Protein AF-0000000075846863 (afdb_homodimer)

Foldseek 3Di:
DDDDDDDDDDYYDDDYDDDDDDDYDDDDDDDDDDDDDDDDDDDYDDDDDDDDDDDDDDDDDDDDPDDYDDYDDDDDDDDDDDDDDDDDDDDDDDDDDDDDDDDDDDDDDPDDPPPPPPPPPVPDPDDCVDCVVVVVVPPPCVVVVPPLLVVAQLQNQFDLVLLQLLQQDQAQADFPVQADDPVCLQDDFGFQWAQADPLFHTKKWAFKAFDQDQLPPPQRLQWIWTATLRAIAIWGKDADDPPDDAQEEDAGHIDHGHDHDDQKHKYAYDPVRSVLRVHDPSRRIIMTGRGRCRRNNNDDVVRSPFNFWKFKKFWFQAFFDDLRPCVVVVLDDQQFFQDDQLLLLSSHAFDQSQDPVSLVVNQVVSQAVVDDCVSCDVRSSRGGPNRSHNSSCSVCQQQCVNSNRVHHDVLQHNHFQKFKWAFDGLAGADHAFTGMMMIGNHRNPNSVRVRNCSRSLVSLQLRVLLSFLLLVLLLLLLLLLLQFFFLADPPFDDGTTSALVCQQVVGHSDDLLSLLLEEEPAQVPADDLVLLQSNLLSNPLQQRAHYPSVSVLVSCCSRQLPPPPDPDPPPVVSVVVVVVVVVGHDYAAEDDLCLQQVQADPDQPDDQVSRQVSSLLSLVVQCVVCVVPLEYYYEQQNFANLLCLQPRCLDQDDDPRGHNVRSLVVCVVVLGAYEYEPQDDQLLAPVLLSVLNNCVSPVQFKDDDDDFDDDSPPVPVVVSVLSLVLQQLLCVQQPHHRSDGNQAIATNSLRYAYEHEYPDASLRVLSSSLLNVLNRHRSSRYHYYYHCRSRPPDDSCSSVMDIDTAWMAGPQFIDGDWDDDPVDDDTHAHADFAWAQDPVRHIHGDADDDSNHGPHHDHAGSVCVVPNDPRRSTDTQDRSSDGPDNHHSVVSSVSNRDSDSVVSSVVSSVLSSLASCVSPVARSLLSNLLSVLQSQCGRNLVHKDQGCQLVSCVVPVVNVVSNVVLPHDNRDISVRSVVSLVPQAEDDPVLLVQLVVCSSVSNNVSNPVSCPRHRYHHD/DDDDDDDDDDDDDDDDDDDDDDDYDDDYDDDYDDDDDDDDDDDDDDDDDDDDDDYDDDDYDYDDDDDYDDDDDYYDYDYDDDYDYDDDDYYDDDDDDDDDDDDDPDDPDPDDPPPDPDDPPPPDPDPPVPCVVVVVVPPPCVVVVPPQLVVAQLQVQFDLVLLQLLQQPLEQADFPVQADDPVCLQDDFGFQWAQADPLFGTKKWAFKAFDQDFLPPPQRLQWIWTATLRAIAIWGKDADDPPDDAQEEDAGHIDHGHDHDDQKHKYAYDPVRCVRRVHDPSRRIMMTGRGGCRSNSCDDVVSSPFNFWKFKKFWFQAFFDDLRPVCVVVLDDQQFFQDDQLLLCSSHAFDQSQDPVSLVVNQVVSQPSVDDPVPCDVRSCRGGDSRSHNSSCSVCQQQCVNSNRVHHDVLQHNHFQKFKWAFDGLAGADGAFTGMMMIGNHRSPNSVRVRNCSRNLCSLQLRVLLSFLLLVLLLLLLLLLLQFFFQADPPFDDGTTSALVCQQVVGHSDDLLSLLLEEEPAQVPADDLVLLQSNLLSNCLQQRAHYPSVSVLVSCCSRQLPPPPPPQPPPVCRVCVVVVVVVGHDYAAEDDLCLQQVQADPDQPDDQVSRQVSSLLSLVVQCVVCVVTLEYYYAQQNFANLLCLQPRCLDQDDDPRGHNVRSLVVCVVVLGAYEYEPQDDQLLAPVLLSVLNNCQSPVLFKDDDDDFDDDSPPVPVVVSVLSLVLQQLLCVLQPHHRPDGNLAIATNSLRYAYEHEYPDASLRVLSSSLLNVLNRHRSSRYHYYYHCRSRPPDDSCSSVMDIDTQWMAGPQFIDGDWDDDPVDDDTHAHADFAWAQDPVRHIHGDADDDSNHGPHHDHAGSVCVVPNDPRRSTRTQDRSSDGPDNHHSVVSSVSNRDSDSVVSSVVSSVLSSLASCVSSVFRSLLSNLLSLLQSQCGRNLVHWDQGCNVVSCVVPVVNVVSNVVLPHDNRDISVRSVVSLVPFAEDDPVLLVQLVVCSSVSNNVSNCVSCPRHRYHHD

Sequence (2038 aa):
MSSASPSKTDKPRPRSPSIGGRVGGTPRRGPKQFKSPTPPRGRESPRRNSDPHASKATPTPERLERGSSKKLPLVASGDALCTGKGRVRGGGNIEDALTHETAARPSVSPPGNSFFKEGYTREGVADREPAYMDVINSMPAMLTDSRSNVKNNIILMTDGYKFSHHKQYPVSWMPEQARPEPSDADHYAPAILFAPHRGLPGAKLLKILPVPCFAEDPARPLKVTVVTNITTAVVDVLPADPDDETDLRWTGLPCWYIGAKKKEIVVHLSPAQREILLMPDGYMRIKFVNIDDSKLKRGSTLNANFEGGYNVSYFTPRAFKEMFEHLDEDKGGDHIVFFGLQYFIKEYLEGVVVTKEKIDAGDAFVARYMSDVRVIPPNHINGFDFTMFPRGDWEAIMTGDHDATGEGVPALAGRLPIKIEALPEGTLVQPGVCCFKLSNTHPRFFWLPNFLETLLVQVWYPTTVATQAREFRKTIQAHSVLSQRVSQMPEFLGPREYTKANLYNGGLAIHISQVFDLLDFGYRGVSSHETAALGSAAYYTTGFEGSDTVAGARMILQNYNAASPEPPVPPLERFSTIFEMLHGATSVPAAEHSTITSWADMSADSDHEAYEKAEYAAFTNMIRQYNSSFCVSLVSDGFNIWNACANLWPSTEEAEGVSMRGLINDRMARGMLTLLRPDSGEGVETLPQMLTILQTAIPEVWQKDCADVVSPFADDPARKVRYEVILDKIRRKVGLGQGVGNPFRRFVGQQFRILQGDGVSLVTVPDMLASLLANGFCASTVHYGSGGGLMQKVNRDSLSCAFKCCSMYVHGVAYNIGKDPIAGGKKSYPGNPAVIRYADGVLRNRGQYENGVLQRAEPMSYEEFREGAEGDQLVTVFENGVVKVDHSWNDIRARVRVTDLDHAVNKALDNLEAKIDFLQQLSTEQTIALRLAEAACGSKWTHKHQSKLASMRERYPQYCAAMDSLGFKPGMDSNQIIDLIKERHMCDKKLKKRIIQALVDGDVPAARAAMGKKLVLSLMSSASPSKTDKPRPRSPSIGGRVGGTPRRGPKQFKSPTPPRGRESPRRNSDPHASKATPTPERLERGSSKKLPLVASGDALCTGKGRVRGGGNIEDALTHETAARPSVSPPGNSFFKEGYTREGVADREPAYMDVINSMPAMLTDSRSNVKNNIILMTDGYKFSHHKQYPVSWMPEQARPEPSDADHYAPAILFAPHRGLPGAKLLKILPVPCFAEDPARPLKVTVVTNITTAVVDVLPADPDDETDLRWTGLPCWYIGAKKKEIVVHLSPAQREILLMPDGYMRIKFVNIDDSKLKRGSTLNANFEGGYNVSYFTPRAFKEMFEHLDEDKGGDHIVFFGLQYFIKEYLEGVVVTKEKIDAGDAFVARYMSDVRVIPPNHINGFDFTMFPRGDWEAIMTGDHDATGEGVPALAGRLPIKIEALPEGTLVQPGVCCFKLSNTHPRFFWLPNFLETLLVQVWYPTTVATQAREFRKTIQAHSVLSQRVSQMPEFLGPREYTKANLYNGGLAIHISQVFDLLDFGYRGVSSHETAALGSAAYYTTGFEGSDTVAGARMILQNYNAASPEPPVPPLERFSTIFEMLHGATSVPAAEHSTITSWADMSADSDHEAYEKAEYAAFTNMIRQYNSSFCVSLVSDGFNIWNACANLWPSTEEAEGVSMRGLINDRMARGMLTLLRPDSGEGVETLPQMLTILQTAIPEVWQKDCADVVSPFADDPARKVRYEVILDKIRRKVGLGQGVGNPFRRFVGQQFRILQGDGVSLVTVPDMLASLLANGFCASTVHYGSGGGLMQKVNRDSLSCAFKCCSMYVHGVAYNIGKDPIAGGKKSYPGNPAVIRYADGVLRNRGQYENGVLQRAEPMSYEEFREGAEGDQLVTVFENGVVKVDHSWNDIRARVRVTDLDHAVNKALDNLEAKIDFLQQLSTEQTIALRLAEAACGSKWTHKHQSKLASMRERYPQYCAAMDSLGFKPGMDSNQIIDLIKERHMCDKKLKKRIIQALVDGDVPAARAAMGKKLVLSL

Structure (mmCIF, N/CA/C/O backbone):
data_AF-0000000075846863-model_v1
#
loop_
_entity.id
_entity.type
_entity.pdbx_description
1 polymer 'Nicotinamide phosphoribosyltransferase'
#
loop_
_atom_site.group_PDB
_atom_site.id
_atom_site.type_symbol
_atom_site.label_atom_id
_atom_site.label_alt_id
_atom_site.label_comp_id
_atom_site.label_asym_id
_atom_site.label_entity_id
_atom_site.label_seq_id
_atom_site.pdbx_PDB_ins_code
_atom_site.Cartn_x
_atom_site.Cartn_y
_atom_site.Cartn_z
_atom_site.occupancy
_atom_site.B_iso_or_equiv
_atom_site.auth_seq_id
_atom_site.auth_comp_id
_atom_site.auth_asym_id
_atom_site.auth_atom_id
_atom_site.pdbx_PDB_model_num
ATOM 1 N N . MET A 1 1 ? 47.406 -9.438 -46.531 1 15.23 1 MET A N 1
ATOM 2 C CA . MET A 1 1 ? 48.812 -9.234 -46.188 1 15.23 1 MET A CA 1
ATOM 3 C C . MET A 1 1 ? 48.969 -7.98 -45.344 1 15.23 1 MET A C 1
ATOM 5 O O . MET A 1 1 ? 49.875 -7.918 -44.5 1 15.23 1 MET A O 1
ATOM 9 N N . SER A 1 2 ? 48.5 -6.805 -45.781 1 13.34 2 SER A N 1
ATOM 10 C CA . SER A 1 2 ? 49.406 -5.695 -46 1 13.34 2 SER A CA 1
ATOM 11 C C . SER A 1 2 ? 49.75 -4.965 -44.719 1 13.34 2 SER A C 1
ATOM 13 O O . SER A 1 2 ? 49.062 -5.133 -43.719 1 13.34 2 SER A O 1
ATOM 15 N N . SER A 1 3 ? 49.812 -3.578 -44.875 1 13.23 3 SER A N 1
ATOM 16 C CA . SER A 1 3 ? 50.875 -2.576 -44.75 1 13.23 3 SER A CA 1
ATOM 17 C C . SER A 1 3 ? 50.781 -1.842 -43.406 1 13.23 3 SER A C 1
ATOM 19 O O . SER A 1 3 ? 51.75 -1.769 -42.688 1 13.23 3 SER A O 1
ATOM 21 N N . ALA A 1 4 ? 50.375 -0.51 -43.438 1 13.88 4 ALA A N 1
ATOM 22 C CA . ALA A 1 4 ? 51.344 0.527 -43.094 1 13.88 4 ALA A CA 1
ATOM 23 C C . ALA A 1 4 ? 51.406 0.763 -41.594 1 13.88 4 ALA A C 1
ATOM 25 O O . ALA A 1 4 ? 50.5 0.396 -40.875 1 13.88 4 ALA A O 1
ATOM 26 N N . SER A 1 5 ? 51.719 2.164 -41.219 1 14.69 5 SER A N 1
ATOM 27 C CA . SER A 1 5 ? 52.938 2.723 -40.594 1 14.69 5 SER A CA 1
ATOM 28 C C . SER A 1 5 ? 52.656 3.174 -39.156 1 14.69 5 SER A C 1
ATOM 30 O O . SER A 1 5 ? 51.5 3.451 -38.812 1 14.69 5 SER A O 1
ATOM 32 N N . PRO A 1 6 ? 53.719 3.77 -38.406 1 16.52 6 PRO A N 1
ATOM 33 C CA . PRO A 1 6 ? 54.312 3.805 -37.062 1 16.52 6 PRO A CA 1
ATOM 34 C C . PRO A 1 6 ? 54 5.102 -36.312 1 16.52 6 PRO A C 1
ATOM 36 O O . PRO A 1 6 ? 54.406 5.27 -35.188 1 16.52 6 PRO A O 1
ATOM 39 N N . SER A 1 7 ? 52.938 5.879 -36.75 1 12.78 7 SER A N 1
ATOM 40 C CA . SER A 1 7 ? 53.406 7.238 -36.5 1 12.78 7 SER A CA 1
ATOM 41 C C . SER A 1 7 ? 53.562 7.5 -35.031 1 12.78 7 SER A C 1
ATOM 43 O O . SER A 1 7 ? 52.812 6.973 -34.219 1 12.78 7 SER A O 1
ATOM 45 N N . LYS A 1 8 ? 54.312 8.758 -34.562 1 15.18 8 LYS A N 1
ATOM 46 C CA . LYS A 1 8 ? 55.469 9.172 -33.781 1 15.18 8 LYS A CA 1
ATOM 47 C C . LYS A 1 8 ? 55.094 9.961 -32.531 1 15.18 8 LYS A C 1
ATOM 49 O O . LYS A 1 8 ? 55.562 9.672 -31.438 1 15.18 8 LYS A O 1
ATOM 54 N N . THR A 1 9 ? 54.656 11.445 -32.594 1 13.51 9 THR A N 1
ATOM 55 C CA . THR A 1 9 ? 55.562 12.5 -32.094 1 13.51 9 THR A CA 1
ATOM 56 C C . THR A 1 9 ? 55.156 12.891 -30.672 1 13.51 9 THR A C 1
ATOM 58 O O . THR A 1 9 ? 54.031 12.656 -30.234 1 13.51 9 THR A O 1
ATOM 61 N N . ASP A 1 10 ? 55.781 14.141 -30.141 1 14.27 10 ASP A N 1
ATOM 62 C CA . ASP A 1 10 ? 56.625 14.578 -29.062 1 14.27 10 ASP A CA 1
ATOM 63 C C . ASP A 1 10 ? 55.875 15.406 -28.031 1 14.27 10 ASP A C 1
ATOM 65 O O . ASP A 1 10 ? 55.906 15.133 -26.828 1 14.27 10 ASP A O 1
ATOM 69 N N . LYS A 1 11 ? 55.781 17.016 -28.016 1 15.11 11 LYS A N 1
ATOM 70 C CA . LYS A 1 11 ? 56.781 17.828 -27.328 1 15.11 11 LYS A CA 1
ATOM 71 C C . LYS A 1 11 ? 56.188 18.469 -26.078 1 15.11 11 LYS A C 1
ATOM 73 O O . LYS A 1 11 ? 54.969 18.609 -25.969 1 15.11 11 LYS A O 1
ATOM 78 N N . PRO A 1 12 ? 56.375 20.078 -25.75 1 14.22 12 PRO A N 1
ATOM 79 C CA . PRO A 1 12 ? 57.125 20.719 -24.688 1 14.22 12 PRO A CA 1
ATOM 80 C C . PRO A 1 12 ? 56.25 21.406 -23.656 1 14.22 12 PRO A C 1
ATOM 82 O O . PRO A 1 12 ? 56.281 21.078 -22.469 1 14.22 12 PRO A O 1
ATOM 85 N N . ARG A 1 13 ? 56.062 23.062 -23.453 1 14.77 13 ARG A N 1
ATOM 86 C CA . ARG A 1 13 ? 56.906 23.922 -22.625 1 14.77 13 ARG A CA 1
ATOM 87 C C . ARG A 1 13 ? 56.156 24.375 -21.375 1 14.77 13 ARG A C 1
ATOM 89 O O . ARG A 1 13 ? 54.906 24.297 -21.312 1 14.77 13 ARG A O 1
ATOM 96 N N . PRO A 1 14 ? 56.125 26.062 -21.062 1 14.13 14 PRO A N 1
ATOM 97 C CA . PRO A 1 14 ? 56.906 26.828 -20.094 1 14.13 14 PRO A CA 1
ATOM 98 C C . PRO A 1 14 ? 56.031 27.516 -19.047 1 14.13 14 PRO A C 1
ATOM 100 O O . PRO A 1 14 ? 56.281 27.375 -17.844 1 14.13 14 PRO A O 1
ATOM 103 N N . ARG A 1 15 ? 55.375 28.938 -19.141 1 14.03 15 ARG A N 1
ATOM 104 C CA . ARG A 1 15 ? 55.906 30.109 -18.469 1 14.03 15 ARG A CA 1
ATOM 105 C C . ARG A 1 15 ? 55.188 30.375 -17.156 1 14.03 15 ARG A C 1
ATOM 107 O O . ARG A 1 15 ? 54.094 29.875 -16.938 1 14.03 15 ARG A O 1
ATOM 114 N N . SER A 1 16 ? 55.125 31.938 -16.781 1 13.55 16 SER A N 1
ATOM 115 C CA . SER A 1 16 ? 55.75 32.75 -15.75 1 13.55 16 SER A CA 1
ATOM 116 C C . SER A 1 16 ? 54.75 33.25 -14.734 1 13.55 16 SER A C 1
ATOM 118 O O . SER A 1 16 ? 53.531 33 -14.875 1 13.55 16 SER A O 1
ATOM 120 N N . PRO A 1 17 ? 54.5 34.781 -14.539 1 13.97 17 PRO A N 1
ATOM 121 C CA . PRO A 1 17 ? 55.062 35.656 -13.477 1 13.97 17 PRO A CA 1
ATOM 122 C C . PRO A 1 17 ? 54 36.094 -12.469 1 13.97 17 PRO A C 1
ATOM 124 O O . PRO A 1 17 ? 54.062 35.719 -11.297 1 13.97 17 PRO A O 1
ATOM 127 N N . SER A 1 18 ? 53.469 37.5 -12.461 1 13.31 18 SER A N 1
ATOM 128 C CA . SER A 1 18 ? 53.844 38.625 -11.617 1 13.31 18 SER A CA 1
ATOM 129 C C . SER A 1 18 ? 52.75 38.969 -10.609 1 13.31 18 SER A C 1
ATOM 131 O O . SER A 1 18 ? 51.594 38.594 -10.797 1 13.31 18 SER A O 1
ATOM 133 N N . ILE A 1 19 ? 52.844 40.219 -9.75 1 14.09 19 ILE A N 1
ATOM 134 C CA . ILE A 1 19 ? 53.031 40.75 -8.398 1 14.09 19 ILE A CA 1
ATOM 135 C C . ILE A 1 19 ? 51.781 41.531 -7.992 1 14.09 19 ILE A C 1
ATOM 137 O O . ILE A 1 19 ? 51.25 41.344 -6.898 1 14.09 19 ILE A O 1
ATOM 141 N N . GLY A 1 20 ? 51.344 42.656 -8.57 1 13.16 20 GLY A N 1
ATOM 142 C CA . GLY A 1 20 ? 51.531 43.906 -7.855 1 13.16 20 GLY A CA 1
ATOM 143 C C . GLY A 1 20 ? 50.344 44.281 -6.969 1 13.16 20 GLY A C 1
ATOM 144 O O . GLY A 1 20 ? 49.312 43.594 -7.008 1 13.16 20 GLY A O 1
ATOM 145 N N . GLY A 1 21 ? 49.812 45.656 -7.008 1 13.34 21 GLY A N 1
ATOM 146 C CA . GLY A 1 21 ? 49.906 46.875 -6.195 1 13.34 21 GLY A CA 1
ATOM 147 C C . GLY A 1 21 ? 48.625 47.188 -5.445 1 13.34 21 GLY A C 1
ATOM 148 O O . GLY A 1 21 ? 47.75 46.312 -5.336 1 13.34 21 GLY A O 1
ATOM 149 N N . ARG A 1 22 ? 47.812 48.25 -5.801 1 14.03 22 ARG A N 1
ATOM 150 C CA . ARG A 1 22 ? 47.688 49.531 -5.164 1 14.03 22 ARG A CA 1
ATOM 151 C C . ARG A 1 22 ? 46.469 49.594 -4.242 1 14.03 22 ARG A C 1
ATOM 153 O O . ARG A 1 22 ? 45.562 48.812 -4.391 1 14.03 22 ARG A O 1
ATOM 160 N N . VAL A 1 23 ? 46.094 50.844 -3.92 1 13.83 23 VAL A N 1
ATOM 161 C CA . VAL A 1 23 ? 46.031 51.719 -2.754 1 13.83 23 VAL A CA 1
ATOM 162 C C . VAL A 1 23 ? 44.594 51.938 -2.342 1 13.83 23 VAL A C 1
ATOM 164 O O . VAL A 1 23 ? 44.219 51.719 -1.188 1 13.83 23 VAL A O 1
ATOM 167 N N . GLY A 1 24 ? 43.875 53 -2.887 1 12.93 24 GLY A N 1
ATOM 168 C CA . GLY A 1 24 ? 43.562 54.188 -2.113 1 12.93 24 GLY A CA 1
ATOM 169 C C . GLY A 1 24 ? 42.219 54.156 -1.438 1 12.93 24 GLY A C 1
ATOM 170 O O . GLY A 1 24 ? 41.469 53.188 -1.612 1 12.93 24 GLY A O 1
ATOM 171 N N . GLY A 1 25 ? 41.281 55.156 -1.814 1 13.42 25 GLY A N 1
ATOM 172 C CA . GLY A 1 25 ? 40.844 56.344 -1.119 1 13.42 25 GLY A CA 1
ATOM 173 C C . GLY A 1 25 ? 39.531 56.156 -0.384 1 13.42 25 GLY A C 1
ATOM 174 O O . GLY A 1 25 ? 38.844 55.125 -0.544 1 13.42 25 GLY A O 1
ATOM 175 N N . THR A 1 26 ? 38.625 57.219 -0.471 1 14.04 26 THR A N 1
ATOM 176 C CA . THR A 1 26 ? 38.156 58.188 0.51 1 14.04 26 THR A CA 1
ATOM 177 C C . THR A 1 26 ? 36.781 57.812 1.013 1 14.04 26 THR A C 1
ATOM 179 O O . THR A 1 26 ? 36.062 57.031 0.368 1 14.04 26 THR A O 1
ATOM 182 N N . PRO A 1 27 ? 36.094 58.844 1.746 1 14.05 27 PRO A N 1
ATOM 183 C CA . PRO A 1 27 ? 35.438 58.938 3.045 1 14.05 27 PRO A CA 1
ATOM 184 C C . PRO A 1 27 ? 33.906 58.906 2.93 1 14.05 27 PRO A C 1
ATOM 186 O O . PRO A 1 27 ? 33.25 58.312 3.793 1 14.05 27 PRO A O 1
ATOM 189 N N . ARG A 1 28 ? 33.25 59.5 1.87 1 13.67 28 ARG A N 1
ATOM 190 C CA . ARG A 1 28 ? 32.406 60.594 2.279 1 13.67 28 ARG A CA 1
ATOM 191 C C . ARG A 1 28 ? 31.125 60.094 2.928 1 13.67 28 ARG A C 1
ATOM 193 O O . ARG A 1 28 ? 30.75 58.938 2.75 1 13.67 28 ARG A O 1
ATOM 200 N N . ARG A 1 29 ? 30.031 60.938 2.645 1 14.35 29 ARG A N 1
ATOM 201 C CA . ARG A 1 29 ? 29.25 61.844 3.5 1 14.35 29 ARG A CA 1
ATOM 202 C C . ARG A 1 29 ? 27.938 61.188 3.908 1 14.35 29 ARG A C 1
ATOM 204 O O . ARG A 1 29 ? 27.531 60.188 3.328 1 14.35 29 ARG A O 1
ATOM 211 N N . GLY A 1 30 ? 26.984 62.094 3.926 1 13.42 30 GLY A N 1
ATOM 212 C CA . GLY A 1 30 ? 26.188 62.656 5.008 1 13.42 30 GLY A CA 1
ATOM 213 C C . GLY A 1 30 ? 24.844 61.969 5.172 1 13.42 30 GLY A C 1
ATOM 214 O O . GLY A 1 30 ? 24.75 60.938 5.824 1 13.42 30 GLY A O 1
ATOM 215 N N . PRO A 1 31 ? 23.828 62.719 4.688 1 14.29 31 PRO A N 1
ATOM 216 C CA . PRO A 1 31 ? 22.828 63.312 5.594 1 14.29 31 PRO A CA 1
ATOM 217 C C . PRO A 1 31 ? 21.641 62.375 5.84 1 14.29 31 PRO A C 1
ATOM 219 O O . PRO A 1 31 ? 21.469 61.375 5.141 1 14.29 31 PRO A O 1
ATOM 222 N N . LYS A 1 32 ? 20.547 63.094 6.18 1 14.61 32 LYS A N 1
ATOM 223 C CA . LYS A 1 32 ? 19.609 63.281 7.289 1 14.61 32 LYS A CA 1
ATOM 224 C C . LYS A 1 32 ? 18.344 62.438 7.082 1 14.61 32 LYS A C 1
ATOM 226 O O . LYS A 1 32 ? 17.969 61.656 7.941 1 14.61 32 LYS A O 1
ATOM 231 N N . GLN A 1 33 ? 17.312 63.156 6.641 1 13.67 33 GLN A N 1
ATOM 232 C CA . GLN A 1 33 ? 16.188 63.562 7.449 1 13.67 33 GLN A CA 1
ATOM 233 C C . GLN A 1 33 ? 14.992 62.656 7.258 1 13.67 33 GLN A C 1
ATOM 235 O O . GLN A 1 33 ? 14.883 61.969 6.238 1 13.67 33 GLN A O 1
ATOM 240 N N . PHE A 1 34 ? 14.172 62.625 8.273 1 13.7 34 PHE A N 1
ATOM 241 C CA . PHE A 1 34 ? 13.117 61.844 8.93 1 13.7 34 PHE A CA 1
ATOM 242 C C . PHE A 1 34 ? 11.805 61.969 8.164 1 13.7 34 PHE A C 1
ATOM 244 O O . PHE A 1 34 ? 10.828 61.281 8.508 1 13.7 34 PHE A O 1
ATOM 251 N N . LYS A 1 35 ? 11.789 62.969 7.176 1 14.18 35 LYS A N 1
ATOM 252 C CA . LYS A 1 35 ? 10.531 63.688 7.363 1 14.18 35 LYS A CA 1
ATOM 253 C C . LYS A 1 35 ? 9.352 62.719 7.418 1 14.18 35 LYS A C 1
ATOM 255 O O . LYS A 1 35 ? 9.43 61.625 6.898 1 14.18 35 LYS A O 1
ATOM 260 N N . SER A 1 36 ? 8.32 63.5 7.754 1 14.21 36 SER A N 1
ATOM 261 C CA . SER A 1 36 ? 7.043 63.594 8.461 1 14.21 36 SER A CA 1
ATOM 262 C C . SER A 1 36 ? 5.961 62.781 7.75 1 14.21 36 SER A C 1
ATOM 264 O O . SER A 1 36 ? 6.133 62.375 6.598 1 14.21 36 SER A O 1
ATOM 266 N N . PRO A 1 37 ? 4.887 63.219 8.055 1 14.45 37 PRO A N 1
ATOM 267 C CA . PRO A 1 37 ? 3.6 62.75 8.555 1 14.45 37 PRO A CA 1
ATOM 268 C C . PRO A 1 37 ? 2.609 62.438 7.434 1 14.45 37 PRO A C 1
ATOM 270 O O . PRO A 1 37 ? 1.626 61.719 7.652 1 14.45 37 PRO A O 1
ATOM 273 N N . THR A 1 38 ? 2.971 63.125 6.195 1 13.96 38 THR A N 1
ATOM 274 C CA . THR A 1 38 ? 1.793 63.844 5.758 1 13.96 38 THR A CA 1
ATOM 275 C C . THR A 1 38 ? 0.585 62.938 5.637 1 13.96 38 THR A C 1
ATOM 277 O O . THR A 1 38 ? 0.735 61.75 5.352 1 13.96 38 THR A O 1
ATOM 280 N N . PRO A 1 39 ? -0.511 63.688 5.605 1 14.89 39 PRO A N 1
ATOM 281 C CA . PRO A 1 39 ? -1.931 63.75 5.961 1 14.89 39 PRO A CA 1
ATOM 282 C C . PRO A 1 39 ? -2.787 62.812 5.117 1 14.89 39 PRO A C 1
ATOM 284 O O . PRO A 1 39 ? -2.309 62.25 4.129 1 14.89 39 PRO A O 1
ATOM 287 N N . PRO A 1 40 ? -3.955 63.219 5.078 1 14.25 40 PRO A N 1
ATOM 288 C CA . PRO A 1 40 ? -5.32 62.688 5.16 1 14.25 40 PRO A CA 1
ATOM 289 C C . PRO A 1 40 ? -5.902 62.344 3.791 1 14.25 40 PRO A C 1
ATOM 291 O O . PRO A 1 40 ? -7.008 61.812 3.707 1 14.25 40 PRO A O 1
ATOM 294 N N . ARG A 1 41 ? -5.16 62.656 2.605 1 13.74 41 ARG A N 1
ATOM 295 C CA . ARG A 1 41 ? -6.016 63.219 1.568 1 13.74 41 ARG A CA 1
ATOM 296 C C . ARG A 1 41 ? -7.266 62.375 1.359 1 13.74 41 ARG A C 1
ATOM 298 O O . ARG A 1 41 ? -7.199 61.125 1.398 1 13.74 41 ARG A O 1
ATOM 305 N N . GLY A 1 42 ? -8.312 63.25 1.182 1 13.37 42 GLY A N 1
ATOM 306 C CA . GLY A 1 42 ? -9.766 63.281 1.024 1 13.37 42 GLY A CA 1
ATOM 307 C C . GLY A 1 42 ? -10.234 62.562 -0.239 1 13.37 42 GLY A C 1
ATOM 308 O O . GLY A 1 42 ? -11.328 62 -0.273 1 13.37 42 GLY A O 1
ATOM 309 N N . ARG A 1 43 ? -9.562 62.844 -1.5 1 13.69 43 ARG A N 1
ATOM 310 C CA . ARG A 1 43 ? -10.43 63.469 -2.494 1 13.69 43 ARG A CA 1
ATOM 311 C C . ARG A 1 43 ? -11.562 62.531 -2.895 1 13.69 43 ARG A C 1
ATOM 313 O O . ARG A 1 43 ? -11.516 61.312 -2.627 1 13.69 43 ARG A O 1
ATOM 320 N N . GLU A 1 44 ? -11.812 62.844 -4.27 1 13.26 44 GLU A N 1
ATOM 321 C CA . GLU A 1 44 ? -12.883 63.344 -5.117 1 13.26 44 GLU A CA 1
ATOM 322 C C . GLU A 1 44 ? -13.82 62.219 -5.555 1 13.26 44 GLU A C 1
ATOM 324 O O . GLU A 1 44 ? -13.609 61.062 -5.215 1 13.26 44 GLU A O 1
ATOM 329 N N . SER A 1 45 ? -13.992 62.312 -6.949 1 13.16 45 SER A N 1
ATOM 330 C CA . SER A 1 45 ? -15.102 62.75 -7.793 1 13.16 45 SER A CA 1
ATOM 331 C C . SER A 1 45 ? -16 61.594 -8.172 1 13.16 45 SER A C 1
ATOM 333 O O . SER A 1 45 ? -17.219 61.625 -7.969 1 13.16 45 SER A O 1
ATOM 335 N N . PRO A 1 46 ? -16.328 61.656 -9.656 1 13.71 46 PRO A N 1
ATOM 336 C CA . PRO A 1 46 ? -17.547 61.969 -10.383 1 13.71 46 PRO A CA 1
ATOM 337 C C . PRO A 1 46 ? -18.391 60.75 -10.734 1 13.71 46 PRO A C 1
ATOM 339 O O . PRO A 1 46 ? -17.984 59.625 -10.445 1 13.71 46 PRO A O 1
ATOM 342 N N . ARG A 1 47 ? -18.688 60.812 -12.227 1 13.72 47 ARG A N 1
ATOM 343 C CA . ARG A 1 47 ? -19.891 60.906 -13.023 1 13.72 47 ARG A CA 1
ATOM 344 C C . ARG A 1 47 ? -20.453 59.531 -13.375 1 13.72 47 ARG A C 1
ATOM 346 O O . ARG A 1 47 ? -21.641 59.281 -13.156 1 13.72 47 ARG A O 1
ATOM 353 N N . ARG A 1 48 ? -20.156 59.188 -14.719 1 13.41 48 ARG A N 1
ATOM 354 C CA . ARG A 1 48 ? -21.156 59.281 -15.789 1 13.41 48 ARG A CA 1
ATOM 355 C C . ARG A 1 48 ? -22 58 -15.859 1 13.41 48 ARG A C 1
ATOM 357 O O . ARG A 1 48 ? -21.859 57.125 -15.016 1 13.41 48 ARG A O 1
ATOM 364 N N . ASN A 1 49 ? -22 57.594 -17.141 1 12.97 49 ASN A N 1
ATOM 365 C CA . ASN A 1 49 ? -23.062 57.625 -18.156 1 12.97 49 ASN A CA 1
ATOM 366 C C . ASN A 1 49 ? -23.844 56.312 -18.141 1 12.97 49 ASN A C 1
ATOM 368 O O . ASN A 1 49 ? -25.078 56.312 -18 1 12.97 49 ASN A O 1
ATOM 372 N N . SER A 1 50 ? -23.688 55.688 -19.328 1 12.83 50 SER A N 1
ATOM 373 C CA . SER A 1 50 ? -24.641 55.5 -20.422 1 12.83 50 SER A CA 1
ATOM 374 C C . SER A 1 50 ? -25.422 54.219 -20.281 1 12.83 50 SER A C 1
ATOM 376 O O . SER A 1 50 ? -26.656 54.219 -20.328 1 12.83 50 SER A O 1
ATOM 378 N N . ASP A 1 51 ? -25.312 53.438 -21.391 1 13.35 51 ASP A N 1
ATOM 379 C CA . ASP A 1 51 ? -26.281 53.219 -22.453 1 13.35 51 ASP A CA 1
ATOM 380 C C . ASP A 1 51 ? -27.156 52 -22.141 1 13.35 51 ASP A C 1
ATOM 382 O O . ASP A 1 51 ? -26.719 51.094 -21.422 1 13.35 51 ASP A O 1
ATOM 386 N N . PRO A 1 52 ? -28.219 51.906 -23.078 1 13.23 52 PRO A N 1
ATOM 387 C CA . PRO A 1 52 ? -29.609 51.5 -23.281 1 13.23 52 PRO A CA 1
ATOM 388 C C . PRO A 1 52 ? -29.766 50 -23.469 1 13.23 52 PRO A C 1
ATOM 390 O O . PRO A 1 52 ? -30.672 49.406 -22.891 1 13.23 52 PRO A O 1
ATOM 393 N N . HIS A 1 53 ? -29.172 49.5 -24.656 1 13.22 53 HIS A N 1
ATOM 394 C CA . HIS A 1 53 ? -30.109 49 -25.656 1 13.22 53 HIS A CA 1
ATOM 395 C C . HIS A 1 53 ? -30.75 47.688 -25.234 1 13.22 53 HIS A C 1
ATOM 397 O O . HIS A 1 53 ? -31.969 47.562 -25.219 1 13.22 53 HIS A O 1
ATOM 403 N N . ALA A 1 54 ? -30.578 46.812 -26.328 1 13.31 54 ALA A N 1
ATOM 404 C CA . ALA A 1 54 ? -31.516 46.281 -27.312 1 13.31 54 ALA A CA 1
ATOM 405 C C . ALA A 1 54 ? -32.188 45 -26.812 1 13.31 54 ALA A C 1
ATOM 407 O O . ALA A 1 54 ? -31.688 44.344 -25.891 1 13.31 54 ALA A O 1
ATOM 408 N N . SER A 1 55 ? -32.406 44.219 -27.875 1 13.34 55 SER A N 1
ATOM 409 C CA . SER A 1 55 ? -33.531 43.625 -28.594 1 13.34 55 SER A CA 1
ATOM 410 C C . SER A 1 55 ? -33.906 42.25 -28.031 1 13.34 55 SER A C 1
ATOM 412 O O . SER A 1 55 ? -33.062 41.562 -27.469 1 13.34 55 SER A O 1
ATOM 414 N N . LYS A 1 56 ? -35.188 41.969 -28.203 1 13.79 56 LYS A N 1
ATOM 415 C CA . LYS A 1 56 ? -36.312 41.156 -27.844 1 13.79 56 LYS A CA 1
ATOM 416 C C . LYS A 1 56 ? -36.156 39.719 -28.312 1 13.79 56 LYS A C 1
ATOM 418 O O . LYS A 1 56 ? -36.469 38.75 -27.578 1 13.79 56 LYS A O 1
ATOM 423 N N . ALA A 1 57 ? -36.125 39.562 -29.781 1 13 57 ALA A N 1
ATOM 424 C CA . ALA A 1 57 ? -37.281 38.844 -30.328 1 13 57 ALA A CA 1
ATOM 425 C C . ALA A 1 57 ? -37.188 37.344 -30.047 1 13 57 ALA A C 1
ATOM 427 O O . ALA A 1 57 ? -38.125 36.75 -29.578 1 13 57 ALA A O 1
ATOM 428 N N . THR A 1 58 ? -36.344 36.719 -30.859 1 13.5 58 THR A N 1
ATOM 429 C CA . THR A 1 58 ? -37 35.969 -31.938 1 13.5 58 THR A CA 1
ATOM 430 C C . THR A 1 58 ? -37.531 34.656 -31.438 1 13.5 58 THR A C 1
ATOM 432 O O . THR A 1 58 ? -37.094 34.125 -30.422 1 13.5 58 THR A O 1
ATOM 435 N N . PRO A 1 59 ? -37.562 33.625 -32.438 1 13.91 59 PRO A N 1
ATOM 436 C CA . PRO A 1 59 ? -38.625 32.906 -33.156 1 13.91 59 PRO A CA 1
ATOM 437 C C . PRO A 1 59 ? -39.031 31.609 -32.5 1 13.91 59 PRO A C 1
ATOM 439 O O . PRO A 1 59 ? -38.344 31.141 -31.578 1 13.91 59 PRO A O 1
ATOM 442 N N . THR A 1 60 ? -39.031 30.531 -33.375 1 14.09 60 THR A N 1
ATOM 443 C CA . THR A 1 60 ? -40 29.75 -34.125 1 14.09 60 THR A CA 1
ATOM 444 C C . THR A 1 60 ? -40.25 28.391 -33.469 1 14.09 60 THR A C 1
ATOM 446 O O . THR A 1 60 ? -39.375 27.906 -32.719 1 14.09 60 THR A O 1
ATOM 449 N N . PRO A 1 61 ? -41.125 27.484 -34.156 1 14.12 61 PRO A N 1
ATOM 450 C CA . PRO A 1 61 ? -42.344 26.688 -34 1 14.12 61 PRO A CA 1
ATOM 451 C C . PRO A 1 61 ? -42.031 25.234 -33.625 1 14.12 61 PRO A C 1
ATOM 453 O O . PRO A 1 61 ? -42.625 24.703 -32.688 1 14.12 61 PRO A O 1
ATOM 456 N N . GLU A 1 62 ? -41.562 24.375 -34.625 1 13.8 62 GLU A N 1
ATOM 457 C CA . GLU A 1 62 ? -42.438 23.422 -35.281 1 13.8 62 GLU A CA 1
ATOM 458 C C . GLU A 1 62 ? -42.469 22.078 -34.562 1 13.8 62 GLU A C 1
ATOM 460 O O . GLU A 1 62 ? -43.531 21.562 -34.219 1 13.8 62 GLU A O 1
ATOM 465 N N . ARG A 1 63 ? -42.062 20.875 -35.344 1 14.18 63 ARG A N 1
ATOM 466 C CA . ARG A 1 63 ? -42.844 19.828 -36 1 14.18 63 ARG A CA 1
ATOM 467 C C . ARG A 1 63 ? -42.844 18.547 -35.188 1 14.18 63 ARG A C 1
ATOM 469 O O . ARG A 1 63 ? -41.938 18.312 -34.375 1 14.18 63 ARG A O 1
ATOM 476 N N . LEU A 1 64 ? -43.5 17.453 -35.844 1 13.62 64 LEU A N 1
ATOM 477 C CA . LEU A 1 64 ? -44.531 16.422 -35.781 1 13.62 64 LEU A CA 1
ATOM 478 C C . LEU A 1 64 ? -43.906 15.078 -35.375 1 13.62 64 LEU A C 1
ATOM 480 O O . LEU A 1 64 ? -42.969 14.602 -36.031 1 13.62 64 LEU A O 1
ATOM 484 N N . GLU A 1 65 ? -43.688 14.891 -34.188 1 12.58 65 GLU A N 1
ATOM 485 C CA . GLU A 1 65 ? -43.312 13.594 -33.656 1 12.58 65 GLU A CA 1
ATOM 486 C C . GLU A 1 65 ? -44.094 12.469 -34.281 1 12.58 65 GLU A C 1
ATOM 488 O O . GLU A 1 65 ? -45.312 12.375 -34.094 1 12.58 65 GLU A O 1
ATOM 493 N N . ARG A 1 66 ? -43.719 12.047 -35.438 1 13.41 66 ARG A N 1
ATOM 494 C CA . ARG A 1 66 ? -44.406 11.078 -36.281 1 13.41 66 ARG A CA 1
ATOM 495 C C . ARG A 1 66 ? -44.75 9.812 -35.5 1 13.41 66 ARG A C 1
ATOM 497 O O . ARG A 1 66 ? -45.906 9.383 -35.5 1 13.41 66 ARG A O 1
ATOM 504 N N . GLY A 1 67 ? -43.938 8.711 -35.688 1 12.87 67 GLY A N 1
ATOM 505 C CA . GLY A 1 67 ? -44.281 7.629 -36.594 1 12.87 67 GLY A CA 1
ATOM 506 C C . GLY A 1 67 ? -45.156 6.562 -35.938 1 12.87 67 GLY A C 1
ATOM 507 O O . GLY A 1 67 ? -45.25 6.488 -34.719 1 12.87 67 GLY A O 1
ATOM 508 N N . SER A 1 68 ? -45.344 5.383 -36.719 1 13.05 68 SER A N 1
ATOM 509 C CA . SER A 1 68 ? -46.312 4.457 -37.312 1 13.05 68 SER A CA 1
ATOM 510 C C . SER A 1 68 ? -46.594 3.285 -36.406 1 13.05 68 SER A C 1
ATOM 512 O O . SER A 1 68 ? -45.875 3.023 -35.438 1 13.05 68 SER A O 1
ATOM 514 N N . SER A 1 69 ? -47.156 2.152 -37.062 1 13.39 69 SER A N 1
ATOM 515 C CA . SER A 1 69 ? -48.375 1.359 -37.219 1 13.39 69 SER A CA 1
ATOM 516 C C . SER A 1 69 ? -48.344 0.123 -36.312 1 13.39 69 SER A C 1
ATOM 518 O O . SER A 1 69 ? -47.281 -0.271 -35.844 1 13.39 69 SER A O 1
ATOM 520 N N . LYS A 1 70 ? -49.219 -0.937 -36.812 1 14.47 70 LYS A N 1
ATOM 521 C CA . LYS A 1 70 ? -50.438 -1.747 -36.656 1 14.47 70 LYS A CA 1
ATOM 522 C C . LYS A 1 70 ? -50.094 -3.158 -36.188 1 14.47 70 LYS A C 1
ATOM 524 O O . LYS A 1 70 ? -50.656 -3.65 -35.219 1 14.47 70 LYS A O 1
ATOM 529 N N . LYS A 1 71 ? -50.406 -4.141 -37.094 1 14.16 71 LYS A N 1
ATOM 530 C CA . LYS A 1 71 ? -51.531 -5.09 -37.094 1 14.16 71 LYS A CA 1
ATOM 531 C C . LYS A 1 71 ? -51.094 -6.426 -36.5 1 14.16 71 LYS A C 1
ATOM 533 O O . LYS A 1 71 ? -51.781 -6.941 -35.594 1 14.16 71 LYS A O 1
ATOM 538 N N . LEU A 1 72 ? -51.031 -7.5 -37.375 1 13.8 72 LEU A N 1
ATOM 539 C CA . LEU A 1 72 ? -52.062 -8.508 -37.594 1 13.8 72 LEU A CA 1
ATOM 540 C C . LEU A 1 72 ? -51.719 -9.797 -36.844 1 13.8 72 LEU A C 1
ATOM 542 O O . LEU A 1 72 ? -52.562 -10.312 -36.062 1 13.8 72 LEU A O 1
ATOM 546 N N . PRO A 1 73 ? -51.531 -10.891 -37.625 1 13.58 73 PRO A N 1
ATOM 547 C CA . PRO A 1 73 ? -52.406 -12.047 -37.844 1 13.58 73 PRO A CA 1
ATOM 548 C C . PRO A 1 73 ? -52 -13.266 -37.031 1 13.58 73 PRO A C 1
ATOM 550 O O . PRO A 1 73 ? -52.844 -13.859 -36.344 1 13.58 73 PRO A O 1
ATOM 553 N N . LEU A 1 74 ? -51.188 -14.141 -37.656 1 13.8 74 LEU A N 1
ATOM 554 C CA . LEU A 1 74 ? -51.656 -15.438 -38.125 1 13.8 74 LEU A CA 1
ATOM 555 C C . LEU A 1 74 ? -51.469 -16.516 -37.062 1 13.8 74 LEU A C 1
ATOM 557 O O . LEU A 1 74 ? -50.625 -16.375 -36.156 1 13.8 74 LEU A O 1
ATOM 561 N N . VAL A 1 75 ? -51.719 -17.781 -37.406 1 13.93 75 VAL A N 1
ATOM 562 C CA . VAL A 1 75 ? -52.531 -19 -37.312 1 13.93 75 VAL A CA 1
ATOM 563 C C . VAL A 1 75 ? -51.781 -20.062 -36.531 1 13.93 75 VAL A C 1
ATOM 565 O O . VAL A 1 75 ? -52.312 -20.609 -35.562 1 13.93 75 VAL A O 1
ATOM 568 N N . ALA A 1 76 ? -51.188 -21.094 -37.219 1 13.55 76 ALA A N 1
ATOM 569 C CA . ALA A 1 76 ? -51.75 -22.438 -37.281 1 13.55 76 ALA A CA 1
ATOM 570 C C . ALA A 1 76 ? -51.188 -23.328 -36.188 1 13.55 76 ALA A C 1
ATOM 572 O O . ALA A 1 76 ? -51.938 -23.938 -35.406 1 13.55 76 ALA A O 1
ATOM 573 N N . SER A 1 77 ? -50.344 -24.359 -36.562 1 13.6 77 SER A N 1
ATOM 574 C CA . SER A 1 77 ? -50.688 -25.766 -36.719 1 13.6 77 SER A CA 1
ATOM 575 C C . SER A 1 77 ? -50.25 -26.578 -35.5 1 13.6 77 SER A C 1
ATOM 577 O O . SER A 1 77 ? -49.406 -26.125 -34.719 1 13.6 77 SER A O 1
ATOM 579 N N . GLY A 1 78 ? -50 -27.906 -35.719 1 13.43 78 GLY A N 1
ATOM 580 C CA . GLY A 1 78 ? -50.531 -29.219 -35.406 1 13.43 78 GLY A CA 1
ATOM 581 C C . GLY A 1 78 ? -49.812 -29.875 -34.25 1 13.43 78 GLY A C 1
ATOM 582 O O . GLY A 1 78 ? -48.844 -29.328 -33.688 1 13.43 78 GLY A O 1
ATOM 583 N N . ASP A 1 79 ? -49.344 -31.219 -34.344 1 13.74 79 ASP A N 1
ATOM 584 C CA . ASP A 1 79 ? -49.812 -32.531 -33.906 1 13.74 79 ASP A CA 1
ATOM 585 C C . ASP A 1 79 ? -48.875 -33.125 -32.844 1 13.74 79 ASP A C 1
ATOM 587 O O . ASP A 1 79 ? -49.344 -33.656 -31.844 1 13.74 79 ASP A O 1
ATOM 591 N N . ALA A 1 80 ? -47.562 -33.375 -33.062 1 13.61 80 ALA A N 1
ATOM 592 C CA . ALA A 1 80 ? -47.312 -34.781 -33.125 1 13.61 80 ALA A CA 1
ATOM 593 C C . ALA A 1 80 ? -47.188 -35.406 -31.734 1 13.61 80 ALA A C 1
ATOM 595 O O . ALA A 1 80 ? -46.906 -34.688 -30.766 1 13.61 80 ALA A O 1
ATOM 596 N N . LEU A 1 81 ? -46.594 -36.656 -31.625 1 13.9 81 LEU A N 1
ATOM 597 C CA . LEU A 1 81 ? -46.844 -38.062 -31.312 1 13.9 81 LEU A CA 1
ATOM 598 C C . LEU A 1 81 ? -46.375 -38.375 -29.906 1 13.9 81 LEU A C 1
ATOM 600 O O . LEU A 1 81 ? -45.594 -37.625 -29.312 1 13.9 81 LEU A O 1
ATOM 604 N N . CYS A 1 82 ? -46 -39.656 -29.609 1 13.45 82 CYS A N 1
ATOM 605 C CA . CYS A 1 82 ? -46.469 -40.875 -28.953 1 13.45 82 CYS A CA 1
ATOM 606 C C . CYS A 1 82 ? -45.688 -41.156 -27.672 1 13.45 82 CYS A C 1
ATOM 608 O O . CYS A 1 82 ? -46.25 -41.438 -26.625 1 13.45 82 CYS A O 1
ATOM 610 N N . THR A 1 83 ? -44.344 -41.438 -27.609 1 14.14 83 THR A N 1
ATOM 611 C CA . THR A 1 83 ? -44.062 -42.844 -27.328 1 14.14 83 THR A CA 1
ATOM 612 C C . THR A 1 83 ? -43.906 -43.062 -25.828 1 14.14 83 THR A C 1
ATOM 614 O O . THR A 1 83 ? -43.656 -42.125 -25.062 1 14.14 83 THR A O 1
ATOM 617 N N . GLY A 1 84 ? -44 -44.344 -25.25 1 13.62 84 GLY A N 1
ATOM 618 C CA . GLY A 1 84 ? -44.531 -45.344 -24.344 1 13.62 84 GLY A CA 1
ATOM 619 C C . GLY A 1 84 ? -43.656 -45.562 -23.109 1 13.62 84 GLY A C 1
ATOM 620 O O . GLY A 1 84 ? -44.188 -45.812 -22.016 1 13.62 84 GLY A O 1
ATOM 621 N N . LYS A 1 85 ? -42.281 -45.562 -23 1 14.7 85 LYS A N 1
ATOM 622 C CA . LYS A 1 85 ? -41.812 -46.844 -22.469 1 14.7 85 LYS A CA 1
ATOM 623 C C . LYS A 1 85 ? -41.938 -46.875 -20.953 1 14.7 85 LYS A C 1
ATOM 625 O O . LYS A 1 85 ? -41.875 -45.844 -20.297 1 14.7 85 LYS A O 1
ATOM 630 N N . GLY A 1 86 ? -42.188 -48.094 -20.297 1 13.86 86 GLY A N 1
ATOM 631 C CA . GLY A 1 86 ? -42.781 -48.938 -19.281 1 13.86 86 GLY A CA 1
ATOM 632 C C . GLY A 1 86 ? -41.938 -49.031 -18.031 1 13.86 86 GLY A C 1
ATOM 633 O O . GLY A 1 86 ? -42.406 -49.562 -17 1 13.86 86 GLY A O 1
ATOM 634 N N . ARG A 1 87 ? -40.688 -48.656 -17.859 1 14.36 87 ARG A N 1
ATOM 635 C CA . ARG A 1 87 ? -40.031 -49.688 -17.109 1 14.36 87 ARG A CA 1
ATOM 636 C C . ARG A 1 87 ? -40.469 -49.719 -15.648 1 14.36 87 ARG A C 1
ATOM 638 O O . ARG A 1 87 ? -40.906 -48.688 -15.117 1 14.36 87 ARG A O 1
ATOM 645 N N . VAL A 1 88 ? -40.188 -50.781 -14.875 1 13.93 88 VAL A N 1
ATOM 646 C CA . VAL A 1 88 ? -40.594 -51.875 -14 1 13.93 88 VAL A CA 1
ATOM 647 C C . VAL A 1 88 ? -40.25 -51.531 -12.547 1 13.93 88 VAL A C 1
ATOM 649 O O . VAL A 1 88 ? -41.062 -51.719 -11.648 1 13.93 88 VAL A O 1
ATOM 652 N N . ARG A 1 89 ? -39.125 -51.125 -12.062 1 14.07 89 ARG A N 1
ATOM 653 C CA . ARG A 1 89 ? -38.656 -52.094 -11.07 1 14.07 89 ARG A CA 1
ATOM 654 C C . ARG A 1 89 ? -39.375 -51.906 -9.742 1 14.07 89 ARG A C 1
ATOM 656 O O . ARG A 1 89 ? -39.969 -50.844 -9.484 1 14.07 89 ARG A O 1
ATOM 663 N N . GLY A 1 90 ? -38.906 -52.562 -8.773 1 13.8 90 GLY A N 1
ATOM 664 C CA . GLY A 1 90 ? -39.156 -53.562 -7.758 1 13.8 90 GLY A CA 1
ATOM 665 C C . GLY A 1 90 ? -39.5 -53 -6.398 1 13.8 90 GLY A C 1
ATOM 666 O O . GLY A 1 90 ? -39.406 -51.781 -6.199 1 13.8 90 GLY A O 1
ATOM 667 N N . GLY A 1 91 ? -38.938 -53.562 -5.398 1 14.12 91 GLY A N 1
ATOM 668 C CA . GLY A 1 91 ? -39.469 -54.344 -4.297 1 14.12 91 GLY A CA 1
ATOM 669 C C . GLY A 1 91 ? -39.688 -53.562 -3.031 1 14.12 91 GLY A C 1
ATOM 670 O O . GLY A 1 91 ? -39.438 -52.344 -3.004 1 14.12 91 GLY A O 1
ATOM 671 N N . GLY A 1 92 ? -39 -53.875 -1.974 1 14.38 92 GLY A N 1
ATOM 672 C CA . GLY A 1 92 ? -39.531 -54.531 -0.792 1 14.38 92 GLY A CA 1
ATOM 673 C C . GLY A 1 92 ? -39.906 -53.562 0.304 1 14.38 92 GLY A C 1
ATOM 674 O O . GLY A 1 92 ? -39.656 -52.344 0.186 1 14.38 92 GLY A O 1
ATOM 675 N N . ASN A 1 93 ? -39.594 -53.906 1.598 1 14.33 93 ASN A N 1
ATOM 676 C CA . ASN A 1 93 ? -40.375 -54.312 2.742 1 14.33 93 ASN A CA 1
ATOM 677 C C . ASN A 1 93 ? -40.5 -53.219 3.795 1 14.33 93 ASN A C 1
ATOM 679 O O . ASN A 1 93 ? -41.594 -52.969 4.32 1 14.33 93 ASN A O 1
ATOM 683 N N . ILE A 1 94 ? -39.406 -52.781 4.43 1 15.52 94 ILE A N 1
ATOM 684 C CA . ILE A 1 94 ? -39.406 -53.031 5.863 1 15.52 94 ILE A CA 1
ATOM 685 C C . ILE A 1 94 ? -40.281 -52.031 6.562 1 15.52 94 ILE A C 1
ATOM 687 O O . ILE A 1 94 ? -40.438 -50.875 6.094 1 15.52 94 ILE A O 1
ATOM 691 N N . GLU A 1 95 ? -40.625 -52.281 7.75 1 14.44 95 GLU A N 1
ATOM 692 C CA . GLU A 1 95 ? -41.656 -52.344 8.789 1 14.44 95 GLU A CA 1
ATOM 693 C C . GLU A 1 95 ? -41.812 -50.969 9.461 1 14.44 95 GLU A C 1
ATOM 695 O O . GLU A 1 95 ? -41.062 -50.031 9.211 1 14.44 95 GLU A O 1
ATOM 700 N N . ASP A 1 96 ? -41.781 -50.938 10.773 1 14.41 96 ASP A N 1
ATOM 701 C CA . ASP A 1 96 ? -42.844 -50.75 11.773 1 14.41 96 ASP A CA 1
ATOM 702 C C . ASP A 1 96 ? -42.719 -49.375 12.43 1 14.41 96 ASP A C 1
ATOM 704 O O . ASP A 1 96 ? -43.719 -48.844 12.93 1 14.41 96 ASP A O 1
ATOM 708 N N . ALA A 1 97 ? -41.469 -48.906 12.703 1 14.95 97 ALA A N 1
ATOM 709 C CA . ALA A 1 97 ? -41.5 -48.625 14.133 1 14.95 97 ALA A CA 1
ATOM 710 C C . ALA A 1 97 ? -42.469 -47.469 14.445 1 14.95 97 ALA A C 1
ATOM 712 O O . ALA A 1 97 ? -42.875 -46.75 13.539 1 14.95 97 ALA A O 1
ATOM 713 N N . LEU A 1 98 ? -41.906 -46.438 15.078 1 15.9 98 LEU A N 1
ATOM 714 C CA . LEU A 1 98 ? -42.219 -45.969 16.438 1 15.9 98 LEU A CA 1
ATOM 715 C C . LEU A 1 98 ? -43.281 -44.875 16.422 1 15.9 98 LEU A C 1
ATOM 717 O O . LEU A 1 98 ? -43.438 -44.188 15.414 1 15.9 98 LEU A O 1
ATOM 721 N N . THR A 1 99 ? -43.844 -44.656 17.438 1 15.29 99 THR A N 1
ATOM 722 C CA . THR A 1 99 ? -45.062 -44.312 18.156 1 15.29 99 THR A CA 1
ATOM 723 C C . THR A 1 99 ? -45.281 -42.781 18.156 1 15.29 99 THR A C 1
ATOM 725 O O . THR A 1 99 ? -46.406 -42.344 18.047 1 15.29 99 THR A O 1
ATOM 728 N N . HIS A 1 100 ? -44.188 -41.969 18.188 1 16.59 100 HIS A N 1
ATOM 729 C CA . HIS A 1 100 ? -44.5 -41.062 19.312 1 16.59 100 HIS A CA 1
ATOM 730 C C . HIS A 1 100 ? -45.594 -40.094 18.969 1 16.59 100 HIS A C 1
ATOM 732 O O . HIS A 1 100 ? -45.812 -39.781 17.781 1 16.59 100 HIS A O 1
ATOM 738 N N . GLU A 1 101 ? -46.188 -39.594 19.984 1 15.66 101 GLU A N 1
ATOM 739 C CA . GLU A 1 101 ? -47.438 -39.031 20.484 1 15.66 101 GLU A CA 1
ATOM 740 C C . GLU A 1 101 ? -47.688 -37.625 19.953 1 15.66 101 GLU A C 1
ATOM 742 O O . GLU A 1 101 ? -46.719 -36.938 19.609 1 15.66 101 GLU A O 1
ATOM 747 N N . THR A 1 102 ? -48.906 -37.281 20 1 16.06 102 THR A N 1
ATOM 748 C CA . THR A 1 102 ? -49.875 -36.375 19.375 1 16.06 102 THR A CA 1
ATOM 749 C C . THR A 1 102 ? -49.812 -35 20.016 1 16.06 102 THR A C 1
ATOM 751 O O . THR A 1 102 ? -50.625 -34.125 19.672 1 16.06 102 THR A O 1
ATOM 754 N N . ALA A 1 103 ? -48.719 -34.625 20.672 1 16.02 103 ALA A N 1
ATOM 755 C CA . ALA A 1 103 ? -49.344 -33.656 21.578 1 16.02 103 ALA A CA 1
ATOM 756 C C . ALA A 1 103 ? -50.031 -32.531 20.812 1 16.02 103 ALA A C 1
ATOM 758 O O . ALA A 1 103 ? -49.75 -32.281 19.641 1 16.02 103 ALA A O 1
ATOM 759 N N . ALA A 1 104 ? -50.531 -31.438 21.641 1 16.08 104 ALA A N 1
ATOM 760 C CA . ALA A 1 104 ? -51.688 -30.578 21.844 1 16.08 104 ALA A CA 1
ATOM 761 C C . ALA A 1 104 ? -51.656 -29.359 20.953 1 16.08 104 ALA A C 1
ATOM 763 O O . ALA A 1 104 ? -50.594 -28.703 20.828 1 16.08 104 ALA A O 1
ATOM 764 N N . ARG A 1 105 ? -52.688 -29.047 20.312 1 16.89 105 ARG A N 1
ATOM 765 C CA . ARG A 1 105 ? -53.062 -28.125 19.234 1 16.89 105 ARG A CA 1
ATOM 766 C C . ARG A 1 105 ? -53.406 -26.75 19.781 1 16.89 105 ARG A C 1
ATOM 768 O O . ARG A 1 105 ? -53.875 -25.875 19.047 1 16.89 105 ARG A O 1
ATOM 775 N N . PRO A 1 106 ? -52.969 -26.422 20.969 1 16.36 106 PRO A N 1
ATOM 776 C CA . PRO A 1 106 ? -54.031 -25.547 21.406 1 16.36 106 PRO A CA 1
ATOM 777 C C . PRO A 1 106 ? -54.281 -24.375 20.453 1 16.36 106 PRO A C 1
ATOM 779 O O . PRO A 1 106 ? -53.438 -24.109 19.578 1 16.36 106 PRO A O 1
ATOM 782 N N . SER A 1 107 ? -54.938 -23.297 21.062 1 17.25 107 SER A N 1
ATOM 783 C CA . SER A 1 107 ? -56.094 -22.406 20.859 1 17.25 107 SER A CA 1
ATOM 784 C C . SER A 1 107 ? -55.656 -21.125 20.125 1 17.25 107 SER A C 1
ATOM 786 O O . SER A 1 107 ? -54.562 -20.625 20.328 1 17.25 107 SER A O 1
ATOM 788 N N . VAL A 1 108 ? -56.375 -20.812 19.172 1 19.7 108 VAL A N 1
ATOM 789 C CA . VAL A 1 108 ? -56.312 -19.969 17.984 1 19.7 108 VAL A CA 1
ATOM 790 C C . VAL A 1 108 ? -56.594 -18.516 18.359 1 19.7 108 VAL A C 1
ATOM 792 O O . VAL A 1 108 ? -56.656 -17.641 17.5 1 19.7 108 VAL A O 1
ATOM 795 N N . SER A 1 109 ? -56.781 -18.172 19.656 1 18.55 109 SER A N 1
ATOM 796 C CA . SER A 1 109 ? -57.656 -17 19.688 1 18.55 109 SER A CA 1
ATOM 797 C C . SER A 1 109 ? -57.031 -15.797 19.016 1 18.55 109 SER A C 1
ATOM 799 O O . SER A 1 109 ? -55.812 -15.586 19.141 1 18.55 109 SER A O 1
ATOM 801 N N . PRO A 1 110 ? -57.75 -15.18 18.172 1 21.75 110 PRO A N 1
ATOM 802 C CA . PRO A 1 110 ? -57.406 -14.219 17.125 1 21.75 110 PRO A CA 1
ATOM 803 C C . PRO A 1 110 ? -57.031 -12.844 17.672 1 21.75 110 PRO A C 1
ATOM 805 O O . PRO A 1 110 ? -56.719 -11.938 16.906 1 21.75 110 PRO A O 1
ATOM 808 N N . PRO A 1 111 ? -57.25 -12.742 19.031 1 20 111 PRO A N 1
ATOM 809 C CA . PRO A 1 111 ? -57.688 -11.469 19.594 1 20 111 PRO A CA 1
ATOM 810 C C . PRO A 1 111 ? -56.656 -10.367 19.453 1 20 111 PRO A C 1
ATOM 812 O O . PRO A 1 111 ? -55.5 -10.648 19.062 1 20 111 PRO A O 1
ATOM 815 N N . GLY A 1 112 ? -56.844 -9.125 20.344 1 21 112 GLY A N 1
ATOM 816 C CA . GLY A 1 112 ? -56.469 -7.785 20.75 1 21 112 GLY A CA 1
ATOM 817 C C . GLY A 1 112 ? -55 -7.688 21.156 1 21 112 GLY A C 1
ATOM 818 O O . GLY A 1 112 ? -54.438 -8.648 21.688 1 21 112 GLY A O 1
ATOM 819 N N . ASN A 1 113 ? -54.156 -6.828 20.484 1 20.64 113 ASN A N 1
ATOM 820 C CA . ASN A 1 113 ? -52.781 -7.195 20.125 1 20.64 113 ASN A CA 1
ATOM 821 C C . ASN A 1 113 ? -51.938 -7.441 21.375 1 20.64 113 ASN A C 1
ATOM 823 O O . ASN A 1 113 ? -50.719 -7.262 21.328 1 20.64 113 ASN A O 1
ATOM 827 N N . SER A 1 114 ? -52.75 -7.387 22.562 1 20.09 114 SER A N 1
ATOM 828 C CA . SER A 1 114 ? -52.156 -7.016 23.844 1 20.09 114 SER A CA 1
ATOM 829 C C . SER A 1 114 ? -51.062 -8.016 24.266 1 20.09 114 SER A C 1
ATOM 831 O O . SER A 1 114 ? -50.531 -7.938 25.375 1 20.09 114 SER A O 1
ATOM 833 N N . PHE A 1 115 ? -51.281 -9.164 23.688 1 19.27 115 PHE A N 1
ATOM 834 C CA . PHE A 1 115 ? -50.938 -10.367 24.438 1 19.27 115 PHE A CA 1
ATOM 835 C C . PHE A 1 115 ? -49.469 -10.352 24.859 1 19.27 115 PHE A C 1
ATOM 837 O O . PHE A 1 115 ? -49.031 -11.281 25.531 1 19.27 115 PHE A O 1
ATOM 844 N N . PHE A 1 116 ? -48.75 -9.758 24 1 19.42 116 PHE A N 1
ATOM 845 C CA . PHE A 1 116 ? -47.5 -10.469 23.953 1 19.42 116 PHE A CA 1
ATOM 846 C C . PHE A 1 116 ? -46.75 -10.32 25.281 1 19.42 116 PHE A C 1
ATOM 848 O O . PHE A 1 116 ? -45.531 -10.578 25.344 1 19.42 116 PHE A O 1
ATOM 855 N N . LYS A 1 117 ? -47.531 -9.547 26.219 1 19.23 117 LYS A N 1
ATOM 856 C CA . LYS A 1 117 ? -46.656 -9.172 27.328 1 19.23 117 LYS A CA 1
ATOM 857 C C . LYS A 1 117 ? -46.281 -10.391 28.172 1 19.23 117 LYS A C 1
ATOM 859 O O . LYS A 1 117 ? -45.75 -10.25 29.266 1 19.23 117 LYS A O 1
ATOM 864 N N . GLU A 1 118 ? -47 -11.547 27.953 1 20.03 118 GLU A N 1
ATOM 865 C CA . GLU A 1 118 ? -46.781 -12.391 29.125 1 20.03 118 GLU A CA 1
ATOM 866 C C . GLU A 1 118 ? -45.312 -12.414 29.547 1 20.03 118 GLU A C 1
ATOM 868 O O . GLU A 1 118 ? -44.438 -12.453 28.703 1 20.03 118 GLU A O 1
ATOM 873 N N . GLY A 1 119 ? -45.156 -12.148 30.875 1 19.61 119 GLY A N 1
ATOM 874 C CA . GLY A 1 119 ? -44 -11.969 31.766 1 19.61 119 GLY A CA 1
ATOM 875 C C . GLY A 1 119 ? -43.094 -13.18 31.828 1 19.61 119 GLY A C 1
ATOM 876 O O . GLY A 1 119 ? -43.312 -14.07 32.656 1 19.61 119 GLY A O 1
ATOM 877 N N . TYR A 1 120 ? -42.906 -13.961 30.719 1 19.95 120 TYR A N 1
ATOM 878 C CA . TYR A 1 120 ? -42.156 -15.203 30.969 1 19.95 120 TYR A CA 1
ATOM 879 C C . TYR A 1 120 ? -41.031 -14.969 31.953 1 19.95 120 TYR A C 1
ATOM 881 O O . TYR A 1 120 ? -40.125 -14.148 31.688 1 19.95 120 TYR A O 1
ATOM 889 N N . THR A 1 121 ? -41.406 -15.164 33.25 1 21.8 121 THR A N 1
ATOM 890 C CA . THR A 1 121 ? -40.5 -15.195 34.406 1 21.8 121 THR A CA 1
ATOM 891 C C . THR A 1 121 ? -39.344 -16.188 34.188 1 21.8 121 THR A C 1
ATOM 893 O O . THR A 1 121 ? -39.594 -17.391 34.031 1 21.8 121 THR A O 1
ATOM 896 N N . ARG A 1 122 ? -38.469 -15.836 33.312 1 21.08 122 ARG A N 1
ATOM 897 C CA . ARG A 1 122 ? -37.312 -16.672 33.031 1 21.08 122 ARG A CA 1
ATOM 898 C C . ARG A 1 122 ? -36.656 -17.125 34.344 1 21.08 122 ARG A C 1
ATOM 900 O O . ARG A 1 122 ? -35.875 -16.359 34.938 1 21.08 122 ARG A O 1
ATOM 907 N N . GLU A 1 123 ? -37.375 -17.75 35.25 1 21.44 123 GLU A N 1
ATOM 908 C CA . GLU A 1 123 ? -36.812 -18.25 36.5 1 21.44 123 GLU A CA 1
ATOM 909 C C . GLU A 1 123 ? -35.469 -18.969 36.25 1 21.44 123 GLU A C 1
ATOM 911 O O . GLU A 1 123 ? -34.469 -18.656 36.906 1 21.44 123 GLU A O 1
ATOM 916 N N . GLY A 1 124 ? -35.562 -20.359 36.156 1 21.02 124 GLY A N 1
ATOM 917 C CA . GLY A 1 124 ? -34.656 -21.375 36.719 1 21.02 124 GLY A CA 1
ATOM 918 C C . GLY A 1 124 ? -33.375 -21.5 35.938 1 21.02 124 GLY A C 1
ATOM 919 O O . GLY A 1 124 ? -32.562 -22.406 36.188 1 21.02 124 GLY A O 1
ATOM 920 N N . VAL A 1 125 ? -33.469 -21.344 34.656 1 23.3 125 VAL A N 1
ATOM 921 C CA . VAL A 1 125 ? -32.312 -21.984 34 1 23.3 125 VAL A CA 1
ATOM 922 C C . VAL A 1 125 ? -31.016 -21.406 34.594 1 23.3 125 VAL A C 1
ATOM 924 O O . VAL A 1 125 ? -30.719 -20.234 34.375 1 23.3 125 VAL A O 1
ATOM 927 N N . ALA A 1 126 ? -30.531 -21.844 35.75 1 22.98 126 ALA A N 1
ATOM 928 C CA . ALA A 1 126 ? -29.297 -21.734 36.531 1 22.98 126 ALA A CA 1
ATOM 929 C C . ALA A 1 126 ? -28.094 -21.672 35.594 1 22.98 126 ALA A C 1
ATOM 931 O O . ALA A 1 126 ? -28.156 -22.141 34.438 1 22.98 126 ALA A O 1
ATOM 932 N N . ASP A 1 127 ? -27 -21.016 36.094 1 23.06 127 ASP A N 1
ATOM 933 C CA . ASP A 1 127 ? -25.703 -20.453 35.719 1 23.06 127 ASP A CA 1
ATOM 934 C C . ASP A 1 127 ? -24.781 -21.531 35.156 1 23.06 127 ASP A C 1
ATOM 936 O O . ASP A 1 127 ? -23.844 -21.969 35.812 1 23.06 127 ASP A O 1
ATOM 940 N N . ARG A 1 128 ? -25.344 -22.562 34.656 1 24.17 128 ARG A N 1
ATOM 941 C CA . ARG A 1 128 ? -24.328 -23.562 34.344 1 24.17 128 ARG A CA 1
ATOM 942 C C . ARG A 1 128 ? -23.219 -22.969 33.5 1 24.17 128 ARG A C 1
ATOM 944 O O . ARG A 1 128 ? -23.453 -22.547 32.375 1 24.17 128 ARG A O 1
ATOM 951 N N . GLU A 1 129 ? -22.219 -22.469 34.281 1 26.5 129 GLU A N 1
ATOM 952 C CA . GLU A 1 129 ? -20.906 -22.047 33.812 1 26.5 129 GLU A CA 1
ATOM 953 C C . GLU A 1 129 ? -20.344 -23.016 32.781 1 26.5 129 GLU A C 1
ATOM 955 O O . GLU A 1 129 ? -20.109 -24.188 33.094 1 26.5 129 GLU A O 1
ATOM 960 N N . PRO A 1 130 ? -20.953 -23.109 31.75 1 25.94 130 PRO A N 1
ATOM 961 C CA . PRO A 1 130 ? -20.609 -24.234 30.875 1 25.94 130 PRO A CA 1
ATOM 962 C C . PRO A 1 130 ? -19.109 -24.484 30.797 1 25.94 130 PRO A C 1
ATOM 964 O O . PRO A 1 130 ? -18.312 -23.562 31 1 25.94 130 PRO A O 1
ATOM 967 N N . ALA A 1 131 ? -18.781 -25.766 31 1 25.53 131 ALA A N 1
ATOM 968 C CA . ALA A 1 131 ? -17.469 -26.422 31.016 1 25.53 131 ALA A CA 1
ATOM 969 C C . ALA A 1 131 ? -16.578 -25.906 29.906 1 25.53 131 ALA A C 1
ATOM 971 O O . ALA A 1 131 ? -15.438 -26.359 29.75 1 25.53 131 ALA A O 1
ATOM 972 N N . TYR A 1 132 ? -17.281 -25.203 29.125 1 24.92 132 TYR A N 1
ATOM 973 C CA . TYR A 1 132 ? -16.469 -24.734 28 1 24.92 132 TYR A CA 1
ATOM 974 C C . TYR A 1 132 ? -15.312 -23.859 28.484 1 24.92 132 TYR A C 1
ATOM 976 O O . TYR A 1 132 ? -14.453 -23.484 27.688 1 24.92 132 TYR A O 1
ATOM 984 N N . MET A 1 133 ? -15.492 -23.391 29.734 1 27.25 133 MET A N 1
ATOM 985 C CA . MET A 1 133 ? -14.391 -22.625 30.328 1 27.25 133 MET A CA 1
ATOM 986 C C . MET A 1 133 ? -13.156 -23.5 30.516 1 27.25 133 MET A C 1
ATOM 988 O O . MET A 1 133 ? -12.039 -23 30.594 1 27.25 133 MET A O 1
ATOM 992 N N . ASP A 1 134 ? -13.508 -24.812 30.734 1 26.23 134 ASP A N 1
ATOM 993 C CA . ASP A 1 134 ? -12.367 -25.641 31.094 1 26.23 134 ASP A CA 1
ATOM 994 C C . ASP A 1 134 ? -11.5 -25.938 29.859 1 26.23 134 ASP A C 1
ATOM 996 O O . ASP A 1 134 ? -10.281 -26.094 29.984 1 26.23 134 ASP A O 1
ATOM 1000 N N . VAL A 1 135 ? -12.195 -26.172 28.719 1 24.95 135 VAL A N 1
ATOM 1001 C CA . VAL A 1 135 ? -11.352 -26.562 27.594 1 24.95 135 VAL A CA 1
ATOM 1002 C C . VAL A 1 135 ? -10.516 -25.375 27.125 1 24.95 135 VAL A C 1
ATOM 1004 O O . VAL A 1 135 ? -9.406 -25.562 26.609 1 24.95 135 VAL A O 1
ATOM 1007 N N . ILE A 1 136 ? -11.047 -24.203 27.156 1 27.45 136 ILE A N 1
ATOM 1008 C CA . ILE A 1 136 ? -10.227 -23.016 26.922 1 27.45 136 ILE A CA 1
ATOM 1009 C C . ILE A 1 136 ? -9.133 -22.938 27.969 1 27.45 136 ILE A C 1
ATOM 1011 O O . ILE A 1 136 ? -8.031 -22.453 27.703 1 27.45 136 ILE A O 1
ATOM 1015 N N . ASN A 1 137 ? -9.453 -23.422 29.141 1 28.02 137 ASN A N 1
ATOM 1016 C CA . ASN A 1 137 ? -8.477 -23.453 30.234 1 28.02 137 ASN A CA 1
ATOM 1017 C C . ASN A 1 137 ? -7.344 -24.422 29.938 1 28.02 137 ASN A C 1
ATOM 1019 O O . ASN A 1 137 ? -6.336 -24.438 30.641 1 28.02 137 ASN A O 1
ATOM 1023 N N . SER A 1 138 ? -7.688 -25.578 29.375 1 27.12 138 SER A N 1
ATOM 1024 C CA . SER A 1 138 ? -6.629 -26.562 29.156 1 27.12 138 SER A CA 1
ATOM 1025 C C . SER A 1 138 ? -5.828 -26.25 27.906 1 27.12 138 SER A C 1
ATOM 1027 O O . SER A 1 138 ? -4.93 -27 27.531 1 27.12 138 SER A O 1
ATOM 1029 N N . MET A 1 139 ? -6.34 -25.5 26.969 1 27.58 139 MET A N 1
ATOM 1030 C CA . MET A 1 139 ? -5.43 -25.141 25.891 1 27.58 139 MET A CA 1
ATOM 1031 C C . MET A 1 139 ? -4.227 -24.375 26.406 1 27.58 139 MET A C 1
ATOM 1033 O O . MET A 1 139 ? -4.348 -23.594 27.375 1 27.58 139 MET A O 1
ATOM 1037 N N . PRO A 1 140 ? -3.053 -24.953 26.172 1 25.88 140 PRO A N 1
ATOM 1038 C CA . PRO A 1 140 ? -1.957 -24.234 26.812 1 25.88 140 PRO A CA 1
ATOM 1039 C C . PRO A 1 140 ? -2.119 -22.719 26.734 1 25.88 140 PRO A C 1
ATOM 1041 O O . PRO A 1 140 ? -2.725 -22.219 25.781 1 25.88 140 PRO A O 1
ATOM 1044 N N . ALA A 1 141 ? -2.145 -22.078 27.938 1 27.97 141 ALA A N 1
ATOM 1045 C CA . ALA A 1 141 ? -2.164 -20.641 28.203 1 27.97 141 ALA A CA 1
ATOM 1046 C C . ALA A 1 141 ? -1.479 -19.859 27.078 1 27.97 141 ALA A C 1
ATOM 1048 O O . ALA A 1 141 ? -1.612 -18.641 26.984 1 27.97 141 ALA A O 1
ATOM 1049 N N . MET A 1 142 ? -0.591 -20.516 26.438 1 27.2 142 MET A N 1
ATOM 1050 C CA . MET A 1 142 ? 0.228 -19.781 25.469 1 27.2 142 MET A CA 1
ATOM 1051 C C . MET A 1 142 ? -0.621 -19.281 24.312 1 27.2 142 MET A C 1
ATOM 1053 O O . MET A 1 142 ? -0.212 -18.375 23.594 1 27.2 142 MET A O 1
ATOM 1057 N N . LEU A 1 143 ? -1.608 -20.156 23.938 1 27.2 143 LEU A N 1
ATOM 1058 C CA . LEU A 1 143 ? -2.375 -19.688 22.781 1 27.2 143 LEU A CA 1
ATOM 1059 C C . LEU A 1 143 ? -3.342 -18.578 23.188 1 27.2 143 LEU A C 1
ATOM 1061 O O . LEU A 1 143 ? -3.924 -17.922 22.328 1 27.2 143 LEU A O 1
ATOM 1065 N N . THR A 1 144 ? -4.07 -18.719 24.406 1 27.8 144 THR A N 1
ATOM 1066 C CA . THR A 1 144 ? -5.082 -17.75 24.812 1 27.8 144 THR A CA 1
ATOM 1067 C C . THR A 1 144 ? -4.449 -16.609 25.625 1 27.8 144 THR A C 1
ATOM 1069 O O . THR A 1 144 ? -5.152 -15.836 26.266 1 27.8 144 THR A O 1
ATOM 1072 N N . ASP A 1 145 ? -3.299 -16.75 26.156 1 27.55 145 ASP A N 1
ATOM 1073 C CA . ASP A 1 145 ? -2.814 -15.672 27.016 1 27.55 145 ASP A CA 1
ATOM 1074 C C . ASP A 1 145 ? -3.031 -14.305 26.375 1 27.55 145 ASP A C 1
ATOM 1076 O O . ASP A 1 145 ? -2.807 -14.141 25.172 1 27.55 145 ASP A O 1
ATOM 1080 N N . SER A 1 146 ? -3.908 -13.633 27.031 1 30.48 146 SER A N 1
ATOM 1081 C CA . SER A 1 146 ? -4.141 -12.234 26.672 1 30.48 146 SER A CA 1
ATOM 1082 C C . SER A 1 146 ? -2.838 -11.531 26.312 1 30.48 146 SER A C 1
ATOM 1084 O O . SER A 1 146 ? -2.02 -11.234 27.188 1 30.48 146 SER A O 1
ATOM 1086 N N . ARG A 1 147 ? -2.23 -11.836 25.359 1 31.31 147 ARG A N 1
ATOM 1087 C CA . ARG A 1 147 ? -1 -11.234 24.844 1 31.31 147 ARG A CA 1
ATOM 1088 C C . ARG A 1 147 ? -1.065 -9.711 24.922 1 31.31 147 ARG A C 1
ATOM 1090 O O . ARG A 1 147 ? -2.059 -9.109 24.516 1 31.31 147 ARG A O 1
ATOM 1097 N N . SER A 1 148 ? -0.448 -9.117 25.906 1 35.34 148 SER A N 1
ATOM 1098 C CA . SER A 1 148 ? -0.209 -7.68 25.797 1 35.34 148 SER A CA 1
ATOM 1099 C C . SER A 1 148 ? 0.004 -7.27 24.344 1 35.34 148 SER A C 1
ATOM 1101 O O . SER A 1 148 ? 0.802 -7.883 23.625 1 35.34 148 SER A O 1
ATOM 1103 N N . ASN A 1 149 ? -1.036 -6.875 23.797 1 39.47 149 ASN A N 1
ATOM 1104 C CA . ASN A 1 149 ? -0.884 -6.43 22.422 1 39.47 149 ASN A CA 1
ATOM 1105 C C . ASN A 1 149 ? 0.362 -5.566 22.25 1 39.47 149 ASN A C 1
ATOM 1107 O O . ASN A 1 149 ? 0.363 -4.387 22.609 1 39.47 149 ASN A O 1
ATOM 1111 N N . VAL A 1 150 ? 1.446 -6.191 22.141 1 42.22 150 VAL A N 1
ATOM 1112 C CA . VAL A 1 150 ? 2.754 -5.559 22 1 42.22 150 VAL A CA 1
ATOM 1113 C C . VAL A 1 150 ? 2.703 -4.492 20.906 1 42.22 150 VAL A C 1
ATOM 1115 O O . VAL A 1 150 ? 3.539 -3.584 20.891 1 42.22 150 VAL A O 1
ATOM 1118 N N . LYS A 1 151 ? 1.797 -4.691 20.016 1 49.75 151 LYS A N 1
ATOM 1119 C CA . LYS A 1 151 ? 1.8 -3.709 18.938 1 49.75 151 LYS A CA 1
ATOM 1120 C C . LYS A 1 151 ? 1.143 -2.404 19.375 1 49.75 151 LYS A C 1
ATOM 1122 O O . LYS A 1 151 ? 1.328 -1.362 18.75 1 49.75 151 LYS A O 1
ATOM 1127 N N . ASN A 1 152 ? 0.355 -2.463 20.453 1 48.84 152 ASN A N 1
ATOM 1128 C CA . ASN A 1 152 ? -0.521 -1.339 20.766 1 48.84 152 ASN A CA 1
ATOM 1129 C C . ASN A 1 152 ? 0.169 -0.326 21.672 1 48.84 152 ASN A C 1
ATOM 1131 O O . ASN A 1 152 ? 0.192 -0.497 22.891 1 48.84 152 ASN A O 1
ATOM 1135 N N . ASN A 1 153 ? 1.086 0.41 20.984 1 57.41 153 ASN A N 1
ATOM 1136 C CA . ASN A 1 153 ? 1.634 1.531 21.734 1 57.41 153 ASN A CA 1
ATOM 1137 C C . ASN A 1 153 ? 0.845 2.812 21.484 1 57.41 153 ASN A C 1
ATOM 1139 O O . ASN A 1 153 ? 0.438 3.088 20.359 1 57.41 153 ASN A O 1
ATOM 1143 N N . ILE A 1 154 ? 0.231 3.32 22.625 1 59.06 154 ILE A N 1
ATOM 1144 C CA . ILE A 1 154 ? -0.542 4.559 22.625 1 59.06 154 ILE A CA 1
ATOM 1145 C C . ILE A 1 154 ? 0.073 5.551 21.641 1 59.06 154 ILE A C 1
ATOM 1147 O O . ILE A 1 154 ? -0.639 6.348 21.031 1 59.06 154 ILE A O 1
ATOM 1151 N N . ILE A 1 155 ? 1.328 5.438 21.375 1 60.5 155 ILE A N 1
ATOM 1152 C CA . ILE A 1 155 ? 1.988 6.387 20.484 1 60.5 155 ILE A CA 1
ATOM 1153 C C . ILE A 1 155 ? 1.844 5.926 19.047 1 60.5 155 ILE A C 1
ATOM 1155 O O . ILE A 1 155 ? 1.749 6.746 18.125 1 60.5 155 ILE A O 1
ATOM 1159 N N . LEU A 1 156 ? 1.722 4.629 18.891 1 57.47 156 LEU A N 1
ATOM 1160 C CA . LEU A 1 156 ? 1.729 4.086 17.531 1 57.47 156 LEU A CA 1
ATOM 1161 C C . LEU A 1 156 ? 0.439 4.438 16.797 1 57.47 156 LEU A C 1
ATOM 1163 O O . LEU A 1 156 ? 0.356 4.297 15.578 1 57.47 156 LEU A O 1
ATOM 1167 N N . MET A 1 157 ? -0.42 5.117 17.547 1 64.06 157 MET A N 1
ATOM 1168 C CA . MET A 1 157 ? -1.757 5.211 16.969 1 64.06 157 MET A CA 1
ATOM 1169 C C . MET A 1 157 ? -2.055 6.637 16.516 1 64.06 157 MET A C 1
ATOM 1171 O O . MET A 1 157 ? -3.186 6.945 16.141 1 64.06 157 MET A O 1
ATOM 1175 N N . THR A 1 158 ? -0.92 7.379 16.531 1 71.31 158 THR A N 1
ATOM 1176 C CA . THR A 1 158 ? -1.333 8.75 16.266 1 71.31 158 THR A CA 1
ATOM 1177 C C . THR A 1 158 ? -0.371 9.422 15.297 1 71.31 158 THR A C 1
ATOM 1179 O O . THR A 1 158 ? 0.769 8.984 15.133 1 71.31 158 THR A O 1
ATOM 1182 N N . ASP A 1 159 ? -0.989 10.391 14.523 1 79.38 159 ASP A N 1
ATOM 1183 C CA . ASP A 1 159 ? -0.158 11.32 13.773 1 79.38 159 ASP A CA 1
ATOM 1184 C C . ASP A 1 159 ? 0.408 12.414 14.68 1 79.38 159 ASP A C 1
ATOM 1186 O O . ASP A 1 159 ? -0.151 12.695 15.742 1 79.38 159 ASP A O 1
ATOM 1190 N N . GLY A 1 160 ? 1.565 13.008 14.367 1 76.25 160 GLY A N 1
ATOM 1191 C CA . GLY A 1 160 ? 2.271 13.977 15.188 1 76.25 160 GLY A CA 1
ATOM 1192 C C . GLY A 1 160 ? 1.416 15.172 15.57 1 76.25 160 GLY A C 1
ATOM 1193 O O . GLY A 1 160 ? 1.402 15.586 16.734 1 76.25 160 GLY A O 1
ATOM 1194 N N . TYR A 1 161 ? 0.566 15.672 14.727 1 77.75 161 TYR A N 1
ATOM 1195 C CA . TYR A 1 161 ? -0.173 16.906 14.992 1 77.75 161 TYR A CA 1
ATOM 1196 C C . TYR A 1 161 ? -1.324 16.656 15.953 1 77.75 161 TYR A C 1
ATOM 1198 O O . TYR A 1 161 ? -1.829 17.594 16.578 1 77.75 161 TYR A O 1
ATOM 1206 N N . LYS A 1 162 ? -1.684 15.398 16.203 1 84.12 162 LYS A N 1
ATOM 1207 C CA . LYS A 1 162 ? -2.838 15.078 17.047 1 84.12 162 LYS A CA 1
ATOM 1208 C C . LYS A 1 162 ? -2.512 15.258 18.531 1 84.12 162 LYS A C 1
ATOM 1210 O O . LYS A 1 162 ? -3.416 15.336 19.359 1 84.12 162 LYS A O 1
ATOM 1215 N N . PHE A 1 163 ? -1.282 15.414 18.75 1 77.56 163 PHE A N 1
ATOM 1216 C CA . PHE A 1 163 ? -0.874 15.602 20.125 1 77.56 163 PHE A CA 1
ATOM 1217 C C . PHE A 1 163 ? -1.335 16.953 20.656 1 77.56 163 PHE A C 1
ATOM 1219 O O . PHE A 1 163 ? -1.396 17.172 21.875 1 77.56 163 PHE A O 1
ATOM 1226 N N . SER A 1 164 ? -1.787 17.812 19.719 1 76.94 164 SER A N 1
ATOM 1227 C CA . SER A 1 164 ? -2.211 19.156 20.109 1 76.94 164 SER A CA 1
ATOM 1228 C C . SER A 1 164 ? -3.713 19.203 20.359 1 76.94 164 SER A C 1
ATOM 1230 O O . SER A 1 164 ? -4.223 20.188 20.891 1 76.94 164 SER A O 1
ATOM 1232 N N . HIS A 1 165 ? -4.434 18.172 20.109 1 77.06 165 HIS A N 1
ATOM 1233 C CA . HIS A 1 165 ? -5.895 18.219 20.062 1 77.06 165 HIS A CA 1
ATOM 1234 C C . HIS A 1 165 ? -6.48 18.453 21.438 1 77.06 165 HIS A C 1
ATOM 1236 O O . HIS A 1 165 ? -7.562 19.031 21.578 1 77.06 165 HIS A O 1
ATOM 1242 N N . HIS A 1 166 ? -5.828 18.109 22.422 1 74.5 166 HIS A N 1
ATOM 1243 C CA . HIS A 1 166 ? -6.359 18.25 23.766 1 74.5 166 HIS A CA 1
ATOM 1244 C C . HIS A 1 166 ? -6.438 19.719 24.188 1 74.5 166 HIS A C 1
ATOM 1246 O O . HIS A 1 166 ? -7.16 20.062 25.125 1 74.5 166 HIS A O 1
ATOM 1252 N N . LYS A 1 167 ? -5.754 20.594 23.375 1 72.81 167 LYS A N 1
ATOM 1253 C CA . LYS A 1 167 ? -5.758 22.016 23.719 1 72.81 167 LYS A CA 1
ATOM 1254 C C . LYS A 1 167 ? -6.609 22.812 22.734 1 72.81 167 LYS A C 1
ATOM 1256 O O . LYS A 1 167 ? -6.848 24 22.938 1 72.81 167 LYS A O 1
ATOM 1261 N N . GLN A 1 168 ? -7.043 22.172 21.766 1 72 168 GLN A N 1
ATOM 1262 C CA . GLN A 1 168 ? -7.668 22.922 20.672 1 72 168 GLN A CA 1
ATOM 1263 C C . GLN A 1 168 ? -9.188 22.859 20.766 1 72 168 GLN A C 1
ATOM 1265 O O . GLN A 1 168 ? -9.883 23.734 20.25 1 72 168 GLN A O 1
ATOM 1270 N N . TYR A 1 169 ? -9.688 21.688 21.359 1 66.56 169 TYR A N 1
ATOM 1271 C CA . TYR A 1 169 ? -11.133 21.609 21.5 1 66.56 169 TYR A CA 1
ATOM 1272 C C . TYR A 1 169 ? -11.617 22.469 22.672 1 66.56 169 TYR A C 1
ATOM 1274 O O . TYR A 1 169 ? -10.93 22.594 23.688 1 66.56 169 TYR A O 1
ATOM 1282 N N . PRO A 1 170 ? -12.641 23.172 22.531 1 54.44 170 PRO A N 1
ATOM 1283 C CA . PRO A 1 170 ? -13.18 24.016 23.609 1 54.44 170 PRO A CA 1
ATOM 1284 C C . PRO A 1 170 ? -13.555 23.203 24.844 1 54.44 170 PRO A C 1
ATOM 1286 O O . PRO A 1 170 ? -14.062 23.766 25.828 1 54.44 170 PRO A O 1
ATOM 1289 N N . VAL A 1 171 ? -12.992 22.078 25.094 1 55.56 171 VAL A N 1
ATOM 1290 C CA . VAL A 1 171 ? -13.617 21.359 26.203 1 55.56 171 VAL A CA 1
ATOM 1291 C C . VAL A 1 171 ? -12.609 21.172 27.328 1 55.56 171 VAL A C 1
ATOM 1293 O O . VAL A 1 171 ? -11.469 20.766 27.094 1 55.56 171 VAL A O 1
ATOM 1296 N N . SER A 1 172 ? -12.539 22.062 28.312 1 52.06 172 SER A N 1
ATOM 1297 C CA . SER A 1 172 ? -11.711 21.75 29.469 1 52.06 172 SER A CA 1
ATOM 1298 C C . SER A 1 172 ? -12.477 20.922 30.484 1 52.06 172 SER A C 1
ATOM 1300 O O . SER A 1 172 ? -13.57 21.297 30.906 1 52.06 172 SER A O 1
ATOM 1302 N N . TRP A 1 173 ? -12.289 19.672 30.406 1 60.75 173 TRP A N 1
ATOM 1303 C CA . TRP A 1 173 ? -12.883 18.953 31.531 1 60.75 173 TRP A CA 1
ATOM 1304 C C . TRP A 1 173 ? -12.148 19.25 32.844 1 60.75 173 TRP A C 1
ATOM 1306 O O . TRP A 1 173 ? -10.914 19.281 32.875 1 60.75 173 TRP A O 1
ATOM 1316 N N . MET A 1 174 ? -12.93 19.906 33.656 1 63.66 174 MET A N 1
ATOM 1317 C CA . MET A 1 174 ? -12.375 20.078 35 1 63.66 174 MET A CA 1
ATOM 1318 C C . MET A 1 174 ? -13.117 19.219 36 1 63.66 174 MET A C 1
ATOM 1320 O O . MET A 1 174 ? -14.344 19.078 35.938 1 63.66 174 MET A O 1
ATOM 1324 N N . PRO A 1 175 ? -12.406 18.516 36.781 1 66.25 175 PRO A N 1
ATOM 1325 C CA . PRO A 1 175 ? -13.109 17.844 37.875 1 66.25 175 PRO A CA 1
ATOM 1326 C C . PRO A 1 175 ? -13.984 18.797 38.688 1 66.25 175 PRO A C 1
ATOM 1328 O O . PRO A 1 175 ? -13.672 20 38.781 1 66.25 175 PRO A O 1
ATOM 1331 N N . GLU A 1 176 ? -15.062 18.281 39.094 1 65.62 176 GLU A N 1
ATOM 1332 C CA . GLU A 1 176 ? -16.062 19.078 39.812 1 65.62 176 GLU A CA 1
ATOM 1333 C C . GLU A 1 176 ? -15.398 19.969 40.875 1 65.62 176 GLU A C 1
ATOM 1335 O O . GLU A 1 176 ? -15.781 21.141 41.031 1 65.62 176 GLU A O 1
ATOM 1340 N N . GLN A 1 177 ? -14.43 19.453 41.469 1 64.88 177 GLN A N 1
ATOM 1341 C CA . GLN A 1 177 ? -13.797 20.172 42.594 1 64.88 177 GLN A CA 1
ATOM 1342 C C . GLN A 1 177 ? -12.922 21.312 42.062 1 64.88 177 GLN A C 1
ATOM 1344 O O . GLN A 1 177 ? -12.523 22.188 42.844 1 64.88 177 GLN A O 1
ATOM 1349 N N . ALA A 1 178 ? -12.633 21.219 40.844 1 66.5 178 ALA A N 1
ATOM 1350 C CA . ALA A 1 178 ? -11.82 22.266 40.25 1 66.5 178 ALA A CA 1
ATOM 1351 C C . ALA A 1 178 ? -12.703 23.312 39.562 1 66.5 178 ALA A C 1
ATOM 1353 O O . ALA A 1 178 ? -12.211 24.359 39.125 1 66.5 178 ALA A O 1
ATOM 1354 N N . ARG A 1 179 ? -13.93 23.062 39.531 1 67.31 179 ARG A N 1
ATOM 1355 C CA . ARG A 1 179 ? -14.852 23.969 38.844 1 67.31 179 ARG A CA 1
ATOM 1356 C C . ARG A 1 179 ? -15.188 25.172 39.75 1 67.31 179 ARG A C 1
ATOM 1358 O O . ARG A 1 179 ? -15.219 25.047 40.969 1 67.31 179 ARG A O 1
ATOM 1365 N N . PRO A 1 180 ? -15.297 26.266 39.031 1 59.28 180 PRO A N 1
ATOM 1366 C CA . PRO A 1 180 ? -15.734 27.391 39.844 1 59.28 180 PRO A CA 1
ATOM 1367 C C . PRO A 1 180 ? -17.125 27.188 40.438 1 59.28 180 PRO A C 1
ATOM 1369 O O . PRO A 1 180 ? -17.938 26.453 39.906 1 59.28 180 PRO A O 1
ATOM 1372 N N . GLU A 1 181 ? -17.312 27.844 41.625 1 58.03 181 GLU A N 1
ATOM 1373 C CA . GLU A 1 181 ? -18.688 27.906 42.125 1 58.03 181 GLU A CA 1
ATOM 1374 C C . GLU A 1 181 ? -19.578 28.672 41.156 1 58.03 181 GLU A C 1
ATOM 1376 O O . GLU A 1 181 ? -19.141 29.609 40.5 1 58.03 181 GLU A O 1
ATOM 1381 N N . PRO A 1 182 ? -20.781 28.109 40.75 1 54.03 182 PRO A N 1
ATOM 1382 C CA . PRO A 1 182 ? -21.719 28.75 39.812 1 54.03 182 PRO A CA 1
ATOM 1383 C C . PRO A 1 182 ? -21.719 30.266 39.938 1 54.03 182 PRO A C 1
ATOM 1385 O O . PRO A 1 182 ? -21.859 30.969 38.938 1 54.03 182 PRO A O 1
ATOM 1388 N N . SER A 1 183 ? -21.609 30.875 41.156 1 55.53 183 SER A N 1
ATOM 1389 C CA . SER A 1 183 ? -21.641 32.312 41.344 1 55.53 183 SER A CA 1
ATOM 1390 C C . SER A 1 183 ? -20.438 33 40.688 1 55.53 183 SER A C 1
ATOM 1392 O O . SER A 1 183 ? -20.484 34.188 40.375 1 55.53 183 SER A O 1
ATOM 1394 N N . ASP A 1 184 ? -19.453 32.219 40.406 1 50.56 184 ASP A N 1
ATOM 1395 C CA . ASP A 1 184 ? -18.203 32.781 39.938 1 50.56 184 ASP A CA 1
ATOM 1396 C C . ASP A 1 184 ? -17.906 32.344 38.5 1 50.56 184 ASP A C 1
ATOM 1398 O O . ASP A 1 184 ? -16.781 32.469 38.031 1 50.56 184 ASP A O 1
ATOM 1402 N N . ALA A 1 185 ? -18.828 31.828 37.875 1 50.59 185 ALA A N 1
ATOM 1403 C CA . ALA A 1 185 ? -18.656 31.125 36.625 1 50.59 185 ALA A CA 1
ATOM 1404 C C . ALA A 1 185 ? -18.125 32.062 35.531 1 50.59 185 ALA A C 1
ATOM 1406 O O . ALA A 1 185 ? -17.375 31.656 34.656 1 50.59 185 ALA A O 1
ATOM 1407 N N . ASP A 1 186 ? -18.547 33.406 35.594 1 49.56 186 ASP A N 1
ATOM 1408 C CA . ASP A 1 186 ? -18.297 34.312 34.438 1 49.56 186 ASP A CA 1
ATOM 1409 C C . ASP A 1 186 ? -16.812 34.625 34.312 1 49.56 186 ASP A C 1
ATOM 1411 O O . ASP A 1 186 ? -16.375 35.094 33.25 1 49.56 186 ASP A O 1
ATOM 1415 N N . HIS A 1 187 ? -16.047 34.5 35.438 1 48.97 187 HIS A N 1
ATOM 1416 C CA . HIS A 1 187 ? -14.656 34.969 35.406 1 48.97 187 HIS A CA 1
ATOM 1417 C C . HIS A 1 187 ? -13.695 33.844 35.781 1 48.97 187 HIS A C 1
ATOM 1419 O O . HIS A 1 187 ? -12.523 34.125 36.094 1 48.97 187 HIS A O 1
ATOM 1425 N N . TYR A 1 188 ? -14.219 32.656 35.781 1 50.53 188 TYR A N 1
ATOM 1426 C CA . TYR A 1 188 ? -13.383 31.688 36.469 1 50.53 188 TYR A CA 1
ATOM 1427 C C . TYR A 1 188 ? -12.555 30.891 35.469 1 50.53 188 TYR A C 1
ATOM 1429 O O . TYR A 1 188 ? -13.07 30.469 34.438 1 50.53 188 TYR A O 1
ATOM 1437 N N . ALA A 1 189 ? -11.258 30.953 35.625 1 59.56 189 ALA A N 1
ATOM 1438 C CA . ALA A 1 189 ? -10.289 30.062 34.969 1 59.56 189 ALA A CA 1
ATOM 1439 C C . ALA A 1 189 ? -9.914 28.906 35.906 1 59.56 189 ALA A C 1
ATOM 1441 O O . ALA A 1 189 ? -9.719 29.094 37.094 1 59.56 189 ALA A O 1
ATOM 1442 N N . PRO A 1 190 ? -10.047 27.641 35.562 1 66.06 190 PRO A N 1
ATOM 1443 C CA . PRO A 1 190 ? -9.68 26.5 36.406 1 66.06 190 PRO A CA 1
ATOM 1444 C C . PRO A 1 190 ? -8.281 26.625 37 1 66.06 190 PRO A C 1
ATOM 1446 O O . PRO A 1 190 ? -7.359 27.078 36.312 1 66.06 190 PRO A O 1
ATOM 1449 N N . ALA A 1 191 ? -8.195 26.234 38.344 1 75.19 191 ALA A N 1
ATOM 1450 C CA . ALA A 1 191 ? -6.906 26.297 39.031 1 75.19 191 ALA A CA 1
ATOM 1451 C C . ALA A 1 191 ? -5.98 25.188 38.531 1 75.19 191 ALA A C 1
ATOM 1453 O O . ALA A 1 191 ? -6.426 24.078 38.25 1 75.19 191 ALA A O 1
ATOM 1454 N N . ILE A 1 192 ? -4.793 25.422 38.406 1 80.81 192 ILE A N 1
ATOM 1455 C CA . ILE A 1 192 ? -3.748 24.453 38.062 1 80.81 192 ILE A CA 1
ATOM 1456 C C . ILE A 1 192 ? -3.469 23.578 39.281 1 80.81 192 ILE A C 1
ATOM 1458 O O . ILE A 1 192 ? -3.285 22.359 39.156 1 80.81 192 ILE A O 1
ATOM 1462 N N . LEU A 1 193 ? -3.465 24.172 40.438 1 84 193 LEU A N 1
ATOM 1463 C CA . LEU A 1 193 ? -3.215 23.5 41.719 1 84 193 LEU A CA 1
ATOM 1464 C C . LEU A 1 193 ? -4.332 23.797 42.719 1 84 193 LEU A C 1
ATOM 1466 O O . LEU A 1 193 ? -4.699 24.969 42.906 1 84 193 LEU A O 1
ATOM 1470 N N . PHE A 1 194 ? -4.926 22.719 43.281 1 82.19 194 PHE A N 1
ATOM 1471 C CA . PHE A 1 194 ? -5.961 22.859 44.312 1 82.19 194 PHE A CA 1
ATOM 1472 C C . PHE A 1 194 ? -5.973 21.656 45.25 1 82.19 194 PHE A C 1
ATOM 1474 O O . PHE A 1 194 ? -5.621 20.547 44.844 1 82.19 194 PHE A O 1
ATOM 1481 N N . ALA A 1 195 ? -6.32 21.875 46.469 1 80.62 195 ALA A N 1
ATOM 1482 C CA . ALA A 1 195 ? -6.309 20.828 47.5 1 80.62 195 ALA A CA 1
ATOM 1483 C C . ALA A 1 195 ? -7.512 19.906 47.344 1 80.62 195 ALA A C 1
ATOM 1485 O O . ALA A 1 195 ? -8.516 20.266 46.719 1 80.62 195 ALA A O 1
ATOM 1486 N N . PRO A 1 196 ? -7.301 18.688 47.906 1 76.31 196 PRO A N 1
ATOM 1487 C CA . PRO A 1 196 ? -8.469 17.797 47.969 1 76.31 196 PRO A CA 1
ATOM 1488 C C . PRO A 1 196 ? -9.68 18.469 48.594 1 76.31 196 PRO A C 1
ATOM 1490 O O . PRO A 1 196 ? -9.531 19.234 49.562 1 76.31 196 PRO A O 1
ATOM 1493 N N . HIS A 1 197 ? -10.805 18.297 48.125 1 72.44 197 HIS A N 1
ATOM 1494 C CA . HIS A 1 197 ? -12.039 18.875 48.656 1 72.44 197 HIS A CA 1
ATOM 1495 C C . HIS A 1 197 ? -13.172 17.859 48.625 1 72.44 197 HIS A C 1
ATOM 1497 O O . HIS A 1 197 ? -13.328 17.109 47.656 1 72.44 197 HIS A O 1
ATOM 1503 N N . ARG A 1 198 ? -13.93 17.844 49.656 1 71.31 198 ARG A N 1
ATOM 1504 C CA . ARG A 1 198 ? -15.133 17.031 49.812 1 71.31 198 ARG A CA 1
ATOM 1505 C C . ARG A 1 198 ? -14.852 15.578 49.5 1 71.31 198 ARG A C 1
ATOM 1507 O O . ARG A 1 198 ? -15.602 14.945 48.75 1 71.31 198 ARG A O 1
ATOM 1514 N N . GLY A 1 199 ? -13.789 15.078 49.906 1 69.19 199 GLY A N 1
ATOM 1515 C CA . GLY A 1 199 ? -13.469 13.672 49.719 1 69.19 199 GLY A CA 1
ATOM 1516 C C . GLY A 1 199 ? -12.859 13.375 48.375 1 69.19 199 GLY A C 1
ATOM 1517 O O . GLY A 1 199 ? -12.461 12.234 48.094 1 69.19 199 GLY A O 1
ATOM 1518 N N . LEU A 1 200 ? -12.773 14.383 47.562 1 73.19 200 LEU A N 1
ATOM 1519 C CA . LEU A 1 200 ? -12.125 14.195 46.25 1 73.19 200 LEU A CA 1
ATOM 1520 C C . LEU A 1 200 ? -10.664 14.609 46.312 1 73.19 200 LEU A C 1
ATOM 1522 O O . LEU A 1 200 ? -10.305 15.539 47.031 1 73.19 200 LEU A O 1
ATOM 1526 N N . PRO A 1 201 ? -9.93 13.914 45.562 1 74.19 201 PRO A N 1
ATOM 1527 C CA . PRO A 1 201 ? -8.508 14.258 45.594 1 74.19 201 PRO A CA 1
ATOM 1528 C C . PRO A 1 201 ? -8.211 15.617 44.969 1 74.19 201 PRO A C 1
ATOM 1530 O O . PRO A 1 201 ? -8.961 16.078 44.094 1 74.19 201 PRO A O 1
ATOM 1533 N N . GLY A 1 202 ? -7.27 16.297 45.438 1 78.44 202 GLY A N 1
ATOM 1534 C CA . GLY A 1 202 ? -6.773 17.531 44.844 1 78.44 202 GLY A CA 1
ATOM 1535 C C . GLY A 1 202 ? -5.82 17.312 43.688 1 78.44 202 GLY A C 1
ATOM 1536 O O . GLY A 1 202 ? -5.699 16.188 43.188 1 78.44 202 GLY A O 1
ATOM 1537 N N . ALA A 1 203 ? -5.25 18.469 43.156 1 82.12 203 ALA A N 1
ATOM 1538 C CA . ALA A 1 203 ? -4.266 18.406 42.094 1 82.12 203 ALA A CA 1
ATOM 1539 C C . ALA A 1 203 ? -2.904 17.969 42.594 1 82.12 203 ALA A C 1
ATOM 1541 O O . ALA A 1 203 ? -2.418 18.469 43.625 1 82.12 203 ALA A O 1
ATOM 1542 N N . LYS A 1 204 ? -2.438 16.922 41.969 1 84.5 204 LYS A N 1
ATOM 1543 C CA . LYS A 1 204 ? -1.08 16.438 42.219 1 84.5 204 LYS A CA 1
ATOM 1544 C C . LYS A 1 204 ? -0.08 17.094 41.25 1 84.5 204 LYS A C 1
ATOM 1546 O O . LYS A 1 204 ? -0.221 16.984 40.031 1 84.5 204 LYS A O 1
ATOM 1551 N N . LEU A 1 205 ? 0.903 17.828 41.844 1 88.81 205 LEU A N 1
ATOM 1552 C CA . LEU A 1 205 ? 1.995 18.344 41 1 88.81 205 LEU A CA 1
ATOM 1553 C C . LEU A 1 205 ? 2.938 17.219 40.594 1 88.81 205 LEU A C 1
ATOM 1555 O O . LEU A 1 205 ? 3.568 16.594 41.438 1 88.81 205 LEU A O 1
ATOM 1559 N N . LEU A 1 206 ? 3.029 17.078 39.312 1 83 206 LEU A N 1
ATOM 1560 C CA . LEU A 1 206 ? 3.883 16 38.812 1 83 206 LEU A CA 1
ATOM 1561 C C . LEU A 1 206 ? 5.266 16.547 38.438 1 83 206 LEU A C 1
ATOM 1563 O O . LEU A 1 206 ? 6.277 15.93 38.781 1 83 206 LEU A O 1
ATOM 1567 N N . LYS A 1 207 ? 5.277 17.672 37.656 1 84.69 207 LYS A N 1
ATOM 1568 C CA . LYS A 1 207 ? 6.527 18.266 37.188 1 84.69 207 LYS A CA 1
ATOM 1569 C C . LYS A 1 207 ? 6.387 19.766 37.031 1 84.69 207 LYS A C 1
ATOM 1571 O O . LYS A 1 207 ? 5.289 20.281 36.781 1 84.69 207 LYS A O 1
ATOM 1576 N N . ILE A 1 208 ? 7.449 20.469 37.25 1 87.25 208 ILE A N 1
ATOM 1577 C CA . ILE A 1 208 ? 7.652 21.812 36.75 1 87.25 208 ILE A CA 1
ATOM 1578 C C . ILE A 1 208 ? 8.812 21.828 35.75 1 87.25 208 ILE A C 1
ATOM 1580 O O . ILE A 1 208 ? 9.891 21.297 36.062 1 87.25 208 ILE A O 1
ATOM 1584 N N . LEU A 1 209 ? 8.5 22.344 34.625 1 82.06 209 LEU A N 1
ATOM 1585 C CA . LEU A 1 209 ? 9.477 22.281 33.531 1 82.06 209 LEU A CA 1
ATOM 1586 C C . LEU A 1 209 ? 9.711 23.656 32.938 1 82.06 209 LEU A C 1
ATOM 1588 O O . LEU A 1 209 ? 8.844 24.531 33.031 1 82.06 209 LEU A O 1
ATOM 1592 N N . PRO A 1 210 ? 10.898 23.891 32.344 1 78.69 210 PRO A N 1
ATOM 1593 C CA . PRO A 1 210 ? 11.102 25.125 31.609 1 78.69 210 PRO A CA 1
ATOM 1594 C C . PRO A 1 210 ? 10.234 25.203 30.344 1 78.69 210 PRO A C 1
ATOM 1596 O O . PRO A 1 210 ? 9.805 24.172 29.828 1 78.69 210 PRO A O 1
ATOM 1599 N N . VAL A 1 211 ? 9.961 26.453 29.906 1 76.25 211 VAL A N 1
ATOM 1600 C CA . VAL A 1 211 ? 9.258 26.672 28.656 1 76.25 211 VAL A CA 1
ATOM 1601 C C . VAL A 1 211 ? 10.258 26.688 27.5 1 76.25 211 VAL A C 1
ATOM 1603 O O . VAL A 1 211 ? 11.266 27.391 27.547 1 76.25 211 VAL A O 1
ATOM 1606 N N . PRO A 1 212 ? 10 25.797 26.516 1 68.06 212 PRO A N 1
ATOM 1607 C CA . PRO A 1 212 ? 10.898 25.859 25.359 1 68.06 212 PRO A CA 1
ATOM 1608 C C . PRO A 1 212 ? 10.867 27.203 24.656 1 68.06 212 PRO A C 1
ATOM 1610 O O . PRO A 1 212 ? 9.789 27.719 24.344 1 68.06 212 PRO A O 1
ATOM 1613 N N . CYS A 1 213 ? 11.938 27.938 24.609 1 64.06 213 CYS A N 1
ATOM 1614 C CA . CYS A 1 213 ? 12.102 29.203 23.922 1 64.06 213 CYS A CA 1
ATOM 1615 C C . CYS A 1 213 ? 13.5 29.344 23.344 1 64.06 213 CYS A C 1
ATOM 1617 O O . CYS A 1 213 ? 14.367 28.5 23.594 1 64.06 213 CYS A O 1
ATOM 1619 N N . PHE A 1 214 ? 13.609 30.359 22.469 1 60.84 214 PHE A N 1
ATOM 1620 C CA . PHE A 1 214 ? 14.938 30.641 21.938 1 60.84 214 PHE A CA 1
ATOM 1621 C C . PHE A 1 214 ? 15.859 31.141 23.047 1 60.84 214 PHE A C 1
ATOM 1623 O O . PHE A 1 214 ? 15.414 31.766 24.016 1 60.84 214 PHE A O 1
ATOM 1630 N N . ALA A 1 215 ? 17.031 30.844 23.031 1 58.53 215 ALA A N 1
ATOM 1631 C CA . ALA A 1 215 ? 18.031 31.172 24.047 1 58.53 215 ALA A CA 1
ATOM 1632 C C . ALA A 1 215 ? 18 32.656 24.406 1 58.53 215 ALA A C 1
ATOM 1634 O O . ALA A 1 215 ? 18.203 33.031 25.562 1 58.53 215 ALA A O 1
ATOM 1635 N N . GLU A 1 216 ? 17.641 33.469 23.453 1 60.91 216 GLU A N 1
ATOM 1636 C CA . GLU A 1 216 ? 17.75 34.906 23.688 1 60.91 216 GLU A CA 1
ATOM 1637 C C . GLU A 1 216 ? 16.406 35.5 24.109 1 60.91 216 GLU A C 1
ATOM 1639 O O . GLU A 1 216 ? 16.25 36.719 24.234 1 60.91 216 GLU A O 1
ATOM 1644 N N . ASP A 1 217 ? 15.578 34.531 24.422 1 65.19 217 ASP A N 1
ATOM 1645 C CA . ASP A 1 217 ? 14.289 35.062 24.844 1 65.19 217 ASP A CA 1
ATOM 1646 C C . ASP A 1 217 ? 14.336 35.594 26.266 1 65.19 217 ASP A C 1
ATOM 1648 O O . ASP A 1 217 ? 14.422 34.812 27.219 1 65.19 217 ASP A O 1
ATOM 1652 N N . PRO A 1 218 ? 14.336 36.906 26.469 1 67.69 218 PRO A N 1
ATOM 1653 C CA . PRO A 1 218 ? 14.469 37.469 27.812 1 67.69 218 PRO A CA 1
ATOM 1654 C C . PRO A 1 218 ? 13.289 37.125 28.719 1 67.69 218 PRO A C 1
ATOM 1656 O O . PRO A 1 218 ? 13.398 37.219 29.938 1 67.69 218 PRO A O 1
ATOM 1659 N N . ALA A 1 219 ? 12.203 36.719 28.109 1 71.06 219 ALA A N 1
ATOM 1660 C CA . ALA A 1 219 ? 11.016 36.469 28.922 1 71.06 219 ALA A CA 1
ATOM 1661 C C . ALA A 1 219 ? 10.992 35 29.391 1 71.06 219 ALA A C 1
ATOM 1663 O O . ALA A 1 219 ? 10.219 34.656 30.281 1 71.06 219 ALA A O 1
ATOM 1664 N N . ARG A 1 220 ? 11.883 34.25 29.016 1 74.06 220 ARG A N 1
ATOM 1665 C CA . ARG A 1 220 ? 11.836 32.812 29.25 1 74.06 220 ARG A CA 1
ATOM 1666 C C . ARG A 1 220 ? 11.969 32.5 30.734 1 74.06 220 ARG A C 1
ATOM 1668 O O . ARG A 1 220 ? 11.18 31.719 31.281 1 74.06 220 ARG A O 1
ATOM 1675 N N . PRO A 1 221 ? 12.953 33.125 31.375 1 75.69 221 PRO A N 1
ATOM 1676 C CA . PRO A 1 221 ? 13.117 32.781 32.781 1 75.69 221 PRO A CA 1
ATOM 1677 C C . PRO A 1 221 ? 11.93 33.219 33.656 1 75.69 221 PRO A C 1
ATOM 1679 O O . PRO A 1 221 ? 11.852 32.844 34.812 1 75.69 221 PRO A O 1
ATOM 1682 N N . LEU A 1 222 ? 11.055 33.812 32.875 1 85.38 222 LEU A N 1
ATOM 1683 C CA . LEU A 1 222 ? 9.898 34.312 33.625 1 85.38 222 LEU A CA 1
ATOM 1684 C C . LEU A 1 222 ? 8.68 33.406 33.406 1 85.38 222 LEU A C 1
ATOM 1686 O O . LEU A 1 222 ? 7.562 33.781 33.75 1 85.38 222 LEU A O 1
ATOM 1690 N N . LYS A 1 223 ? 8.938 32.25 32.781 1 83.69 223 LYS A N 1
ATOM 1691 C CA . LYS A 1 223 ? 7.844 31.328 32.531 1 83.69 223 LYS A CA 1
ATOM 1692 C C . LYS A 1 223 ? 8.219 29.906 32.938 1 83.69 223 LYS A C 1
ATOM 1694 O O . LYS A 1 223 ? 9.383 29.516 32.812 1 83.69 223 LYS A O 1
ATOM 1699 N N . VAL A 1 224 ? 7.238 29.125 33.406 1 85.25 224 VAL A N 1
ATOM 1700 C CA . VAL A 1 224 ? 7.43 27.703 33.656 1 85.25 224 VAL A CA 1
ATOM 1701 C C . VAL A 1 224 ? 6.211 26.922 33.156 1 85.25 224 VAL A C 1
ATOM 1703 O O . VAL A 1 224 ? 5.117 27.484 33.031 1 85.25 224 VAL A O 1
ATOM 1706 N N . THR A 1 225 ? 6.441 25.641 32.812 1 82.62 225 THR A N 1
ATOM 1707 C CA . THR A 1 225 ? 5.355 24.703 32.562 1 82.62 225 THR A CA 1
ATOM 1708 C C . THR A 1 225 ? 5.031 23.891 33.844 1 82.62 225 THR A C 1
ATOM 1710 O O . THR A 1 225 ? 5.906 23.234 34.406 1 82.62 225 THR A O 1
ATOM 1713 N N . VAL A 1 226 ? 3.83 23.969 34.281 1 85.69 226 VAL A N 1
ATOM 1714 C CA . VAL A 1 226 ? 3.371 23.203 35.438 1 85.69 226 VAL A CA 1
ATOM 1715 C C . VAL A 1 226 ? 2.547 22.016 34.969 1 85.69 226 VAL A C 1
ATOM 1717 O O . VAL A 1 226 ? 1.532 22.172 34.281 1 85.69 226 VAL A O 1
ATOM 1720 N N . VAL A 1 227 ? 3.002 20.812 35.281 1 82.69 227 VAL A N 1
ATOM 1721 C CA . VAL A 1 227 ? 2.33 19.578 34.906 1 82.69 227 VAL A CA 1
ATOM 1722 C C . VAL A 1 227 ? 1.669 18.953 36.125 1 82.69 227 VAL A C 1
ATOM 1724 O O . VAL A 1 227 ? 2.344 18.625 37.125 1 82.69 227 VAL A O 1
ATOM 1727 N N . THR A 1 228 ? 0.384 18.766 36.062 1 82.06 228 THR A N 1
ATOM 1728 C CA . THR A 1 228 ? -0.366 18.109 37.125 1 82.06 228 THR A CA 1
ATOM 1729 C C . THR A 1 228 ? -1.148 16.922 36.594 1 82.06 228 THR A C 1
ATOM 1731 O O . THR A 1 228 ? -1.129 16.656 35.375 1 82.06 228 THR A O 1
ATOM 1734 N N . ASN A 1 229 ? -1.778 16.156 37.469 1 77.81 229 ASN A N 1
ATOM 1735 C CA . ASN A 1 229 ? -2.596 15.008 37.062 1 77.81 229 ASN A CA 1
ATOM 1736 C C . ASN A 1 229 ? -3.898 15.461 36.406 1 77.81 229 ASN A C 1
ATOM 1738 O O . ASN A 1 229 ? -4.66 14.633 35.906 1 77.81 229 ASN A O 1
ATOM 1742 N N . ILE A 1 230 ? -4.129 16.734 36.312 1 75.12 230 ILE A N 1
ATOM 1743 C CA . ILE A 1 230 ? -5.406 17.203 35.781 1 75.12 230 ILE A CA 1
ATOM 1744 C C . ILE A 1 230 ? -5.16 18.141 34.594 1 75.12 230 ILE A C 1
ATOM 1746 O O . ILE A 1 230 ? -6.051 18.344 33.75 1 75.12 230 ILE A O 1
ATOM 1750 N N . THR A 1 231 ? -3.984 18.781 34.688 1 74.94 231 THR A N 1
ATOM 1751 C CA . THR A 1 231 ? -3.766 19.781 33.656 1 74.94 231 THR A CA 1
ATOM 1752 C C . THR A 1 231 ? -2.273 20.031 33.469 1 74.94 231 THR A C 1
ATOM 1754 O O . THR A 1 231 ? -1.464 19.719 34.344 1 74.94 231 THR A O 1
ATOM 1757 N N . THR A 1 232 ? -1.952 20.5 32.312 1 77.38 232 THR A N 1
ATOM 1758 C CA . THR A 1 232 ? -0.655 21.094 32 1 77.38 232 THR A CA 1
ATOM 1759 C C . THR A 1 232 ? -0.817 22.516 31.516 1 77.38 232 THR A C 1
ATOM 1761 O O . THR A 1 232 ? -1.65 22.797 30.656 1 77.38 232 THR A O 1
ATOM 1764 N N . ALA A 1 233 ? 0.031 23.438 32.188 1 77.88 233 ALA A N 1
ATOM 1765 C CA . ALA A 1 233 ? -0.112 24.844 31.812 1 77.88 233 ALA A CA 1
ATOM 1766 C C . ALA A 1 233 ? 1.244 25.547 31.781 1 77.88 233 ALA A C 1
ATOM 1768 O O . ALA A 1 233 ? 2.104 25.281 32.625 1 77.88 233 ALA A O 1
ATOM 1769 N N . VAL A 1 234 ? 1.314 26.5 30.844 1 79.12 234 VAL A N 1
ATOM 1770 C CA . VAL A 1 234 ? 2.424 27.453 30.875 1 79.12 234 VAL A CA 1
ATOM 1771 C C . VAL A 1 234 ? 2.01 28.703 31.625 1 79.12 234 VAL A C 1
ATOM 1773 O O . VAL A 1 234 ? 0.964 29.297 31.344 1 79.12 234 VAL A O 1
ATOM 1776 N N . VAL A 1 235 ? 2.846 29.078 32.625 1 83 235 VAL A N 1
ATOM 1777 C CA . VAL A 1 235 ? 2.471 30.203 33.469 1 83 235 VAL A CA 1
ATOM 1778 C C . VAL A 1 235 ? 3.631 31.203 33.531 1 83 235 VAL A C 1
ATOM 1780 O O . VAL A 1 235 ? 4.797 30.797 33.531 1 83 235 VAL A O 1
ATOM 1783 N N . ASP A 1 236 ? 3.258 32.438 33.656 1 85.06 236 ASP A N 1
ATOM 1784 C CA . ASP A 1 236 ? 4.23 33.469 34 1 85.06 236 ASP A CA 1
ATOM 1785 C C . ASP A 1 236 ? 4.594 33.438 35.469 1 85.06 236 ASP A C 1
ATOM 1787 O O . ASP A 1 236 ? 3.73 33.188 36.312 1 85.06 236 ASP A O 1
ATOM 1791 N 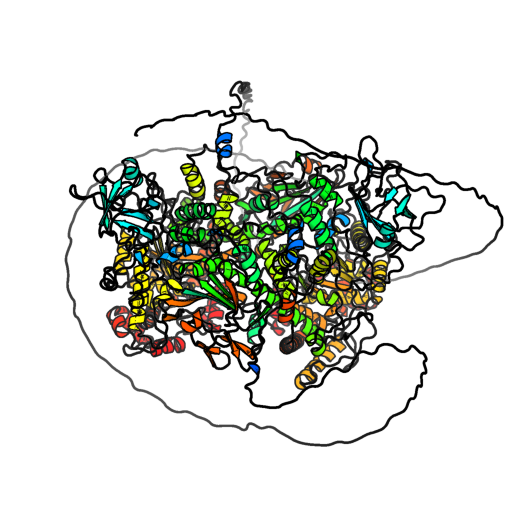N . VAL A 1 237 ? 5.871 33.688 35.719 1 91.38 237 VAL A N 1
ATOM 1792 C CA . VAL A 1 237 ? 6.332 33.594 37.125 1 91.38 237 VAL A CA 1
ATOM 1793 C C . VAL A 1 237 ? 6.895 34.938 37.562 1 91.38 237 VAL A C 1
ATOM 1795 O O . VAL A 1 237 ? 7.5 35.656 36.781 1 91.38 237 VAL A O 1
ATOM 1798 N N . LEU A 1 238 ? 6.578 35.344 38.844 1 91.56 238 LEU A N 1
ATOM 1799 C CA . LEU A 1 238 ? 7.145 36.5 39.531 1 91.56 238 LEU A CA 1
ATOM 1800 C C . LEU A 1 238 ? 7.852 36.062 40.812 1 91.56 238 LEU A C 1
ATOM 1802 O O . LEU A 1 238 ? 7.547 35 41.375 1 91.56 238 LEU A O 1
ATOM 1806 N N . PRO A 1 239 ? 8.867 36.875 41.188 1 92.44 239 PRO A N 1
ATOM 1807 C CA . PRO A 1 239 ? 9.414 36.594 42.531 1 92.44 239 PRO A CA 1
ATOM 1808 C C . PRO A 1 239 ? 8.398 36.844 43.656 1 92.44 239 PRO A C 1
ATOM 1810 O O . PRO A 1 239 ? 7.645 37.812 43.594 1 92.44 239 PRO A O 1
ATOM 1813 N N . ALA A 1 240 ? 8.422 35.906 44.594 1 93.88 240 ALA A N 1
ATOM 1814 C CA . ALA A 1 240 ? 7.496 36.062 45.719 1 93.88 240 ALA A CA 1
ATOM 1815 C C . ALA A 1 240 ? 7.934 37.219 46.625 1 93.88 240 ALA A C 1
ATOM 1817 O O . ALA A 1 240 ? 9.133 37.406 46.844 1 93.88 240 ALA A O 1
ATOM 1818 N N . ASP A 1 241 ? 6.941 37.875 47.156 1 92 241 ASP A N 1
ATOM 1819 C CA . ASP A 1 241 ? 7.238 38.906 48.156 1 92 241 ASP A CA 1
ATOM 1820 C C . ASP A 1 241 ? 7.711 38.281 49.438 1 92 241 ASP A C 1
ATOM 1822 O O . ASP A 1 241 ? 7.332 37.156 49.781 1 92 241 ASP A O 1
ATOM 1826 N N . PRO A 1 242 ? 8.516 39.031 50.156 1 89.06 242 PRO A N 1
ATOM 1827 C CA . PRO A 1 242 ? 9.016 38.5 51.438 1 89.06 242 PRO A CA 1
ATOM 1828 C C . PRO A 1 242 ? 7.898 38.062 52.375 1 89.06 242 PRO A C 1
ATOM 1830 O O . PRO A 1 242 ? 8.055 37.125 53.156 1 89.06 242 PRO A O 1
ATOM 1833 N N . ASP A 1 243 ? 6.734 38.75 52.312 1 90.94 243 ASP A N 1
ATOM 1834 C CA . ASP A 1 243 ? 5.641 38.469 53.25 1 90.94 243 ASP A CA 1
ATOM 1835 C C . ASP A 1 243 ? 4.723 37.375 52.688 1 90.94 243 ASP A C 1
ATOM 1837 O O . ASP A 1 243 ? 3.812 36.906 53.406 1 90.94 243 ASP A O 1
ATOM 1841 N N . ASP A 1 244 ? 5.039 36.844 51.469 1 92.06 244 ASP A N 1
ATOM 1842 C CA . ASP A 1 244 ? 4.215 35.781 50.906 1 92.06 244 ASP A CA 1
ATOM 1843 C C . ASP A 1 244 ? 4.48 34.469 51.625 1 92.06 244 ASP A C 1
ATOM 1845 O O . ASP A 1 244 ? 5.633 34.062 51.812 1 92.06 244 ASP A O 1
ATOM 1849 N N . GLU A 1 245 ? 3.426 33.781 52.031 1 91.88 245 GLU A N 1
ATOM 1850 C CA . GLU A 1 245 ? 3.586 32.469 52.594 1 91.88 245 GLU A CA 1
ATOM 1851 C C . GLU A 1 245 ? 3.826 31.422 51.5 1 91.88 245 GLU A C 1
ATOM 1853 O O . GLU A 1 245 ? 3.203 31.469 50.438 1 91.88 245 GLU A O 1
ATOM 1858 N N . THR A 1 246 ? 4.727 30.484 51.844 1 93.62 246 THR A N 1
ATOM 1859 C CA . THR A 1 246 ? 5.012 29.406 50.906 1 93.62 246 THR A CA 1
ATOM 1860 C C . THR A 1 246 ? 3.879 28.375 50.906 1 93.62 246 THR A C 1
ATOM 1862 O O . THR A 1 246 ? 3.49 27.875 51.938 1 93.62 246 THR A O 1
ATOM 1865 N N . ASP A 1 247 ? 3.42 28.062 49.688 1 92.69 247 ASP A N 1
ATOM 1866 C CA . ASP A 1 247 ? 2.332 27.109 49.562 1 92.69 247 ASP A CA 1
ATOM 1867 C C . ASP A 1 247 ? 2.873 25.703 49.312 1 92.69 247 ASP A C 1
ATOM 1869 O O . ASP A 1 247 ? 2.246 24.719 49.688 1 92.69 247 ASP A O 1
ATOM 1873 N N . LEU A 1 248 ? 3.861 25.609 48.531 1 92.44 248 LEU A N 1
ATOM 1874 C CA . LEU A 1 248 ? 4.43 24.328 48.156 1 92.44 248 LEU A CA 1
ATOM 1875 C C . LEU A 1 248 ? 5.953 24.391 48.094 1 92.44 248 LEU A C 1
ATOM 1877 O O . LEU A 1 248 ? 6.508 25.375 47.594 1 92.44 248 LEU A O 1
ATOM 1881 N N . ARG A 1 249 ? 6.641 23.406 48.594 1 91.5 249 ARG A N 1
ATOM 1882 C CA . ARG A 1 249 ? 8.086 23.234 48.469 1 91.5 249 ARG A CA 1
ATOM 1883 C C . ARG A 1 249 ? 8.406 22.156 47.438 1 91.5 249 ARG A C 1
ATOM 1885 O O . ARG A 1 249 ? 8.227 20.953 47.688 1 91.5 249 ARG A O 1
ATOM 1892 N N . TRP A 1 250 ? 8.875 22.641 46.344 1 93 250 TRP A N 1
ATOM 1893 C CA . TRP A 1 250 ? 9.117 21.719 45.219 1 93 250 TRP A CA 1
ATOM 1894 C C . TRP A 1 250 ? 10.562 21.25 45.219 1 93 250 TRP A C 1
ATOM 1896 O O . TRP A 1 250 ? 11.484 22.047 45.062 1 93 250 TRP A O 1
ATOM 1906 N N . THR A 1 251 ? 10.789 19.891 45.25 1 88.69 251 THR A N 1
ATOM 1907 C CA . THR A 1 251 ? 12.117 19.266 45.281 1 88.69 251 THR A CA 1
ATOM 1908 C C . THR A 1 251 ? 12.398 18.531 43.969 1 88.69 251 THR A C 1
ATOM 1910 O O . THR A 1 251 ? 13.461 17.922 43.812 1 88.69 251 THR A O 1
ATOM 1913 N N . GLY A 1 252 ? 11.445 18.484 43.125 1 87.94 252 GLY A N 1
ATOM 1914 C CA . GLY A 1 252 ? 11.602 17.75 41.875 1 87.94 252 GLY A CA 1
ATOM 1915 C C . GLY A 1 252 ? 10.789 16.469 41.844 1 87.94 252 GLY A C 1
ATOM 1916 O O . GLY A 1 252 ? 10.695 15.812 40.812 1 87.94 252 GLY A O 1
ATOM 1917 N N . LEU A 1 253 ? 10.148 16.125 42.906 1 88.25 253 LEU A N 1
ATOM 1918 C CA . LEU A 1 253 ? 9.328 14.914 43 1 88.25 253 LEU A CA 1
ATOM 1919 C C . LEU A 1 253 ? 7.844 15.266 43.031 1 88.25 253 LEU A C 1
ATOM 1921 O O . LEU A 1 253 ? 7.469 16.344 43.5 1 88.25 253 LEU A O 1
ATOM 1925 N N . PRO A 1 254 ? 7.055 14.328 42.531 1 87.75 254 PRO A N 1
ATOM 1926 C CA . PRO A 1 254 ? 5.613 14.586 42.594 1 87.75 254 PRO A CA 1
ATOM 1927 C C . PRO A 1 254 ? 5.098 14.812 44 1 87.75 254 PRO A C 1
ATOM 1929 O O . PRO A 1 254 ? 5.539 14.141 44.938 1 87.75 254 PRO A O 1
ATOM 1932 N N . CYS A 1 255 ? 4.184 15.758 44.188 1 88.38 255 CYS A N 1
ATOM 1933 C CA . CYS A 1 255 ? 3.637 16.047 45.5 1 88.38 255 CYS A CA 1
ATOM 1934 C C . CYS A 1 255 ? 2.219 16.594 45.375 1 88.38 255 CYS A C 1
ATOM 1936 O O . CYS A 1 255 ? 1.871 17.25 44.406 1 88.38 255 CYS A O 1
ATOM 1938 N N . TRP A 1 256 ? 1.449 16.312 46.406 1 86.56 256 TRP A N 1
ATOM 1939 C CA . TRP A 1 256 ? 0.079 16.812 46.5 1 86.56 256 TRP A CA 1
ATOM 1940 C C . TRP A 1 256 ? 0.045 18.234 47.031 1 86.56 256 TRP A C 1
ATOM 1942 O O . TRP A 1 256 ? 0.797 18.562 47.969 1 86.56 256 TRP A O 1
ATOM 1952 N N . TYR A 1 257 ? -0.779 19.016 46.562 1 86.5 257 TYR A N 1
ATOM 1953 C CA . TYR A 1 257 ? -1.075 20.312 47.156 1 86.5 257 TYR A CA 1
ATOM 1954 C C . TYR A 1 257 ? -2.092 20.172 48.281 1 86.5 257 TYR A C 1
ATOM 1956 O O . TYR A 1 257 ? -3.148 19.562 48.125 1 86.5 257 TYR A O 1
ATOM 1964 N N . ILE A 1 258 ? -1.829 20.672 49.5 1 83 258 ILE A N 1
ATOM 1965 C CA . ILE A 1 258 ? -2.682 20.453 50.656 1 83 258 ILE A CA 1
ATOM 1966 C C . ILE A 1 258 ? -3.238 21.781 51.156 1 83 258 ILE A C 1
ATOM 1968 O O . ILE A 1 258 ? -3.889 21.844 52.188 1 83 258 ILE A O 1
ATOM 1972 N N . GLY A 1 259 ? -3.166 22.875 50.469 1 77.44 259 GLY A N 1
ATOM 1973 C CA . GLY A 1 259 ? -3.682 24.172 50.875 1 77.44 259 GLY A CA 1
ATOM 1974 C C . GLY A 1 259 ? -4.992 24.531 50.219 1 77.44 259 GLY A C 1
ATOM 1975 O O . GLY A 1 259 ? -5.543 23.734 49.438 1 77.44 259 GLY A O 1
ATOM 1976 N N . ALA A 1 260 ? -5.566 25.656 50.656 1 75.44 260 ALA A N 1
ATOM 1977 C CA . ALA A 1 260 ? -6.793 26.156 50.031 1 75.44 260 ALA A CA 1
ATOM 1978 C C . ALA A 1 260 ? -6.535 26.641 48.625 1 75.44 260 ALA A C 1
ATOM 1980 O O . ALA A 1 260 ? -5.387 26.891 48.25 1 75.44 260 ALA A O 1
ATOM 1981 N N . LYS A 1 261 ? -7.586 26.641 47.844 1 77.44 261 LYS A N 1
ATOM 1982 C CA . LYS A 1 261 ? -7.504 27.234 46.531 1 77.44 261 LYS A CA 1
ATOM 1983 C C . LYS A 1 261 ? -7.117 28.719 46.625 1 77.44 261 LYS A C 1
ATOM 1985 O O . LYS A 1 261 ? -7.73 29.469 47.375 1 77.44 261 LYS A O 1
ATOM 1990 N N . LYS A 1 262 ? -6.02 29.062 45.969 1 82.75 262 LYS A N 1
ATOM 1991 C CA . LYS A 1 262 ? -5.504 30.422 46 1 82.75 262 LYS A CA 1
ATOM 1992 C C . LYS A 1 262 ? -5.414 31 44.594 1 82.75 262 LYS A C 1
ATOM 1994 O O . LYS A 1 262 ? -5.277 30.25 43.625 1 82.75 262 LYS A O 1
ATOM 1999 N N . LYS A 1 263 ? -5.559 32.219 44.5 1 81.56 263 LYS A N 1
ATOM 2000 C CA . LYS A 1 263 ? -5.391 32.906 43.219 1 81.56 263 LYS A CA 1
ATOM 2001 C C . LYS A 1 263 ? -3.938 32.875 42.75 1 81.56 263 LYS A C 1
ATOM 2003 O O . LYS A 1 263 ? -3.664 32.844 41.562 1 81.56 263 LYS A O 1
ATOM 2008 N N . GLU A 1 264 ? -3.154 32.875 43.812 1 90.25 264 GLU A N 1
ATOM 2009 C CA . GLU A 1 264 ? -1.724 32.812 43.531 1 90.25 264 GLU A CA 1
ATOM 2010 C C . GLU A 1 264 ? -1.061 31.703 44.344 1 90.25 264 GLU A C 1
ATOM 2012 O O . GLU A 1 264 ? -1.408 31.484 45.5 1 90.25 264 GLU A O 1
ATOM 2017 N N . ILE A 1 265 ? -0.276 31.062 43.688 1 92.75 265 ILE A N 1
ATOM 2018 C CA . ILE A 1 265 ? 0.466 29.984 44.344 1 92.75 265 ILE A CA 1
ATOM 2019 C C . ILE A 1 265 ? 1.933 30.391 44.469 1 92.75 265 ILE A C 1
ATOM 2021 O O . ILE A 1 265 ? 2.551 30.859 43.531 1 92.75 265 ILE A O 1
ATOM 2025 N N . VAL A 1 266 ? 2.424 30.25 45.688 1 94.88 266 VAL A N 1
ATOM 2026 C CA . VAL A 1 266 ? 3.834 30.516 45.969 1 94.88 266 VAL A CA 1
ATOM 2027 C C . VAL A 1 266 ? 4.59 29.188 46.094 1 94.88 266 VAL A C 1
ATOM 2029 O O . VAL A 1 266 ? 4.258 28.375 46.969 1 94.88 266 VAL A O 1
ATOM 2032 N N . VAL A 1 267 ? 5.562 29.031 45.312 1 94.88 267 VAL A N 1
ATOM 2033 C CA . VAL A 1 267 ? 6.348 27.812 45.281 1 94.88 267 VAL A CA 1
ATOM 2034 C C . VAL A 1 267 ? 7.793 28.109 45.688 1 94.88 267 VAL A C 1
ATOM 2036 O O . VAL A 1 267 ? 8.438 28.969 45.062 1 94.88 267 VAL A O 1
ATOM 2039 N N . HIS A 1 268 ? 8.297 27.422 46.688 1 94.75 268 HIS A N 1
ATOM 2040 C CA . HIS A 1 268 ? 9.711 27.469 47.031 1 94.75 268 HIS A CA 1
ATOM 2041 C C . HIS A 1 268 ? 10.516 26.453 46.25 1 94.75 268 HIS A C 1
ATOM 2043 O O . HIS A 1 268 ? 10.203 25.25 46.25 1 94.75 268 HIS A O 1
ATOM 2049 N N . LEU A 1 269 ? 11.5 26.922 45.531 1 93.94 269 LEU A N 1
ATOM 2050 C CA . LEU A 1 269 ? 12.367 26.062 44.719 1 93.94 269 LEU A CA 1
ATOM 2051 C C . LEU A 1 269 ? 13.664 25.75 45.469 1 93.94 269 LEU A C 1
ATOM 2053 O O . LEU A 1 269 ? 14.211 26.609 46.156 1 93.94 269 LEU A O 1
ATOM 2057 N N . SER A 1 270 ? 14.07 24.547 45.344 1 89.5 270 SER A N 1
ATOM 2058 C CA . SER A 1 270 ? 15.445 24.266 45.75 1 89.5 270 SER A CA 1
ATOM 2059 C C . SER A 1 270 ? 16.453 24.938 44.812 1 89.5 270 SER A C 1
ATOM 2061 O O . SER A 1 270 ? 16.109 25.281 43.688 1 89.5 270 SER A O 1
ATOM 2063 N N . PRO A 1 271 ? 17.656 25.156 45.281 1 87.75 271 PRO A N 1
ATOM 2064 C CA . PRO A 1 271 ? 18.672 25.75 44.406 1 87.75 271 PRO A CA 1
ATOM 2065 C C . PRO A 1 271 ? 18.875 24.938 43.125 1 87.75 271 PRO A C 1
ATOM 2067 O O . PRO A 1 271 ? 19.031 25.516 42.062 1 87.75 271 PRO A O 1
ATOM 2070 N N . ALA A 1 272 ? 18.781 23.672 43.312 1 87.56 272 ALA A N 1
ATOM 2071 C CA . ALA A 1 272 ? 18.938 22.812 42.156 1 87.56 272 ALA A CA 1
ATOM 2072 C C . ALA A 1 272 ? 17.781 23 41.188 1 87.56 272 ALA A C 1
ATOM 2074 O O . ALA A 1 272 ? 17.984 23.047 39.969 1 87.56 272 ALA A O 1
ATOM 2075 N N . GLN A 1 273 ? 16.609 23.125 41.688 1 89.12 273 GLN A N 1
ATOM 2076 C CA . GLN A 1 273 ? 15.438 23.266 40.812 1 89.12 273 GLN A CA 1
ATOM 2077 C C . GLN A 1 273 ? 15.414 24.625 40.125 1 89.12 273 GLN A C 1
ATOM 2079 O O . GLN A 1 273 ? 14.984 24.75 39 1 89.12 273 GLN A O 1
ATOM 2084 N N . ARG A 1 274 ? 15.836 25.609 40.875 1 89.88 274 ARG A N 1
ATOM 2085 C CA . ARG A 1 274 ? 15.922 26.938 40.281 1 89.88 274 ARG A CA 1
ATOM 2086 C C . ARG A 1 274 ? 16.828 26.938 39.062 1 89.88 274 ARG A C 1
ATOM 2088 O O . ARG A 1 274 ? 16.516 27.531 38.031 1 89.88 274 ARG A O 1
ATOM 2095 N N . GLU A 1 275 ? 17.906 26.25 39.188 1 83.44 275 GLU A N 1
ATOM 2096 C CA . GLU A 1 275 ? 18.875 26.156 38.094 1 83.44 275 GLU A CA 1
ATOM 2097 C C . GLU A 1 275 ? 18.281 25.391 36.906 1 83.44 275 GLU A C 1
ATOM 2099 O O . GLU A 1 275 ? 18.453 25.797 35.75 1 83.44 275 GLU A O 1
ATOM 2104 N N . ILE A 1 276 ? 17.609 24.344 37.188 1 79.44 276 ILE A N 1
ATOM 2105 C CA . ILE A 1 276 ? 17.016 23.516 36.156 1 79.44 276 ILE A CA 1
ATOM 2106 C C . ILE A 1 276 ? 15.969 24.328 35.406 1 79.44 276 ILE A C 1
ATOM 2108 O O . ILE A 1 276 ? 15.82 24.172 34.188 1 79.44 276 ILE A O 1
ATOM 2112 N N . LEU A 1 277 ? 15.281 25.203 36.094 1 84.25 277 LEU A N 1
ATOM 2113 C CA . LEU A 1 277 ? 14.195 25.984 35.5 1 84.25 277 LEU A CA 1
ATOM 2114 C C . LEU A 1 277 ? 14.727 27.281 34.906 1 84.25 277 LEU A C 1
ATOM 2116 O O . LEU A 1 277 ? 13.961 28.078 34.375 1 84.25 277 LEU A O 1
ATOM 2120 N N . LEU A 1 278 ? 16.031 27.531 35.062 1 80.75 278 LEU A N 1
ATOM 2121 C CA . LEU A 1 278 ? 16.734 28.688 34.5 1 80.75 278 LEU A CA 1
ATOM 2122 C C . LEU A 1 278 ? 16.203 29.984 35.062 1 80.75 278 LEU A C 1
ATOM 2124 O O . LEU A 1 278 ? 16.062 30.969 34.344 1 80.75 278 LEU A O 1
ATOM 2128 N N . MET A 1 279 ? 15.891 29.859 36.312 1 86.5 279 MET A N 1
ATOM 2129 C CA . MET A 1 279 ? 15.367 31.047 37 1 86.5 279 MET A CA 1
ATOM 2130 C C . MET A 1 279 ? 16.5 31.938 37.469 1 86.5 279 MET A C 1
ATOM 2132 O O . MET A 1 279 ? 17.531 31.453 37.938 1 86.5 279 MET A O 1
ATOM 2136 N N . PRO A 1 280 ? 16.203 33.312 37.438 1 87.12 280 PRO A N 1
ATOM 2137 C CA . PRO A 1 280 ? 17.203 34.219 38 1 87.12 280 PRO A CA 1
ATOM 2138 C C . PRO A 1 280 ? 17.438 34 39.5 1 87.12 280 PRO A C 1
ATOM 2140 O O . PRO A 1 280 ? 16.609 33.375 40.188 1 87.12 280 PRO A O 1
ATOM 2143 N N . ASP A 1 281 ? 18.562 34.406 40.125 1 83.5 281 ASP A N 1
ATOM 2144 C CA . ASP A 1 281 ? 18.969 34.188 41.531 1 83.5 281 ASP A CA 1
ATOM 2145 C C . ASP A 1 281 ? 17.891 34.688 42.469 1 83.5 281 ASP A C 1
ATOM 2147 O O . ASP A 1 281 ? 17.672 34.094 43.531 1 83.5 281 ASP A O 1
ATOM 2151 N N . GLY A 1 282 ? 17.234 35.75 42.219 1 82.5 282 GLY A N 1
ATOM 2152 C CA . GLY A 1 282 ? 16.203 36.281 43.094 1 82.5 282 GLY A CA 1
ATOM 2153 C C . GLY A 1 282 ? 14.906 35.531 43.031 1 82.5 282 GLY A C 1
ATOM 2154 O O . GLY A 1 282 ? 13.977 35.812 43.781 1 82.5 282 GLY A O 1
ATOM 2155 N N . TYR A 1 283 ? 14.969 34.312 42.281 1 89.94 283 TYR A N 1
ATOM 2156 C CA . TYR A 1 283 ? 13.719 33.594 42.062 1 89.94 283 TYR A CA 1
ATOM 2157 C C . TYR A 1 283 ? 13.719 32.25 42.812 1 89.94 283 TYR A C 1
ATOM 2159 O O . TYR A 1 283 ? 13.32 31.234 42.25 1 89.94 283 TYR A O 1
ATOM 2167 N N . MET A 1 284 ? 14.188 32.219 44.094 1 91.06 284 MET A N 1
ATOM 2168 C CA . MET A 1 284 ? 14.117 31 44.906 1 91.06 284 MET A CA 1
ATOM 2169 C C . MET A 1 284 ? 12.672 30.703 45.312 1 91.06 284 MET A C 1
ATOM 2171 O O . MET A 1 284 ? 12.328 29.547 45.594 1 91.06 284 MET A O 1
ATOM 2175 N N . ARG A 1 285 ? 11.984 31.766 45.531 1 94.25 285 ARG A N 1
ATOM 2176 C CA . ARG A 1 285 ? 10.539 31.688 45.719 1 94.25 285 ARG A CA 1
ATOM 2177 C C . ARG A 1 285 ? 9.812 32.406 44.562 1 94.25 285 ARG A C 1
ATOM 2179 O O . ARG A 1 285 ? 9.977 33.594 44.375 1 94.25 285 ARG A O 1
ATOM 2186 N N . ILE A 1 286 ? 9.031 31.578 43.906 1 94.75 286 ILE A N 1
ATOM 2187 C CA . ILE A 1 286 ? 8.328 32.125 42.75 1 94.75 286 ILE A CA 1
ATOM 2188 C C . ILE A 1 286 ? 6.828 32.156 43.031 1 94.75 286 ILE A C 1
ATOM 2190 O O . ILE A 1 286 ? 6.324 31.359 43.844 1 94.75 286 ILE A O 1
ATOM 2194 N N . LYS A 1 287 ? 6.156 33.062 42.406 1 94.25 287 LYS A N 1
ATOM 2195 C CA . LYS A 1 287 ? 4.699 33.188 42.469 1 94.25 287 LYS A CA 1
ATOM 2196 C C . LYS A 1 287 ? 4.086 33.219 41.062 1 94.25 287 LYS A C 1
ATOM 2198 O O . LYS A 1 287 ? 4.664 33.812 40.156 1 94.25 287 LYS A O 1
ATOM 2203 N N . PHE A 1 288 ? 3.062 32.438 40.844 1 90.5 288 PHE A N 1
ATOM 2204 C CA . PHE A 1 288 ? 2.318 32.5 39.594 1 90.5 288 PHE A CA 1
ATOM 2205 C C . PHE A 1 288 ? 0.818 32.469 39.844 1 90.5 288 PHE A C 1
ATOM 2207 O O . PHE A 1 288 ? 0.374 32.031 40.906 1 90.5 288 PHE A O 1
ATOM 2214 N N . VAL A 1 289 ? 0.101 33.031 38.875 1 85.69 289 VAL A N 1
ATOM 2215 C CA . VAL A 1 289 ? -1.356 33 38.969 1 85.69 289 VAL A CA 1
ATOM 2216 C C . VAL A 1 289 ? -1.852 31.578 38.781 1 85.69 289 VAL A C 1
ATOM 2218 O O . VAL A 1 289 ? -1.411 30.875 37.875 1 85.69 289 VAL A O 1
ATOM 2221 N N . ASN A 1 290 ? -2.639 31.203 39.781 1 81.75 290 ASN A N 1
ATOM 2222 C CA . ASN A 1 290 ? -3.195 29.859 39.781 1 81.75 290 ASN A CA 1
ATOM 2223 C C . ASN A 1 290 ? -4.352 29.719 38.781 1 81.75 290 ASN A C 1
ATOM 2225 O O . ASN A 1 290 ? -5.512 29.641 39.188 1 81.75 290 ASN A O 1
ATOM 2229 N N . ILE A 1 291 ? -4.219 30.281 37.531 1 66.19 291 ILE A N 1
ATOM 2230 C CA . ILE A 1 291 ? -5.156 30.109 36.438 1 66.19 291 ILE A CA 1
ATOM 2231 C C . ILE A 1 291 ? -4.48 29.359 35.281 1 66.19 291 ILE A C 1
ATOM 2233 O O . ILE A 1 291 ? -3.359 29.703 34.906 1 66.19 291 ILE A O 1
ATOM 2237 N N . ASP A 1 292 ? -4.836 28.109 35.125 1 51.31 292 ASP A N 1
ATOM 2238 C CA . ASP A 1 292 ? -4.258 27.391 34 1 51.31 292 ASP A CA 1
ATOM 2239 C C . ASP A 1 292 ? -4.984 27.734 32.688 1 51.31 292 ASP A C 1
ATOM 2241 O O . ASP A 1 292 ? -6.07 27.219 32.438 1 51.31 292 ASP A O 1
ATOM 2245 N N . ASP A 1 293 ? -4.543 28.828 32.188 1 50.69 293 ASP A N 1
ATOM 2246 C CA . ASP A 1 293 ? -5.168 29.156 30.922 1 50.69 293 ASP A CA 1
ATOM 2247 C C . ASP A 1 293 ? -4.73 28.203 29.812 1 50.69 293 ASP A C 1
ATOM 2249 O O . ASP A 1 293 ? -5.25 28.25 28.703 1 50.69 293 ASP A O 1
ATOM 2253 N N . SER A 1 294 ? -3.648 27.625 30.188 1 44.88 294 SER A N 1
ATOM 2254 C CA . SER A 1 294 ? -3.049 26.906 29.062 1 44.88 294 SER A CA 1
ATOM 2255 C C . SER A 1 294 ? -4.023 25.891 28.484 1 44.88 294 SER A C 1
ATOM 2257 O O . SER A 1 294 ? -3.926 25.547 27.297 1 44.88 294 SER A O 1
ATOM 2259 N N . LYS A 1 295 ? -4.762 25.312 29.328 1 46.94 295 LYS A N 1
ATOM 2260 C CA . LYS A 1 295 ? -5.648 24.281 28.797 1 46.94 295 LYS A CA 1
ATOM 2261 C C . LYS A 1 295 ? -7.027 24.844 28.484 1 46.94 295 LYS A C 1
ATOM 2263 O O . LYS A 1 295 ? -7.941 24.109 28.125 1 46.94 295 LYS A O 1
ATOM 2268 N N . LEU A 1 296 ? -7.266 26.172 28.938 1 46.75 296 LEU A N 1
ATOM 2269 C CA . LEU A 1 296 ? -8.641 26.625 28.781 1 46.75 296 LEU A CA 1
ATOM 2270 C C . LEU A 1 296 ? -8.969 26.906 27.312 1 46.75 296 LEU A C 1
ATOM 2272 O O . LEU A 1 296 ? -8.328 27.75 26.688 1 46.75 296 LEU A O 1
ATOM 2276 N N . LYS A 1 297 ? -9.289 26.016 26.609 1 46.72 297 LYS A N 1
ATOM 2277 C CA . LYS A 1 297 ? -9.891 26.203 25.281 1 46.72 297 LYS A CA 1
ATOM 2278 C C . LYS A 1 297 ? -11.117 27.109 25.359 1 46.72 297 LYS A C 1
ATOM 2280 O O . LYS A 1 297 ? -12.18 26.688 25.828 1 46.72 297 LYS A O 1
ATOM 2285 N N . ARG A 1 298 ? -10.992 28.438 25.75 1 43.56 298 ARG A N 1
ATOM 2286 C CA . ARG A 1 298 ? -12.242 29.172 25.781 1 43.56 298 ARG A CA 1
ATOM 2287 C C . ARG A 1 298 ? -12.875 29.219 24.391 1 43.56 298 ARG A C 1
ATOM 2289 O O . ARG A 1 298 ? -12.258 29.688 23.438 1 43.56 298 ARG A O 1
ATOM 2296 N N . GLY A 1 299 ? -13.453 28.188 24.031 1 40.72 299 GLY A N 1
ATOM 2297 C CA . GLY A 1 299 ? -14.211 28.203 22.797 1 40.72 299 GLY A CA 1
ATOM 2298 C C . GLY A 1 299 ? -15.039 29.469 22.625 1 40.72 299 GLY A C 1
ATOM 2299 O O . GLY A 1 299 ? -15.047 30.344 23.484 1 40.72 299 GLY A O 1
ATOM 2300 N N . SER A 1 300 ? -15.609 29.641 21.469 1 38.34 300 SER A N 1
ATOM 2301 C CA . SER A 1 300 ? -16.562 30.672 21.078 1 38.34 300 SER A CA 1
ATOM 2302 C C . SER A 1 300 ? -17.656 30.828 22.125 1 38.34 300 SER A C 1
ATOM 2304 O O . SER A 1 300 ? -17.844 29.969 22.984 1 38.34 300 SER A O 1
ATOM 2306 N N . THR A 1 301 ? -18.203 31.938 22.156 1 38 301 THR A N 1
ATOM 2307 C CA . THR A 1 301 ? -19.422 32.188 22.922 1 38 301 THR A CA 1
ATOM 2308 C C . THR A 1 301 ? -20.297 30.953 22.984 1 38 301 THR A C 1
ATOM 2310 O O . THR A 1 301 ? -21.25 30.891 23.766 1 38 301 THR A O 1
ATOM 2313 N N . LEU A 1 302 ? -20.297 30.266 21.984 1 39.16 302 LEU A N 1
ATOM 2314 C CA . LEU A 1 302 ? -21.016 29 22.156 1 39.16 302 LEU A CA 1
ATOM 2315 C C . LEU A 1 302 ? -20.438 28.203 23.328 1 39.16 302 LEU A C 1
ATOM 2317 O O . LEU A 1 302 ? -21.062 27.25 23.797 1 39.16 302 LEU A O 1
ATOM 2321 N N . ASN A 1 303 ? -19.078 28.25 23.594 1 40.34 303 ASN A N 1
ATOM 2322 C CA . ASN A 1 303 ? -18.344 27.375 24.484 1 40.34 303 ASN A CA 1
ATOM 2323 C C . ASN A 1 303 ? -18.234 27.969 25.891 1 40.34 303 ASN A C 1
ATOM 2325 O O . ASN A 1 303 ? -17.312 27.625 26.641 1 40.34 303 ASN A O 1
ATOM 2329 N N . ALA A 1 304 ? -18.547 29.062 26.172 1 39.69 304 ALA A N 1
ATOM 2330 C CA . ALA A 1 304 ? -18.203 29.562 27.5 1 39.69 304 ALA A CA 1
ATOM 2331 C C . ALA A 1 304 ? -18.344 28.469 28.562 1 39.69 304 ALA A C 1
ATOM 2333 O O . ALA A 1 304 ? -17.703 28.531 29.609 1 39.69 304 ALA A O 1
ATOM 2334 N N . ASN A 1 305 ? -19.453 27.766 28.5 1 39.25 305 ASN A N 1
ATOM 2335 C CA . ASN A 1 305 ? -19.625 26.781 29.562 1 39.25 305 ASN A CA 1
ATOM 2336 C C . ASN A 1 305 ? -19.172 25.391 29.125 1 39.25 305 ASN A C 1
ATOM 2338 O O . ASN A 1 305 ? -19.828 24.391 29.453 1 39.25 305 ASN A O 1
ATOM 2342 N N . PHE A 1 306 ? -18.297 25.219 28.297 1 41.84 306 PHE A N 1
ATOM 2343 C CA . PHE A 1 306 ? -18.109 23.859 27.797 1 41.84 306 PHE A CA 1
ATOM 2344 C C . PHE A 1 306 ? -17.234 23.047 28.75 1 41.84 306 PHE A C 1
ATOM 2346 O O . PHE A 1 306 ? -16.062 23.375 28.969 1 41.84 306 PHE A O 1
ATOM 2353 N N . GLU A 1 307 ? -17.844 22.453 29.875 1 47.84 307 GLU A N 1
ATOM 2354 C CA . GLU A 1 307 ? -17.312 21.328 30.625 1 47.84 307 GLU A CA 1
ATOM 2355 C C . GLU A 1 307 ? -17.344 20.047 29.797 1 47.84 307 GLU A C 1
ATOM 2357 O O . GLU A 1 307 ? -18.391 19.656 29.281 1 47.84 307 GLU A O 1
ATOM 2362 N N . GLY A 1 308 ? -16.203 19.438 29.469 1 58.5 308 GLY A N 1
ATOM 2363 C CA . GLY A 1 308 ? -15.977 18.141 28.844 1 58.5 308 GLY A CA 1
ATOM 2364 C C . GLY A 1 308 ? -17.109 17.703 27.938 1 58.5 308 GLY A C 1
ATOM 2365 O O . GLY A 1 308 ? -18.25 18.141 28.109 1 58.5 308 GLY A O 1
ATOM 2366 N N . GLY A 1 309 ? -16.891 17.328 26.672 1 76.06 309 GLY A N 1
ATOM 2367 C CA . GLY A 1 309 ? -17.922 16.859 25.766 1 76.06 309 GLY A CA 1
ATOM 2368 C C . GLY A 1 309 ? -17.578 15.555 25.078 1 76.06 309 GLY A C 1
ATOM 2369 O O . GLY A 1 309 ? -16.594 14.906 25.422 1 76.06 309 GLY A O 1
ATOM 2370 N N . TYR A 1 310 ? -18.516 14.961 24.531 1 74 310 TYR A N 1
ATOM 2371 C CA . TYR A 1 310 ? -18.359 13.789 23.688 1 74 310 TYR A CA 1
ATOM 2372 C C . TYR A 1 310 ? -18.156 14.195 22.234 1 74 310 TYR A C 1
ATOM 2374 O O . TYR A 1 310 ? -18.859 15.055 21.703 1 74 310 TYR A O 1
ATOM 2382 N N . ASN A 1 311 ? -17.062 13.727 21.734 1 79.44 311 ASN A N 1
ATOM 2383 C CA . ASN A 1 311 ? -16.75 13.898 20.312 1 79.44 311 ASN A CA 1
ATOM 2384 C C . ASN A 1 311 ? -17.047 12.625 19.531 1 79.44 311 ASN A C 1
ATOM 2386 O O . ASN A 1 311 ? -16.766 11.523 19.984 1 79.44 311 ASN A O 1
ATOM 2390 N N . VAL A 1 312 ? -17.75 12.844 18.375 1 80.25 312 VAL A N 1
ATOM 2391 C CA . VAL A 1 312 ? -18.094 11.695 17.547 1 80.25 312 VAL A CA 1
ATOM 2392 C C . VAL A 1 312 ? -17.453 11.844 16.172 1 80.25 312 VAL A C 1
ATOM 2394 O O . VAL A 1 312 ? -17.672 12.852 15.484 1 80.25 312 VAL A O 1
ATOM 2397 N N . SER A 1 313 ? -16.625 10.875 15.82 1 81.75 313 SER A N 1
ATOM 2398 C CA . SER A 1 313 ? -16.078 10.766 14.477 1 81.75 313 SER A CA 1
ATOM 2399 C C . SER A 1 313 ? -16.672 9.578 13.727 1 81.75 313 SER A C 1
ATOM 2401 O O . SER A 1 313 ? -17.047 8.578 14.336 1 81.75 313 SER A O 1
ATOM 2403 N N . TYR A 1 314 ? -16.844 9.75 12.469 1 80.94 314 TYR A N 1
ATOM 2404 C CA . TYR A 1 314 ? -17.469 8.711 11.672 1 80.94 314 TYR A CA 1
ATOM 2405 C C . TYR A 1 314 ? -16.609 8.359 10.461 1 80.94 314 TYR A C 1
ATOM 2407 O O . TYR A 1 314 ? -15.859 9.195 9.961 1 80.94 314 TYR A O 1
ATOM 2415 N N . PHE A 1 315 ? -16.672 7.109 10.078 1 89.38 315 PHE A N 1
ATOM 2416 C CA . PHE A 1 315 ? -16.031 6.602 8.867 1 89.38 315 PHE A CA 1
ATOM 2417 C C . PHE A 1 315 ? -17.062 6.391 7.758 1 89.38 315 PHE A C 1
ATOM 2419 O O . PHE A 1 315 ? -18.047 5.68 7.949 1 89.38 315 PHE A O 1
ATOM 2426 N N . THR A 1 316 ? -16.75 6.918 6.461 1 87.38 316 THR A N 1
ATOM 2427 C CA . THR A 1 316 ? -17.672 6.828 5.344 1 87.38 316 THR A CA 1
ATOM 2428 C C . THR A 1 316 ? -16.922 6.766 4.016 1 87.38 316 THR A C 1
ATOM 2430 O O . THR A 1 316 ? -16.016 7.559 3.779 1 87.38 316 THR A O 1
ATOM 2433 N N . PRO A 1 317 ? -17.234 5.727 3.201 1 89.88 317 PRO A N 1
ATOM 2434 C CA . PRO A 1 317 ? -16.906 5.875 1.78 1 89.88 317 PRO A CA 1
ATOM 2435 C C . PRO A 1 317 ? -17.844 6.844 1.062 1 89.88 317 PRO A C 1
ATOM 2437 O O . PRO A 1 317 ? -19.062 6.773 1.24 1 89.88 317 PRO A O 1
ATOM 2440 N N . ARG A 1 318 ? -17.312 7.695 0.088 1 88.31 318 ARG A N 1
ATOM 2441 C CA . ARG A 1 318 ? -18.141 8.836 -0.304 1 88.31 318 ARG A CA 1
ATOM 2442 C C . ARG A 1 318 ? -18.375 8.852 -1.812 1 88.31 318 ARG A C 1
ATOM 2444 O O . ARG A 1 318 ? -19.297 9.508 -2.297 1 88.31 318 ARG A O 1
ATOM 2451 N N . ALA A 1 319 ? -17.484 8.188 -2.498 1 85.88 319 ALA A N 1
ATOM 2452 C CA . ALA A 1 319 ? -17.609 8.242 -3.951 1 85.88 319 ALA A CA 1
ATOM 2453 C C . ALA A 1 319 ? -16.828 7.113 -4.617 1 85.88 319 ALA A C 1
ATOM 2455 O O . ALA A 1 319 ? -15.945 6.516 -4 1 85.88 319 ALA A O 1
ATOM 2456 N N . PHE A 1 320 ? -17.25 6.863 -5.887 1 90.19 320 PHE A N 1
ATOM 2457 C CA . PHE A 1 320 ? -16.5 5.945 -6.742 1 90.19 320 PHE A CA 1
ATOM 2458 C C . PHE A 1 320 ? -15.5 6.703 -7.605 1 90.19 320 PHE A C 1
ATOM 2460 O O . PHE A 1 320 ? -15.875 7.609 -8.352 1 90.19 320 PHE A O 1
ATOM 2467 N N . LYS A 1 321 ? -14.281 6.316 -7.441 1 90.31 321 LYS A N 1
ATOM 2468 C CA . LYS A 1 321 ? -13.25 6.945 -8.266 1 90.31 321 LYS A CA 1
ATOM 2469 C C . LYS A 1 321 ? -12.328 5.898 -8.883 1 90.31 321 LYS A C 1
ATOM 2471 O O . LYS A 1 321 ? -12.352 4.73 -8.484 1 90.31 321 LYS A O 1
ATOM 2476 N N . GLU A 1 322 ? -11.562 6.312 -9.93 1 88.56 322 GLU A N 1
ATOM 2477 C CA . GLU A 1 322 ? -10.547 5.48 -10.57 1 88.56 322 GLU A CA 1
ATOM 2478 C C . GLU A 1 322 ? -11.156 4.188 -11.109 1 88.56 322 GLU A C 1
ATOM 2480 O O . GLU A 1 322 ? -12.125 4.219 -11.859 1 88.56 322 GLU A O 1
ATOM 2485 N N . MET A 1 323 ? -10.773 3.047 -10.578 1 88 323 MET A N 1
ATOM 2486 C CA . MET A 1 323 ? -11.219 1.771 -11.133 1 88 323 MET A CA 1
ATOM 2487 C C . MET A 1 323 ? -12.703 1.546 -10.844 1 88 323 MET A C 1
ATOM 2489 O O . MET A 1 323 ? -13.344 0.707 -11.484 1 88 323 MET A O 1
ATOM 2493 N N . PHE A 1 324 ? -13.281 2.344 -9.906 1 91.44 324 PHE A N 1
ATOM 2494 C CA . PHE A 1 324 ? -14.672 2.141 -9.508 1 91.44 324 PHE A CA 1
ATOM 2495 C C . PHE A 1 324 ? -15.594 3.121 -10.219 1 91.44 324 PHE A C 1
ATOM 2497 O O . PHE A 1 324 ? -16.812 3.076 -10.047 1 91.44 324 PHE A O 1
ATOM 2504 N N . GLU A 1 325 ? -15.094 4.035 -11.039 1 87.06 325 GLU A N 1
ATOM 2505 C CA . GLU A 1 325 ? -15.875 5.109 -11.648 1 87.06 325 GLU A CA 1
ATOM 2506 C C . GLU A 1 325 ? -17.109 4.562 -12.359 1 87.06 325 GLU A C 1
ATOM 2508 O O . GLU A 1 325 ? -18.172 5.188 -12.344 1 87.06 325 GLU A O 1
ATOM 2513 N N . HIS A 1 326 ? -17.047 3.449 -12.938 1 83.62 326 HIS A N 1
ATOM 2514 C CA . HIS A 1 326 ? -18.141 2.865 -13.711 1 83.62 326 HIS A CA 1
ATOM 2515 C C . HIS A 1 326 ? -19.328 2.512 -12.812 1 83.62 326 HIS A C 1
ATOM 2517 O O . HIS A 1 326 ? -20.453 2.371 -13.281 1 83.62 326 HIS A O 1
ATOM 2523 N N . LEU A 1 327 ? -19.156 2.385 -11.578 1 88.75 327 LEU A N 1
ATOM 2524 C CA . LEU A 1 327 ? -20.203 1.983 -10.656 1 88.75 327 LEU A CA 1
ATOM 2525 C C . LEU A 1 327 ? -21.203 3.113 -10.445 1 88.75 327 LEU A C 1
ATOM 2527 O O . LEU A 1 327 ? -22.328 2.879 -9.984 1 88.75 327 LEU A O 1
ATOM 2531 N N . ASP A 1 328 ? -20.781 4.336 -10.773 1 82.75 328 ASP A N 1
ATOM 2532 C CA . ASP A 1 328 ? -21.688 5.477 -10.688 1 82.75 328 ASP A CA 1
ATOM 2533 C C . ASP A 1 328 ? -22.859 5.312 -11.648 1 82.75 328 ASP A C 1
ATOM 2535 O O . ASP A 1 328 ? -23.922 5.895 -11.438 1 82.75 328 ASP A O 1
ATOM 2539 N N . GLU A 1 329 ? -22.641 4.559 -12.617 1 78.88 329 GLU A N 1
ATOM 2540 C CA . GLU A 1 329 ? -23.672 4.363 -13.633 1 78.88 329 GLU A CA 1
ATOM 2541 C C . GLU A 1 329 ? -24.766 3.428 -13.133 1 78.88 329 GLU A C 1
ATOM 2543 O O . GLU A 1 329 ? -25.875 3.406 -13.688 1 78.88 329 GLU A O 1
ATOM 2548 N N . ASP A 1 330 ? -24.422 2.664 -12.117 1 75.88 330 ASP A N 1
ATOM 2549 C CA . ASP A 1 330 ? -25.391 1.708 -11.594 1 75.88 330 ASP A CA 1
ATOM 2550 C C . ASP A 1 330 ? -26.281 2.354 -10.531 1 75.88 330 ASP A C 1
ATOM 2552 O O . ASP A 1 330 ? -25.859 2.537 -9.383 1 75.88 330 ASP A O 1
ATOM 2556 N N . LYS A 1 331 ? -27.203 3.359 -10.656 1 61.62 331 LYS A N 1
ATOM 2557 C CA . LYS A 1 331 ? -28.047 4.16 -9.781 1 61.62 331 LYS A CA 1
ATOM 2558 C C . LYS A 1 331 ? -28.672 3.299 -8.688 1 61.62 331 LYS A C 1
ATOM 2560 O O . LYS A 1 331 ? -29.375 3.811 -7.809 1 61.62 331 LYS A O 1
ATOM 2565 N N . GLY A 1 332 ? -28.578 2 -8.633 1 58.28 332 GLY A N 1
ATOM 2566 C CA . GLY A 1 332 ? -29.406 1.232 -7.715 1 58.28 332 GLY A CA 1
ATOM 2567 C C . GLY A 1 332 ? -28.594 0.276 -6.848 1 58.28 332 GLY A C 1
ATOM 2568 O O . GLY A 1 332 ? -29.156 -0.362 -5.949 1 58.28 332 GLY A O 1
ATOM 2569 N N . GLY A 1 333 ? -27.344 0.386 -6.816 1 63.25 333 GLY A N 1
ATOM 2570 C CA . GLY A 1 333 ? -26.844 -0.783 -6.113 1 63.25 333 GLY A CA 1
ATOM 2571 C C . GLY A 1 333 ? -25.781 -0.447 -5.086 1 63.25 333 GLY A C 1
ATOM 2572 O O . GLY A 1 333 ? -25.172 0.628 -5.137 1 63.25 333 GLY A O 1
ATOM 2573 N N . ASP A 1 334 ? -25.969 -1.21 -3.918 1 81.25 334 ASP A N 1
ATOM 2574 C CA . ASP A 1 334 ? -24.906 -1.198 -2.918 1 81.25 334 ASP A CA 1
ATOM 2575 C C . ASP A 1 334 ? -23.688 -1.97 -3.408 1 81.25 334 ASP A C 1
ATOM 2577 O O . ASP A 1 334 ? -23.766 -3.18 -3.631 1 81.25 334 ASP A O 1
ATOM 2581 N N . HIS A 1 335 ? -22.656 -1.187 -3.619 1 88.75 335 HIS A N 1
ATOM 2582 C CA . HIS A 1 335 ? -21.484 -1.833 -4.215 1 88.75 335 HIS A CA 1
ATOM 2583 C C . HIS A 1 335 ? -20.328 -1.913 -3.223 1 88.75 335 HIS A C 1
ATOM 2585 O O . HIS A 1 335 ? -19.469 -2.779 -3.342 1 88.75 335 HIS A O 1
ATOM 2591 N N . ILE A 1 336 ? -20.328 -1.059 -2.24 1 95.94 336 ILE A N 1
ATOM 2592 C CA . ILE A 1 336 ? -19.188 -0.98 -1.345 1 95.94 336 ILE A CA 1
ATOM 2593 C C . ILE A 1 336 ? -19.312 -2.031 -0.246 1 95.94 336 ILE A C 1
ATOM 2595 O O . ILE A 1 336 ? -20.359 -2.131 0.408 1 95.94 336 ILE A O 1
ATOM 2599 N N . VAL A 1 337 ? -18.344 -2.844 -0.043 1 97.38 337 VAL A N 1
ATOM 2600 C CA . VAL A 1 337 ? -18.297 -3.838 1.023 1 97.38 337 VAL A CA 1
ATOM 2601 C C . VAL A 1 337 ? -17.578 -3.258 2.24 1 97.38 337 VAL A C 1
ATOM 2603 O O . VAL A 1 337 ? -16.391 -2.945 2.172 1 97.38 337 VAL A O 1
ATOM 2606 N N . PHE A 1 338 ? -18.312 -3.119 3.346 1 98.06 338 PHE A N 1
ATOM 2607 C CA . PHE A 1 338 ? -17.672 -2.682 4.582 1 98.06 338 PHE A CA 1
ATOM 2608 C C . PHE A 1 338 ? -16.953 -3.842 5.254 1 98.06 338 PHE A C 1
ATOM 2610 O O . PHE A 1 338 ? -17.578 -4.836 5.629 1 98.06 338 PHE A O 1
ATOM 2617 N N . PHE A 1 339 ? -15.531 -3.68 5.484 1 97.81 339 PHE A N 1
ATOM 2618 C CA . PHE A 1 339 ? -14.773 -4.785 6.062 1 97.81 339 PHE A CA 1
ATOM 2619 C C . PHE A 1 339 ? -13.477 -4.285 6.684 1 97.81 339 PHE A C 1
ATOM 2621 O O . PHE A 1 339 ? -12.875 -3.324 6.195 1 97.81 339 PHE A O 1
ATOM 2628 N N . GLY A 1 340 ? -13.016 -4.945 7.867 1 97.62 340 GLY A N 1
ATOM 2629 C CA . GLY A 1 340 ? -11.672 -4.781 8.398 1 97.62 340 GLY A CA 1
ATOM 2630 C C . GLY A 1 340 ? -11.656 -4.18 9.797 1 97.62 340 GLY A C 1
ATOM 2631 O O . GLY A 1 340 ? -10.641 -4.246 10.492 1 97.62 340 GLY A O 1
ATOM 2632 N N . LEU A 1 341 ? -12.742 -3.566 10.258 1 97.81 341 LEU A N 1
ATOM 2633 C CA . LEU A 1 341 ? -12.797 -2.855 11.531 1 97.81 341 LEU A CA 1
ATOM 2634 C C . LEU A 1 341 ? -12.469 -3.791 12.695 1 97.81 341 LEU A C 1
ATOM 2636 O O . LEU A 1 341 ? -11.719 -3.426 13.594 1 97.81 341 LEU A O 1
ATOM 2640 N N . GLN A 1 342 ? -13.039 -4.977 12.672 1 96 342 GLN A N 1
ATOM 2641 C CA . GLN A 1 342 ? -12.844 -5.926 13.758 1 96 342 GLN A CA 1
ATOM 2642 C C . GLN A 1 342 ? -11.359 -6.234 13.961 1 96 342 GLN A C 1
ATOM 2644 O O . GLN A 1 342 ? -10.898 -6.379 15.094 1 96 342 GLN A O 1
ATOM 2649 N N . TYR A 1 343 ? -10.602 -6.383 12.93 1 94.06 343 TYR A N 1
ATOM 2650 C CA . TYR A 1 343 ? -9.164 -6.598 13.039 1 94.06 343 TYR A CA 1
ATOM 2651 C C . TYR A 1 343 ? -8.5 -5.465 13.812 1 94.06 343 TYR A C 1
ATOM 2653 O O . TYR A 1 343 ? -7.727 -5.707 14.742 1 94.06 343 TYR A O 1
ATOM 2661 N N . PHE A 1 344 ? -8.766 -4.223 13.461 1 93.94 344 PHE A N 1
ATOM 2662 C CA . PHE A 1 344 ? -8.125 -3.078 14.102 1 93.94 344 PHE A CA 1
ATOM 2663 C C . PHE A 1 344 ? -8.508 -3.006 15.578 1 93.94 344 PHE A C 1
ATOM 2665 O O . PHE A 1 344 ? -7.68 -2.646 16.422 1 93.94 344 PHE A O 1
ATOM 2672 N N . ILE A 1 345 ? -9.734 -3.326 15.828 1 94.12 345 ILE A N 1
ATOM 2673 C CA . ILE A 1 345 ? -10.188 -3.336 17.219 1 94.12 345 ILE A CA 1
ATOM 2674 C C . ILE A 1 345 ? -9.406 -4.379 18 1 94.12 345 ILE A C 1
ATOM 2676 O O . ILE A 1 345 ? -8.797 -4.062 19.031 1 94.12 345 ILE A O 1
ATOM 2680 N N . LYS A 1 346 ? -9.352 -5.598 17.5 1 90.5 346 LYS A N 1
ATOM 2681 C CA . LYS A 1 346 ? -8.758 -6.711 18.234 1 90.5 346 LYS A CA 1
ATOM 2682 C C . LYS A 1 346 ? -7.242 -6.578 18.312 1 90.5 346 LYS A C 1
ATOM 2684 O O . LYS A 1 346 ? -6.633 -6.902 19.328 1 90.5 346 LYS A O 1
ATOM 2689 N N . GLU A 1 347 ? -6.66 -6.074 17.281 1 88.81 347 GLU A N 1
ATOM 2690 C CA . GLU A 1 347 ? -5.203 -6.016 17.188 1 88.81 347 GLU A CA 1
ATOM 2691 C C . GLU A 1 347 ? -4.652 -4.836 17.984 1 88.81 347 GLU A C 1
ATOM 2693 O O . GLU A 1 347 ? -3.572 -4.93 18.578 1 88.81 347 GLU A O 1
ATOM 2698 N N . TYR A 1 348 ? -5.418 -3.701 18.094 1 89.12 348 TYR A N 1
ATOM 2699 C CA . TYR A 1 348 ? -4.781 -2.475 18.562 1 89.12 348 TYR A CA 1
ATOM 2700 C C . TYR A 1 348 ? -5.516 -1.903 19.766 1 89.12 348 TYR A C 1
ATOM 2702 O O . TYR A 1 348 ? -4.949 -1.115 20.531 1 89.12 348 TYR A O 1
ATOM 2710 N N . LEU A 1 349 ? -6.773 -2.203 19.984 1 91.5 349 LEU A N 1
ATOM 2711 C CA . LEU A 1 349 ? -7.551 -1.442 20.953 1 91.5 349 LEU A CA 1
ATOM 2712 C C . LEU A 1 349 ? -7.977 -2.326 22.125 1 91.5 349 LEU A C 1
ATOM 2714 O O . LEU A 1 349 ? -8.156 -1.841 23.25 1 91.5 349 LEU A O 1
ATOM 2718 N N . GLU A 1 350 ? -8.203 -3.566 21.906 1 91.5 350 GLU A N 1
ATOM 2719 C CA . GLU A 1 350 ? -8.812 -4.469 22.891 1 91.5 350 GLU A CA 1
ATOM 2720 C C . GLU A 1 350 ? -7.906 -4.672 24.094 1 91.5 350 GLU A C 1
ATOM 2722 O O . GLU A 1 350 ? -6.691 -4.797 23.953 1 91.5 350 GLU A O 1
ATOM 2727 N N . GLY A 1 351 ? -8.484 -4.613 25.281 1 90.94 351 GLY A N 1
ATOM 2728 C CA . GLY A 1 351 ? -7.785 -4.969 26.516 1 90.94 351 GLY A CA 1
ATOM 2729 C C . GLY A 1 351 ? -7.012 -3.809 27.109 1 90.94 351 GLY A C 1
ATOM 2730 O O . GLY A 1 351 ? -7.418 -2.652 26.984 1 90.94 351 GLY A O 1
ATOM 2731 N N . VAL A 1 352 ? -6.012 -4.145 27.969 1 90.19 352 VAL A N 1
ATOM 2732 C CA . VAL A 1 352 ? -5.152 -3.162 28.609 1 90.19 352 VAL A CA 1
ATOM 2733 C C . VAL A 1 352 ? -4.066 -2.705 27.641 1 90.19 352 VAL A C 1
ATOM 2735 O O . VAL A 1 352 ? -3.092 -3.424 27.406 1 90.19 352 VAL A O 1
ATOM 2738 N N . VAL A 1 353 ? -4.281 -1.487 27.172 1 89 353 VAL A N 1
ATOM 2739 C CA . VAL A 1 353 ? -3.361 -1.028 26.141 1 89 353 VAL A CA 1
ATOM 2740 C C . VAL A 1 353 ? -2.584 0.187 26.641 1 89 353 VAL A C 1
ATOM 2742 O O . VAL A 1 353 ? -1.644 0.644 25.984 1 89 353 VAL A O 1
ATOM 2745 N N . VAL A 1 354 ? -2.898 0.731 27.75 1 90.5 354 VAL A N 1
ATOM 2746 C CA . VAL A 1 354 ? -2.205 1.86 28.359 1 90.5 354 VAL A CA 1
ATOM 2747 C C . VAL A 1 354 ? -1.49 1.403 29.625 1 90.5 354 VAL A C 1
ATOM 2749 O O . VAL A 1 354 ? -2.133 0.999 30.594 1 90.5 354 VAL A O 1
ATOM 2752 N N . THR A 1 355 ? -0.194 1.518 29.625 1 86.56 355 THR A N 1
ATOM 2753 C CA . THR A 1 355 ? 0.632 1.126 30.766 1 86.56 355 THR A CA 1
ATOM 2754 C C . THR A 1 355 ? 1.612 2.238 31.125 1 86.56 355 THR A C 1
ATOM 2756 O O . THR A 1 355 ? 1.78 3.197 30.375 1 86.56 355 THR A O 1
ATOM 2759 N N . LYS A 1 356 ? 2.217 2.115 32.281 1 83.69 356 LYS A N 1
ATOM 2760 C CA . LYS A 1 356 ? 3.18 3.107 32.781 1 83.69 356 LYS A CA 1
ATOM 2761 C C . LYS A 1 356 ? 4.363 3.225 31.812 1 83.69 356 LYS A C 1
ATOM 2763 O O . LYS A 1 356 ? 4.797 4.332 31.484 1 83.69 356 LYS A O 1
ATOM 2768 N N . GLU A 1 357 ? 4.812 2.08 31.344 1 79.44 357 GLU A N 1
ATOM 2769 C CA . GLU A 1 357 ? 5.953 2.061 30.422 1 79.44 357 GLU A CA 1
ATOM 2770 C C . GLU A 1 357 ? 5.633 2.805 29.125 1 79.44 357 GLU A C 1
ATOM 2772 O O . GLU A 1 357 ? 6.469 3.551 28.609 1 79.44 357 GLU A O 1
ATOM 2777 N N . LYS A 1 358 ? 4.449 2.639 28.672 1 82.12 358 LYS A N 1
ATOM 2778 C CA . LYS A 1 358 ? 4.043 3.277 27.422 1 82.12 358 LYS A CA 1
ATOM 2779 C C . LYS A 1 358 ? 3.854 4.781 27.609 1 82.12 358 LYS A C 1
ATOM 2781 O O . LYS A 1 358 ? 4.168 5.566 26.719 1 82.12 358 LYS A O 1
ATOM 2786 N N . ILE A 1 359 ? 3.328 5.203 28.688 1 83.75 359 ILE A N 1
ATOM 2787 C CA . ILE A 1 359 ? 3.158 6.617 29 1 83.75 359 ILE A CA 1
ATOM 2788 C C . ILE A 1 359 ? 4.523 7.297 29.078 1 83.75 359 ILE A C 1
ATOM 2790 O O . ILE A 1 359 ? 4.73 8.359 28.484 1 83.75 359 ILE A O 1
ATOM 2794 N N . ASP A 1 360 ? 5.445 6.637 29.781 1 77.81 360 ASP A N 1
ATOM 2795 C CA . ASP A 1 360 ? 6.781 7.207 29.953 1 77.81 360 ASP A CA 1
ATOM 2796 C C . ASP A 1 360 ? 7.484 7.336 28.594 1 77.81 360 ASP A C 1
ATOM 2798 O O . ASP A 1 360 ? 8.086 8.367 28.297 1 77.81 360 ASP A O 1
ATOM 2802 N N . ALA A 1 361 ? 7.301 6.324 27.812 1 76.31 361 ALA A N 1
ATOM 2803 C CA . ALA A 1 361 ? 7.918 6.336 26.484 1 76.31 361 ALA A CA 1
ATOM 2804 C C . ALA A 1 361 ? 7.27 7.387 25.594 1 76.31 361 ALA A C 1
ATOM 2806 O O . ALA A 1 361 ? 7.957 8.094 24.844 1 76.31 361 ALA A O 1
ATOM 2807 N N . GLY A 1 362 ? 5.988 7.438 25.656 1 80.06 362 GLY A N 1
ATOM 2808 C CA . GLY A 1 362 ? 5.266 8.414 24.844 1 80.06 362 GLY A CA 1
ATOM 2809 C C . GLY A 1 362 ? 5.594 9.844 25.219 1 80.06 362 GLY A C 1
ATOM 2810 O O . GLY A 1 362 ? 5.797 10.688 24.344 1 80.06 362 GLY A O 1
ATOM 2811 N N . ASP A 1 363 ? 5.641 10.086 26.469 1 78.75 363 ASP A N 1
ATOM 2812 C CA . ASP A 1 363 ? 5.953 11.422 26.969 1 78.75 363 ASP A CA 1
ATOM 2813 C C . ASP A 1 363 ? 7.336 11.875 26.516 1 78.75 363 ASP A C 1
ATOM 2815 O O . ASP A 1 363 ? 7.496 12.992 26.016 1 78.75 363 ASP A O 1
ATOM 2819 N N . ALA A 1 364 ? 8.273 11.023 26.641 1 74.38 364 ALA A N 1
ATOM 2820 C CA . ALA A 1 364 ? 9.641 11.328 26.234 1 74.38 364 ALA A CA 1
ATOM 2821 C C . ALA A 1 364 ? 9.734 11.531 24.719 1 74.38 364 ALA A C 1
ATOM 2823 O O . ALA A 1 364 ? 10.414 12.445 24.25 1 74.38 364 ALA A O 1
ATOM 2824 N N . PHE A 1 365 ? 9.078 10.789 23.953 1 79.56 365 PHE A N 1
ATOM 2825 C CA . PHE A 1 365 ? 9.117 10.844 22.5 1 79.56 365 PHE A CA 1
ATOM 2826 C C . PHE A 1 365 ? 8.469 12.125 21.984 1 79.56 365 PHE A C 1
ATOM 2828 O O . PHE A 1 365 ? 9.047 12.844 21.172 1 79.56 365 PHE A O 1
ATOM 2835 N N . VAL A 1 366 ? 7.312 12.383 22.5 1 81.38 366 VAL A N 1
ATOM 2836 C CA . VAL A 1 366 ? 6.535 13.523 22.016 1 81.38 366 VAL A CA 1
ATOM 2837 C C . VAL A 1 366 ? 7.242 14.82 22.375 1 81.38 366 VAL A C 1
ATOM 2839 O O . VAL A 1 366 ? 7.207 15.789 21.609 1 81.38 366 VAL A O 1
ATOM 2842 N N . ALA A 1 367 ? 7.859 14.922 23.562 1 76.88 367 ALA A N 1
ATOM 2843 C CA . ALA A 1 367 ? 8.586 16.125 23.984 1 76.88 367 ALA A CA 1
ATOM 2844 C C . ALA A 1 367 ? 9.672 16.484 22.984 1 76.88 367 ALA A C 1
ATOM 2846 O O . ALA A 1 367 ? 9.961 17.656 22.766 1 76.88 367 ALA A O 1
ATOM 2847 N N . ARG A 1 368 ? 10.125 15.469 22.312 1 76.94 368 ARG A N 1
ATOM 2848 C CA . ARG A 1 368 ? 11.18 15.695 21.328 1 76.94 368 ARG A CA 1
ATOM 2849 C C . ARG A 1 368 ? 10.594 15.859 19.938 1 76.94 368 ARG A C 1
ATOM 2851 O O . ARG A 1 368 ? 11.055 16.703 19.156 1 76.94 368 ARG A O 1
ATOM 2858 N N . TYR A 1 369 ? 9.672 15.07 19.672 1 81 369 TYR A N 1
ATOM 2859 C CA . TYR A 1 369 ? 9.047 15.023 18.344 1 81 369 TYR A CA 1
ATOM 2860 C C . TYR A 1 369 ? 8.375 16.344 18.016 1 81 369 TYR A C 1
ATOM 2862 O O . TYR A 1 369 ? 8.312 16.75 16.859 1 81 369 TYR A O 1
ATOM 2870 N N . MET A 1 370 ? 8.008 17.109 19.062 1 81.25 370 MET A N 1
ATOM 2871 C CA . MET A 1 370 ? 7.266 18.344 18.875 1 81.25 370 MET A CA 1
ATOM 2872 C C . MET A 1 370 ? 8.164 19.562 19.125 1 81.25 370 MET A C 1
ATOM 2874 O O . MET A 1 370 ? 7.672 20.641 19.438 1 81.25 370 MET A O 1
ATOM 2878 N N . SER A 1 371 ? 9.523 19.391 18.922 1 74.44 371 SER A N 1
ATOM 2879 C CA . SER A 1 371 ? 10.5 20.453 19.156 1 74.44 371 SER A CA 1
ATOM 2880 C C . SER A 1 371 ? 11.5 20.547 18.016 1 74.44 371 SER A C 1
ATOM 2882 O O . SER A 1 371 ? 11.719 19.578 17.281 1 74.44 371 SER A O 1
ATOM 2884 N N . ASP A 1 372 ? 11.977 21.734 17.781 1 69.75 372 ASP A N 1
ATOM 2885 C CA . ASP A 1 372 ? 13.125 21.859 16.875 1 69.75 372 ASP A CA 1
ATOM 2886 C C . ASP A 1 372 ? 14.43 21.547 17.609 1 69.75 372 ASP A C 1
ATOM 2888 O O . ASP A 1 372 ? 15.016 22.422 18.25 1 69.75 372 ASP A O 1
ATOM 2892 N N . VAL A 1 373 ? 14.883 20.375 17.438 1 59.06 373 VAL A N 1
ATOM 2893 C CA . VAL A 1 373 ? 16.016 19.891 18.219 1 59.06 373 VAL A CA 1
ATOM 2894 C C . VAL A 1 373 ? 17.312 20.453 17.641 1 59.06 373 VAL A C 1
ATOM 2896 O O . VAL A 1 373 ? 18.375 20.344 18.266 1 59.06 373 VAL A O 1
ATOM 2899 N N . ARG A 1 374 ? 17.344 21.016 16.391 1 57.53 374 ARG A N 1
ATOM 2900 C CA . ARG A 1 374 ? 18.547 21.562 15.758 1 57.53 374 ARG A CA 1
ATOM 2901 C C . ARG A 1 374 ? 18.953 22.875 16.422 1 57.53 374 ARG A C 1
ATOM 2903 O O . ARG A 1 374 ? 20.109 23.281 16.344 1 57.53 374 ARG A O 1
ATOM 2910 N N . VAL A 1 375 ? 18.031 23.656 16.688 1 51.44 375 VAL A N 1
ATOM 2911 C CA . VAL A 1 375 ? 18.328 24.969 17.281 1 51.44 375 VAL A CA 1
ATOM 2912 C C . VAL A 1 375 ? 18.797 24.781 18.719 1 51.44 375 VAL A C 1
ATOM 2914 O O . VAL A 1 375 ? 17.984 24.719 19.641 1 51.44 375 VAL A O 1
ATOM 2917 N N . ILE A 1 376 ? 19.438 23.609 18.844 1 43.03 376 ILE A N 1
ATOM 2918 C CA . ILE A 1 376 ? 19.828 23.484 20.234 1 43.03 376 ILE A CA 1
ATOM 2919 C C . ILE A 1 376 ? 21.016 24.406 20.531 1 43.03 376 ILE A C 1
ATOM 2921 O O . ILE A 1 376 ? 22.109 24.188 20.016 1 43.03 376 ILE A O 1
ATOM 2925 N N . PRO A 1 377 ? 21.094 25.656 20.328 1 37.88 377 PRO A N 1
ATOM 2926 C CA . PRO A 1 377 ? 22.344 26.125 20.938 1 37.88 377 PRO A CA 1
ATOM 2927 C C . PRO A 1 377 ? 22.766 25.297 22.141 1 37.88 377 PRO A C 1
ATOM 2929 O O . PRO A 1 377 ? 21.938 24.625 22.75 1 37.88 377 PRO A O 1
ATOM 2932 N N . PRO A 1 378 ? 24.25 25.266 22.406 1 34.47 378 PRO A N 1
ATOM 2933 C CA . PRO A 1 378 ? 24.484 24.844 23.797 1 34.47 378 PRO A CA 1
ATOM 2934 C C . PRO A 1 378 ? 23.266 25.078 24.703 1 34.47 378 PRO A C 1
ATOM 2936 O O . PRO A 1 378 ? 23.188 24.516 25.797 1 34.47 378 PRO A O 1
ATOM 2939 N N . ASN A 1 379 ? 22.703 26.156 24.344 1 31.88 379 ASN A N 1
ATOM 2940 C CA . ASN A 1 379 ? 21.719 26.781 25.234 1 31.88 379 ASN A CA 1
ATOM 2941 C C . ASN A 1 379 ? 20.328 26.203 25.016 1 31.88 379 ASN A C 1
ATOM 2943 O O . ASN A 1 379 ? 19.328 26.781 25.484 1 31.88 379 ASN A O 1
ATOM 2947 N N . HIS A 1 380 ? 20.062 25.703 23.844 1 39.81 380 HIS A N 1
ATOM 2948 C CA . HIS A 1 380 ? 18.734 25.094 23.938 1 39.81 380 HIS A CA 1
ATOM 2949 C C . HIS A 1 380 ? 18.672 24.078 25.078 1 39.81 380 HIS A C 1
ATOM 2951 O O . HIS A 1 380 ? 18.328 22.906 24.844 1 39.81 380 HIS A O 1
ATOM 2957 N N . ILE A 1 381 ? 19.391 24.312 25.797 1 39.19 381 ILE A N 1
ATOM 2958 C CA . ILE A 1 381 ? 19.125 23.891 27.172 1 39.19 381 ILE A CA 1
ATOM 2959 C C . ILE A 1 381 ? 17.625 23.828 27.422 1 39.19 381 ILE A C 1
ATOM 2961 O O . ILE A 1 381 ? 17.188 23.469 28.516 1 39.19 381 ILE A O 1
ATOM 2965 N N . ASN A 1 382 ? 16.953 24.781 26.625 1 42.84 382 ASN A N 1
ATOM 2966 C CA . ASN A 1 382 ? 15.648 25.203 27.078 1 42.84 382 ASN A CA 1
ATOM 2967 C C . ASN A 1 382 ? 14.617 24.078 26.969 1 42.84 382 ASN A C 1
ATOM 2969 O O . ASN A 1 382 ? 13.414 24.328 27 1 42.84 382 ASN A O 1
ATOM 2973 N N . GLY A 1 383 ? 14.828 23.109 26.672 1 54.53 383 GLY A N 1
ATOM 2974 C CA . GLY A 1 383 ? 14.055 21.906 26.984 1 54.53 383 GLY A CA 1
ATOM 2975 C C . GLY A 1 383 ? 13.148 21.484 25.844 1 54.53 383 GLY A C 1
ATOM 2976 O O . GLY A 1 383 ? 13.289 21.938 24.719 1 54.53 383 GLY A O 1
ATOM 2977 N N . PHE A 1 384 ? 12.523 20.5 25.734 1 67.12 384 PHE A N 1
ATOM 2978 C CA . PHE A 1 384 ? 11.5 19.844 24.922 1 67.12 384 PHE A CA 1
ATOM 2979 C C . PHE A 1 384 ? 10.109 20.312 25.344 1 67.12 384 PHE A C 1
ATOM 2981 O O . PHE A 1 384 ? 9.922 20.812 26.453 1 67.12 384 PHE A O 1
ATOM 2988 N N . ASP A 1 385 ? 9.266 20.516 24.281 1 70.19 385 ASP A N 1
ATOM 2989 C CA . ASP A 1 385 ? 7.871 20.828 24.609 1 70.19 385 ASP A CA 1
ATOM 2990 C C . ASP A 1 385 ? 7.211 19.656 25.344 1 70.19 385 ASP A C 1
ATOM 2992 O O . ASP A 1 385 ? 7.012 18.578 24.766 1 70.19 385 ASP A O 1
ATOM 2996 N N . PHE A 1 386 ? 6.867 19.938 26.531 1 69.69 386 PHE A N 1
ATOM 2997 C CA . PHE A 1 386 ? 6.277 18.875 27.344 1 69.69 386 PHE A CA 1
ATOM 2998 C C . PHE A 1 386 ? 4.773 19.062 27.469 1 69.69 386 PHE A C 1
ATOM 3000 O O . PHE A 1 386 ? 4.109 18.344 28.219 1 69.69 386 PHE A O 1
ATOM 3007 N N . THR A 1 387 ? 4.297 20 26.719 1 72.88 387 THR A N 1
ATOM 3008 C CA . THR A 1 387 ? 2.889 20.328 26.891 1 72.88 387 THR A CA 1
ATOM 3009 C C . THR A 1 387 ? 2.031 19.578 25.875 1 72.88 387 THR A C 1
ATOM 3011 O O . THR A 1 387 ? 0.801 19.578 25.969 1 72.88 387 THR A O 1
ATOM 3014 N N . MET A 1 388 ? 2.629 18.953 25.016 1 79.19 388 MET A N 1
ATOM 3015 C CA . MET A 1 388 ? 1.884 18.391 23.891 1 79.19 388 MET A CA 1
ATOM 3016 C C . MET A 1 388 ? 1.337 17 24.234 1 79.19 388 MET A C 1
ATOM 3018 O O . MET A 1 388 ? 0.36 16.547 23.625 1 79.19 388 MET A O 1
ATOM 3022 N N . PHE A 1 389 ? 1.925 16.344 25.203 1 79.81 389 PHE A N 1
ATOM 3023 C CA . PHE A 1 389 ? 1.475 15.031 25.641 1 79.81 389 PHE A CA 1
ATOM 3024 C C . PHE A 1 389 ? 0.622 15.148 26.906 1 79.81 389 PHE A C 1
ATOM 3026 O O . PHE A 1 389 ? 1.107 15.586 27.953 1 79.81 389 PHE A O 1
ATOM 3033 N N . PRO A 1 390 ? -0.68 14.859 26.781 1 80.81 390 PRO A N 1
ATOM 3034 C CA . PRO A 1 390 ? -1.521 14.992 27.969 1 80.81 390 PRO A CA 1
ATOM 3035 C C . PRO A 1 390 ? -1.287 13.875 28.984 1 80.81 390 PRO A C 1
ATOM 3037 O O . PRO A 1 390 ? -2.189 13.07 29.234 1 80.81 390 PRO A O 1
ATOM 3040 N N . ARG A 1 391 ? -0.178 13.953 29.609 1 81.12 391 ARG A N 1
ATOM 3041 C CA . ARG A 1 391 ? 0.267 12.898 30.5 1 81.12 391 ARG A CA 1
ATOM 3042 C C . ARG A 1 391 ? -0.771 12.633 31.594 1 81.12 391 ARG A C 1
ATOM 3044 O O . ARG A 1 391 ? -1.03 11.477 31.938 1 81.12 391 ARG A O 1
ATOM 3051 N N . GLY A 1 392 ? -1.342 13.742 32.188 1 79 392 GLY A N 1
ATOM 3052 C CA . GLY A 1 392 ? -2.344 13.57 33.219 1 79 392 GLY A CA 1
ATOM 3053 C C . GLY A 1 392 ? -3.527 12.734 32.781 1 79 392 GLY A C 1
ATOM 3054 O O . GLY A 1 392 ? -4.012 11.891 33.531 1 79 392 GLY A O 1
ATOM 3055 N N . ASP A 1 393 ? -4.012 12.938 31.609 1 84.25 393 ASP A N 1
ATOM 3056 C CA . ASP A 1 393 ? -5.133 12.172 31.062 1 84.25 393 ASP A CA 1
ATOM 3057 C C . ASP A 1 393 ? -4.742 10.719 30.828 1 84.25 393 ASP A C 1
ATOM 3059 O O . ASP A 1 393 ? -5.531 9.805 31.109 1 84.25 393 ASP A O 1
ATOM 3063 N N . TRP A 1 394 ? -3.574 10.477 30.406 1 87.69 394 TRP A N 1
ATOM 3064 C CA . TRP A 1 394 ? -3.109 9.109 30.172 1 87.69 394 TRP A CA 1
ATOM 3065 C C . TRP A 1 394 ? -2.961 8.352 31.484 1 87.69 394 TRP A C 1
ATOM 3067 O O . TRP A 1 394 ? -3.279 7.16 31.562 1 87.69 394 TRP A O 1
ATOM 3077 N N . GLU A 1 395 ? -2.488 9.055 32.469 1 84.88 395 GLU A N 1
ATOM 3078 C CA . GLU A 1 395 ? -2.383 8.43 33.781 1 84.88 395 GLU A CA 1
ATOM 3079 C C . GLU A 1 395 ? -3.762 8.094 34.344 1 84.88 395 GLU A C 1
ATOM 3081 O O . GLU A 1 395 ? -3.943 7.047 34.969 1 84.88 395 GLU A O 1
ATOM 3086 N N . ALA A 1 396 ? -4.652 9.016 34.125 1 86.38 396 ALA A N 1
ATOM 3087 C CA . ALA A 1 396 ? -6.027 8.742 34.562 1 86.38 396 ALA A CA 1
ATOM 3088 C C . ALA A 1 396 ? -6.586 7.516 33.844 1 86.38 396 ALA A C 1
ATOM 3090 O O . ALA A 1 396 ? -7.289 6.707 34.469 1 86.38 396 ALA A O 1
ATOM 3091 N N . ILE A 1 397 ? -6.348 7.293 32.625 1 91.94 397 ILE A N 1
ATOM 3092 C CA . ILE A 1 397 ? -6.789 6.137 31.844 1 91.94 397 ILE A CA 1
ATOM 3093 C C . ILE A 1 397 ? -6.102 4.875 32.375 1 91.94 397 ILE A C 1
ATOM 3095 O O . ILE A 1 397 ? -6.746 3.838 32.562 1 91.94 397 ILE A O 1
ATOM 3099 N N . MET A 1 398 ? -4.789 4.949 32.656 1 90.38 398 MET A N 1
ATOM 3100 C CA . MET A 1 398 ? -4.023 3.812 33.156 1 90.38 398 MET A CA 1
ATOM 3101 C C . MET A 1 398 ? -4.613 3.293 34.438 1 90.38 398 MET A C 1
ATOM 3103 O O . MET A 1 398 ? -4.738 2.082 34.656 1 90.38 398 MET A O 1
ATOM 3107 N N . THR A 1 399 ? -5.074 4.215 35.312 1 90.06 399 THR A N 1
ATOM 3108 C CA . THR A 1 399 ? -5.527 3.836 36.625 1 90.06 399 THR A CA 1
ATOM 3109 C C . THR A 1 399 ? -7.031 3.566 36.625 1 90.06 399 THR A C 1
ATOM 3111 O O . THR A 1 399 ? -7.551 2.922 37.531 1 90.06 399 THR A O 1
ATOM 3114 N N . GLY A 1 400 ? -7.691 4.125 35.688 1 92 400 GLY A N 1
ATOM 3115 C CA . GLY A 1 400 ? -9.141 4.059 35.688 1 92 400 GLY A CA 1
ATOM 3116 C C . GLY A 1 400 ? -9.797 5.152 36.5 1 92 400 GLY A C 1
ATOM 3117 O O . GLY A 1 400 ? -11.016 5.152 36.688 1 92 400 GLY A O 1
ATOM 3118 N N . ASP A 1 401 ? -9.039 6.121 37.031 1 87.25 401 ASP A N 1
ATOM 3119 C CA . ASP A 1 401 ? -9.57 7.23 37.812 1 87.25 401 ASP A CA 1
ATOM 3120 C C . ASP A 1 401 ? -9.961 8.398 36.906 1 87.25 401 ASP A C 1
ATOM 3122 O O . ASP A 1 401 ? -9.422 9.5 37.031 1 87.25 401 ASP A O 1
ATOM 3126 N N . HIS A 1 402 ? -10.984 8.211 36.125 1 85.88 402 HIS A N 1
ATOM 3127 C CA . HIS A 1 402 ? -11.422 9.18 35.125 1 85.88 402 HIS A CA 1
ATOM 3128 C C . HIS A 1 402 ? -11.938 10.453 35.781 1 85.88 402 HIS A C 1
ATOM 3130 O O . HIS A 1 402 ? -11.82 11.539 35.188 1 85.88 402 HIS A O 1
ATOM 3136 N N . ASP A 1 403 ? -12.375 10.352 36.969 1 80.31 403 ASP A N 1
ATOM 3137 C CA . ASP A 1 403 ? -13.008 11.484 37.656 1 80.31 403 ASP A CA 1
ATOM 3138 C C . ASP A 1 403 ? -12.031 12.156 38.625 1 80.31 403 ASP A C 1
ATOM 3140 O O . ASP A 1 403 ? -12.422 13.047 39.375 1 80.31 403 ASP A O 1
ATOM 3144 N N . ALA A 1 404 ? -10.844 11.656 38.656 1 78.12 404 ALA A N 1
ATOM 3145 C CA . ALA A 1 404 ? -9.82 12.227 39.531 1 78.12 404 ALA A CA 1
ATOM 3146 C C . ALA A 1 404 ? -10.25 12.18 40.969 1 78.12 404 ALA A C 1
ATOM 3148 O O . ALA A 1 404 ? -10.188 13.195 41.688 1 78.12 404 ALA A O 1
ATOM 3149 N N . THR A 1 405 ? -10.719 11.062 41.438 1 74.56 405 THR A N 1
ATOM 3150 C CA . THR A 1 405 ? -11.18 10.875 42.812 1 74.56 405 THR A CA 1
ATOM 3151 C C . THR A 1 405 ? -10.031 10.398 43.719 1 74.56 405 THR A C 1
ATOM 3153 O O . THR A 1 405 ? -10.133 10.445 44.938 1 74.56 405 THR A O 1
ATOM 3156 N N . GLY A 1 406 ? -8.992 9.984 43.062 1 71.88 406 GLY A N 1
ATOM 3157 C CA . GLY A 1 406 ? -7.906 9.352 43.812 1 71.88 406 GLY A CA 1
ATOM 3158 C C . GLY A 1 406 ? -8.016 7.836 43.844 1 71.88 406 GLY A C 1
ATOM 3159 O O . GLY A 1 406 ? -7.055 7.148 44.188 1 71.88 406 GLY A O 1
ATOM 3160 N N . GLU A 1 407 ? -9.188 7.305 43.469 1 82.25 407 GLU A N 1
ATOM 3161 C CA . GLU A 1 407 ? -9.398 5.863 43.406 1 82.25 407 GLU A CA 1
ATOM 3162 C C . GLU A 1 407 ? -9.711 5.414 41.969 1 82.25 407 GLU A C 1
ATOM 3164 O O . GLU A 1 407 ? -10.672 5.895 41.375 1 82.25 407 GLU A O 1
ATOM 3169 N N . GLY A 1 408 ? -8.914 4.531 41.562 1 87.06 408 GLY A N 1
ATOM 3170 C CA . GLY A 1 408 ? -9.125 4.012 40.219 1 87.06 408 GLY A CA 1
ATOM 3171 C C . GLY A 1 408 ? -10.227 2.971 40.125 1 87.06 408 GLY A C 1
ATOM 3172 O O . GLY A 1 408 ? -10.438 2.217 41.094 1 87.06 408 GLY A O 1
ATOM 3173 N N . VAL A 1 409 ? -10.922 2.869 39.031 1 92 409 VAL A N 1
ATOM 3174 C CA . VAL A 1 409 ? -11.883 1.816 38.719 1 92 409 VAL A CA 1
ATOM 3175 C C . VAL A 1 409 ? -11.195 0.667 38 1 92 409 VAL A C 1
ATOM 3177 O O . VAL A 1 409 ? -10.812 0.801 36.844 1 92 409 VAL A O 1
ATOM 3180 N N . PRO A 1 410 ? -11.055 -0.483 38.531 1 92 410 PRO A N 1
ATOM 3181 C CA . PRO A 1 410 ? -10.281 -1.588 37.969 1 92 410 PRO A CA 1
ATOM 3182 C C . PRO A 1 410 ? -10.781 -2.018 36.594 1 92 410 PRO A C 1
ATOM 3184 O O . PRO A 1 410 ? -9.984 -2.326 35.719 1 92 410 PRO A O 1
ATOM 3187 N N . ALA A 1 411 ? -12.047 -1.999 36.375 1 92.81 411 ALA A N 1
ATOM 3188 C CA . ALA A 1 411 ? -12.625 -2.463 35.125 1 92.81 411 ALA A CA 1
ATOM 3189 C C . ALA A 1 411 ? -12.25 -1.538 33.969 1 92.81 411 ALA A C 1
ATOM 3191 O O . ALA A 1 411 ? -12.336 -1.926 32.812 1 92.81 411 ALA A O 1
ATOM 3192 N N . LEU A 1 412 ? -11.812 -0.396 34.312 1 95.12 412 LEU A N 1
ATOM 3193 C CA . LEU A 1 412 ? -11.492 0.604 33.281 1 95.12 412 LEU A CA 1
ATOM 3194 C C . LEU A 1 412 ? -9.984 0.795 33.156 1 95.12 412 LEU A C 1
ATOM 3196 O O . LEU A 1 412 ? -9.508 1.396 32.188 1 95.12 412 LEU A O 1
ATOM 3200 N N . ALA A 1 413 ? -9.234 0.232 34.094 1 93.94 413 ALA A N 1
ATOM 3201 C CA . ALA A 1 413 ? -7.801 0.507 34.188 1 93.94 413 ALA A CA 1
ATOM 3202 C C . ALA A 1 413 ? -7.059 0.031 32.969 1 93.94 413 ALA A C 1
ATOM 3204 O O . ALA A 1 413 ? -7.156 -1.138 32.562 1 93.94 413 ALA A O 1
ATOM 3205 N N . GLY A 1 414 ? -6.398 0.934 32.344 1 92.44 414 GLY A N 1
ATOM 3206 C CA . GLY A 1 414 ? -5.539 0.634 31.219 1 92.44 414 GLY A CA 1
ATOM 3207 C C . GLY A 1 414 ? -6.309 0.48 29.906 1 92.44 414 GLY A C 1
ATOM 3208 O O . GLY A 1 414 ? -5.719 0.191 28.875 1 92.44 414 GLY A O 1
ATOM 3209 N N . ARG A 1 415 ? -7.633 0.681 30.016 1 93.56 415 ARG A N 1
ATOM 3210 C CA . ARG A 1 415 ? -8.492 0.501 28.859 1 93.56 415 ARG A CA 1
ATOM 3211 C C . ARG A 1 415 ? -8.922 1.847 28.281 1 93.56 415 ARG A C 1
ATOM 3213 O O . ARG A 1 415 ? -9.125 2.811 29.016 1 93.56 415 ARG A O 1
ATOM 3220 N N . LEU A 1 416 ? -8.992 1.932 26.984 1 93.69 416 LEU A N 1
ATOM 3221 C CA . LEU A 1 416 ? -9.344 3.189 26.328 1 93.69 416 LEU A CA 1
ATOM 3222 C C . LEU A 1 416 ? -10.812 3.523 26.562 1 93.69 416 LEU A C 1
ATOM 3224 O O . LEU A 1 416 ? -11.695 2.703 26.297 1 93.69 416 LEU A O 1
ATOM 3228 N N . PRO A 1 417 ? -11.109 4.695 27.031 1 95.25 417 PRO A N 1
ATOM 3229 C CA . PRO A 1 417 ? -12.492 5.113 27.281 1 95.25 417 PRO A CA 1
ATOM 3230 C C . PRO A 1 417 ? -13.203 5.57 26.016 1 95.25 417 PRO A C 1
ATOM 3232 O O . PRO A 1 417 ? -13.57 6.742 25.891 1 95.25 417 PRO A O 1
ATOM 3235 N N . ILE A 1 418 ? -13.492 4.617 25.125 1 96.12 418 ILE A N 1
ATOM 3236 C CA . ILE A 1 418 ? -14.125 4.922 23.844 1 96.12 418 ILE A CA 1
ATOM 3237 C C . ILE A 1 418 ? -15.211 3.891 23.547 1 96.12 418 ILE A C 1
ATOM 3239 O O . ILE A 1 418 ? -15.242 2.82 24.156 1 96.12 418 ILE A O 1
ATOM 3243 N N . LYS A 1 419 ? -16.078 4.309 22.672 1 97.19 419 LYS A N 1
ATOM 3244 C CA . LYS A 1 419 ? -17.141 3.479 22.141 1 97.19 419 LYS A CA 1
ATOM 3245 C C . LYS A 1 419 ? -17.141 3.498 20.609 1 97.19 419 LYS A C 1
ATOM 3247 O O . LYS A 1 419 ? -16.953 4.555 20 1 97.19 419 LYS A O 1
ATOM 3252 N N . ILE A 1 420 ? -17.188 2.273 20.031 1 97.88 420 ILE A N 1
ATOM 3253 C CA . ILE A 1 420 ? -17.328 2.162 18.578 1 97.88 420 ILE A CA 1
ATOM 3254 C C . ILE A 1 420 ? -18.672 1.515 18.234 1 97.88 420 ILE A C 1
ATOM 3256 O O . ILE A 1 420 ? -19 0.443 18.75 1 97.88 420 ILE A O 1
ATOM 3260 N N . GLU A 1 421 ? -19.5 2.193 17.469 1 97.88 421 GLU A N 1
ATOM 3261 C CA . GLU A 1 421 ? -20.719 1.669 16.875 1 97.88 421 GLU A CA 1
ATOM 3262 C C . GLU A 1 421 ? -20.578 1.446 15.375 1 97.88 421 GLU A C 1
ATOM 3264 O O . GLU A 1 421 ? -20.031 2.291 14.672 1 97.88 421 GLU A O 1
ATOM 3269 N N . ALA A 1 422 ? -20.984 0.26 14.906 1 98.31 422 ALA A N 1
ATOM 3270 C CA . ALA A 1 422 ? -20.688 -0.059 13.516 1 98.31 422 ALA A CA 1
ATOM 3271 C C . ALA A 1 422 ? -21.781 -0.915 12.898 1 98.31 422 ALA A C 1
ATOM 3273 O O . ALA A 1 422 ? -22.547 -1.567 13.609 1 98.31 422 ALA A O 1
ATOM 3274 N N . LEU A 1 423 ? -21.891 -0.82 11.555 1 97.5 423 LEU A N 1
ATOM 3275 C CA . LEU A 1 423 ? -22.594 -1.843 10.789 1 97.5 423 LEU A CA 1
ATOM 3276 C C . LEU A 1 423 ? -21.859 -3.182 10.867 1 97.5 423 LEU A C 1
ATOM 3278 O O . LEU A 1 423 ? -20.656 -3.223 11.117 1 97.5 423 LEU A O 1
ATOM 3282 N N . PRO A 1 424 ? -22.641 -4.293 10.672 1 96.44 424 PRO A N 1
ATOM 3283 C CA . PRO A 1 424 ? -21.906 -5.562 10.602 1 96.44 424 PRO A CA 1
ATOM 3284 C C . PRO A 1 424 ? -20.938 -5.617 9.43 1 96.44 424 PRO A C 1
ATOM 3286 O O . PRO A 1 424 ? -21.25 -5.148 8.328 1 96.44 424 PRO A O 1
ATOM 3289 N N . GLU A 1 425 ? -19.734 -6.121 9.672 1 96.62 425 GLU A N 1
ATOM 3290 C CA . GLU A 1 425 ? -18.797 -6.297 8.562 1 96.62 425 GLU A CA 1
ATOM 3291 C C . GLU A 1 425 ? -19.406 -7.18 7.473 1 96.62 425 GLU A C 1
ATOM 3293 O O . GLU A 1 425 ? -20.125 -8.133 7.766 1 96.62 425 GLU A O 1
ATOM 3298 N N . GLY A 1 426 ? -19.094 -6.855 6.234 1 96.12 426 GLY A N 1
ATOM 3299 C CA . GLY A 1 426 ? -19.688 -7.52 5.082 1 96.12 426 GLY A CA 1
ATOM 3300 C C . GLY A 1 426 ? -20.891 -6.789 4.527 1 96.12 426 GLY A C 1
ATOM 3301 O O . GLY A 1 426 ? -21.344 -7.074 3.412 1 96.12 426 GLY A O 1
ATOM 3302 N N . THR A 1 427 ? -21.406 -5.805 5.27 1 96.06 427 THR A N 1
ATOM 3303 C CA . THR A 1 427 ? -22.562 -5.039 4.824 1 96.06 427 THR A CA 1
ATOM 3304 C C . THR A 1 427 ? -22.25 -4.289 3.533 1 96.06 427 THR A C 1
ATOM 3306 O O . THR A 1 427 ? -21.172 -3.715 3.387 1 96.06 427 THR A O 1
ATOM 3309 N N . LEU A 1 428 ? -23.203 -4.352 2.578 1 94.69 428 LEU A N 1
ATOM 3310 C CA . LEU A 1 428 ? -23.125 -3.578 1.345 1 94.69 428 LEU A CA 1
ATOM 3311 C C . LEU A 1 428 ? -23.734 -2.193 1.53 1 94.69 428 LEU A C 1
ATOM 3313 O O . LEU A 1 428 ? -24.859 -2.068 2.01 1 94.69 428 LEU A O 1
ATOM 3317 N N . VAL A 1 429 ? -22.922 -1.173 1.135 1 94 429 VAL A N 1
ATOM 3318 C CA . VAL A 1 429 ? -23.406 0.181 1.36 1 94 429 VAL A CA 1
ATOM 3319 C C . VAL A 1 429 ? -23.234 1.015 0.094 1 94 429 VAL A C 1
ATOM 3321 O O . VAL A 1 429 ? -22.562 0.588 -0.848 1 94 429 VAL A O 1
ATOM 3324 N N . GLN A 1 430 ? -23.891 2.135 0.037 1 90.44 430 GLN A N 1
ATOM 3325 C CA . GLN A 1 430 ? -23.703 3.16 -0.984 1 90.44 430 GLN A CA 1
ATOM 3326 C C . GLN A 1 430 ? -22.766 4.266 -0.491 1 90.44 430 GLN A C 1
ATOM 3328 O O . GLN A 1 430 ? -22.562 4.418 0.715 1 90.44 430 GLN A O 1
ATOM 3333 N N . PRO A 1 431 ? -22.234 5.012 -1.444 1 89.56 431 PRO A N 1
ATOM 3334 C CA . PRO A 1 431 ? -21.453 6.164 -0.998 1 89.56 431 PRO A CA 1
ATOM 3335 C C . PRO A 1 431 ? -22.25 7.098 -0.085 1 89.56 431 PRO A C 1
ATOM 3337 O O . PRO A 1 431 ? -23.422 7.348 -0.327 1 89.56 431 PRO A O 1
ATOM 3340 N N . GLY A 1 432 ? -21.578 7.535 0.935 1 87.75 432 GLY A N 1
ATOM 3341 C CA . GLY A 1 432 ? -22.203 8.5 1.838 1 87.75 432 GLY A CA 1
ATOM 3342 C C . GLY A 1 432 ? -22.688 7.871 3.131 1 87.75 432 GLY A C 1
ATOM 3343 O O . GLY A 1 432 ? -22.906 8.57 4.121 1 87.75 432 GLY A O 1
ATOM 3344 N N . VAL A 1 433 ? -22.844 6.566 3.188 1 92.56 433 VAL A N 1
ATOM 3345 C CA . VAL A 1 433 ? -23.375 5.887 4.367 1 92.56 433 VAL A CA 1
ATOM 3346 C C . VAL A 1 433 ? -22.266 5.746 5.414 1 92.56 433 VAL A C 1
ATOM 3348 O O . VAL A 1 433 ? -21.141 5.367 5.09 1 92.56 433 VAL A O 1
ATOM 3351 N N . CYS A 1 434 ? -22.594 6.047 6.652 1 95.38 434 CYS A N 1
ATOM 3352 C CA . CYS A 1 434 ? -21.656 5.859 7.758 1 95.38 434 CYS A CA 1
ATOM 3353 C C . CYS A 1 434 ? -21.5 4.383 8.094 1 95.38 434 CYS A C 1
ATOM 3355 O O . CYS A 1 434 ? -22.484 3.707 8.414 1 95.38 434 CYS A O 1
ATOM 3357 N N . CYS A 1 435 ? -20.281 3.867 8.07 1 97.25 435 CYS A N 1
ATOM 3358 C CA . CYS A 1 435 ? -20.016 2.461 8.367 1 97.25 435 CYS A CA 1
ATOM 3359 C C . CYS A 1 435 ? -19.797 2.248 9.852 1 97.25 435 CYS A C 1
ATOM 3361 O O . CYS A 1 435 ? -20.156 1.207 10.398 1 97.25 435 CYS A O 1
ATOM 3363 N N . PHE A 1 436 ? -19.078 3.162 10.461 1 98 436 PHE A N 1
ATOM 3364 C CA . PHE A 1 436 ? -18.922 3.096 11.914 1 98 436 PHE A CA 1
ATOM 3365 C C . PHE A 1 436 ? -18.641 4.477 12.492 1 98 436 PHE A C 1
ATOM 3367 O O . PHE A 1 436 ? -18.25 5.391 11.758 1 98 436 PHE A O 1
ATOM 3374 N N . LYS A 1 437 ? -18.891 4.605 13.844 1 96.31 437 LYS A N 1
ATOM 3375 C CA . LYS A 1 437 ? -18.656 5.82 14.617 1 96.31 437 LYS A CA 1
ATOM 3376 C C . LYS A 1 437 ? -17.781 5.535 15.844 1 96.31 437 LYS A C 1
ATOM 3378 O O . LYS A 1 437 ? -17.828 4.438 16.391 1 96.31 437 LYS A O 1
ATOM 3383 N N . LEU A 1 438 ? -16.969 6.539 16.156 1 96.5 438 LEU A N 1
ATOM 3384 C CA . LEU A 1 438 ? -16.109 6.523 17.328 1 96.5 438 LEU A CA 1
ATOM 3385 C C . LEU A 1 438 ? -16.422 7.695 18.25 1 96.5 438 LEU A C 1
ATOM 3387 O O . LEU A 1 438 ? -16.531 8.836 17.797 1 96.5 438 LEU A O 1
ATOM 3391 N N . SER A 1 439 ? -16.656 7.41 19.531 1 95.75 439 SER A N 1
ATOM 3392 C CA . SER A 1 439 ? -16.859 8.453 20.531 1 95.75 439 SER A CA 1
ATOM 3393 C C . SER A 1 439 ? -16.141 8.109 21.844 1 95.75 439 SER A C 1
ATOM 3395 O O . SER A 1 439 ? -15.805 6.949 22.078 1 95.75 439 SER A O 1
ATOM 3397 N N . ASN A 1 440 ? -15.836 9.148 22.578 1 93.56 440 ASN A N 1
ATOM 3398 C CA . ASN A 1 440 ? -15.359 8.914 23.938 1 93.56 440 ASN A CA 1
ATOM 3399 C C . ASN A 1 440 ? -16.5 8.586 24.891 1 93.56 440 ASN A C 1
ATOM 3401 O O . ASN A 1 440 ? -17.641 9.023 24.688 1 93.56 440 ASN A O 1
ATOM 3405 N N . THR A 1 441 ? -16.188 7.832 25.922 1 94.56 441 THR A N 1
ATOM 3406 C CA . THR A 1 441 ? -17.219 7.398 26.859 1 94.56 441 THR A CA 1
ATOM 3407 C C . THR A 1 441 ? -17.188 8.242 28.125 1 94.56 441 THR A C 1
ATOM 3409 O O . THR A 1 441 ? -18.047 8.094 29 1 94.56 441 THR A O 1
ATOM 3412 N N . HIS A 1 442 ? -16.234 9.031 28.281 1 89.94 442 HIS A N 1
ATOM 3413 C CA . HIS A 1 442 ? -16.109 9.992 29.375 1 89.94 442 HIS A CA 1
ATOM 3414 C C . HIS A 1 442 ? -15.758 11.375 28.844 1 89.94 442 HIS A C 1
ATOM 3416 O O . HIS A 1 442 ? -14.852 11.516 28.016 1 89.94 442 HIS A O 1
ATOM 3422 N N . PRO A 1 443 ? -16.406 12.438 29.234 1 83.69 443 PRO A N 1
ATOM 3423 C CA . PRO A 1 443 ? -16.234 13.773 28.656 1 83.69 443 PRO A CA 1
ATOM 3424 C C . PRO A 1 443 ? -14.812 14.305 28.781 1 83.69 443 PRO A C 1
ATOM 3426 O O . PRO A 1 443 ? -14.383 15.117 27.969 1 83.69 443 PRO A O 1
ATOM 3429 N N . ARG A 1 444 ? -14.062 13.852 29.75 1 80.38 444 ARG A N 1
ATOM 3430 C CA . ARG A 1 444 ? -12.688 14.273 29.969 1 80.38 444 ARG A CA 1
ATOM 3431 C C . ARG A 1 444 ? -11.82 13.945 28.75 1 80.38 444 ARG A C 1
ATOM 3433 O O . ARG A 1 444 ? -10.875 14.672 28.438 1 80.38 444 ARG A O 1
ATOM 3440 N N . PHE A 1 445 ? -12.172 12.891 28.078 1 87.94 445 PHE A N 1
ATOM 3441 C CA . PHE A 1 445 ? -11.305 12.375 27.031 1 87.94 445 PHE A CA 1
ATOM 3442 C C . PHE A 1 445 ? -11.867 12.711 25.656 1 87.94 445 PHE A C 1
ATOM 3444 O O . PHE A 1 445 ? -11.852 11.867 24.75 1 87.94 445 PHE A O 1
ATOM 3451 N N . PHE A 1 446 ? -12.383 13.922 25.406 1 84 446 PHE A N 1
ATOM 3452 C CA . PHE A 1 446 ? -13.008 14.375 24.172 1 84 446 PHE A CA 1
ATOM 3453 C C . PHE A 1 446 ? -12.016 14.328 23.016 1 84 446 PHE A C 1
ATOM 3455 O O . PHE A 1 446 ? -12.414 14.25 21.844 1 84 446 PHE A O 1
ATOM 3462 N N . TRP A 1 447 ? -10.688 14.391 23.219 1 83.69 447 TRP A N 1
ATOM 3463 C CA . TRP A 1 447 ? -9.648 14.461 22.203 1 83.69 447 TRP A CA 1
ATOM 3464 C C . TRP A 1 447 ? -9.32 13.07 21.656 1 83.69 447 TRP A C 1
ATOM 3466 O O . TRP A 1 447 ? -8.75 12.945 20.578 1 83.69 447 TRP A O 1
ATOM 3476 N N . LEU A 1 448 ? -9.688 12.039 22.344 1 88.38 448 LEU A N 1
ATOM 3477 C CA . LEU A 1 448 ? -9.258 10.672 22.062 1 88.38 448 LEU A CA 1
ATOM 3478 C C . LEU A 1 448 ? -9.828 10.188 20.734 1 88.38 448 LEU A C 1
ATOM 3480 O O . LEU A 1 448 ? -9.141 9.5 19.969 1 88.38 448 LEU A O 1
ATOM 3484 N N . PRO A 1 449 ? -11.109 10.484 20.375 1 89.94 449 PRO A N 1
ATOM 3485 C CA . PRO A 1 449 ? -11.609 10.047 19.062 1 89.94 449 PRO A CA 1
ATOM 3486 C C . PRO A 1 449 ? -10.781 10.578 17.906 1 89.94 449 PRO A C 1
ATOM 3488 O O . PRO A 1 449 ? -10.5 9.852 16.953 1 89.94 449 PRO A O 1
ATOM 3491 N N . ASN A 1 450 ? -10.328 11.82 17.984 1 87.12 450 ASN A N 1
ATOM 3492 C CA . ASN A 1 450 ? -9.477 12.375 16.922 1 87.12 450 ASN A CA 1
ATOM 3493 C C . ASN A 1 450 ? -8.102 11.719 16.922 1 87.12 450 ASN A C 1
ATOM 3495 O O . ASN A 1 450 ? -7.504 11.531 15.852 1 87.12 450 ASN A O 1
ATOM 3499 N N . PHE A 1 451 ? -7.648 11.461 18.109 1 87.31 451 PHE A N 1
ATOM 3500 C CA . PHE A 1 451 ? -6.352 10.812 18.25 1 87.31 451 PHE A CA 1
ATOM 3501 C C . PHE A 1 451 ? -6.332 9.461 17.562 1 87.31 451 PHE A C 1
ATOM 3503 O O . PHE A 1 451 ? -5.352 9.109 16.906 1 87.31 451 PHE A O 1
ATOM 3510 N N . LEU A 1 452 ? -7.406 8.727 17.625 1 90.88 452 LEU A N 1
ATOM 3511 C CA . LEU A 1 452 ? -7.473 7.359 17.125 1 90.88 452 LEU A CA 1
ATOM 3512 C C . LEU A 1 452 ? -7.875 7.344 15.648 1 90.88 452 LEU A C 1
ATOM 3514 O O . LEU A 1 452 ? -7.852 6.289 15.008 1 90.88 452 LEU A O 1
ATOM 3518 N N . GLU A 1 453 ? -8.203 8.477 15.109 1 90.69 453 GLU A N 1
ATOM 3519 C CA . GLU A 1 453 ? -8.57 8.57 13.695 1 90.69 453 GLU A CA 1
ATOM 3520 C C . GLU A 1 453 ? -7.461 8.039 12.797 1 90.69 453 GLU A C 1
ATOM 3522 O O . GLU A 1 453 ? -7.734 7.371 11.797 1 90.69 453 GLU A O 1
ATOM 3527 N N . THR A 1 454 ? -6.234 8.297 13.156 1 90.31 454 THR A N 1
ATOM 3528 C CA . THR A 1 454 ? -5.082 7.949 12.328 1 90.31 454 THR A CA 1
ATOM 3529 C C . THR A 1 454 ? -5.043 6.445 12.07 1 90.31 454 THR A C 1
ATOM 3531 O O . THR A 1 454 ? -4.809 6.012 10.938 1 90.31 454 THR A O 1
ATOM 3534 N N . LEU A 1 455 ? -5.32 5.703 13.047 1 91.19 455 LEU A N 1
ATOM 3535 C CA . LEU A 1 455 ? -5.301 4.25 12.93 1 91.19 455 LEU A CA 1
ATOM 3536 C C . LEU A 1 455 ? -6.574 3.738 12.266 1 91.19 455 LEU A C 1
ATOM 3538 O O . LEU A 1 455 ? -6.512 2.943 11.328 1 91.19 455 LEU A O 1
ATOM 3542 N N . LEU A 1 456 ? -7.691 4.219 12.703 1 94.44 456 LEU A N 1
ATOM 3543 C CA . LEU A 1 456 ? -8.969 3.617 12.336 1 94.44 456 LEU A CA 1
ATOM 3544 C C . LEU A 1 456 ? -9.352 3.984 10.906 1 94.44 456 LEU A C 1
ATOM 3546 O O . LEU A 1 456 ? -10.133 3.281 10.266 1 94.44 456 LEU A O 1
ATOM 3550 N N . VAL A 1 457 ? -8.82 5.086 10.43 1 95.06 457 VAL A N 1
ATOM 3551 C CA . VAL A 1 457 ? -9.133 5.441 9.047 1 95.06 457 VAL A CA 1
ATOM 3552 C C . VAL A 1 457 ? -8.547 4.398 8.102 1 95.06 457 VAL A C 1
ATOM 3554 O O . VAL A 1 457 ? -8.984 4.273 6.957 1 95.06 457 VAL A O 1
ATOM 3557 N N . GLN A 1 458 ? -7.605 3.564 8.508 1 95.56 458 GLN A N 1
ATOM 3558 C CA . GLN A 1 458 ? -6.965 2.557 7.676 1 95.56 458 GLN A CA 1
ATOM 3559 C C . GLN A 1 458 ? -7.941 1.446 7.301 1 95.56 458 GLN A C 1
ATOM 3561 O O . GLN A 1 458 ? -7.664 0.641 6.41 1 95.56 458 GLN A O 1
ATOM 3566 N N . VAL A 1 459 ? -9.125 1.485 7.848 1 97.81 459 VAL A N 1
ATOM 3567 C CA . VAL A 1 459 ? -10.172 0.556 7.449 1 97.81 459 VAL A CA 1
ATOM 3568 C C . VAL A 1 459 ? -10.539 0.783 5.984 1 97.81 459 VAL A C 1
ATOM 3570 O O . VAL A 1 459 ? -11.062 -0.116 5.32 1 97.81 459 VAL A O 1
ATOM 3573 N N . TRP A 1 460 ? -10.125 1.933 5.434 1 97.88 460 TRP A N 1
ATOM 3574 C CA . TRP A 1 460 ? -10.398 2.209 4.027 1 97.88 460 TRP A CA 1
ATOM 3575 C C . TRP A 1 460 ? -9.789 1.132 3.135 1 97.88 460 TRP A C 1
ATOM 3577 O O . TRP A 1 460 ? -10.367 0.764 2.111 1 97.88 460 TRP A O 1
ATOM 3587 N N . TYR A 1 461 ? -8.633 0.582 3.494 1 98.06 461 TYR A N 1
ATOM 3588 C CA . TYR A 1 461 ? -7.883 -0.318 2.621 1 98.06 461 TYR A CA 1
ATOM 3589 C C . TYR A 1 461 ? -8.602 -1.656 2.479 1 98.06 461 TYR A C 1
ATOM 3591 O O . TYR A 1 461 ? -8.93 -2.074 1.367 1 98.06 461 TYR A O 1
ATOM 3599 N N . PRO A 1 462 ? -8.82 -2.422 3.637 1 98.44 462 PRO A N 1
ATOM 3600 C CA . PRO A 1 462 ? -9.539 -3.684 3.441 1 98.44 462 PRO A CA 1
ATOM 3601 C C . PRO A 1 462 ? -10.93 -3.484 2.832 1 98.44 462 PRO A C 1
ATOM 3603 O O . PRO A 1 462 ? -11.406 -4.34 2.078 1 98.44 462 PRO A O 1
ATOM 3606 N N . THR A 1 463 ? -11.617 -2.354 3.105 1 98.44 463 THR A N 1
ATOM 3607 C CA . THR A 1 463 ? -12.906 -2.047 2.502 1 98.44 463 THR A CA 1
ATOM 3608 C C . THR A 1 463 ? -12.781 -1.915 0.987 1 98.44 463 THR A C 1
ATOM 3610 O O . THR A 1 463 ? -13.594 -2.457 0.239 1 98.44 463 THR A O 1
ATOM 3613 N N . THR A 1 464 ? -11.75 -1.233 0.56 1 98.19 464 THR A N 1
ATOM 3614 C CA . THR A 1 464 ? -11.539 -1.013 -0.866 1 98.19 464 THR A CA 1
ATOM 3615 C C . THR A 1 464 ? -11.195 -2.322 -1.57 1 98.19 464 THR A C 1
ATOM 3617 O O . THR A 1 464 ? -11.719 -2.607 -2.65 1 98.19 464 THR A O 1
ATOM 3620 N N . VAL A 1 465 ? -10.32 -3.148 -0.972 1 98.12 465 VAL A N 1
ATOM 3621 C CA . VAL A 1 465 ? -9.922 -4.41 -1.584 1 98.12 465 VAL A CA 1
ATOM 3622 C C . VAL A 1 465 ? -11.109 -5.363 -1.633 1 98.12 465 VAL A C 1
ATOM 3624 O O . VAL A 1 465 ? -11.32 -6.059 -2.631 1 98.12 465 VAL A O 1
ATOM 3627 N N . ALA A 1 466 ? -11.906 -5.426 -0.542 1 97.88 466 ALA A N 1
ATOM 3628 C CA . ALA A 1 466 ? -13.102 -6.27 -0.528 1 97.88 466 ALA A CA 1
ATOM 3629 C C . ALA A 1 466 ? -14.07 -5.867 -1.637 1 97.88 466 ALA A C 1
ATOM 3631 O O . ALA A 1 466 ? -14.633 -6.727 -2.32 1 97.88 466 ALA A O 1
ATOM 3632 N N . THR A 1 467 ? -14.281 -4.531 -1.775 1 97.31 467 THR A N 1
ATOM 3633 C CA . THR A 1 467 ? -15.156 -4.02 -2.826 1 97.31 467 THR A CA 1
ATOM 3634 C C . THR A 1 467 ? -14.633 -4.414 -4.203 1 97.31 467 THR A C 1
ATOM 3636 O O . THR A 1 467 ? -15.398 -4.859 -5.062 1 97.31 467 THR A O 1
ATOM 3639 N N . GLN A 1 468 ? -13.375 -4.266 -4.379 1 96.88 468 GLN A N 1
ATOM 3640 C CA . GLN A 1 468 ? -12.75 -4.613 -5.652 1 96.88 468 GLN A CA 1
ATOM 3641 C C . GLN A 1 468 ? -12.898 -6.105 -5.949 1 96.88 468 GLN A C 1
ATOM 3643 O O . GLN A 1 468 ? -13.211 -6.488 -7.078 1 96.88 468 GLN A O 1
ATOM 3648 N N . ALA A 1 469 ? -12.625 -6.93 -4.977 1 96.19 469 ALA A N 1
ATOM 3649 C CA . ALA A 1 469 ? -12.758 -8.375 -5.152 1 96.19 469 ALA A CA 1
ATOM 3650 C C . ALA A 1 469 ? -14.188 -8.75 -5.551 1 96.19 469 ALA A C 1
ATOM 3652 O O . ALA A 1 469 ? -14.391 -9.602 -6.414 1 96.19 469 ALA A O 1
ATOM 3653 N N . ARG A 1 470 ? -15.164 -8.148 -4.918 1 96 470 ARG A N 1
ATOM 3654 C CA . ARG A 1 470 ? -16.562 -8.43 -5.254 1 96 470 ARG A CA 1
ATOM 3655 C C . ARG A 1 470 ? -16.875 -8.016 -6.688 1 96 470 ARG A C 1
ATOM 3657 O O . ARG A 1 470 ? -17.594 -8.711 -7.398 1 96 470 ARG A O 1
ATOM 3664 N N . GLU A 1 471 ? -16.297 -6.91 -7.098 1 95.5 471 GLU A N 1
ATOM 3665 C CA . GLU A 1 471 ? -16.531 -6.453 -8.461 1 95.5 471 GLU A CA 1
ATOM 3666 C C . GLU A 1 471 ? -15.836 -7.363 -9.477 1 95.5 471 GLU A C 1
ATOM 3668 O O . GLU A 1 471 ? -16.344 -7.57 -10.578 1 95.5 471 GLU A O 1
ATOM 3673 N N . PHE A 1 472 ? -14.688 -7.875 -9.141 1 95.69 472 PHE A N 1
ATOM 3674 C CA . PHE A 1 472 ? -14.062 -8.914 -9.953 1 95.69 472 PHE A CA 1
ATOM 3675 C C . PHE A 1 472 ? -15 -10.102 -10.125 1 95.69 472 PHE A C 1
ATOM 3677 O O . PHE A 1 472 ? -15.172 -10.594 -11.242 1 95.69 472 PHE A O 1
ATOM 3684 N N . ARG A 1 473 ? -15.531 -10.555 -9.016 1 94.38 473 ARG A N 1
ATOM 3685 C CA . ARG A 1 473 ? -16.422 -11.719 -9.055 1 94.38 473 ARG A CA 1
ATOM 3686 C C . ARG A 1 473 ? -17.625 -11.461 -9.945 1 94.38 473 ARG A C 1
ATOM 3688 O O . ARG A 1 473 ? -17.984 -12.305 -10.766 1 94.38 473 ARG A O 1
ATOM 3695 N N . LYS A 1 474 ? -18.219 -10.32 -9.828 1 94.31 474 LYS A N 1
ATOM 3696 C CA . LYS A 1 474 ? -19.375 -9.961 -10.656 1 94.31 474 LYS A CA 1
ATOM 3697 C C . LYS A 1 474 ? -19 -9.969 -12.141 1 94.31 474 LYS A C 1
ATOM 3699 O O . LYS A 1 474 ? -19.75 -10.469 -12.969 1 94.31 474 LYS A O 1
ATOM 3704 N N . THR A 1 475 ? -17.859 -9.43 -12.422 1 95.69 475 THR A N 1
ATOM 3705 C CA . THR A 1 475 ? -17.406 -9.352 -13.805 1 95.69 475 THR A CA 1
ATOM 3706 C C . THR A 1 475 ? -17.203 -10.742 -14.391 1 95.69 475 THR A C 1
ATOM 3708 O O . THR A 1 475 ? -17.656 -11.023 -15.5 1 95.69 475 THR A O 1
ATOM 3711 N N . ILE A 1 476 ? -16.547 -11.602 -13.672 1 95.69 476 ILE A N 1
ATOM 3712 C CA . ILE A 1 476 ? -16.281 -12.953 -14.141 1 95.69 476 ILE A CA 1
ATOM 3713 C C . ILE A 1 476 ? -17.594 -13.734 -14.258 1 95.69 476 ILE A C 1
ATOM 3715 O O . ILE A 1 476 ? -17.812 -14.438 -15.25 1 95.69 476 ILE A O 1
ATOM 3719 N N . GLN A 1 477 ? -18.469 -13.57 -13.281 1 93.56 477 GLN A N 1
ATOM 3720 C CA . GLN A 1 477 ? -19.75 -14.266 -13.297 1 93.56 477 GLN A CA 1
ATOM 3721 C C . GLN A 1 477 ? -20.625 -13.766 -14.445 1 93.56 477 GLN A C 1
ATOM 3723 O O . GLN A 1 477 ? -21.328 -14.555 -15.07 1 93.56 477 GLN A O 1
ATOM 3728 N N . ALA A 1 478 ? -20.578 -12.523 -14.727 1 96 478 ALA A N 1
ATOM 3729 C CA . ALA A 1 478 ? -21.344 -11.969 -15.844 1 96 478 ALA A CA 1
ATOM 3730 C C . ALA A 1 478 ? -20.938 -12.609 -17.172 1 96 478 ALA A C 1
ATOM 3732 O O . ALA A 1 478 ? -21.797 -13 -17.969 1 96 478 ALA A O 1
ATOM 3733 N N . HIS A 1 479 ? -19.688 -12.727 -17.375 1 97.19 479 HIS A N 1
ATOM 3734 C CA . HIS A 1 479 ? -19.188 -13.328 -18.609 1 97.19 479 HIS A CA 1
ATOM 3735 C C . HIS A 1 479 ? -19.438 -14.828 -18.625 1 97.19 479 HIS A C 1
ATOM 3737 O O . HIS A 1 479 ? -19.562 -15.43 -19.703 1 97.19 479 HIS A O 1
ATOM 3743 N N . SER A 1 480 ? -19.469 -15.43 -17.422 1 94.62 480 SER A N 1
ATOM 3744 C CA . SER A 1 480 ? -19.812 -16.844 -17.312 1 94.62 480 SER A CA 1
ATOM 3745 C C . SER A 1 480 ? -21.25 -17.094 -17.75 1 94.62 480 SER A C 1
ATOM 3747 O O . SER A 1 480 ? -21.547 -18.078 -18.438 1 94.62 480 SER A O 1
ATOM 3749 N N . VAL A 1 481 ? -22.094 -16.219 -17.391 1 94.88 481 VAL A N 1
ATOM 3750 C CA . VAL A 1 481 ? -23.484 -16.297 -17.781 1 94.88 481 VAL A CA 1
ATOM 3751 C C . VAL A 1 481 ? -23.609 -16.141 -19.297 1 94.88 481 VAL A C 1
ATOM 3753 O O . VAL A 1 481 ? -24.266 -16.938 -19.969 1 94.88 481 VAL A O 1
ATOM 3756 N N . LEU A 1 482 ? -22.938 -15.211 -19.844 1 96.88 482 LEU A N 1
ATOM 3757 C CA . LEU A 1 482 ? -23 -14.93 -21.281 1 96.88 482 LEU A CA 1
ATOM 3758 C C . LEU A 1 482 ? -22.453 -16.094 -22.078 1 96.88 482 LEU A C 1
ATOM 3760 O O . LEU A 1 482 ? -22.922 -16.359 -23.188 1 96.88 482 LEU A O 1
ATOM 3764 N N . SER A 1 483 ? -21.469 -16.766 -21.531 1 96.31 483 SER A N 1
ATOM 3765 C CA . SER A 1 483 ? -20.781 -17.797 -22.297 1 96.31 483 SER A CA 1
ATOM 3766 C C . SER A 1 483 ? -21.297 -19.188 -21.906 1 96.31 483 SER A C 1
ATOM 3768 O O . SER A 1 483 ? -20.688 -20.203 -22.266 1 96.31 483 SER A O 1
ATOM 3770 N N . GLN A 1 484 ? -22.391 -19.281 -21.172 1 92.06 484 GLN A N 1
ATOM 3771 C CA . GLN A 1 484 ? -23.062 -20.516 -20.828 1 92.06 484 GLN A CA 1
ATOM 3772 C C . GLN A 1 484 ? -22.141 -21.453 -20.047 1 92.06 484 GLN A C 1
ATOM 3774 O O . GLN A 1 484 ? -22.016 -22.625 -20.375 1 92.06 484 GLN A O 1
ATOM 3779 N N . ARG A 1 485 ? -21.469 -20.922 -19.047 1 90.31 485 ARG A N 1
ATOM 3780 C CA . ARG A 1 485 ? -20.594 -21.734 -18.203 1 90.31 485 ARG A CA 1
ATOM 3781 C C . ARG A 1 485 ? -21.406 -22.75 -17.406 1 90.31 485 ARG A C 1
ATOM 3783 O O . ARG A 1 485 ? -22.531 -22.469 -17 1 90.31 485 ARG A O 1
ATOM 3790 N N . VAL A 1 486 ? -20.844 -23.922 -17.219 1 80.94 486 VAL A N 1
ATOM 3791 C CA . VAL A 1 486 ? -21.438 -24.938 -16.359 1 80.94 486 VAL A CA 1
ATOM 3792 C C . VAL A 1 486 ? -20.391 -25.453 -15.367 1 80.94 486 VAL A C 1
ATOM 3794 O O . VAL A 1 486 ? -19.203 -25.469 -15.664 1 80.94 486 VAL A O 1
ATOM 3797 N N . SER A 1 487 ? -20.969 -25.75 -14.086 1 67.19 487 SER A N 1
ATOM 3798 C CA . SER A 1 487 ? -20.094 -26.359 -13.102 1 67.19 487 SER A CA 1
ATOM 3799 C C . SER A 1 487 ? -19.875 -27.844 -13.383 1 67.19 487 SER A C 1
ATOM 3801 O O . SER A 1 487 ? -20.766 -28.5 -13.914 1 67.19 487 SER A O 1
ATOM 3803 N N . GLN A 1 488 ? -19.031 -28.391 -14.141 1 57.38 488 GLN A N 1
ATOM 3804 C CA . GLN A 1 488 ? -18.922 -29.625 -14.914 1 57.38 488 GLN A CA 1
ATOM 3805 C C . GLN A 1 488 ? -18.922 -30.844 -14.008 1 57.38 488 GLN A C 1
ATOM 3807 O O . GLN A 1 488 ? -19.188 -31.953 -14.453 1 57.38 488 GLN A O 1
ATOM 3812 N N . MET A 1 489 ? -18.719 -31 -12.781 1 56.41 489 MET A N 1
ATOM 3813 C CA . MET A 1 489 ? -18.5 -32.344 -12.273 1 56.41 489 MET A CA 1
ATOM 3814 C C . MET A 1 489 ? -19.812 -33.094 -12.078 1 56.41 489 MET A C 1
ATOM 3816 O O . MET A 1 489 ? -20.688 -32.625 -11.328 1 56.41 489 MET A O 1
ATOM 3820 N N . PRO A 1 490 ? -20.078 -34.062 -13.055 1 52.5 490 PRO A N 1
ATOM 3821 C CA . PRO A 1 490 ? -21.328 -34.781 -13.016 1 52.5 490 PRO A CA 1
ATOM 3822 C C . PRO A 1 490 ? -21.656 -35.344 -11.625 1 52.5 490 PRO A C 1
ATOM 3824 O O . PRO A 1 490 ? -22.828 -35.5 -11.273 1 52.5 490 PRO A O 1
ATOM 3827 N N . GLU A 1 491 ? -20.484 -35.438 -10.906 1 52 491 GLU A N 1
ATOM 3828 C CA . GLU A 1 491 ? -20.625 -36.094 -9.609 1 52 491 GLU A CA 1
ATOM 3829 C C . GLU A 1 491 ? -21.219 -35.125 -8.57 1 52 491 GLU A C 1
ATOM 3831 O O . GLU A 1 491 ? -21.734 -35.562 -7.543 1 52 491 GLU A O 1
ATOM 3836 N N . PHE A 1 492 ? -21.172 -33.875 -9 1 57.03 492 PHE A N 1
ATOM 3837 C CA . PHE A 1 492 ? -21.656 -32.906 -8.008 1 57.03 492 PHE A CA 1
ATOM 3838 C C . PHE A 1 492 ? -23.156 -32.719 -8.133 1 57.03 492 PHE A C 1
ATOM 3840 O O . PHE A 1 492 ? -23.688 -32.688 -9.242 1 57.03 492 PHE A O 1
ATOM 3847 N N . LEU A 1 493 ? -23.797 -32.875 -7.004 1 58.75 493 LEU A N 1
ATOM 3848 C CA . LEU A 1 493 ? -25.25 -32.719 -6.949 1 58.75 493 LEU A CA 1
ATOM 3849 C C . LEU A 1 493 ? -25.656 -31.266 -7.047 1 58.75 493 LEU A C 1
ATOM 3851 O O . LEU A 1 493 ? -24.922 -30.375 -6.621 1 58.75 493 LEU A O 1
ATOM 3855 N N . GLY A 1 494 ? -26.656 -31 -7.777 1 66.19 494 GLY A N 1
ATOM 3856 C CA . GLY A 1 494 ? -27.234 -29.656 -7.871 1 66.19 494 GLY A CA 1
ATOM 3857 C C . GLY A 1 494 ? -27.125 -29.078 -9.266 1 66.19 494 GLY A C 1
ATOM 3858 O O . GLY A 1 494 ? -26.641 -29.734 -10.188 1 66.19 494 GLY A O 1
ATOM 3859 N N . PRO A 1 495 ? -27.641 -27.812 -9.312 1 76 495 PRO A N 1
ATOM 3860 C CA . PRO A 1 495 ? -27.547 -27.156 -10.617 1 76 495 PRO A CA 1
ATOM 3861 C C . PRO A 1 495 ? -26.109 -26.844 -11.016 1 76 495 PRO A C 1
ATOM 3863 O O . PRO A 1 495 ? -25.281 -26.547 -10.156 1 76 495 PRO A O 1
ATOM 3866 N N . ARG A 1 496 ? -25.859 -26.844 -12.289 1 79.19 496 ARG A N 1
ATOM 3867 C CA . ARG A 1 496 ? -24.5 -26.688 -12.773 1 79.19 496 ARG A CA 1
ATOM 3868 C C . ARG A 1 496 ? -24.375 -25.469 -13.695 1 79.19 496 ARG A C 1
ATOM 3870 O O . ARG A 1 496 ? -23.266 -25 -13.961 1 79.19 496 ARG A O 1
ATOM 3877 N N . GLU A 1 497 ? -25.547 -25.031 -14.109 1 82.94 497 GLU A N 1
ATOM 3878 C CA . GLU A 1 497 ? -25.531 -23.938 -15.094 1 82.94 497 GLU A CA 1
ATOM 3879 C C . GLU A 1 497 ? -25.328 -22.594 -14.422 1 82.94 497 GLU A C 1
ATOM 3881 O O . GLU A 1 497 ? -26 -22.281 -13.43 1 82.94 497 GLU A O 1
ATOM 3886 N N . TYR A 1 498 ? -24.469 -21.75 -14.969 1 88.38 498 TYR A N 1
ATOM 3887 C CA . TYR A 1 498 ? -24.25 -20.391 -14.484 1 88.38 498 TYR A CA 1
ATOM 3888 C C . TYR A 1 498 ? -25.359 -19.469 -14.977 1 88.38 498 TYR A C 1
ATOM 3890 O O . TYR A 1 498 ? -25.156 -18.703 -15.922 1 88.38 498 TYR A O 1
ATOM 3898 N N . THR A 1 499 ? -26.453 -19.641 -14.32 1 89.19 499 THR A N 1
ATOM 3899 C CA . THR A 1 499 ? -27.562 -18.688 -14.508 1 89.19 499 THR A CA 1
ATOM 3900 C C . THR A 1 499 ? -27.641 -17.734 -13.328 1 89.19 499 THR A C 1
ATOM 3902 O O . THR A 1 499 ? -27.156 -18.031 -12.234 1 89.19 499 THR A O 1
ATOM 3905 N N . LYS A 1 500 ? -28.25 -16.641 -13.586 1 89.19 500 LYS A N 1
ATOM 3906 C CA . LYS A 1 500 ? -28.438 -15.68 -12.508 1 89.19 500 LYS A CA 1
ATOM 3907 C C . LYS A 1 500 ? -29.172 -16.312 -11.328 1 89.19 500 LYS A C 1
ATOM 3909 O O . LYS A 1 500 ? -28.766 -16.125 -10.172 1 89.19 500 LYS A O 1
ATOM 3914 N N . ALA A 1 501 ? -30.156 -17.078 -11.586 1 87.19 501 ALA A N 1
ATOM 3915 C CA . ALA A 1 501 ? -30.953 -17.734 -10.555 1 87.19 501 ALA A CA 1
ATOM 3916 C C . ALA A 1 501 ? -30.109 -18.688 -9.719 1 87.19 501 ALA A C 1
ATOM 3918 O O . ALA A 1 501 ? -30.188 -18.688 -8.492 1 87.19 501 ALA A O 1
ATOM 3919 N N . ASN A 1 502 ? -29.344 -19.531 -10.375 1 85.5 502 ASN A N 1
ATOM 3920 C CA . ASN A 1 502 ? -28.5 -20.484 -9.664 1 85.5 502 ASN A CA 1
ATOM 3921 C C . ASN A 1 502 ? -27.438 -19.781 -8.828 1 85.5 502 ASN A C 1
ATOM 3923 O O . ASN A 1 502 ? -27.094 -20.234 -7.738 1 85.5 502 ASN A O 1
ATOM 3927 N N . LEU A 1 503 ? -26.922 -18.672 -9.312 1 84.88 503 LEU A N 1
ATOM 3928 C CA . LEU A 1 503 ? -25.906 -17.906 -8.602 1 84.88 503 LEU A CA 1
ATOM 3929 C C . LEU A 1 503 ? -26.484 -17.25 -7.359 1 84.88 503 LEU A C 1
ATOM 3931 O O . LEU A 1 503 ? -25.875 -17.266 -6.289 1 84.88 503 LEU A O 1
ATOM 3935 N N . TYR A 1 504 ? -27.688 -16.703 -7.473 1 85.31 504 TYR A N 1
ATOM 3936 C CA . TYR A 1 504 ? -28.344 -16 -6.367 1 85.31 504 TYR A CA 1
ATOM 3937 C C . TYR A 1 504 ? -28.703 -16.984 -5.25 1 85.31 504 TYR A C 1
ATOM 3939 O O . TYR A 1 504 ? -28.641 -16.641 -4.07 1 85.31 504 TYR A O 1
ATOM 3947 N N . ASN A 1 505 ? -28.984 -18.188 -5.617 1 77.62 505 ASN A N 1
ATOM 3948 C CA . ASN A 1 505 ? -29.422 -19.188 -4.648 1 77.62 505 ASN A CA 1
ATOM 3949 C C . ASN A 1 505 ? -28.25 -19.812 -3.92 1 77.62 505 ASN A C 1
ATOM 3951 O O . ASN A 1 505 ? -28.422 -20.453 -2.879 1 77.62 505 ASN A O 1
ATOM 3955 N N . GLY A 1 506 ? -27.094 -19.547 -4.375 1 68.44 506 GLY A N 1
ATOM 3956 C CA . GLY A 1 506 ? -25.906 -20.094 -3.746 1 68.44 506 GLY A CA 1
ATOM 3957 C C . GLY A 1 506 ? -25.828 -21.609 -3.854 1 68.44 506 GLY A C 1
ATOM 3958 O O . GLY A 1 506 ? -25.109 -22.25 -3.074 1 68.44 506 GLY A O 1
ATOM 3959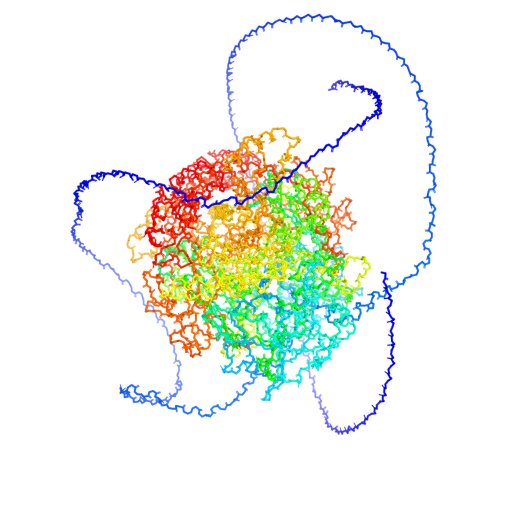 N N . GLY A 1 507 ? -26.562 -22.266 -4.727 1 61.72 507 GLY A N 1
ATOM 3960 C CA . GLY A 1 507 ? -26.656 -23.719 -4.762 1 61.72 507 GLY A CA 1
ATOM 3961 C C . GLY A 1 507 ? -25.812 -24.344 -5.855 1 61.72 507 GLY A C 1
ATOM 3962 O O . GLY A 1 507 ? -25.906 -25.547 -6.117 1 61.72 507 GLY A O 1
ATOM 3963 N N . LEU A 1 508 ? -25.094 -23.531 -6.547 1 69.38 508 LEU A N 1
ATOM 3964 C CA . LEU A 1 508 ? -24.266 -24.078 -7.617 1 69.38 508 LEU A CA 1
ATOM 3965 C C . LEU A 1 508 ? -23.297 -25.125 -7.07 1 69.38 508 LEU A C 1
ATOM 3967 O O . LEU A 1 508 ? -22.703 -24.922 -6.008 1 69.38 508 LEU A O 1
ATOM 3971 N N . ALA A 1 509 ? -23.469 -26.328 -7.621 1 58.25 509 ALA A N 1
ATOM 3972 C CA . ALA A 1 509 ? -22.469 -27.344 -7.281 1 58.25 509 ALA A CA 1
ATOM 3973 C C . ALA A 1 509 ? -21.062 -26.844 -7.559 1 58.25 509 ALA A C 1
ATOM 3975 O O . ALA A 1 509 ? -20.703 -26.578 -8.711 1 58.25 509 ALA A O 1
ATOM 3976 N N . ILE A 1 510 ? -20.391 -26.484 -6.562 1 57.72 510 ILE A N 1
ATOM 3977 C CA . ILE A 1 510 ? -19.172 -25.703 -6.77 1 57.72 510 ILE A CA 1
ATOM 3978 C C . ILE A 1 510 ? -17.969 -26.641 -6.793 1 57.72 510 ILE A C 1
ATOM 3980 O O . ILE A 1 510 ? -17.734 -27.406 -5.852 1 57.72 510 ILE A O 1
ATOM 3984 N N . HIS A 1 511 ? -17.484 -26.797 -7.941 1 58.12 511 HIS A N 1
ATOM 3985 C CA . HIS A 1 511 ? -16.141 -27.328 -8.102 1 58.12 511 HIS A CA 1
ATOM 3986 C C . HIS A 1 511 ? -15.078 -26.297 -7.75 1 58.12 511 HIS A C 1
ATOM 3988 O O . HIS A 1 511 ? -15.344 -25.094 -7.812 1 58.12 511 HIS A O 1
ATOM 3994 N N . ILE A 1 512 ? -13.977 -26.703 -7.27 1 58.69 512 ILE A N 1
ATOM 3995 C CA . ILE A 1 512 ? -12.859 -25.875 -6.836 1 58.69 512 ILE A CA 1
ATOM 3996 C C . ILE A 1 512 ? -12.555 -24.828 -7.906 1 58.69 512 ILE A C 1
ATOM 3998 O O . ILE A 1 512 ? -12.227 -23.672 -7.586 1 58.69 512 ILE A O 1
ATOM 4002 N N . SER A 1 513 ? -12.891 -25.219 -9.047 1 59.94 513 SER A N 1
ATOM 4003 C CA . SER A 1 513 ? -12.547 -24.359 -10.164 1 59.94 513 SER A CA 1
ATOM 4004 C C . SER A 1 513 ? -13.352 -23.062 -10.133 1 59.94 513 SER A C 1
ATOM 4006 O O . SER A 1 513 ? -12.922 -22.031 -10.672 1 59.94 513 SER A O 1
ATOM 4008 N N . GLN A 1 514 ? -14.445 -23.109 -9.438 1 64 514 GLN A N 1
ATOM 4009 C CA . GLN A 1 514 ? -15.281 -21.906 -9.406 1 64 514 GLN A CA 1
ATOM 4010 C C . GLN A 1 514 ? -14.797 -20.922 -8.344 1 64 514 GLN A C 1
ATOM 4012 O O . GLN A 1 514 ? -14.953 -19.703 -8.492 1 64 514 GLN A O 1
ATOM 4017 N N . VAL A 1 515 ? -14.125 -21.516 -7.402 1 74.31 515 VAL A N 1
ATOM 4018 C CA . VAL A 1 515 ? -13.664 -20.641 -6.332 1 74.31 515 VAL A CA 1
ATOM 4019 C C . VAL A 1 515 ? -12.258 -20.125 -6.645 1 74.31 515 VAL A C 1
ATOM 4021 O O . VAL A 1 515 ? -11.742 -19.25 -5.953 1 74.31 515 VAL A O 1
ATOM 4024 N N . PHE A 1 516 ? -11.633 -20.594 -7.801 1 85.69 516 PHE A N 1
ATOM 4025 C CA . PHE A 1 516 ? -10.297 -20.172 -8.227 1 85.69 516 PHE A CA 1
ATOM 4026 C C . PHE A 1 516 ? -10.391 -19.188 -9.391 1 85.69 516 PHE A C 1
ATOM 4028 O O . PHE A 1 516 ? -9.398 -18.953 -10.086 1 85.69 516 PHE A O 1
ATOM 4035 N N . ASP A 1 517 ? -11.602 -18.703 -9.602 1 90.19 517 ASP A N 1
ATOM 4036 C CA . ASP A 1 517 ? -11.758 -17.812 -10.742 1 90.19 517 ASP A CA 1
ATOM 4037 C C . ASP A 1 517 ? -10.797 -16.625 -10.648 1 90.19 517 ASP A C 1
ATOM 4039 O O . ASP A 1 517 ? -10.344 -16.109 -11.672 1 90.19 517 ASP A O 1
ATOM 4043 N N . LEU A 1 518 ? -10.586 -16.266 -9.492 1 94.19 518 LEU A N 1
ATOM 4044 C CA . LEU A 1 518 ? -9.594 -15.242 -9.172 1 94.19 518 LEU A CA 1
ATOM 4045 C C . LEU A 1 518 ? -8.695 -15.703 -8.031 1 94.19 518 LEU A C 1
ATOM 4047 O O . LEU A 1 518 ? -9.18 -16.125 -6.984 1 94.19 518 LEU A O 1
ATOM 4051 N N . LEU A 1 519 ? -7.457 -15.688 -8.32 1 94.38 519 LEU A N 1
ATOM 4052 C CA . LEU A 1 519 ? -6.484 -16.047 -7.289 1 94.38 519 LEU A CA 1
ATOM 4053 C C . LEU A 1 519 ? -5.746 -14.805 -6.789 1 94.38 519 LEU A C 1
ATOM 4055 O O . LEU A 1 519 ? -5.395 -13.93 -7.578 1 94.38 519 LEU A O 1
ATOM 4059 N N . ASP A 1 520 ? -5.5 -14.773 -5.477 1 94.69 520 ASP A N 1
ATOM 4060 C CA . ASP A 1 520 ? -4.734 -13.711 -4.832 1 94.69 520 ASP A CA 1
ATOM 4061 C C . ASP A 1 520 ? -3.238 -14.016 -4.863 1 94.69 520 ASP A C 1
ATOM 4063 O O . ASP A 1 520 ? -2.766 -14.906 -4.152 1 94.69 520 ASP A O 1
ATOM 4067 N N . PHE A 1 521 ? -2.51 -13.125 -5.59 1 91.5 521 PHE A N 1
ATOM 4068 C CA . PHE A 1 521 ? -1.056 -13.18 -5.684 1 91.5 521 PHE A CA 1
ATOM 4069 C C . PHE A 1 521 ? -0.427 -11.945 -5.062 1 91.5 521 PHE A C 1
ATOM 4071 O O . PHE A 1 521 ? 0.651 -11.508 -5.477 1 91.5 521 PHE A O 1
ATOM 4078 N N . GLY A 1 522 ? -1.02 -11.398 -4.094 1 92 522 GLY A N 1
ATOM 4079 C CA . GLY A 1 522 ? -0.735 -10.008 -3.762 1 92 522 GLY A CA 1
ATOM 4080 C C . GLY A 1 522 ? 0.396 -9.852 -2.762 1 92 522 GLY A C 1
ATOM 4081 O O . GLY A 1 522 ? 0.892 -8.75 -2.545 1 92 522 GLY A O 1
ATOM 4082 N N . TYR A 1 523 ? 0.945 -10.93 -2.135 1 92.38 523 TYR A N 1
ATOM 4083 C CA . TYR A 1 523 ? 1.895 -10.781 -1.039 1 92.38 523 TYR A CA 1
ATOM 4084 C C . TYR A 1 523 ? 3.145 -10.039 -1.498 1 92.38 523 TYR A C 1
ATOM 4086 O O . TYR A 1 523 ? 3.561 -9.062 -0.867 1 92.38 523 TYR A O 1
ATOM 4094 N N . ARG A 1 524 ? 3.668 -10.359 -2.6 1 90.31 524 ARG A N 1
ATOM 4095 C CA . ARG A 1 524 ? 4.926 -9.805 -3.092 1 90.31 524 ARG A CA 1
ATOM 4096 C C . ARG A 1 524 ? 4.727 -8.391 -3.633 1 90.31 524 ARG A C 1
ATOM 4098 O O . ARG A 1 524 ? 5.695 -7.652 -3.822 1 90.31 524 ARG A O 1
ATOM 4105 N N . GLY A 1 525 ? 3.514 -8.094 -3.902 1 93.06 525 GLY A N 1
ATOM 4106 C CA . GLY A 1 525 ? 3.26 -6.82 -4.559 1 93.06 525 GLY A CA 1
ATOM 4107 C C . GLY A 1 525 ? 2.891 -5.715 -3.59 1 93.06 525 GLY A C 1
ATOM 4108 O O . GLY A 1 525 ? 2.83 -4.543 -3.971 1 93.06 525 GLY A O 1
ATOM 4109 N N . VAL A 1 526 ? 2.715 -6.055 -2.326 1 95.88 526 VAL A N 1
ATOM 4110 C CA . VAL A 1 526 ? 2.248 -5.031 -1.396 1 95.88 526 VAL A CA 1
ATOM 4111 C C . VAL A 1 526 ? 3.404 -4.578 -0.507 1 95.88 526 VAL A C 1
ATOM 4113 O O . VAL A 1 526 ? 4.484 -5.172 -0.528 1 95.88 526 VAL A O 1
ATOM 4116 N N . SER A 1 527 ? 3.199 -3.586 0.276 1 95.69 527 SER A N 1
ATOM 4117 C CA . SER A 1 527 ? 4.242 -2.785 0.908 1 95.69 527 SER A CA 1
ATOM 4118 C C . SER A 1 527 ? 4.727 -3.432 2.201 1 95.69 527 SER A C 1
ATOM 4120 O O . SER A 1 527 ? 5.809 -3.105 2.697 1 95.69 527 SER A O 1
ATOM 4122 N N . SER A 1 528 ? 3.893 -4.293 2.826 1 93.69 528 SER A N 1
ATOM 4123 C CA . SER A 1 528 ? 4.277 -4.852 4.117 1 93.69 528 SER A CA 1
ATOM 4124 C C . SER A 1 528 ? 3.504 -6.129 4.422 1 93.69 528 SER A C 1
ATOM 4126 O O . SER A 1 528 ? 2.541 -6.457 3.727 1 93.69 528 SER A O 1
ATOM 4128 N N . HIS A 1 529 ? 3.939 -6.805 5.484 1 91.88 529 HIS A N 1
ATOM 4129 C CA . HIS A 1 529 ? 3.277 -8.023 5.934 1 91.88 529 HIS A CA 1
ATOM 4130 C C . HIS A 1 529 ? 1.853 -7.738 6.395 1 91.88 529 HIS A C 1
ATOM 4132 O O . HIS A 1 529 ? 0.928 -8.484 6.066 1 91.88 529 HIS A O 1
ATOM 4138 N N . GLU A 1 530 ? 1.653 -6.664 7.141 1 92 530 GLU A N 1
ATOM 4139 C CA . GLU A 1 530 ? 0.318 -6.344 7.637 1 92 530 GLU A CA 1
ATOM 4140 C C . GLU A 1 530 ? -0.623 -5.977 6.492 1 92 530 GLU A C 1
ATOM 4142 O O . GLU A 1 530 ? -1.802 -6.336 6.512 1 92 530 GLU A O 1
ATOM 4147 N N . THR A 1 531 ? -0.09 -5.262 5.52 1 95.81 531 THR A N 1
ATOM 4148 C CA . THR A 1 531 ? -0.888 -4.941 4.344 1 95.81 531 THR A CA 1
ATOM 4149 C C . THR A 1 531 ? -1.293 -6.215 3.604 1 95.81 531 THR A C 1
ATOM 4151 O O . THR A 1 531 ? -2.43 -6.336 3.145 1 95.81 531 THR A O 1
ATOM 4154 N N . ALA A 1 532 ? -0.354 -7.164 3.51 1 94.75 532 ALA A N 1
ATOM 4155 C CA . ALA A 1 532 ? -0.659 -8.438 2.869 1 94.75 532 ALA A CA 1
ATOM 4156 C C . ALA A 1 532 ? -1.795 -9.156 3.59 1 94.75 532 ALA A C 1
ATOM 4158 O O . ALA A 1 532 ? -2.707 -9.688 2.953 1 94.75 532 ALA A O 1
ATOM 4159 N N . ALA A 1 533 ? -1.747 -9.141 4.895 1 92.62 533 ALA A N 1
ATOM 4160 C CA . ALA A 1 533 ? -2.764 -9.812 5.703 1 92.62 533 ALA A CA 1
ATOM 4161 C C . ALA A 1 533 ? -4.133 -9.156 5.516 1 92.62 533 ALA A C 1
ATOM 4163 O O . ALA A 1 533 ? -5.121 -9.844 5.25 1 92.62 533 ALA A O 1
ATOM 4164 N N . LEU A 1 534 ? -4.176 -7.836 5.582 1 96.19 534 LEU A N 1
ATOM 4165 C CA . LEU A 1 534 ? -5.418 -7.082 5.469 1 96.19 534 LEU A CA 1
ATOM 4166 C C . LEU A 1 534 ? -6.027 -7.246 4.078 1 96.19 534 LEU A C 1
ATOM 4168 O O . LEU A 1 534 ? -7.227 -7.5 3.947 1 96.19 534 LEU A O 1
ATOM 4172 N N . GLY A 1 535 ? -5.188 -7.102 3.074 1 96.88 535 GLY A N 1
ATOM 4173 C CA . GLY A 1 535 ? -5.66 -7.203 1.702 1 96.88 535 GLY A CA 1
ATOM 4174 C C . GLY A 1 535 ? -6.172 -8.586 1.348 1 96.88 535 GLY A C 1
ATOM 4175 O O . GLY A 1 535 ? -7.254 -8.719 0.772 1 96.88 535 GLY A O 1
ATOM 4176 N N . SER A 1 536 ? -5.41 -9.586 1.724 1 94.94 536 SER A N 1
ATOM 4177 C CA . SER A 1 536 ? -5.805 -10.961 1.415 1 94.94 536 SER A CA 1
ATOM 4178 C C . SER A 1 536 ? -7.059 -11.359 2.184 1 94.94 536 SER A C 1
ATOM 4180 O O . SER A 1 536 ? -7.926 -12.047 1.647 1 94.94 536 SER A O 1
ATOM 4182 N N . ALA A 1 537 ? -7.172 -10.969 3.436 1 93.75 537 ALA A N 1
ATOM 4183 C CA . ALA A 1 537 ? -8.391 -11.242 4.195 1 93.75 537 ALA A CA 1
ATOM 4184 C C . ALA A 1 537 ? -9.609 -10.617 3.516 1 93.75 537 ALA A C 1
ATOM 4186 O O . ALA A 1 537 ? -10.672 -11.242 3.436 1 93.75 537 ALA A O 1
ATOM 4187 N N . ALA A 1 538 ? -9.453 -9.406 3.076 1 96.88 538 ALA A N 1
ATOM 4188 C CA . ALA A 1 538 ? -10.523 -8.719 2.371 1 96.88 538 ALA A CA 1
ATOM 4189 C C . ALA A 1 538 ? -10.922 -9.469 1.102 1 96.88 538 ALA A C 1
ATOM 4191 O O . ALA A 1 538 ? -12.109 -9.594 0.792 1 96.88 538 ALA A O 1
ATOM 4192 N N . TYR A 1 539 ? -9.977 -9.984 0.331 1 95.56 539 TYR A N 1
ATOM 4193 C CA . TYR A 1 539 ? -10.18 -10.781 -0.871 1 95.56 539 TYR A CA 1
ATOM 4194 C C . TYR A 1 539 ? -11.086 -11.977 -0.586 1 95.56 539 TYR A C 1
ATOM 4196 O O . TYR A 1 539 ? -12 -12.266 -1.361 1 95.56 539 TYR A O 1
ATOM 4204 N N . TYR A 1 540 ? -10.977 -12.609 0.604 1 91.56 540 TYR A N 1
ATOM 4205 C CA . TYR A 1 540 ? -11.688 -13.828 0.96 1 91.56 540 TYR A CA 1
ATOM 4206 C C . TYR A 1 540 ? -13.156 -13.547 1.257 1 91.56 540 TYR A C 1
ATOM 4208 O O . TYR A 1 540 ? -13.984 -14.461 1.258 1 91.56 540 TYR A O 1
ATOM 4216 N N . THR A 1 541 ? -13.516 -12.344 1.472 1 92.38 541 THR A N 1
ATOM 4217 C CA . THR A 1 541 ? -14.891 -12.023 1.852 1 92.38 541 THR A CA 1
ATOM 4218 C C . THR A 1 541 ? -15.859 -12.391 0.732 1 92.38 541 THR A C 1
ATOM 4220 O O . THR A 1 541 ? -17.031 -12.664 0.987 1 92.38 541 THR A O 1
ATOM 4223 N N . THR A 1 542 ? -15.398 -12.453 -0.45 1 89.5 542 THR A N 1
ATOM 4224 C CA . THR A 1 542 ? -16.266 -12.664 -1.608 1 89.5 542 THR A CA 1
ATOM 4225 C C . THR A 1 542 ? -16.5 -14.148 -1.839 1 89.5 542 THR A C 1
ATOM 4227 O O . THR A 1 542 ? -17.328 -14.531 -2.682 1 89.5 542 THR A O 1
ATOM 4230 N N . GLY A 1 543 ? -15.781 -14.938 -1.228 1 82.69 543 GLY A N 1
ATOM 4231 C CA . GLY A 1 543 ? -15.938 -16.375 -1.382 1 82.69 543 GLY A CA 1
ATOM 4232 C C . GLY A 1 543 ? -14.914 -17 -2.311 1 82.69 543 GLY A C 1
ATOM 4233 O O . GLY A 1 543 ? -14.93 -18.203 -2.541 1 82.69 543 GLY A O 1
ATOM 4234 N N . PHE A 1 544 ? -14.031 -16.188 -2.896 1 88.12 544 PHE A N 1
ATOM 4235 C CA . PHE A 1 544 ? -12.867 -16.781 -3.551 1 88.12 544 PHE A CA 1
ATOM 4236 C C . PHE A 1 544 ? -12.016 -17.562 -2.551 1 88.12 544 PHE A C 1
ATOM 4238 O O . PHE A 1 544 ? -12.039 -17.266 -1.354 1 88.12 544 PHE A O 1
ATOM 4245 N N . GLU A 1 545 ? -11.258 -18.5 -3.053 1 83.94 545 GLU A N 1
ATOM 4246 C CA . GLU A 1 545 ? -10.516 -19.312 -2.094 1 83.94 545 GLU A CA 1
ATOM 4247 C C . GLU A 1 545 ? -9.055 -19.469 -2.5 1 83.94 545 GLU A C 1
ATOM 4249 O O . GLU A 1 545 ? -8.219 -19.875 -1.693 1 83.94 545 GLU A O 1
ATOM 4254 N N . GLY A 1 546 ? -8.758 -19.219 -3.707 1 89 546 GLY A N 1
ATOM 4255 C CA . GLY A 1 546 ? -7.387 -19.391 -4.156 1 89 546 GLY A CA 1
ATOM 4256 C C . GLY A 1 546 ? -6.5 -18.203 -3.83 1 89 546 GLY A C 1
ATOM 4257 O O . GLY A 1 546 ? -6.727 -17.109 -4.324 1 89 546 GLY A O 1
ATOM 4258 N N . SER A 1 547 ? -5.5 -18.422 -2.934 1 90.38 547 SER A N 1
ATOM 4259 C CA . SER A 1 547 ? -4.586 -17.344 -2.57 1 90.38 547 SER A CA 1
ATOM 4260 C C . SER A 1 547 ? -3.199 -17.891 -2.236 1 90.38 547 SER A C 1
ATOM 4262 O O . SER A 1 547 ? -3.072 -18.953 -1.617 1 90.38 547 SER A O 1
ATOM 4264 N N . ASP A 1 548 ? -2.244 -17.156 -2.676 1 90.94 548 ASP A N 1
ATOM 4265 C CA . ASP A 1 548 ? -0.872 -17.453 -2.273 1 90.94 548 ASP A CA 1
ATOM 4266 C C . ASP A 1 548 ? -0.388 -16.453 -1.215 1 90.94 548 ASP A C 1
ATOM 4268 O O . ASP A 1 548 ? 0.81 -16.375 -0.935 1 90.94 548 ASP A O 1
ATOM 4272 N N . THR A 1 549 ? -1.261 -15.711 -0.682 1 91.44 549 THR A N 1
ATOM 4273 C CA . THR A 1 549 ? -0.944 -14.781 0.4 1 91.44 549 THR A CA 1
ATOM 4274 C C . THR A 1 549 ? -1.33 -15.383 1.751 1 91.44 549 THR A C 1
ATOM 4276 O O . THR A 1 549 ? -2.412 -15.102 2.273 1 91.44 549 THR A O 1
ATOM 4279 N N . VAL A 1 550 ? -0.457 -16.078 2.326 1 87.38 550 VAL A N 1
ATOM 4280 C CA . VAL A 1 550 ? -0.697 -16.875 3.523 1 87.38 550 VAL A CA 1
ATOM 4281 C C . VAL A 1 550 ? -1.113 -15.961 4.676 1 87.38 550 VAL A C 1
ATOM 4283 O O . VAL A 1 550 ? -1.914 -16.359 5.527 1 87.38 550 VAL A O 1
ATOM 4286 N N . ALA A 1 551 ? -0.658 -14.734 4.688 1 87.94 551 ALA A N 1
ATOM 4287 C CA . ALA A 1 551 ? -0.908 -13.797 5.781 1 87.94 551 ALA A CA 1
ATOM 4288 C C . ALA A 1 551 ? -2.404 -13.547 5.957 1 87.94 551 ALA A C 1
ATOM 4290 O O . ALA A 1 551 ? -2.877 -13.352 7.082 1 87.94 551 ALA A O 1
ATOM 4291 N N . GLY A 1 552 ? -3.164 -13.539 4.859 1 89 552 GLY A N 1
ATOM 4292 C CA . GLY A 1 552 ? -4.594 -13.289 4.93 1 89 552 GLY A CA 1
ATOM 4293 C C . GLY A 1 552 ? -5.355 -14.383 5.652 1 89 552 GLY A C 1
ATOM 4294 O O . GLY A 1 552 ? -6.172 -14.102 6.535 1 89 552 GLY A O 1
ATOM 4295 N N . ALA A 1 553 ? -5.102 -15.641 5.301 1 84.75 553 ALA A N 1
ATOM 4296 C CA . ALA A 1 553 ? -5.766 -16.766 5.949 1 84.75 553 ALA A CA 1
ATOM 4297 C C . ALA A 1 553 ? -5.422 -16.828 7.434 1 84.75 553 ALA A C 1
ATOM 4299 O O . ALA A 1 553 ? -6.281 -17.141 8.266 1 84.75 553 ALA A O 1
ATOM 4300 N N . ARG A 1 554 ? -4.238 -16.531 7.75 1 82.88 554 ARG A N 1
ATOM 4301 C CA . ARG A 1 554 ? -3.826 -16.531 9.148 1 82.88 554 ARG A CA 1
ATOM 4302 C C . ARG A 1 554 ? -4.547 -15.445 9.938 1 82.88 554 ARG A C 1
ATOM 4304 O O . ARG A 1 554 ? -4.969 -15.664 11.07 1 82.88 554 ARG A O 1
ATOM 4311 N N . MET A 1 555 ? -4.594 -14.266 9.359 1 85.25 555 MET A N 1
ATOM 4312 C CA . MET A 1 555 ? -5.289 -13.164 10.023 1 85.25 555 MET A CA 1
ATOM 4313 C C . MET A 1 555 ? -6.742 -13.523 10.297 1 85.25 555 MET A C 1
ATOM 4315 O O . MET A 1 555 ? -7.266 -13.234 11.375 1 85.25 555 MET A O 1
ATOM 4319 N N . ILE A 1 556 ? -7.406 -14.141 9.328 1 86 556 ILE A N 1
ATOM 4320 C CA . ILE A 1 556 ? -8.805 -14.531 9.5 1 86 556 ILE A CA 1
ATOM 4321 C C . ILE A 1 556 ? -8.93 -15.531 10.641 1 86 556 ILE A C 1
ATOM 4323 O O . ILE A 1 556 ? -9.805 -15.398 11.5 1 86 556 ILE A O 1
ATOM 4327 N N . LEU A 1 557 ? -8.031 -16.5 10.719 1 76.44 557 LEU A N 1
ATOM 4328 C CA . LEU A 1 557 ? -8.055 -17.5 11.766 1 76.44 557 LEU A CA 1
ATOM 4329 C C . LEU A 1 557 ? -7.855 -16.875 13.141 1 76.44 557 LEU A C 1
ATOM 4331 O O . LEU A 1 557 ? -8.453 -17.312 14.125 1 76.44 557 LEU A O 1
ATOM 4335 N N . GLN A 1 558 ? -7.09 -15.867 13.141 1 76.81 558 GLN A N 1
ATOM 4336 C CA . GLN A 1 558 ? -6.73 -15.25 14.414 1 76.81 558 GLN A CA 1
ATOM 4337 C C . GLN A 1 558 ? -7.777 -14.227 14.844 1 76.81 558 GLN A C 1
ATOM 4339 O O . GLN A 1 558 ? -8.109 -14.133 16.031 1 76.81 558 GLN A O 1
ATOM 4344 N N . ASN A 1 559 ? -8.312 -13.492 13.93 1 84 559 ASN A N 1
ATOM 4345 C CA . ASN A 1 559 ? -9.094 -12.32 14.305 1 84 559 ASN A CA 1
ATOM 4346 C C . ASN A 1 559 ? -10.578 -12.516 14.008 1 84 559 ASN A C 1
ATOM 4348 O O . ASN A 1 559 ? -11.414 -11.75 14.484 1 84 559 ASN A O 1
ATOM 4352 N N . TYR A 1 560 ? -10.938 -13.438 13.281 1 80.94 560 TYR A N 1
ATOM 4353 C CA . TYR A 1 560 ? -12.328 -13.688 12.922 1 80.94 560 TYR A CA 1
ATOM 4354 C C . TYR A 1 560 ? -12.742 -15.109 13.281 1 80.94 560 TYR A C 1
ATOM 4356 O O . TYR A 1 560 ? -13.508 -15.742 12.547 1 80.94 560 TYR A O 1
ATOM 4364 N N . ASN A 1 561 ? -12.125 -15.773 14.234 1 62.69 561 ASN A N 1
ATOM 4365 C CA . ASN A 1 561 ? -12.312 -17.172 14.617 1 62.69 561 ASN A CA 1
ATOM 4366 C C . ASN A 1 561 ? -13.578 -17.359 15.445 1 62.69 561 ASN A C 1
ATOM 4368 O O . ASN A 1 561 ? -13.68 -18.312 16.219 1 62.69 561 ASN A O 1
ATOM 4372 N N . ALA A 1 562 ? -14.422 -16.406 15.609 1 48.62 562 ALA A N 1
ATOM 4373 C CA . ALA A 1 562 ? -15.586 -16.625 16.469 1 48.62 562 ALA A CA 1
ATOM 4374 C C . ALA A 1 562 ? -16.375 -17.859 16.031 1 48.62 562 ALA A C 1
ATOM 4376 O O . ALA A 1 562 ? -16.688 -18.016 14.844 1 48.62 562 ALA A O 1
ATOM 4377 N N . ALA A 1 563 ? -15.984 -19.031 16.797 1 42.91 563 ALA A N 1
ATOM 4378 C CA . ALA A 1 563 ? -16.719 -20.281 16.594 1 42.91 563 ALA A CA 1
ATOM 4379 C C . ALA A 1 563 ? -18.219 -20.031 16.484 1 42.91 563 ALA A C 1
ATOM 4381 O O . ALA A 1 563 ? -18.766 -19.156 17.172 1 42.91 563 ALA A O 1
ATOM 4382 N N . SER A 1 564 ? -18.703 -20.172 15.422 1 42.31 564 SER A N 1
ATOM 4383 C CA . SER A 1 564 ? -20.156 -20.188 15.445 1 42.31 564 SER A CA 1
ATOM 4384 C C . SER A 1 564 ? -20.688 -20.906 16.688 1 42.31 564 SER A C 1
ATOM 4386 O O . SER A 1 564 ? -20.062 -21.859 17.156 1 42.31 564 SER A O 1
ATOM 4388 N N . PRO A 1 565 ? -21.484 -20.234 17.562 1 36.53 565 PRO A N 1
ATOM 4389 C CA . PRO A 1 565 ? -22.031 -20.891 18.766 1 36.53 565 PRO A CA 1
ATOM 4390 C C . PRO A 1 565 ? -22.344 -22.359 18.547 1 36.53 565 PRO A C 1
ATOM 4392 O O . PRO A 1 565 ? -22.844 -23.047 19.453 1 36.53 565 PRO A O 1
ATOM 4395 N N . GLU A 1 566 ? -22.531 -22.906 17.453 1 36.03 566 GLU A N 1
ATOM 4396 C CA . GLU A 1 566 ? -22.922 -24.312 17.422 1 36.03 566 GLU A CA 1
ATOM 4397 C C . GLU A 1 566 ? -21.844 -25.203 18.031 1 36.03 566 GLU A C 1
ATOM 4399 O O . GLU A 1 566 ? -20.656 -24.859 18.016 1 36.03 566 GLU A O 1
ATOM 4404 N N . PRO A 1 567 ? -22.297 -26.234 19 1 32.25 567 PRO A N 1
ATOM 4405 C CA . PRO A 1 567 ? -21.484 -27.141 19.812 1 32.25 567 PRO A CA 1
ATOM 4406 C C . PRO A 1 567 ? -20.125 -27.453 19.172 1 32.25 567 PRO A C 1
ATOM 4408 O O . PRO A 1 567 ? -20.016 -27.516 17.938 1 32.25 567 PRO A O 1
ATOM 4411 N N . PRO A 1 568 ? -19.078 -27.312 20.094 1 31.31 568 PRO A N 1
ATOM 4412 C CA . PRO A 1 568 ? -17.688 -27.562 19.719 1 31.31 568 PRO A CA 1
ATOM 4413 C C . PRO A 1 568 ? -17.516 -28.828 18.891 1 31.31 568 PRO A C 1
ATOM 4415 O O . PRO A 1 568 ? -17.875 -29.922 19.359 1 31.31 568 PRO A O 1
ATOM 4418 N N . VAL A 1 569 ? -17.688 -29 17.672 1 31.34 569 VAL A N 1
ATOM 4419 C CA . VAL A 1 569 ? -17.234 -30.266 17.094 1 31.34 569 VAL A CA 1
ATOM 4420 C C . VAL A 1 569 ? -15.781 -30.516 17.484 1 31.34 569 VAL A C 1
ATOM 4422 O O . VAL A 1 569 ? -15.031 -29.562 17.75 1 31.34 569 VAL A O 1
ATOM 4425 N N . PRO A 1 570 ? -15.438 -31.719 18.047 1 28.09 570 PRO A N 1
ATOM 4426 C CA . PRO A 1 570 ? -14.109 -32.094 18.547 1 28.09 570 PRO A CA 1
ATOM 4427 C C . PRO A 1 570 ? -12.992 -31.266 17.906 1 28.09 570 PRO A C 1
ATOM 4429 O O . PRO A 1 570 ? -13.109 -30.859 16.75 1 28.09 570 PRO A O 1
ATOM 4432 N N . PRO A 1 571 ? -11.984 -30.922 18.891 1 27.33 571 PRO A N 1
ATOM 4433 C CA . PRO A 1 571 ? -10.898 -30 18.547 1 27.33 571 PRO A CA 1
ATOM 4434 C C . PRO A 1 571 ? -10.375 -30.188 17.125 1 27.33 571 PRO A C 1
ATOM 4436 O O . PRO A 1 571 ? -10.047 -29.219 16.453 1 27.33 571 PRO A O 1
ATOM 4439 N N . LEU A 1 572 ? -9.781 -31.375 16.969 1 28.42 572 LEU A N 1
ATOM 4440 C CA . LEU A 1 572 ? -9.445 -31.812 15.617 1 28.42 572 LEU A CA 1
ATOM 4441 C C . LEU A 1 572 ? -10.57 -31.469 14.648 1 28.42 572 LEU A C 1
ATOM 4443 O O . LEU A 1 572 ? -10.312 -31.219 13.461 1 28.42 572 LEU A O 1
ATOM 4447 N N . GLU A 1 573 ? -11.82 -31.562 15.07 1 28.89 573 GLU A N 1
ATOM 4448 C CA . GLU A 1 573 ? -13.078 -31.219 14.414 1 28.89 573 GLU A CA 1
ATOM 4449 C C . GLU A 1 573 ? -13.25 -29.703 14.328 1 28.89 573 GLU A C 1
ATOM 4451 O O . GLU A 1 573 ? -13.961 -29.203 13.453 1 28.89 573 GLU A O 1
ATOM 4456 N N . ARG A 1 574 ? -12.664 -28.953 15.188 1 34.03 574 ARG A N 1
ATOM 4457 C CA . ARG A 1 574 ? -12.672 -27.5 15.219 1 34.03 574 ARG A CA 1
ATOM 4458 C C . ARG A 1 574 ? -11.727 -26.922 14.172 1 34.03 574 ARG A C 1
ATOM 4460 O O . ARG A 1 574 ? -12.031 -25.922 13.539 1 34.03 574 ARG A O 1
ATOM 4467 N N . PHE A 1 575 ? -10.461 -27.156 14.523 1 32.03 575 PHE A N 1
ATOM 4468 C CA . PHE A 1 575 ? -9.531 -26.75 13.484 1 32.03 575 PHE A CA 1
ATOM 4469 C C . PHE A 1 575 ? -9.992 -27.234 12.117 1 32.03 575 PHE A C 1
ATOM 4471 O O . PHE A 1 575 ? -9.953 -26.484 11.141 1 32.03 575 PHE A O 1
ATOM 4478 N N . SER A 1 576 ? -10.156 -28.531 11.969 1 32.97 576 SER A N 1
ATOM 4479 C CA . SER A 1 576 ? -10.867 -29.062 10.82 1 32.97 576 SER A CA 1
ATOM 4480 C C . SER A 1 576 ? -12.164 -28.297 10.562 1 32.97 576 SER A C 1
ATOM 4482 O O . SER A 1 576 ? -12.539 -28.062 9.414 1 32.97 576 SER A O 1
ATOM 4484 N N . THR A 1 577 ? -12.805 -27.844 11.656 1 34.94 577 THR A N 1
ATOM 4485 C CA . THR A 1 577 ? -14.016 -27.047 11.562 1 34.94 577 THR A CA 1
ATOM 4486 C C . THR A 1 577 ? -13.688 -25.625 11.109 1 34.94 577 THR A C 1
ATOM 4488 O O . THR A 1 577 ? -14.406 -25.047 10.281 1 34.94 577 THR A O 1
ATOM 4491 N N . ILE A 1 578 ? -12.648 -25.016 11.742 1 38.19 578 ILE A N 1
ATOM 4492 C CA . ILE A 1 578 ? -12.344 -23.641 11.32 1 38.19 578 ILE A CA 1
ATOM 4493 C C . ILE A 1 578 ? -11.828 -23.656 9.883 1 38.19 578 ILE A C 1
ATOM 4495 O O . ILE A 1 578 ? -12.234 -22.828 9.062 1 38.19 578 ILE A O 1
ATOM 4499 N N . PHE A 1 579 ? -10.547 -24.391 9.617 1 41.94 579 PHE A N 1
ATOM 4500 C CA . PHE A 1 579 ? -10.25 -24.438 8.188 1 41.94 579 PHE A CA 1
ATOM 4501 C C . PHE A 1 579 ? -11.445 -24.953 7.402 1 41.94 579 PHE A C 1
ATOM 4503 O O . PHE A 1 579 ? -11.695 -24.531 6.273 1 41.94 579 PHE A O 1
ATOM 4510 N N . GLU A 1 580 ? -12.188 -25.953 7.832 1 39.91 580 GLU A N 1
ATOM 4511 C CA . GLU A 1 580 ? -13.461 -26.328 7.227 1 39.91 580 GLU A CA 1
ATOM 4512 C C . GLU A 1 580 ? -14.414 -25.125 7.184 1 39.91 580 GLU A C 1
ATOM 4514 O O . GLU A 1 580 ? -15.172 -24.969 6.223 1 39.91 580 GLU A O 1
ATOM 4519 N N . MET A 1 581 ? -14.32 -24.438 8.312 1 38.97 581 MET A N 1
ATOM 4520 C CA . MET A 1 581 ? -15.055 -23.172 8.312 1 38.97 581 MET A CA 1
ATOM 4521 C C . MET A 1 581 ? -14.344 -22.125 7.449 1 38.97 581 MET A C 1
ATOM 4523 O O . MET A 1 581 ? -14.984 -21.219 6.918 1 38.97 581 MET A O 1
ATOM 4527 N N . LEU A 1 582 ? -12.938 -22.062 7.637 1 45.94 582 LEU A N 1
ATOM 4528 C CA . LEU A 1 582 ? -12.195 -21.188 6.734 1 45.94 582 LEU A CA 1
ATOM 4529 C C . LEU A 1 582 ? -12.195 -21.75 5.316 1 45.94 582 LEU A C 1
ATOM 4531 O O . LEU A 1 582 ? -11.391 -21.312 4.477 1 45.94 582 LEU A O 1
ATOM 4535 N N . HIS A 1 583 ? -12.969 -22.75 5.008 1 47.72 583 HIS A N 1
ATOM 4536 C CA . HIS A 1 583 ? -13.164 -23.391 3.713 1 47.72 583 HIS A CA 1
ATOM 4537 C C . HIS A 1 583 ? -12.711 -22.484 2.572 1 47.72 583 HIS A C 1
ATOM 4539 O O . HIS A 1 583 ? -12.719 -22.891 1.409 1 47.72 583 HIS A O 1
ATOM 4545 N N . GLY A 1 584 ? -11.852 -21.547 2.959 1 58.25 584 GLY A N 1
ATOM 4546 C CA . GLY A 1 584 ? -11.859 -20.609 1.845 1 58.25 584 GLY A CA 1
ATOM 4547 C C . GLY A 1 584 ? -10.469 -20.172 1.425 1 58.25 584 GLY A C 1
ATOM 4548 O O . GLY A 1 584 ? -10.305 -19.516 0.396 1 58.25 584 GLY A O 1
ATOM 4549 N N . ALA A 1 585 ? -9.344 -20.734 2.189 1 72.06 585 ALA A N 1
ATOM 4550 C CA . ALA A 1 585 ? -8.047 -20.266 1.686 1 72.06 585 ALA A CA 1
ATOM 4551 C C . ALA A 1 585 ? -7.211 -21.438 1.171 1 72.06 585 ALA A C 1
ATOM 4553 O O . ALA A 1 585 ? -6.871 -22.344 1.93 1 72.06 585 ALA A O 1
ATOM 4554 N N . THR A 1 586 ? -6.984 -21.609 -0.067 1 81.56 586 THR A N 1
ATOM 4555 C CA . THR A 1 586 ? -6.285 -22.734 -0.679 1 81.56 586 THR A CA 1
ATOM 4556 C C . THR A 1 586 ? -5.203 -22.234 -1.638 1 81.56 586 THR A C 1
ATOM 4558 O O . THR A 1 586 ? -5.395 -21.234 -2.338 1 81.56 586 THR A O 1
ATOM 4561 N N . SER A 1 587 ? -4.086 -22.906 -1.511 1 87.88 587 SER A N 1
ATOM 4562 C CA . SER A 1 587 ? -3.041 -22.766 -2.52 1 87.88 587 SER A CA 1
ATOM 4563 C C . SER A 1 587 ? -2.76 -24.109 -3.203 1 87.88 587 SER A C 1
ATOM 4565 O O . SER A 1 587 ? -3.402 -25.109 -2.9 1 87.88 587 SER A O 1
ATOM 4567 N N . VAL A 1 588 ? -1.911 -24.109 -4.227 1 87.31 588 VAL A N 1
ATOM 4568 C CA . VAL A 1 588 ? -1.623 -25.297 -5.02 1 87.31 588 VAL A CA 1
ATOM 4569 C C . VAL A 1 588 ? -0.12 -25.406 -5.266 1 87.31 588 VAL A C 1
ATOM 4571 O O . VAL A 1 588 ? 0.596 -24.406 -5.215 1 87.31 588 VAL A O 1
ATOM 4574 N N . PRO A 1 589 ? 0.335 -26.625 -5.43 1 88.06 589 PRO A N 1
ATOM 4575 C CA . PRO A 1 589 ? 1.712 -26.719 -5.922 1 88.06 589 PRO A CA 1
ATOM 4576 C C . PRO A 1 589 ? 1.907 -26 -7.258 1 88.06 589 PRO A C 1
ATOM 4578 O O . PRO A 1 589 ? 1.17 -26.25 -8.211 1 88.06 589 PRO A O 1
ATOM 4581 N N . ALA A 1 590 ? 2.805 -25.156 -7.234 1 91.25 590 ALA A N 1
ATOM 4582 C CA . ALA A 1 590 ? 3.02 -24.328 -8.43 1 91.25 590 ALA A CA 1
ATOM 4583 C C . ALA A 1 590 ? 4.508 -24.156 -8.711 1 91.25 590 ALA A C 1
ATOM 4585 O O . ALA A 1 590 ? 5.312 -24.016 -7.785 1 91.25 590 ALA A O 1
ATOM 4586 N N . ALA A 1 591 ? 4.801 -24.172 -9.984 1 89.38 591 ALA A N 1
ATOM 4587 C CA . ALA A 1 591 ? 6.156 -23.844 -10.406 1 89.38 591 ALA A CA 1
ATOM 4588 C C . ALA A 1 591 ? 6.352 -22.328 -10.523 1 89.38 591 ALA A C 1
ATOM 4590 O O . ALA A 1 591 ? 5.387 -21.594 -10.742 1 89.38 591 ALA A O 1
ATOM 4591 N N . GLU A 1 592 ? 7.562 -21.938 -10.297 1 87.06 592 GLU A N 1
ATOM 4592 C CA . GLU A 1 592 ? 7.984 -20.594 -10.633 1 87.06 592 GLU A CA 1
ATOM 4593 C C . GLU A 1 592 ? 9.031 -20.594 -11.75 1 87.06 592 GLU A C 1
ATOM 4595 O O . GLU A 1 592 ? 9.438 -21.656 -12.211 1 87.06 592 GLU A O 1
ATOM 4600 N N . HIS A 1 593 ? 9.398 -19.5 -12.227 1 85.81 593 HIS A N 1
ATOM 4601 C CA . HIS A 1 593 ? 10.352 -19.453 -13.328 1 85.81 593 HIS A CA 1
ATOM 4602 C C . HIS A 1 593 ? 11.656 -20.141 -12.961 1 85.81 593 HIS A C 1
ATOM 4604 O O . HIS A 1 593 ? 12.195 -20.922 -13.75 1 85.81 593 HIS A O 1
ATOM 4610 N N . SER A 1 594 ? 12.148 -19.922 -11.789 1 83.62 594 SER A N 1
ATOM 4611 C CA . SER A 1 594 ? 13.445 -20.484 -11.422 1 83.62 594 SER A CA 1
ATOM 4612 C C . SER A 1 594 ? 13.367 -22 -11.297 1 83.62 594 SER A C 1
ATOM 4614 O O . SER A 1 594 ? 14.352 -22.703 -11.555 1 83.62 594 SER A O 1
ATOM 4616 N N . THR A 1 595 ? 12.203 -22.547 -10.93 1 84.44 595 THR A N 1
ATOM 4617 C CA . THR A 1 595 ? 12.07 -23.984 -10.789 1 84.44 595 THR A CA 1
ATOM 4618 C C . THR A 1 595 ? 12.047 -24.672 -12.156 1 84.44 595 THR A C 1
ATOM 4620 O O . THR A 1 595 ? 12.25 -25.875 -12.258 1 84.44 595 THR A O 1
ATOM 4623 N N . ILE A 1 596 ? 11.82 -23.891 -13.164 1 86.94 596 ILE A N 1
ATOM 4624 C CA . ILE A 1 596 ? 11.82 -24.422 -14.516 1 86.94 596 ILE A CA 1
ATOM 4625 C C . ILE A 1 596 ? 13.148 -24.094 -15.203 1 86.94 596 ILE A C 1
ATOM 4627 O O . ILE A 1 596 ? 13.844 -24.984 -15.695 1 86.94 596 ILE A O 1
ATOM 4631 N N . THR A 1 597 ? 13.578 -22.891 -15.109 1 84.19 597 THR A N 1
ATOM 4632 C CA . THR A 1 597 ? 14.703 -22.422 -15.898 1 84.19 597 THR A CA 1
ATOM 4633 C C . THR A 1 597 ? 16.031 -22.922 -15.328 1 84.19 597 THR A C 1
ATOM 4635 O O . THR A 1 597 ? 17.031 -22.953 -16.016 1 84.19 597 THR A O 1
ATOM 4638 N N . SER A 1 598 ? 16.016 -23.297 -14.125 1 81.81 598 SER A N 1
ATOM 4639 C CA . SER A 1 598 ? 17.234 -23.797 -13.5 1 81.81 598 SER A CA 1
ATOM 4640 C C . SER A 1 598 ? 17.641 -25.141 -14.094 1 81.81 598 SER A C 1
ATOM 4642 O O . SER A 1 598 ? 18.781 -25.578 -13.922 1 81.81 598 SER A O 1
ATOM 4644 N N . TRP A 1 599 ? 16.766 -25.75 -14.867 1 82.38 599 TRP A N 1
ATOM 4645 C CA . TRP A 1 599 ? 17.047 -27.047 -15.461 1 82.38 599 TRP A CA 1
ATOM 4646 C C . TRP A 1 599 ? 17.875 -26.891 -16.734 1 82.38 599 TRP A C 1
ATOM 4648 O O . TRP A 1 599 ? 18.516 -27.844 -17.188 1 82.38 599 TRP A O 1
ATOM 4658 N N . ALA A 1 600 ? 17.734 -25.719 -17.297 1 79 600 ALA A N 1
ATOM 4659 C CA . ALA A 1 600 ? 18.391 -25.5 -18.578 1 79 600 ALA A CA 1
ATOM 4660 C C . ALA A 1 600 ? 19.703 -24.75 -18.406 1 79 600 ALA A C 1
ATOM 4662 O O . ALA A 1 600 ? 19.844 -23.922 -17.516 1 79 600 ALA A O 1
ATOM 4663 N N . ASP A 1 601 ? 20.625 -25.109 -19.266 1 74.25 601 ASP A N 1
ATOM 4664 C CA . ASP A 1 601 ? 21.859 -24.328 -19.359 1 74.25 601 ASP A CA 1
ATOM 4665 C C . ASP A 1 601 ? 21.656 -23.047 -20.156 1 74.25 601 ASP A C 1
ATOM 4667 O O . ASP A 1 601 ? 21.609 -23.078 -21.391 1 74.25 601 ASP A O 1
ATOM 4671 N N . MET A 1 602 ? 21.672 -21.969 -19.531 1 75.88 602 MET A N 1
ATOM 4672 C CA . MET A 1 602 ? 21.297 -20.703 -20.156 1 75.88 602 MET A CA 1
ATOM 4673 C C . MET A 1 602 ? 22.516 -20.031 -20.781 1 75.88 602 MET A C 1
ATOM 4675 O O . MET A 1 602 ? 22.422 -18.891 -21.266 1 75.88 602 MET A O 1
ATOM 4679 N N . SER A 1 603 ? 23.562 -20.719 -20.766 1 69.56 603 SER A N 1
ATOM 4680 C CA . SER A 1 603 ? 24.734 -20.141 -21.422 1 69.56 603 SER A CA 1
ATOM 4681 C C . SER A 1 603 ? 24.5 -19.938 -22.906 1 69.56 603 SER A C 1
ATOM 4683 O O . SER A 1 603 ? 23.734 -20.688 -23.531 1 69.56 603 SER A O 1
ATOM 4685 N N . ALA A 1 604 ? 25.078 -18.953 -23.469 1 69.25 604 ALA A N 1
ATOM 4686 C CA . ALA A 1 604 ? 24.875 -18.562 -24.859 1 69.25 604 ALA A CA 1
ATOM 4687 C C . ALA A 1 604 ? 25.234 -19.703 -25.797 1 69.25 604 ALA A C 1
ATOM 4689 O O . ALA A 1 604 ? 24.594 -19.875 -26.844 1 69.25 604 ALA A O 1
ATOM 4690 N N . ASP A 1 605 ? 26.203 -20.547 -25.438 1 74.5 605 ASP A N 1
ATOM 4691 C CA . ASP A 1 605 ? 26.75 -21.562 -26.344 1 74.5 605 ASP A CA 1
ATOM 4692 C C . ASP A 1 605 ? 26.141 -22.938 -26.062 1 74.5 605 ASP A C 1
ATOM 4694 O O . ASP A 1 605 ? 26.578 -23.938 -26.625 1 74.5 605 ASP A O 1
ATOM 4698 N N . SER A 1 606 ? 25.078 -22.922 -25.297 1 79.62 606 SER A N 1
ATOM 4699 C CA . SER A 1 606 ? 24.484 -24.219 -24.969 1 79.62 606 SER A CA 1
ATOM 4700 C C . SER A 1 606 ? 23.703 -24.781 -26.156 1 79.62 606 SER A C 1
ATOM 4702 O O . SER A 1 606 ? 23.234 -24.031 -27.016 1 79.62 606 SER A O 1
ATOM 4704 N N . ASP A 1 607 ? 23.609 -26.109 -26.156 1 86.44 607 ASP A N 1
ATOM 4705 C CA . ASP A 1 607 ? 22.875 -26.812 -27.203 1 86.44 607 ASP A CA 1
ATOM 4706 C C . ASP A 1 607 ? 21.375 -26.531 -27.109 1 86.44 607 ASP A C 1
ATOM 4708 O O . ASP A 1 607 ? 20.766 -26.766 -26.062 1 86.44 607 ASP A O 1
ATOM 4712 N N . HIS A 1 608 ? 20.781 -26.078 -28.234 1 90.12 608 HIS A N 1
ATOM 4713 C CA . HIS A 1 608 ? 19.391 -25.656 -28.203 1 90.12 608 HIS A CA 1
ATOM 4714 C C . HIS A 1 608 ? 18.438 -26.828 -28.016 1 90.12 608 HIS A C 1
ATOM 4716 O O . HIS A 1 608 ? 17.359 -26.688 -27.438 1 90.12 608 HIS A O 1
ATOM 4722 N N . GLU A 1 609 ? 18.812 -28 -28.484 1 89.44 609 GLU A N 1
ATOM 4723 C CA . GLU A 1 609 ? 17.984 -29.172 -28.297 1 89.44 609 GLU A CA 1
ATOM 4724 C C . GLU A 1 609 ? 18.016 -29.641 -26.844 1 89.44 609 GLU A C 1
ATOM 4726 O O . GLU A 1 609 ? 16.969 -30 -26.281 1 89.44 609 GLU A O 1
ATOM 4731 N N . ALA A 1 610 ? 19.219 -29.625 -26.359 1 86.88 610 ALA A N 1
ATOM 4732 C CA . ALA A 1 610 ? 19.359 -30 -24.953 1 86.88 610 ALA A CA 1
ATOM 4733 C C . ALA A 1 610 ? 18.609 -29.016 -24.047 1 86.88 610 ALA A C 1
ATOM 4735 O O . ALA A 1 610 ? 18.031 -29.406 -23.031 1 86.88 610 ALA A O 1
ATOM 4736 N N . TYR A 1 611 ? 18.672 -27.844 -24.5 1 86.94 611 TYR A N 1
ATOM 4737 C CA . TYR A 1 611 ? 17.984 -26.766 -23.812 1 86.94 611 TYR A CA 1
ATOM 4738 C C . TYR A 1 611 ? 16.484 -27.031 -23.766 1 86.94 611 TYR A C 1
ATOM 4740 O O . TYR A 1 611 ? 15.859 -26.938 -22.703 1 86.94 611 TYR A O 1
ATOM 4748 N N . GLU A 1 612 ? 15.906 -27.359 -24.734 1 91.44 612 GLU A N 1
ATOM 4749 C CA . GLU A 1 612 ? 14.477 -27.641 -24.844 1 91.44 612 GLU A CA 1
ATOM 4750 C C . GLU A 1 612 ? 14.102 -28.922 -24.094 1 91.44 612 GLU A C 1
ATOM 4752 O O . GLU A 1 612 ? 13.062 -28.984 -23.438 1 91.44 612 GLU A O 1
ATOM 4757 N N . LYS A 1 613 ? 14.93 -29.906 -24.219 1 88.94 613 LYS A N 1
ATOM 4758 C CA . LYS A 1 613 ? 14.695 -31.156 -23.516 1 88.94 613 LYS A CA 1
ATOM 4759 C C . LYS A 1 613 ? 14.68 -30.938 -22 1 88.94 613 LYS A C 1
ATOM 4761 O O . LYS A 1 613 ? 13.93 -31.594 -21.281 1 88.94 613 LYS A O 1
ATOM 4766 N N . ALA A 1 614 ? 15.539 -30.047 -21.594 1 86.06 614 ALA A N 1
ATOM 4767 C CA . ALA A 1 614 ? 15.586 -29.734 -20.172 1 86.06 614 ALA A CA 1
ATOM 4768 C C . ALA A 1 614 ? 14.289 -29.062 -19.719 1 86.06 614 ALA A C 1
ATOM 4770 O O . ALA A 1 614 ? 13.773 -29.359 -18.625 1 86.06 614 ALA A O 1
ATOM 4771 N N . GLU A 1 615 ? 13.781 -28.141 -20.469 1 90.12 615 GLU A N 1
ATOM 4772 C CA . GLU A 1 615 ? 12.508 -27.516 -20.141 1 90.12 615 GLU A CA 1
ATOM 4773 C C . GLU A 1 615 ? 11.375 -28.531 -20.094 1 90.12 615 GLU A C 1
ATOM 4775 O O . GLU A 1 615 ? 10.547 -28.5 -19.172 1 90.12 615 GLU A O 1
ATOM 4780 N N . TYR A 1 616 ? 11.398 -29.453 -21.062 1 92.25 616 TYR A N 1
ATOM 4781 C CA . TYR A 1 616 ? 10.398 -30.516 -21.109 1 92.25 616 TYR A CA 1
ATOM 4782 C C . TYR A 1 616 ? 10.477 -31.406 -19.875 1 92.25 616 TYR A C 1
ATOM 4784 O O . TYR A 1 616 ? 9.453 -31.75 -19.297 1 92.25 616 TYR A O 1
ATOM 4792 N N . ALA A 1 617 ? 11.648 -31.719 -19.562 1 86.44 617 ALA A N 1
ATOM 4793 C CA . ALA A 1 617 ? 11.852 -32.562 -18.391 1 86.44 617 ALA A CA 1
ATOM 4794 C C . ALA A 1 617 ? 11.375 -31.859 -17.109 1 86.44 617 ALA A C 1
ATOM 4796 O O . ALA A 1 617 ? 10.836 -32.5 -16.219 1 86.44 617 ALA A O 1
ATOM 4797 N N . ALA A 1 618 ? 11.609 -30.594 -17.016 1 86.88 618 ALA A N 1
ATOM 4798 C CA . ALA A 1 618 ? 11.141 -29.828 -15.859 1 86.88 618 ALA A CA 1
ATOM 4799 C C . ALA A 1 618 ? 9.617 -29.875 -15.758 1 86.88 618 ALA A C 1
ATOM 4801 O O . ALA A 1 618 ? 9.062 -30.031 -14.672 1 86.88 618 ALA A O 1
ATOM 4802 N N . PHE A 1 619 ? 8.938 -29.719 -16.922 1 91.5 619 PHE A N 1
ATOM 4803 C CA . PHE A 1 619 ? 7.48 -29.766 -16.953 1 91.5 619 PHE A CA 1
ATOM 4804 C C . PHE A 1 619 ? 6.961 -31.109 -16.469 1 91.5 619 PHE A C 1
ATOM 4806 O O . PHE A 1 619 ? 6.102 -31.172 -15.586 1 91.5 619 PHE A O 1
ATOM 4813 N N . THR A 1 620 ? 7.508 -32.188 -17 1 88.38 620 THR A N 1
ATOM 4814 C CA . THR A 1 620 ? 7.043 -33.531 -16.672 1 88.38 620 THR A CA 1
ATOM 4815 C C . THR A 1 620 ? 7.324 -33.844 -15.211 1 88.38 620 THR A C 1
ATOM 4817 O O . THR A 1 620 ? 6.5 -34.469 -14.539 1 88.38 620 THR A O 1
ATOM 4820 N N . ASN A 1 621 ? 8.398 -33.375 -14.766 1 82 621 ASN A N 1
ATOM 4821 C CA . ASN A 1 621 ? 8.758 -33.625 -13.367 1 82 621 ASN A CA 1
ATOM 4822 C C . ASN A 1 621 ? 7.781 -32.938 -12.414 1 82 621 ASN A C 1
ATOM 4824 O O . ASN A 1 621 ? 7.402 -33.5 -11.391 1 82 621 ASN A O 1
ATOM 4828 N N . MET A 1 622 ? 7.484 -31.734 -12.703 1 85.31 622 MET A N 1
ATOM 4829 C CA . MET A 1 622 ? 6.566 -30.984 -11.852 1 85.31 622 MET A CA 1
ATOM 4830 C C . MET A 1 622 ? 5.242 -31.719 -11.695 1 85.31 622 MET A C 1
ATOM 4832 O O . MET A 1 622 ? 4.738 -31.875 -10.578 1 85.31 622 MET A O 1
ATOM 4836 N N . ILE A 1 623 ? 4.703 -32.156 -12.742 1 87.19 623 ILE A N 1
ATOM 4837 C CA . ILE A 1 623 ? 3.41 -32.844 -12.672 1 87.19 623 ILE A CA 1
ATOM 4838 C C . ILE A 1 623 ? 3.568 -34.188 -11.992 1 87.19 623 ILE A C 1
ATOM 4840 O O . ILE A 1 623 ? 2.732 -34.594 -11.172 1 87.19 623 ILE A O 1
ATOM 4844 N N . ARG A 1 624 ? 4.609 -34.844 -12.312 1 80.38 624 ARG A N 1
ATOM 4845 C CA . ARG A 1 624 ? 4.832 -36.156 -11.719 1 80.38 624 ARG A CA 1
ATOM 4846 C C . ARG A 1 624 ? 4.934 -36.062 -10.195 1 80.38 624 ARG A C 1
ATOM 4848 O O . ARG A 1 624 ? 4.328 -36.844 -9.477 1 80.38 624 ARG A O 1
ATOM 4855 N N . GLN A 1 625 ? 5.625 -35.062 -9.711 1 76.56 625 GLN A N 1
ATOM 4856 C CA . GLN A 1 625 ? 5.879 -34.938 -8.281 1 76.56 625 GLN A CA 1
ATOM 4857 C C . GLN A 1 625 ? 4.594 -34.594 -7.531 1 76.56 625 GLN A C 1
ATOM 4859 O O . GLN A 1 625 ? 4.418 -35 -6.379 1 76.56 625 GLN A O 1
ATOM 4864 N N . TYR A 1 626 ? 3.758 -33.969 -8.148 1 80.5 626 TYR A N 1
ATOM 4865 C CA . TYR A 1 626 ? 2.561 -33.5 -7.457 1 80.5 626 TYR A CA 1
ATOM 4866 C C . TYR A 1 626 ? 1.303 -34.094 -8.086 1 80.5 626 TYR A C 1
ATOM 4868 O O . TYR A 1 626 ? 0.227 -33.469 -8.008 1 80.5 626 TYR A O 1
ATOM 4876 N N . ASN A 1 627 ? 1.44 -35.188 -8.734 1 77.69 627 ASN A N 1
ATOM 4877 C CA . ASN A 1 627 ? 0.354 -35.812 -9.492 1 77.69 627 ASN A CA 1
ATOM 4878 C C . ASN A 1 627 ? -0.839 -36.125 -8.594 1 77.69 627 ASN A C 1
ATOM 4880 O O . ASN A 1 627 ? -1.979 -36.156 -9.062 1 77.69 627 ASN A O 1
ATOM 4884 N N . SER A 1 628 ? -0.625 -36.312 -7.289 1 72.06 628 SER A N 1
ATOM 4885 C CA . SER A 1 628 ? -1.696 -36.656 -6.363 1 72.06 628 SER A CA 1
ATOM 4886 C C . SER A 1 628 ? -2.455 -35.438 -5.895 1 72.06 628 SER A C 1
ATOM 4888 O O . SER A 1 628 ? -3.543 -35.531 -5.328 1 72.06 628 SER A O 1
ATOM 4890 N N . SER A 1 629 ? -1.892 -34.25 -6.121 1 77.81 629 SER A N 1
ATOM 4891 C CA . SER A 1 629 ? -2.564 -33.031 -5.715 1 77.81 629 SER A CA 1
ATOM 4892 C C . SER A 1 629 ? -3.809 -32.781 -6.559 1 77.81 629 SER A C 1
ATOM 4894 O O . SER A 1 629 ? -3.842 -33.125 -7.742 1 77.81 629 SER A O 1
ATOM 4896 N N . PHE A 1 630 ? -4.809 -32.125 -5.984 1 78.31 630 PHE A N 1
ATOM 4897 C CA . PHE A 1 630 ? -6.059 -31.828 -6.672 1 78.31 630 PHE A CA 1
ATOM 4898 C C . PHE A 1 630 ? -5.836 -30.844 -7.812 1 78.31 630 PHE A C 1
ATOM 4900 O O . PHE A 1 630 ? -6.664 -30.734 -8.719 1 78.31 630 PHE A O 1
ATOM 4907 N N . CYS A 1 631 ? -4.695 -30.188 -7.684 1 86.56 631 CYS A N 1
ATOM 4908 C CA . CYS A 1 631 ? -4.371 -29.188 -8.688 1 86.56 631 CYS A CA 1
ATOM 4909 C C . CYS A 1 631 ? -2.863 -28.984 -8.797 1 86.56 631 CYS A C 1
ATOM 4911 O O . CYS A 1 631 ? -2.145 -29.094 -7.805 1 86.56 631 CYS A O 1
ATOM 4913 N N . VAL A 1 632 ? -2.393 -28.781 -10.008 1 90.06 632 VAL A N 1
ATOM 4914 C CA . VAL A 1 632 ? -1.011 -28.375 -10.25 1 90.06 632 VAL A CA 1
ATOM 4915 C C . VAL A 1 632 ? -0.977 -27.188 -11.211 1 90.06 632 VAL A C 1
ATOM 4917 O O . VAL A 1 632 ? -1.795 -27.109 -12.133 1 90.06 632 VAL A O 1
ATOM 4920 N N . SER A 1 633 ? -0.124 -26.25 -10.898 1 93.62 633 SER A N 1
ATOM 4921 C CA . SER A 1 633 ? 0.034 -25.078 -11.742 1 93.62 633 SER A CA 1
ATOM 4922 C C . SER A 1 633 ? 1.466 -24.938 -12.25 1 93.62 633 SER A C 1
ATOM 4924 O O . SER A 1 633 ? 2.41 -24.906 -11.453 1 93.62 633 SER A O 1
ATOM 4926 N N . LEU A 1 634 ? 1.603 -24.812 -13.594 1 95.06 634 LEU A N 1
ATOM 4927 C CA . LEU A 1 634 ? 2.941 -24.828 -14.172 1 95.06 634 LEU A CA 1
ATOM 4928 C C . LEU A 1 634 ? 3.201 -23.547 -14.969 1 95.06 634 LEU A C 1
ATOM 4930 O O . LEU A 1 634 ? 2.525 -23.281 -15.969 1 95.06 634 LEU A O 1
ATOM 4934 N N . VAL A 1 635 ? 4.184 -22.828 -14.5 1 93.38 635 VAL A N 1
ATOM 4935 C CA . VAL A 1 635 ? 4.664 -21.703 -15.305 1 93.38 635 VAL A CA 1
ATOM 4936 C C . VAL A 1 635 ? 5.324 -22.234 -16.578 1 93.38 635 VAL A C 1
ATOM 4938 O O . VAL A 1 635 ? 6.188 -23.109 -16.516 1 93.38 635 VAL A O 1
ATOM 4941 N N . SER A 1 636 ? 4.949 -21.625 -17.703 1 95.12 636 SER A N 1
ATOM 4942 C CA . SER A 1 636 ? 5.383 -22.25 -18.953 1 95.12 636 SER A CA 1
ATOM 4943 C C . SER A 1 636 ? 5.984 -21.203 -19.906 1 95.12 636 SER A C 1
ATOM 4945 O O . SER A 1 636 ? 6.238 -21.5 -21.078 1 95.12 636 SER A O 1
ATOM 4947 N N . ASP A 1 637 ? 6.211 -19.984 -19.375 1 92.31 637 ASP A N 1
ATOM 4948 C CA . ASP A 1 637 ? 6.734 -18.938 -20.25 1 92.31 637 ASP A CA 1
ATOM 4949 C C . ASP A 1 637 ? 8.164 -18.562 -19.859 1 92.31 637 ASP A C 1
ATOM 4951 O O . ASP A 1 637 ? 8.602 -17.438 -20.094 1 92.31 637 ASP A O 1
ATOM 4955 N N . GLY A 1 638 ? 8.82 -19.375 -19.172 1 88.06 638 GLY A N 1
ATOM 4956 C CA . GLY A 1 638 ? 10.219 -19.078 -18.891 1 88.06 638 GLY A CA 1
ATOM 4957 C C . GLY A 1 638 ? 11.031 -18.781 -20.141 1 88.06 638 GLY A C 1
ATOM 4958 O O . GLY A 1 638 ? 12.008 -18.031 -20.078 1 88.06 638 GLY A O 1
ATOM 4959 N N . PHE A 1 639 ? 10.547 -19.359 -21.234 1 91.38 639 PHE A N 1
ATOM 4960 C CA . PHE A 1 639 ? 11.211 -19.188 -22.516 1 91.38 639 PHE A CA 1
ATOM 4961 C C . PHE A 1 639 ? 10.203 -18.844 -23.609 1 91.38 639 PHE A C 1
ATOM 4963 O O . PHE A 1 639 ? 9.773 -17.688 -23.734 1 91.38 639 PHE A O 1
ATOM 4970 N N . ASN A 1 640 ? 9.75 -19.859 -24.312 1 94.94 640 ASN A N 1
ATOM 4971 C CA . ASN A 1 640 ? 8.828 -19.672 -25.438 1 94.94 640 ASN A CA 1
ATOM 4972 C C . ASN A 1 640 ? 7.477 -20.328 -25.156 1 94.94 640 ASN A C 1
ATOM 4974 O O . ASN A 1 640 ? 7.305 -21.531 -25.375 1 94.94 640 ASN A O 1
ATOM 4978 N N . ILE A 1 641 ? 6.465 -19.5 -24.844 1 95.44 641 ILE A N 1
ATOM 4979 C CA . ILE A 1 641 ? 5.156 -20 -24.438 1 95.44 641 ILE A CA 1
ATOM 4980 C C . ILE A 1 641 ? 4.477 -20.688 -25.609 1 95.44 641 ILE A C 1
ATOM 4982 O O . ILE A 1 641 ? 3.721 -21.641 -25.422 1 95.44 641 ILE A O 1
ATOM 4986 N N . TRP A 1 642 ? 4.727 -20.266 -26.844 1 95.69 642 TRP A N 1
ATOM 4987 C CA . TRP A 1 642 ? 4.117 -20.875 -28.016 1 95.69 642 TRP A CA 1
ATOM 4988 C C . TRP A 1 642 ? 4.68 -22.281 -28.266 1 95.69 642 TRP A C 1
ATOM 4990 O O . TRP A 1 642 ? 3.947 -23.188 -28.656 1 95.69 642 TRP A O 1
ATOM 5000 N N . ASN A 1 643 ? 5.934 -22.406 -28.062 1 96.12 643 ASN A N 1
ATOM 5001 C CA . ASN A 1 643 ? 6.535 -23.734 -28.125 1 96.12 643 ASN A CA 1
ATOM 5002 C C . ASN A 1 643 ? 5.965 -24.656 -27.047 1 96.12 643 ASN A C 1
ATOM 5004 O O . ASN A 1 643 ? 5.715 -25.844 -27.297 1 96.12 643 ASN A O 1
ATOM 5008 N N . ALA A 1 644 ? 5.828 -24.141 -25.875 1 96.38 644 ALA A N 1
ATOM 5009 C CA . ALA A 1 644 ? 5.211 -24.922 -24.797 1 96.38 644 ALA A CA 1
ATOM 5010 C C . ALA A 1 644 ? 3.832 -25.422 -25.203 1 96.38 644 ALA A C 1
ATOM 5012 O O . ALA A 1 644 ? 3.516 -26.594 -25.031 1 96.38 644 ALA A O 1
ATOM 5013 N N . CYS A 1 645 ? 3.049 -24.609 -25.812 1 95.44 645 CYS A N 1
ATOM 5014 C CA . CYS A 1 645 ? 1.662 -24.922 -26.141 1 95.44 645 CYS A CA 1
ATOM 5015 C C . CYS A 1 645 ? 1.584 -25.859 -27.344 1 95.44 645 CYS A C 1
ATOM 5017 O O . CYS A 1 645 ? 0.713 -26.719 -27.406 1 95.44 645 CYS A O 1
ATOM 5019 N N . ALA A 1 646 ? 2.449 -25.672 -28.297 1 95.12 646 ALA A N 1
ATOM 5020 C CA . ALA A 1 646 ? 2.33 -26.406 -29.562 1 95.12 646 ALA A CA 1
ATOM 5021 C C . ALA A 1 646 ? 3.105 -27.719 -29.516 1 95.12 646 ALA A C 1
ATOM 5023 O O . ALA A 1 646 ? 2.729 -28.688 -30.172 1 95.12 646 ALA A O 1
ATOM 5024 N N . ASN A 1 647 ? 4.168 -27.719 -28.703 1 95.31 647 ASN A N 1
ATOM 5025 C CA . ASN A 1 647 ? 5.078 -28.844 -28.812 1 95.31 647 ASN A CA 1
ATOM 5026 C C . ASN A 1 647 ? 5.258 -29.562 -27.484 1 95.31 647 ASN A C 1
ATOM 5028 O O . ASN A 1 647 ? 5.211 -30.781 -27.406 1 95.31 647 ASN A O 1
ATOM 5032 N N . LEU A 1 648 ? 5.496 -28.906 -26.422 1 96.62 648 LEU A N 1
ATOM 5033 C CA . LEU A 1 648 ? 5.953 -29.531 -25.188 1 96.62 648 LEU A CA 1
ATOM 5034 C C . LEU A 1 648 ? 4.785 -30.141 -24.422 1 96.62 648 LEU A C 1
ATOM 5036 O O . LEU A 1 648 ? 4.824 -31.312 -24.062 1 96.62 648 LEU A O 1
ATOM 5040 N N . TRP A 1 649 ? 3.773 -29.375 -24.156 1 96.81 649 TRP A N 1
ATOM 5041 C CA . TRP A 1 649 ? 2.617 -29.875 -23.422 1 96.81 649 TRP A CA 1
ATOM 5042 C C . TRP A 1 649 ? 1.932 -31 -24.203 1 96.81 649 TRP A C 1
ATOM 5044 O O . TRP A 1 649 ? 1.514 -32 -23.609 1 96.81 649 TRP A O 1
ATOM 5054 N N . PRO A 1 650 ? 1.877 -30.906 -25.578 1 96.12 650 PRO A N 1
ATOM 5055 C CA . PRO A 1 650 ? 1.197 -31.938 -26.359 1 96.12 650 PRO A CA 1
ATOM 5056 C C . PRO A 1 650 ? 2.084 -33.156 -26.609 1 96.12 650 PRO A C 1
ATOM 5058 O O . PRO A 1 650 ? 1.646 -34.125 -27.25 1 96.12 650 PRO A O 1
ATOM 5061 N N . SER A 1 651 ? 3.244 -33.125 -26.141 1 96.19 651 SER A N 1
ATOM 5062 C CA . SER A 1 651 ? 4.234 -34.125 -26.531 1 96.19 651 SER A CA 1
ATOM 5063 C C . SER A 1 651 ? 3.887 -35.5 -25.984 1 96.19 651 SER A C 1
ATOM 5065 O O . SER A 1 651 ? 3.443 -35.625 -24.844 1 96.19 651 SER A O 1
ATOM 5067 N N . THR A 1 652 ? 4.152 -36.562 -26.781 1 94.69 652 THR A N 1
ATOM 5068 C CA . THR A 1 652 ? 3.986 -37.969 -26.391 1 94.69 652 THR A CA 1
ATOM 5069 C C . THR A 1 652 ? 5.336 -38.594 -26.094 1 94.69 652 THR A C 1
ATOM 5071 O O . THR A 1 652 ? 5.414 -39.781 -25.797 1 94.69 652 THR A O 1
ATOM 5074 N N . GLU A 1 653 ? 6.336 -37.719 -26.25 1 91.75 653 GLU A N 1
ATOM 5075 C CA . GLU A 1 653 ? 7.676 -38.25 -25.969 1 91.75 653 GLU A CA 1
ATOM 5076 C C . GLU A 1 653 ? 7.836 -38.562 -24.484 1 91.75 653 GLU A C 1
ATOM 5078 O O . GLU A 1 653 ? 7.395 -37.781 -23.625 1 91.75 653 GLU A O 1
ATOM 5083 N N . GLU A 1 654 ? 8.406 -39.688 -24.266 1 87.06 654 GLU A N 1
ATOM 5084 C CA . GLU A 1 654 ? 8.539 -40.094 -22.875 1 87.06 654 GLU A CA 1
ATOM 5085 C C . GLU A 1 654 ? 9.828 -39.562 -22.25 1 87.06 654 GLU A C 1
ATOM 5087 O O . GLU A 1 654 ? 10.883 -39.562 -22.891 1 87.06 654 GL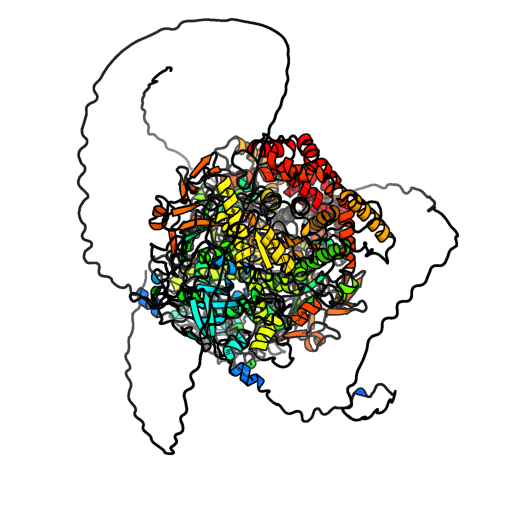U A O 1
ATOM 5092 N N . ALA A 1 655 ? 9.68 -38.938 -21.25 1 71.19 655 ALA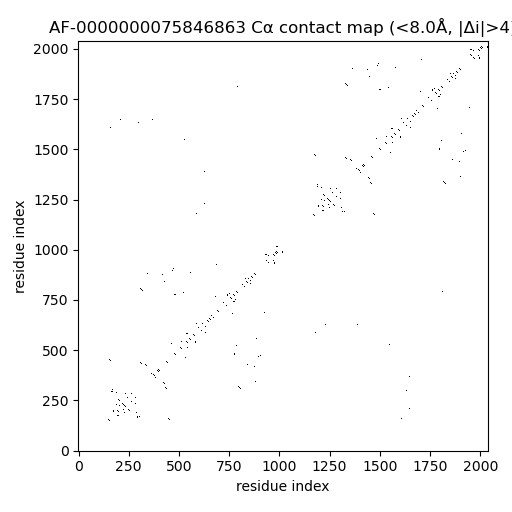 A N 1
ATOM 5093 C CA . ALA A 1 655 ? 10.758 -38.562 -20.328 1 71.19 655 ALA A CA 1
ATOM 5094 C C . ALA A 1 655 ? 10.641 -39.344 -19.016 1 71.19 655 ALA A C 1
ATOM 5096 O O . ALA A 1 655 ? 9.688 -39.156 -18.266 1 71.19 655 ALA A O 1
ATOM 5097 N N . GLU A 1 656 ? 11.555 -40.25 -18.781 1 65.81 656 GLU A N 1
ATOM 5098 C CA . GLU A 1 656 ? 11.57 -41.094 -17.578 1 65.81 656 GLU A CA 1
ATOM 5099 C C . GLU A 1 656 ? 10.289 -41.906 -17.453 1 65.81 656 GLU A C 1
ATOM 5101 O O . GLU A 1 656 ? 9.68 -41.938 -16.375 1 65.81 656 GLU A O 1
ATOM 5106 N N . GLY A 1 657 ? 9.766 -42.312 -18.5 1 72.12 657 GLY A N 1
ATOM 5107 C CA . GLY A 1 657 ? 8.672 -43.281 -18.547 1 72.12 657 GLY A CA 1
ATOM 5108 C C . GLY A 1 657 ? 7.312 -42.625 -18.688 1 72.12 657 GLY A C 1
ATOM 5109 O O . GLY A 1 657 ? 6.293 -43.312 -18.781 1 72.12 657 GLY A O 1
ATOM 5110 N N . VAL A 1 658 ? 7.277 -41.312 -18.672 1 83.44 658 VAL A N 1
ATOM 5111 C CA . VAL A 1 658 ? 5.977 -40.688 -18.797 1 83.44 658 VAL A CA 1
ATOM 5112 C C . VAL A 1 658 ? 6.051 -39.562 -19.844 1 83.44 658 VAL A C 1
ATOM 5114 O O . VAL A 1 658 ? 7.117 -38.969 -20.062 1 83.44 658 VAL A O 1
ATOM 5117 N N . SER A 1 659 ? 5.012 -39.375 -20.5 1 94.12 659 SER A N 1
ATOM 5118 C CA . SER A 1 659 ? 4.914 -38.219 -21.422 1 94.12 659 SER A CA 1
ATOM 5119 C C . SER A 1 659 ? 4.016 -37.125 -20.859 1 94.12 659 SER A C 1
ATOM 5121 O O . SER A 1 659 ? 3.137 -37.406 -20.031 1 94.12 659 SER A O 1
ATOM 5123 N N . MET A 1 660 ? 4.293 -35.906 -21.25 1 95 660 MET A N 1
ATOM 5124 C CA . MET A 1 660 ? 3.479 -34.781 -20.812 1 95 660 MET A CA 1
ATOM 5125 C C . MET A 1 660 ? 2.012 -35 -21.156 1 95 660 MET A C 1
ATOM 5127 O O . MET A 1 660 ? 1.131 -34.812 -20.328 1 95 660 MET A O 1
ATOM 5131 N N . ARG A 1 661 ? 1.755 -35.406 -22.422 1 95.12 661 ARG A N 1
ATOM 5132 C CA . ARG A 1 661 ? 0.391 -35.656 -22.859 1 95.12 661 ARG A CA 1
ATOM 5133 C C . ARG A 1 661 ? -0.254 -36.781 -22.047 1 95.12 661 ARG A C 1
ATOM 5135 O O . ARG A 1 661 ? -1.442 -36.719 -21.734 1 95.12 661 ARG A O 1
ATOM 5142 N N . GLY A 1 662 ? 0.534 -37.812 -21.781 1 93.94 662 GLY A N 1
ATOM 5143 C CA . GLY A 1 662 ? 0.06 -38.875 -20.938 1 93.94 662 GLY A CA 1
ATOM 5144 C C . GLY A 1 662 ? -0.311 -38.438 -19.547 1 93.94 662 GLY A C 1
ATOM 5145 O O . GLY A 1 662 ? -1.332 -38.844 -19 1 93.94 662 GLY A O 1
ATOM 5146 N N . LEU A 1 663 ? 0.49 -37.625 -18.938 1 92.19 663 LEU A N 1
ATOM 5147 C CA . LEU A 1 663 ? 0.23 -37.062 -17.609 1 92.19 663 LEU A CA 1
ATOM 5148 C C . LEU A 1 663 ? -1.048 -36.25 -17.594 1 92.19 663 LEU A C 1
ATOM 5150 O O . LEU A 1 663 ? -1.852 -36.344 -16.672 1 92.19 663 LEU A O 1
ATOM 5154 N N . ILE A 1 664 ? -1.23 -35.438 -18.594 1 93.38 664 ILE A N 1
ATOM 5155 C CA . ILE A 1 664 ? -2.42 -34.594 -18.703 1 93.38 664 ILE A CA 1
ATOM 5156 C C . ILE A 1 664 ? -3.664 -35.469 -18.781 1 93.38 664 ILE A C 1
ATOM 5158 O O . ILE A 1 664 ? -4.641 -35.25 -18.062 1 93.38 664 ILE A O 1
ATOM 5162 N N . ASN A 1 665 ? -3.57 -36.5 -19.609 1 91.25 665 ASN A N 1
ATOM 5163 C CA . ASN A 1 665 ? -4.699 -37.406 -19.781 1 91.25 665 ASN A CA 1
ATOM 5164 C C . ASN A 1 665 ? -5.027 -38.156 -18.484 1 91.25 665 ASN A C 1
ATOM 5166 O O . ASN A 1 665 ? -6.199 -38.344 -18.172 1 91.25 665 ASN A O 1
ATOM 5170 N N . ASP A 1 666 ? -4.02 -38.531 -17.859 1 86.75 666 ASP A N 1
ATOM 5171 C CA . ASP A 1 666 ? -4.215 -39.219 -16.578 1 86.75 666 ASP A CA 1
ATOM 5172 C C . ASP A 1 666 ? -4.941 -38.312 -15.586 1 86.75 666 ASP A C 1
ATOM 5174 O O . ASP A 1 666 ? -5.898 -38.75 -14.938 1 86.75 666 ASP A O 1
ATOM 5178 N N . ARG A 1 667 ? -4.5 -37.125 -15.453 1 86.44 667 ARG A N 1
ATOM 5179 C CA . ARG A 1 667 ? -5.109 -36.188 -14.523 1 86.44 667 ARG A CA 1
ATOM 5180 C C . ARG A 1 667 ? -6.539 -35.844 -14.938 1 86.44 667 ARG A C 1
ATOM 5182 O O . ARG A 1 667 ? -7.426 -35.719 -14.094 1 86.44 667 ARG A O 1
ATOM 5189 N N . MET A 1 668 ? -6.738 -35.688 -16.219 1 86 668 MET A N 1
ATOM 5190 C CA . MET A 1 668 ? -8.086 -35.438 -16.719 1 86 668 MET A CA 1
ATOM 5191 C C . MET A 1 668 ? -9.016 -36.594 -16.359 1 86 668 MET A C 1
ATOM 5193 O O . MET A 1 668 ? -10.148 -36.375 -15.922 1 86 668 MET A O 1
ATOM 5197 N N . ALA A 1 669 ? -8.516 -37.75 -16.531 1 80.75 669 ALA A N 1
ATOM 5198 C CA . ALA A 1 669 ? -9.312 -38.938 -16.25 1 80.75 669 ALA A CA 1
ATOM 5199 C C . ALA A 1 669 ? -9.68 -39.031 -14.766 1 80.75 669 ALA A C 1
ATOM 5201 O O . ALA A 1 669 ? -10.758 -39.5 -14.414 1 80.75 669 ALA A O 1
ATOM 5202 N N . ARG A 1 670 ? -8.852 -38.469 -13.969 1 76.38 670 ARG A N 1
ATOM 5203 C CA . ARG A 1 670 ? -9.07 -38.531 -12.523 1 76.38 670 ARG A CA 1
ATOM 5204 C C . ARG A 1 670 ? -9.797 -37.281 -12.039 1 76.38 670 ARG A C 1
ATOM 5206 O O . ARG A 1 670 ? -10.055 -37.125 -10.844 1 76.38 670 ARG A O 1
ATOM 5213 N N . GLY A 1 671 ? -10.039 -36.344 -12.852 1 75.75 671 GLY A N 1
ATOM 5214 C CA . GLY A 1 671 ? -10.781 -35.156 -12.5 1 75.75 671 GLY A CA 1
ATOM 5215 C C . GLY A 1 671 ? -9.93 -34.125 -11.781 1 75.75 671 GLY A C 1
ATOM 5216 O O . GLY A 1 671 ? -10.445 -33.312 -11 1 75.75 671 GLY A O 1
ATOM 5217 N N . MET A 1 672 ? -8.672 -34.156 -11.953 1 80.75 672 MET A N 1
ATOM 5218 C CA . MET A 1 672 ? -7.754 -33.219 -11.297 1 80.75 672 MET A CA 1
ATOM 5219 C C . MET A 1 672 ? -7.465 -32.031 -12.18 1 80.75 672 MET A C 1
ATOM 5221 O O . MET A 1 672 ? -7.367 -32.156 -13.406 1 80.75 672 MET A O 1
ATOM 5225 N N . LEU A 1 673 ? -7.328 -30.891 -11.523 1 86.06 673 LEU A N 1
ATOM 5226 C CA . LEU A 1 673 ? -7.148 -29.641 -12.25 1 86.06 673 LEU A CA 1
ATOM 5227 C C . LEU A 1 673 ? -5.684 -29.422 -12.617 1 86.06 673 LEU A C 1
ATOM 5229 O O . LEU A 1 673 ? -4.797 -29.609 -11.781 1 86.06 673 LEU A O 1
ATOM 5233 N N . THR A 1 674 ? -5.422 -29.141 -13.867 1 92.62 674 THR A N 1
ATOM 5234 C CA . THR A 1 674 ? -4.098 -28.797 -14.375 1 92.62 674 THR A CA 1
ATOM 5235 C C . THR A 1 674 ? -4.094 -27.391 -14.984 1 92.62 674 THR A C 1
ATOM 5237 O O . THR A 1 674 ? -4.879 -27.109 -15.891 1 92.62 674 THR A O 1
ATOM 5240 N N . LEU A 1 675 ? -3.176 -26.547 -14.469 1 94.31 675 LEU A N 1
ATOM 5241 C CA . LEU A 1 675 ? -3.154 -25.156 -14.891 1 94.31 675 LEU A CA 1
ATOM 5242 C C . LEU A 1 675 ? -1.873 -24.844 -15.656 1 94.31 675 LEU A C 1
ATOM 5244 O O . LEU A 1 675 ? -0.772 -25.109 -15.172 1 94.31 675 LEU A O 1
ATOM 5248 N N . LEU A 1 676 ? -2.027 -24.281 -16.875 1 96.44 676 LEU A N 1
ATOM 5249 C CA . LEU A 1 676 ? -0.939 -23.734 -17.672 1 96.44 676 LEU A CA 1
ATOM 5250 C C . LEU A 1 676 ? -0.827 -22.234 -17.484 1 96.44 676 LEU A C 1
ATOM 5252 O O . LEU A 1 676 ? -1.805 -21.5 -17.672 1 96.44 676 LEU A O 1
ATOM 5256 N N . ARG A 1 677 ? 0.405 -21.766 -17.156 1 94.88 677 ARG A N 1
ATOM 5257 C CA . ARG A 1 677 ? 0.55 -20.359 -16.797 1 94.88 677 ARG A CA 1
ATOM 5258 C C . ARG A 1 677 ? 1.504 -19.641 -17.75 1 94.88 677 ARG A C 1
ATOM 5260 O O . ARG A 1 677 ? 2.709 -19.906 -17.734 1 94.88 677 ARG A O 1
ATOM 5267 N N . PRO A 1 678 ? 1.088 -18.672 -18.547 1 91.38 678 PRO A N 1
ATOM 5268 C CA . PRO A 1 678 ? 2 -17.859 -19.359 1 91.38 678 PRO A CA 1
ATOM 5269 C C . PRO A 1 678 ? 2.648 -16.734 -18.562 1 91.38 678 PRO A C 1
ATOM 5271 O O . PRO A 1 678 ? 3.793 -16.359 -18.828 1 91.38 678 PRO A O 1
ATOM 5274 N N . ASP A 1 679 ? 2.098 -16.016 -17.594 1 81.25 679 ASP A N 1
ATOM 5275 C CA . ASP A 1 679 ? 2.521 -14.953 -16.688 1 81.25 679 ASP A CA 1
ATOM 5276 C C . ASP A 1 679 ? 3.131 -13.789 -17.469 1 81.25 679 ASP A C 1
ATOM 5278 O O . ASP A 1 679 ? 3.971 -13.055 -16.953 1 81.25 679 ASP A O 1
ATOM 5282 N N . SER A 1 680 ? 3.094 -13.75 -18.781 1 82.31 680 SER A N 1
ATOM 5283 C CA . SER A 1 680 ? 3.555 -12.656 -19.641 1 82.31 680 SER A CA 1
ATOM 5284 C C . SER A 1 680 ? 2.607 -12.438 -20.812 1 82.31 680 SER A C 1
ATOM 5286 O O . SER A 1 680 ? 1.706 -13.242 -21.047 1 82.31 680 SER A O 1
ATOM 5288 N N . GLY A 1 681 ? 2.779 -11.242 -21.438 1 82.94 681 GLY A N 1
ATOM 5289 C CA . GLY A 1 681 ? 2.006 -10.922 -22.625 1 82.94 681 GLY A CA 1
ATOM 5290 C C . GLY A 1 681 ? 0.759 -10.109 -22.328 1 82.94 681 GLY A C 1
ATOM 5291 O O . GLY A 1 681 ? 0.413 -9.898 -21.156 1 82.94 681 GLY A O 1
ATOM 5292 N N . GLU A 1 682 ? 0.18 -9.719 -23.391 1 87.5 682 GLU A N 1
ATOM 5293 C CA . GLU A 1 682 ? -1.069 -8.977 -23.297 1 87.5 682 GLU A CA 1
ATOM 5294 C C . GLU A 1 682 ? -2.275 -9.906 -23.328 1 87.5 682 GLU A C 1
ATOM 5296 O O . GLU A 1 682 ? -2.672 -10.391 -24.391 1 87.5 682 GLU A O 1
ATOM 5301 N N . GLY A 1 683 ? -2.914 -10.047 -22.203 1 90.62 683 GLY A N 1
ATOM 5302 C CA . GLY A 1 683 ? -3.961 -11.039 -22.031 1 90.62 683 GLY A CA 1
ATOM 5303 C C . GLY A 1 683 ? -5.055 -10.945 -23.078 1 90.62 683 GLY A C 1
ATOM 5304 O O . GLY A 1 683 ? -5.602 -11.961 -23.516 1 90.62 683 GLY A O 1
ATOM 5305 N N . VAL A 1 684 ? -5.352 -9.781 -23.609 1 90.94 684 VAL A N 1
ATOM 5306 C CA . VAL A 1 684 ? -6.434 -9.578 -24.562 1 90.94 684 VAL A CA 1
ATOM 5307 C C . VAL A 1 684 ? -6.098 -10.273 -25.891 1 90.94 684 VAL A C 1
ATOM 5309 O O . VAL A 1 684 ? -6.992 -10.758 -26.578 1 90.94 684 VAL A O 1
ATOM 5312 N N . GLU A 1 685 ? -4.855 -10.398 -26.125 1 89.94 685 GLU A N 1
ATOM 5313 C CA . GLU A 1 685 ? -4.41 -11.031 -27.375 1 89.94 685 GLU A CA 1
ATOM 5314 C C . GLU A 1 685 ? -3.896 -12.445 -27.125 1 89.94 685 GLU A C 1
ATOM 5316 O O . GLU A 1 685 ? -4.277 -13.383 -27.828 1 89.94 685 GLU A O 1
ATOM 5321 N N . THR A 1 686 ? -3.121 -12.688 -26.141 1 91.44 686 THR A N 1
ATOM 5322 C CA . THR A 1 686 ? -2.369 -13.914 -25.922 1 91.44 686 THR A CA 1
ATOM 5323 C C . THR A 1 686 ? -3.299 -15.047 -25.5 1 91.44 686 THR A C 1
ATOM 5325 O O . THR A 1 686 ? -3.137 -16.188 -25.938 1 91.44 686 THR A O 1
ATOM 5328 N N . LEU A 1 687 ? -4.289 -14.805 -24.734 1 94.75 687 LEU A N 1
ATOM 5329 C CA . LEU A 1 687 ? -5.102 -15.859 -24.141 1 94.75 687 LEU A CA 1
ATOM 5330 C C . LEU A 1 687 ? -5.922 -16.594 -25.188 1 94.75 687 LEU A C 1
ATOM 5332 O O . LEU A 1 687 ? -5.844 -17.812 -25.312 1 94.75 687 LEU A O 1
ATOM 5336 N N . PRO A 1 688 ? -6.703 -15.867 -26.078 1 94 688 PRO A N 1
ATOM 5337 C CA . PRO A 1 688 ? -7.457 -16.609 -27.094 1 94 688 PRO A CA 1
ATOM 5338 C C . PRO A 1 688 ? -6.555 -17.328 -28.094 1 94 688 PRO A C 1
ATOM 5340 O O . PRO A 1 688 ? -6.914 -18.391 -28.594 1 94 688 PRO A O 1
ATOM 5343 N N . GLN A 1 689 ? -5.418 -16.812 -28.297 1 92.44 689 GLN A N 1
ATOM 5344 C CA . GLN A 1 689 ? -4.508 -17.438 -29.25 1 92.44 689 GLN A CA 1
ATOM 5345 C C . GLN A 1 689 ? -3.877 -18.703 -28.672 1 92.44 689 GLN A C 1
ATOM 5347 O O . GLN A 1 689 ? -3.703 -19.688 -29.375 1 92.44 689 GLN A O 1
ATOM 5352 N N . MET A 1 690 ? -3.512 -18.625 -27.422 1 94.38 690 MET A N 1
ATOM 5353 C CA . MET A 1 690 ? -3.018 -19.828 -26.75 1 94.38 690 MET A CA 1
ATOM 5354 C C . MET A 1 690 ? -4.07 -20.922 -26.75 1 94.38 690 MET A C 1
ATOM 5356 O O . MET A 1 690 ? -3.76 -22.078 -27.047 1 94.38 690 MET A O 1
ATOM 5360 N N . LEU A 1 691 ? -5.258 -20.562 -26.469 1 94.94 691 LEU A N 1
ATOM 5361 C CA . LEU A 1 691 ? -6.344 -21.531 -26.422 1 94.94 691 LEU A CA 1
ATOM 5362 C C . LEU A 1 691 ? -6.598 -22.141 -27.812 1 94.94 691 LEU A C 1
ATOM 5364 O O . LEU A 1 691 ? -6.898 -23.328 -27.922 1 94.94 691 LEU A O 1
ATOM 5368 N N . THR A 1 692 ? -6.465 -21.344 -28.844 1 92.25 692 THR A N 1
ATOM 5369 C CA . THR A 1 692 ? -6.637 -21.828 -30.203 1 92.25 692 THR A CA 1
ATOM 5370 C C . THR A 1 692 ? -5.57 -22.859 -30.547 1 92.25 692 THR A C 1
ATOM 5372 O O . THR A 1 692 ? -5.871 -23.891 -31.156 1 92.25 692 THR A O 1
ATOM 5375 N N . ILE A 1 693 ? -4.387 -22.594 -30.156 1 92.88 693 ILE A N 1
ATOM 5376 C CA . ILE A 1 693 ? -3.295 -23.516 -30.406 1 92.88 693 ILE A CA 1
ATOM 5377 C C . ILE A 1 693 ? -3.516 -24.797 -29.609 1 92.88 693 ILE A C 1
ATOM 5379 O O . ILE A 1 693 ? -3.336 -25.906 -30.141 1 92.88 693 ILE A O 1
ATOM 5383 N N . LEU A 1 694 ? -3.885 -24.703 -28.391 1 93.62 694 LEU A N 1
ATOM 5384 C CA . LEU A 1 694 ? -4.102 -25.859 -27.531 1 93.62 694 LEU A CA 1
ATOM 5385 C C . LEU A 1 694 ? -5.254 -26.703 -28.047 1 93.62 694 LEU A C 1
ATOM 5387 O O . LEU A 1 694 ? -5.207 -27.938 -27.969 1 93.62 694 LEU A O 1
ATOM 5391 N N . GLN A 1 695 ? -6.277 -26.078 -28.594 1 91.25 695 GLN A N 1
ATOM 5392 C CA . GLN A 1 695 ? -7.395 -26.812 -29.172 1 91.25 695 GLN A CA 1
ATOM 5393 C C . GLN A 1 695 ? -6.934 -27.672 -30.344 1 91.25 695 GLN A C 1
ATOM 5395 O O . GLN A 1 695 ? -7.426 -28.781 -30.531 1 91.25 695 GLN A O 1
ATOM 5400 N N . THR A 1 696 ? -6.027 -27.109 -31.016 1 88.19 696 THR A N 1
ATOM 5401 C CA . THR A 1 696 ? -5.5 -27.812 -32.188 1 88.19 696 THR A CA 1
ATOM 5402 C C . THR A 1 696 ? -4.516 -28.891 -31.766 1 88.19 696 THR A C 1
ATOM 5404 O O . THR A 1 696 ? -4.52 -30 -32.312 1 88.19 696 THR A O 1
ATOM 5407 N N . ALA A 1 697 ? -3.723 -28.641 -30.797 1 91.62 697 ALA A N 1
ATOM 5408 C CA . ALA A 1 697 ? -2.596 -29.5 -30.422 1 91.62 697 ALA A CA 1
ATOM 5409 C C . ALA A 1 697 ? -3.043 -30.625 -29.5 1 91.62 697 ALA A C 1
ATOM 5411 O O . ALA A 1 697 ? -2.467 -31.719 -29.516 1 91.62 697 ALA A O 1
ATOM 5412 N N . ILE A 1 698 ? -4.023 -30.344 -28.625 1 93.94 698 ILE A N 1
ATOM 5413 C CA . ILE A 1 698 ? -4.543 -31.344 -27.703 1 93.94 698 ILE A CA 1
ATOM 5414 C C . ILE A 1 698 ? -6.066 -31.375 -27.781 1 93.94 698 ILE A C 1
ATOM 5416 O O . ILE A 1 698 ? -6.75 -31.062 -26.797 1 93.94 698 ILE A O 1
ATOM 5420 N N . PRO A 1 699 ? -6.609 -31.875 -28.797 1 91.62 699 PRO A N 1
ATOM 5421 C CA . PRO A 1 699 ? -8.055 -31.797 -29.031 1 91.62 699 PRO A CA 1
ATOM 5422 C C . PRO A 1 699 ? -8.859 -32.625 -28.016 1 91.62 699 PRO A C 1
ATOM 5424 O O . PRO A 1 699 ? -10.008 -32.281 -27.734 1 91.62 699 PRO A O 1
ATOM 5427 N N . GLU A 1 700 ? -8.281 -33.625 -27.406 1 90.31 700 GLU A N 1
ATOM 5428 C CA . GLU A 1 700 ? -9.023 -34.531 -26.562 1 90.31 700 GLU A CA 1
ATOM 5429 C C . GLU A 1 700 ? -9.383 -33.906 -25.219 1 90.31 700 GLU A C 1
ATOM 5431 O O . GLU A 1 700 ? -10.227 -34.406 -24.484 1 90.31 700 GLU A O 1
ATOM 5436 N N . VAL A 1 701 ? -8.797 -32.75 -24.938 1 90.5 701 VAL A N 1
ATOM 5437 C CA . VAL A 1 701 ? -9.086 -32.125 -23.656 1 90.5 701 VAL A CA 1
ATOM 5438 C C . VAL A 1 701 ? -10.281 -31.172 -23.812 1 90.5 701 VAL A C 1
ATOM 5440 O O . VAL A 1 701 ? -10.734 -30.578 -22.828 1 90.5 701 VAL A O 1
ATOM 5443 N N . TRP A 1 702 ? -10.852 -31.031 -24.938 1 91.75 702 TRP A N 1
ATOM 5444 C CA . TRP A 1 702 ? -11.945 -30.109 -25.203 1 91.75 702 TRP A CA 1
ATOM 5445 C C . TRP A 1 702 ? -13.281 -30.844 -25.266 1 91.75 702 TRP A C 1
ATOM 5447 O O . TRP A 1 702 ? -13.359 -31.938 -25.828 1 91.75 702 TRP A O 1
ATOM 5457 N N . GLN A 1 703 ? -14.266 -30.156 -24.781 1 88.62 703 GLN A N 1
ATOM 5458 C CA . GLN A 1 703 ? -15.602 -30.734 -24.766 1 88.62 703 GLN A CA 1
ATOM 5459 C C . GLN A 1 703 ? -16.219 -30.734 -26.172 1 88.62 703 GLN A C 1
ATOM 5461 O O . GLN A 1 703 ? -16.094 -29.766 -26.906 1 88.62 703 GLN A O 1
ATOM 5466 N N . LYS A 1 704 ? -16.891 -31.812 -26.625 1 83.25 704 LYS A N 1
ATOM 5467 C CA . LYS A 1 704 ? -17.438 -31.938 -27.969 1 83.25 704 LYS A CA 1
ATOM 5468 C C . LYS A 1 704 ? -18.938 -31.656 -27.984 1 83.25 704 LYS A C 1
ATOM 5470 O O . LYS A 1 704 ? -19.469 -31.109 -28.953 1 83.25 704 LYS A O 1
ATOM 5475 N N . ASP A 1 705 ? -19.594 -32.031 -26.906 1 79.56 705 ASP A N 1
ATOM 5476 C CA . ASP A 1 705 ? -21.047 -31.922 -26.906 1 79.56 705 ASP A CA 1
ATOM 5477 C C . ASP A 1 705 ? -21.516 -30.875 -25.891 1 79.56 705 ASP A C 1
ATOM 5479 O O . ASP A 1 705 ? -21.516 -31.125 -24.688 1 79.56 705 ASP A O 1
ATOM 5483 N N . CYS A 1 706 ? -21.688 -29.609 -26.469 1 83.56 706 CYS A N 1
ATOM 5484 C CA . CYS A 1 706 ? -22.203 -28.562 -25.609 1 83.56 706 CYS A CA 1
ATOM 5485 C C . CYS A 1 706 ? -23.688 -28.312 -25.891 1 83.56 706 CYS A C 1
ATOM 5487 O O . CYS A 1 706 ? -24.125 -28.375 -27.031 1 83.56 706 CYS A O 1
ATOM 5489 N N . ALA A 1 707 ? -24.438 -28.094 -24.812 1 85 707 ALA A N 1
ATOM 5490 C CA . ALA A 1 707 ? -25.844 -27.75 -24.969 1 85 707 ALA A CA 1
ATOM 5491 C C . ALA A 1 707 ? -26.016 -26.453 -25.75 1 85 707 ALA A C 1
ATOM 5493 O O . ALA A 1 707 ? -25.125 -25.594 -25.766 1 85 707 ALA A O 1
ATOM 5494 N N . ASP A 1 708 ? -27.109 -26.328 -26.375 1 89.25 708 ASP A N 1
ATOM 5495 C CA . ASP A 1 708 ? -27.406 -25.109 -27.109 1 89.25 708 ASP A CA 1
ATOM 5496 C C . ASP A 1 708 ? -27.438 -23.906 -26.172 1 89.25 708 ASP A C 1
ATOM 5498 O O . ASP A 1 708 ? -27.734 -24.047 -24.984 1 89.25 708 ASP A O 1
ATOM 5502 N N . VAL A 1 709 ? -27.234 -22.75 -26.719 1 92.62 709 VAL A N 1
ATOM 5503 C CA . VAL A 1 709 ? -27.172 -21.516 -25.938 1 92.62 709 VAL A CA 1
ATOM 5504 C C . VAL A 1 709 ? -28.578 -21.109 -25.484 1 92.62 709 VAL A C 1
ATOM 5506 O O . VAL A 1 709 ? -29.516 -21.125 -26.281 1 92.62 709 VAL A O 1
ATOM 5509 N N . VAL A 1 710 ? -28.75 -20.859 -24.234 1 92.06 710 VAL A N 1
ATOM 5510 C CA . VAL A 1 710 ? -29.984 -20.266 -23.688 1 92.06 710 VAL A CA 1
ATOM 5511 C C . VAL A 1 710 ? -29.75 -18.797 -23.359 1 92.06 710 VAL A C 1
ATOM 5513 O O . VAL A 1 710 ? -28.844 -18.453 -22.594 1 92.06 710 VAL A O 1
ATOM 5516 N N . SER A 1 711 ? -30.516 -17.906 -23.891 1 93.5 711 SER A N 1
ATOM 5517 C CA . SER A 1 711 ? -30.328 -16.469 -23.703 1 93.5 711 SER A CA 1
ATOM 5518 C C . SER A 1 711 ? -30.531 -16.078 -22.25 1 93.5 711 SER A C 1
ATOM 5520 O O . SER A 1 711 ? -31.531 -16.438 -21.625 1 93.5 711 SER A O 1
ATOM 5522 N N . PRO A 1 712 ? -29.625 -15.328 -21.719 1 94 712 PRO A N 1
ATOM 5523 C CA . PRO A 1 712 ? -29.797 -14.828 -20.359 1 94 712 PRO A CA 1
ATOM 5524 C C . PRO A 1 712 ? -30.734 -13.617 -20.281 1 94 712 PRO A C 1
ATOM 5526 O O . PRO A 1 712 ? -30.953 -13.07 -19.203 1 94 712 PRO A O 1
ATOM 5529 N N . PHE A 1 713 ? -31.266 -13.172 -21.359 1 94.75 713 PHE A N 1
ATOM 5530 C CA . PHE A 1 713 ? -32.062 -11.953 -21.438 1 94.75 713 PHE A CA 1
ATOM 5531 C C . PHE A 1 713 ? -33.5 -12.273 -21.781 1 94.75 713 PHE A C 1
ATOM 5533 O O . PHE A 1 713 ? -34.125 -11.578 -22.578 1 94.75 713 PHE A O 1
ATOM 5540 N N . ALA A 1 714 ? -34.031 -13.25 -21.172 1 87.75 714 ALA A N 1
ATOM 5541 C CA . ALA A 1 714 ? -35.406 -13.695 -21.484 1 87.75 714 ALA A CA 1
ATOM 5542 C C . ALA A 1 714 ? -36.406 -12.578 -21.234 1 87.75 714 ALA A C 1
ATOM 5544 O O . ALA A 1 714 ? -37.406 -12.453 -21.953 1 87.75 714 ALA A O 1
ATOM 5545 N N . ASP A 1 715 ? -36.156 -11.703 -20.297 1 89.12 715 ASP A N 1
ATOM 5546 C CA . ASP A 1 715 ? -37.094 -10.664 -19.906 1 89.12 715 ASP A CA 1
ATOM 5547 C C . ASP A 1 715 ? -36.781 -9.336 -20.578 1 89.12 715 ASP A C 1
ATOM 5549 O O . ASP A 1 715 ? -37.344 -8.305 -20.234 1 89.12 715 ASP A O 1
ATOM 5553 N N . ASP A 1 716 ? -35.875 -9.32 -21.516 1 94 716 ASP A N 1
ATOM 5554 C CA . ASP A 1 716 ? -35.438 -8.125 -22.234 1 94 716 ASP A CA 1
ATOM 5555 C C . ASP A 1 716 ? -35.25 -8.43 -23.719 1 94 716 ASP A C 1
ATOM 5557 O O . ASP A 1 716 ? -34.125 -8.68 -24.172 1 94 716 ASP A O 1
ATOM 5561 N N . PRO A 1 717 ? -36.281 -8.25 -24.5 1 93.94 717 PRO A N 1
ATOM 5562 C CA . PRO A 1 717 ? -36.25 -8.648 -25.906 1 93.94 717 PRO A CA 1
ATOM 5563 C C . PRO A 1 717 ? -35.188 -7.887 -26.703 1 93.94 717 PRO A C 1
ATOM 5565 O O . PRO A 1 717 ? -34.531 -8.461 -27.578 1 93.94 717 PRO A O 1
ATOM 5568 N N . ALA A 1 718 ? -35.062 -6.629 -26.375 1 95.31 718 ALA A N 1
ATOM 5569 C CA . ALA A 1 718 ? -34.062 -5.836 -27.094 1 95.31 718 ALA A CA 1
ATOM 5570 C C . ALA A 1 718 ? -32.656 -6.387 -26.891 1 95.31 718 ALA A C 1
ATOM 5572 O O . ALA A 1 718 ? -31.891 -6.504 -27.844 1 95.31 718 ALA A O 1
ATOM 5573 N N . ARG A 1 719 ? -32.344 -6.73 -25.75 1 95.25 719 ARG A N 1
ATOM 5574 C CA . ARG A 1 719 ? -31.031 -7.258 -25.453 1 95.25 719 ARG A CA 1
ATOM 5575 C C . ARG A 1 719 ? -30.875 -8.688 -25.953 1 95.25 719 ARG A C 1
ATOM 5577 O O . ARG A 1 719 ? -29.781 -9.094 -26.359 1 95.25 719 ARG A O 1
ATOM 5584 N N . LYS A 1 720 ? -31.969 -9.406 -25.922 1 95.94 720 LYS A N 1
ATOM 5585 C CA . LYS A 1 720 ? -31.953 -10.766 -26.469 1 95.94 720 LYS A CA 1
ATOM 5586 C C . LYS A 1 720 ? -31.547 -10.758 -27.938 1 95.94 720 LYS A C 1
ATOM 5588 O O . LYS A 1 720 ? -30.734 -11.586 -28.359 1 95.94 720 LYS A O 1
ATOM 5593 N N . VAL A 1 721 ? -32.062 -9.82 -28.656 1 96.12 721 VAL A N 1
ATOM 5594 C CA . VAL A 1 721 ? -31.75 -9.703 -30.078 1 96.12 721 VAL A CA 1
ATOM 5595 C C . VAL A 1 721 ? -30.281 -9.32 -30.25 1 96.12 721 VAL A C 1
ATOM 5597 O O . VAL A 1 721 ? -29.578 -9.891 -31.094 1 96.12 721 VAL A O 1
ATOM 5600 N N . ARG A 1 722 ? -29.828 -8.375 -29.484 1 96.31 722 ARG A N 1
ATOM 5601 C CA . ARG A 1 722 ? -28.438 -7.945 -29.547 1 96.31 722 ARG A CA 1
ATOM 5602 C C . ARG A 1 722 ? -27.484 -9.102 -29.219 1 96.31 722 ARG A C 1
ATOM 5604 O O . ARG A 1 722 ? -26.469 -9.273 -29.891 1 96.31 722 ARG A O 1
ATOM 5611 N N . TYR A 1 723 ? -27.891 -9.828 -28.234 1 97.31 723 TYR A N 1
ATOM 5612 C CA . TYR A 1 723 ? -27.094 -10.984 -27.844 1 97.31 723 TYR A CA 1
ATOM 5613 C C . TYR A 1 723 ? -27.016 -12 -28.984 1 97.31 723 TYR A C 1
ATOM 5615 O O . TYR A 1 723 ? -25.953 -12.555 -29.25 1 97.31 723 TYR A O 1
ATOM 5623 N N . GLU A 1 724 ? -28.016 -12.195 -29.672 1 96.12 724 GLU A N 1
ATOM 5624 C CA . GLU A 1 724 ? -28.047 -13.148 -30.781 1 96.12 724 GLU A CA 1
ATOM 5625 C C . GLU A 1 724 ? -27.156 -12.68 -31.938 1 96.12 724 GLU A C 1
ATOM 5627 O O . GLU A 1 724 ? -26.516 -13.492 -32.594 1 96.12 724 GLU A O 1
ATOM 5632 N N . VAL A 1 725 ? -27.203 -11.43 -32.156 1 96.88 725 VAL A N 1
ATOM 5633 C CA . VAL A 1 725 ? -26.359 -10.867 -33.219 1 96.88 725 VAL A CA 1
ATOM 5634 C C . VAL A 1 725 ? -24.891 -11.086 -32.875 1 96.88 725 VAL A C 1
ATOM 5636 O O . VAL A 1 725 ? -24.094 -11.445 -33.719 1 96.88 725 VAL A O 1
ATOM 5639 N N . ILE A 1 726 ? -24.547 -10.875 -31.625 1 97.25 726 ILE A N 1
ATOM 5640 C CA . ILE A 1 726 ? -23.188 -11.078 -31.156 1 97.25 726 ILE A CA 1
ATOM 5641 C C . ILE A 1 726 ? -22.812 -12.555 -31.266 1 97.25 726 ILE A C 1
ATOM 5643 O O . ILE A 1 726 ? -21.719 -12.883 -31.734 1 97.25 726 ILE A O 1
ATOM 5647 N N . LEU A 1 727 ? -23.719 -13.453 -30.953 1 97.31 727 LEU A N 1
ATOM 5648 C CA . LEU A 1 727 ? -23.484 -14.891 -31.031 1 97.31 727 LEU A CA 1
ATOM 5649 C C . LEU A 1 727 ? -23.203 -15.312 -32.469 1 97.31 727 LEU A C 1
ATOM 5651 O O . LEU A 1 727 ? -22.344 -16.156 -32.719 1 97.31 727 LEU A O 1
ATOM 5655 N N . ASP A 1 728 ? -23.906 -14.727 -33.344 1 96.88 728 ASP A N 1
ATOM 5656 C CA . ASP A 1 728 ? -23.719 -15.078 -34.75 1 96.88 728 ASP A CA 1
ATOM 5657 C C . ASP A 1 728 ? -22.344 -14.672 -35.219 1 96.88 728 ASP A C 1
ATOM 5659 O O . ASP A 1 728 ? -21.734 -15.367 -36.062 1 96.88 728 ASP A O 1
ATOM 5663 N N . LYS A 1 729 ? -21.906 -13.555 -34.781 1 95.5 729 LYS A N 1
ATOM 5664 C CA . LYS A 1 729 ? -20.547 -13.148 -35.094 1 95.5 729 LYS A CA 1
ATOM 5665 C C . LYS A 1 729 ? -19.531 -14.141 -34.562 1 95.5 729 LYS A C 1
ATOM 5667 O O . LYS A 1 729 ? -18.531 -14.461 -35.219 1 95.5 729 LYS A O 1
ATOM 5672 N N . ILE A 1 730 ? -19.766 -14.609 -33.375 1 96.44 730 ILE A N 1
ATOM 5673 C CA . ILE A 1 730 ? -18.875 -15.562 -32.75 1 96.44 730 ILE A CA 1
ATOM 5674 C C . ILE A 1 730 ? -18.953 -16.906 -33.438 1 96.44 730 ILE A C 1
ATOM 5676 O O . ILE A 1 730 ? -17.938 -17.562 -33.688 1 96.44 730 ILE A O 1
ATOM 5680 N N . ARG A 1 731 ? -20.203 -17.312 -33.812 1 95.62 731 ARG A N 1
ATOM 5681 C CA . ARG A 1 731 ? -20.406 -18.547 -34.562 1 95.62 731 ARG A CA 1
ATOM 5682 C C . ARG A 1 731 ? -19.641 -18.516 -35.906 1 95.62 731 ARG A C 1
ATOM 5684 O O . ARG A 1 731 ? -18.953 -19.484 -36.25 1 95.62 731 ARG A O 1
ATOM 5691 N N . ARG A 1 732 ? -19.672 -17.422 -36.5 1 92.25 732 ARG A N 1
ATOM 5692 C CA . ARG A 1 732 ? -18.953 -17.266 -37.781 1 92.25 732 ARG A CA 1
ATOM 5693 C C . ARG A 1 732 ? -17.453 -17.406 -37.562 1 92.25 732 ARG A C 1
ATOM 5695 O O . ARG A 1 732 ? -16.75 -18 -38.375 1 92.25 732 ARG A O 1
ATOM 5702 N N . LYS A 1 733 ? -16.969 -16.828 -36.5 1 90.69 733 LYS A N 1
ATOM 5703 C CA . LYS A 1 733 ? -15.547 -16.875 -36.156 1 90.69 733 LYS A CA 1
ATOM 5704 C C . LYS A 1 733 ? -15.062 -18.297 -35.969 1 90.69 733 LYS A C 1
ATOM 5706 O O . LYS A 1 733 ? -13.922 -18.625 -36.312 1 90.69 733 LYS A O 1
ATOM 5711 N N . VAL A 1 734 ? -15.945 -19.188 -35.469 1 89.88 734 VAL A N 1
ATOM 5712 C CA . VAL A 1 734 ? -15.492 -20.531 -35.125 1 89.88 734 VAL A CA 1
ATOM 5713 C C . VAL A 1 734 ? -16.016 -21.531 -36.156 1 89.88 734 VAL A C 1
ATOM 5715 O O . VAL A 1 734 ? -16 -22.734 -35.938 1 89.88 734 VAL A O 1
ATOM 5718 N N . GLY A 1 735 ? -16.641 -21.047 -37.25 1 86.75 735 GLY A N 1
ATOM 5719 C CA . GLY A 1 735 ? -17 -21.875 -38.406 1 86.75 735 GLY A CA 1
ATOM 5720 C C . GLY A 1 735 ? -18.391 -22.5 -38.25 1 86.75 735 GLY A C 1
ATOM 5721 O O . GLY A 1 735 ? -18.672 -23.516 -38.906 1 86.75 735 GLY A O 1
ATOM 5722 N N . LEU A 1 736 ? -19.203 -21.922 -37.438 1 91.12 736 LEU A N 1
ATOM 5723 C CA . LEU A 1 736 ? -20.578 -22.406 -37.281 1 91.12 736 LEU A CA 1
ATOM 5724 C C . LEU A 1 736 ? -21.531 -21.531 -38.062 1 91.12 736 LEU A C 1
ATOM 5726 O O . LEU A 1 736 ? -21.234 -20.391 -38.375 1 91.12 736 LEU A O 1
ATOM 5730 N N . GLY A 1 737 ? -22.719 -22.109 -38.375 1 90.44 737 GLY A N 1
ATOM 5731 C CA . GLY A 1 737 ? -23.75 -21.375 -39.094 1 90.44 737 GLY A CA 1
ATOM 5732 C C . GLY A 1 737 ? -24.594 -20.5 -38.156 1 90.44 737 GLY A C 1
ATOM 5733 O O . GLY A 1 737 ? -24.547 -20.641 -36.938 1 90.44 737 GLY A O 1
ATOM 5734 N N . GLN A 1 738 ? -25.312 -19.578 -38.781 1 89.19 738 GLN A N 1
ATOM 5735 C CA . GLN A 1 738 ? -26.188 -18.688 -38.031 1 89.19 738 GLN A CA 1
ATOM 5736 C C . GLN A 1 738 ? -27.188 -19.484 -37.219 1 89.19 738 GLN A C 1
ATOM 5738 O O . GLN A 1 738 ? -27.828 -20.422 -37.719 1 89.19 738 GLN A O 1
ATOM 5743 N N . GLY A 1 739 ? -27.266 -19.094 -35.969 1 87.06 739 GLY A N 1
ATOM 5744 C CA . GLY A 1 739 ? -28.234 -19.688 -35.062 1 87.06 739 GLY A CA 1
ATOM 5745 C C . GLY A 1 739 ? -27.953 -21.141 -34.75 1 87.06 739 GLY A C 1
ATOM 5746 O O . GLY A 1 739 ? -28.734 -21.797 -34.062 1 87.06 739 GLY A O 1
ATOM 5747 N N . VAL A 1 740 ? -26.797 -21.594 -35.094 1 88.44 740 VAL A N 1
ATOM 5748 C CA . VAL A 1 740 ? -26.531 -23.031 -34.969 1 88.44 740 VAL A CA 1
ATOM 5749 C C . VAL A 1 740 ? -25.516 -23.281 -33.875 1 88.44 740 VAL A C 1
ATOM 5751 O O . VAL A 1 740 ? -24.375 -22.797 -33.938 1 88.44 740 VAL A O 1
ATOM 5754 N N . GLY A 1 741 ? -25.969 -24.078 -32.906 1 88.75 741 GLY A N 1
ATOM 5755 C CA . GLY A 1 741 ? -25.016 -24.641 -31.969 1 88.75 741 GLY A CA 1
ATOM 5756 C C . GLY A 1 741 ? -24.516 -23.641 -30.938 1 88.75 741 GLY A C 1
ATOM 5757 O O . GLY A 1 741 ? -24.844 -22.453 -31.031 1 88.75 741 GLY A O 1
ATOM 5758 N N . ASN A 1 742 ? -23.766 -24.109 -30 1 94 742 ASN A N 1
ATOM 5759 C CA . ASN A 1 742 ? -23.062 -23.344 -28.969 1 94 742 ASN A CA 1
ATOM 5760 C C . ASN A 1 742 ? -21.625 -23.047 -29.375 1 94 742 ASN A C 1
ATOM 5762 O O . ASN A 1 742 ? -20.812 -23.953 -29.516 1 94 742 ASN A O 1
ATOM 5766 N N . PRO A 1 743 ? -21.312 -21.781 -29.578 1 95 743 PRO A N 1
ATOM 5767 C CA . PRO A 1 743 ? -19.984 -21.484 -30.109 1 95 743 PRO A CA 1
ATOM 5768 C C . PRO A 1 743 ? -18.906 -21.438 -29.016 1 95 743 PRO A C 1
ATOM 5770 O O . PRO A 1 743 ? -17.719 -21.312 -29.312 1 95 743 PRO A O 1
ATOM 5773 N N . PHE A 1 744 ? -19.266 -21.547 -27.75 1 95.81 744 PHE A N 1
ATOM 5774 C CA . PHE A 1 744 ? -18.328 -21.344 -26.656 1 95.81 744 PHE A CA 1
ATOM 5775 C C . PHE A 1 744 ? -17.656 -22.656 -26.281 1 95.81 744 PHE A C 1
ATOM 5777 O O . PHE A 1 744 ? -18.188 -23.438 -25.484 1 95.81 744 PHE A O 1
ATOM 5784 N N . ARG A 1 745 ? -16.453 -22.828 -26.719 1 93.69 745 ARG A N 1
ATOM 5785 C CA . ARG A 1 745 ? -15.656 -24.016 -26.453 1 93.69 745 ARG A CA 1
ATOM 5786 C C . ARG A 1 745 ? -15.125 -24.016 -25.016 1 93.69 745 ARG A C 1
ATOM 5788 O O . ARG A 1 745 ? -14.812 -22.953 -24.469 1 93.69 745 ARG A O 1
ATOM 5795 N N . ARG A 1 746 ? -15.016 -25.156 -24.406 1 91.44 746 ARG A N 1
ATOM 5796 C CA . ARG A 1 746 ? -14.531 -25.312 -23.047 1 91.44 746 ARG A CA 1
ATOM 5797 C C . ARG A 1 746 ? -13.828 -26.656 -22.859 1 91.44 746 ARG A C 1
ATOM 5799 O O . ARG A 1 746 ? -13.961 -27.547 -23.703 1 91.44 746 ARG A O 1
ATOM 5806 N N . PHE A 1 747 ? -13.031 -26.766 -21.844 1 88.75 747 PHE A N 1
ATOM 5807 C CA . PHE A 1 747 ? -12.32 -28 -21.562 1 88.75 747 PHE A CA 1
ATOM 5808 C C . PHE A 1 747 ? -13.25 -29.031 -20.938 1 88.75 747 PHE A C 1
ATOM 5810 O O . PHE A 1 747 ? -14.211 -28.688 -20.25 1 88.75 747 PHE A O 1
ATOM 5817 N N . VAL A 1 748 ? -12.844 -30.234 -21.156 1 84.62 748 VAL A N 1
ATOM 5818 C CA . VAL A 1 748 ? -13.602 -31.328 -20.578 1 84.62 748 VAL A CA 1
ATOM 5819 C C . VAL A 1 748 ? -13.555 -31.266 -19.062 1 84.62 748 VAL A C 1
ATOM 5821 O O . VAL A 1 748 ? -12.477 -31.141 -18.469 1 84.62 748 VAL A O 1
ATOM 5824 N N . GLY A 1 749 ? -14.672 -31.328 -18.375 1 74.06 749 GLY A N 1
ATOM 5825 C CA . GLY A 1 749 ? -14.773 -31.375 -16.922 1 74.06 749 GLY A CA 1
ATOM 5826 C C . GLY A 1 749 ? -14.109 -30.203 -16.234 1 74.06 749 GLY A C 1
ATOM 5827 O O . GLY A 1 749 ? -13.953 -30.188 -15.016 1 74.06 749 GLY A O 1
ATOM 5828 N N . GLN A 1 750 ? -13.68 -29.297 -17 1 71.69 750 GLN A N 1
ATOM 5829 C CA . GLN A 1 750 ? -13.062 -28.078 -16.5 1 71.69 750 GLN A CA 1
ATOM 5830 C C . GLN A 1 750 ? -11.766 -28.391 -15.758 1 71.69 750 GLN A C 1
ATOM 5832 O O . GLN A 1 750 ? -11.422 -27.719 -14.781 1 71.69 750 GLN A O 1
ATOM 5837 N N . GLN A 1 751 ? -11.078 -29.375 -16.141 1 79.5 751 GLN A N 1
ATOM 5838 C CA . GLN A 1 751 ? -9.906 -29.891 -15.438 1 79.5 751 GLN A CA 1
ATOM 5839 C C . GLN A 1 751 ? -8.617 -29.391 -16.078 1 79.5 751 GLN A C 1
ATOM 5841 O O . GLN A 1 751 ? -7.523 -29.797 -15.688 1 79.5 751 GLN A O 1
ATOM 5846 N N . PHE A 1 752 ? -8.672 -28.609 -17.094 1 90.25 752 PHE A N 1
ATOM 5847 C CA . PHE A 1 752 ? -7.551 -27.969 -17.766 1 90.25 752 PHE A CA 1
ATOM 5848 C C . PHE A 1 752 ? -7.855 -26.5 -18.031 1 90.25 752 PHE A C 1
ATOM 5850 O O . PHE A 1 752 ? -8.969 -26.156 -18.453 1 90.25 752 PHE A O 1
ATOM 5857 N N . ARG A 1 753 ? -6.914 -25.625 -17.594 1 93.44 753 ARG A N 1
ATOM 5858 C CA . ARG A 1 753 ? -7.164 -24.188 -17.766 1 93.44 753 ARG A CA 1
ATOM 5859 C C . ARG A 1 753 ? -5.859 -23.422 -17.875 1 93.44 753 ARG A C 1
ATOM 5861 O O . ARG A 1 753 ? -4.793 -23.938 -17.547 1 93.44 753 ARG A O 1
ATOM 5868 N N . ILE A 1 754 ? -5.992 -22.219 -18.406 1 95.94 754 ILE A N 1
ATOM 5869 C CA . ILE A 1 754 ? -4.914 -21.234 -18.328 1 95.94 754 ILE A CA 1
ATOM 5870 C C . ILE A 1 754 ? -5.074 -20.391 -17.078 1 95.94 754 ILE A C 1
ATOM 5872 O O . ILE A 1 754 ? -6.195 -20.031 -16.688 1 95.94 754 ILE A O 1
ATOM 5876 N N . LEU A 1 755 ? -4.02 -20.156 -16.359 1 95.5 755 LEU A N 1
ATOM 5877 C CA . LEU A 1 755 ? -3.99 -19.172 -15.281 1 95.5 755 LEU A CA 1
ATOM 5878 C C . LEU A 1 755 ? -3.158 -17.953 -15.664 1 95.5 755 LEU A C 1
ATOM 5880 O O . LEU A 1 755 ? -1.934 -18.047 -15.781 1 95.5 755 LEU A O 1
ATOM 5884 N N . GLN A 1 756 ? -3.834 -16.844 -15.891 1 95.38 756 GLN A N 1
ATOM 5885 C CA . GLN A 1 756 ? -3.172 -15.609 -16.266 1 95.38 756 GLN A CA 1
ATOM 5886 C C . GLN A 1 756 ? -2.789 -14.789 -15.039 1 95.38 756 GLN A C 1
ATOM 5888 O O . GLN A 1 756 ? -3.65 -14.438 -14.227 1 95.38 756 GLN A O 1
ATOM 5893 N N . GLY A 1 757 ? -1.503 -14.445 -14.898 1 91.12 757 GLY A N 1
ATOM 5894 C CA . GLY A 1 757 ? -1.057 -13.766 -13.688 1 91.12 757 GLY A CA 1
ATOM 5895 C C . GLY A 1 757 ? -0.542 -12.367 -13.945 1 91.12 757 GLY A C 1
ATOM 5896 O O . GLY A 1 757 ? -0.401 -11.57 -13.016 1 91.12 757 GLY A O 1
ATOM 5897 N N . ASP A 1 758 ? -0.321 -11.969 -15.172 1 87.38 758 ASP A N 1
ATOM 5898 C CA . ASP A 1 758 ? 0.235 -10.648 -15.484 1 87.38 758 ASP A CA 1
ATOM 5899 C C . ASP A 1 758 ? -0.847 -9.711 -16.016 1 87.38 758 ASP A C 1
ATOM 5901 O O . ASP A 1 758 ? -1.726 -10.125 -16.766 1 87.38 758 ASP A O 1
ATOM 5905 N N . GLY A 1 759 ? -0.78 -8.531 -15.555 1 87.06 759 GLY A N 1
ATOM 5906 C CA . GLY A 1 759 ? -1.658 -7.5 -16.078 1 87.06 759 GLY A CA 1
ATOM 5907 C C . GLY A 1 759 ? -3.1 -7.66 -15.633 1 87.06 759 GLY A C 1
ATOM 5908 O O . GLY A 1 759 ? -4.016 -7.156 -16.281 1 87.06 759 GLY A O 1
ATOM 5909 N N . VAL A 1 760 ? -3.375 -8.344 -14.586 1 94.31 760 VAL A N 1
ATOM 5910 C CA . VAL A 1 760 ? -4.734 -8.641 -14.156 1 94.31 760 VAL A CA 1
ATOM 5911 C C . VAL A 1 760 ? -5.23 -7.547 -13.211 1 94.31 760 VAL A C 1
ATOM 5913 O O . VAL A 1 760 ? -4.68 -7.355 -12.125 1 94.31 760 VAL A O 1
ATOM 5916 N N . SER A 1 761 ? -6.156 -6.793 -13.625 1 93.31 761 SER A N 1
ATOM 5917 C CA . SER A 1 761 ? -6.801 -5.738 -12.852 1 93.31 761 SER A CA 1
ATOM 5918 C C . SER A 1 761 ? -8.289 -5.641 -13.18 1 93.31 761 SER A C 1
ATOM 5920 O O . SER A 1 761 ? -8.758 -6.254 -14.141 1 93.31 761 SER A O 1
ATOM 5922 N N . LEU A 1 762 ? -8.977 -4.926 -12.359 1 94 762 LEU A N 1
ATOM 5923 C CA . LEU A 1 762 ? -10.406 -4.754 -12.586 1 94 762 LEU A CA 1
ATOM 5924 C C . LEU A 1 762 ? -10.672 -4.035 -13.906 1 94 762 LEU A C 1
ATOM 5926 O O . LEU A 1 762 ? -11.75 -4.18 -14.492 1 94 762 LEU A O 1
ATOM 5930 N N . VAL A 1 763 ? -9.664 -3.367 -14.43 1 89.19 763 VAL A N 1
ATOM 5931 C CA . VAL A 1 763 ? -9.789 -2.594 -15.656 1 89.19 763 VAL A CA 1
ATOM 5932 C C . VAL A 1 763 ? -9.5 -3.486 -16.859 1 89.19 763 VAL A C 1
ATOM 5934 O O . VAL A 1 763 ? -10.133 -3.35 -17.906 1 89.19 763 VAL A O 1
ATOM 5937 N N . THR A 1 764 ? -8.664 -4.473 -16.734 1 92.06 764 THR A N 1
ATOM 5938 C CA . THR A 1 764 ? -8.18 -5.238 -17.891 1 92.06 764 THR A CA 1
ATOM 5939 C C . THR A 1 764 ? -8.977 -6.535 -18.047 1 92.06 764 THR A C 1
ATOM 5941 O O . THR A 1 764 ? -9.141 -7.035 -19.156 1 92.06 764 THR A O 1
ATOM 5944 N N . VAL A 1 765 ? -9.461 -7.09 -16.984 1 95.06 765 VAL A N 1
ATOM 5945 C CA . VAL A 1 765 ? -10.078 -8.414 -17 1 95.06 765 VAL A CA 1
ATOM 5946 C C . VAL A 1 765 ? -11.328 -8.391 -17.875 1 95.06 765 VAL A C 1
ATOM 5948 O O . VAL A 1 765 ? -11.578 -9.328 -18.641 1 95.06 765 VAL A O 1
ATOM 5951 N N . PRO A 1 766 ? -12.156 -7.312 -17.844 1 95.06 766 PRO A N 1
ATOM 5952 C CA . PRO A 1 766 ? -13.32 -7.293 -18.734 1 95.06 766 PRO A CA 1
ATOM 5953 C C . PRO A 1 766 ? -12.945 -7.41 -20.219 1 95.06 766 PRO A C 1
ATOM 5955 O O . PRO A 1 766 ? -13.617 -8.125 -20.969 1 95.06 766 PRO A O 1
ATOM 5958 N N . ASP A 1 767 ? -11.898 -6.84 -20.578 1 94.31 767 ASP A N 1
ATOM 5959 C CA . ASP A 1 767 ? -11.453 -6.91 -21.969 1 94.31 767 ASP A CA 1
ATOM 5960 C C . ASP A 1 767 ? -10.891 -8.289 -22.297 1 94.31 767 ASP A C 1
ATOM 5962 O O . ASP A 1 767 ? -11.07 -8.789 -23.406 1 94.31 767 ASP A O 1
ATOM 5966 N N . MET A 1 768 ? -10.164 -8.875 -21.375 1 95.62 768 MET A N 1
ATOM 5967 C CA . MET A 1 768 ? -9.672 -10.234 -21.562 1 95.62 768 MET A CA 1
ATOM 5968 C C . MET A 1 768 ? -10.836 -11.211 -21.766 1 95.62 768 MET A C 1
ATOM 5970 O O . MET A 1 768 ? -10.805 -12.039 -22.672 1 95.62 768 MET A O 1
ATOM 5974 N N . LEU A 1 769 ? -11.805 -11.023 -20.891 1 97.69 769 LEU A N 1
ATOM 5975 C CA . LEU A 1 769 ? -12.969 -11.891 -20.953 1 97.69 769 LEU A CA 1
ATOM 5976 C C . LEU A 1 769 ? -13.75 -11.664 -22.25 1 97.69 769 LEU A C 1
ATOM 5978 O O . LEU A 1 769 ? -14.203 -12.617 -22.891 1 97.69 769 LEU A O 1
ATOM 5982 N N . ALA A 1 770 ? -13.898 -10.453 -22.672 1 97.06 770 ALA A N 1
ATOM 5983 C CA . ALA A 1 770 ? -14.555 -10.148 -23.938 1 97.06 770 ALA A CA 1
ATOM 5984 C C . ALA A 1 770 ? -13.805 -10.781 -25.109 1 97.06 770 ALA A C 1
ATOM 5986 O O . ALA A 1 770 ? -14.422 -11.289 -26.047 1 97.06 770 ALA A O 1
ATOM 5987 N N . SER A 1 771 ? -12.57 -10.703 -25.047 1 96.19 771 SER A N 1
ATOM 5988 C CA . SER A 1 771 ? -11.75 -11.281 -26.109 1 96.19 771 SER A CA 1
ATOM 5989 C C . SER A 1 771 ? -11.93 -12.789 -26.188 1 96.19 771 SER A C 1
ATOM 5991 O O . SER A 1 771 ? -11.992 -13.359 -27.281 1 96.19 771 SER A O 1
ATOM 5993 N N . LEU A 1 772 ? -11.945 -13.453 -25.047 1 97.56 772 LEU A N 1
ATOM 5994 C CA . LEU A 1 772 ? -12.195 -14.891 -25.016 1 97.56 772 LEU A CA 1
ATOM 5995 C C . LEU A 1 772 ? -13.531 -15.227 -25.672 1 97.56 772 LEU A C 1
ATOM 5997 O O . LEU A 1 772 ? -13.594 -16.094 -26.547 1 97.56 772 LEU A O 1
ATOM 6001 N N . LEU A 1 773 ? -14.562 -14.516 -25.281 1 98.12 773 LEU A N 1
ATOM 6002 C CA . LEU A 1 773 ? -15.891 -14.781 -25.812 1 98.12 773 LEU A CA 1
ATOM 6003 C C . LEU A 1 773 ? -15.945 -14.492 -27.312 1 98.12 773 LEU A C 1
ATOM 6005 O O . LEU A 1 773 ? -16.469 -15.289 -28.094 1 98.12 773 LEU A O 1
ATOM 6009 N N . ALA A 1 774 ? -15.375 -13.414 -27.688 1 96.88 774 ALA A N 1
ATOM 6010 C CA . ALA A 1 774 ? -15.375 -13.016 -29.094 1 96.88 774 ALA A CA 1
ATOM 6011 C C . ALA A 1 774 ? -14.742 -14.094 -29.969 1 96.88 774 ALA A C 1
ATOM 6013 O O . ALA A 1 774 ? -15.109 -14.25 -31.141 1 96.88 774 ALA A O 1
ATOM 6014 N N . ASN A 1 775 ? -13.844 -14.82 -29.438 1 95.12 775 ASN A N 1
ATOM 6015 C CA . ASN A 1 775 ? -13.133 -15.828 -30.203 1 95.12 775 ASN A CA 1
ATOM 6016 C C . ASN A 1 775 ? -13.664 -17.234 -29.906 1 95.12 775 ASN A C 1
ATOM 6018 O O . ASN A 1 775 ? -13 -18.234 -30.219 1 95.12 775 ASN A O 1
ATOM 6022 N N . GLY A 1 776 ? -14.758 -17.344 -29.266 1 95.56 776 GLY A N 1
ATOM 6023 C CA . GLY A 1 776 ? -15.508 -18.578 -29.125 1 95.56 776 GLY A CA 1
ATOM 6024 C C . GLY A 1 776 ? -15.031 -19.453 -27.969 1 95.56 776 GLY A C 1
ATOM 6025 O O . GLY A 1 776 ? -15.055 -20.672 -28.062 1 95.56 776 GLY A O 1
ATOM 6026 N N . PHE A 1 777 ? -14.531 -18.875 -26.953 1 96.31 777 PHE A N 1
ATOM 6027 C CA . PHE A 1 777 ? -14.133 -19.625 -25.766 1 96.31 777 PHE A CA 1
ATOM 6028 C C . PHE A 1 777 ? -15.008 -19.234 -24.578 1 96.31 777 PHE A C 1
ATOM 6030 O O . PHE A 1 777 ? -15.367 -18.078 -24.422 1 96.31 777 PHE A O 1
ATOM 6037 N N . CYS A 1 778 ? -15.336 -20.219 -23.766 1 95.25 778 CYS A N 1
ATOM 6038 C CA . CYS A 1 778 ? -16.062 -20 -22.531 1 95.25 778 CYS A CA 1
ATOM 6039 C C . CYS A 1 778 ? -15.195 -19.297 -21.484 1 95.25 778 CYS A C 1
ATOM 6041 O O . CYS A 1 778 ? -13.977 -19.5 -21.453 1 95.25 778 CYS A O 1
ATOM 6043 N N . ALA A 1 779 ? -15.797 -18.516 -20.578 1 94.62 779 ALA A N 1
ATOM 6044 C CA . ALA A 1 779 ? -15.086 -17.797 -19.531 1 94.62 779 ALA A CA 1
ATOM 6045 C C . ALA A 1 779 ? -14.352 -18.75 -18.609 1 94.62 779 ALA A C 1
ATOM 6047 O O . ALA A 1 779 ? -13.383 -18.359 -17.953 1 94.62 779 ALA A O 1
ATOM 6048 N N . SER A 1 780 ? -14.711 -19.984 -18.562 1 91.38 780 SER A N 1
ATOM 6049 C CA . SER A 1 780 ? -14.148 -20.969 -17.656 1 91.38 780 SER A CA 1
ATOM 6050 C C . SER A 1 780 ? -12.766 -21.422 -18.125 1 91.38 780 SER A C 1
ATOM 6052 O O . SER A 1 780 ? -12.047 -22.109 -17.391 1 91.38 780 SER A O 1
ATOM 6054 N N . THR A 1 781 ? -12.328 -21.016 -19.25 1 95.06 781 THR A N 1
ATOM 6055 C CA . THR A 1 781 ? -11.094 -21.531 -19.828 1 95.06 781 THR A CA 1
ATOM 6056 C C . THR A 1 781 ? -9.883 -20.891 -19.156 1 95.06 781 THR A C 1
ATOM 6058 O O . THR A 1 781 ? -8.758 -21.391 -19.281 1 95.06 781 THR A O 1
ATOM 6061 N N . VAL A 1 782 ? -10.141 -19.797 -18.469 1 95.62 782 VAL A N 1
ATOM 6062 C CA . VAL A 1 782 ? -9.016 -19.062 -17.906 1 95.62 782 VAL A CA 1
ATOM 6063 C C . VAL A 1 782 ? -9.328 -18.672 -16.453 1 95.62 782 VAL A C 1
ATOM 6065 O O . VAL A 1 782 ? -10.438 -18.25 -16.141 1 95.62 782 VAL A O 1
ATOM 6068 N N . HIS A 1 783 ? -8.367 -18.969 -15.578 1 94.44 783 HIS A N 1
ATOM 6069 C CA . HIS A 1 783 ? -8.328 -18.359 -14.258 1 94.44 783 HIS A CA 1
ATOM 6070 C C . HIS A 1 783 ? -7.445 -17.109 -14.25 1 94.44 783 HIS A C 1
ATOM 6072 O O . HIS A 1 783 ? -6.566 -16.969 -15.109 1 94.44 783 HIS A O 1
ATOM 6078 N N . TYR A 1 784 ? -7.699 -16.234 -13.242 1 95.75 784 TYR A N 1
ATOM 6079 C CA . TYR A 1 784 ? -6.926 -15.008 -13.156 1 95.75 784 TYR A CA 1
ATOM 6080 C C . TYR A 1 784 ? -6.203 -14.906 -11.82 1 95.75 784 TYR A C 1
ATOM 6082 O O . TYR A 1 784 ? -6.781 -15.203 -10.773 1 95.75 784 TYR A O 1
ATOM 6090 N N . GLY A 1 785 ? -4.949 -14.664 -11.828 1 95.06 785 GLY A N 1
ATOM 6091 C CA . GLY A 1 785 ? -4.184 -14.305 -10.641 1 95.06 785 GLY A CA 1
ATOM 6092 C C . GLY A 1 785 ? -3.82 -12.836 -10.594 1 95.06 785 GLY A C 1
ATOM 6093 O O . GLY A 1 785 ? -3.209 -12.305 -11.523 1 95.06 785 GLY A O 1
ATOM 6094 N N . SER A 1 786 ? -4.223 -12.172 -9.523 1 95.31 786 SER A N 1
ATOM 6095 C CA . SER A 1 786 ? -3.984 -10.734 -9.414 1 95.31 786 SER A CA 1
ATOM 6096 C C . SER A 1 786 ? -3.164 -10.398 -8.172 1 95.31 786 SER A C 1
ATOM 6098 O O . SER A 1 786 ? -3.422 -10.938 -7.09 1 95.31 786 SER A O 1
ATOM 6100 N N . GLY A 1 787 ? -2.178 -9.586 -8.328 1 93.38 787 GLY A N 1
ATOM 6101 C CA . GLY A 1 787 ? -1.348 -9.133 -7.227 1 93.38 787 GLY A CA 1
ATOM 6102 C C . GLY A 1 787 ? -1.528 -7.66 -6.91 1 93.38 787 GLY A C 1
ATOM 6103 O O . GLY A 1 787 ? -2.527 -7.266 -6.309 1 93.38 787 GLY A O 1
ATOM 6104 N N . GLY A 1 788 ? -0.603 -6.844 -7.488 1 89.75 788 GLY A N 1
ATOM 6105 C CA . GLY A 1 788 ? -0.676 -5.406 -7.281 1 89.75 788 GLY A CA 1
ATOM 6106 C C . GLY A 1 788 ? -1.973 -4.797 -7.777 1 89.75 788 GLY A C 1
ATOM 6107 O O . GLY A 1 788 ? -2.465 -3.822 -7.207 1 89.75 788 GLY A O 1
ATOM 6108 N N . GLY A 1 789 ? -2.543 -5.328 -8.781 1 91.69 789 GLY A N 1
ATOM 6109 C CA . GLY A 1 789 ? -3.807 -4.84 -9.312 1 91.69 789 GLY A CA 1
ATOM 6110 C C . GLY A 1 789 ? -4.965 -5.012 -8.344 1 91.69 789 GLY A C 1
ATOM 6111 O O . GLY A 1 789 ? -5.902 -4.207 -8.344 1 91.69 789 GLY A O 1
ATOM 6112 N N . LEU A 1 790 ? -4.836 -6.004 -7.535 1 93.69 790 LEU A N 1
ATOM 6113 C CA . LEU A 1 790 ? -5.883 -6.309 -6.566 1 93.69 790 LEU A CA 1
ATOM 6114 C C . LEU A 1 790 ? -5.645 -5.559 -5.262 1 93.69 790 LEU A C 1
ATOM 6116 O O . LEU A 1 790 ? -6.59 -5.035 -4.66 1 93.69 790 LEU A O 1
ATOM 6120 N N . MET A 1 791 ? -4.375 -5.441 -4.84 1 95.88 791 MET A N 1
ATOM 6121 C CA . MET A 1 791 ? -4.191 -5.082 -3.436 1 95.88 791 MET A CA 1
ATOM 6122 C C . MET A 1 791 ? -3.328 -3.834 -3.299 1 95.88 791 MET A C 1
ATOM 6124 O O . MET A 1 791 ? -3.316 -3.193 -2.248 1 95.88 791 MET A O 1
ATOM 6128 N N . GLN A 1 792 ? -2.555 -3.453 -4.242 1 96 792 GLN A N 1
ATOM 6129 C CA . GLN A 1 792 ? -1.608 -2.359 -4.051 1 96 792 GLN A CA 1
ATOM 6130 C C . GLN A 1 792 ? -2.039 -1.116 -4.824 1 96 792 GLN A C 1
ATOM 6132 O O . GLN A 1 792 ? -1.859 0.008 -4.348 1 96 792 GLN A O 1
ATOM 6137 N N . LYS A 1 793 ? -2.588 -1.243 -6.004 1 94.31 793 LYS A N 1
ATOM 6138 C CA . LYS A 1 793 ? -2.945 -0.115 -6.859 1 94.31 793 LYS A CA 1
ATOM 6139 C C . LYS A 1 793 ? -4.289 0.481 -6.449 1 94.31 793 LYS A C 1
ATOM 6141 O O . LYS A 1 793 ? -5.172 0.663 -7.289 1 94.31 793 LYS A O 1
ATOM 6146 N N . VAL A 1 794 ? -4.484 0.663 -5.184 1 96 794 VAL A N 1
ATOM 6147 C CA . VAL A 1 794 ? -5.633 1.318 -4.57 1 96 794 VAL A CA 1
ATOM 6148 C C . VAL A 1 794 ? -5.156 2.381 -3.582 1 96 794 VAL A C 1
ATOM 6150 O O . VAL A 1 794 ? -4.016 2.34 -3.119 1 96 794 VAL A O 1
ATOM 6153 N N . ASN A 1 795 ? -5.957 3.342 -3.324 1 95.38 795 ASN A N 1
ATOM 6154 C CA . ASN A 1 795 ? -5.684 4.363 -2.322 1 95.38 795 ASN A CA 1
ATOM 6155 C C . ASN A 1 795 ? -6.961 4.84 -1.643 1 95.38 795 ASN A C 1
ATOM 6157 O O . ASN A 1 795 ? -8.062 4.43 -2.02 1 95.38 795 ASN A O 1
ATOM 6161 N N . ARG A 1 796 ? -6.844 5.633 -0.693 1 94.81 796 ARG A N 1
ATOM 6162 C CA . ARG A 1 796 ? -7.969 6.07 0.126 1 94.81 796 ARG A CA 1
ATOM 6163 C C . ARG A 1 796 ? -9.023 6.773 -0.724 1 94.81 796 ARG A C 1
ATOM 6165 O O . ARG A 1 796 ? -10.219 6.664 -0.451 1 94.81 796 ARG A O 1
ATOM 6172 N N . ASP A 1 797 ? -8.664 7.375 -1.813 1 91.69 797 ASP A N 1
ATOM 6173 C CA . ASP A 1 797 ? -9.555 8.156 -2.658 1 91.69 797 ASP A CA 1
ATOM 6174 C C . ASP A 1 797 ? -10.289 7.258 -3.658 1 91.69 797 ASP A C 1
ATOM 6176 O O . ASP A 1 797 ? -11.258 7.688 -4.293 1 91.69 797 ASP A O 1
ATOM 6180 N N . SER A 1 798 ? -9.859 6.027 -3.76 1 95.19 798 SER A N 1
ATOM 6181 C CA . SER A 1 798 ? -10.547 5.121 -4.68 1 95.19 798 SER A CA 1
ATOM 6182 C C . SER A 1 798 ? -12.039 5.035 -4.359 1 95.19 798 SER A C 1
ATOM 6184 O O . SER A 1 798 ? -12.867 4.98 -5.266 1 95.19 798 SER A O 1
ATOM 6186 N N . LEU A 1 799 ? -12.359 5.031 -3.09 1 95.88 799 LEU A N 1
ATOM 6187 C CA . LEU A 1 799 ? -13.742 5.082 -2.635 1 95.88 799 LEU A CA 1
ATOM 6188 C C . LEU A 1 799 ? -14.016 6.359 -1.852 1 95.88 799 LEU A C 1
ATOM 6190 O O . LEU A 1 799 ? -15.008 6.453 -1.131 1 95.88 799 LEU A O 1
ATOM 6194 N N . SER A 1 800 ? -13.055 7.262 -1.908 1 93.12 800 SER A N 1
ATOM 6195 C CA . SER A 1 800 ? -13.148 8.547 -1.221 1 93.12 800 SER A CA 1
ATOM 6196 C C . SER A 1 800 ? -13.508 8.359 0.249 1 93.12 800 SER A C 1
ATOM 6198 O O . SER A 1 800 ? -14.445 8.992 0.747 1 93.12 800 SER A O 1
ATOM 6200 N N . CYS A 1 801 ? -12.828 7.48 0.873 1 94.5 801 CYS A N 1
ATOM 6201 C CA . CYS A 1 801 ? -13.078 7.211 2.285 1 94.5 801 CYS A CA 1
ATOM 6202 C C . CYS A 1 801 ? -12.617 8.383 3.152 1 94.5 801 CYS A C 1
ATOM 6204 O O . CYS A 1 801 ? -11.586 9 2.877 1 94.5 801 CYS A O 1
ATOM 6206 N N . ALA A 1 802 ? -13.438 8.688 4.199 1 91.19 802 ALA A N 1
ATOM 6207 C CA . ALA A 1 802 ? -13.117 9.766 5.133 1 91.19 802 ALA A CA 1
ATOM 6208 C C . ALA A 1 802 ? -13.492 9.383 6.562 1 91.19 802 ALA A C 1
ATOM 6210 O O . ALA A 1 802 ? -14.422 8.602 6.781 1 91.19 802 ALA A O 1
ATOM 6211 N N . PHE A 1 803 ? -12.75 9.781 7.473 1 91.81 803 PHE A N 1
ATOM 6212 C CA . PHE A 1 803 ? -13.008 9.719 8.906 1 91.81 803 PHE A CA 1
ATOM 6213 C C . PHE A 1 803 ? -13 11.117 9.523 1 91.81 803 PHE A C 1
ATOM 6215 O O . PHE A 1 803 ? -11.945 11.75 9.617 1 91.81 803 PHE A O 1
ATOM 6222 N N . LYS A 1 804 ? -14.219 11.625 9.922 1 88.44 804 LYS A N 1
ATOM 6223 C CA . LYS A 1 804 ? -14.344 13.023 10.32 1 88.44 804 LYS A CA 1
ATOM 6224 C C . LYS A 1 804 ? -15.195 13.164 11.57 1 88.44 804 LYS A C 1
ATOM 6226 O O . LYS A 1 804 ? -16.141 12.406 11.773 1 88.44 804 LYS A O 1
ATOM 6231 N N . CYS A 1 805 ? -14.812 14.141 12.32 1 89.5 805 CYS A N 1
ATOM 6232 C CA . CYS A 1 805 ? -15.688 14.539 13.414 1 89.5 805 CYS A CA 1
ATOM 6233 C C . CYS A 1 805 ? -17 15.117 12.875 1 89.5 805 CYS A C 1
ATOM 6235 O O . CYS A 1 805 ? -16.984 15.961 11.977 1 89.5 805 CYS A O 1
ATOM 6237 N N . CYS A 1 806 ? -18.125 14.633 13.438 1 89.81 806 CYS A N 1
ATOM 6238 C CA . CYS A 1 806 ? -19.391 15.078 12.875 1 89.81 806 CYS A CA 1
ATOM 6239 C C . CYS A 1 806 ? -20.25 15.758 13.945 1 89.81 806 CYS A C 1
ATOM 6241 O O . CYS A 1 806 ? -21.234 16.438 13.617 1 89.81 806 CYS A O 1
ATOM 6243 N N . SER A 1 807 ? -19.891 15.531 15.18 1 89.5 807 SER A N 1
ATOM 6244 C CA . SER A 1 807 ? -20.688 16.141 16.234 1 89.5 807 SER A CA 1
ATOM 6245 C C . SER A 1 807 ? -19.938 16.188 17.547 1 89.5 807 SER A C 1
ATOM 6247 O O . SER A 1 807 ? -19.016 15.398 17.781 1 89.5 807 SER A O 1
ATOM 6249 N N . MET A 1 808 ? -20.344 17.109 18.375 1 85.44 808 MET A N 1
ATOM 6250 C CA . MET A 1 808 ? -19.938 17.188 19.781 1 85.44 808 MET A CA 1
ATOM 6251 C C . MET A 1 808 ? -21.156 17.375 20.672 1 85.44 808 MET A C 1
ATOM 6253 O O . MET A 1 808 ? -22.109 18.062 20.312 1 85.44 808 MET A O 1
ATOM 6257 N N . TYR A 1 809 ? -21.156 16.719 21.766 1 85.88 809 TYR A N 1
ATOM 6258 C CA . TYR A 1 809 ? -22.203 16.875 22.781 1 85.88 809 TYR A CA 1
ATOM 6259 C C . TYR A 1 809 ? -21.625 17.438 24.062 1 85.88 809 TYR A C 1
ATOM 6261 O O . TYR A 1 809 ? -20.781 16.797 24.703 1 85.88 809 TYR A O 1
ATOM 6269 N N . VAL A 1 810 ? -22.078 18.578 24.375 1 78.81 810 VAL A N 1
ATOM 6270 C CA . VAL A 1 810 ? -21.578 19.266 25.562 1 78.81 810 VAL A CA 1
ATOM 6271 C C . VAL A 1 810 ? -22.75 19.688 26.453 1 78.81 810 VAL A C 1
ATOM 6273 O O . VAL A 1 810 ? -23.641 20.422 26.016 1 78.81 810 VAL A O 1
ATOM 6276 N N . HIS A 1 811 ? -22.828 19.234 27.641 1 76.06 811 HIS A N 1
ATOM 6277 C CA . HIS A 1 811 ? -23.844 19.562 28.625 1 76.06 811 HIS A CA 1
ATOM 6278 C C . HIS A 1 811 ? -25.25 19.312 28.078 1 76.06 811 HIS A C 1
ATOM 6280 O O . HIS A 1 811 ? -26.125 20.172 28.141 1 76.06 811 HIS A O 1
ATOM 6286 N N . GLY A 1 812 ? -25.281 18.328 27.375 1 77.5 812 GLY A N 1
ATOM 6287 C CA . GLY A 1 812 ? -26.578 17.891 26.891 1 77.5 812 GLY A CA 1
ATOM 6288 C C . GLY A 1 812 ? -26.984 18.547 25.594 1 77.5 812 GLY A C 1
ATOM 6289 O O . GLY A 1 812 ? -28.062 18.281 25.062 1 77.5 812 GLY A O 1
ATOM 6290 N N . VAL A 1 813 ? -26.109 19.406 25.109 1 79 813 VAL A N 1
ATOM 6291 C CA . VAL A 1 813 ? -26.422 20.125 23.875 1 79 813 VAL A CA 1
ATOM 6292 C C . VAL A 1 813 ? -25.625 19.516 22.719 1 79 813 VAL A C 1
ATOM 6294 O O . VAL A 1 813 ? -24.438 19.234 22.875 1 79 813 VAL A O 1
ATOM 6297 N N . ALA A 1 814 ? -26.312 19.359 21.609 1 83.94 814 ALA A N 1
ATOM 6298 C CA . ALA A 1 814 ? -25.672 18.828 20.406 1 83.94 814 ALA A CA 1
ATOM 6299 C C . ALA A 1 814 ? -25.125 19.953 19.531 1 83.94 814 ALA A C 1
ATOM 6301 O O . ALA A 1 814 ? -25.797 20.938 19.297 1 83.94 814 ALA A O 1
ATOM 6302 N N . TYR A 1 815 ? -23.891 19.844 19.172 1 80.81 815 TYR A N 1
ATOM 6303 C CA . TYR A 1 815 ? -23.25 20.719 18.203 1 80.81 815 TYR A CA 1
ATOM 6304 C C . TYR A 1 815 ? -22.906 19.969 16.938 1 80.81 815 TYR A C 1
ATOM 6306 O O . TYR A 1 815 ? -22.094 19.031 16.953 1 80.81 815 TYR A O 1
ATOM 6314 N N . ASN A 1 816 ? -23.5 20.391 15.875 1 83.69 816 ASN A N 1
ATOM 6315 C CA . ASN A 1 816 ? -23.219 19.781 14.586 1 83.69 816 ASN A CA 1
ATOM 6316 C C . ASN A 1 816 ? -21.922 20.297 13.977 1 83.69 816 ASN A C 1
ATOM 6318 O O . ASN A 1 816 ? -21.703 21.516 13.922 1 83.69 816 ASN A O 1
ATOM 6322 N N . ILE A 1 817 ? -21.047 19.406 13.641 1 84 817 ILE A N 1
ATOM 6323 C CA . ILE A 1 817 ? -19.734 19.781 13.102 1 84 817 ILE A CA 1
ATOM 6324 C C . ILE A 1 817 ? -19.641 19.359 11.641 1 84 817 ILE A C 1
ATOM 6326 O O . ILE A 1 817 ? -20.062 18.25 11.281 1 84 817 ILE A O 1
ATOM 6330 N N . GLY A 1 818 ? -19.156 20.156 10.789 1 80.19 818 GLY A N 1
ATOM 6331 C CA . GLY A 1 818 ? -18.922 19.891 9.383 1 80.19 818 GLY A CA 1
ATOM 6332 C C . GLY A 1 818 ? -18 20.906 8.719 1 80.19 818 GLY A C 1
ATOM 6333 O O . GLY A 1 818 ? -17.453 21.781 9.391 1 80.19 818 GLY A O 1
ATOM 6334 N N . LYS A 1 819 ? -17.656 20.641 7.48 1 80.81 819 LYS A N 1
ATOM 6335 C CA . LYS A 1 819 ? -16.859 21.594 6.703 1 80.81 819 LYS A CA 1
ATOM 6336 C C . LYS A 1 819 ? -17.484 21.844 5.336 1 80.81 819 LYS A C 1
ATOM 6338 O O . LYS A 1 819 ? -18.219 21 4.812 1 80.81 819 LYS A O 1
ATOM 6343 N N . ASP A 1 820 ? -17.281 22.969 4.891 1 80.19 820 ASP A N 1
ATOM 6344 C CA . ASP A 1 820 ? -17.781 23.375 3.576 1 80.19 820 ASP A CA 1
ATOM 6345 C C . ASP A 1 820 ? -16.766 24.266 2.855 1 80.19 820 ASP A C 1
ATOM 6347 O O . ASP A 1 820 ? -17.031 25.438 2.588 1 80.19 820 ASP A O 1
ATOM 6351 N N . PRO A 1 821 ? -15.688 23.703 2.451 1 84.94 821 PRO A N 1
ATOM 6352 C CA . PRO A 1 821 ? -14.656 24.5 1.79 1 84.94 821 PRO A CA 1
ATOM 6353 C C . PRO A 1 821 ? -15.109 25.062 0.445 1 84.94 821 PRO A C 1
ATOM 6355 O O . PRO A 1 821 ? -15.648 24.312 -0.382 1 84.94 821 PRO A O 1
ATOM 6358 N N . ILE A 1 822 ? -14.883 26.281 0.196 1 86.44 822 ILE A N 1
ATOM 6359 C CA . ILE A 1 822 ? -15.352 26.984 -1.001 1 86.44 822 ILE A CA 1
ATOM 6360 C C . ILE A 1 822 ? -14.609 26.438 -2.227 1 86.44 822 ILE A C 1
ATOM 6362 O O . ILE A 1 822 ? -15.18 26.375 -3.318 1 86.44 822 ILE A O 1
ATOM 6366 N N . ALA A 1 823 ? -13.344 26.125 -2.104 1 75.44 823 ALA A N 1
ATOM 6367 C CA . ALA A 1 823 ? -12.531 25.703 -3.238 1 75.44 823 ALA A CA 1
ATOM 6368 C C . ALA A 1 823 ? -12.836 24.25 -3.613 1 75.44 823 ALA A C 1
ATOM 6370 O O . ALA A 1 823 ? -12.242 23.703 -4.555 1 75.44 823 ALA A O 1
ATOM 6371 N N . GLY A 1 824 ? -13.719 23.625 -2.988 1 68.5 824 GLY A N 1
ATOM 6372 C CA . GLY A 1 824 ? -14.07 22.25 -3.301 1 68.5 824 GLY A CA 1
ATOM 6373 C C . GLY A 1 824 ? -13.555 21.266 -2.277 1 68.5 824 GLY A C 1
ATOM 6374 O O . GLY A 1 824 ? -13 21.656 -1.249 1 68.5 824 GLY A O 1
ATOM 6375 N N . GLY A 1 825 ? -13.945 20.031 -2.402 1 63.75 825 GLY A N 1
ATOM 6376 C CA . GLY A 1 825 ? -13.484 18.969 -1.541 1 63.75 825 GLY A CA 1
ATOM 6377 C C . GLY A 1 825 ? -14.609 18.141 -0.959 1 63.75 825 GLY A C 1
ATOM 6378 O O . GLY A 1 825 ? -15.781 18.344 -1.298 1 63.75 825 GLY A O 1
ATOM 6379 N N . LYS A 1 826 ? -14.227 17.266 -0.122 1 61.75 826 LYS A N 1
ATOM 6380 C CA . LYS A 1 826 ? -15.148 16.297 0.467 1 61.75 826 LYS A CA 1
ATOM 6381 C C . LYS A 1 826 ? -16.031 16.969 1.52 1 61.75 826 LYS A C 1
ATOM 6383 O O . LYS A 1 826 ? -15.547 17.406 2.561 1 61.75 826 LYS A O 1
ATOM 6388 N N . LYS A 1 827 ? -17.297 17.109 1.062 1 62.66 827 LYS A N 1
ATOM 6389 C CA . LYS A 1 827 ? -18.266 17.594 2.041 1 62.66 827 LYS A CA 1
ATOM 6390 C C . LYS A 1 827 ? -18.531 16.562 3.123 1 62.66 827 LYS A C 1
ATOM 6392 O O . LYS A 1 827 ? -18.359 15.359 2.893 1 62.66 827 LYS A O 1
ATOM 6397 N N . SER A 1 828 ? -18.75 17.062 4.375 1 71.44 828 SER A N 1
ATOM 6398 C CA . SER A 1 828 ? -19.062 16.141 5.457 1 71.44 828 SER A CA 1
ATOM 6399 C C . SER A 1 828 ? -20.516 16.297 5.906 1 71.44 828 SER A C 1
ATOM 6401 O O . SER A 1 828 ? -21.125 17.359 5.707 1 71.44 828 SER A O 1
ATOM 6403 N N . TYR A 1 829 ? -21.234 15.203 6.25 1 74.69 829 TYR A N 1
ATOM 6404 C CA . TYR A 1 829 ? -22.562 15.328 6.84 1 74.69 829 TYR A CA 1
ATOM 6405 C C . TYR A 1 829 ? -22.484 15.656 8.32 1 74.69 829 TYR A C 1
ATOM 6407 O O . TYR A 1 829 ? -21.906 14.898 9.102 1 74.69 829 TYR A O 1
ATOM 6415 N N . PRO A 1 830 ? -23.047 16.672 8.711 1 81.81 830 PRO A N 1
ATOM 6416 C CA . PRO A 1 830 ? -22.984 17.109 10.109 1 81.81 830 PRO A CA 1
ATOM 6417 C C . PRO A 1 830 ? -24.062 16.484 10.977 1 81.81 830 PRO A C 1
ATOM 6419 O O . PRO A 1 830 ? -25.125 16.109 10.469 1 81.81 830 PRO A O 1
ATOM 6422 N N . GLY A 1 831 ? -23.781 16.266 12.234 1 87.5 831 GLY A N 1
ATOM 6423 C CA . GLY A 1 831 ? -24.812 16.062 13.234 1 87.5 831 GLY A CA 1
ATOM 6424 C C . GLY A 1 831 ? -25 14.609 13.625 1 87.5 831 GLY A C 1
ATOM 6425 O O . GLY A 1 831 ? -26.016 14.242 14.219 1 87.5 831 GLY A O 1
ATOM 6426 N N . ASN A 1 832 ? -24.109 13.727 13.211 1 92.06 832 ASN A N 1
ATOM 6427 C CA . ASN A 1 832 ? -24.125 12.336 13.656 1 92.06 832 ASN A CA 1
ATOM 6428 C C . ASN A 1 832 ? -25.469 11.656 13.352 1 92.06 832 ASN A C 1
ATOM 6430 O O . ASN A 1 832 ? -26.078 11.07 14.234 1 92.06 832 ASN A O 1
ATOM 6434 N N . PRO A 1 833 ? -25.922 11.781 12.148 1 92.75 833 PRO A N 1
ATOM 6435 C CA . PRO A 1 833 ? -27.219 11.156 11.852 1 92.75 833 PRO A CA 1
ATOM 6436 C C . PRO A 1 833 ? -27.188 9.633 12.016 1 92.75 833 PRO A C 1
ATOM 6438 O O . PRO A 1 833 ? -26.172 9 11.742 1 92.75 833 PRO A O 1
ATOM 6441 N N . ALA A 1 834 ? -28.328 9.109 12.438 1 95.44 834 ALA A N 1
ATOM 6442 C CA . ALA A 1 834 ? -28.484 7.66 12.492 1 95.44 834 ALA A CA 1
ATOM 6443 C C . ALA A 1 834 ? -28.453 7.051 11.094 1 95.44 834 ALA A C 1
ATOM 6445 O O . ALA A 1 834 ? -28.703 7.738 10.109 1 95.44 834 ALA A O 1
ATOM 6446 N N . VAL A 1 835 ? -28.031 5.844 11.008 1 95.81 835 VAL A N 1
ATOM 6447 C CA . VAL A 1 835 ? -28.078 5.09 9.758 1 95.81 835 VAL A CA 1
ATOM 6448 C C . VAL A 1 835 ? -29.328 4.211 9.734 1 95.81 835 VAL A C 1
ATOM 6450 O O . VAL A 1 835 ? -29.484 3.314 10.57 1 95.81 835 VAL A O 1
ATOM 6453 N N . ILE A 1 836 ? -30.172 4.426 8.773 1 94.5 836 ILE A N 1
ATOM 6454 C CA . ILE A 1 836 ? -31.469 3.777 8.758 1 94.5 836 ILE A CA 1
ATOM 6455 C C . ILE A 1 836 ? -31.688 3.078 7.422 1 94.5 836 ILE A C 1
ATOM 6457 O O . ILE A 1 836 ? -31.188 3.531 6.387 1 94.5 836 ILE A O 1
ATOM 6461 N N . ARG A 1 837 ? -32.25 1.96 7.465 1 90.56 837 ARG A N 1
ATOM 6462 C CA . ARG A 1 837 ? -32.719 1.302 6.25 1 90.56 837 ARG A CA 1
ATOM 6463 C C . ARG A 1 837 ? -34.062 1.866 5.801 1 90.56 837 ARG A C 1
ATOM 6465 O O . ARG A 1 837 ? -35.062 1.709 6.496 1 90.56 837 ARG A O 1
ATOM 6472 N N . TYR A 1 838 ? -34.125 2.428 4.719 1 87.19 838 TYR A N 1
ATOM 6473 C CA . TYR A 1 838 ? -35.344 3.059 4.223 1 87.19 838 TYR A CA 1
ATOM 6474 C C . TYR A 1 838 ? -36.25 2.037 3.549 1 87.19 838 TYR A C 1
ATOM 6476 O O . TYR A 1 838 ? -35.875 0.857 3.451 1 87.19 838 TYR A O 1
ATOM 6484 N N . ALA A 1 839 ? -37.406 2.518 3.105 1 84.69 839 ALA A N 1
ATOM 6485 C CA . ALA A 1 839 ? -38.469 1.649 2.586 1 84.69 839 ALA A CA 1
ATOM 6486 C C . ALA A 1 839 ? -38 0.917 1.329 1 84.69 839 ALA A C 1
ATOM 6488 O O . ALA A 1 839 ? -38.438 -0.21 1.066 1 84.69 839 ALA A O 1
ATOM 6489 N N . ASP A 1 840 ? -37.094 1.482 0.646 1 80.44 840 ASP A N 1
ATOM 6490 C CA . ASP A 1 840 ? -36.594 0.848 -0.567 1 80.44 840 ASP A CA 1
ATOM 6491 C C . ASP A 1 840 ? -35.5 -0.181 -0.239 1 80.44 840 ASP A C 1
ATOM 6493 O O . ASP A 1 840 ? -34.938 -0.795 -1.142 1 80.44 840 ASP A O 1
ATOM 6497 N N . GLY A 1 841 ? -35.219 -0.305 1.035 1 81.69 841 GLY A N 1
ATOM 6498 C CA . GLY A 1 841 ? -34.281 -1.309 1.476 1 81.69 841 GLY A CA 1
ATOM 6499 C C . GLY A 1 841 ? -32.844 -0.81 1.479 1 81.69 841 GLY A C 1
ATOM 6500 O O . GLY A 1 841 ? -31.938 -1.529 1.887 1 81.69 841 GLY A O 1
ATOM 6501 N N . VAL A 1 842 ? -32.688 0.439 1.09 1 84.88 842 VAL A N 1
ATOM 6502 C CA . VAL A 1 842 ? -31.328 0.991 0.965 1 84.88 842 VAL A CA 1
ATOM 6503 C C . VAL A 1 842 ? -30.922 1.653 2.279 1 84.88 842 VAL A C 1
ATOM 6505 O O . VAL A 1 842 ? -31.734 2.328 2.92 1 84.88 842 VAL A O 1
ATOM 6508 N N . LEU A 1 843 ? -29.719 1.377 2.709 1 90.56 843 LEU A N 1
ATOM 6509 C CA . LEU A 1 843 ? -29.172 2.02 3.895 1 90.56 843 LEU A CA 1
ATOM 6510 C C . LEU A 1 843 ? -28.734 3.447 3.584 1 90.56 843 LEU A C 1
ATOM 6512 O O . LEU A 1 843 ? -28.047 3.691 2.584 1 90.56 843 LEU A O 1
ATOM 6516 N N . ARG A 1 844 ? -29.203 4.383 4.461 1 91.44 844 ARG A N 1
ATOM 6517 C CA . ARG A 1 844 ? -28.828 5.785 4.332 1 91.44 844 ARG A CA 1
ATOM 6518 C C . ARG A 1 844 ? -28.703 6.449 5.699 1 91.44 844 ARG A C 1
ATOM 6520 O O . ARG A 1 844 ? -29.219 5.941 6.691 1 91.44 844 ARG A O 1
ATOM 6527 N N . ASN A 1 845 ? -27.906 7.52 5.699 1 92.38 845 ASN A N 1
ATOM 6528 C CA . ASN A 1 845 ? -27.984 8.391 6.871 1 92.38 845 ASN A CA 1
ATOM 6529 C C . ASN A 1 845 ? -29.344 9.055 6.996 1 92.38 845 ASN A C 1
ATOM 6531 O O . ASN A 1 845 ? -29.938 9.453 5.992 1 92.38 845 ASN A O 1
ATOM 6535 N N . ARG A 1 846 ? -29.797 9.141 8.188 1 93.5 846 ARG A N 1
ATOM 6536 C CA . ARG A 1 846 ? -31.094 9.75 8.43 1 93.5 846 ARG A CA 1
ATOM 6537 C C . ARG A 1 846 ? -31.125 11.188 7.914 1 93.5 846 ARG A C 1
ATOM 6539 O O . ARG A 1 846 ? -30.266 12 8.25 1 93.5 846 ARG A O 1
ATOM 6546 N N . GLY A 1 847 ? -32.062 11.469 7.074 1 91.25 847 GLY A N 1
ATOM 6547 C CA . GLY A 1 847 ? -32.188 12.805 6.512 1 91.25 847 GLY A CA 1
ATOM 6548 C C . GLY A 1 847 ? -33.188 12.867 5.355 1 91.25 847 GLY A C 1
ATOM 6549 O O . GLY A 1 847 ? -33.969 11.945 5.16 1 91.25 847 GLY A O 1
ATOM 6550 N N . GLN A 1 848 ? -33.156 14.039 4.715 1 88.44 848 GLN A N 1
ATOM 6551 C CA . GLN A 1 848 ? -34 14.25 3.543 1 88.44 848 GLN A CA 1
ATOM 6552 C C . GLN A 1 848 ? -33.219 14.031 2.252 1 88.44 848 GLN A C 1
ATOM 6554 O O . GLN A 1 848 ? -32.094 14.547 2.1 1 88.44 848 GLN A O 1
ATOM 6559 N N . TYR A 1 849 ? -33.75 13.211 1.431 1 86.88 849 TYR A N 1
ATOM 6560 C CA . TYR A 1 849 ? -33.094 12.852 0.183 1 86.88 849 TYR A CA 1
ATOM 6561 C C . TYR A 1 849 ? -33.906 13.289 -1.021 1 86.88 849 TYR A C 1
ATOM 6563 O O . TYR A 1 849 ? -35.156 13.266 -0.974 1 86.88 849 TYR A O 1
ATOM 6571 N N . GLU A 1 850 ? -33.188 13.812 -2.029 1 82.25 850 GLU A N 1
ATOM 6572 C CA . GLU A 1 850 ? -33.75 14.023 -3.359 1 82.25 850 GLU A CA 1
ATOM 6573 C C . GLU A 1 850 ? -33 13.219 -4.414 1 82.25 850 GLU A C 1
ATOM 6575 O O . GLU A 1 850 ? -31.812 13.406 -4.609 1 82.25 850 GLU A O 1
ATOM 6580 N N . ASN A 1 851 ? -33.625 12.336 -5.125 1 76.75 851 ASN A N 1
ATOM 6581 C CA . ASN A 1 851 ? -33.031 11.461 -6.137 1 76.75 851 ASN A CA 1
ATOM 6582 C C . ASN A 1 851 ? -31.828 10.711 -5.586 1 76.75 851 ASN A C 1
ATOM 6584 O O . ASN A 1 851 ? -30.766 10.68 -6.215 1 76.75 851 ASN A O 1
ATOM 6588 N N . GLY A 1 852 ? -31.938 10.312 -4.305 1 71.88 852 GLY A N 1
ATOM 6589 C CA . GLY A 1 852 ? -30.891 9.5 -3.703 1 71.88 852 GLY A CA 1
ATOM 6590 C C . GLY A 1 852 ? -29.75 10.312 -3.137 1 71.88 852 GLY A C 1
ATOM 6591 O O . GLY A 1 852 ? -28.812 9.766 -2.535 1 71.88 852 GLY A O 1
ATOM 6592 N N . VAL A 1 853 ? -29.859 11.625 -3.266 1 75.69 853 VAL A N 1
ATOM 6593 C CA . VAL A 1 853 ? -28.797 12.508 -2.777 1 75.69 853 VAL A CA 1
ATOM 6594 C C . VAL A 1 853 ? -29.25 13.18 -1.483 1 75.69 853 VAL A C 1
ATOM 6596 O O . VAL A 1 853 ? -30.344 13.742 -1.416 1 75.69 853 VAL A O 1
ATOM 6599 N N . LEU A 1 854 ? -28.484 13.102 -0.498 1 80.69 854 LEU A N 1
ATOM 6600 C CA . LEU A 1 854 ? -28.797 13.719 0.783 1 80.69 854 LEU A CA 1
ATOM 6601 C C . LEU A 1 854 ? -28.844 15.242 0.652 1 80.69 854 LEU A C 1
ATOM 6603 O O . LEU A 1 854 ? -27.859 15.867 0.255 1 80.69 854 LEU A O 1
ATOM 6607 N N . GLN A 1 855 ? -30 15.781 0.928 1 77.31 855 GLN A N 1
ATOM 6608 C CA . GLN A 1 855 ? -30.156 17.234 0.893 1 77.31 855 GLN A CA 1
ATOM 6609 C C . GLN A 1 855 ? -29.906 17.844 2.266 1 77.31 855 GLN A C 1
ATOM 6611 O O . GLN A 1 855 ? -29.281 18.906 2.369 1 77.31 855 GLN A O 1
ATOM 6616 N N . ARG A 1 856 ? -30.453 17.125 3.227 1 81.31 856 ARG A N 1
ATOM 6617 C CA . ARG A 1 856 ? -30.312 17.594 4.605 1 81.31 856 ARG A CA 1
ATOM 6618 C C . ARG A 1 856 ? -30.25 16.422 5.57 1 81.31 856 ARG A C 1
ATOM 6620 O O . ARG A 1 856 ? -31.172 15.586 5.609 1 81.31 856 ARG A O 1
ATOM 6627 N N . ALA A 1 857 ? -29.234 16.422 6.352 1 85.31 857 ALA A N 1
ATOM 6628 C CA . ALA A 1 857 ? -29.109 15.398 7.379 1 85.31 857 ALA A CA 1
ATOM 6629 C C . ALA A 1 857 ? -29.969 15.734 8.594 1 85.31 857 ALA A C 1
ATOM 6631 O O . ALA A 1 857 ? -30.141 16.906 8.938 1 85.31 857 ALA A O 1
ATOM 6632 N N . GLU A 1 858 ? -30.578 14.781 9.172 1 89.31 858 GLU A N 1
ATOM 6633 C CA . GLU A 1 858 ? -31.25 14.93 10.461 1 89.31 858 GLU A CA 1
ATOM 6634 C C . GLU A 1 858 ? -30.344 14.523 11.617 1 89.31 858 GLU A C 1
ATOM 6636 O O . GLU A 1 858 ? -30.172 13.328 11.883 1 89.31 858 GLU A O 1
ATOM 6641 N N . PRO A 1 859 ? -29.875 15.508 12.352 1 90.5 859 PRO A N 1
ATOM 6642 C CA . PRO A 1 859 ? -28.891 15.242 13.398 1 90.5 859 PRO A CA 1
ATOM 6643 C C . PRO A 1 859 ? -29.453 14.406 14.547 1 90.5 859 PRO A C 1
ATOM 6645 O O . PRO A 1 859 ? -30.672 14.32 14.703 1 90.5 859 PRO A O 1
ATOM 6648 N N . MET A 1 860 ? -28.594 13.797 15.289 1 93.25 860 MET A N 1
ATOM 6649 C CA . MET A 1 860 ? -28.906 13.055 16.5 1 93.25 860 MET A CA 1
ATOM 6650 C C . MET A 1 860 ? -28.922 13.969 17.719 1 93.25 860 MET A C 1
ATOM 6652 O O . MET A 1 860 ? -27.969 14.703 17.953 1 93.25 860 MET A O 1
ATOM 6656 N N . SER A 1 861 ? -30 13.945 18.516 1 92.38 861 SER A N 1
ATOM 6657 C CA . SER A 1 861 ? -30.062 14.711 19.75 1 92.38 861 SER A CA 1
ATOM 6658 C C . SER A 1 861 ? -29.188 14.094 20.828 1 92.38 861 SER A C 1
ATOM 6660 O O . SER A 1 861 ? -28.703 12.961 20.672 1 92.38 861 SER A O 1
ATOM 6662 N N . TYR A 1 862 ? -28.953 14.898 21.859 1 91.31 862 TYR A N 1
ATOM 6663 C CA . TYR A 1 862 ? -28.188 14.375 22.984 1 91.31 862 TYR A CA 1
ATOM 6664 C C . TYR A 1 862 ? -28.875 13.156 23.594 1 91.31 862 TYR A C 1
ATOM 6666 O O . TYR A 1 862 ? -28.219 12.188 23.969 1 91.31 862 TYR A O 1
ATOM 6674 N N . GLU A 1 863 ? -30.172 13.195 23.703 1 93.25 863 GLU A N 1
ATOM 6675 C CA . GLU A 1 863 ? -30.938 12.086 24.25 1 93.25 863 GLU A CA 1
ATOM 6676 C C . GLU A 1 863 ? -30.781 10.828 23.391 1 93.25 863 GLU A C 1
ATOM 6678 O O . GLU A 1 863 ? -30.578 9.734 23.922 1 93.25 863 GLU A O 1
ATOM 6683 N N . GLU A 1 864 ? -30.844 11.055 22.109 1 94.56 864 GLU A N 1
ATOM 6684 C CA . GLU A 1 864 ? -30.656 9.922 21.203 1 94.56 864 GLU A CA 1
ATOM 6685 C C . GLU A 1 864 ? -29.25 9.367 21.281 1 94.56 864 GLU A C 1
ATOM 6687 O O . GLU A 1 864 ? -29.031 8.156 21.172 1 94.56 864 GLU A O 1
ATOM 6692 N N . PHE A 1 865 ? -28.344 10.273 21.422 1 93.88 865 PHE A N 1
ATOM 6693 C CA . PHE A 1 865 ? -26.938 9.867 21.547 1 93.88 865 PHE A CA 1
ATOM 6694 C C . PHE A 1 865 ? -26.75 8.984 22.766 1 93.88 865 PHE A C 1
ATOM 6696 O O . PHE A 1 865 ? -26.031 7.984 22.719 1 93.88 865 PHE A O 1
ATOM 6703 N N . ARG A 1 866 ? -27.375 9.266 23.812 1 91 866 ARG A N 1
ATOM 6704 C CA . ARG A 1 866 ? -27.219 8.562 25.078 1 91 866 ARG A CA 1
ATOM 6705 C C . ARG A 1 866 ? -28.016 7.266 25.094 1 91 866 ARG A C 1
ATOM 6707 O O . ARG A 1 866 ? -27.562 6.246 25.594 1 91 866 ARG A O 1
ATOM 6714 N N . GLU A 1 867 ? -29.219 7.32 24.484 1 92.12 867 GLU A N 1
ATOM 6715 C CA . GLU A 1 867 ? -30.172 6.227 24.688 1 92.12 867 GLU A CA 1
ATOM 6716 C C . GLU A 1 867 ? -30.328 5.398 23.406 1 92.12 867 GLU A C 1
ATOM 6718 O O . GLU A 1 867 ? -30.844 4.281 23.453 1 92.12 867 GLU A O 1
ATOM 6723 N N . GLY A 1 868 ? -29.828 5.926 22.359 1 93.19 868 GLY A N 1
ATOM 6724 C CA . GLY A 1 868 ? -30.016 5.254 21.078 1 93.19 868 GLY A CA 1
ATOM 6725 C C . GLY A 1 868 ? -31.078 5.902 20.219 1 93.19 868 GLY A C 1
ATOM 6726 O O . GLY A 1 868 ? -32.062 6.453 20.75 1 93.19 868 GLY A O 1
ATOM 6727 N N . ALA A 1 869 ? -30.875 5.906 18.969 1 94.44 869 ALA A N 1
ATOM 6728 C CA . ALA A 1 869 ? -31.844 6.41 18 1 94.44 869 ALA A CA 1
ATOM 6729 C C . ALA A 1 869 ? -32.656 5.27 17.406 1 94.44 869 ALA A C 1
ATOM 6731 O O . ALA A 1 869 ? -32.125 4.211 17.078 1 94.44 869 ALA A O 1
ATOM 6732 N N . GLU A 1 870 ? -33.969 5.508 17.219 1 92.69 870 GLU A N 1
ATOM 6733 C CA . GLU A 1 870 ? -34.844 4.48 16.688 1 92.69 870 GLU A CA 1
ATOM 6734 C C . GLU A 1 870 ? -34.438 4.094 15.258 1 92.69 870 GLU A C 1
ATOM 6736 O O . GLU A 1 870 ? -34.219 4.965 14.422 1 92.69 870 GLU A O 1
ATOM 6741 N N . GLY A 1 871 ? -34.312 2.818 15.07 1 93.56 871 GLY A N 1
ATOM 6742 C CA . GLY A 1 871 ? -34.062 2.303 13.734 1 93.56 871 GLY A CA 1
ATOM 6743 C C . GLY A 1 871 ? -32.594 2.318 13.359 1 93.56 871 GLY A C 1
ATOM 6744 O O . GLY A 1 871 ? -32.219 1.832 12.289 1 93.56 871 GLY A O 1
ATOM 6745 N N . ASP A 1 872 ? -31.766 2.93 14.195 1 96.19 872 ASP A N 1
ATOM 6746 C CA . ASP A 1 872 ? -30.344 3 13.883 1 96.19 872 ASP A CA 1
ATOM 6747 C C . ASP A 1 872 ? -29.75 1.604 13.719 1 96.19 872 ASP A C 1
ATOM 6749 O O . ASP A 1 872 ? -29.922 0.741 14.578 1 96.19 872 ASP A O 1
ATOM 6753 N N . GLN A 1 873 ? -29.078 1.431 12.594 1 96.12 873 GLN A N 1
ATOM 6754 C CA . GLN A 1 873 ? -28.5 0.128 12.273 1 96.12 873 GLN A CA 1
ATOM 6755 C C . GLN A 1 873 ? -27.094 -0.014 12.852 1 96.12 873 GLN A C 1
ATOM 6757 O O . GLN A 1 873 ? -26.531 -1.111 12.875 1 96.12 873 GLN A O 1
ATOM 6762 N N . LEU A 1 874 ? -26.5 1.079 13.328 1 97.38 874 LEU A N 1
ATOM 6763 C CA . LEU A 1 874 ? -25.203 0.99 14 1 97.38 874 LEU A CA 1
ATOM 6764 C C . LEU A 1 874 ? -25.359 0.419 15.406 1 97.38 874 LEU A C 1
ATOM 6766 O O . LEU A 1 874 ? -26.188 0.881 16.172 1 97.38 874 LEU A O 1
ATOM 6770 N N . VAL A 1 875 ? -24.578 -0.595 15.703 1 96.5 875 VAL A N 1
ATOM 6771 C CA . VAL A 1 875 ? -24.641 -1.222 17.016 1 96.5 875 VAL A CA 1
ATOM 6772 C C . VAL A 1 875 ? -23.266 -1.117 17.703 1 96.5 875 VAL A C 1
ATOM 6774 O O . VAL A 1 875 ? -22.234 -1.059 17.031 1 96.5 875 VAL A O 1
ATOM 6777 N N . THR A 1 876 ? -23.234 -1.022 19.016 1 97.69 876 THR A N 1
ATOM 6778 C CA . THR A 1 876 ? -21.984 -0.977 19.766 1 97.69 876 THR A CA 1
ATOM 6779 C C . THR A 1 876 ? -21.203 -2.273 19.578 1 97.69 876 THR A C 1
ATOM 6781 O O . THR A 1 876 ? -21.672 -3.348 19.969 1 97.69 876 THR A O 1
ATOM 6784 N N . VAL A 1 877 ? -20.016 -2.125 19.016 1 97.81 877 VAL A N 1
ATOM 6785 C CA . VAL A 1 877 ? -19.234 -3.328 18.781 1 97.81 877 VAL A CA 1
ATOM 6786 C C . VAL A 1 877 ? -18.016 -3.338 19.703 1 97.81 877 VAL A C 1
ATOM 6788 O O . VAL A 1 877 ? -17.359 -4.375 19.875 1 97.81 877 VAL A O 1
ATOM 6791 N N . PHE A 1 878 ? -17.656 -2.266 20.281 1 97.44 878 PHE A N 1
ATOM 6792 C CA . PHE A 1 878 ? -16.516 -2.113 21.172 1 97.44 878 PHE A CA 1
ATOM 6793 C C . PHE A 1 878 ? -16.781 -1.016 22.203 1 97.44 878 PHE A C 1
ATOM 6795 O O . PHE A 1 878 ? -17.344 0.029 21.859 1 97.44 878 PHE A O 1
ATOM 6802 N N . GLU A 1 879 ? -16.438 -1.277 23.438 1 97.62 879 GLU A N 1
ATOM 6803 C CA . GLU A 1 879 ? -16.641 -0.284 24.484 1 97.62 879 GLU A CA 1
ATOM 6804 C C . GLU A 1 879 ? -15.656 -0.495 25.641 1 97.62 879 GLU A C 1
ATOM 6806 O O . GLU A 1 879 ? -15.617 -1.57 26.234 1 97.62 879 GLU A O 1
ATOM 6811 N N . ASN A 1 880 ? -14.883 0.523 25.891 1 96.56 880 ASN A N 1
ATOM 6812 C CA . ASN A 1 880 ? -13.977 0.542 27.047 1 96.56 880 ASN A CA 1
ATOM 6813 C C . ASN A 1 880 ? -13.094 -0.702 27.078 1 96.56 880 ASN A C 1
ATOM 6815 O O . ASN A 1 880 ? -13.023 -1.39 28.094 1 96.56 880 ASN A O 1
ATOM 6819 N N . GLY A 1 881 ? -12.508 -1.014 25.984 1 93.88 881 GLY A N 1
ATOM 6820 C CA . GLY A 1 881 ? -11.508 -2.066 25.906 1 93.88 881 GLY A CA 1
ATOM 6821 C C . GLY A 1 881 ? -12.102 -3.445 25.703 1 93.88 881 GLY A C 1
ATOM 6822 O O . GLY A 1 881 ? -11.375 -4.441 25.656 1 93.88 881 GLY A O 1
ATOM 6823 N N . VAL A 1 882 ? -13.43 -3.533 25.531 1 95 882 VAL A N 1
ATOM 6824 C CA . VAL A 1 882 ? -14.086 -4.836 25.453 1 95 882 VAL A CA 1
ATOM 6825 C C . VAL A 1 882 ? -14.82 -4.953 24.109 1 95 882 VAL A C 1
ATOM 6827 O O . VAL A 1 882 ? -15.594 -4.066 23.75 1 95 882 VAL A O 1
ATOM 6830 N N . VAL A 1 883 ? -14.562 -6.059 23.422 1 94.44 883 VAL A N 1
ATOM 6831 C CA . VAL A 1 883 ? -15.305 -6.375 22.203 1 94.44 883 VAL A CA 1
ATOM 6832 C C . VAL A 1 883 ? -16.719 -6.824 22.562 1 94.44 883 VAL A C 1
ATOM 6834 O O . VAL A 1 883 ? -16.906 -7.77 23.328 1 94.44 883 VAL A O 1
ATOM 6837 N N . LYS A 1 884 ? -17.734 -6.152 22.016 1 96.25 884 LYS A N 1
ATOM 6838 C CA . LYS A 1 884 ? -19.125 -6.441 22.344 1 96.25 884 LYS A CA 1
ATOM 6839 C C . LYS A 1 884 ? -19.766 -7.344 21.281 1 96.25 884 LYS A C 1
ATOM 6841 O O . LYS A 1 884 ? -20.734 -8.062 21.562 1 96.25 884 LYS A O 1
ATOM 6846 N N . VAL A 1 885 ? -19.281 -7.223 20.078 1 94.12 885 VAL A N 1
ATOM 6847 C CA . VAL A 1 885 ? -19.734 -8.062 18.969 1 94.12 885 VAL A CA 1
ATOM 6848 C C . VAL A 1 885 ? -18.531 -8.695 18.281 1 94.12 885 VAL A C 1
ATOM 6850 O O . VAL A 1 885 ? -17.594 -8 17.906 1 94.12 885 VAL A O 1
ATOM 6853 N N . ASP A 1 886 ? -18.547 -10.016 18.141 1 90.44 886 ASP A N 1
ATOM 6854 C CA . ASP A 1 886 ? -17.547 -10.773 17.391 1 90.44 886 ASP A CA 1
ATOM 6855 C C . ASP A 1 886 ? -18.156 -11.438 16.156 1 90.44 886 ASP A C 1
ATOM 6857 O O . ASP A 1 886 ? -18.75 -12.508 16.266 1 90.44 886 ASP A O 1
ATOM 6861 N N . HIS A 1 887 ? -17.984 -10.781 15.039 1 89 887 HIS A N 1
ATOM 6862 C CA . HIS A 1 887 ? -18.578 -11.305 13.812 1 89 887 HIS A CA 1
ATOM 6863 C C . HIS A 1 887 ? -17.875 -12.578 13.359 1 89 887 HIS A C 1
ATOM 6865 O O . HIS A 1 887 ? -16.641 -12.633 13.352 1 89 887 HIS A O 1
ATOM 6871 N N . SER A 1 888 ? -18.688 -13.539 12.945 1 83.25 888 SER A N 1
ATOM 6872 C CA . SER A 1 888 ? -18.109 -14.758 12.383 1 83.25 888 SER A CA 1
ATOM 6873 C C . SER A 1 888 ? -17.766 -14.57 10.906 1 83.25 888 SER A C 1
ATOM 6875 O O . SER A 1 888 ? -18.391 -13.766 10.211 1 83.25 888 SER A O 1
ATOM 6877 N N . TRP A 1 889 ? -16.828 -15.336 10.531 1 85.31 889 TRP A N 1
ATOM 6878 C CA . TRP A 1 889 ? -16.391 -15.258 9.148 1 85.31 889 TRP A CA 1
ATOM 6879 C C . TRP A 1 889 ? -17.516 -15.641 8.195 1 85.31 889 TRP A C 1
ATOM 6881 O O . TRP A 1 889 ? -17.703 -15.008 7.152 1 85.31 889 TRP A O 1
ATOM 6891 N N . ASN A 1 890 ? -18.344 -16.625 8.492 1 81.75 890 ASN A N 1
ATOM 6892 C CA . ASN A 1 890 ? -19.453 -17.094 7.664 1 81.75 890 ASN A CA 1
ATOM 6893 C C . ASN A 1 890 ? -20.5 -16 7.48 1 81.75 890 ASN A C 1
ATOM 6895 O O . ASN A 1 890 ? -21.078 -15.859 6.398 1 81.75 890 ASN A O 1
ATOM 6899 N N . ASP A 1 891 ? -20.75 -15.297 8.562 1 86.75 891 ASP A N 1
ATOM 6900 C CA . ASP A 1 891 ? -21.734 -14.227 8.477 1 86.75 891 ASP A CA 1
ATOM 6901 C C . ASP A 1 891 ? -21.266 -13.125 7.52 1 86.75 891 ASP A C 1
ATOM 6903 O O . ASP A 1 891 ? -22.062 -12.57 6.766 1 86.75 891 ASP A O 1
ATOM 6907 N N . ILE A 1 892 ? -20 -12.859 7.617 1 92.19 892 ILE A N 1
ATOM 6908 C CA . ILE A 1 892 ? -19.422 -11.82 6.766 1 92.19 892 ILE A CA 1
ATOM 6909 C C . ILE A 1 892 ? -19.531 -12.242 5.301 1 92.19 892 ILE A C 1
ATOM 6911 O O . ILE A 1 892 ? -20.016 -11.469 4.461 1 92.19 892 ILE A O 1
ATOM 6915 N N . ARG A 1 893 ? -19.203 -13.414 4.941 1 88.31 893 ARG A N 1
ATOM 6916 C CA . ARG A 1 893 ? -19.266 -13.922 3.576 1 88.31 893 ARG A CA 1
ATOM 6917 C C . ARG A 1 893 ? -20.703 -13.938 3.061 1 88.31 893 ARG A C 1
ATOM 6919 O O . ARG A 1 893 ? -20.953 -13.641 1.89 1 88.31 893 ARG A O 1
ATOM 6926 N N . ALA A 1 894 ? -21.609 -14.336 3.939 1 87.75 894 ALA A N 1
ATOM 6927 C CA . ALA A 1 894 ? -23.016 -14.391 3.557 1 87.75 894 ALA A CA 1
ATOM 6928 C C . ALA A 1 894 ? -23.547 -13.008 3.166 1 87.75 894 ALA A C 1
ATOM 6930 O O . ALA A 1 894 ? -24.344 -12.883 2.24 1 87.75 894 ALA A O 1
ATOM 6931 N N . ARG A 1 895 ? -23.062 -12.031 3.814 1 91.88 895 ARG A N 1
ATOM 6932 C CA . ARG A 1 895 ? -23.516 -10.664 3.551 1 91.88 895 ARG A CA 1
ATOM 6933 C C . ARG A 1 895 ? -22.922 -10.133 2.252 1 91.88 895 ARG A C 1
ATOM 6935 O O . ARG A 1 895 ? -23.547 -9.344 1.553 1 91.88 895 ARG A O 1
ATOM 6942 N N . VAL A 1 896 ? -21.734 -10.602 1.89 1 93.44 896 VAL A N 1
ATOM 6943 C CA . VAL A 1 896 ? -21 -10.07 0.744 1 93.44 896 VAL A CA 1
ATOM 6944 C C . VAL A 1 896 ? -21.438 -10.789 -0.529 1 93.44 896 VAL A C 1
ATOM 6946 O O . VAL A 1 896 ? -21.109 -10.367 -1.638 1 93.44 896 VAL A O 1
ATOM 6949 N N . ARG A 1 897 ? -22.141 -11.766 -0.46 1 88.5 897 ARG A N 1
ATOM 6950 C CA . ARG A 1 897 ? -22.531 -12.617 -1.578 1 88.5 897 ARG A CA 1
ATOM 6951 C C . ARG A 1 897 ? -23.156 -11.805 -2.703 1 88.5 897 ARG A C 1
ATOM 6953 O O . ARG A 1 897 ? -23.938 -10.875 -2.447 1 88.5 897 ARG A O 1
ATOM 6960 N N . VAL A 1 898 ? -22.844 -12.172 -3.918 1 89.56 898 VAL A N 1
ATOM 6961 C CA . VAL A 1 898 ? -23.375 -11.484 -5.094 1 89.56 898 VAL A CA 1
ATOM 6962 C C . VAL A 1 898 ? -24.812 -11.93 -5.352 1 89.56 898 VAL A C 1
ATOM 6964 O O . VAL A 1 898 ? -25.078 -13.117 -5.527 1 89.56 898 VAL A O 1
ATOM 6967 N N . THR A 1 899 ? -25.734 -10.945 -5.387 1 86.62 899 THR A N 1
ATOM 6968 C CA . THR A 1 899 ? -27.141 -11.25 -5.633 1 86.62 899 THR A CA 1
ATOM 6969 C C . THR A 1 899 ? -27.734 -10.281 -6.656 1 86.62 899 THR A C 1
ATOM 6971 O O . THR A 1 899 ? -28.953 -10.219 -6.82 1 86.62 899 THR A O 1
ATOM 6974 N N . ASP A 1 900 ? -26.938 -9.539 -7.301 1 85.62 900 ASP A N 1
ATOM 6975 C CA . ASP A 1 900 ? -27.344 -8.516 -8.266 1 85.62 900 ASP A CA 1
ATOM 6976 C C . ASP A 1 900 ? -26.375 -8.445 -9.438 1 85.62 900 ASP A C 1
ATOM 6978 O O . ASP A 1 900 ? -25.531 -7.547 -9.5 1 85.62 900 ASP A O 1
ATOM 6982 N N . LEU A 1 901 ? -26.562 -9.195 -10.438 1 90.75 901 LEU A N 1
ATOM 6983 C CA . LEU A 1 901 ? -25.594 -9.32 -11.516 1 90.75 901 LEU A CA 1
ATOM 6984 C C . LEU A 1 901 ? -26.094 -8.609 -12.773 1 90.75 901 LEU A C 1
ATOM 6986 O O . LEU A 1 901 ? -25.375 -8.539 -13.773 1 90.75 901 LEU A O 1
ATOM 6990 N N . ASP A 1 902 ? -27.281 -8.07 -12.773 1 89.81 902 ASP A N 1
ATOM 6991 C CA . ASP A 1 902 ? -27.891 -7.543 -13.984 1 89.81 902 ASP A CA 1
ATOM 6992 C C . ASP A 1 902 ? -27.031 -6.449 -14.609 1 89.81 902 ASP A C 1
ATOM 6994 O O . ASP A 1 902 ? -26.75 -6.477 -15.812 1 89.81 902 ASP A O 1
ATOM 6998 N N . HIS A 1 903 ? -26.625 -5.547 -13.797 1 90.62 903 HIS A N 1
ATOM 6999 C CA . HIS A 1 903 ? -25.797 -4.457 -14.312 1 90.62 903 HIS A CA 1
ATOM 7000 C C . HIS A 1 903 ? -24.484 -4.98 -14.891 1 90.62 903 HIS A C 1
ATOM 7002 O O . HIS A 1 903 ? -24.047 -4.523 -15.945 1 90.62 903 HIS A O 1
ATOM 7008 N N . ALA A 1 904 ? -23.875 -5.887 -14.195 1 93.25 904 ALA A N 1
ATOM 7009 C CA . ALA A 1 904 ? -22.609 -6.449 -14.648 1 93.25 904 ALA A CA 1
ATOM 7010 C C . ALA A 1 904 ? -22.766 -7.199 -15.961 1 93.25 904 ALA A C 1
ATOM 7012 O O . ALA A 1 904 ? -21.922 -7.113 -16.844 1 93.25 904 ALA A O 1
ATOM 7013 N N . VAL A 1 905 ? -23.844 -7.93 -16.156 1 95.5 905 VAL A N 1
ATOM 7014 C CA . VAL A 1 905 ? -24.125 -8.68 -17.375 1 95.5 905 VAL A CA 1
ATOM 7015 C C . VAL A 1 905 ? -24.359 -7.719 -18.531 1 95.5 905 VAL A C 1
ATOM 7017 O O . VAL A 1 905 ? -23.844 -7.922 -19.625 1 95.5 905 VAL A O 1
ATOM 7020 N N . ASN A 1 906 ? -25.109 -6.684 -18.266 1 94.06 906 ASN A N 1
ATOM 7021 C CA . ASN A 1 906 ? -25.359 -5.68 -19.297 1 94.06 906 ASN A CA 1
ATOM 7022 C C . ASN A 1 906 ? -24.078 -4.992 -19.734 1 94.06 906 ASN A C 1
ATOM 7024 O O . ASN A 1 906 ? -23.859 -4.801 -20.938 1 94.06 906 ASN A O 1
ATOM 7028 N N . LYS A 1 907 ? -23.297 -4.684 -18.766 1 93.44 907 LYS A N 1
ATOM 7029 C CA . LYS A 1 907 ? -22.016 -4.039 -19.078 1 93.44 907 LYS A CA 1
ATOM 7030 C C . LYS A 1 907 ? -21.109 -4.965 -19.891 1 93.44 907 LYS A C 1
ATOM 7032 O O . LYS A 1 907 ? -20.422 -4.52 -20.797 1 93.44 907 LYS A O 1
ATOM 7037 N N . ALA A 1 908 ? -21.078 -6.195 -19.5 1 96.56 908 ALA A N 1
ATOM 7038 C CA . ALA A 1 908 ? -20.297 -7.184 -20.234 1 96.56 908 ALA A CA 1
ATOM 7039 C C . ALA A 1 908 ? -20.734 -7.293 -21.688 1 96.56 908 ALA A C 1
ATOM 7041 O O . ALA A 1 908 ? -19.906 -7.344 -22.594 1 96.56 908 ALA A O 1
ATOM 7042 N N . LEU A 1 909 ? -22.031 -7.316 -21.938 1 97.25 909 LEU A N 1
ATOM 7043 C CA . LEU A 1 909 ? -22.578 -7.395 -23.297 1 97.25 909 LEU A CA 1
ATOM 7044 C C . LEU A 1 909 ? -22.219 -6.152 -24.094 1 97.25 909 LEU A C 1
ATOM 7046 O O . LEU A 1 909 ? -21.812 -6.258 -25.266 1 97.25 909 LEU A O 1
ATOM 7050 N N . ASP A 1 910 ? -22.328 -5.004 -23.453 1 94.81 910 ASP A N 1
ATOM 7051 C CA . ASP A 1 910 ? -22 -3.746 -24.125 1 94.81 910 ASP A CA 1
ATOM 7052 C C . ASP A 1 910 ? -20.531 -3.709 -24.547 1 94.81 910 ASP A C 1
ATOM 7054 O O . ASP A 1 910 ? -20.203 -3.277 -25.656 1 94.81 910 ASP A O 1
ATOM 7058 N N . ASN A 1 911 ? -19.719 -4.133 -23.609 1 95.06 911 ASN A N 1
ATOM 7059 C CA . ASN A 1 911 ? -18.281 -4.152 -23.891 1 95.06 911 ASN A CA 1
ATOM 7060 C C . ASN A 1 911 ? -17.953 -5.105 -25.031 1 95.06 911 ASN A C 1
ATOM 7062 O O . ASN A 1 911 ? -17.141 -4.773 -25.906 1 95.06 911 ASN A O 1
ATOM 7066 N N . LEU A 1 912 ? -18.5 -6.262 -25.016 1 96.56 912 LEU A N 1
ATOM 7067 C CA . LEU A 1 912 ? -18.281 -7.258 -26.062 1 96.56 912 LEU A CA 1
ATOM 7068 C C . LEU A 1 912 ? -18.781 -6.746 -27.406 1 96.56 912 LEU A C 1
ATOM 7070 O O . LEU A 1 912 ? -18.094 -6.871 -28.422 1 96.56 912 LEU A O 1
ATOM 7074 N N . GLU A 1 913 ? -19.938 -6.176 -27.438 1 95.44 913 GLU A N 1
ATOM 7075 C CA . GLU A 1 913 ? -20.516 -5.645 -28.672 1 95.44 913 GLU A CA 1
ATOM 7076 C C . GLU A 1 913 ? -19.641 -4.547 -29.266 1 95.44 913 GLU A C 1
ATOM 7078 O O . GLU A 1 913 ? -19.406 -4.527 -30.469 1 95.44 913 GLU A O 1
ATOM 7083 N N . ALA A 1 914 ? -19.188 -3.732 -28.438 1 93.5 914 ALA A N 1
ATOM 7084 C CA . ALA A 1 914 ? -18.406 -2.58 -28.875 1 93.5 914 ALA A CA 1
ATOM 7085 C C . ALA A 1 914 ? -17.078 -3.016 -29.484 1 93.5 914 ALA A C 1
ATOM 7087 O O . ALA A 1 914 ? -16.562 -2.367 -30.391 1 93.5 914 ALA A O 1
ATOM 7088 N N . LYS A 1 915 ? -16.547 -4.184 -29.047 1 94.56 915 LYS A N 1
ATOM 7089 C CA . LYS A 1 915 ? -15.141 -4.453 -29.344 1 94.56 915 LYS A CA 1
ATOM 7090 C C . LYS A 1 915 ? -15 -5.715 -30.203 1 94.56 915 LYS A C 1
ATOM 7092 O O . LYS A 1 915 ? -13.906 -6.031 -30.656 1 94.56 915 LYS A O 1
ATOM 7097 N N . ILE A 1 916 ? -16.062 -6.426 -30.438 1 94.88 916 ILE A N 1
ATOM 7098 C CA . ILE A 1 916 ? -16 -7.766 -31.016 1 94.88 916 ILE A CA 1
ATOM 7099 C C . ILE A 1 916 ? -15.344 -7.703 -32.406 1 94.88 916 ILE A C 1
ATOM 7101 O O . ILE A 1 916 ? -14.555 -8.586 -32.75 1 94.88 916 ILE A O 1
ATOM 7105 N N . ASP A 1 917 ? -15.578 -6.703 -33.156 1 91.12 917 ASP A N 1
ATOM 7106 C CA . ASP A 1 917 ? -14.992 -6.621 -34.5 1 91.12 917 ASP A CA 1
ATOM 7107 C C . ASP A 1 917 ? -13.477 -6.465 -34.438 1 91.12 917 ASP A C 1
ATOM 7109 O O . ASP A 1 917 ? -12.75 -7.047 -35.25 1 91.12 917 ASP A O 1
ATOM 7113 N N . PHE A 1 918 ? -13.07 -5.703 -33.5 1 91.19 918 PHE A N 1
ATOM 7114 C CA . PHE A 1 918 ? -11.633 -5.543 -33.312 1 91.19 918 PHE A CA 1
ATOM 7115 C C . PHE A 1 918 ? -11.008 -6.832 -32.781 1 91.19 918 PHE A C 1
ATOM 7117 O O . PHE A 1 918 ? -9.93 -7.23 -33.25 1 91.19 918 PHE A O 1
ATOM 7124 N N . LEU A 1 919 ? -11.633 -7.453 -31.891 1 91.88 919 LEU A N 1
ATOM 7125 C CA . LEU A 1 919 ? -11.102 -8.641 -31.219 1 91.88 919 LEU A CA 1
ATOM 7126 C C . LEU A 1 919 ? -11.039 -9.82 -32.188 1 91.88 919 LEU A C 1
ATOM 7128 O O . LEU A 1 919 ? -10.305 -10.781 -31.938 1 91.88 919 LEU A O 1
ATOM 7132 N N . GLN A 1 920 ? -11.766 -9.734 -33.281 1 89.81 920 GLN A N 1
ATOM 7133 C CA . GLN A 1 920 ? -11.789 -10.812 -34.25 1 89.81 920 GLN A CA 1
ATOM 7134 C C . GLN A 1 920 ? -11.023 -10.422 -35.531 1 89.81 920 GLN A C 1
ATOM 7136 O O . GLN A 1 920 ? -11.102 -11.117 -36.531 1 89.81 920 GLN A O 1
ATOM 7141 N N . GLN A 1 921 ? -10.406 -9.352 -35.438 1 80.69 921 GLN A N 1
ATOM 7142 C CA . GLN A 1 921 ? -9.812 -8.82 -36.656 1 80.69 921 GLN A CA 1
ATOM 7143 C C . GLN A 1 921 ? -8.773 -9.789 -37.219 1 80.69 921 GLN A C 1
ATOM 7145 O O . GLN A 1 921 ? -8.625 -9.891 -38.438 1 80.69 921 GLN A O 1
ATOM 7150 N N . LEU A 1 922 ? -8.094 -10.5 -36.375 1 74.75 922 LEU A N 1
ATOM 7151 C CA . LEU A 1 922 ? -7.145 -11.5 -36.844 1 74.75 922 LEU A CA 1
ATOM 7152 C C . LEU A 1 922 ? -7.852 -12.812 -37.156 1 74.75 922 LEU A C 1
ATOM 7154 O O . LEU A 1 922 ? -8.641 -13.312 -36.375 1 74.75 922 LEU A O 1
ATOM 7158 N N . SER A 1 923 ? -7.523 -13.164 -38.469 1 75.75 923 SER A N 1
ATOM 7159 C CA . SER A 1 923 ? -8.141 -14.445 -38.781 1 75.75 923 SER A CA 1
ATOM 7160 C C . SER A 1 923 ? -7.543 -15.562 -37.938 1 75.75 923 SER A C 1
ATOM 7162 O O . SER A 1 923 ? -6.379 -15.492 -37.531 1 75.75 923 SER A O 1
ATOM 7164 N N . THR A 1 924 ? -8.266 -16.5 -37.625 1 75.38 924 THR A N 1
ATOM 7165 C CA . THR A 1 924 ? -7.84 -17.641 -36.812 1 75.38 924 THR A CA 1
ATOM 7166 C C . THR A 1 924 ? -6.664 -18.344 -37.469 1 75.38 924 THR A C 1
ATOM 7168 O O . THR A 1 924 ? -5.703 -18.719 -36.812 1 75.38 924 THR A O 1
ATOM 7171 N N . GLU A 1 925 ? -6.758 -18.391 -38.781 1 81.94 925 GLU A N 1
ATOM 7172 C CA . GLU A 1 925 ? -5.723 -19.109 -39.531 1 81.94 925 GLU A CA 1
ATOM 7173 C C . GLU A 1 925 ? -4.398 -18.359 -39.5 1 81.94 925 GLU A C 1
ATOM 7175 O O . GLU A 1 925 ? -3.338 -18.969 -39.281 1 81.94 925 GLU A O 1
ATOM 7180 N N . GLN A 1 926 ? -4.492 -17.109 -39.688 1 82.19 926 GLN A N 1
ATOM 7181 C CA . GLN A 1 926 ? -3.289 -16.297 -39.656 1 82.19 926 GLN A CA 1
ATOM 7182 C C . GLN A 1 926 ? -2.646 -16.297 -38.281 1 82.19 926 GLN A C 1
ATOM 7184 O O . GLN A 1 926 ? -1.425 -16.391 -38.156 1 82.19 926 GLN A O 1
ATOM 7189 N N . THR A 1 927 ? -3.492 -16.25 -37.344 1 78.94 927 THR A N 1
ATOM 7190 C CA . THR A 1 927 ? -3.014 -16.234 -35.969 1 78.94 927 THR A CA 1
ATOM 7191 C C . THR A 1 927 ? -2.289 -17.531 -35.625 1 78.94 927 THR A C 1
ATOM 7193 O O . THR A 1 927 ? -1.187 -17.5 -35.062 1 78.94 927 THR A O 1
ATOM 7196 N N . ILE A 1 928 ? -2.902 -18.531 -36 1 81.38 928 ILE A N 1
ATOM 7197 C CA . ILE A 1 928 ? -2.328 -19.844 -35.719 1 81.38 928 ILE A CA 1
ATOM 7198 C C . ILE A 1 928 ? -1.006 -20.016 -36.469 1 81.38 928 ILE A C 1
ATOM 7200 O O . ILE A 1 928 ? -0.008 -20.453 -35.875 1 81.38 928 ILE A O 1
ATOM 7204 N N . ALA A 1 929 ? -1.073 -19.578 -37.688 1 90 929 ALA A N 1
ATOM 7205 C CA . ALA A 1 929 ? 0.121 -19.719 -38.531 1 90 929 ALA A CA 1
ATOM 7206 C C . ALA A 1 929 ? 1.284 -18.922 -37.969 1 90 929 ALA A C 1
ATOM 7208 O O . ALA A 1 929 ? 2.418 -19.406 -37.906 1 90 929 ALA A O 1
ATOM 7209 N N . LEU A 1 930 ? 1.016 -17.781 -37.531 1 92.62 930 LEU A N 1
ATOM 7210 C CA . LEU A 1 930 ? 2.043 -16.906 -37 1 92.62 930 LEU A CA 1
ATOM 7211 C C . LEU A 1 930 ? 2.592 -17.484 -35.688 1 92.62 930 LEU A C 1
ATOM 7213 O O . LEU A 1 930 ? 3.807 -17.562 -35.5 1 92.62 930 LEU A O 1
ATOM 7217 N N . ARG A 1 931 ? 1.733 -17.875 -34.812 1 92.75 931 ARG A N 1
ATOM 7218 C CA . ARG A 1 931 ? 2.148 -18.375 -33.5 1 92.75 931 ARG A CA 1
ATOM 7219 C C . ARG A 1 931 ? 2.852 -19.719 -33.625 1 92.75 931 ARG A C 1
ATOM 7221 O O . ARG A 1 931 ? 3.768 -20.031 -32.844 1 92.75 931 ARG A O 1
ATOM 7228 N N . LEU A 1 932 ? 2.465 -20.484 -34.594 1 93.06 932 LEU A N 1
ATOM 7229 C CA . LEU A 1 932 ? 3.156 -21.734 -34.844 1 93.06 932 LEU A CA 1
ATOM 7230 C C . LEU A 1 932 ? 4.57 -21.484 -35.375 1 93.06 932 LEU A C 1
ATOM 7232 O O . LEU A 1 932 ? 5.492 -22.234 -35.062 1 93.06 932 LEU A O 1
ATOM 7236 N N . ALA A 1 933 ? 4.625 -20.469 -36.188 1 94.12 933 ALA A N 1
ATOM 7237 C CA . ALA A 1 933 ? 5.961 -20.094 -36.625 1 94.12 933 ALA A CA 1
ATOM 7238 C C . ALA A 1 933 ? 6.852 -19.703 -35.438 1 94.12 933 ALA A C 1
ATOM 7240 O O . ALA A 1 933 ? 8.023 -20.062 -35.406 1 94.12 933 ALA A O 1
ATOM 7241 N N . GLU A 1 934 ? 6.352 -19 -34.562 1 93.88 934 GLU A N 1
ATOM 7242 C CA . GLU A 1 934 ? 7.094 -18.641 -33.344 1 93.88 934 GLU A CA 1
ATOM 7243 C C . GLU A 1 934 ? 7.434 -19.891 -32.531 1 93.88 934 GLU A C 1
ATOM 7245 O O . GLU A 1 934 ? 8.539 -20.016 -32 1 93.88 934 GLU A O 1
ATOM 7250 N N . ALA A 1 935 ? 6.484 -20.781 -32.438 1 94.62 935 ALA A N 1
ATOM 7251 C CA . ALA A 1 935 ? 6.695 -22.031 -31.719 1 94.62 935 ALA A CA 1
ATOM 7252 C C . ALA A 1 935 ? 7.84 -22.828 -32.344 1 94.62 935 ALA A C 1
ATOM 7254 O O . ALA A 1 935 ? 8.578 -23.516 -31.625 1 94.62 935 ALA A O 1
ATOM 7255 N N . ALA A 1 936 ? 7.977 -22.703 -33.625 1 95.38 936 ALA A N 1
ATOM 7256 C CA . ALA A 1 936 ? 8.984 -23.438 -34.375 1 95.38 936 ALA A CA 1
ATOM 7257 C C . ALA A 1 936 ? 10.398 -23.031 -33.969 1 95.38 936 ALA A C 1
ATOM 7259 O O . ALA A 1 936 ? 11.367 -23.734 -34.219 1 95.38 936 ALA A O 1
ATOM 7260 N N . CYS A 1 937 ? 10.461 -21.953 -33.312 1 95.31 937 CYS A N 1
ATOM 7261 C CA . CYS A 1 937 ? 11.766 -21.453 -32.906 1 95.31 937 CYS A CA 1
ATOM 7262 C C . CYS A 1 937 ? 12.242 -22.141 -31.625 1 95.31 937 CYS A C 1
ATOM 7264 O O . CYS A 1 937 ? 13.375 -21.922 -31.188 1 95.31 937 CYS A O 1
ATOM 7266 N N . GLY A 1 938 ? 11.438 -22.953 -31.031 1 93.81 938 GLY A N 1
ATOM 7267 C CA . GLY A 1 938 ? 11.852 -23.734 -29.875 1 93.81 938 GLY A CA 1
ATOM 7268 C C . GLY A 1 938 ? 12.031 -22.891 -28.625 1 93.81 938 GLY A C 1
ATOM 7269 O O . GLY A 1 938 ? 11.641 -21.719 -28.594 1 93.81 938 GLY A O 1
ATOM 7270 N N . SER A 1 939 ? 12.625 -23.516 -27.578 1 93.38 939 SER A N 1
ATOM 7271 C CA . SER A 1 939 ? 12.781 -22.875 -26.281 1 93.38 939 SER A CA 1
ATOM 7272 C C . SER A 1 939 ? 13.875 -21.812 -26.328 1 93.38 939 SER A C 1
ATOM 7274 O O . SER A 1 939 ? 13.742 -20.75 -25.703 1 93.38 939 SER A O 1
ATOM 7276 N N . LYS A 1 940 ? 14.906 -22.094 -26.984 1 92 940 LYS A N 1
ATOM 7277 C CA . LYS A 1 940 ? 16 -21.141 -27.094 1 92 940 LYS A CA 1
ATOM 7278 C C . LYS A 1 940 ? 15.828 -20.219 -28.297 1 92 940 LYS A C 1
ATOM 7280 O O . LYS A 1 940 ? 16.719 -20.109 -29.141 1 92 940 LYS A O 1
ATOM 7285 N N . TRP A 1 941 ? 14.82 -19.516 -28.406 1 91.81 941 TRP A N 1
ATOM 7286 C CA . TRP A 1 941 ? 14.32 -18.797 -29.562 1 91.81 941 TRP A CA 1
ATOM 7287 C C . TRP A 1 941 ? 15.211 -17.594 -29.891 1 91.81 941 TRP A C 1
ATOM 7289 O O . TRP A 1 941 ? 15.203 -17.094 -31.016 1 91.81 941 TRP A O 1
ATOM 7299 N N . THR A 1 942 ? 16.031 -17.125 -28.922 1 86.25 942 THR A N 1
ATOM 7300 C CA . THR A 1 942 ? 16.875 -15.945 -29.125 1 86.25 942 THR A CA 1
ATOM 7301 C C . THR A 1 942 ? 18.156 -16.328 -29.875 1 86.25 942 THR A C 1
ATOM 7303 O O . THR A 1 942 ? 18.844 -15.461 -30.406 1 86.25 942 THR A O 1
ATOM 7306 N N . HIS A 1 943 ? 18.406 -17.594 -29.953 1 86.75 943 HIS A N 1
ATOM 7307 C CA . HIS A 1 943 ? 19.625 -18.062 -30.609 1 86.75 943 HIS A CA 1
ATOM 7308 C C . HIS A 1 943 ? 19.328 -18.594 -32 1 86.75 943 HIS A C 1
ATOM 7310 O O . HIS A 1 943 ? 18.297 -19.234 -32.219 1 86.75 943 HIS A O 1
ATOM 7316 N N . LYS A 1 944 ? 20.297 -18.344 -32.812 1 89.94 944 LYS A N 1
ATOM 7317 C CA . LYS A 1 944 ? 20.141 -18.812 -34.188 1 89.94 944 LYS A CA 1
ATOM 7318 C C . LYS A 1 944 ? 20.328 -20.328 -34.281 1 89.94 944 LYS A C 1
ATOM 7320 O O . LYS A 1 944 ? 21.344 -20.859 -33.844 1 89.94 944 LYS A O 1
ATOM 7325 N N . HIS A 1 945 ? 19.438 -20.984 -34.812 1 92.75 945 HIS A N 1
ATOM 7326 C CA . HIS A 1 945 ? 19.469 -22.406 -35.125 1 92.75 945 HIS A CA 1
ATOM 7327 C C . HIS A 1 945 ? 18.391 -22.766 -36.125 1 92.75 945 HIS A C 1
ATOM 7329 O O . HIS A 1 945 ? 17.5 -21.953 -36.406 1 92.75 945 HIS A O 1
ATOM 7335 N N . GLN A 1 946 ? 18.547 -23.906 -36.719 1 92.38 946 GLN A N 1
ATOM 7336 C CA . GLN A 1 946 ? 17.5 -24.359 -37.625 1 92.38 946 GLN A CA 1
ATOM 7337 C C . GLN A 1 946 ? 16.172 -24.547 -36.875 1 92.38 946 GLN A C 1
ATOM 7339 O O . GLN A 1 946 ? 16.125 -25.172 -35.812 1 92.38 946 GLN A O 1
ATOM 7344 N N . SER A 1 947 ? 15.148 -23.938 -37.406 1 95.38 947 SER A N 1
ATOM 7345 C CA . SER A 1 947 ? 13.844 -24 -36.75 1 95.38 947 SER A CA 1
ATOM 7346 C C . SER A 1 947 ? 13.141 -25.312 -37.062 1 95.38 947 SER A C 1
ATOM 7348 O O . SER A 1 947 ? 13.57 -26.062 -37.938 1 95.38 947 SER A O 1
ATOM 7350 N N . LYS A 1 948 ? 12.031 -25.562 -36.406 1 94.12 948 LYS A N 1
ATOM 7351 C CA . LYS A 1 948 ? 11.188 -26.734 -36.594 1 94.12 948 LYS A CA 1
ATOM 7352 C C . LYS A 1 948 ? 10.07 -26.438 -37.594 1 94.12 948 LYS A C 1
ATOM 7354 O O . LYS A 1 948 ? 9.047 -27.125 -37.594 1 94.12 948 LYS A O 1
ATOM 7359 N N . LEU A 1 949 ? 10.227 -25.406 -38.344 1 95.69 949 LEU A N 1
ATOM 7360 C CA . LEU A 1 949 ? 9.117 -24.938 -39.188 1 95.69 949 LEU A CA 1
ATOM 7361 C C . LEU A 1 949 ? 8.719 -26.016 -40.188 1 95.69 949 LEU A C 1
ATOM 7363 O O . LEU A 1 949 ? 7.531 -26.172 -40.5 1 95.69 949 LEU A O 1
ATOM 7367 N N . ALA A 1 950 ? 9.672 -26.781 -40.75 1 93.69 950 ALA A N 1
ATOM 7368 C CA . ALA A 1 950 ? 9.367 -27.844 -41.688 1 93.69 950 ALA A CA 1
ATOM 7369 C C . ALA A 1 950 ? 8.531 -28.938 -41 1 93.69 950 ALA A C 1
ATOM 7371 O O . ALA A 1 950 ? 7.543 -29.406 -41.594 1 93.69 950 ALA A O 1
ATOM 7372 N N . SER A 1 951 ? 8.953 -29.281 -39.844 1 92.5 951 SER A N 1
ATOM 7373 C CA . SER A 1 951 ? 8.227 -30.297 -39.094 1 92.5 951 SER A CA 1
ATOM 7374 C C . SER A 1 951 ? 6.832 -29.812 -38.719 1 92.5 951 SER A C 1
ATOM 7376 O O . SER A 1 951 ? 5.879 -30.594 -38.688 1 92.5 951 SER A O 1
ATOM 7378 N N . MET A 1 952 ? 6.723 -28.531 -38.375 1 93.56 952 MET A N 1
ATOM 7379 C CA . MET A 1 952 ? 5.43 -27.953 -38.031 1 93.56 952 MET A CA 1
ATOM 7380 C C . MET A 1 952 ? 4.477 -27.953 -39.219 1 93.56 952 MET A C 1
ATOM 7382 O O . MET A 1 952 ? 3.283 -28.219 -39.062 1 93.56 952 MET A O 1
ATOM 7386 N N . ARG A 1 953 ? 5.012 -27.703 -40.344 1 93.38 953 ARG A N 1
ATOM 7387 C CA . ARG A 1 953 ? 4.223 -27.703 -41.562 1 93.38 953 ARG A CA 1
ATOM 7388 C C . ARG A 1 953 ? 3.709 -29.109 -41.875 1 93.38 953 ARG A C 1
ATOM 7390 O O . ARG A 1 953 ? 2.598 -29.266 -42.375 1 93.38 953 ARG A O 1
ATOM 7397 N N . GLU A 1 954 ? 4.492 -30.109 -41.625 1 94.06 954 GLU A N 1
ATOM 7398 C CA . GLU A 1 954 ? 4.062 -31.5 -41.812 1 94.06 954 GLU A CA 1
ATOM 7399 C C . GLU A 1 954 ? 2.959 -31.875 -40.812 1 94.06 954 GLU A C 1
ATOM 7401 O O . GLU A 1 954 ? 2.016 -32.594 -41.188 1 94.06 954 GLU A O 1
ATOM 7406 N N . ARG A 1 955 ? 3.1 -31.391 -39.656 1 93.12 955 ARG A N 1
ATOM 7407 C CA . ARG A 1 955 ? 2.152 -31.719 -38.594 1 93.12 955 ARG A CA 1
ATOM 7408 C C . ARG A 1 955 ? 0.833 -30.984 -38.781 1 93.12 955 ARG A C 1
ATOM 7410 O O . ARG A 1 955 ? -0.234 -31.516 -38.469 1 93.12 955 ARG A O 1
ATOM 7417 N N . TYR A 1 956 ? 0.995 -29.719 -39.281 1 93.19 956 TYR A N 1
ATOM 7418 C CA . TYR A 1 956 ? -0.189 -28.891 -39.469 1 93.19 956 TYR A CA 1
ATOM 7419 C C . TYR A 1 956 ? -0.305 -28.406 -40.906 1 93.19 956 TYR A C 1
ATOM 7421 O O . TYR A 1 956 ? -0.273 -27.203 -41.188 1 93.19 956 TYR A O 1
ATOM 7429 N N . PRO A 1 957 ? -0.63 -29.281 -41.781 1 93.31 957 PRO A N 1
ATOM 7430 C CA . PRO A 1 957 ? -0.651 -28.906 -43.188 1 93.31 957 PRO A CA 1
ATOM 7431 C C . PRO A 1 957 ? -1.753 -27.906 -43.531 1 93.31 957 PRO A C 1
ATOM 7433 O O . PRO A 1 957 ? -1.622 -27.141 -44.5 1 93.31 957 PRO A O 1
ATOM 7436 N N . GLN A 1 958 ? -2.811 -27.859 -42.812 1 89.88 958 GLN A N 1
ATOM 7437 C CA . GLN A 1 958 ? -3.953 -27 -43.094 1 89.88 958 GLN A CA 1
ATOM 7438 C C . GLN A 1 958 ? -3.586 -25.516 -42.906 1 89.88 958 GLN A C 1
ATOM 7440 O O . GLN A 1 958 ? -4.301 -24.641 -43.406 1 89.88 958 GLN A O 1
ATOM 7445 N N . TYR A 1 959 ? -2.404 -25.188 -42.312 1 92.25 959 TYR A N 1
ATOM 7446 C CA . TYR A 1 959 ? -2.033 -23.797 -42.062 1 92.25 959 TYR A CA 1
ATOM 7447 C C . TYR A 1 959 ? -0.866 -23.391 -42.969 1 92.25 959 TYR A C 1
ATOM 7449 O O . TYR A 1 959 ? -0.361 -22.266 -42.844 1 92.25 959 TYR A O 1
ATOM 7457 N N . CYS A 1 960 ? -0.379 -24.266 -43.812 1 93.31 960 CYS A N 1
ATOM 7458 C CA . CYS A 1 960 ? 0.782 -24 -44.656 1 93.31 960 CYS A CA 1
ATOM 7459 C C . CYS A 1 960 ? 0.524 -22.828 -45.594 1 93.31 960 CYS A C 1
ATOM 7461 O O . CYS A 1 960 ? 1.409 -22 -45.812 1 93.31 960 CYS A O 1
ATOM 7463 N N . ALA A 1 961 ? -0.723 -22.781 -46.125 1 92.62 961 ALA A N 1
ATOM 7464 C CA . ALA A 1 961 ? -1.062 -21.688 -47.031 1 92.62 961 ALA A CA 1
ATOM 7465 C C . ALA A 1 961 ? -0.963 -20.344 -46.312 1 92.62 961 ALA A C 1
ATOM 7467 O O . ALA A 1 961 ? -0.469 -19.359 -46.875 1 92.62 961 ALA A O 1
ATOM 7468 N N . ALA A 1 962 ? -1.466 -20.328 -45.125 1 92.81 962 ALA A N 1
ATOM 7469 C CA . ALA A 1 962 ? -1.392 -19.109 -44.312 1 92.81 962 ALA A CA 1
ATOM 7470 C C . ALA A 1 962 ? 0.056 -18.766 -44 1 92.81 962 ALA A C 1
ATOM 7472 O O . ALA A 1 962 ? 0.439 -17.594 -44 1 92.81 962 ALA A O 1
ATOM 7473 N N . MET A 1 963 ? 0.918 -19.719 -43.656 1 94.88 963 MET A N 1
ATOM 7474 C CA . MET A 1 963 ? 2.334 -19.5 -43.375 1 94.88 963 MET A CA 1
ATOM 7475 C C . MET A 1 963 ? 3.051 -18.922 -44.562 1 94.88 963 MET A C 1
ATOM 7477 O O . MET A 1 963 ? 3.852 -17.984 -44.438 1 94.88 963 MET A O 1
ATOM 7481 N N . ASP A 1 964 ? 2.631 -19.422 -45.719 1 94.38 964 ASP A N 1
ATOM 7482 C CA . ASP A 1 964 ? 3.23 -18.922 -46.938 1 94.38 964 ASP A CA 1
ATOM 7483 C C . ASP A 1 964 ? 2.84 -17.469 -47.188 1 94.38 964 ASP A C 1
ATOM 7485 O O . ASP A 1 964 ? 3.682 -16.656 -47.594 1 94.38 964 ASP A O 1
ATOM 7489 N N . SER A 1 965 ? 1.6 -17.219 -46.969 1 93.38 965 SER A N 1
ATOM 7490 C CA . SER A 1 965 ? 1.095 -15.875 -47.188 1 93.38 965 SER A CA 1
ATOM 7491 C C . SER A 1 965 ? 1.742 -14.859 -46.25 1 93.38 965 SER A C 1
ATOM 7493 O O . SER A 1 965 ? 1.856 -13.68 -46.594 1 93.38 965 SER A O 1
ATOM 7495 N N . LEU A 1 966 ? 2.164 -15.328 -45.125 1 94.44 966 LEU A N 1
ATOM 7496 C CA . LEU A 1 966 ? 2.777 -14.445 -44.125 1 94.44 966 LEU A CA 1
ATOM 7497 C C . LEU A 1 966 ? 4.289 -14.391 -44.312 1 94.44 966 LEU A C 1
ATOM 7499 O O . LEU A 1 966 ? 4.977 -13.648 -43.625 1 94.44 966 LEU A O 1
ATOM 7503 N N . GLY A 1 967 ? 4.781 -15.227 -45.219 1 95.12 967 GLY A N 1
ATOM 7504 C CA . GLY A 1 967 ? 6.188 -15.141 -45.594 1 95.12 967 GLY A CA 1
ATOM 7505 C C . GLY A 1 967 ? 7.043 -16.203 -44.906 1 95.12 967 GLY A C 1
ATOM 7506 O O . GLY A 1 967 ? 8.266 -16.188 -45.031 1 95.12 967 GLY A O 1
ATOM 7507 N N . PHE A 1 968 ? 6.496 -17.156 -44.219 1 96.44 968 PHE A N 1
ATOM 7508 C CA . PHE A 1 968 ? 7.262 -18.188 -43.5 1 96.44 968 PHE A CA 1
ATOM 7509 C C . PHE A 1 968 ? 7.586 -19.359 -44.438 1 96.44 968 PHE A C 1
ATOM 7511 O O . PHE A 1 968 ? 6.688 -20.062 -44.875 1 96.44 968 PHE A O 1
ATOM 7518 N N . LYS A 1 969 ? 8.867 -19.531 -44.594 1 94.19 969 LYS A N 1
ATOM 7519 C CA . LYS A 1 969 ? 9.328 -20.609 -45.469 1 94.19 969 LYS A CA 1
ATOM 7520 C C . LYS A 1 969 ? 10.039 -21.703 -44.656 1 94.19 969 LYS A C 1
ATOM 7522 O O . LYS A 1 969 ? 10.711 -21.406 -43.656 1 94.19 969 LYS A O 1
ATOM 7527 N N . PRO A 1 970 ? 9.914 -22.984 -45.062 1 91.81 970 PRO A N 1
ATOM 7528 C CA . PRO A 1 970 ? 10.438 -24.109 -44.281 1 91.81 970 PRO A CA 1
ATOM 7529 C C . PRO A 1 970 ? 11.93 -23.984 -43.969 1 91.81 970 PRO A C 1
ATOM 7531 O O . PRO A 1 970 ? 12.398 -24.469 -42.938 1 91.81 970 PRO A O 1
ATOM 7534 N N . GLY A 1 971 ? 12.742 -23.391 -44.75 1 91.31 971 GLY A N 1
ATOM 7535 C CA . GLY A 1 971 ? 14.18 -23.344 -44.562 1 91.31 971 GLY A CA 1
ATOM 7536 C C . GLY A 1 971 ? 14.625 -22.188 -43.688 1 91.31 971 GLY A C 1
ATOM 7537 O O . GLY A 1 971 ? 15.805 -22.062 -43.344 1 91.31 971 GLY A O 1
ATOM 7538 N N . MET A 1 972 ? 13.664 -21.547 -43.031 1 95.5 972 MET A N 1
ATOM 7539 C CA . MET A 1 972 ? 14.008 -20.375 -42.25 1 95.5 972 MET A CA 1
ATOM 7540 C C . MET A 1 972 ? 14.531 -20.797 -40.875 1 95.5 972 MET A C 1
ATOM 7542 O O . MET A 1 972 ? 14.016 -21.734 -40.281 1 95.5 972 MET A O 1
ATOM 7546 N N . ASP A 1 973 ? 15.555 -20.125 -40.438 1 95.56 973 ASP A N 1
ATOM 7547 C CA . ASP A 1 973 ? 16.062 -20.359 -39.094 1 95.56 973 ASP A CA 1
ATOM 7548 C C . ASP A 1 973 ? 15.312 -19.5 -38.062 1 95.56 973 ASP A C 1
ATOM 7550 O O . ASP A 1 973 ? 14.398 -18.75 -38.406 1 95.56 973 ASP A O 1
ATOM 7554 N N . SER A 1 974 ? 15.57 -19.703 -36.812 1 95.12 974 SER A N 1
ATOM 7555 C CA . SER A 1 974 ? 14.867 -19.031 -35.719 1 95.12 974 SER A CA 1
ATOM 7556 C C . SER A 1 974 ? 14.984 -17.516 -35.844 1 95.12 974 SER A C 1
ATOM 7558 O O . SER A 1 974 ? 13.992 -16.797 -35.656 1 95.12 974 SER A O 1
ATOM 7560 N N . ASN A 1 975 ? 16.078 -16.938 -36.188 1 95.5 975 ASN A N 1
ATOM 7561 C CA . ASN A 1 975 ? 16.25 -15.492 -36.281 1 95.5 975 ASN A CA 1
ATOM 7562 C C . ASN A 1 975 ? 15.469 -14.906 -37.469 1 95.5 975 ASN A C 1
ATOM 7564 O O . ASN A 1 975 ? 14.906 -13.812 -37.344 1 95.5 975 ASN A O 1
ATOM 7568 N N . GLN A 1 976 ? 15.5 -15.648 -38.5 1 96 976 GLN A N 1
ATOM 7569 C CA . GLN A 1 976 ? 14.766 -15.188 -39.688 1 96 976 GLN A CA 1
ATOM 7570 C C . GLN A 1 976 ? 13.273 -15.078 -39.375 1 96 976 GLN A C 1
ATOM 7572 O O . GLN A 1 976 ? 12.625 -14.117 -39.812 1 96 976 GLN A O 1
ATOM 7577 N N . ILE A 1 977 ? 12.852 -16.016 -38.719 1 96.5 977 ILE A N 1
ATOM 7578 C CA . ILE A 1 977 ? 11.43 -16.047 -38.375 1 96.5 977 ILE A CA 1
ATOM 7579 C C . ILE A 1 977 ? 11.102 -14.859 -37.469 1 96.5 977 ILE A C 1
ATOM 7581 O O . ILE A 1 977 ? 10.172 -14.102 -37.719 1 96.5 977 ILE A O 1
ATOM 7585 N N . ILE A 1 978 ? 11.852 -14.664 -36.406 1 95.25 978 ILE A N 1
ATOM 7586 C CA . ILE A 1 978 ? 11.594 -13.641 -35.375 1 95.25 978 ILE A CA 1
ATOM 7587 C C . ILE A 1 978 ? 11.766 -12.258 -36 1 95.25 978 ILE A C 1
ATOM 7589 O O . ILE A 1 978 ? 10.969 -11.352 -35.75 1 95.25 978 ILE A O 1
ATOM 7593 N N . ASP A 1 979 ? 12.688 -12.102 -36.844 1 95.12 979 ASP A N 1
ATOM 7594 C CA . ASP A 1 979 ? 12.914 -10.828 -37.5 1 95.12 979 ASP A CA 1
ATOM 7595 C C . ASP A 1 979 ? 11.758 -10.469 -38.438 1 95.12 979 ASP A C 1
ATOM 7597 O O . ASP A 1 979 ? 11.336 -9.32 -38.5 1 95.12 979 ASP A O 1
ATOM 7601 N N . LEU A 1 980 ? 11.383 -11.469 -39.156 1 95.56 980 LEU A N 1
ATOM 7602 C CA . LEU A 1 980 ? 10.258 -11.258 -40.031 1 95.56 980 LEU A CA 1
ATOM 7603 C C . LEU A 1 980 ? 9.023 -10.797 -39.281 1 95.56 980 LEU A C 1
ATOM 7605 O O . LEU A 1 980 ? 8.328 -9.867 -39.688 1 95.56 980 LEU A O 1
ATOM 7609 N N . ILE A 1 981 ? 8.75 -11.43 -38.219 1 94.56 981 ILE A N 1
ATOM 7610 C CA . ILE A 1 981 ? 7.582 -11.086 -37.406 1 94.56 981 ILE A CA 1
ATOM 7611 C C . ILE A 1 981 ? 7.73 -9.672 -36.844 1 94.56 981 ILE A C 1
ATOM 7613 O O . ILE A 1 981 ? 6.801 -8.867 -36.938 1 94.56 981 ILE A O 1
ATOM 7617 N N . LYS A 1 982 ? 8.859 -9.305 -36.25 1 92.62 982 LYS A N 1
ATOM 7618 C CA . LYS A 1 982 ? 9.109 -7.996 -35.656 1 92.62 982 LYS A CA 1
ATOM 7619 C C . LYS A 1 982 ? 8.992 -6.883 -36.688 1 92.62 982 LYS A C 1
ATOM 7621 O O . LYS A 1 982 ? 8.477 -5.805 -36.406 1 92.62 982 LYS A O 1
ATOM 7626 N N . GLU A 1 983 ? 9.43 -7.184 -37.875 1 92.62 983 GLU A N 1
ATOM 7627 C CA . GLU A 1 983 ? 9.492 -6.16 -38.906 1 92.62 983 GLU A CA 1
ATOM 7628 C C . GLU A 1 983 ? 8.148 -5.996 -39.594 1 92.62 983 GLU A C 1
ATOM 7630 O O . GLU A 1 983 ? 7.719 -4.871 -39.875 1 92.62 983 GLU A O 1
ATOM 7635 N N . ARG A 1 984 ? 7.527 -7.078 -39.781 1 92.31 984 ARG A N 1
ATOM 7636 C CA . ARG A 1 984 ? 6.391 -7.008 -40.719 1 92.31 984 ARG A CA 1
ATOM 7637 C C . ARG A 1 984 ? 5.07 -7.117 -39.969 1 92.31 984 ARG A C 1
ATOM 7639 O O . ARG A 1 984 ? 4.055 -6.562 -40.375 1 92.31 984 ARG A O 1
ATOM 7646 N N . HIS A 1 985 ? 5.051 -7.832 -38.938 1 93.12 985 HIS A N 1
ATOM 7647 C CA . HIS A 1 985 ? 3.746 -8.25 -38.438 1 93.12 985 HIS A CA 1
ATOM 7648 C C . HIS A 1 985 ? 3.479 -7.684 -37.062 1 93.12 985 HIS A C 1
ATOM 7650 O O . HIS A 1 985 ? 2.326 -7.602 -36.625 1 93.12 985 HIS A O 1
ATOM 7656 N N . MET A 1 986 ? 4.441 -7.273 -36.281 1 91.75 986 MET A N 1
ATOM 7657 C CA . MET A 1 986 ? 4.293 -6.875 -34.875 1 91.75 986 MET A CA 1
ATOM 7658 C C . MET A 1 986 ? 4.316 -5.355 -34.75 1 91.75 986 MET A C 1
ATOM 7660 O O . MET A 1 986 ? 5.078 -4.676 -35.438 1 91.75 986 MET A O 1
ATOM 7664 N N . CYS A 1 987 ? 3.545 -4.855 -33.75 1 89.19 987 CYS A N 1
ATOM 7665 C CA . CYS A 1 987 ? 3.547 -3.436 -33.406 1 89.19 987 CYS A CA 1
ATOM 7666 C C . CYS A 1 987 ? 4.777 -3.074 -32.594 1 89.19 987 CYS A C 1
ATOM 7668 O O . CYS A 1 987 ? 5.266 -3.889 -31.797 1 89.19 987 CYS A O 1
ATOM 7670 N N . ASP A 1 988 ? 5.18 -1.876 -32.781 1 86.69 988 ASP A N 1
ATOM 7671 C CA . ASP A 1 988 ? 6.223 -1.402 -31.875 1 86.69 988 ASP A CA 1
ATOM 7672 C C . ASP A 1 988 ? 5.637 -0.991 -30.516 1 86.69 988 ASP A C 1
ATOM 7674 O O . ASP A 1 988 ? 4.422 -1.022 -30.328 1 86.69 988 ASP A O 1
ATOM 7678 N N . LYS A 1 989 ? 6.52 -0.624 -29.672 1 81.81 989 LYS A N 1
ATOM 7679 C CA . LYS A 1 989 ? 6.121 -0.37 -28.281 1 81.81 989 LYS A CA 1
ATOM 7680 C C . LYS A 1 989 ? 5.148 0.803 -28.203 1 81.81 989 LYS A C 1
ATOM 7682 O O . LYS A 1 989 ? 4.184 0.761 -27.438 1 81.81 989 LYS A O 1
ATOM 7687 N N . LYS A 1 990 ? 5.402 1.82 -28.875 1 82.31 990 LYS A N 1
ATOM 7688 C CA . LYS A 1 990 ? 4.562 3.014 -28.828 1 82.31 990 LYS A CA 1
ATOM 7689 C C . LYS A 1 990 ? 3.168 2.725 -29.375 1 82.31 990 LYS A C 1
ATOM 7691 O O . LYS A 1 990 ? 2.166 3.152 -28.812 1 82.31 990 LYS A O 1
ATOM 7696 N N . LEU A 1 991 ? 3.225 2.031 -30.516 1 87.25 991 LEU A N 1
ATOM 7697 C CA . LEU A 1 991 ? 1.961 1.669 -31.141 1 87.25 991 LEU A CA 1
ATOM 7698 C C . LEU A 1 991 ? 1.149 0.745 -30.25 1 87.25 991 LEU A C 1
ATOM 7700 O O . LEU A 1 991 ? -0.065 0.91 -30.109 1 87.25 991 LEU A O 1
ATOM 7704 N N . LYS A 1 992 ? 1.8 -0.188 -29.703 1 89.19 992 LYS A N 1
ATOM 7705 C CA . LYS A 1 992 ? 1.147 -1.11 -28.766 1 89.19 992 LYS A CA 1
ATOM 7706 C C . LYS A 1 992 ? 0.454 -0.355 -27.641 1 89.19 992 LYS A C 1
ATOM 7708 O O . LYS A 1 992 ? -0.716 -0.607 -27.344 1 89.19 992 LYS A O 1
ATOM 7713 N N . LYS A 1 993 ? 1.157 0.529 -27.062 1 84.94 993 LYS A N 1
ATOM 7714 C CA . LYS A 1 993 ? 0.618 1.317 -25.953 1 84.94 993 LYS A CA 1
ATOM 7715 C C . LYS A 1 993 ? -0.603 2.119 -26.391 1 84.94 993 LYS A C 1
ATOM 7717 O O . LYS A 1 993 ? -1.592 2.207 -25.672 1 84.94 993 LYS A O 1
ATOM 7722 N N . ARG A 1 994 ? -0.527 2.686 -27.531 1 85.81 994 ARG A N 1
ATOM 7723 C CA . ARG A 1 994 ? -1.62 3.488 -28.078 1 85.81 994 ARG A CA 1
ATOM 7724 C C . ARG A 1 994 ? -2.857 2.633 -28.328 1 85.81 994 ARG A C 1
ATOM 7726 O O . ARG A 1 994 ? -3.982 3.068 -28.078 1 85.81 994 ARG A O 1
ATOM 7733 N N . ILE A 1 995 ? -2.652 1.514 -28.844 1 88.25 995 ILE A N 1
ATOM 7734 C CA . ILE A 1 995 ? -3.752 0.613 -29.172 1 88.25 995 ILE A CA 1
ATOM 7735 C C . ILE A 1 995 ? -4.434 0.14 -27.891 1 88.25 995 ILE A C 1
ATOM 7737 O O . ILE A 1 995 ? -5.66 0.168 -27.797 1 88.25 995 ILE A O 1
ATOM 7741 N N . ILE A 1 996 ? -3.658 -0.228 -26.953 1 85.94 996 ILE A N 1
ATOM 7742 C CA . ILE A 1 996 ? -4.188 -0.727 -25.688 1 85.94 996 ILE A CA 1
ATOM 7743 C C . ILE A 1 996 ? -4.961 0.384 -24.984 1 85.94 996 ILE A C 1
ATOM 7745 O O . ILE A 1 996 ? -6.047 0.15 -24.438 1 85.94 996 ILE A O 1
ATOM 7749 N N . GLN A 1 997 ? -4.391 1.534 -25 1 82.38 997 GLN A N 1
ATOM 7750 C CA . GLN A 1 997 ? -5.062 2.662 -24.359 1 82.38 997 GLN A CA 1
ATOM 7751 C C . GLN A 1 997 ? -6.387 2.975 -25.062 1 82.38 997 GLN A C 1
ATOM 7753 O O . GLN A 1 997 ? -7.387 3.264 -24.391 1 82.38 997 GLN A O 1
ATOM 7758 N N . ALA A 1 998 ? -6.379 2.93 -26.375 1 85.44 998 ALA A N 1
ATOM 7759 C CA . ALA A 1 998 ? -7.602 3.174 -27.125 1 85.44 998 ALA A CA 1
ATOM 7760 C C . ALA A 1 998 ? -8.68 2.146 -26.781 1 85.44 998 ALA A C 1
ATOM 7762 O O . ALA A 1 998 ? -9.859 2.484 -26.688 1 85.44 998 ALA A O 1
ATOM 7763 N N . LEU A 1 999 ? -8.305 0.954 -26.562 1 83.88 999 LEU A N 1
ATOM 7764 C CA . LEU A 1 999 ? -9.242 -0.1 -26.188 1 83.88 999 LEU A CA 1
ATOM 7765 C C . LEU A 1 999 ? -9.797 0.145 -24.797 1 83.88 999 LEU A C 1
ATOM 7767 O O . LEU A 1 999 ? -11 0.003 -24.562 1 83.88 999 LEU A O 1
ATOM 7771 N N . VAL A 1 1000 ? -8.961 0.522 -23.953 1 77.56 1000 VAL A N 1
ATOM 7772 C CA . VAL A 1 1000 ? -9.367 0.786 -22.578 1 77.56 1000 VAL A CA 1
ATOM 7773 C C . VAL A 1 1000 ? -10.344 1.957 -22.531 1 77.56 1000 VAL A C 1
ATOM 7775 O O . VAL A 1 1000 ? -11.297 1.956 -21.75 1 77.56 1000 VAL A O 1
ATOM 7778 N N . ASP A 1 1001 ? -10.086 2.918 -23.484 1 75.88 1001 ASP A N 1
ATOM 7779 C CA . ASP A 1 1001 ? -10.938 4.102 -23.562 1 75.88 1001 ASP A CA 1
ATOM 7780 C C . ASP A 1 1001 ? -12.227 3.807 -24.328 1 75.88 1001 ASP A C 1
ATOM 7782 O O . ASP A 1 1001 ? -13.125 4.645 -24.391 1 75.88 1001 ASP A O 1
ATOM 7786 N N . GLY A 1 1002 ? -12.312 2.682 -24.969 1 78.19 1002 GLY A N 1
ATOM 7787 C CA . GLY A 1 1002 ? -13.484 2.311 -25.75 1 78.19 1002 GLY A CA 1
ATOM 7788 C C . GLY A 1 1002 ? -13.484 2.904 -27.141 1 78.19 1002 GLY A C 1
ATOM 7789 O O . GLY A 1 1002 ? -14.523 2.914 -27.812 1 78.19 1002 GLY A O 1
ATOM 7790 N N . ASP A 1 1003 ? -12.32 3.393 -27.516 1 86.38 1003 ASP A N 1
ATOM 7791 C CA . ASP A 1 1003 ? -12.188 3.98 -28.844 1 86.38 1003 ASP A CA 1
ATOM 7792 C C . ASP A 1 1003 ? -11.688 2.949 -29.859 1 86.38 1003 ASP A C 1
ATOM 7794 O O . ASP A 1 1003 ? -10.531 3.002 -30.281 1 86.38 1003 ASP A O 1
ATOM 7798 N N . VAL A 1 1004 ? -12.586 2.146 -30.359 1 88.06 1004 VAL A N 1
ATOM 7799 C CA . VAL A 1 1004 ? -12.258 1.002 -31.203 1 88.06 1004 VAL A CA 1
ATOM 7800 C C . VAL A 1 1004 ? -11.781 1.487 -32.562 1 88.06 1004 VAL A C 1
ATOM 7802 O O . VAL A 1 1004 ? -10.805 0.967 -33.125 1 88.06 1004 VAL A O 1
ATOM 7805 N N . PRO A 1 1005 ? -12.391 2.549 -33.094 1 88.81 1005 PRO A N 1
ATOM 7806 C CA . PRO A 1 1005 ? -11.883 3.037 -34.375 1 88.81 1005 PRO A CA 1
ATOM 7807 C C . PRO A 1 1005 ? -10.43 3.5 -34.281 1 88.81 1005 PRO A C 1
ATOM 7809 O O . PRO A 1 1005 ? -9.633 3.209 -35.188 1 88.81 1005 PRO A O 1
ATOM 7812 N N . ALA A 1 1006 ? -10.125 4.113 -33.188 1 89.94 1006 ALA A N 1
ATOM 7813 C CA . ALA A 1 1006 ? -8.742 4.555 -33 1 89.94 1006 ALA A CA 1
ATOM 7814 C C . ALA A 1 1006 ? -7.797 3.365 -32.875 1 89.94 1006 ALA A C 1
ATOM 7816 O O . ALA A 1 1006 ? -6.676 3.391 -33.375 1 89.94 1006 ALA A O 1
ATOM 7817 N N . ALA A 1 1007 ? -8.234 2.367 -32.188 1 89.5 1007 ALA A N 1
ATOM 7818 C CA . ALA A 1 1007 ? -7.43 1.16 -32.031 1 89.5 1007 ALA A CA 1
ATOM 7819 C C . ALA A 1 1007 ? -7.184 0.484 -33.375 1 89.5 1007 ALA A C 1
ATOM 7821 O O . ALA A 1 1007 ? -6.062 0.071 -33.656 1 89.5 1007 ALA A O 1
ATOM 7822 N N . ARG A 1 1008 ? -8.188 0.43 -34.219 1 89.94 1008 ARG A N 1
ATOM 7823 C CA . ARG A 1 1008 ? -8.086 -0.199 -35.531 1 89.94 1008 ARG A CA 1
ATOM 7824 C C . ARG A 1 1008 ? -7.172 0.599 -36.438 1 89.94 1008 ARG A C 1
ATOM 7826 O O . ARG A 1 1008 ? -6.367 0.022 -37.188 1 89.94 1008 ARG A O 1
ATOM 7833 N N . ALA A 1 1009 ? -7.406 1.878 -36.312 1 89.88 1009 ALA A N 1
ATOM 7834 C CA . ALA A 1 1009 ? -6.562 2.746 -37.125 1 89.88 1009 ALA A CA 1
ATOM 7835 C C . ALA A 1 1009 ? -5.094 2.605 -36.75 1 89.88 1009 ALA A C 1
ATOM 7837 O O . ALA A 1 1009 ? -4.219 2.594 -37.625 1 89.88 1009 ALA A O 1
ATOM 7838 N N . ALA A 1 1010 ? -4.863 2.488 -35.531 1 89.62 1010 ALA A N 1
ATOM 7839 C CA . ALA A 1 1010 ? -3.494 2.357 -35.031 1 89.62 1010 ALA A CA 1
ATOM 7840 C C . ALA A 1 1010 ? -2.898 1.007 -35.438 1 89.62 1010 ALA A C 1
ATOM 7842 O O . ALA A 1 1010 ? -1.712 0.914 -35.75 1 89.62 1010 ALA A O 1
ATOM 7843 N N . MET A 1 1011 ? -3.645 -0.033 -35.406 1 87.88 1011 MET A N 1
ATOM 7844 C CA . MET A 1 1011 ? -3.168 -1.37 -35.75 1 87.88 1011 MET A CA 1
ATOM 7845 C C . MET A 1 1011 ? -2.734 -1.438 -37.188 1 87.88 1011 MET A C 1
ATOM 7847 O O . MET A 1 1011 ? -1.732 -2.074 -37.531 1 87.88 1011 MET A O 1
ATOM 7851 N N . GLY A 1 1012 ? -3.465 -0.813 -38.125 1 84.69 1012 GLY A N 1
ATOM 7852 C CA . GLY A 1 1012 ? -3.123 -0.796 -39.531 1 84.69 1012 GLY A CA 1
ATOM 7853 C C . GLY A 1 1012 ? -2.947 -2.184 -40.125 1 84.69 1012 GLY A C 1
ATOM 7854 O O . GLY A 1 1012 ? -3.846 -3.021 -40.031 1 84.69 1012 GLY A O 1
ATOM 7855 N N . LYS A 1 1013 ? -1.714 -2.439 -40.531 1 82.94 1013 LYS A N 1
ATOM 7856 C CA . LYS A 1 1013 ? -1.435 -3.701 -41.219 1 82.94 1013 LYS A CA 1
ATOM 7857 C C . LYS A 1 1013 ? -0.755 -4.691 -40.281 1 82.94 1013 LYS A C 1
ATOM 7859 O O . LYS A 1 1013 ? -0.536 -5.852 -40.656 1 82.94 1013 LYS A O 1
ATOM 7864 N N . LYS A 1 1014 ? -0.493 -4.234 -39.156 1 89.44 1014 LYS A N 1
ATOM 7865 C CA . LYS A 1 1014 ? 0.136 -5.129 -38.188 1 89.44 1014 LYS A CA 1
ATOM 7866 C C . LYS A 1 1014 ? -0.848 -6.188 -37.688 1 89.44 1014 LYS A C 1
ATOM 7868 O O . LYS A 1 1014 ? -2.047 -5.922 -37.562 1 89.44 1014 LYS A O 1
ATOM 7873 N N . LEU A 1 1015 ? -0.304 -7.352 -37.406 1 88.31 1015 LEU A N 1
ATOM 7874 C CA . LEU A 1 1015 ? -1.169 -8.477 -37.094 1 88.31 1015 LEU A CA 1
ATOM 7875 C C . LEU A 1 1015 ? -1.196 -8.711 -35.562 1 88.31 1015 LEU A C 1
ATOM 7877 O O . LEU A 1 1015 ? -2.209 -9.156 -35.031 1 88.31 1015 LEU A O 1
ATOM 7881 N N . VAL A 1 1016 ? -0.006 -8.414 -34.938 1 90.12 1016 VAL A N 1
ATOM 7882 C CA . VAL A 1 1016 ? 0.053 -8.758 -33.5 1 90.12 1016 VAL A CA 1
ATOM 7883 C C . VAL A 1 1016 ? 0.656 -7.598 -32.719 1 90.12 1016 VAL A C 1
ATOM 7885 O O . VAL A 1 1016 ? 1.443 -6.816 -33.25 1 90.12 1016 VAL A O 1
ATOM 7888 N N . LEU A 1 1017 ? 0.303 -7.52 -31.438 1 86.94 1017 LEU A N 1
ATOM 7889 C CA . LEU A 1 1017 ? 0.781 -6.469 -30.562 1 86.94 1017 LEU A CA 1
ATOM 7890 C C . LEU A 1 1017 ? 2.164 -6.801 -30.016 1 86.94 1017 LEU A C 1
ATOM 7892 O O . LEU A 1 1017 ? 2.955 -5.902 -29.719 1 86.94 1017 LEU A O 1
ATOM 7896 N N . SER A 1 1018 ? 2.359 -8.117 -29.781 1 84.94 1018 SER A N 1
ATOM 7897 C CA . SER A 1 1018 ? 3.621 -8.562 -29.203 1 84.94 1018 SER A CA 1
ATOM 7898 C C . SER A 1 1018 ? 3.996 -9.961 -29.688 1 84.94 1018 SER A C 1
ATOM 7900 O O . SER A 1 1018 ? 3.191 -10.633 -30.344 1 84.94 1018 SER A O 1
ATOM 7902 N N . LEU A 1 1019 ? 5.266 -10.281 -29.375 1 84.31 1019 LEU A N 1
ATOM 7903 C CA . LEU A 1 1019 ? 5.68 -11.656 -29.625 1 84.31 1019 LEU A CA 1
ATOM 7904 C C . LEU A 1 1019 ? 4.996 -12.617 -28.656 1 84.31 1019 LEU A C 1
ATOM 7906 O O . LEU A 1 1019 ? 4.75 -12.266 -27.5 1 84.31 1019 LEU A O 1
ATOM 7910 N N . MET B 1 1 ? 32.875 27.891 32.75 1 14.34 1 MET B N 1
ATOM 7911 C CA . MET B 1 1 ? 33.875 26.938 33.219 1 14.34 1 MET B CA 1
ATOM 7912 C C . MET B 1 1 ? 33.25 25.953 34.219 1 14.34 1 MET B C 1
ATOM 7914 O O . MET B 1 1 ? 33.875 24.938 34.562 1 14.34 1 MET B O 1
ATOM 7918 N N . SER B 1 2 ? 32.281 26.141 35.062 1 16.42 2 SER B N 1
ATOM 7919 C CA . SER B 1 2 ? 32.5 25.875 36.469 1 16.42 2 SER B CA 1
ATOM 7920 C C . SER B 1 2 ? 32.312 24.406 36.812 1 16.42 2 SER B C 1
ATOM 7922 O O . SER B 1 2 ? 31.766 23.641 36 1 16.42 2 SER B O 1
ATOM 7924 N N . SER B 1 3 ? 32.125 24.078 38.156 1 16.5 3 SER B N 1
ATOM 7925 C CA . SER B 1 3 ? 32.562 23.062 39.094 1 16.5 3 SER B CA 1
ATOM 7926 C C . SER B 1 3 ? 31.719 21.797 38.969 1 16.5 3 SER B C 1
ATOM 7928 O O . SER B 1 3 ? 30.562 21.844 38.562 1 16.5 3 SER B O 1
ATOM 7930 N N . ALA B 1 4 ? 32.25 20.375 39.469 1 16.59 4 ALA B N 1
ATOM 7931 C CA . ALA B 1 4 ? 32.562 18.953 39.25 1 16.59 4 ALA B CA 1
ATOM 7932 C C . ALA B 1 4 ? 31.656 18.062 40.094 1 16.59 4 ALA B C 1
ATOM 7934 O O . ALA B 1 4 ? 31.766 16.844 40.031 1 16.59 4 ALA B O 1
ATOM 7935 N N . SER B 1 5 ? 30.5 18.297 40.594 1 17.11 5 SER B N 1
ATOM 7936 C CA . SER B 1 5 ? 30.344 17.734 41.938 1 17.11 5 SER B CA 1
ATOM 7937 C C . SER B 1 5 ? 30.234 16.203 41.875 1 17.11 5 SER B C 1
ATOM 7939 O O . SER B 1 5 ? 29.688 15.664 40.906 1 17.11 5 SER B O 1
ATOM 7941 N N . PRO B 1 6 ? 30.422 15.305 43.031 1 17.89 6 PRO B N 1
ATOM 7942 C CA . PRO B 1 6 ? 30.984 14.023 43.469 1 17.89 6 PRO B CA 1
ATOM 7943 C C . PRO B 1 6 ? 30.016 12.852 43.281 1 17.89 6 PRO B C 1
ATOM 7945 O O . PRO B 1 6 ? 28.828 13.062 43.062 1 17.89 6 PRO B O 1
ATOM 7948 N N . SER B 1 7 ? 30.438 11.305 43.625 1 16.52 7 SER B N 1
ATOM 7949 C CA . SER B 1 7 ? 30.625 9.898 43.281 1 16.52 7 SER B CA 1
ATOM 7950 C C . SER B 1 7 ? 29.703 9 44.094 1 16.52 7 SER B C 1
ATOM 7952 O O . SER B 1 7 ? 29.625 7.797 43.875 1 16.52 7 SER B O 1
ATOM 7954 N N . LYS B 1 8 ? 28.734 9.188 45 1 16.41 8 LYS B N 1
ATOM 7955 C CA . LYS B 1 8 ? 28.875 8.406 46.219 1 16.41 8 LYS B CA 1
ATOM 7956 C C . LYS B 1 8 ? 28.516 6.945 46 1 16.41 8 LYS B C 1
ATOM 7958 O O . LYS B 1 8 ? 27.812 6.617 45.031 1 16.41 8 LYS B O 1
ATOM 7963 N N . THR B 1 9 ? 27.984 6.012 47.156 1 16.66 9 THR B N 1
ATOM 7964 C CA . THR B 1 9 ? 28.281 4.852 47.969 1 16.66 9 THR B CA 1
ATOM 7965 C C . THR B 1 9 ? 27.453 3.645 47.531 1 16.66 9 THR B C 1
ATOM 7967 O O . THR B 1 9 ? 26.344 3.797 47.062 1 16.66 9 THR B O 1
ATOM 7970 N N . ASP B 1 10 ? 27.938 2.188 47.719 1 16.88 10 ASP B N 1
ATOM 7971 C CA . ASP B 1 10 ? 28.078 0.78 47.344 1 16.88 10 ASP B CA 1
ATOM 7972 C C . ASP B 1 10 ? 27.047 -0.081 48.094 1 16.88 10 ASP B C 1
ATOM 7974 O O . ASP B 1 10 ? 26.766 -1.204 47.656 1 16.88 10 ASP B O 1
ATOM 7978 N N . LYS B 1 11 ? 26.281 -0.006 49.188 1 16.86 11 LYS B N 1
ATOM 7979 C CA . LYS B 1 11 ? 26.516 -0.98 50.219 1 16.86 11 LYS B CA 1
ATOM 7980 C C . LYS B 1 11 ? 25.891 -2.328 49.875 1 16.86 11 LYS B C 1
ATOM 7982 O O . LYS B 1 11 ? 24.922 -2.391 49.125 1 16.86 11 LYS B O 1
ATOM 7987 N N . PRO B 1 12 ? 26.016 -3.686 50.844 1 16.53 12 PRO B N 1
ATOM 7988 C CA . PRO B 1 12 ? 26.312 -5.121 50.875 1 16.53 12 PRO B CA 1
ATOM 7989 C C . PRO B 1 12 ? 25.047 -5.969 51.062 1 16.53 12 PRO B C 1
ATOM 7991 O O . PRO B 1 12 ? 24.953 -7.066 50.5 1 16.53 12 PRO B O 1
ATOM 7994 N N . ARG B 1 13 ? 23.781 -5.918 51.656 1 15.98 13 ARG B N 1
ATOM 7995 C CA . ARG B 1 13 ? 23.5 -6.789 52.781 1 15.98 13 ARG B CA 1
ATOM 7996 C C . ARG B 1 13 ? 23.203 -8.211 52.312 1 15.98 13 ARG B C 1
ATOM 7998 O O . ARG B 1 13 ? 22.609 -8.406 51.25 1 15.98 13 ARG B O 1
ATOM 8005 N N . PRO B 1 14 ? 23.312 -9.477 53.281 1 15.8 14 PRO B N 1
ATOM 8006 C CA . PRO B 1 14 ? 23.641 -10.898 53.438 1 15.8 14 PRO B CA 1
ATOM 8007 C C . PRO B 1 14 ? 22.406 -11.789 53.469 1 15.8 14 PRO B C 1
ATOM 8009 O O . PRO B 1 14 ? 22.422 -12.906 52.938 1 15.8 14 PRO B O 1
ATOM 8012 N N . ARG B 1 15 ? 21.156 -11.688 54.094 1 15.52 15 ARG B N 1
ATOM 8013 C CA . ARG B 1 15 ? 20.75 -12.609 55.156 1 15.52 15 ARG B CA 1
ATOM 8014 C C . ARG B 1 15 ? 20.453 -13.992 54.594 1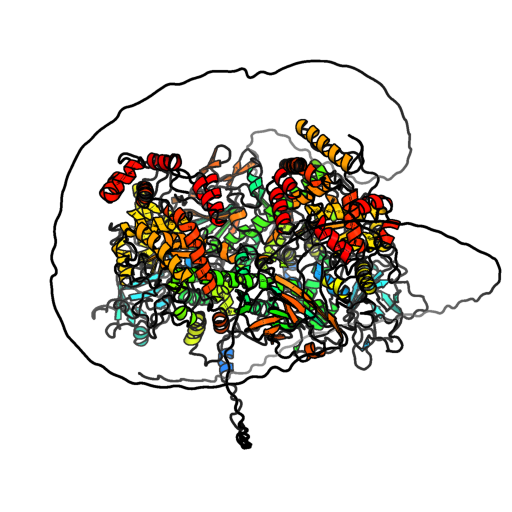 15.52 15 ARG B C 1
ATOM 8016 O O . ARG B 1 15 ? 20.203 -14.133 53.375 1 15.52 15 ARG B O 1
ATOM 8023 N N . SER B 1 16 ? 19.812 -15.109 55.562 1 15.3 16 SER B N 1
ATOM 8024 C CA . SER B 1 16 ? 20 -16.375 56.281 1 15.3 16 SER B CA 1
ATOM 8025 C C . SER B 1 16 ? 19.125 -17.469 55.688 1 15.3 16 SER B C 1
ATOM 8027 O O . SER B 1 16 ? 18.172 -17.188 54.938 1 15.3 16 SER B O 1
ATOM 8029 N N . PRO B 1 17 ? 18.547 -18.625 56.625 1 15.72 17 PRO B N 1
ATOM 8030 C CA . PRO B 1 17 ? 18.734 -20.047 56.844 1 15.72 17 PRO B CA 1
ATOM 8031 C C . PRO B 1 17 ? 17.547 -20.891 56.312 1 15.72 17 PRO B C 1
ATOM 8033 O O . PRO B 1 17 ? 17.75 -21.891 55.656 1 15.72 17 PRO B O 1
ATOM 8036 N N . SER B 1 18 ? 16.156 -20.922 56.844 1 14.96 18 SER B N 1
ATOM 8037 C CA . SER B 1 18 ? 15.703 -22 57.719 1 14.96 18 SER B CA 1
ATOM 8038 C C . SER B 1 18 ? 15.188 -23.188 56.906 1 14.96 18 SER B C 1
ATOM 8040 O O . SER B 1 18 ? 14.82 -23.047 55.75 1 14.96 18 SER B O 1
ATOM 8042 N N . ILE B 1 19 ? 14.648 -24.531 57.656 1 15.12 19 ILE B N 1
ATOM 8043 C CA . ILE B 1 19 ? 14.766 -25.953 57.969 1 15.12 19 ILE B CA 1
ATOM 8044 C C . ILE B 1 19 ? 13.562 -26.688 57.375 1 15.12 19 ILE B C 1
ATOM 8046 O O . ILE B 1 19 ? 13.703 -27.781 56.812 1 15.12 19 ILE B O 1
ATOM 8050 N N . GLY B 1 20 ? 12.188 -26.469 57.562 1 14.96 20 GLY B N 1
ATOM 8051 C CA . GLY B 1 20 ? 11.477 -27.516 58.281 1 14.96 20 GLY B CA 1
ATOM 8052 C C . GLY B 1 20 ? 11.156 -28.719 57.438 1 14.96 20 GLY B C 1
ATOM 8053 O O . GLY B 1 20 ? 11.219 -28.656 56.188 1 14.96 20 GLY B O 1
ATOM 8054 N N . GLY B 1 21 ? 10.367 -29.969 58.031 1 14.79 21 GLY B N 1
ATOM 8055 C CA . GLY B 1 21 ? 10.352 -31.375 58.375 1 14.79 21 GLY B CA 1
ATOM 8056 C C . GLY B 1 21 ? 9.477 -32.188 57.438 1 14.79 21 GLY B C 1
ATOM 8057 O O . GLY B 1 21 ? 9.922 -33.188 56.844 1 14.79 21 GLY B O 1
ATOM 8058 N N . ARG B 1 22 ? 8.016 -32.406 57.656 1 14.59 22 ARG B N 1
ATOM 8059 C CA . ARG B 1 22 ? 7.504 -33.656 58.188 1 14.59 22 ARG B CA 1
ATOM 8060 C C . ARG B 1 22 ? 7.305 -34.688 57.062 1 14.59 22 ARG B C 1
ATOM 8062 O O . ARG B 1 22 ? 7.238 -34.312 55.875 1 14.59 22 ARG B O 1
ATOM 8069 N N . VAL B 1 23 ? 6.227 -35.719 57.281 1 14.45 23 VAL B N 1
ATOM 8070 C CA . VAL B 1 23 ? 6.125 -37.125 57.656 1 14.45 23 VAL B CA 1
ATOM 8071 C C . VAL B 1 23 ? 5.621 -37.969 56.5 1 14.45 23 VAL B C 1
ATOM 8073 O O . VAL B 1 23 ? 5.262 -37.406 55.438 1 14.45 23 VAL B O 1
ATOM 8076 N N . GLY B 1 24 ? 4.219 -38.5 56.469 1 14.03 24 GLY B N 1
ATOM 8077 C CA . GLY B 1 24 ? 3.943 -39.906 56.781 1 14.03 24 GLY B CA 1
ATOM 8078 C C . GLY B 1 24 ? 3.789 -40.75 55.531 1 14.03 24 GLY B C 1
ATOM 8079 O O . GLY B 1 24 ? 3.855 -40.25 54.406 1 14.03 24 GLY B O 1
ATOM 8080 N N . GLY B 1 25 ? 2.461 -41.469 55.281 1 14.52 25 GLY B N 1
ATOM 8081 C CA . GLY B 1 25 ? 2.16 -42.844 55.531 1 14.52 25 GLY B CA 1
ATOM 8082 C C . GLY B 1 25 ? 2.258 -43.719 54.312 1 14.52 25 GLY B C 1
ATOM 8083 O O . GLY B 1 25 ? 2.43 -43.219 53.188 1 14.52 25 GLY B O 1
ATOM 8084 N N . THR B 1 26 ? 1.137 -44.688 54.062 1 14.55 26 THR B N 1
ATOM 8085 C CA . THR B 1 26 ? 1.109 -46.125 54.219 1 14.55 26 THR B CA 1
ATOM 8086 C C . THR B 1 26 ? 1.234 -46.844 52.875 1 14.55 26 THR B C 1
ATOM 8088 O O . THR B 1 26 ? 1.002 -46.219 51.812 1 14.55 26 THR B O 1
ATOM 8091 N N . PRO B 1 27 ? 0.491 -48.125 52.656 1 14.41 27 PRO B N 1
ATOM 8092 C CA . PRO B 1 27 ? 0.981 -49.5 52.531 1 14.41 27 PRO B CA 1
ATOM 8093 C C . PRO B 1 27 ? 0.864 -50.031 51.125 1 14.41 27 PRO B C 1
ATOM 8095 O O . PRO B 1 27 ? 1.851 -50.5 50.562 1 14.41 27 PRO B O 1
ATOM 8098 N N . ARG B 1 28 ? -0.391 -50.844 50.719 1 13.84 28 ARG B N 1
ATOM 8099 C CA . ARG B 1 28 ? -0.354 -52.281 50.656 1 13.84 28 ARG B CA 1
ATOM 8100 C C . ARG B 1 28 ? -0.118 -52.781 49.25 1 13.84 28 ARG B C 1
ATOM 8102 O O . ARG B 1 28 ? -0.169 -52 48.281 1 13.84 28 ARG B O 1
ATOM 8109 N N . ARG B 1 29 ? -1.255 -53.562 48.531 1 14.35 29 ARG B N 1
ATOM 8110 C CA . ARG B 1 29 ? -1.239 -55 48.469 1 14.35 29 ARG B CA 1
ATOM 8111 C C . ARG B 1 29 ? -0.731 -55.469 47.094 1 14.35 29 ARG B C 1
ATOM 8113 O O . ARG B 1 29 ? -0.647 -54.688 46.156 1 14.35 29 ARG B O 1
ATOM 8120 N N . GLY B 1 30 ? -1.503 -56.562 46.469 1 14.27 30 GLY B N 1
ATOM 8121 C CA . GLY B 1 30 ? -1.153 -57.969 46.312 1 14.27 30 GLY B CA 1
ATOM 8122 C C . GLY B 1 30 ? -0.686 -58.312 44.906 1 14.27 30 GLY B C 1
ATOM 8123 O O . GLY B 1 30 ? -0.792 -57.469 44 1 14.27 30 GLY B O 1
ATOM 8124 N N . PRO B 1 31 ? -0.908 -59.688 44.469 1 14.59 31 PRO B N 1
ATOM 8125 C CA . PRO B 1 31 ? 0.01 -60.719 43.969 1 14.59 31 PRO B CA 1
ATOM 8126 C C . PRO B 1 31 ? -0.014 -60.844 42.438 1 14.59 31 PRO B C 1
ATOM 8128 O O . PRO B 1 31 ? 1.028 -60.719 41.781 1 14.59 31 PRO B O 1
ATOM 8131 N N . LYS B 1 32 ? -0.938 -61.875 41.781 1 14.12 32 LYS B N 1
ATOM 8132 C CA . LYS B 1 32 ? -0.455 -63.188 41.375 1 14.12 32 LYS B CA 1
ATOM 8133 C C . LYS B 1 32 ? -0.162 -63.25 39.906 1 14.12 32 LYS B C 1
ATOM 8135 O O . LYS B 1 32 ? 0.984 -63.438 39.5 1 14.12 32 LYS B O 1
ATOM 8140 N N . GLN B 1 33 ? -1.076 -64.188 39.031 1 13.88 33 GLN B N 1
ATOM 8141 C CA . GLN B 1 33 ? -0.746 -65.562 38.594 1 13.88 33 GLN B CA 1
ATOM 8142 C C . GLN B 1 33 ? -0.324 -65.562 37.125 1 13.88 33 GLN B C 1
ATOM 8144 O O . GLN B 1 33 ? -0.586 -64.625 36.406 1 13.88 33 GLN B O 1
ATOM 8149 N N . PHE B 1 34 ? -0.49 -66.875 36.375 1 13.8 34 PHE B N 1
ATOM 8150 C CA . PHE B 1 34 ? 0.376 -67.875 35.719 1 13.8 34 PHE B CA 1
ATOM 8151 C C . PHE B 1 34 ? 0.246 -67.812 34.219 1 13.8 34 PHE B C 1
ATOM 8153 O O . PHE B 1 34 ? 1.249 -67.688 33.5 1 13.8 34 PHE B O 1
ATOM 8160 N N . LYS B 1 35 ? -0.931 -68.25 33.438 1 13.89 35 LYS B N 1
ATOM 8161 C CA . LYS B 1 35 ? -0.882 -69.562 32.844 1 13.89 35 LYS B CA 1
ATOM 8162 C C . LYS B 1 35 ? -0.225 -69.5 31.453 1 13.89 35 LYS B C 1
ATOM 8164 O O . LYS B 1 35 ? -0.095 -68.438 30.875 1 13.89 35 LYS B O 1
ATOM 8169 N N . SER B 1 36 ? -0.861 -70.5 30.484 1 13.66 36 SER B N 1
ATOM 8170 C CA . SER B 1 36 ? -0.403 -71.688 29.844 1 13.66 36 SER B CA 1
ATOM 8171 C C . SER B 1 36 ? 0.125 -71.438 28.438 1 13.66 36 SER B C 1
ATOM 8173 O O . SER B 1 36 ? -0.156 -70.375 27.859 1 13.66 36 SER B O 1
ATOM 8175 N N . PRO B 1 37 ? 0.067 -72.562 27.562 1 13.91 37 PRO B N 1
ATOM 8176 C CA . PRO B 1 37 ? 1.092 -73.375 26.844 1 13.91 37 PRO B CA 1
ATOM 8177 C C . PRO B 1 37 ? 1.178 -73 25.359 1 13.91 37 PRO B C 1
ATOM 8179 O O . PRO B 1 37 ? 2.262 -72.688 24.859 1 13.91 37 PRO B O 1
ATOM 8182 N N . THR B 1 38 ? 0.116 -73.562 24.516 1 13.88 38 THR B N 1
ATOM 8183 C CA . THR B 1 38 ? 0.377 -74.688 23.703 1 13.88 38 THR B CA 1
ATOM 8184 C C . THR B 1 38 ? 0.958 -74.312 22.344 1 13.88 38 THR B C 1
ATOM 8186 O O . THR B 1 38 ? 0.794 -73.188 21.906 1 13.88 38 THR B O 1
ATOM 8189 N N . PRO B 1 39 ? 0.663 -75.312 21.266 1 14.65 39 PRO B N 1
ATOM 8190 C CA . PRO B 1 39 ? 1.562 -76.188 20.484 1 14.65 39 PRO B CA 1
ATOM 8191 C C . PRO B 1 39 ? 1.914 -75.562 19.125 1 14.65 39 PRO B C 1
ATOM 8193 O O . PRO B 1 39 ? 1.327 -74.562 18.734 1 14.65 39 PRO B O 1
ATOM 8196 N N . PRO B 1 40 ? 1.949 -76.625 18.078 1 13.93 40 PRO B N 1
ATOM 8197 C CA . PRO B 1 40 ? 3.037 -77.062 17.203 1 13.93 40 PRO B CA 1
ATOM 8198 C C . PRO B 1 40 ? 2.941 -76.438 15.805 1 13.93 40 PRO B C 1
ATOM 8200 O O . PRO B 1 40 ? 3.947 -76 15.25 1 13.93 40 PRO B O 1
ATOM 8203 N N . ARG B 1 41 ? 1.705 -76.625 15.047 1 14.23 41 ARG B N 1
ATOM 8204 C CA . ARG B 1 41 ? 1.681 -77.625 13.945 1 14.23 41 ARG B CA 1
ATOM 8205 C C . ARG B 1 41 ? 2.336 -77 12.695 1 14.23 41 ARG B C 1
ATOM 8207 O O . ARG B 1 41 ? 2.406 -75.812 12.539 1 14.23 41 ARG B O 1
ATOM 8214 N N . GLY B 1 42 ? 2.588 -78.062 11.734 1 13.05 42 GLY B N 1
ATOM 8215 C CA . GLY B 1 42 ? 3.586 -78.5 10.781 1 13.05 42 GLY B CA 1
ATOM 8216 C C . GLY B 1 42 ? 3.486 -77.812 9.438 1 13.05 42 GLY B C 1
ATOM 8217 O O . GLY B 1 42 ? 4.48 -77.312 8.93 1 13.05 42 GLY B O 1
ATOM 8218 N N . ARG B 1 43 ? 2.33 -78.125 8.609 1 13.85 43 ARG B N 1
ATOM 8219 C CA . ARG B 1 43 ? 2.523 -79.062 7.484 1 13.85 43 ARG B CA 1
ATOM 8220 C C . ARG B 1 43 ? 3.164 -78.312 6.301 1 13.85 43 ARG B C 1
ATOM 8222 O O . ARG B 1 43 ? 3.162 -77.062 6.242 1 13.85 43 ARG B O 1
ATOM 8229 N N . GLU B 1 44 ? 2.695 -78.875 5.07 1 13.61 44 GLU B N 1
ATOM 8230 C CA . GLU B 1 44 ? 3.258 -79.688 4.016 1 13.61 44 GLU B CA 1
ATOM 8231 C C . GLU B 1 44 ? 3.801 -78.812 2.867 1 13.61 44 GLU B C 1
ATOM 8233 O O . GLU B 1 44 ? 3.584 -77.625 2.828 1 13.61 44 GLU B O 1
ATOM 8238 N N . SER B 1 45 ? 3.326 -79.312 1.69 1 13.59 45 SER B N 1
ATOM 8239 C CA . SER B 1 45 ? 3.994 -80 0.594 1 13.59 45 SER B CA 1
ATOM 8240 C C . SER B 1 45 ? 4.496 -79.062 -0.458 1 13.59 45 SER B C 1
ATOM 8242 O O . SER B 1 45 ? 4.043 -77.875 -0.507 1 13.59 45 SER B O 1
ATOM 8244 N N . PRO B 1 46 ? 4.883 -79.75 -1.651 1 13.7 46 PRO B N 1
ATOM 8245 C CA . PRO B 1 46 ? 6.059 -79.812 -2.521 1 13.7 46 PRO B CA 1
ATOM 8246 C C . PRO B 1 46 ? 5.977 -78.812 -3.688 1 13.7 46 PRO B C 1
ATOM 8248 O O . PRO B 1 46 ? 6.914 -78.062 -3.928 1 13.7 46 PRO B O 1
ATOM 8251 N N . ARG B 1 47 ? 5.02 -79.25 -4.766 1 13.4 47 ARG B N 1
ATOM 8252 C CA . ARG B 1 47 ? 5.484 -79.812 -6.016 1 13.4 47 ARG B CA 1
ATOM 8253 C C . ARG B 1 47 ? 5.938 -78.75 -6.996 1 13.4 47 ARG B C 1
ATOM 8255 O O . ARG B 1 47 ? 5.645 -77.562 -6.809 1 13.4 47 ARG B O 1
ATOM 8262 N N . ARG B 1 48 ? 5.434 -79.188 -8.328 1 14.53 48 ARG B N 1
ATOM 8263 C CA . ARG B 1 48 ? 6.133 -79.625 -9.523 1 14.53 48 ARG B CA 1
ATOM 8264 C C . ARG B 1 48 ? 6.543 -78.5 -10.406 1 14.53 48 ARG B C 1
ATOM 8266 O O . ARG B 1 48 ? 6.043 -77.375 -10.242 1 14.53 48 ARG B O 1
ATOM 8273 N N . ASN B 1 49 ? 6.383 -78.875 -11.711 1 13.27 49 ASN B N 1
ATOM 8274 C CA . ASN B 1 49 ? 7.246 -79.188 -12.852 1 13.27 49 ASN B CA 1
ATOM 8275 C C . ASN B 1 49 ? 7.359 -78 -13.781 1 13.27 49 ASN B C 1
ATOM 8277 O O . ASN B 1 49 ? 8.461 -77.438 -14.023 1 13.27 49 ASN B O 1
ATOM 8281 N N . SER B 1 50 ? 6.48 -78.125 -14.938 1 13.25 50 SER B N 1
ATOM 8282 C CA . SER B 1 50 ? 6.941 -78.5 -16.281 1 13.25 50 SER B CA 1
ATOM 8283 C C . SER B 1 50 ? 7.281 -77.25 -17.078 1 13.25 50 SER B C 1
ATOM 8285 O O . SER B 1 50 ? 6.938 -76.125 -16.672 1 13.25 50 SER B O 1
ATOM 8287 N N . ASP B 1 51 ? 6.77 -77.375 -18.391 1 13.66 51 ASP B N 1
ATOM 8288 C CA . ASP B 1 51 ? 7.426 -77.625 -19.672 1 13.66 51 ASP B CA 1
ATOM 8289 C C . ASP B 1 51 ? 7.746 -76.312 -20.391 1 13.66 51 ASP B C 1
ATOM 8291 O O . ASP B 1 51 ? 7.207 -75.25 -20.031 1 13.66 51 ASP B O 1
ATOM 8295 N N . PRO B 1 52 ? 7.445 -76.438 -21.797 1 13.91 52 PRO B N 1
ATOM 8296 C CA . PRO B 1 52 ? 8.297 -76.438 -23 1 13.91 52 PRO B CA 1
ATOM 8297 C C . PRO B 1 52 ? 8.492 -75.062 -23.641 1 13.91 52 PRO B C 1
ATOM 8299 O O . PRO B 1 52 ? 7.867 -74.125 -23.219 1 13.91 52 PRO B O 1
ATOM 8302 N N . HIS B 1 53 ? 8.148 -75.125 -25.062 1 13.58 53 HIS B N 1
ATOM 8303 C CA . HIS B 1 53 ? 8.938 -75 -26.281 1 13.58 53 HIS B CA 1
ATOM 8304 C C . HIS B 1 53 ? 8.875 -73.562 -26.812 1 13.58 53 HIS B C 1
ATOM 8306 O O . HIS B 1 53 ? 9.914 -72.938 -27.047 1 13.58 53 HIS B O 1
ATOM 8312 N N . ALA B 1 54 ? 7.871 -73.375 -27.922 1 13.39 54 ALA B N 1
ATOM 8313 C CA . ALA B 1 54 ? 8.195 -73.438 -29.344 1 13.39 54 ALA B CA 1
ATOM 8314 C C . ALA B 1 54 ? 8.562 -72 -29.828 1 13.39 54 ALA B C 1
ATOM 8316 O O . ALA B 1 54 ? 8.25 -71 -29.188 1 13.39 54 ALA B O 1
ATOM 8317 N N . SER B 1 55 ? 8.109 -71.938 -31.125 1 13.37 55 SER B N 1
ATOM 8318 C CA . SER B 1 55 ? 8.773 -71.75 -32.406 1 13.37 55 SER B CA 1
ATOM 8319 C C . SER B 1 55 ? 8.914 -70.25 -32.719 1 13.37 55 SER B C 1
ATOM 8321 O O . SER B 1 55 ? 10.016 -69.75 -33 1 13.37 55 SER B O 1
ATOM 8323 N N . LYS B 1 56 ? 8.312 -69.938 -34.031 1 14.14 56 LYS B N 1
ATOM 8324 C CA . LYS B 1 56 ? 9.039 -69.75 -35.281 1 14.14 56 LYS B CA 1
ATOM 8325 C C . LYS B 1 56 ? 9.25 -68.25 -35.531 1 14.14 56 LYS B C 1
ATOM 8327 O O . LYS B 1 56 ? 10.375 -67.812 -35.812 1 14.14 56 LYS B O 1
ATOM 8332 N N . ALA B 1 57 ? 8.336 -67.812 -36.5 1 13.52 57 ALA B N 1
ATOM 8333 C CA . ALA B 1 57 ? 8.734 -67.562 -37.875 1 13.52 57 ALA B CA 1
ATOM 8334 C C . ALA B 1 57 ? 9.242 -66.125 -38.062 1 13.52 57 ALA B C 1
ATOM 8336 O O . ALA B 1 57 ? 9.039 -65.312 -37.188 1 13.52 57 ALA B O 1
ATOM 8337 N N . THR B 1 58 ? 8.68 -65.75 -39.156 1 13.4 58 THR B N 1
ATOM 8338 C CA . THR B 1 58 ? 9.258 -65.438 -40.469 1 13.4 58 THR B CA 1
ATOM 8339 C C . THR B 1 58 ? 9.703 -63.969 -40.531 1 13.4 58 THR B C 1
ATOM 8341 O O . THR B 1 58 ? 9.297 -63.156 -39.719 1 13.4 58 THR B O 1
ATOM 8344 N N . PRO B 1 59 ? 9.336 -63.5 -41.812 1 13.68 59 PRO B N 1
ATOM 8345 C CA . PRO B 1 59 ? 10.234 -63.094 -42.875 1 13.68 59 PRO B CA 1
ATOM 8346 C C . PRO B 1 59 ? 10.609 -61.594 -42.781 1 13.68 59 PRO B C 1
ATOM 8348 O O . PRO B 1 59 ? 11.75 -61.281 -42.469 1 13.68 59 PRO B O 1
ATOM 8351 N N . THR B 1 60 ? 10.086 -61.031 -43.906 1 13.54 60 THR B N 1
ATOM 8352 C CA . THR B 1 60 ? 10.773 -60.562 -45.094 1 13.54 60 THR B CA 1
ATOM 8353 C C . THR B 1 60 ? 11.062 -59.062 -44.969 1 13.54 60 THR B C 1
ATOM 8355 O O . THR B 1 60 ? 10.648 -58.406 -44 1 13.54 60 THR B O 1
ATOM 8358 N N . PRO B 1 61 ? 10.555 -58.5 -46.219 1 14.21 61 PRO B N 1
ATOM 8359 C CA . PRO B 1 61 ? 11.461 -57.875 -47.188 1 14.21 61 PRO B CA 1
ATOM 8360 C C . PRO B 1 61 ? 11.789 -56.438 -46.844 1 14.21 61 PRO B C 1
ATOM 8362 O O . PRO B 1 61 ? 12.914 -56.125 -46.438 1 14.21 61 PRO B O 1
ATOM 8365 N N . GLU B 1 62 ? 11.328 -55.75 -47.875 1 13.95 62 GLU B N 1
ATOM 8366 C CA . GLU B 1 62 ? 12.016 -55.062 -48.969 1 13.95 62 GLU B CA 1
ATOM 8367 C C . GLU B 1 62 ? 12.203 -53.562 -48.656 1 13.95 62 GLU B C 1
ATOM 8369 O O . GLU B 1 62 ? 13.312 -53.062 -48.719 1 13.95 62 GLU B O 1
ATOM 8374 N N . ARG B 1 63 ? 11.539 -52.844 -49.656 1 13.98 63 ARG B N 1
ATOM 8375 C CA . ARG B 1 63 ? 12.164 -52.062 -50.719 1 13.98 63 ARG B CA 1
ATOM 8376 C C . ARG B 1 63 ? 12.359 -50.625 -50.281 1 13.98 63 ARG B C 1
ATOM 8378 O O . ARG B 1 63 ? 13.461 -50.062 -50.406 1 13.98 63 ARG B O 1
ATOM 8385 N N . LEU B 1 64 ? 11.641 -49.906 -51.125 1 14.48 64 LEU B N 1
ATOM 8386 C CA . LEU B 1 64 ? 12.195 -49.156 -52.25 1 14.48 64 LEU B CA 1
ATOM 8387 C C . LEU B 1 64 ? 12.547 -47.719 -51.812 1 14.48 64 LEU B C 1
ATOM 8389 O O . LEU B 1 64 ? 12.078 -47.25 -50.75 1 14.48 64 LEU B O 1
ATOM 8393 N N . GLU B 1 65 ? 12.242 -47.031 -52.719 1 13.62 65 GLU B N 1
ATOM 8394 C CA . GLU B 1 65 ? 12.891 -46.188 -53.75 1 13.62 65 GLU B CA 1
ATOM 8395 C C . GLU B 1 65 ? 12.914 -44.719 -53.312 1 13.62 65 GLU B C 1
ATOM 8397 O O . GLU B 1 65 ? 13.961 -44.094 -53.312 1 13.62 65 GLU B O 1
ATOM 8402 N N . ARG B 1 66 ? 12.133 -44 -54.125 1 13.97 66 ARG B N 1
ATOM 8403 C CA . ARG B 1 66 ? 12.648 -43.188 -55.188 1 13.97 66 ARG B CA 1
ATOM 8404 C C . ARG B 1 66 ? 12.883 -41.75 -54.719 1 13.97 66 ARG B C 1
ATOM 8406 O O . ARG B 1 66 ? 12.438 -41.375 -53.625 1 13.97 66 ARG B O 1
ATOM 8413 N N . GLY B 1 67 ? 12.391 -40.969 -55.594 1 13.26 67 GLY B N 1
ATOM 8414 C CA . GLY B 1 67 ? 12.969 -40.125 -56.625 1 13.26 67 GLY B CA 1
ATOM 8415 C C . GLY B 1 67 ? 13.172 -38.688 -56.188 1 13.26 67 GLY B C 1
ATOM 8416 O O . GLY B 1 67 ? 14.305 -38.219 -56.031 1 13.26 67 GLY B O 1
ATOM 8417 N N . SER B 1 68 ? 12.438 -37.844 -56.906 1 13.22 68 SER B N 1
ATOM 8418 C CA . SER B 1 68 ? 12.82 -36.969 -58.031 1 13.22 68 SER B CA 1
ATOM 8419 C C . SER B 1 68 ? 13.117 -35.562 -57.531 1 13.22 68 SER B C 1
ATOM 8421 O O . SER B 1 68 ? 12.734 -35.188 -56.438 1 13.22 68 SER B O 1
ATOM 8423 N N . SER B 1 69 ? 12.656 -34.656 -58.438 1 13.3 69 SER B N 1
ATOM 8424 C CA . SER B 1 69 ? 13.297 -33.781 -59.438 1 13.3 69 SER B CA 1
ATOM 8425 C C . SER B 1 69 ? 13.555 -32.375 -58.844 1 13.3 69 SER B C 1
ATOM 8427 O O . SER B 1 69 ? 14.672 -31.875 -58.938 1 13.3 69 SER B O 1
ATOM 8429 N N . LYS B 1 70 ? 12.844 -31.375 -59.5 1 13.59 70 LYS B N 1
ATOM 8430 C CA . LYS B 1 70 ? 13.289 -30.484 -60.562 1 13.59 70 LYS B CA 1
ATOM 8431 C C . LYS B 1 70 ? 13.688 -29.125 -60.031 1 13.59 70 LYS B C 1
ATOM 8433 O O . LYS B 1 70 ? 13.273 -28.75 -58.906 1 13.59 70 LYS B O 1
ATOM 8438 N N . LYS B 1 71 ? 13.367 -28.125 -60.906 1 13.45 71 LYS B N 1
ATOM 8439 C CA . LYS B 1 71 ? 14.133 -27.328 -61.875 1 13.45 71 LYS B CA 1
ATOM 8440 C C . LYS B 1 71 ? 14.484 -25.969 -61.281 1 13.45 71 LYS B C 1
ATOM 8442 O O . LYS B 1 71 ? 15.641 -25.547 -61.344 1 13.45 71 LYS B O 1
ATOM 8447 N N . LEU B 1 72 ? 13.883 -25 -61.938 1 13.02 72 LEU B N 1
ATOM 8448 C CA . LEU B 1 72 ? 14.484 -24.203 -63 1 13.02 72 LEU B CA 1
ATOM 8449 C C . LEU B 1 72 ? 15.062 -22.906 -62.438 1 13.02 72 LEU B C 1
ATOM 8451 O O . LEU B 1 72 ? 14.688 -22.453 -61.375 1 13.02 72 LEU B O 1
ATOM 8455 N N . PRO B 1 73 ? 14.93 -21.844 -63.375 1 12.64 73 PRO B N 1
ATOM 8456 C CA . PRO B 1 73 ? 15.828 -21.031 -64.188 1 12.64 73 PRO B CA 1
ATOM 8457 C C . PRO B 1 73 ? 16.188 -19.703 -63.531 1 12.64 73 PRO B C 1
ATOM 8459 O O . PRO B 1 73 ? 17.359 -19.344 -63.438 1 12.64 73 PRO B O 1
ATOM 8462 N N . LEU B 1 74 ? 15.641 -18.672 -64.25 1 12.84 74 LEU B N 1
ATOM 8463 C CA . LEU B 1 74 ? 16.297 -17.75 -65.188 1 12.84 74 LEU B CA 1
ATOM 8464 C C . LEU B 1 74 ? 16.734 -16.484 -64.438 1 12.84 74 LEU B C 1
ATOM 8466 O O . LEU B 1 74 ? 17.906 -16.078 -64.562 1 12.84 74 LEU B O 1
ATOM 8470 N N . VAL B 1 75 ? 16.297 -15.297 -65.062 1 12.65 75 VAL B N 1
ATOM 8471 C CA . VAL B 1 75 ? 16.922 -14.359 -65.938 1 12.65 75 VAL B CA 1
ATOM 8472 C C . VAL B 1 75 ? 17.344 -13.094 -65.188 1 12.65 75 VAL B C 1
ATOM 8474 O O . VAL B 1 75 ? 16.859 -12.836 -64.125 1 12.65 75 VAL B O 1
ATOM 8477 N N . ALA B 1 76 ? 17.109 -11.875 -65.938 1 12.74 76 ALA B N 1
ATOM 8478 C CA . ALA B 1 76 ? 17.969 -10.93 -66.688 1 12.74 76 ALA B CA 1
ATOM 8479 C C . ALA B 1 76 ? 18.328 -9.742 -65.75 1 12.74 76 ALA B C 1
ATOM 8481 O O . ALA B 1 76 ? 19.5 -9.406 -65.625 1 12.74 76 ALA B O 1
ATOM 8482 N N . SER B 1 77 ? 17.828 -8.547 -66.188 1 12.77 77 SER B N 1
ATOM 8483 C CA . SER B 1 77 ? 18.469 -7.523 -67 1 12.77 77 SER B CA 1
ATOM 8484 C C . SER B 1 77 ? 18.969 -6.363 -66.125 1 12.77 77 SER B C 1
ATOM 8486 O O . SER B 1 77 ? 20.141 -5.984 -66.188 1 12.77 77 SER B O 1
ATOM 8488 N N . GLY B 1 78 ? 18.547 -5.09 -66.562 1 12.48 78 GLY B N 1
ATOM 8489 C CA . GLY B 1 78 ? 19.281 -4.051 -67.25 1 12.48 78 GLY B CA 1
ATOM 8490 C C . GLY B 1 78 ? 19.875 -3.004 -66.375 1 12.48 78 GLY B C 1
ATOM 8491 O O . GLY B 1 78 ? 21.094 -2.945 -66.188 1 12.48 78 GLY B O 1
ATOM 8492 N N . ASP B 1 79 ? 19.594 -1.659 -66.625 1 13.21 79 ASP B N 1
ATOM 8493 C CA . ASP B 1 79 ? 20.328 -0.622 -67.312 1 13.21 79 ASP B CA 1
ATOM 8494 C C . ASP B 1 79 ? 20.953 0.375 -66.375 1 13.21 79 ASP B C 1
ATOM 8496 O O . ASP B 1 79 ? 22.172 0.611 -66.438 1 13.21 79 ASP B O 1
ATOM 8500 N N . ALA B 1 80 ? 20.641 1.741 -66.562 1 12.98 80 ALA B N 1
ATOM 8501 C CA . ALA B 1 80 ? 21.406 2.76 -67.312 1 12.98 80 ALA B CA 1
ATOM 8502 C C . ALA B 1 80 ? 22.172 3.65 -66.312 1 12.98 80 ALA B C 1
ATOM 8504 O O . ALA B 1 80 ? 23.375 3.832 -66.438 1 12.98 80 ALA B O 1
ATOM 8505 N N . LEU B 1 81 ? 21.922 5.02 -66.375 1 13.05 81 LEU B N 1
ATOM 8506 C CA . LEU B 1 81 ? 22.719 6.023 -67.125 1 13.05 81 LEU B CA 1
ATOM 8507 C C . LEU B 1 81 ? 23.578 6.809 -66.125 1 13.05 81 LEU B C 1
ATOM 8509 O O . LEU B 1 81 ? 23.359 6.766 -64.938 1 13.05 81 LEU B O 1
ATOM 8513 N N . CYS B 1 82 ? 23.531 8.172 -66.188 1 12.59 82 CYS B N 1
ATOM 8514 C CA . CYS B 1 82 ? 24.453 9.094 -66.812 1 12.59 82 CYS B CA 1
ATOM 8515 C C . CYS B 1 82 ? 25.375 9.75 -65.812 1 12.59 82 CYS B C 1
ATOM 8517 O O . CYS B 1 82 ? 25.125 9.656 -64.562 1 12.59 82 CYS B O 1
ATOM 8519 N N . THR B 1 83 ? 25.609 11.117 -65.875 1 12.98 83 THR B N 1
ATOM 8520 C CA . THR B 1 83 ? 26.703 11.891 -66.438 1 12.98 83 THR B CA 1
ATOM 8521 C C . THR B 1 83 ? 27.562 12.523 -65.375 1 12.98 83 THR B C 1
ATOM 8523 O O . THR B 1 83 ? 28.781 12.328 -65.375 1 12.98 83 THR B O 1
ATOM 8526 N N . GLY B 1 84 ? 27.625 13.875 -65.312 1 12.52 84 GLY B N 1
ATOM 8527 C CA . GLY B 1 84 ? 28.703 14.703 -65.812 1 12.52 84 GLY B CA 1
ATOM 8528 C C . GLY B 1 84 ? 29.688 15.156 -64.75 1 12.52 84 GLY B C 1
ATOM 8529 O O . GLY B 1 84 ? 30.828 14.703 -64.75 1 12.52 84 GLY B O 1
ATOM 8530 N N . LYS B 1 85 ? 30 16.594 -64.562 1 13.28 85 LYS B N 1
ATOM 8531 C CA . LYS B 1 85 ? 31.156 17.359 -65 1 13.28 85 LYS B CA 1
ATOM 8532 C C . LYS B 1 85 ? 32.125 17.609 -63.875 1 13.28 85 LYS B C 1
ATOM 8534 O O . LYS B 1 85 ? 31.859 17.281 -62.719 1 13.28 85 LYS B O 1
ATOM 8539 N N . GLY B 1 86 ? 32.406 18.891 -63.562 1 12.6 86 GLY B N 1
ATOM 8540 C CA . GLY B 1 86 ? 33.594 19.656 -63.969 1 12.6 86 GLY B CA 1
ATOM 8541 C C . GLY B 1 86 ? 34.625 19.766 -62.875 1 12.6 86 GLY B C 1
ATOM 8542 O O . GLY B 1 86 ? 34.375 19.406 -61.719 1 12.6 86 GLY B O 1
ATOM 8543 N N . ARG B 1 87 ? 35.281 21.031 -62.438 1 13.07 87 ARG B N 1
ATOM 8544 C CA . ARG B 1 87 ? 36.562 21.625 -62.781 1 13.07 87 ARG B CA 1
ATOM 8545 C C . ARG B 1 87 ? 37.531 21.562 -61.562 1 13.07 87 ARG B C 1
ATOM 8547 O O . ARG B 1 87 ? 37.062 21.422 -60.438 1 13.07 87 ARG B O 1
ATOM 8554 N N . VAL B 1 88 ? 38.844 22.219 -61.562 1 12.6 88 VAL B N 1
ATOM 8555 C CA . VAL B 1 88 ? 40.281 22.062 -61.688 1 12.6 88 VAL B CA 1
ATOM 8556 C C . VAL B 1 88 ? 40.969 22.469 -60.406 1 12.6 88 VAL B C 1
ATOM 8558 O O . VAL B 1 88 ? 41.812 21.75 -59.906 1 12.6 88 VAL B O 1
ATOM 8561 N N . ARG B 1 89 ? 41.031 23.688 -59.656 1 12.79 89 ARG B N 1
ATOM 8562 C CA . ARG B 1 89 ? 42.281 24.422 -59.875 1 12.79 89 ARG B CA 1
ATOM 8563 C C . ARG B 1 89 ? 43.344 24.016 -58.844 1 12.79 89 ARG B C 1
ATOM 8565 O O . ARG B 1 89 ? 43.031 23.422 -57.812 1 12.79 89 ARG B O 1
ATOM 8572 N N . GLY B 1 90 ? 44.125 25 -58.219 1 12.61 90 GLY B N 1
ATOM 8573 C CA . GLY B 1 90 ? 45.5 25.453 -58.344 1 12.61 90 GLY B CA 1
ATOM 8574 C C . GLY B 1 90 ? 46.375 25.016 -57.219 1 12.61 90 GLY B C 1
ATOM 8575 O O . GLY B 1 90 ? 45.906 24.562 -56.156 1 12.61 90 GLY B O 1
ATOM 8576 N N . GLY B 1 91 ? 47.438 25.859 -56.719 1 13.22 91 GLY B N 1
ATOM 8577 C CA . GLY B 1 91 ? 48.906 25.906 -56.844 1 13.22 91 GLY B CA 1
ATOM 8578 C C . GLY B 1 91 ? 49.625 25.5 -55.562 1 13.22 91 GLY B C 1
ATOM 8579 O O . GLY B 1 91 ? 49 25.25 -54.531 1 13.22 91 GLY B O 1
ATOM 8580 N N . GLY B 1 92 ? 50.5 26.375 -54.906 1 13.39 92 GLY B N 1
ATOM 8581 C CA . GLY B 1 92 ? 51.969 26.359 -54.906 1 13.39 92 GLY B CA 1
ATOM 8582 C C . GLY B 1 92 ? 52.531 25.781 -53.625 1 13.39 92 GLY B C 1
ATOM 8583 O O . GLY B 1 92 ? 51.812 25.578 -52.656 1 13.39 92 GLY B O 1
ATOM 8584 N N . ASN B 1 93 ? 53.906 26.203 -53.094 1 13.55 93 ASN B N 1
ATOM 8585 C CA . ASN B 1 93 ? 55.25 25.703 -53 1 13.55 93 ASN B CA 1
ATOM 8586 C C . ASN B 1 93 ? 55.719 25.484 -51.562 1 13.55 93 ASN B C 1
ATOM 8588 O O . ASN B 1 93 ? 56.531 24.609 -51.281 1 13.55 93 ASN B O 1
ATOM 8592 N N . ILE B 1 94 ? 55.438 26.141 -50.406 1 13.42 94 ILE B N 1
ATOM 8593 C CA . ILE B 1 94 ? 56.656 26.703 -49.812 1 13.42 94 ILE B CA 1
ATOM 8594 C C . ILE B 1 94 ? 57.375 25.641 -49 1 13.42 94 ILE B C 1
ATOM 8596 O O . ILE B 1 94 ? 56.719 24.797 -48.344 1 13.42 94 ILE B O 1
ATOM 8600 N N . GLU B 1 95 ? 58.656 25.672 -48.594 1 13.81 95 GLU B N 1
ATOM 8601 C CA . GLU B 1 95 ? 59.969 25.031 -48.562 1 13.81 95 GLU B CA 1
ATOM 8602 C C . GLU B 1 95 ? 60.219 24.344 -47.219 1 13.81 95 GLU B C 1
ATOM 8604 O O . GLU B 1 95 ? 60.562 23.156 -47.188 1 13.81 95 GLU B O 1
ATOM 8609 N N . ASP B 1 96 ? 60.875 24.953 -46.094 1 13.74 96 ASP B N 1
ATOM 8610 C CA . ASP B 1 96 ? 62.281 24.719 -45.844 1 13.74 96 ASP B CA 1
ATOM 8611 C C . ASP B 1 96 ? 62.5 23.625 -44.812 1 13.74 96 ASP B C 1
ATOM 8613 O O . ASP B 1 96 ? 61.562 23.281 -44.062 1 13.74 96 ASP B O 1
ATOM 8617 N N . ALA B 1 97 ? 63.344 23.906 -43.656 1 14.21 97 ALA B N 1
ATOM 8618 C CA . ALA B 1 97 ? 64.625 23.359 -43.344 1 14.21 97 ALA B CA 1
ATOM 8619 C C . ALA B 1 97 ? 64.562 22.266 -42.281 1 14.21 97 ALA B C 1
ATOM 8621 O O . ALA B 1 97 ? 63.594 22.234 -41.5 1 14.21 97 ALA B O 1
ATOM 8622 N N . LEU B 1 98 ? 65.688 21.578 -41.719 1 14.37 98 LEU B N 1
ATOM 8623 C CA . LEU B 1 98 ? 66.438 20.297 -41.562 1 14.37 98 LEU B CA 1
ATOM 8624 C C . LEU B 1 98 ? 66.375 19.797 -40.125 1 14.37 98 LEU B C 1
ATOM 8626 O O . LEU B 1 98 ? 66 18.656 -39.875 1 14.37 98 LEU B O 1
ATOM 8630 N N . THR B 1 99 ? 67.125 20.25 -39.031 1 14.73 99 THR B N 1
ATOM 8631 C CA . THR B 1 99 ? 68.312 19.484 -38.625 1 14.73 99 THR B CA 1
ATOM 8632 C C . THR B 1 99 ? 67.938 18.578 -37.438 1 14.73 99 THR B C 1
ATOM 8634 O O . THR B 1 99 ? 67 18.797 -36.75 1 14.73 99 THR B O 1
ATOM 8637 N N . HIS B 1 100 ? 69.062 17.719 -36.688 1 15.05 100 HIS B N 1
ATOM 8638 C CA . HIS B 1 100 ? 69.438 16.359 -36.375 1 15.05 100 HIS B CA 1
ATOM 8639 C C . HIS B 1 100 ? 69.312 16.078 -34.875 1 15.05 100 HIS B C 1
ATOM 8641 O O . HIS B 1 100 ? 68.812 15 -34.5 1 15.05 100 HIS B O 1
ATOM 8647 N N . GLU B 1 101 ? 69.625 16.859 -33.75 1 15.4 101 GLU B N 1
ATOM 8648 C CA . GLU B 1 101 ? 70.688 16.406 -32.875 1 15.4 101 GLU B CA 1
ATOM 8649 C C . GLU B 1 101 ? 70.125 15.477 -31.781 1 15.4 101 GLU B C 1
ATOM 8651 O O . GLU B 1 101 ? 69 15.641 -31.344 1 15.4 101 GLU B O 1
ATOM 8656 N N . THR B 1 102 ? 70.938 14.383 -31.141 1 15.74 102 THR B N 1
ATOM 8657 C CA . THR B 1 102 ? 71 13.023 -30.625 1 15.74 102 THR B CA 1
ATOM 8658 C C . THR B 1 102 ? 70.812 13.016 -29.109 1 15.74 102 THR B C 1
ATOM 8660 O O . THR B 1 102 ? 70.562 11.961 -28.516 1 15.74 102 THR B O 1
ATOM 8663 N N . ALA B 1 103 ? 70.812 14.055 -28.234 1 15.7 103 ALA B N 1
ATOM 8664 C CA . ALA B 1 103 ? 71.625 13.938 -27.031 1 15.7 103 ALA B CA 1
ATOM 8665 C C . ALA B 1 103 ? 71 12.961 -26.031 1 15.7 103 ALA B C 1
ATOM 8667 O O . ALA B 1 103 ? 69.75 12.883 -25.922 1 15.7 103 ALA B O 1
ATOM 8668 N N . ALA B 1 104 ? 71.812 12.156 -25.172 1 16.53 104 ALA B N 1
ATOM 8669 C CA . ALA B 1 104 ? 72 10.875 -24.484 1 16.53 104 ALA B CA 1
ATOM 8670 C C . ALA B 1 104 ? 71.312 10.898 -23.094 1 16.53 104 ALA B C 1
ATOM 8672 O O . ALA B 1 104 ? 71.812 11.648 -22.219 1 16.53 104 ALA B O 1
ATOM 8673 N N . ARG B 1 105 ? 70.125 11.164 -22.766 1 16.36 105 ARG B N 1
ATOM 8674 C CA . ARG B 1 105 ? 69.812 11.602 -21.406 1 16.36 105 ARG B CA 1
ATOM 8675 C C . ARG B 1 105 ? 70 10.484 -20.391 1 16.36 105 ARG B C 1
ATOM 8677 O O . ARG B 1 105 ? 69.562 9.352 -20.609 1 16.36 105 ARG B O 1
ATOM 8684 N N . PRO B 1 106 ? 70.875 10.664 -19.422 1 16.8 106 PRO B N 1
ATOM 8685 C CA . PRO B 1 106 ? 71.562 9.781 -18.453 1 16.8 106 PRO B CA 1
ATOM 8686 C C . PRO B 1 106 ? 70.562 9.086 -17.516 1 16.8 106 PRO B C 1
ATOM 8688 O O . PRO B 1 106 ? 69.438 9.57 -17.328 1 16.8 106 PRO B O 1
ATOM 8691 N N . SER B 1 107 ? 70.875 7.816 -16.906 1 16.89 107 SER B N 1
ATOM 8692 C CA . SER B 1 107 ? 70.312 6.562 -16.375 1 16.89 107 SER B CA 1
ATOM 8693 C C . SER B 1 107 ? 69.875 6.719 -14.922 1 16.89 107 SER B C 1
ATOM 8695 O O . SER B 1 107 ? 69.375 5.785 -14.328 1 16.89 107 SER B O 1
ATOM 8697 N N . VAL B 1 108 ? 69.812 7.898 -14.273 1 17.62 108 VAL B N 1
ATOM 8698 C CA . VAL B 1 108 ? 70.188 7.84 -12.859 1 17.62 108 VAL B CA 1
ATOM 8699 C C . VAL B 1 108 ? 69.125 7.043 -12.086 1 17.62 108 VAL B C 1
ATOM 8701 O O . VAL B 1 108 ? 67.938 7.23 -12.281 1 17.62 108 VAL B O 1
ATOM 8704 N N . SER B 1 109 ? 69.562 5.879 -11.336 1 17.78 109 SER B N 1
ATOM 8705 C CA . SER B 1 109 ? 69 4.676 -10.703 1 17.78 109 SER B CA 1
ATOM 8706 C C . SER B 1 109 ? 68.25 5.016 -9.43 1 17.78 109 SER B C 1
ATOM 8708 O O . SER B 1 109 ? 68.812 5.598 -8.492 1 17.78 109 SER B O 1
ATOM 8710 N N . PRO B 1 110 ? 67.125 5.57 -9.453 1 18.16 110 PRO B N 1
ATOM 8711 C CA . PRO B 1 110 ? 66.688 6.207 -8.211 1 18.16 110 PRO B CA 1
ATOM 8712 C C . PRO B 1 110 ? 66.625 5.227 -7.043 1 18.16 110 PRO B C 1
ATOM 8714 O O . PRO B 1 110 ? 66.312 4.047 -7.238 1 18.16 110 PRO B O 1
ATOM 8717 N N . PRO B 1 111 ? 67.375 5.418 -5.949 1 19.08 111 PRO B N 1
ATOM 8718 C CA . PRO B 1 111 ? 67.688 4.637 -4.754 1 19.08 111 PRO B CA 1
ATOM 8719 C C . PRO B 1 111 ? 66.438 4.074 -4.07 1 19.08 111 PRO B C 1
ATOM 8721 O O . PRO B 1 111 ? 65.375 4.586 -4.273 1 19.08 111 PRO B O 1
ATOM 8724 N N . GLY B 1 112 ? 66.5 2.795 -3.441 1 18.48 112 GLY B N 1
ATOM 8725 C CA . GLY B 1 112 ? 65.75 1.689 -2.879 1 18.48 112 GLY B CA 1
ATOM 8726 C C . GLY B 1 112 ? 65.062 2.053 -1.595 1 18.48 112 GLY B C 1
ATOM 8727 O O . GLY B 1 112 ? 65.688 2.389 -0.593 1 18.48 112 GLY B O 1
ATOM 8728 N N . ASN B 1 113 ? 64.125 3.016 -1.54 1 16.69 113 ASN B N 1
ATOM 8729 C CA . ASN B 1 113 ? 63.625 3.58 -0.303 1 16.69 113 ASN B CA 1
ATOM 8730 C C . ASN B 1 113 ? 63.094 2.492 0.628 1 16.69 113 ASN B C 1
ATOM 8732 O O . ASN B 1 113 ? 62.062 1.852 0.335 1 16.69 113 ASN B O 1
ATOM 8736 N N . SER B 1 114 ? 63.906 1.59 1.387 1 17.69 114 SER B N 1
ATOM 8737 C CA . SER B 1 114 ? 63.844 0.481 2.334 1 17.69 114 SER B CA 1
ATOM 8738 C C . SER B 1 114 ? 62.938 0.812 3.514 1 17.69 114 SER B C 1
ATOM 8740 O O . SER B 1 114 ? 62.625 -0.058 4.332 1 17.69 114 SER B O 1
ATOM 8742 N N . PHE B 1 115 ? 62.844 2.025 3.992 1 17.09 115 PHE B N 1
ATOM 8743 C CA . PHE B 1 115 ? 62.844 2.16 5.445 1 17.09 115 PHE B CA 1
ATOM 8744 C C . PHE B 1 115 ? 61.625 1.471 6.047 1 17.09 115 PHE B C 1
ATOM 8746 O O . PHE B 1 115 ? 61.719 0.871 7.121 1 17.09 115 PHE B O 1
ATOM 8753 N N . PHE B 1 116 ? 60.375 1.806 5.699 1 17.03 116 PHE B N 1
ATOM 8754 C CA . PHE B 1 116 ? 59.469 2.039 6.82 1 17.03 116 PHE B CA 1
ATOM 8755 C C . PHE B 1 116 ? 58.938 0.72 7.367 1 17.03 116 PHE B C 1
ATOM 8757 O O . PHE B 1 116 ? 57.812 0.326 7.059 1 17.03 116 PHE B O 1
ATOM 8764 N N . LYS B 1 117 ? 59.75 -0.426 7.426 1 18.95 117 LYS B N 1
ATOM 8765 C CA . LYS B 1 117 ? 59.406 -1.729 7.988 1 18.95 117 LYS B CA 1
ATOM 8766 C C . LYS B 1 117 ? 59.094 -1.621 9.477 1 18.95 117 LYS B C 1
ATOM 8768 O O . LYS B 1 117 ? 58.906 -2.635 10.156 1 18.95 117 LYS B O 1
ATOM 8773 N N . GLU B 1 118 ? 59.5 -0.636 10.18 1 20.06 118 GLU B N 1
ATOM 8774 C CA . GLU B 1 118 ? 59.656 -1.047 11.57 1 20.06 118 GLU B CA 1
ATOM 8775 C C . GLU B 1 118 ? 58.375 -1.622 12.125 1 20.06 118 GLU B C 1
ATOM 8777 O O . GLU B 1 118 ? 57.281 -1.159 11.781 1 20.06 118 GLU B O 1
ATOM 8782 N N . GLY B 1 119 ? 58.406 -2.826 12.898 1 18.86 119 GLY B N 1
ATOM 8783 C CA . GLY B 1 119 ? 57.656 -3.877 13.539 1 18.86 119 GLY B CA 1
ATOM 8784 C C . GLY B 1 119 ? 56.781 -3.369 14.672 1 18.86 119 GLY B C 1
ATOM 8785 O O . GLY B 1 119 ? 57.219 -3.291 15.82 1 18.86 119 GLY B O 1
ATOM 8786 N N . TYR B 1 120 ? 56.188 -2.188 14.727 1 20.23 120 TYR B N 1
ATOM 8787 C CA . TYR B 1 120 ? 55.594 -1.757 15.992 1 20.23 120 TYR B CA 1
ATOM 8788 C C . TYR B 1 120 ? 54.75 -2.863 16.609 1 20.23 120 TYR B C 1
ATOM 8790 O O . TYR B 1 120 ? 53.812 -3.352 15.977 1 20.23 120 TYR B O 1
ATOM 8798 N N . THR B 1 121 ? 55.375 -3.672 17.516 1 21.19 121 THR B N 1
ATOM 8799 C CA . THR B 1 121 ? 54.938 -4.695 18.453 1 21.19 121 THR B CA 1
ATOM 8800 C C . THR B 1 121 ? 53.781 -4.172 19.328 1 21.19 121 THR B C 1
ATOM 8802 O O . THR B 1 121 ? 53.969 -3.195 20.062 1 21.19 121 THR B O 1
ATOM 8805 N N . ARG B 1 122 ? 52.594 -4.145 18.859 1 21.95 122 ARG B N 1
ATOM 8806 C CA . ARG B 1 122 ? 51.406 -3.744 19.578 1 21.95 122 ARG B CA 1
ATOM 8807 C C . ARG B 1 122 ? 51.281 -4.492 20.906 1 21.95 122 ARG B C 1
ATOM 8809 O O . ARG B 1 122 ? 50.844 -5.648 20.938 1 21.95 122 ARG B O 1
ATOM 8816 N N . GLU B 1 123 ? 52.25 -4.441 21.734 1 21.22 123 GLU B N 1
ATOM 8817 C CA . GLU B 1 123 ? 52.25 -5.043 23.062 1 21.22 123 GLU B CA 1
ATOM 8818 C C . GLU B 1 123 ? 50.938 -4.84 23.781 1 21.22 123 GLU B C 1
ATOM 8820 O O . GLU B 1 123 ? 50.312 -5.801 24.25 1 21.22 123 GLU B O 1
ATOM 8825 N N . GLY B 1 124 ? 50.906 -3.938 24.859 1 21.22 124 GLY B N 1
ATOM 8826 C CA . GLY B 1 124 ? 50.281 -3.984 26.172 1 21.22 124 GLY B CA 1
ATOM 8827 C C . GLY B 1 124 ? 48.781 -3.67 26.125 1 21.22 124 GLY B C 1
ATOM 8828 O O . GLY B 1 124 ? 48.125 -3.564 27.172 1 21.22 124 GLY B O 1
ATOM 8829 N N . VAL B 1 125 ? 48.375 -2.793 25.281 1 22.89 125 VAL B N 1
ATOM 8830 C CA . VAL B 1 125 ? 47.094 -2.229 25.719 1 22.89 125 VAL B CA 1
ATOM 8831 C C . VAL B 1 125 ? 46.062 -3.338 25.844 1 22.89 125 VAL B C 1
ATOM 8833 O O . VAL B 1 125 ? 45.656 -3.949 24.844 1 22.89 125 VAL B O 1
ATOM 8836 N N . ALA B 1 126 ? 46 -4.141 26.938 1 24.14 126 ALA B N 1
ATOM 8837 C CA . ALA B 1 126 ? 45.094 -5.082 27.594 1 24.14 126 ALA B CA 1
ATOM 8838 C C . ALA B 1 126 ? 43.625 -4.691 27.375 1 24.14 126 ALA B C 1
ATOM 8840 O O . ALA B 1 126 ? 43.312 -3.508 27.234 1 24.14 126 ALA B O 1
ATOM 8841 N N . ASP B 1 127 ? 42.812 -5.711 27.156 1 23.52 127 ASP B N 1
ATOM 8842 C CA . ASP B 1 127 ? 41.438 -5.996 26.75 1 23.52 127 ASP B CA 1
ATOM 8843 C C . ASP B 1 127 ? 40.438 -5.254 27.641 1 23.52 127 ASP B C 1
ATOM 8845 O O . ASP B 1 127 ? 39.969 -5.789 28.641 1 23.52 127 ASP B O 1
ATOM 8849 N N . ARG B 1 128 ? 40.812 -4.094 28.094 1 24.61 128 ARG B N 1
ATOM 8850 C CA . ARG B 1 128 ? 39.812 -3.525 29 1 24.61 128 ARG B CA 1
ATOM 8851 C C . ARG B 1 128 ? 38.438 -3.561 28.391 1 24.61 128 ARG B C 1
ATOM 8853 O O . ARG B 1 128 ? 38.188 -2.967 27.328 1 24.61 128 ARG B O 1
ATOM 8860 N N . GLU B 1 129 ? 37.75 -4.668 28.781 1 26.98 129 GLU B N 1
ATOM 8861 C CA . GLU B 1 129 ? 36.344 -4.957 28.562 1 26.98 129 GLU B CA 1
ATOM 8862 C C . GLU B 1 129 ? 35.5 -3.713 28.766 1 26.98 129 GLU B C 1
ATOM 8864 O O . GLU B 1 129 ? 35.469 -3.141 29.859 1 26.98 129 GLU B O 1
ATOM 8869 N N . PRO B 1 130 ? 35.625 -2.855 27.953 1 26.44 130 PRO B N 1
ATOM 8870 C CA . PRO B 1 130 ? 35.062 -1.54 28.281 1 26.44 130 PRO B CA 1
ATOM 8871 C C . PRO B 1 130 ? 33.688 -1.628 28.953 1 26.44 130 PRO B C 1
ATOM 8873 O O . PRO B 1 130 ? 32.938 -2.59 28.734 1 26.44 130 PRO B O 1
ATOM 8876 N N . ALA B 1 131 ? 33.594 -0.946 30.109 1 25.91 131 ALA B N 1
ATOM 8877 C CA . ALA B 1 131 ? 32.469 -0.783 31.062 1 25.91 131 ALA B CA 1
ATOM 8878 C C . ALA B 1 131 ? 31.156 -0.596 30.328 1 25.91 131 ALA B C 1
ATOM 8880 O O . ALA B 1 131 ? 30.109 -0.414 30.953 1 25.91 131 ALA B O 1
ATOM 8881 N N . TYR B 1 132 ? 31.344 -0.449 29.109 1 25.27 132 TYR B N 1
ATOM 8882 C CA . TYR B 1 132 ? 30.125 -0.182 28.359 1 25.27 132 TYR B CA 1
ATOM 8883 C C . TYR B 1 132 ? 29.172 -1.369 28.438 1 25.27 132 TYR B C 1
ATOM 8885 O O . TYR B 1 132 ? 28.031 -1.284 27.984 1 25.27 132 TYR B O 1
ATOM 8893 N N . MET B 1 133 ? 29.766 -2.543 28.766 1 27.48 133 MET B N 1
ATOM 8894 C CA . MET B 1 133 ? 28.938 -3.734 28.984 1 27.48 133 MET B CA 1
ATOM 8895 C C . MET B 1 133 ? 28 -3.543 30.156 1 27.48 133 MET B C 1
ATOM 8897 O O . MET B 1 133 ? 26.953 -4.207 30.25 1 27.48 133 MET B O 1
ATOM 8901 N N . ASP B 1 134 ? 28.531 -2.725 31.109 1 26.41 134 ASP B N 1
ATOM 8902 C CA . ASP B 1 134 ? 27.75 -2.643 32.344 1 26.41 134 ASP B CA 1
ATOM 8903 C C . ASP B 1 134 ? 26.5 -1.793 32.125 1 26.41 134 ASP B C 1
ATOM 8905 O O . ASP B 1 134 ? 25.469 -2.027 32.781 1 26.41 134 ASP B O 1
ATOM 8909 N N . VAL B 1 135 ? 26.641 -0.707 31.328 1 25.11 135 VAL B N 1
ATOM 8910 C CA . VAL B 1 135 ? 25.469 0.151 31.234 1 25.11 135 VAL B CA 1
ATOM 8911 C C . VAL B 1 135 ? 24.375 -0.554 30.422 1 25.11 135 VAL B C 1
ATOM 8913 O O . VAL B 1 135 ? 23.188 -0.336 30.656 1 25.11 135 VAL B O 1
ATOM 8916 N N . ILE B 1 136 ? 24.703 -1.293 29.406 1 27.75 136 ILE B N 1
ATOM 8917 C CA . ILE B 1 136 ? 23.734 -2.131 28.719 1 27.75 136 ILE B CA 1
ATOM 8918 C C . ILE B 1 136 ? 23.172 -3.184 29.672 1 27.75 136 ILE B C 1
ATOM 8920 O O . ILE B 1 136 ? 22 -3.559 29.578 1 27.75 136 ILE B O 1
ATOM 8924 N N . ASN B 1 137 ? 24.016 -3.623 30.594 1 28.19 137 ASN B N 1
ATOM 8925 C CA . ASN B 1 137 ? 23.609 -4.586 31.609 1 28.19 137 ASN B CA 1
ATOM 8926 C C . ASN B 1 137 ? 22.594 -3.986 32.562 1 28.19 137 ASN B C 1
ATOM 8928 O O . ASN B 1 137 ? 22 -4.703 33.375 1 28.19 137 ASN B O 1
ATOM 8932 N N . SER B 1 138 ? 22.781 -2.719 32.938 1 27.36 138 SER B N 1
ATOM 8933 C CA . SER B 1 138 ? 21.875 -2.131 33.906 1 27.36 138 SER B CA 1
ATOM 8934 C C . SER B 1 138 ? 20.594 -1.65 33.25 1 27.36 138 SER B C 1
ATOM 8936 O O . SER B 1 138 ? 19.719 -1.073 33.906 1 27.36 138 SER B O 1
ATOM 8938 N N . MET B 1 139 ? 20.562 -1.44 31.953 1 27.84 139 MET B N 1
ATOM 8939 C CA . MET B 1 139 ? 19.25 -1.136 31.391 1 27.84 139 MET B CA 1
ATOM 8940 C C . MET B 1 139 ? 18.281 -2.311 31.578 1 27.84 139 MET B C 1
ATOM 8942 O O . MET B 1 139 ? 18.703 -3.469 31.547 1 27.84 139 MET B O 1
ATOM 8946 N N . PRO B 1 140 ? 17.172 -2.014 32.281 1 26.11 140 PRO B N 1
ATOM 8947 C CA . PRO B 1 140 ? 16.359 -3.201 32.562 1 26.11 140 PRO B CA 1
ATOM 8948 C C . PRO B 1 140 ? 16.297 -4.148 31.359 1 26.11 140 PRO B C 1
ATOM 8950 O O . PRO B 1 140 ? 16.391 -3.713 30.219 1 26.11 140 PRO B O 1
ATOM 8953 N N . ALA B 1 141 ? 16.703 -5.43 31.641 1 28.59 141 ALA B N 1
ATOM 8954 C CA . ALA B 1 141 ? 16.641 -6.598 30.766 1 28.59 141 ALA B CA 1
ATOM 8955 C C . ALA B 1 141 ? 15.492 -6.48 29.766 1 28.59 141 ALA B C 1
ATOM 8957 O O . ALA B 1 141 ? 15.445 -7.211 28.781 1 28.59 141 ALA B O 1
ATOM 8958 N N . MET B 1 142 ? 14.508 -5.797 30.172 1 27.61 142 MET B N 1
ATOM 8959 C CA . MET B 1 142 ? 13.305 -5.762 29.344 1 27.61 142 MET B CA 1
ATOM 8960 C C . MET B 1 142 ? 13.586 -5.113 27.984 1 27.61 142 MET B C 1
ATOM 8962 O O . MET B 1 142 ? 12.812 -5.273 27.047 1 27.61 142 MET B O 1
ATOM 8966 N N . LEU B 1 143 ? 14.508 -4.125 28.031 1 27.23 143 LEU B N 1
ATOM 8967 C CA . LEU B 1 143 ? 14.742 -3.455 26.766 1 27.23 143 LEU B CA 1
ATOM 8968 C C . LEU B 1 143 ? 15.656 -4.289 25.875 1 27.23 143 LEU B C 1
ATOM 8970 O O . LEU B 1 143 ? 15.828 -3.988 24.688 1 27.23 143 LEU B O 1
ATOM 8974 N N . THR B 1 144 ? 16.75 -4.984 26.438 1 28.11 144 THR B N 1
ATOM 8975 C CA . THR B 1 144 ? 17.719 -5.715 25.625 1 28.11 144 THR B CA 1
ATOM 8976 C C . THR B 1 144 ? 17.266 -7.156 25.406 1 28.11 144 THR B C 1
ATOM 8978 O O . THR B 1 144 ? 18.047 -7.984 24.922 1 28.11 144 THR B O 1
ATOM 8981 N N . ASP B 1 145 ? 16.453 -7.734 26.234 1 28.06 145 ASP B N 1
ATOM 8982 C CA . ASP B 1 145 ? 16.156 -9.156 26.047 1 28.06 145 ASP B CA 1
ATOM 8983 C C . ASP B 1 145 ? 15.844 -9.461 24.594 1 28.06 145 ASP B C 1
ATOM 8985 O O . ASP B 1 145 ? 15.156 -8.688 23.922 1 28.06 145 ASP B O 1
ATOM 8989 N N . SER B 1 146 ? 16.734 -10.234 24.047 1 31.42 146 SER B N 1
ATOM 8990 C CA . SER B 1 146 ? 16.516 -10.758 22.703 1 31.42 146 SER B CA 1
ATOM 8991 C C . SER B 1 146 ? 15.055 -11.086 22.469 1 31.42 146 SER B C 1
ATOM 8993 O O . SER B 1 146 ? 14.523 -12.047 23.031 1 31.42 146 SER B O 1
ATOM 8995 N N . ARG B 1 147 ? 14.273 -10.242 22.328 1 32.53 147 ARG B N 1
ATOM 8996 C CA . ARG B 1 147 ? 12.844 -10.375 22.094 1 32.53 147 ARG B CA 1
ATOM 8997 C C . ARG B 1 147 ? 12.562 -11.445 21.047 1 32.53 147 ARG B C 1
ATOM 8999 O O . ARG B 1 147 ? 13.164 -11.445 19.969 1 32.53 147 ARG B O 1
ATOM 9006 N N . SER B 1 148 ? 12.195 -12.648 21.469 1 37.16 148 SER B N 1
ATOM 9007 C CA . SER B 1 148 ? 11.594 -13.539 20.484 1 37.16 148 SER B CA 1
ATOM 9008 C C . SER B 1 148 ? 10.773 -12.758 19.453 1 37.16 148 SER B C 1
ATOM 9010 O O . SER B 1 148 ? 9.938 -11.938 19.828 1 37.16 148 SER B O 1
ATOM 9012 N N . ASN B 1 149 ? 11.445 -12.5 18.406 1 39.41 149 ASN B N 1
ATOM 9013 C CA . ASN B 1 149 ? 10.688 -11.805 17.375 1 39.41 149 ASN B CA 1
ATOM 9014 C C . ASN B 1 149 ? 9.32 -12.445 17.156 1 39.41 149 ASN B C 1
ATOM 9016 O O . ASN B 1 149 ? 9.219 -13.5 16.516 1 39.41 149 ASN B O 1
ATOM 9020 N N . VAL B 1 150 ? 8.398 -12.094 17.953 1 42.53 150 VAL B N 1
ATOM 9021 C CA . VAL B 1 150 ? 7.043 -12.633 17.969 1 42.53 150 VAL B CA 1
ATOM 9022 C C . VAL B 1 150 ? 6.426 -12.523 16.578 1 42.53 150 VAL B C 1
ATOM 9024 O O . VAL B 1 150 ? 5.465 -13.227 16.25 1 42.53 150 VAL B O 1
ATOM 9027 N N . LYS B 1 151 ? 6.941 -11.602 15.828 1 50.41 151 LYS B N 1
ATOM 9028 C CA . LYS B 1 151 ? 6.297 -11.445 14.531 1 50.41 151 LYS B CA 1
ATOM 9029 C C . LYS B 1 151 ? 6.746 -12.531 13.562 1 50.41 151 LYS B C 1
ATOM 9031 O O . LYS B 1 151 ? 6.055 -12.828 12.586 1 50.41 151 LYS B O 1
ATOM 9036 N N . ASN B 1 152 ? 7.891 -13.141 13.852 1 49.56 152 ASN B N 1
ATOM 9037 C CA . ASN B 1 152 ? 8.531 -13.953 12.828 1 49.56 152 ASN B CA 1
ATOM 9038 C C . ASN B 1 152 ? 8.055 -15.406 12.883 1 49.56 152 ASN B C 1
ATOM 9040 O O . ASN B 1 152 ? 8.484 -16.172 13.75 1 49.56 152 ASN B O 1
ATOM 9044 N N . ASN B 1 153 ? 6.832 -15.539 12.328 1 57.53 153 ASN B N 1
ATOM 9045 C CA . ASN B 1 153 ? 6.414 -16.922 12.141 1 57.53 153 ASN B CA 1
ATOM 9046 C C . ASN B 1 153 ? 6.82 -17.453 10.773 1 57.53 153 ASN B C 1
ATOM 9048 O O . ASN B 1 153 ? 6.707 -16.75 9.766 1 57.53 153 ASN B O 1
ATOM 9052 N N . ILE B 1 154 ? 7.742 -18.516 10.812 1 59.69 154 ILE B N 1
ATOM 9053 C CA . ILE B 1 154 ? 8.234 -19.203 9.625 1 59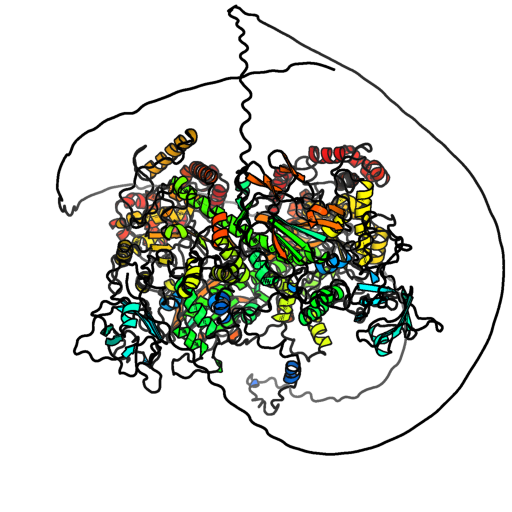.69 154 ILE B CA 1
ATOM 9054 C C . ILE B 1 154 ? 7.145 -19.234 8.555 1 59.69 154 ILE B C 1
ATOM 9056 O O . ILE B 1 154 ? 7.438 -19.203 7.359 1 59.69 154 ILE B O 1
ATOM 9060 N N . ILE B 1 155 ? 5.922 -19.172 8.961 1 61.62 155 ILE B N 1
ATOM 9061 C CA . ILE B 1 155 ? 4.824 -19.266 8 1 61.62 155 ILE B CA 1
ATOM 9062 C C . ILE B 1 155 ? 4.512 -17.875 7.441 1 61.62 155 ILE B C 1
ATOM 9064 O O . ILE B 1 155 ? 4.121 -17.75 6.281 1 61.62 155 ILE B O 1
ATOM 9068 N N . LEU B 1 156 ? 4.789 -16.891 8.25 1 57.47 156 LEU B N 1
ATOM 9069 C CA . LEU B 1 156 ? 4.391 -15.539 7.863 1 57.47 156 LEU B CA 1
ATOM 9070 C C . LEU B 1 156 ? 5.254 -15.031 6.715 1 57.47 156 LEU B C 1
ATOM 9072 O O . LEU B 1 156 ? 4.902 -14.039 6.066 1 57.47 156 LEU B O 1
ATOM 9076 N N . MET B 1 157 ? 6.211 -15.883 6.359 1 63.97 157 MET B N 1
ATOM 9077 C CA . MET B 1 157 ? 7.215 -15.305 5.473 1 63.97 157 MET B CA 1
ATOM 9078 C C . MET B 1 157 ? 7.066 -15.844 4.055 1 63.97 157 MET B C 1
ATOM 9080 O O . MET B 1 157 ? 7.863 -15.516 3.176 1 63.97 157 MET B O 1
ATOM 9084 N N . THR B 1 158 ? 5.934 -16.562 3.943 1 71.75 158 THR B N 1
ATOM 9085 C CA . THR B 1 158 ? 5.98 -17.203 2.631 1 71.75 158 THR B CA 1
ATOM 9086 C C . THR B 1 158 ? 4.625 -17.109 1.935 1 71.75 158 THR B C 1
ATOM 9088 O O . THR B 1 158 ? 3.6 -16.906 2.588 1 71.75 158 THR B O 1
ATOM 9091 N N . ASP B 1 159 ? 4.742 -17.078 0.542 1 79.94 159 ASP B N 1
ATOM 9092 C CA . ASP B 1 159 ? 3.543 -17.281 -0.265 1 79.94 159 ASP B CA 1
ATOM 9093 C C . ASP B 1 159 ? 3.168 -18.766 -0.328 1 79.94 159 ASP B C 1
ATOM 9095 O O . ASP B 1 159 ? 4.012 -19.625 -0.116 1 79.94 159 ASP B O 1
ATOM 9099 N N . GLY B 1 160 ? 1.885 -19.109 -0.531 1 76.62 160 GLY B N 1
ATOM 9100 C CA . GLY B 1 160 ? 1.365 -20.469 -0.503 1 76.62 160 GLY B CA 1
ATOM 9101 C C . GLY B 1 160 ? 2.088 -21.406 -1.455 1 76.62 160 GLY B C 1
ATOM 9102 O O . GLY B 1 160 ? 2.49 -22.5 -1.067 1 76.62 160 GLY B O 1
ATOM 9103 N N . TYR B 1 161 ? 2.441 -20.984 -2.639 1 78.5 161 TYR B N 1
ATOM 9104 C CA . TYR B 1 161 ? 2.996 -21.875 -3.652 1 78.5 161 TYR B CA 1
ATOM 9105 C C . TYR B 1 161 ? 4.449 -22.219 -3.34 1 78.5 161 TYR B C 1
ATOM 9107 O O . TYR B 1 161 ? 4.98 -23.203 -3.842 1 78.5 161 TYR B O 1
ATOM 9115 N N . LYS B 1 162 ? 5.098 -21.531 -2.422 1 84.69 162 LYS B N 1
ATOM 9116 C CA . LYS B 1 162 ? 6.52 -21.719 -2.148 1 84.69 162 LYS B CA 1
ATOM 9117 C C . LYS B 1 162 ? 6.75 -22.969 -1.303 1 84.69 162 LYS B C 1
ATOM 9119 O O . LYS B 1 162 ? 7.875 -23.469 -1.22 1 84.69 162 LYS B O 1
ATOM 9124 N N . PHE B 1 163 ? 5.691 -23.453 -0.818 1 78.25 163 PHE B N 1
ATOM 9125 C CA . PHE B 1 163 ? 5.805 -24.656 -0.003 1 78.25 163 PHE B CA 1
ATOM 9126 C C . PHE B 1 163 ? 6.188 -25.859 -0.86 1 78.25 163 PHE B C 1
ATOM 9128 O O . PHE B 1 163 ? 6.656 -26.875 -0.342 1 78.25 163 PHE B O 1
ATOM 9135 N N . SER B 1 164 ? 6.09 -25.656 -2.189 1 77.69 164 SER B N 1
ATOM 9136 C CA . SER B 1 164 ? 6.391 -26.75 -3.107 1 77.69 164 SER B CA 1
ATOM 9137 C C . SER B 1 164 ? 7.852 -26.719 -3.547 1 77.69 164 SER B C 1
ATOM 9139 O O . SER B 1 164 ? 8.352 -27.688 -4.125 1 77.69 164 SER B O 1
ATOM 9141 N N . HIS B 1 165 ? 8.57 -25.719 -3.23 1 77.69 165 HIS B N 1
ATOM 9142 C CA . HIS B 1 165 ? 9.891 -25.469 -3.811 1 77.69 165 HIS B CA 1
ATOM 9143 C C . HIS B 1 165 ? 10.891 -26.547 -3.391 1 77.69 165 HIS B C 1
ATOM 9145 O O . HIS B 1 165 ? 11.812 -26.859 -4.141 1 77.69 165 HIS B O 1
ATOM 9151 N N . HIS B 1 166 ? 10.711 -27.125 -2.32 1 74.69 166 HIS B N 1
ATOM 9152 C CA . HIS B 1 166 ? 11.664 -28.125 -1.841 1 74.69 166 HIS B CA 1
ATOM 9153 C C . HIS B 1 166 ? 11.609 -29.391 -2.678 1 74.69 166 HIS B C 1
ATOM 9155 O O . HIS B 1 166 ? 12.539 -30.203 -2.652 1 74.69 166 HIS B O 1
ATOM 9161 N N . LYS B 1 167 ? 10.516 -29.5 -3.508 1 72.12 167 LYS B N 1
ATOM 9162 C CA . LYS B 1 167 ? 10.375 -30.703 -4.336 1 72.12 167 LYS B CA 1
ATOM 9163 C C . LYS B 1 167 ? 10.664 -30.391 -5.801 1 72.12 167 LYS B C 1
ATOM 9165 O O . LYS B 1 167 ? 10.758 -31.312 -6.625 1 72.12 167 LYS B O 1
ATOM 9170 N N . GLN B 1 168 ? 10.789 -29.172 -6.07 1 71.19 168 GLN B N 1
ATOM 9171 C CA . GLN B 1 168 ? 10.867 -28.797 -7.477 1 71.19 168 GLN B CA 1
ATOM 9172 C C . GLN B 1 168 ? 12.312 -28.578 -7.91 1 71.19 168 GLN B C 1
ATOM 9174 O O . GLN B 1 168 ? 12.633 -28.703 -9.094 1 71.19 168 GLN B O 1
ATOM 9179 N N . TYR B 1 169 ? 13.102 -28.125 -6.867 1 65.94 169 TYR B N 1
ATOM 9180 C CA . TYR B 1 169 ? 14.508 -27.953 -7.23 1 65.94 169 TYR B CA 1
ATOM 9181 C C . TYR B 1 169 ? 15.219 -29.297 -7.32 1 65.94 169 TYR B C 1
ATOM 9183 O O . TYR B 1 169 ? 14.898 -30.219 -6.578 1 65.94 169 TYR B O 1
ATOM 9191 N N . PRO B 1 170 ? 16.016 -29.5 -8.289 1 53.81 170 PRO B N 1
ATOM 9192 C CA . PRO B 1 170 ? 16.766 -30.75 -8.398 1 53.81 170 PRO B CA 1
ATOM 9193 C C . PRO B 1 170 ? 17.609 -31.047 -7.168 1 53.81 170 PRO B C 1
ATOM 9195 O O . PRO B 1 170 ? 18.5 -31.906 -7.219 1 53.81 170 PRO B O 1
ATOM 9198 N N . VAL B 1 171 ? 17.156 -30.703 -5.988 1 56.09 171 VAL B N 1
ATOM 9199 C CA . VAL B 1 171 ? 18.219 -30.734 -5 1 56.09 171 VAL B CA 1
ATOM 9200 C C . VAL B 1 171 ? 17.938 -31.812 -3.961 1 56.09 171 VAL B C 1
ATOM 9202 O O . VAL B 1 171 ? 16.812 -31.891 -3.432 1 56.09 171 VAL B O 1
ATOM 9205 N N . SER B 1 172 ? 18.234 -33.062 -4.125 1 51.69 172 SER B N 1
ATOM 9206 C CA . SER B 1 172 ? 18.109 -33.938 -2.951 1 51.69 172 SER B CA 1
ATOM 9207 C C . SER B 1 172 ? 19.359 -33.875 -2.084 1 51.69 172 SER B C 1
ATOM 9209 O O . SER B 1 172 ? 20.453 -34.188 -2.549 1 51.69 172 SER B O 1
ATOM 9211 N N . TRP B 1 173 ? 19.406 -32.938 -1.229 1 61.53 173 TRP B N 1
ATOM 9212 C CA . TRP B 1 173 ? 20.5 -33.125 -0.282 1 61.53 173 TRP B CA 1
ATOM 9213 C C . TRP B 1 173 ? 20.281 -34.344 0.588 1 61.53 173 TRP B C 1
ATOM 9215 O O . TRP B 1 173 ? 19.156 -34.594 1.066 1 61.53 173 TRP B O 1
ATOM 9225 N N . MET B 1 174 ? 21.234 -35.219 0.353 1 65 174 MET B N 1
ATOM 9226 C CA . MET B 1 174 ? 21.203 -36.375 1.255 1 65 174 MET B CA 1
ATOM 9227 C C . MET B 1 174 ? 22.422 -36.375 2.176 1 65 174 MET B C 1
ATOM 9229 O O . MET B 1 174 ? 23.531 -36.062 1.746 1 65 174 MET B O 1
ATOM 9233 N N . PRO B 1 175 ? 22.172 -36.562 3.389 1 69.44 175 PRO B N 1
ATOM 9234 C CA . PRO B 1 175 ? 23.344 -36.75 4.242 1 69.44 175 PRO B CA 1
ATOM 9235 C C . PRO B 1 175 ? 24.281 -37.844 3.725 1 69.44 175 PRO B C 1
ATOM 9237 O O . PRO B 1 175 ? 23.828 -38.781 3.064 1 69.44 175 PRO B O 1
ATOM 9240 N N . GLU B 1 176 ? 25.5 -37.656 3.98 1 68.5 176 GLU B N 1
ATOM 9241 C CA . GLU B 1 176 ? 26.531 -38.562 3.494 1 68.5 176 GLU B CA 1
ATOM 9242 C C . GLU B 1 176 ? 26.156 -40 3.748 1 68.5 176 GLU B C 1
ATOM 9244 O O . GLU B 1 176 ? 26.344 -40.875 2.879 1 68.5 176 GLU B O 1
ATOM 9249 N N . GLN B 1 177 ? 25.594 -40.25 4.824 1 68.69 177 GLN B N 1
ATOM 9250 C CA . GLN B 1 177 ? 25.297 -41.625 5.238 1 68.69 177 GLN B CA 1
ATOM 9251 C C . GLN B 1 177 ? 24.094 -42.156 4.48 1 68.69 177 GLN B C 1
ATOM 9253 O O . GLN B 1 177 ? 23.859 -43.375 4.496 1 68.69 177 GLN B O 1
ATOM 9258 N N . ALA B 1 178 ? 23.391 -41.312 3.916 1 68.69 178 ALA B N 1
ATOM 9259 C CA . ALA B 1 178 ? 22.234 -41.719 3.127 1 68.69 178 ALA B CA 1
ATOM 9260 C C . ALA B 1 178 ? 22.594 -41.875 1.653 1 68.69 178 ALA B C 1
ATOM 9262 O O . ALA B 1 178 ? 21.812 -42.375 0.858 1 68.69 178 ALA B O 1
ATOM 9263 N N . ARG B 1 179 ? 23.766 -41.5 1.329 1 67.88 179 ARG B N 1
ATOM 9264 C CA . ARG B 1 179 ? 24.188 -41.531 -0.064 1 67.88 179 ARG B CA 1
ATOM 9265 C C . ARG B 1 179 ? 24.594 -42.938 -0.464 1 67.88 179 ARG B C 1
ATOM 9267 O O . ARG B 1 179 ? 25.078 -43.719 0.366 1 67.88 179 ARG B O 1
ATOM 9274 N N . PRO B 1 180 ? 24.266 -43.219 -1.723 1 59.25 180 PRO B N 1
ATOM 9275 C CA . PRO B 1 180 ? 24.719 -44.531 -2.162 1 59.25 180 PRO B CA 1
ATOM 9276 C C . PRO B 1 180 ? 26.25 -44.656 -2.174 1 59.25 180 PRO B C 1
ATOM 9278 O O . PRO B 1 180 ? 26.953 -43.656 -2.293 1 59.25 180 PRO B O 1
ATOM 9281 N N . GLU B 1 181 ? 26.672 -45.906 -2.059 1 59.16 181 GLU B N 1
ATOM 9282 C CA . GLU B 1 181 ? 28.078 -46.156 -2.305 1 59.16 181 GLU B CA 1
ATOM 9283 C C . GLU B 1 181 ? 28.453 -45.844 -3.752 1 59.16 181 GLU B C 1
ATOM 9285 O O . GLU B 1 181 ? 27.641 -46 -4.656 1 59.16 181 GLU B O 1
ATOM 9290 N N . PRO B 1 182 ? 29.516 -45.031 -4.02 1 54.34 182 PRO B N 1
ATOM 9291 C CA . PRO B 1 182 ? 29.938 -44.625 -5.363 1 54.34 182 PRO B CA 1
ATOM 9292 C C . PRO B 1 182 ? 29.688 -45.719 -6.414 1 54.34 182 PRO B C 1
ATOM 9294 O O . PRO B 1 182 ? 29.375 -45.406 -7.566 1 54.34 182 PRO B O 1
ATOM 9297 N N . SER B 1 183 ? 29.859 -47.031 -6.102 1 55.88 183 SER B N 1
ATOM 9298 C CA . SER B 1 183 ? 29.656 -48.125 -7.07 1 55.88 183 SER B CA 1
ATOM 9299 C C . SER B 1 183 ? 28.219 -48.156 -7.562 1 55.88 183 SER B C 1
ATOM 9301 O O . SER B 1 183 ? 27.938 -48.688 -8.633 1 55.88 183 SER B O 1
ATOM 9303 N N . ASP B 1 184 ? 27.359 -47.5 -6.836 1 51.16 184 ASP B N 1
ATOM 9304 C CA . ASP B 1 184 ? 25.938 -47.625 -7.145 1 51.16 184 ASP B CA 1
ATOM 9305 C C . ASP B 1 184 ? 25.359 -46.25 -7.551 1 51.16 184 ASP B C 1
ATOM 9307 O O . ASP B 1 184 ? 24.141 -46.062 -7.504 1 51.16 184 ASP B O 1
ATOM 9311 N N . ALA B 1 185 ? 26.156 -45.375 -7.93 1 50.16 185 ALA B N 1
ATOM 9312 C CA . ALA B 1 185 ? 25.812 -43.969 -8.062 1 50.16 185 ALA B CA 1
ATOM 9313 C C . ALA B 1 185 ? 24.797 -43.75 -9.188 1 50.16 185 ALA B C 1
ATOM 9315 O O . ALA B 1 185 ? 23.969 -42.844 -9.117 1 50.16 185 ALA B O 1
ATOM 9316 N N . ASP B 1 186 ? 24.891 -44.594 -10.312 1 49.66 186 ASP B N 1
ATOM 9317 C CA . ASP B 1 186 ? 24.172 -44.281 -11.539 1 49.66 186 ASP B CA 1
ATOM 9318 C C . ASP B 1 186 ? 22.656 -44.406 -11.328 1 49.66 186 ASP B C 1
ATOM 9320 O O . ASP B 1 186 ? 21.875 -43.906 -12.133 1 49.66 186 ASP B O 1
ATOM 9324 N N . HIS B 1 187 ? 22.219 -45.156 -10.297 1 50.03 187 HIS B N 1
ATOM 9325 C CA . HIS B 1 187 ? 20.797 -45.438 -10.133 1 50.03 187 HIS B CA 1
ATOM 9326 C C . HIS B 1 187 ? 20.328 -45.062 -8.727 1 50.03 187 HIS B C 1
ATOM 9328 O O . HIS B 1 187 ? 19.312 -45.594 -8.258 1 50.03 187 HIS B O 1
ATOM 9334 N N . TYR B 1 188 ? 21.031 -44.125 -8.125 1 50.47 188 TYR B N 1
ATOM 9335 C CA . TYR B 1 188 ? 20.828 -44.094 -6.68 1 50.47 188 TYR B CA 1
ATOM 9336 C C . TYR B 1 188 ? 19.734 -43.062 -6.324 1 50.47 188 TYR B C 1
ATOM 9338 O O . TYR B 1 188 ? 19.75 -41.938 -6.816 1 50.47 188 TYR B O 1
ATOM 9346 N N . ALA B 1 189 ? 18.641 -43.531 -5.742 1 60.47 189 ALA B N 1
ATOM 9347 C CA . ALA B 1 189 ? 17.625 -42.781 -5.016 1 60.47 189 ALA B CA 1
ATOM 9348 C C . ALA B 1 189 ? 17.844 -42.875 -3.51 1 60.47 189 ALA B C 1
ATOM 9350 O O . ALA B 1 189 ? 18.172 -43.938 -2.98 1 60.47 189 ALA B O 1
ATOM 9351 N N . PRO B 1 190 ? 17.953 -41.781 -2.756 1 66.81 190 PRO B N 1
ATOM 9352 C CA . PRO B 1 190 ? 18.172 -41.812 -1.31 1 66.81 190 PRO B CA 1
ATOM 9353 C C . PRO B 1 190 ? 17.156 -42.688 -0.579 1 66.81 190 PRO B C 1
ATOM 9355 O O . PRO B 1 190 ? 15.969 -42.688 -0.911 1 66.81 190 PRO B O 1
ATOM 9358 N N . ALA B 1 191 ? 17.75 -43.5 0.354 1 76.25 191 ALA B N 1
ATOM 9359 C CA . ALA B 1 191 ? 16.859 -44.312 1.188 1 76.25 191 ALA B CA 1
ATOM 9360 C C . ALA B 1 191 ? 15.984 -43.438 2.066 1 76.25 191 ALA B C 1
ATOM 9362 O O . ALA B 1 191 ? 16.438 -42.406 2.568 1 76.25 191 ALA B O 1
ATOM 9363 N N . ILE B 1 192 ? 14.836 -43.719 2.268 1 81.06 192 ILE B N 1
ATOM 9364 C CA . ILE B 1 192 ? 13.898 -43.062 3.16 1 81.06 192 ILE B CA 1
ATOM 9365 C C . ILE B 1 192 ? 14.227 -43.406 4.609 1 81.06 192 ILE B C 1
ATOM 9367 O O . ILE B 1 192 ? 14.219 -42.531 5.484 1 81.06 192 ILE B O 1
ATOM 9371 N N . LEU B 1 193 ? 14.539 -44.656 4.84 1 84.88 193 LEU B N 1
ATOM 9372 C CA . LEU B 1 193 ? 14.883 -45.188 6.156 1 84.88 193 LEU B CA 1
ATOM 9373 C C . LEU B 1 193 ? 16.219 -45.938 6.113 1 84.88 193 LEU B C 1
ATOM 9375 O O . LEU B 1 193 ? 16.406 -46.812 5.273 1 84.88 193 LEU B O 1
ATOM 9379 N N . PHE B 1 194 ? 17.141 -45.562 7 1 83.12 194 PHE B N 1
ATOM 9380 C CA . PHE B 1 194 ? 18.438 -46.219 7.105 1 83.12 194 PHE B CA 1
ATOM 9381 C C . PHE B 1 194 ? 19 -46.094 8.516 1 83.12 194 PHE B C 1
ATOM 9383 O O . PHE B 1 194 ? 18.719 -45.125 9.219 1 83.12 194 PHE B O 1
ATOM 9390 N N . ALA B 1 195 ? 19.719 -47.062 8.953 1 82.06 195 ALA B N 1
ATOM 9391 C CA . ALA B 1 195 ? 20.25 -47.125 10.312 1 82.06 195 ALA B CA 1
ATOM 9392 C C . ALA B 1 195 ? 21.469 -46.188 10.445 1 82.06 195 ALA B C 1
ATOM 9394 O O . ALA B 1 195 ? 22.094 -45.844 9.445 1 82.06 195 ALA B O 1
ATOM 9395 N N . PRO B 1 196 ? 21.672 -45.844 11.742 1 77.94 196 PRO B N 1
ATOM 9396 C CA . PRO B 1 196 ? 22.906 -45.094 11.977 1 77.94 196 PRO B CA 1
ATOM 9397 C C . PRO B 1 196 ? 24.141 -45.844 11.438 1 77.94 196 PRO B C 1
ATOM 9399 O O . PRO B 1 196 ? 24.203 -47.062 11.508 1 77.94 196 PRO B O 1
ATOM 9402 N N . HIS B 1 197 ? 25.047 -45.25 10.883 1 74.25 197 HIS B N 1
ATOM 9403 C CA . HIS B 1 197 ? 26.266 -45.812 10.328 1 74.25 197 HIS B CA 1
ATOM 9404 C C . HIS B 1 197 ? 27.469 -44.906 10.602 1 74.25 197 HIS B C 1
ATOM 9406 O O . HIS B 1 197 ? 27.375 -43.688 10.5 1 74.25 197 HIS B O 1
ATOM 9412 N N . ARG B 1 198 ? 28.516 -45.5 10.93 1 74 198 ARG B N 1
ATOM 9413 C CA . ARG B 1 198 ? 29.812 -44.844 11.141 1 74 198 ARG B CA 1
ATOM 9414 C C . ARG B 1 198 ? 29.688 -43.688 12.117 1 74 198 ARG B C 1
ATOM 9416 O O . ARG B 1 198 ? 30.188 -42.594 11.859 1 74 198 ARG B O 1
ATOM 9423 N N . GLY B 1 199 ? 28.969 -43.844 13.148 1 72.5 199 GLY B N 1
ATOM 9424 C CA . GLY B 1 199 ? 28.844 -42.812 14.188 1 72.5 199 GLY B CA 1
ATOM 9425 C C . GLY B 1 199 ? 27.828 -41.75 13.852 1 72.5 199 GLY B C 1
ATOM 9426 O O . GLY B 1 199 ? 27.578 -40.844 14.664 1 72.5 199 GLY B O 1
ATOM 9427 N N . LEU B 1 200 ? 27.266 -41.812 12.672 1 76.31 200 LEU B N 1
ATOM 9428 C CA . LEU B 1 200 ? 26.234 -40.875 12.289 1 76.31 200 LEU B CA 1
ATOM 9429 C C . LEU B 1 200 ? 24.844 -41.438 12.547 1 76.31 200 LEU B C 1
ATOM 9431 O O . LEU B 1 200 ? 24.625 -42.625 12.398 1 76.31 200 LEU B O 1
ATOM 9435 N N . PRO B 1 201 ? 24.031 -40.531 12.867 1 76.5 201 PRO B N 1
ATOM 9436 C CA . PRO B 1 201 ? 22.672 -41.031 13.148 1 76.5 201 PRO B CA 1
ATOM 9437 C C . PRO B 1 201 ? 21.953 -41.5 11.898 1 76.5 201 PRO B C 1
ATOM 9439 O O . PRO B 1 201 ? 22.266 -41.062 10.789 1 76.5 201 PRO B O 1
ATOM 9442 N N . GLY B 1 202 ? 21.141 -42.469 11.953 1 80.12 202 GLY B N 1
ATOM 9443 C CA . GLY B 1 202 ? 20.266 -42.906 10.883 1 80.12 202 GLY B CA 1
ATOM 9444 C C . GLY B 1 202 ? 19.016 -42.062 10.742 1 80.12 202 GLY B C 1
ATOM 9445 O O . GLY B 1 202 ? 18.953 -40.938 11.273 1 80.12 202 GLY B O 1
ATOM 9446 N N . ALA B 1 203 ? 18.109 -42.531 9.836 1 83.75 203 ALA B N 1
ATOM 9447 C CA . ALA B 1 203 ? 16.844 -41.875 9.617 1 83.75 203 ALA B CA 1
ATOM 9448 C C . ALA B 1 203 ? 15.867 -42.156 10.766 1 83.75 203 ALA B C 1
ATOM 9450 O O . ALA B 1 203 ? 15.695 -43.281 11.172 1 83.75 203 ALA B O 1
ATOM 9451 N N . LYS B 1 204 ? 15.406 -41.031 11.305 1 85.62 204 LYS B N 1
ATOM 9452 C CA . LYS B 1 204 ? 14.344 -41.125 12.305 1 85.62 204 LYS B CA 1
ATOM 9453 C C . LYS B 1 204 ? 12.969 -41.031 11.648 1 85.62 204 LYS B C 1
ATOM 9455 O O . LYS B 1 204 ? 12.672 -40.062 10.961 1 85.62 204 LYS B O 1
ATOM 9460 N N . LEU B 1 205 ? 12.156 -42.094 11.812 1 89.31 205 LEU B N 1
ATOM 9461 C CA . LEU B 1 205 ? 10.773 -42.031 11.359 1 89.31 205 LEU B CA 1
ATOM 9462 C C . LEU B 1 205 ? 9.945 -41.125 12.266 1 89.31 205 LEU B C 1
ATOM 9464 O O . LEU B 1 205 ? 9.781 -41.406 13.453 1 89.31 205 LEU B O 1
ATOM 9468 N N . LEU B 1 206 ? 9.422 -40.125 11.664 1 84.94 206 LEU B N 1
ATOM 9469 C CA . LEU B 1 206 ? 8.625 -39.188 12.438 1 84.94 206 LEU B CA 1
ATOM 9470 C C . LEU B 1 206 ? 7.141 -39.5 12.344 1 84.94 206 LEU B C 1
ATOM 9472 O O . LEU B 1 206 ? 6.434 -39.5 13.352 1 84.94 206 LEU B O 1
ATOM 9476 N N . LYS B 1 207 ? 6.652 -39.688 11.078 1 85.56 207 LYS B N 1
ATOM 9477 C CA . LYS B 1 207 ? 5.238 -39.969 10.836 1 85.56 207 LYS B CA 1
ATOM 9478 C C . LYS B 1 207 ? 5.051 -40.844 9.602 1 85.56 207 LYS B C 1
ATOM 9480 O O . LYS B 1 207 ? 5.891 -40.844 8.695 1 85.56 207 LYS B O 1
ATOM 9485 N N . ILE B 1 208 ? 4.051 -41.656 9.609 1 87.56 208 ILE B N 1
ATOM 9486 C CA . ILE B 1 208 ? 3.455 -42.219 8.414 1 87.56 208 ILE B CA 1
ATOM 9487 C C . ILE B 1 208 ? 2.027 -41.719 8.242 1 87.56 208 ILE B C 1
ATOM 9489 O O . ILE B 1 208 ? 1.233 -41.75 9.188 1 87.56 208 ILE B O 1
ATOM 9493 N N . LEU B 1 209 ? 1.812 -41.188 7.105 1 82 209 LEU B N 1
ATOM 9494 C CA . LEU B 1 209 ? 0.536 -40.531 6.875 1 82 209 LEU B CA 1
ATOM 9495 C C . LEU B 1 209 ? -0.132 -41.031 5.609 1 82 209 LEU B C 1
ATOM 9497 O O . LEU B 1 209 ? 0.544 -41.531 4.707 1 82 209 LEU B O 1
ATOM 9501 N N . PRO B 1 210 ? -1.464 -40.969 5.551 1 78 210 PRO B N 1
ATOM 9502 C CA . PRO B 1 210 ? -2.139 -41.281 4.293 1 78 210 PRO B CA 1
ATOM 9503 C C . PRO B 1 210 ? -1.833 -40.25 3.188 1 78 210 PRO B C 1
ATOM 9505 O O . PRO B 1 210 ? -1.474 -39.125 3.475 1 78 210 PRO B O 1
ATOM 9508 N N . VAL B 1 211 ? -1.932 -40.719 1.928 1 75.19 211 VAL B N 1
ATOM 9509 C CA . VAL B 1 211 ? -1.821 -39.844 0.768 1 75.19 211 VAL B CA 1
ATOM 9510 C C . VAL B 1 211 ? -3.193 -39.281 0.422 1 75.19 211 VAL B C 1
ATOM 9512 O O . VAL B 1 211 ? -4.168 -40.031 0.28 1 75.19 211 VAL B O 1
ATOM 9515 N N . PRO B 1 212 ? -3.258 -37.938 0.386 1 67.62 212 PRO B N 1
ATOM 9516 C CA . PRO B 1 212 ? -4.547 -37.375 -0.012 1 67.62 212 PRO B CA 1
ATOM 9517 C C . PRO B 1 212 ? -4.961 -37.781 -1.425 1 67.62 212 PRO B C 1
ATOM 9519 O O . PRO B 1 212 ? -4.16 -37.688 -2.359 1 67.62 212 PRO B O 1
ATOM 9522 N N . CYS B 1 213 ? -6.078 -38.5 -1.57 1 63.84 213 CYS B N 1
ATOM 9523 C CA . CYS B 1 213 ? -6.637 -38.906 -2.854 1 63.84 213 CYS B CA 1
ATOM 9524 C C . CYS B 1 213 ? -8.156 -38.844 -2.828 1 63.84 213 CYS B C 1
ATOM 9526 O O . CYS B 1 213 ? -8.758 -38.688 -1.767 1 63.84 213 CYS B O 1
ATOM 9528 N N . PHE B 1 214 ? -8.703 -38.875 -4.062 1 61.16 214 PHE B N 1
ATOM 9529 C CA . PHE B 1 214 ? -10.156 -38.969 -4.145 1 61.16 214 PHE B CA 1
ATOM 9530 C C . PHE B 1 214 ? -10.633 -40.344 -3.678 1 61.16 214 PHE B C 1
ATOM 9532 O O . PHE B 1 214 ? -9.914 -41.344 -3.795 1 61.16 214 PHE B O 1
ATOM 9539 N N . ALA B 1 215 ? -11.688 -40.469 -3.08 1 58.94 215 ALA B N 1
ATOM 9540 C CA . ALA B 1 215 ? -12.25 -41.688 -2.494 1 58.94 215 ALA B CA 1
ATOM 9541 C C . ALA B 1 215 ? -12.234 -42.812 -3.5 1 58.94 215 ALA B C 1
ATOM 9543 O O . ALA B 1 215 ? -12.039 -43.969 -3.127 1 58.94 215 ALA B O 1
ATOM 9544 N N . GLU B 1 216 ? -12.312 -42.469 -4.777 1 60.38 216 GLU B N 1
ATOM 9545 C CA . GLU B 1 216 ? -12.477 -43.531 -5.773 1 60.38 216 GLU B CA 1
ATOM 9546 C C . GLU B 1 216 ? -11.125 -43.969 -6.336 1 60.38 216 GLU B C 1
ATOM 9548 O O . GLU B 1 216 ? -11.062 -44.812 -7.227 1 60.38 216 GLU B O 1
ATOM 9553 N N . ASP B 1 217 ? -10.188 -43.406 -5.668 1 63.88 217 ASP B N 1
ATOM 9554 C CA . ASP B 1 217 ? -8.891 -43.812 -6.199 1 63.88 217 ASP B CA 1
ATOM 9555 C C . ASP B 1 217 ? -8.5 -45.188 -5.699 1 63.88 217 ASP B C 1
ATOM 9557 O O . ASP B 1 217 ? -8.156 -45.375 -4.527 1 63.88 217 ASP B O 1
ATOM 9561 N N . PRO B 1 218 ? -8.641 -46.219 -6.535 1 64.88 218 PRO B N 1
ATOM 9562 C CA . PRO B 1 218 ? -8.375 -47.594 -6.098 1 64.88 218 PRO B CA 1
ATOM 9563 C C . PRO B 1 218 ? -6.922 -47.812 -5.672 1 64.88 218 PRO B C 1
ATOM 9565 O O . PRO B 1 218 ? -6.617 -48.781 -4.969 1 64.88 218 PRO B O 1
ATOM 9568 N N . ALA B 1 219 ? -6.066 -46.906 -6.113 1 68.19 219 ALA B N 1
ATOM 9569 C CA . ALA B 1 219 ? -4.652 -47.094 -5.812 1 68.19 219 ALA B CA 1
ATOM 9570 C C . ALA B 1 219 ? -4.289 -46.5 -4.461 1 68.19 219 ALA B C 1
ATOM 9572 O O . ALA B 1 219 ? -3.207 -46.75 -3.926 1 68.19 219 ALA B O 1
ATOM 9573 N N . ARG B 1 220 ? -5.16 -45.875 -3.857 1 70.88 220 ARG B N 1
ATOM 9574 C CA . ARG B 1 220 ? -4.855 -45.062 -2.672 1 70.88 220 ARG B CA 1
ATOM 9575 C C . ARG B 1 220 ? -4.426 -45.969 -1.513 1 70.88 220 ARG B C 1
ATOM 9577 O O . ARG B 1 220 ? -3.418 -45.688 -0.854 1 70.88 220 ARG B O 1
ATOM 9584 N N . PRO B 1 221 ? -5.223 -47 -1.266 1 72.06 221 PRO B N 1
ATOM 9585 C CA . PRO B 1 221 ? -4.844 -47.812 -0.12 1 72.06 221 PRO B CA 1
ATOM 9586 C C . PRO B 1 221 ? -3.479 -48.5 -0.3 1 72.06 221 PRO B C 1
ATOM 9588 O O . PRO B 1 221 ? -2.969 -49.125 0.629 1 72.06 221 PRO B O 1
ATOM 9591 N N . LEU B 1 222 ? -2.971 -48.125 -1.414 1 81 222 LEU B N 1
ATOM 9592 C CA . LEU B 1 222 ? -1.7 -48.781 -1.711 1 81 222 LEU B CA 1
ATOM 9593 C C . LEU B 1 222 ? -0.543 -47.781 -1.595 1 81 222 LEU B C 1
ATOM 9595 O O . LEU B 1 222 ? 0.57 -48.062 -2.043 1 81 222 LEU B O 1
ATOM 9599 N N . LYS B 1 223 ? -0.844 -46.625 -1.012 1 82.69 223 LYS B N 1
ATOM 9600 C CA . LYS B 1 223 ? 0.211 -45.625 -0.879 1 82.69 223 LYS B CA 1
ATOM 9601 C C . LYS B 1 223 ? 0.237 -45.031 0.529 1 82.69 223 LYS B C 1
ATOM 9603 O O . LYS B 1 223 ? -0.806 -44.906 1.175 1 82.69 223 LYS B O 1
ATOM 9608 N N . VAL B 1 224 ? 1.412 -44.625 1.02 1 84.81 224 VAL B N 1
ATOM 9609 C CA . VAL B 1 224 ? 1.562 -43.906 2.268 1 84.81 224 VAL B CA 1
ATOM 9610 C C . VAL B 1 224 ? 2.637 -42.812 2.107 1 84.81 224 VAL B C 1
ATOM 9612 O O . VAL B 1 224 ? 3.514 -42.938 1.247 1 84.81 224 VAL B O 1
ATOM 9615 N N . THR B 1 225 ? 2.516 -41.75 2.922 1 82.25 225 THR B N 1
ATOM 9616 C CA . THR B 1 225 ? 3.578 -40.781 3.061 1 82.25 225 THR B CA 1
ATOM 9617 C C . THR B 1 225 ? 4.465 -41.094 4.262 1 82.25 225 THR B C 1
ATOM 9619 O O . THR B 1 225 ? 3.977 -41.188 5.387 1 82.25 225 THR B O 1
ATOM 9622 N N . VAL B 1 226 ? 5.707 -41.281 4.027 1 85.75 226 VAL B N 1
ATOM 9623 C CA . VAL B 1 226 ? 6.68 -41.531 5.094 1 85.75 226 VAL B CA 1
ATOM 9624 C C . VAL B 1 226 ? 7.461 -40.25 5.375 1 85.75 226 VAL B C 1
ATOM 9626 O O . VAL B 1 226 ? 8.125 -39.688 4.488 1 85.75 226 VAL B O 1
ATOM 9629 N N . VAL B 1 227 ? 7.359 -39.75 6.59 1 83.19 227 VAL B N 1
ATOM 9630 C CA . VAL B 1 227 ? 8.039 -38.5 7.008 1 83.19 227 VAL B CA 1
ATOM 9631 C C . VAL B 1 227 ? 9.188 -38.844 7.945 1 83.19 227 VAL B C 1
ATOM 9633 O O . VAL B 1 227 ? 8.977 -39.438 9.008 1 83.19 227 VAL B O 1
ATOM 9636 N N . THR B 1 228 ? 10.383 -38.469 7.566 1 83.06 228 THR B N 1
ATOM 9637 C CA . THR B 1 228 ? 11.562 -38.688 8.398 1 83.06 228 THR B CA 1
ATOM 9638 C C . THR B 1 228 ? 12.281 -37.375 8.648 1 83.06 228 THR B C 1
ATOM 9640 O O . THR B 1 228 ? 11.875 -36.312 8.125 1 83.06 228 THR B O 1
ATOM 9643 N N . ASN B 1 229 ? 13.289 -37.375 9.5 1 79.06 229 ASN B N 1
ATOM 9644 C CA . ASN B 1 229 ? 14.086 -36.188 9.781 1 79.06 229 ASN B CA 1
ATOM 9645 C C . ASN B 1 229 ? 14.969 -35.812 8.602 1 79.06 229 ASN B C 1
ATOM 9647 O O . ASN B 1 229 ? 15.633 -34.781 8.617 1 79.06 229 ASN B O 1
ATOM 9651 N N . ILE B 1 230 ? 14.953 -36.594 7.551 1 76.5 230 ILE B N 1
ATOM 9652 C CA . ILE B 1 230 ? 15.859 -36.312 6.438 1 76.5 230 ILE B CA 1
ATOM 9653 C C . ILE B 1 230 ? 15.055 -36.094 5.156 1 76.5 230 ILE B C 1
ATOM 9655 O O . ILE B 1 230 ? 15.531 -35.438 4.223 1 76.5 230 ILE B O 1
ATOM 9659 N N . THR B 1 231 ? 13.891 -36.812 5.137 1 75 231 THR B N 1
ATOM 9660 C CA . THR B 1 231 ? 13.133 -36.719 3.889 1 75 231 THR B CA 1
ATOM 9661 C C . THR B 1 231 ? 11.656 -37.031 4.133 1 75 231 THR B C 1
ATOM 9663 O O . THR B 1 231 ? 11.297 -37.594 5.164 1 75 231 THR B O 1
ATOM 9666 N N . THR B 1 232 ? 10.875 -36.531 3.26 1 77.44 232 THR B N 1
ATOM 9667 C CA . THR B 1 232 ? 9.477 -36.938 3.125 1 77.44 232 THR B CA 1
ATOM 9668 C C . THR B 1 232 ? 9.211 -37.5 1.74 1 77.44 232 THR B C 1
ATOM 9670 O O . THR B 1 232 ? 9.648 -36.969 0.731 1 77.44 232 THR B O 1
ATOM 9673 N N . ALA B 1 233 ? 8.523 -38.75 1.768 1 77.25 233 ALA B N 1
ATOM 9674 C CA . ALA B 1 233 ? 8.281 -39.375 0.483 1 77.25 233 ALA B CA 1
ATOM 9675 C C . ALA B 1 233 ? 6.91 -40.062 0.455 1 77.25 233 ALA B C 1
ATOM 9677 O O . ALA B 1 233 ? 6.473 -40.625 1.455 1 77.25 233 ALA B O 1
ATOM 9678 N N . VAL B 1 234 ? 6.344 -40.031 -0.734 1 78.06 234 VAL B N 1
ATOM 9679 C CA . VAL B 1 234 ? 5.184 -40.875 -1 1 78.06 234 VAL B CA 1
ATOM 9680 C C . VAL B 1 234 ? 5.641 -42.188 -1.606 1 78.06 234 VAL B C 1
ATOM 9682 O O . VAL B 1 234 ? 6.422 -42.219 -2.559 1 78.06 234 VAL B O 1
ATOM 9685 N N . VAL B 1 235 ? 5.195 -43.312 -1.021 1 82.44 235 VAL B N 1
ATOM 9686 C CA . VAL B 1 235 ? 5.652 -44.625 -1.477 1 82.44 235 VAL B CA 1
ATOM 9687 C C . VAL B 1 235 ? 4.449 -45.531 -1.72 1 82.44 235 VAL B C 1
ATOM 9689 O O . VAL B 1 235 ? 3.439 -45.438 -1.018 1 82.44 235 VAL B O 1
ATOM 9692 N N . ASP B 1 236 ? 4.617 -46.406 -2.678 1 84.44 236 ASP B N 1
ATOM 9693 C CA . ASP B 1 236 ? 3.67 -47.5 -2.865 1 84.44 236 ASP B CA 1
ATOM 9694 C C . ASP B 1 236 ? 3.891 -48.625 -1.832 1 84.44 236 ASP B C 1
ATOM 9696 O O . ASP B 1 236 ? 5.031 -48.938 -1.486 1 84.44 236 ASP B O 1
ATOM 9700 N N . VAL B 1 237 ? 2.777 -49.156 -1.373 1 91.06 237 VAL B N 1
ATOM 9701 C CA . VAL B 1 237 ? 2.906 -50.156 -0.332 1 91.06 237 VAL B CA 1
ATOM 9702 C C . VAL B 1 237 ? 2.287 -51.469 -0.807 1 91.06 237 VAL B C 1
ATOM 9704 O O . VAL B 1 237 ? 1.314 -51.469 -1.565 1 91.06 237 VAL B O 1
ATOM 9707 N N . LEU B 1 238 ? 2.924 -52.625 -0.465 1 90.5 238 LEU B N 1
ATOM 9708 C CA . LEU B 1 238 ? 2.424 -54 -0.666 1 90.5 238 LEU B CA 1
ATOM 9709 C C . LEU B 1 238 ? 2.32 -54.719 0.662 1 90.5 238 LEU B C 1
ATOM 9711 O O . LEU B 1 238 ? 3.004 -54.375 1.628 1 90.5 238 LEU B O 1
ATOM 9715 N N . PRO B 1 239 ? 1.336 -55.688 0.687 1 91.56 239 PRO B N 1
ATOM 9716 C CA . PRO B 1 239 ? 1.381 -56.531 1.877 1 91.56 239 PRO B CA 1
ATOM 9717 C C . PRO B 1 239 ? 2.666 -57.344 1.968 1 91.56 239 PRO B C 1
ATOM 9719 O O . PRO B 1 239 ? 3.148 -57.875 0.955 1 91.56 239 PRO B O 1
ATOM 9722 N N . ALA B 1 240 ? 3.172 -57.406 3.188 1 93.38 240 ALA B N 1
ATOM 9723 C CA . ALA B 1 240 ? 4.391 -58.188 3.375 1 93.38 240 ALA B CA 1
ATOM 9724 C C . ALA B 1 240 ? 4.113 -59.688 3.258 1 93.38 240 ALA B C 1
ATOM 9726 O O . ALA B 1 240 ? 3.064 -60.156 3.699 1 93.38 240 ALA B O 1
ATOM 9727 N N . ASP B 1 241 ? 5.066 -60.375 2.691 1 91.62 241 ASP B N 1
ATOM 9728 C CA . ASP B 1 241 ? 4.973 -61.844 2.656 1 91.62 241 ASP B CA 1
ATOM 9729 C C . ASP B 1 241 ? 5.129 -62.438 4.051 1 91.62 241 ASP B C 1
ATOM 9731 O O . ASP B 1 241 ? 5.797 -61.844 4.91 1 91.62 241 ASP B O 1
ATOM 9735 N N . PRO B 1 242 ? 4.5 -63.594 4.223 1 88.81 242 PRO B N 1
ATOM 9736 C CA . PRO B 1 242 ? 4.602 -64.188 5.543 1 88.81 242 PRO B CA 1
ATOM 9737 C C . PRO B 1 242 ? 6.047 -64.438 5.977 1 88.81 242 PRO B C 1
ATOM 9739 O O . PRO B 1 242 ? 6.359 -64.375 7.168 1 88.81 242 PRO B O 1
ATOM 9742 N N . ASP B 1 243 ? 6.969 -64.688 5 1 90.81 243 ASP B N 1
ATOM 9743 C CA . ASP B 1 243 ? 8.359 -65 5.32 1 90.81 243 ASP B CA 1
ATOM 9744 C C . ASP B 1 243 ? 9.195 -63.719 5.453 1 90.81 243 ASP B C 1
ATOM 9746 O O . ASP B 1 243 ? 10.359 -63.781 5.848 1 90.81 243 ASP B O 1
ATOM 9750 N N . ASP B 1 244 ? 8.547 -62.531 5.223 1 92.12 244 ASP B N 1
ATOM 9751 C CA . ASP B 1 244 ? 9.281 -61.281 5.355 1 92.12 244 ASP B CA 1
ATOM 9752 C C . ASP B 1 244 ? 9.531 -60.938 6.82 1 92.12 244 ASP B C 1
ATOM 9754 O O . ASP B 1 244 ? 8.617 -61 7.645 1 92.12 244 ASP B O 1
ATOM 9758 N N . GLU B 1 245 ? 10.766 -60.625 7.133 1 92 245 GLU B N 1
ATOM 9759 C CA . GLU B 1 245 ? 11.062 -60.156 8.484 1 92 245 GLU B CA 1
ATOM 9760 C C . GLU B 1 245 ? 10.633 -58.719 8.695 1 92 245 GLU B C 1
ATOM 9762 O O . GLU B 1 245 ? 10.812 -57.875 7.805 1 92 245 GLU B O 1
ATOM 9767 N N . THR B 1 246 ? 10.078 -58.5 9.898 1 93.62 246 THR B N 1
ATOM 9768 C CA . THR B 1 246 ? 9.672 -57.125 10.234 1 93.62 246 THR B CA 1
ATOM 9769 C C . THR B 1 246 ? 10.891 -56.25 10.555 1 93.62 246 THR B C 1
ATOM 9771 O O . THR B 1 246 ? 11.719 -56.625 11.391 1 93.62 246 THR B O 1
ATOM 9774 N N . ASP B 1 247 ? 10.945 -55.094 9.906 1 92.75 247 ASP B N 1
ATOM 9775 C CA . ASP B 1 247 ? 12.07 -54.188 10.117 1 92.75 247 ASP B CA 1
ATOM 9776 C C . ASP B 1 247 ? 11.742 -53.156 11.188 1 92.75 247 ASP B C 1
ATOM 9778 O O . ASP B 1 247 ? 12.633 -52.656 11.891 1 92.75 247 ASP B O 1
ATOM 9782 N N . LEU B 1 248 ? 10.586 -52.688 11.188 1 92.44 248 LEU B N 1
ATOM 9783 C CA . LEU B 1 248 ? 10.164 -51.625 12.094 1 92.44 248 LEU B CA 1
ATOM 9784 C C . LEU B 1 248 ? 8.734 -51.844 12.57 1 92.44 248 LEU B C 1
ATOM 9786 O O . LEU B 1 248 ? 7.867 -52.219 11.781 1 92.44 248 LEU B O 1
ATOM 9790 N N . ARG B 1 249 ? 8.469 -51.688 13.859 1 91.44 249 ARG B N 1
ATOM 9791 C CA . ARG B 1 249 ? 7.125 -51.688 14.438 1 91.44 249 ARG B CA 1
ATOM 9792 C C . ARG B 1 249 ? 6.652 -50.25 14.734 1 91.44 249 ARG B C 1
ATOM 9794 O O . ARG B 1 249 ? 7.117 -49.625 15.688 1 91.44 249 ARG B O 1
ATOM 9801 N N . TRP B 1 250 ? 5.746 -49.844 13.938 1 93.06 250 TRP B N 1
ATOM 9802 C CA . TRP B 1 250 ? 5.293 -48.469 14.047 1 93.06 250 TRP B CA 1
ATOM 9803 C C . TRP B 1 250 ? 4.035 -48.375 14.898 1 93.06 250 TRP B C 1
ATOM 9805 O O . TRP B 1 250 ? 3.008 -48.969 14.57 1 93.06 250 TRP B O 1
ATOM 9815 N N . THR B 1 251 ? 4.066 -47.531 16 1 88.62 251 THR B N 1
ATOM 9816 C CA . THR B 1 251 ? 2.965 -47.344 16.938 1 88.62 251 THR B CA 1
ATOM 9817 C C . THR B 1 251 ? 2.346 -45.969 16.797 1 88.62 251 THR B C 1
ATOM 9819 O O . THR B 1 251 ? 1.418 -45.594 17.516 1 88.62 251 THR B O 1
ATOM 9822 N N . GLY B 1 252 ? 2.898 -45.188 15.977 1 88 252 GLY B N 1
ATOM 9823 C CA . GLY B 1 252 ? 2.428 -43.812 15.836 1 88 252 GLY B CA 1
ATOM 9824 C C . GLY B 1 252 ? 3.373 -42.781 16.438 1 88 252 GLY B C 1
ATOM 9825 O O . GLY B 1 252 ? 3.195 -41.594 16.234 1 88 252 GLY B O 1
ATOM 9826 N N . LEU B 1 253 ? 4.402 -43.188 17.094 1 88.06 253 LEU B N 1
ATOM 9827 C CA . LEU B 1 253 ? 5.387 -42.312 17.703 1 88.06 253 LEU B CA 1
ATOM 9828 C C . LEU B 1 253 ? 6.699 -42.344 16.922 1 88.06 253 LEU B C 1
ATOM 9830 O O . LEU B 1 253 ? 7.027 -43.344 16.281 1 88.06 253 LEU B O 1
ATOM 9834 N N . PRO B 1 254 ? 7.395 -41.219 17.016 1 88 254 PRO B N 1
ATOM 9835 C CA . PRO B 1 254 ? 8.688 -41.219 16.328 1 88 254 PRO B CA 1
ATOM 9836 C C . PRO B 1 254 ? 9.633 -42.312 16.812 1 88 254 PRO B C 1
ATOM 9838 O O . PRO B 1 254 ? 9.688 -42.594 18 1 88 254 PRO B O 1
ATOM 9841 N N . CYS B 1 255 ? 10.359 -42.938 15.883 1 88.5 255 CYS B N 1
ATOM 9842 C CA . CYS B 1 255 ? 11.281 -44 16.25 1 88.5 255 CYS B CA 1
ATOM 9843 C C . CYS B 1 255 ? 12.438 -44.062 15.258 1 88.5 255 CYS B C 1
ATOM 9845 O O . CYS B 1 255 ? 12.281 -43.719 14.086 1 88.5 255 CYS B O 1
ATOM 9847 N N . TRP B 1 256 ? 13.562 -44.531 15.758 1 87.12 256 TRP B N 1
ATOM 9848 C CA . TRP B 1 256 ? 14.75 -44.719 14.93 1 87.12 256 TRP B CA 1
ATOM 9849 C C . TRP B 1 256 ? 14.727 -46.094 14.234 1 87.12 256 TRP B C 1
ATOM 9851 O O . TRP B 1 256 ? 14.312 -47.094 14.828 1 87.12 256 TRP B O 1
ATOM 9861 N N . TYR B 1 257 ? 15.148 -46.125 13.07 1 86.62 257 TYR B N 1
ATOM 9862 C CA . TYR B 1 257 ? 15.414 -47.406 12.383 1 86.62 257 TYR B CA 1
ATOM 9863 C C . TYR B 1 257 ? 16.781 -47.938 12.773 1 86.62 257 TYR B C 1
ATOM 9865 O O . TYR B 1 257 ? 17.781 -47.25 12.703 1 86.62 257 TYR B O 1
ATOM 9873 N N . ILE B 1 258 ? 16.859 -49.188 13.242 1 82.88 258 ILE B N 1
ATOM 9874 C CA . ILE B 1 258 ? 18.109 -49.719 13.773 1 82.88 258 ILE B CA 1
ATOM 9875 C C . ILE B 1 258 ? 18.547 -50.906 12.914 1 82.88 258 ILE B C 1
ATOM 9877 O O . ILE B 1 258 ? 19.516 -51.625 13.258 1 82.88 258 ILE B O 1
ATOM 9881 N N . GLY B 1 259 ? 18.031 -51.188 11.758 1 78.56 259 GLY B N 1
ATOM 9882 C CA . GLY B 1 259 ? 18.438 -52.281 10.891 1 78.56 259 GLY B CA 1
ATOM 9883 C C . GLY B 1 259 ? 19.359 -51.875 9.773 1 78.56 259 GLY B C 1
ATOM 9884 O O . GLY B 1 259 ? 19.766 -50.688 9.711 1 78.56 259 GLY B O 1
ATOM 9885 N N . ALA B 1 260 ? 19.859 -52.844 8.992 1 76.69 260 ALA B N 1
ATOM 9886 C CA . ALA B 1 260 ? 20.703 -52.562 7.828 1 76.69 260 ALA B CA 1
ATOM 9887 C C . ALA B 1 260 ? 19.891 -51.844 6.738 1 76.69 260 ALA B C 1
ATOM 9889 O O . ALA B 1 260 ? 18.656 -51.906 6.738 1 76.69 260 ALA B O 1
ATOM 9890 N N . LYS B 1 261 ? 20.594 -51.094 5.93 1 79.19 261 LYS B N 1
ATOM 9891 C CA . LYS B 1 261 ? 19.953 -50.531 4.746 1 79.19 261 LYS B CA 1
ATOM 9892 C C . LYS B 1 261 ? 19.391 -51.625 3.846 1 79.19 261 LYS B C 1
ATOM 9894 O O . LYS B 1 261 ? 20.109 -52.594 3.49 1 79.19 261 LYS B O 1
ATOM 9899 N N . LYS B 1 262 ? 18.109 -51.562 3.615 1 83.81 262 LYS B N 1
ATOM 9900 C CA . LYS B 1 262 ? 17.406 -52.562 2.809 1 83.81 262 LYS B CA 1
ATOM 9901 C C . LYS B 1 262 ? 16.719 -51.906 1.605 1 83.81 262 LYS B C 1
ATOM 9903 O O . LYS B 1 262 ? 16.375 -50.719 1.644 1 83.81 262 LYS B O 1
ATOM 9908 N N . LYS B 1 263 ? 16.625 -52.656 0.594 1 82.5 263 LYS B N 1
ATOM 9909 C CA . LYS B 1 263 ? 15.891 -52.188 -0.589 1 82.5 263 LYS B CA 1
ATOM 9910 C C . LYS B 1 263 ? 14.391 -52.094 -0.302 1 82.5 263 LYS B C 1
ATOM 9912 O O . LYS B 1 263 ? 13.703 -51.25 -0.897 1 82.5 263 LYS B O 1
ATOM 9917 N N . GLU B 1 264 ? 14.047 -52.969 0.584 1 90.56 264 GLU B N 1
ATOM 9918 C CA . GLU B 1 264 ? 12.648 -52.969 0.998 1 90.56 264 GLU B CA 1
ATOM 9919 C C . GLU B 1 264 ? 12.516 -52.938 2.518 1 90.56 264 GLU B C 1
ATOM 9921 O O . GLU B 1 264 ? 13.297 -53.594 3.223 1 90.56 264 GLU B O 1
ATOM 9926 N N . ILE B 1 265 ? 11.672 -52.156 2.893 1 93 265 ILE B N 1
ATOM 9927 C CA . ILE B 1 265 ? 11.414 -52.031 4.324 1 93 265 ILE B CA 1
ATOM 9928 C C . ILE B 1 265 ? 10.055 -52.625 4.656 1 93 265 ILE B C 1
ATOM 9930 O O . ILE B 1 265 ? 9.062 -52.344 3.979 1 93 265 ILE B O 1
ATOM 9934 N N . VAL B 1 266 ? 10.047 -53.5 5.641 1 94.81 266 VAL B N 1
ATOM 9935 C CA . VAL B 1 266 ? 8.805 -54.062 6.129 1 94.81 266 VAL B CA 1
ATOM 9936 C C . VAL B 1 266 ? 8.398 -53.406 7.441 1 94.81 266 VAL B C 1
ATOM 9938 O O . VAL B 1 266 ? 9.156 -53.438 8.414 1 94.81 266 VAL B O 1
ATOM 9941 N N . VAL B 1 267 ? 7.258 -52.875 7.473 1 94.69 267 VAL B N 1
ATOM 9942 C CA . VAL B 1 267 ? 6.758 -52.156 8.648 1 94.69 267 VAL B CA 1
ATOM 9943 C C . VAL B 1 267 ? 5.52 -52.875 9.188 1 94.69 267 VAL B C 1
ATOM 9945 O O . VAL B 1 267 ? 4.555 -53.094 8.453 1 94.69 267 VAL B O 1
ATOM 9948 N N . HIS B 1 268 ? 5.551 -53.188 10.453 1 94.38 268 HIS B N 1
ATOM 9949 C CA . HIS B 1 268 ? 4.375 -53.719 11.156 1 94.38 268 HIS B CA 1
ATOM 9950 C C . HIS B 1 268 ? 3.537 -52.562 11.727 1 94.38 268 HIS B C 1
ATOM 9952 O O . HIS B 1 268 ? 4.043 -51.75 12.477 1 94.38 268 HIS B O 1
ATOM 9958 N N . LEU B 1 269 ? 2.309 -52.531 11.336 1 93.38 269 LEU B N 1
ATOM 9959 C CA . LEU B 1 269 ? 1.381 -51.5 11.805 1 93.38 269 LEU B CA 1
ATOM 9960 C C . LEU B 1 269 ? 0.522 -52.031 12.953 1 93.38 269 LEU B C 1
ATOM 9962 O O . LEU B 1 269 ? 0.113 -53.188 12.938 1 93.38 269 LEU B O 1
ATOM 9966 N N . SER B 1 270 ? 0.302 -51.188 13.914 1 88.94 270 SER B N 1
ATOM 9967 C CA . SER B 1 270 ? -0.754 -51.531 14.867 1 88.94 270 SER B CA 1
ATOM 9968 C C . SER B 1 270 ? -2.129 -51.469 14.211 1 88.94 270 SER B C 1
ATOM 9970 O O . SER B 1 270 ? -2.299 -50.844 13.164 1 88.94 270 SER B O 1
ATOM 9972 N N . PRO B 1 271 ? -3.094 -52.188 14.789 1 87.31 271 PRO B N 1
ATOM 9973 C CA . PRO B 1 271 ? -4.445 -52.094 14.234 1 87.31 271 PRO B CA 1
ATOM 9974 C C . PRO B 1 271 ? -4.961 -50.656 14.125 1 87.31 271 PRO B C 1
ATOM 9976 O O . PRO B 1 271 ? -5.605 -50.312 13.133 1 87.31 271 PRO B O 1
ATOM 9979 N N . ALA B 1 272 ? -4.578 -49.938 15.125 1 87.38 272 ALA B N 1
ATOM 9980 C CA . ALA B 1 272 ? -5.004 -48.531 15.109 1 87.38 272 ALA B CA 1
ATOM 9981 C C . ALA B 1 272 ? -4.352 -47.781 13.961 1 87.38 272 ALA B C 1
ATOM 9983 O O . ALA B 1 272 ? -5.004 -46.969 13.297 1 87.38 272 ALA B O 1
ATOM 9984 N N . GLN B 1 273 ? -3.127 -48.031 13.711 1 88.62 273 GLN B N 1
ATOM 9985 C CA . GLN B 1 273 ? -2.402 -47.312 12.664 1 88.62 273 GLN B CA 1
ATOM 9986 C C . GLN B 1 273 ? -2.867 -47.75 11.281 1 88.62 273 GLN B C 1
ATOM 9988 O O . GLN B 1 273 ? -2.93 -46.938 10.352 1 88.62 273 GLN B O 1
ATOM 9993 N N . ARG B 1 274 ? -3.146 -49 11.172 1 89.25 274 ARG B N 1
ATOM 9994 C CA . ARG B 1 274 ? -3.682 -49.469 9.906 1 89.25 274 ARG B CA 1
ATOM 9995 C C . ARG B 1 274 ? -4.973 -48.75 9.539 1 89.25 274 ARG B C 1
ATOM 9997 O O . ARG B 1 274 ? -5.172 -48.375 8.383 1 89.25 274 ARG B O 1
ATOM 10004 N N . GLU B 1 275 ? -5.766 -48.562 10.516 1 83 275 GLU B N 1
ATOM 10005 C CA . GLU B 1 275 ? -7.039 -47.875 10.297 1 83 275 GLU B CA 1
ATOM 10006 C C . GLU B 1 275 ? -6.82 -46.438 9.938 1 83 275 GLU B C 1
ATOM 10008 O O . GLU B 1 275 ? -7.48 -45.906 9.039 1 83 275 GLU B O 1
ATOM 10013 N N . ILE B 1 276 ? -5.906 -45.812 10.609 1 78.81 276 ILE B N 1
ATOM 10014 C CA . ILE B 1 276 ? -5.605 -44.406 10.367 1 78.81 276 ILE B CA 1
ATOM 10015 C C . ILE B 1 276 ? -5.074 -44.25 8.945 1 78.81 276 ILE B C 1
ATOM 10017 O O . ILE B 1 276 ? -5.367 -43.25 8.289 1 78.81 276 ILE B O 1
ATOM 10021 N N . LEU B 1 277 ? -4.332 -45.219 8.453 1 83.12 277 LEU B N 1
ATOM 10022 C CA . LEU B 1 277 ? -3.709 -45.156 7.141 1 83.12 277 LEU B CA 1
ATOM 10023 C C . LEU B 1 277 ? -4.656 -45.688 6.062 1 83.12 277 LEU B C 1
ATOM 10025 O O . LEU B 1 277 ? -4.309 -45.688 4.879 1 83.12 277 LEU B O 1
ATOM 10029 N N . LEU B 1 278 ? -5.832 -46.188 6.484 1 80.06 278 LEU B N 1
ATOM 10030 C CA . LEU B 1 278 ? -6.902 -46.656 5.609 1 80.06 278 LEU B CA 1
ATOM 10031 C C . LEU B 1 278 ? -6.438 -47.844 4.781 1 80.06 278 LEU B C 1
ATOM 10033 O O . LEU B 1 278 ? -6.758 -47.938 3.594 1 80.06 278 LEU B O 1
ATOM 10037 N N . MET B 1 279 ? -5.637 -48.625 5.465 1 84.62 279 MET B N 1
ATOM 10038 C CA . MET B 1 279 ? -5.129 -49.812 4.809 1 84.62 279 MET B CA 1
ATOM 10039 C C . MET B 1 279 ? -6.129 -50.969 4.93 1 84.62 279 MET B C 1
ATOM 10041 O O . MET B 1 279 ? -6.801 -51.125 5.953 1 84.62 279 MET B O 1
ATOM 10045 N N . PRO B 1 280 ? -6.16 -51.844 3.805 1 85.38 280 PRO B N 1
ATOM 10046 C CA . PRO B 1 280 ? -7.02 -53.031 3.91 1 85.38 280 PRO B CA 1
ATOM 10047 C C . PRO B 1 280 ? -6.586 -54 5.027 1 85.38 280 PRO B C 1
ATOM 10049 O O . PRO B 1 280 ? -5.465 -53.875 5.531 1 85.38 280 PRO B O 1
ATOM 10052 N N . ASP B 1 281 ? -7.457 -54.906 5.523 1 82.5 281 ASP B N 1
ATOM 10053 C CA . ASP B 1 281 ? -7.223 -55.812 6.637 1 82.5 281 ASP B CA 1
ATOM 10054 C C . ASP B 1 281 ? -5.973 -56.656 6.398 1 82.5 281 ASP B C 1
ATOM 10056 O O . ASP B 1 281 ? -5.254 -57 7.344 1 82.5 281 ASP B O 1
ATOM 10060 N N . GLY B 1 282 ? -5.668 -57.094 5.246 1 81.12 282 GLY B N 1
ATOM 10061 C CA . GLY B 1 282 ? -4.496 -57.875 4.949 1 81.12 282 GLY B CA 1
ATOM 10062 C C . GLY B 1 282 ? -3.203 -57.094 4.984 1 81.12 282 GLY B C 1
ATOM 10063 O O . GLY B 1 282 ? -2.119 -57.656 4.855 1 81.12 282 GLY B O 1
ATOM 10064 N N . TYR B 1 283 ? -3.322 -55.75 5.414 1 89.31 283 TYR B N 1
ATOM 10065 C CA . TYR B 1 283 ? -2.145 -54.906 5.336 1 89.31 283 TYR B CA 1
ATOM 10066 C C . TYR B 1 283 ? -1.643 -54.531 6.727 1 89.31 283 TYR B C 1
ATOM 10068 O O . TYR B 1 283 ? -1.294 -53.375 6.984 1 89.31 283 TYR B O 1
ATOM 10076 N N . MET B 1 284 ? -1.606 -55.5 7.699 1 90.62 284 MET B N 1
ATOM 10077 C CA . MET B 1 284 ? -1.029 -55.25 9.023 1 90.62 284 MET B CA 1
ATOM 10078 C C . MET B 1 284 ? 0.486 -55.125 8.93 1 90.62 284 MET B C 1
ATOM 10080 O O . MET B 1 284 ? 1.103 -54.5 9.797 1 90.62 284 MET B O 1
ATOM 10084 N N . ARG B 1 285 ? 1.025 -55.875 8.039 1 93.81 285 ARG B N 1
ATOM 10085 C CA . ARG B 1 285 ? 2.424 -55.719 7.656 1 93.81 285 ARG B CA 1
ATOM 10086 C C . ARG B 1 285 ? 2.547 -55.25 6.211 1 93.81 285 ARG B C 1
ATOM 10088 O O . ARG B 1 285 ? 2.1 -55.938 5.289 1 93.81 285 ARG B O 1
ATOM 10095 N N . ILE B 1 286 ? 3.162 -54.094 6.109 1 94.44 286 ILE B N 1
ATOM 10096 C CA . ILE B 1 286 ? 3.293 -53.531 4.77 1 94.44 286 ILE B CA 1
ATOM 10097 C C . ILE B 1 286 ? 4.762 -53.5 4.359 1 94.44 286 ILE B C 1
ATOM 10099 O O . ILE B 1 286 ? 5.652 -53.469 5.211 1 94.44 286 ILE B O 1
ATOM 10103 N N . LYS B 1 287 ? 4.992 -53.562 3.09 1 94 287 LYS B N 1
ATOM 10104 C CA . LYS B 1 287 ? 6.328 -53.469 2.512 1 94 287 LYS B CA 1
ATOM 10105 C C . LYS B 1 287 ? 6.379 -52.406 1.434 1 94 287 LYS B C 1
ATOM 10107 O O . LYS B 1 287 ? 5.418 -52.219 0.68 1 94 287 LYS B O 1
ATOM 10112 N N . PHE B 1 288 ? 7.348 -51.531 1.478 1 90.5 288 PHE B N 1
ATOM 10113 C CA . PHE B 1 288 ? 7.562 -50.562 0.423 1 90.5 288 PHE B CA 1
ATOM 10114 C C . PHE B 1 288 ? 9.039 -50.469 0.043 1 90.5 288 PHE B C 1
ATOM 10116 O O . PHE B 1 288 ? 9.906 -50.875 0.819 1 90.5 288 PHE B O 1
ATOM 10123 N N . VAL B 1 289 ? 9.219 -49.969 -1.15 1 85.38 289 VAL B N 1
ATOM 10124 C CA . VAL B 1 289 ? 10.586 -49.75 -1.622 1 85.38 289 VAL B CA 1
ATOM 10125 C C . VAL B 1 289 ? 11.211 -48.562 -0.876 1 85.38 289 VAL B C 1
ATOM 10127 O O . VAL B 1 289 ? 10.594 -47.531 -0.75 1 85.38 289 VAL B O 1
ATOM 10130 N N . ASN B 1 290 ? 12.336 -48.75 -0.255 1 84 290 ASN B N 1
ATOM 10131 C CA . ASN B 1 290 ? 13.039 -47.781 0.571 1 84 290 ASN B CA 1
ATOM 10132 C C . ASN B 1 290 ? 13.664 -46.656 -0.275 1 84 290 ASN B C 1
ATOM 10134 O O . ASN B 1 290 ? 14.289 -45.75 0.258 1 84 290 ASN B O 1
ATOM 10138 N N . ILE B 1 291 ? 13.391 -46.656 -1.638 1 69.06 291 ILE B N 1
ATOM 10139 C CA . ILE B 1 291 ? 13.93 -45.625 -2.527 1 69.06 291 ILE B CA 1
ATOM 10140 C C . ILE B 1 291 ? 12.789 -44.781 -3.094 1 69.06 291 ILE B C 1
ATOM 10142 O O . ILE B 1 291 ? 11.828 -45.312 -3.646 1 69.06 291 ILE B O 1
ATOM 10146 N N . ASP B 1 292 ? 12.633 -43.594 -2.428 1 56.44 292 ASP B N 1
ATOM 10147 C CA . ASP B 1 292 ? 11.602 -42.688 -2.92 1 56.44 292 ASP B CA 1
ATOM 10148 C C . ASP B 1 292 ? 12.133 -41.812 -4.051 1 56.44 292 ASP B C 1
ATOM 10150 O O . ASP B 1 292 ? 12.984 -40.938 -3.822 1 56.44 292 ASP B O 1
ATOM 10154 N N . ASP B 1 293 ? 11.805 -42.188 -5.262 1 51.53 293 ASP B N 1
ATOM 10155 C CA . ASP B 1 293 ? 12.18 -41.406 -6.434 1 51.53 293 ASP B CA 1
ATOM 10156 C C . ASP B 1 293 ? 11.461 -40.062 -6.441 1 51.53 293 ASP B C 1
ATOM 10158 O O . ASP B 1 293 ? 11.766 -39.188 -7.266 1 51.53 293 ASP B O 1
ATOM 10162 N N . SER B 1 294 ? 10.539 -40.125 -5.613 1 48.12 294 SER B N 1
ATOM 10163 C CA . SER B 1 294 ? 9.641 -38.969 -5.812 1 48.12 294 SER B CA 1
ATOM 10164 C C . SER B 1 294 ? 10.328 -37.656 -5.484 1 48.12 294 SER B C 1
ATOM 10166 O O . SER B 1 294 ? 9.938 -36.594 -5.992 1 48.12 294 SER B O 1
ATOM 10168 N N . LYS B 1 295 ? 11.078 -37.75 -4.355 1 50.12 295 LYS B N 1
ATOM 10169 C CA . LYS B 1 295 ? 11.695 -36.469 -3.998 1 50.12 295 LYS B CA 1
ATOM 10170 C C . LYS B 1 295 ? 13 -36.25 -4.77 1 50.12 295 LYS B C 1
ATOM 10172 O O . LYS B 1 295 ? 13.641 -35.219 -4.629 1 50.12 295 LYS B O 1
ATOM 10177 N N . LEU B 1 296 ? 13.406 -37.406 -5.555 1 48.66 296 LEU B N 1
ATOM 10178 C CA . LEU B 1 296 ? 14.688 -37.25 -6.238 1 48.66 296 LEU B CA 1
ATOM 10179 C C . LEU B 1 296 ? 14.531 -36.438 -7.504 1 48.66 296 LEU B C 1
ATOM 10181 O O . LEU B 1 296 ? 13.75 -36.781 -8.391 1 48.66 296 LEU B O 1
ATOM 10185 N N . LYS B 1 297 ? 14.602 -35.219 -7.406 1 48.03 297 LYS B N 1
ATOM 10186 C CA . LYS B 1 297 ? 14.727 -34.281 -8.508 1 48.03 297 LYS B CA 1
ATOM 10187 C C . LYS B 1 297 ? 15.805 -34.719 -9.492 1 48.03 297 LYS B C 1
ATOM 10189 O O . LYS B 1 297 ? 17 -34.594 -9.219 1 48.03 297 LYS B O 1
ATOM 10194 N N . ARG B 1 298 ? 15.609 -35.906 -10.211 1 44.91 298 ARG B N 1
ATOM 10195 C CA . ARG B 1 298 ? 16.656 -36.156 -11.188 1 44.91 298 ARG B CA 1
ATOM 10196 C C . ARG B 1 298 ? 16.703 -35.031 -12.242 1 44.91 298 ARG B C 1
ATOM 10198 O O . ARG B 1 298 ? 15.727 -34.844 -12.969 1 44.91 298 ARG B O 1
ATOM 10205 N N . GLY B 1 299 ? 17.109 -33.969 -11.852 1 40.97 299 GLY B N 1
ATOM 10206 C CA . GLY B 1 299 ? 17.266 -32.906 -12.828 1 40.97 299 GLY B CA 1
ATOM 10207 C C . GLY B 1 299 ? 17.781 -33.406 -14.172 1 40.97 299 GLY B C 1
ATOM 10208 O O . GLY B 1 299 ? 18.047 -34.594 -14.344 1 40.97 299 GLY B O 1
ATOM 10209 N N . SER B 1 300 ? 17.812 -32.531 -15.141 1 38.62 300 SER B N 1
ATOM 10210 C CA . SER B 1 300 ? 18.391 -32.75 -16.469 1 38.62 300 SER B CA 1
ATOM 10211 C C . SER B 1 300 ? 19.766 -33.406 -16.375 1 38.62 300 SER B C 1
ATOM 10213 O O . SER B 1 300 ? 20.375 -33.438 -15.297 1 38.62 300 SER B O 1
ATOM 10215 N N . THR B 1 301 ? 20.125 -34.031 -17.422 1 38.5 301 THR B N 1
ATOM 10216 C CA . THR B 1 301 ? 21.5 -34.5 -17.562 1 38.5 301 THR B CA 1
ATOM 10217 C C . THR B 1 301 ? 22.469 -33.531 -16.875 1 38.5 301 THR B C 1
ATOM 10219 O O . THR B 1 301 ? 23.625 -33.906 -16.625 1 38.5 301 THR B O 1
ATOM 10222 N N . LEU B 1 302 ? 22.141 -32.375 -16.859 1 39.75 302 LEU B N 1
ATOM 10223 C CA . LEU B 1 302 ? 22.984 -31.484 -16.078 1 39.75 302 LEU B CA 1
ATOM 10224 C C . LEU B 1 302 ? 22.953 -31.875 -14.602 1 39.75 302 LEU B C 1
ATOM 10226 O O . LEU B 1 302 ? 23.828 -31.453 -13.828 1 39.75 302 LEU B O 1
ATOM 10230 N N . ASN B 1 303 ? 21.766 -32.344 -14.031 1 40.44 303 ASN B N 1
ATOM 10231 C CA . ASN B 1 303 ? 21.516 -32.5 -12.602 1 40.44 303 ASN B CA 1
ATOM 10232 C C . ASN B 1 303 ? 21.812 -33.938 -12.156 1 40.44 303 ASN B C 1
ATOM 10234 O O . ASN B 1 303 ? 21.266 -34.406 -11.156 1 40.44 303 ASN B O 1
ATOM 10238 N N . ALA B 1 304 ? 22.062 -34.812 -12.883 1 39.88 304 ALA B N 1
ATOM 10239 C CA . ALA B 1 304 ? 22.172 -36.188 -12.367 1 39.88 304 ALA B CA 1
ATOM 10240 C C . ALA B 1 304 ? 22.859 -36.219 -11.008 1 39.88 304 ALA B C 1
ATOM 10242 O O . ALA B 1 304 ? 22.703 -37.156 -10.234 1 39.88 304 ALA B O 1
ATOM 10243 N N . ASN B 1 305 ? 23.891 -35.375 -10.883 1 39.19 305 ASN B N 1
ATOM 10244 C CA . ASN B 1 305 ? 24.641 -35.469 -9.633 1 39.19 305 ASN B CA 1
ATOM 10245 C C . ASN B 1 305 ? 24.281 -34.312 -8.688 1 39.19 305 ASN B C 1
ATOM 10247 O O . ASN B 1 305 ? 25.141 -33.781 -7.988 1 39.19 305 ASN B O 1
ATOM 10251 N N . PHE B 1 306 ? 23.172 -33.812 -8.742 1 41.75 306 PHE B N 1
ATOM 10252 C CA . PHE B 1 306 ? 23 -32.594 -7.922 1 41.75 306 PHE B CA 1
ATOM 10253 C C . PHE B 1 306 ? 22.703 -32.969 -6.477 1 41.75 306 PHE B C 1
ATOM 10255 O O . PHE B 1 306 ? 21.703 -33.656 -6.199 1 41.75 306 PHE B O 1
ATOM 10262 N N . GLU B 1 307 ? 23.781 -33.312 -5.613 1 47.03 307 GLU B N 1
ATOM 10263 C CA . GLU B 1 307 ? 23.719 -33.281 -4.156 1 47.03 307 GLU B CA 1
ATOM 10264 C C . GLU B 1 307 ? 23.656 -31.844 -3.648 1 47.03 307 GLU B C 1
ATOM 10266 O O . GLU B 1 307 ? 24.531 -31.031 -3.932 1 47.03 307 GLU B O 1
ATOM 10271 N N . GLY B 1 308 ? 22.562 -31.438 -3.084 1 58.25 308 GLY B N 1
ATOM 10272 C CA . GLY B 1 308 ? 22.328 -30.172 -2.395 1 58.25 308 GLY B CA 1
ATOM 10273 C C . GLY B 1 308 ? 23.094 -29.016 -3.002 1 58.25 308 GLY B C 1
ATOM 10274 O O . GLY B 1 308 ? 24.109 -29.203 -3.664 1 58.25 308 GLY B O 1
ATOM 10275 N N . GLY B 1 309 ? 22.531 -27.844 -3.301 1 76.12 309 GLY B N 1
ATOM 10276 C CA . GLY B 1 309 ? 23.219 -26.703 -3.873 1 76.12 309 GLY B CA 1
ATOM 10277 C C . GLY B 1 309 ? 22.859 -25.391 -3.201 1 76.12 309 GLY B C 1
ATOM 10278 O O . GLY B 1 309 ? 22.219 -25.375 -2.156 1 76.12 309 GLY B O 1
ATOM 10279 N N . TYR B 1 310 ? 23.625 -24.453 -3.432 1 73.31 310 TYR B N 1
ATOM 10280 C CA . TYR B 1 310 ? 23.375 -23.078 -3.021 1 73.31 310 TYR B CA 1
ATOM 10281 C C . TYR B 1 310 ? 22.578 -22.328 -4.078 1 73.31 310 TYR B C 1
ATOM 10283 O O . TYR B 1 310 ? 22.891 -22.406 -5.27 1 73.31 310 TYR B O 1
ATOM 10291 N N . ASN B 1 311 ? 21.484 -21.844 -3.623 1 79.12 311 ASN B N 1
ATOM 10292 C CA . ASN B 1 311 ? 20.656 -20.984 -4.457 1 79.12 311 ASN B CA 1
ATOM 10293 C C . ASN B 1 311 ? 20.859 -19.516 -4.105 1 79.12 311 ASN B C 1
ATOM 10295 O O . ASN B 1 311 ? 20.938 -19.156 -2.928 1 79.12 311 ASN B O 1
ATOM 10299 N N . VAL B 1 312 ? 21.031 -18.703 -5.176 1 80.44 312 VAL B N 1
ATOM 10300 C CA . VAL B 1 312 ? 21.25 -17.266 -4.953 1 80.44 312 VAL B CA 1
ATOM 10301 C C . VAL B 1 312 ? 20.125 -16.469 -5.625 1 80.44 312 VAL B C 1
ATOM 10303 O O . VAL B 1 312 ? 19.891 -16.609 -6.828 1 80.44 312 VAL B O 1
ATOM 10306 N N . SER B 1 313 ? 19.422 -15.711 -4.812 1 81.69 313 SER B N 1
ATOM 10307 C CA . SER B 1 313 ? 18.438 -14.758 -5.312 1 81.69 313 SER B CA 1
ATOM 10308 C C . SER B 1 313 ? 18.891 -13.32 -5.094 1 81.69 313 SER B C 1
ATOM 10310 O O . SER B 1 313 ? 19.625 -13.031 -4.137 1 81.69 313 SER B O 1
ATOM 10312 N N . TYR B 1 314 ? 18.578 -12.5 -6.008 1 80.44 314 TYR B N 1
ATOM 10313 C CA . TYR B 1 314 ? 19.031 -11.117 -5.938 1 80.44 314 TYR B CA 1
ATOM 10314 C C . TYR B 1 314 ? 17.859 -10.148 -6.066 1 80.44 314 TYR B C 1
ATOM 10316 O O . TYR B 1 314 ? 16.844 -10.469 -6.695 1 80.44 314 TYR B O 1
ATOM 10324 N N . PHE B 1 315 ? 17.984 -9.031 -5.418 1 89.44 315 PHE B N 1
ATOM 10325 C CA . PHE B 1 315 ? 17.047 -7.918 -5.516 1 89.44 315 PHE B CA 1
ATOM 10326 C C . PHE B 1 315 ? 17.609 -6.801 -6.383 1 89.44 315 PHE B C 1
ATOM 10328 O O . PHE B 1 315 ? 18.719 -6.305 -6.125 1 89.44 315 PHE B O 1
ATOM 10335 N N . THR B 1 316 ? 16.766 -6.25 -7.402 1 87 316 THR B N 1
ATOM 10336 C CA . THR B 1 316 ? 17.219 -5.223 -8.328 1 87 316 THR B CA 1
ATOM 10337 C C . THR B 1 316 ? 16.047 -4.344 -8.773 1 87 316 THR B C 1
ATOM 10339 O O . THR B 1 316 ? 15 -4.852 -9.164 1 87 316 THR B O 1
ATOM 10342 N N . PRO B 1 317 ? 16.219 -3.016 -8.609 1 89.62 317 PRO B N 1
ATOM 10343 C CA . PRO B 1 317 ? 15.383 -2.137 -9.43 1 89.62 317 PRO B CA 1
ATOM 10344 C C . PRO B 1 317 ? 15.812 -2.115 -10.898 1 89.62 317 PRO B C 1
ATOM 10346 O O . PRO B 1 317 ? 17 -2.025 -11.195 1 89.62 317 PRO B O 1
ATOM 10349 N N . ARG B 1 318 ? 14.82 -2.031 -11.883 1 88.31 318 ARG B N 1
ATOM 10350 C CA . ARG B 1 318 ? 15.227 -2.371 -13.242 1 88.31 318 ARG B CA 1
ATOM 10351 C C . ARG B 1 318 ? 14.875 -1.255 -14.219 1 88.31 318 ARG B C 1
ATOM 10353 O O . ARG B 1 318 ? 15.422 -1.186 -15.312 1 88.31 318 ARG B O 1
ATOM 10360 N N . ALA B 1 319 ? 13.93 -0.457 -13.797 1 85.5 319 ALA B N 1
ATOM 10361 C CA . ALA B 1 319 ? 13.508 0.586 -14.734 1 85.5 319 ALA B CA 1
ATOM 10362 C C . ALA B 1 319 ? 12.742 1.69 -14.008 1 85.5 319 ALA B C 1
ATOM 10364 O O . ALA B 1 319 ? 12.266 1.492 -12.891 1 85.5 319 ALA B O 1
ATOM 10365 N N . PHE B 1 320 ? 12.703 2.84 -14.703 1 90.06 320 PHE B N 1
ATOM 10366 C CA . PHE B 1 320 ? 11.867 3.951 -14.266 1 90.06 320 PHE B CA 1
ATOM 10367 C C . PHE B 1 320 ? 10.508 3.904 -14.945 1 90.06 320 PHE B C 1
ATOM 10369 O O . PHE B 1 320 ? 10.422 3.893 -16.172 1 90.06 320 PHE B O 1
ATOM 10376 N N . LYS B 1 321 ? 9.516 3.85 -14.109 1 90.31 321 LYS B N 1
ATOM 10377 C CA . LYS B 1 321 ? 8.164 3.854 -14.664 1 90.31 321 LYS B CA 1
ATOM 10378 C C . LYS B 1 321 ? 7.27 4.844 -13.922 1 90.31 321 LYS B C 1
ATOM 10380 O O . LYS B 1 321 ? 7.637 5.344 -12.859 1 90.31 321 LYS B O 1
ATOM 10385 N N . GLU B 1 322 ? 6.125 5.215 -14.562 1 88.44 322 GLU B N 1
ATOM 10386 C CA . GLU B 1 322 ? 5.102 6.059 -13.953 1 88.44 322 GLU B CA 1
ATOM 10387 C C . GLU B 1 322 ? 5.676 7.414 -13.547 1 88.44 322 GLU B C 1
ATOM 10389 O O . GLU B 1 322 ? 6.281 8.109 -14.367 1 88.44 322 GLU B O 1
ATOM 10394 N N . MET B 1 323 ? 5.727 7.727 -12.273 1 87.81 323 MET B N 1
ATOM 10395 C CA . MET B 1 323 ? 6.152 9.047 -11.828 1 87.81 323 MET B CA 1
ATOM 10396 C C . MET B 1 323 ? 7.648 9.242 -12.055 1 87.81 323 MET B C 1
ATOM 10398 O O . MET B 1 323 ? 8.141 10.375 -12.047 1 87.81 323 MET B O 1
ATOM 10402 N N . PHE B 1 324 ? 8.383 8.117 -12.305 1 91.25 324 PHE B N 1
ATOM 10403 C CA . PHE B 1 324 ? 9.836 8.188 -12.43 1 91.25 324 PHE B CA 1
ATOM 10404 C C . PHE B 1 324 ? 10.25 8.211 -13.898 1 91.25 324 PHE B C 1
ATOM 10406 O O . PHE B 1 324 ? 11.438 8.312 -14.211 1 91.25 324 PHE B O 1
ATOM 10413 N N . GLU B 1 325 ? 9.352 8.133 -14.859 1 87.06 325 GLU B N 1
ATOM 10414 C CA . GLU B 1 325 ? 9.664 7.992 -16.281 1 87.06 325 GLU B CA 1
ATOM 10415 C C . GLU B 1 325 ? 10.617 9.086 -16.75 1 87.06 325 GLU B C 1
ATOM 10417 O O . GLU B 1 325 ? 11.492 8.836 -17.578 1 87.06 325 GLU B O 1
ATOM 10422 N N . HIS B 1 326 ? 10.547 10.227 -16.234 1 83 326 HIS B N 1
ATOM 10423 C CA . HIS B 1 326 ? 11.367 11.359 -16.656 1 83 326 HIS B CA 1
ATOM 10424 C C . HIS B 1 326 ? 12.836 11.125 -16.312 1 83 326 HIS B C 1
ATOM 10426 O O . HIS B 1 326 ? 13.719 11.758 -16.906 1 83 326 HIS B O 1
ATOM 10432 N N . LEU B 1 327 ? 13.141 10.281 -15.445 1 88.38 327 LEU B N 1
ATOM 10433 C CA . LEU B 1 327 ? 14.508 10.047 -15.008 1 88.38 327 LEU B CA 1
ATOM 10434 C C . LEU B 1 327 ? 15.305 9.305 -16.078 1 88.38 327 LEU B C 1
ATOM 10436 O O . LEU B 1 327 ? 16.531 9.305 -16.062 1 88.38 327 LEU B O 1
ATOM 10440 N N . ASP B 1 328 ? 14.57 8.672 -17.016 1 82.44 328 ASP B N 1
ATOM 10441 C CA . ASP B 1 328 ? 15.227 7.996 -18.125 1 82.44 328 ASP B CA 1
ATOM 10442 C C . ASP B 1 328 ? 15.992 8.992 -18.984 1 82.44 328 ASP B C 1
ATOM 10444 O O . ASP B 1 328 ? 16.938 8.617 -19.688 1 82.44 328 ASP B O 1
ATOM 10448 N N . GLU B 1 329 ? 15.578 10.148 -18.938 1 78.5 329 GLU B N 1
ATOM 10449 C CA . GLU B 1 329 ? 16.203 11.18 -19.75 1 78.5 329 GLU B CA 1
ATOM 10450 C C . GLU B 1 329 ? 17.547 11.609 -19.172 1 78.5 329 GLU B C 1
ATOM 10452 O O . GLU B 1 329 ? 18.375 12.188 -19.891 1 78.5 329 GLU B O 1
ATOM 10457 N N . ASP B 1 330 ? 17.719 11.328 -17.922 1 74.88 330 ASP B N 1
ATOM 10458 C CA . ASP B 1 330 ? 18.969 11.711 -17.266 1 74.88 330 ASP B CA 1
ATOM 10459 C C . ASP B 1 330 ? 20.016 10.602 -17.391 1 74.88 330 ASP B C 1
ATOM 10461 O O . ASP B 1 330 ? 20.062 9.688 -16.562 1 74.88 330 ASP B O 1
ATOM 10465 N N . LYS B 1 331 ? 20.641 10.125 -18.516 1 61.69 331 LYS B N 1
ATOM 10466 C CA . LYS B 1 331 ? 21.531 9.023 -18.844 1 61.69 331 LYS B CA 1
ATOM 10467 C C . LYS B 1 331 ? 22.672 8.922 -17.844 1 61.69 331 LYS B C 1
ATOM 10469 O O . LYS B 1 331 ? 23.469 7.973 -17.891 1 61.69 331 LYS B O 1
ATOM 10474 N N . GLY B 1 332 ? 22.797 9.812 -16.938 1 59.09 332 GLY B N 1
ATOM 10475 C CA . GLY B 1 332 ? 24.047 9.797 -16.172 1 59.09 332 GLY B CA 1
ATOM 10476 C C . GLY B 1 332 ? 23.828 9.703 -14.68 1 59.09 332 GLY B C 1
ATOM 10477 O O . GLY B 1 332 ? 24.781 9.586 -13.914 1 59.09 332 GLY B O 1
ATOM 10478 N N . GLY B 1 333 ? 22.719 9.492 -14.258 1 63.97 333 GLY B N 1
ATOM 10479 C CA . GLY B 1 333 ? 22.688 9.711 -12.82 1 63.97 333 GLY B CA 1
ATOM 10480 C C . GLY B 1 333 ? 22.062 8.562 -12.055 1 63.97 333 GLY B C 1
ATOM 10481 O O . GLY B 1 333 ? 21.297 7.781 -12.617 1 63.97 333 GLY B O 1
ATOM 10482 N N . ASP B 1 334 ? 22.781 8.258 -10.906 1 81.5 334 ASP B N 1
ATOM 10483 C CA . ASP B 1 334 ? 22.188 7.359 -9.922 1 81.5 334 ASP B CA 1
ATOM 10484 C C . ASP B 1 334 ? 21.016 8.031 -9.211 1 81.5 334 ASP B C 1
ATOM 10486 O O . ASP B 1 334 ? 21.203 9.016 -8.492 1 81.5 334 ASP B O 1
ATOM 10490 N N . HIS B 1 335 ? 19.859 7.461 -9.5 1 88.94 335 HIS B N 1
ATOM 10491 C CA . HIS B 1 335 ? 18.688 8.133 -8.961 1 88.94 335 HIS B CA 1
ATOM 10492 C C . HIS B 1 335 ? 18 7.27 -7.91 1 88.94 335 HIS B C 1
ATOM 10494 O O . HIS B 1 335 ? 17.297 7.789 -7.043 1 88.94 335 HIS B O 1
ATOM 10500 N N . ILE B 1 336 ? 18.219 5.984 -7.961 1 95.94 336 ILE B N 1
ATOM 10501 C CA . ILE B 1 336 ? 17.469 5.094 -7.074 1 95.94 336 ILE B CA 1
ATOM 10502 C C . ILE B 1 336 ? 18.172 5.012 -5.719 1 95.94 336 ILE B C 1
ATOM 10504 O O . ILE B 1 336 ? 19.375 4.77 -5.648 1 95.94 336 ILE B O 1
ATOM 10508 N N . VAL B 1 337 ? 17.5 5.254 -4.656 1 97.44 337 VAL B N 1
ATOM 10509 C CA . VAL B 1 337 ? 18.016 5.129 -3.297 1 97.44 337 VAL B CA 1
ATOM 10510 C C . VAL B 1 337 ? 17.703 3.734 -2.752 1 97.44 337 VAL B C 1
ATOM 10512 O O . VAL B 1 337 ? 16.531 3.371 -2.584 1 97.44 337 VAL B O 1
ATOM 10515 N N . PHE B 1 338 ? 18.766 2.961 -2.479 1 98.06 338 PHE B N 1
ATOM 10516 C CA . PHE B 1 338 ? 18.562 1.662 -1.846 1 98.06 338 PHE B CA 1
ATOM 10517 C C . PHE B 1 338 ? 18.344 1.818 -0.346 1 98.06 338 PHE B C 1
ATOM 10519 O O . PHE B 1 338 ? 19.219 2.309 0.368 1 98.06 338 PHE B O 1
ATOM 10526 N N . PHE B 1 339 ? 17.094 1.304 0.185 1 97.81 339 PHE B N 1
ATOM 10527 C CA . PHE B 1 339 ? 16.797 1.486 1.602 1 97.81 339 PHE B CA 1
ATOM 10528 C C . PHE B 1 339 ? 15.758 0.481 2.074 1 97.81 339 PHE B C 1
ATOM 10530 O O . PHE B 1 339 ? 14.867 0.094 1.311 1 97.81 339 PHE B O 1
ATOM 10537 N N . GLY B 1 340 ? 15.875 -0.02 3.412 1 97.62 340 GLY B N 1
ATOM 10538 C CA . GLY B 1 340 ? 14.82 -0.747 4.098 1 97.62 340 GLY B CA 1
ATOM 10539 C C . GLY B 1 340 ? 15.219 -2.162 4.477 1 97.62 340 GLY B C 1
ATOM 10540 O O . GLY B 1 340 ? 14.555 -2.797 5.301 1 97.62 340 GLY B O 1
ATOM 10541 N N . LEU B 1 341 ? 16.281 -2.715 3.895 1 97.81 341 LEU B N 1
ATOM 10542 C CA . LEU B 1 341 ? 16.688 -4.105 4.094 1 97.81 341 LEU B CA 1
ATOM 10543 C C . LEU B 1 341 ? 16.969 -4.383 5.566 1 97.81 341 LEU B C 1
ATOM 10545 O O . LEU B 1 341 ? 16.547 -5.41 6.102 1 97.81 341 LEU B O 1
ATOM 10549 N N . GLN B 1 342 ? 17.688 -3.482 6.203 1 96 342 GLN B N 1
ATOM 10550 C CA . GLN B 1 342 ? 18.062 -3.68 7.598 1 96 342 GLN B CA 1
ATOM 10551 C C . GLN B 1 342 ? 16.844 -3.873 8.484 1 96 342 GLN B C 1
ATOM 10553 O O . GLN B 1 342 ? 16.859 -4.68 9.414 1 96 342 GLN B O 1
ATOM 10558 N N . TYR B 1 343 ? 15.781 -3.15 8.273 1 94.06 343 TYR B N 1
ATOM 10559 C CA . TYR B 1 343 ? 14.547 -3.332 9.023 1 94.06 343 TYR B CA 1
ATOM 10560 C C . TYR B 1 343 ? 14.031 -4.762 8.891 1 94.06 343 TYR B C 1
ATOM 10562 O O . TYR B 1 343 ? 13.703 -5.406 9.891 1 94.06 343 TYR B O 1
ATOM 10570 N N . PHE B 1 344 ? 13.922 -5.285 7.684 1 93.94 344 PHE B N 1
ATOM 10571 C CA . PHE B 1 344 ? 13.383 -6.617 7.457 1 93.94 344 PHE B CA 1
ATOM 10572 C C . PHE B 1 344 ? 14.258 -7.676 8.117 1 93.94 344 PHE B C 1
ATOM 10574 O O . PHE B 1 344 ? 13.75 -8.664 8.648 1 93.94 344 PHE B O 1
ATOM 10581 N N . ILE B 1 345 ? 15.531 -7.441 8.039 1 94.19 345 ILE B N 1
ATOM 10582 C CA . ILE B 1 345 ? 16.453 -8.367 8.688 1 94.19 345 ILE B CA 1
ATOM 10583 C C . ILE B 1 345 ? 16.203 -8.383 10.195 1 94.19 345 ILE B C 1
ATOM 10585 O O . ILE B 1 345 ? 15.969 -9.438 10.781 1 94.19 345 ILE B O 1
ATOM 10589 N N . LYS B 1 346 ? 16.172 -7.219 10.812 1 90.44 346 LYS B N 1
ATOM 10590 C CA . LYS B 1 346 ? 16.094 -7.113 12.266 1 90.44 346 LYS B CA 1
ATOM 10591 C C . LYS B 1 346 ? 14.711 -7.512 12.766 1 90.44 346 LYS B C 1
ATOM 10593 O O . LYS B 1 346 ? 14.578 -8.133 13.82 1 90.44 346 LYS B O 1
ATOM 10598 N N . GLU B 1 347 ? 13.711 -7.191 12.023 1 88.81 347 GLU B N 1
ATOM 10599 C CA . GLU B 1 347 ? 12.336 -7.414 12.469 1 88.81 347 GLU B CA 1
ATOM 10600 C C . GLU B 1 347 ? 11.922 -8.875 12.266 1 88.81 347 GLU B C 1
ATOM 10602 O O . GLU B 1 347 ? 11.164 -9.422 13.07 1 88.81 347 GLU B O 1
ATOM 10607 N N . TYR B 1 348 ? 12.477 -9.578 11.227 1 89.31 348 TYR B N 1
ATOM 10608 C CA . TYR B 1 348 ? 11.859 -10.844 10.836 1 89.31 348 TYR B CA 1
ATOM 10609 C C . TYR B 1 348 ? 12.883 -11.977 10.852 1 89.31 348 TYR B C 1
ATOM 10611 O O . TYR B 1 348 ? 12.508 -13.148 10.93 1 89.31 348 TYR B O 1
ATOM 10619 N N . LEU B 1 349 ? 14.172 -11.719 10.719 1 91.62 349 LEU B N 1
ATOM 10620 C CA . LEU B 1 349 ? 15.109 -12.797 10.445 1 91.62 349 LEU B CA 1
ATOM 10621 C C . LEU B 1 349 ? 16.078 -12.984 11.609 1 91.62 349 LEU B C 1
ATOM 10623 O O . LEU B 1 349 ? 16.562 -14.094 11.844 1 91.62 349 LEU B O 1
ATOM 10627 N N . GLU B 1 350 ? 16.422 -11.977 12.305 1 91.62 350 GLU B N 1
ATOM 10628 C CA . GLU B 1 350 ? 17.5 -11.969 13.297 1 91.62 350 GLU B CA 1
ATOM 10629 C C . GLU B 1 350 ? 17.141 -12.875 14.484 1 91.62 350 GLU B C 1
ATOM 10631 O O . GLU B 1 350 ? 16 -12.898 14.938 1 91.62 350 GLU B O 1
ATOM 10636 N N . GLY B 1 351 ? 18.094 -13.68 14.922 1 91.06 351 GLY B N 1
ATOM 10637 C CA . GLY B 1 351 ? 17.969 -14.445 16.156 1 91.06 351 GLY B CA 1
ATOM 10638 C C . GLY B 1 351 ? 17.281 -15.789 15.945 1 91.06 351 GLY B C 1
ATOM 10639 O O . GLY B 1 351 ? 17.422 -16.406 14.883 1 91.06 351 GLY B O 1
ATOM 10640 N N . VAL B 1 352 ? 16.734 -16.344 17.062 1 90.31 352 VAL B N 1
ATOM 10641 C CA . VAL B 1 352 ? 16.016 -17.609 17.047 1 90.31 352 VAL B CA 1
ATOM 10642 C C . VAL B 1 352 ? 14.586 -17.391 16.547 1 90.31 352 VAL B C 1
ATOM 10644 O O . VAL B 1 352 ? 13.734 -16.906 17.281 1 90.31 352 VAL B O 1
ATOM 10647 N N . VAL B 1 353 ? 14.406 -17.844 15.312 1 89.25 353 VAL B N 1
ATOM 10648 C CA . VAL B 1 353 ? 13.102 -17.547 14.719 1 89.25 353 VAL B CA 1
ATOM 10649 C C . VAL B 1 353 ? 12.375 -18.859 14.406 1 89.25 353 VAL B C 1
ATOM 10651 O O . VAL B 1 353 ? 11.195 -18.844 14.039 1 89.25 353 VAL B O 1
ATOM 10654 N N . VAL B 1 354 ? 12.977 -19.969 14.539 1 90.75 354 VAL B N 1
ATOM 10655 C CA . VAL B 1 354 ? 12.375 -21.281 14.328 1 90.75 354 VAL B CA 1
ATOM 10656 C C . VAL B 1 354 ? 12.258 -22.016 15.656 1 90.75 354 VAL B C 1
ATOM 10658 O O . VAL B 1 354 ? 13.273 -22.359 16.281 1 90.75 354 VAL B O 1
ATOM 10661 N N . THR B 1 355 ? 11.055 -22.328 16.047 1 87.06 355 THR B N 1
ATOM 10662 C CA . THR B 1 355 ? 10.781 -23.031 17.297 1 87.06 355 THR B CA 1
ATOM 10663 C C . THR B 1 355 ? 9.836 -24.203 17.047 1 87.06 355 THR B C 1
ATOM 10665 O O . THR B 1 355 ? 9.242 -24.328 15.977 1 87.06 355 THR B O 1
ATOM 10668 N N . LYS B 1 356 ? 9.727 -25.062 18.031 1 84.06 356 LYS B N 1
ATOM 10669 C CA . LYS B 1 356 ? 8.852 -26.234 17.938 1 84.06 356 LYS B CA 1
ATOM 10670 C C . LYS B 1 356 ? 7.398 -25.828 17.734 1 84.06 356 LYS B C 1
ATOM 10672 O O . LYS B 1 356 ? 6.699 -26.406 16.891 1 84.06 356 LYS B O 1
ATOM 10677 N N . GLU B 1 357 ? 7 -24.797 18.453 1 79.75 357 GLU B N 1
ATOM 10678 C CA . GLU B 1 357 ? 5.625 -24.312 18.344 1 79.75 357 GLU B CA 1
ATOM 10679 C C . GLU B 1 357 ? 5.324 -23.812 16.938 1 79.75 357 GLU B C 1
ATOM 10681 O O . GLU B 1 357 ? 4.246 -24.078 16.391 1 79.75 357 GLU B O 1
ATOM 10686 N N . LYS B 1 358 ? 6.258 -23.172 16.375 1 82.69 358 LYS B N 1
ATOM 10687 C CA . LYS B 1 358 ? 6.074 -22.625 15.023 1 82.69 358 LYS B CA 1
ATOM 10688 C C . LYS B 1 358 ? 6.066 -23.734 13.977 1 82.69 358 LYS B C 1
ATOM 10690 O O . LYS B 1 358 ? 5.32 -23.656 13 1 82.69 358 LYS B O 1
ATOM 10695 N N . ILE B 1 359 ? 6.871 -24.703 14.094 1 84.19 359 ILE B N 1
ATOM 10696 C CA . ILE B 1 359 ? 6.914 -25.844 13.188 1 84.19 359 ILE B CA 1
ATOM 10697 C C . ILE B 1 359 ? 5.578 -26.594 13.234 1 84.19 359 ILE B C 1
ATOM 10699 O O . ILE B 1 359 ? 5 -26.906 12.188 1 84.19 359 ILE B O 1
ATOM 10703 N N . ASP B 1 360 ? 5.098 -26.828 14.461 1 78.69 360 ASP B N 1
ATOM 10704 C CA . ASP B 1 360 ? 3.842 -27.547 14.617 1 78.69 360 ASP B CA 1
ATOM 10705 C C . ASP B 1 360 ? 2.682 -26.781 13.992 1 78.69 360 ASP B C 1
ATOM 10707 O O . ASP B 1 360 ? 1.858 -27.359 13.281 1 78.69 360 ASP B O 1
ATOM 10711 N N . ALA B 1 361 ? 2.721 -25.5 14.203 1 76.5 361 ALA B N 1
ATOM 10712 C CA . ALA B 1 361 ? 1.67 -24.656 13.641 1 76.5 361 ALA B CA 1
ATOM 10713 C C . ALA B 1 361 ? 1.771 -24.594 12.125 1 76.5 361 ALA B C 1
ATOM 10715 O O . ALA B 1 361 ? 0.755 -24.641 11.422 1 76.5 361 ALA B O 1
ATOM 10716 N N . GLY B 1 362 ? 2.951 -24.438 11.664 1 80.69 362 GLY B N 1
ATOM 10717 C CA . GLY B 1 362 ? 3.16 -24.375 10.227 1 80.69 362 GLY B CA 1
ATOM 10718 C C . GLY B 1 362 ? 2.771 -25.656 9.508 1 80.69 362 GLY B C 1
ATOM 10719 O O . GLY B 1 362 ? 2.129 -25.609 8.453 1 80.69 362 GLY B O 1
ATOM 10720 N N . ASP B 1 363 ? 3.143 -26.734 10.062 1 79.19 363 ASP B N 1
ATOM 10721 C CA . ASP B 1 363 ? 2.832 -28.047 9.492 1 79.19 363 ASP B CA 1
ATOM 10722 C C . ASP B 1 363 ? 1.324 -28.25 9.383 1 79.19 363 ASP B C 1
ATOM 10724 O O . ASP B 1 363 ? 0.822 -28.656 8.328 1 79.19 363 ASP B O 1
ATOM 10728 N N . ALA B 1 364 ? 0.647 -27.953 10.406 1 74.88 364 ALA B N 1
ATOM 10729 C CA . ALA B 1 364 ? -0.805 -28.109 10.438 1 74.88 364 ALA B CA 1
ATOM 10730 C C . ALA B 1 364 ? -1.477 -27.141 9.453 1 74.88 364 ALA B C 1
ATOM 10732 O O . ALA B 1 364 ? -2.416 -27.531 8.75 1 74.88 364 ALA B O 1
ATOM 10733 N N . PHE B 1 365 ? -1.047 -25.969 9.336 1 79.81 365 PHE B N 1
ATOM 10734 C CA . PHE B 1 365 ? -1.629 -24.953 8.469 1 79.81 365 PHE B CA 1
ATOM 10735 C C . PHE B 1 365 ? -1.419 -25.297 7.004 1 79.81 365 PHE B C 1
ATOM 10737 O O . PHE B 1 365 ? -2.367 -25.297 6.215 1 79.81 365 PHE B O 1
ATOM 10744 N N . VAL B 1 366 ? -0.209 -25.625 6.699 1 81.62 366 VAL B N 1
ATOM 10745 C CA . VAL B 1 366 ? 0.141 -25.875 5.305 1 81.62 366 VAL B CA 1
ATOM 10746 C C . VAL B 1 366 ? -0.58 -27.109 4.793 1 81.62 366 VAL B C 1
ATOM 10748 O O . VAL B 1 366 ? -0.99 -27.172 3.631 1 81.62 366 VAL B O 1
ATOM 10751 N N . ALA B 1 367 ? -0.691 -28.172 5.617 1 77.44 367 ALA B N 1
ATOM 10752 C CA . ALA B 1 367 ? -1.384 -29.391 5.215 1 77.44 367 ALA B CA 1
ATOM 10753 C C . ALA B 1 367 ? -2.809 -29.078 4.762 1 77.44 367 ALA B C 1
ATOM 10755 O O . ALA B 1 367 ? -3.311 -29.703 3.818 1 77.44 367 ALA B O 1
ATOM 10756 N N . ARG B 1 368 ? -3.352 -28.094 5.355 1 77.25 368 ARG B N 1
ATOM 10757 C CA . ARG B 1 368 ? -4.719 -27.719 5.012 1 77.25 368 ARG B CA 1
ATOM 10758 C C . ARG B 1 368 ? -4.742 -26.688 3.881 1 77.25 368 ARG B C 1
ATOM 10760 O O . ARG B 1 368 ? -5.598 -26.766 2.992 1 77.25 368 ARG B O 1
ATOM 10767 N N . TYR B 1 369 ? -3.861 -25.781 3.982 1 81.06 369 TYR B N 1
ATOM 10768 C CA . TYR B 1 369 ? -3.779 -24.688 3.02 1 81.06 369 TYR B CA 1
ATOM 10769 C C . TYR B 1 369 ? -3.518 -25.219 1.614 1 81.06 369 TYR B C 1
ATOM 10771 O O . TYR B 1 369 ? -3.965 -24.625 0.629 1 81.06 369 TYR B O 1
ATOM 10779 N N . MET B 1 370 ? -2.918 -26.422 1.543 1 81.25 370 MET B N 1
ATOM 10780 C CA . MET B 1 370 ? -2.525 -27 0.263 1 81.25 370 MET B CA 1
ATOM 10781 C C . MET B 1 370 ? -3.471 -28.125 -0.135 1 81.25 370 MET B C 1
ATOM 10783 O O . MET B 1 370 ? -3.111 -28.984 -0.943 1 81.25 370 MET B O 1
ATOM 10787 N N . SER B 1 371 ? -4.738 -28.094 0.385 1 74.38 371 SER B N 1
ATOM 10788 C CA . SER B 1 371 ? -5.734 -29.109 0.108 1 74.38 371 SER B CA 1
ATOM 10789 C C . SER B 1 371 ? -7.086 -28.5 -0.238 1 74.38 371 SER B C 1
ATOM 10791 O O . SER B 1 371 ? -7.367 -27.359 0.141 1 74.38 371 SER B O 1
ATOM 10793 N N . ASP B 1 372 ? -7.82 -29.156 -1.1 1 68.94 372 ASP B N 1
ATOM 10794 C CA . ASP B 1 372 ? -9.211 -28.766 -1.28 1 68.94 372 ASP B CA 1
ATOM 10795 C C . ASP B 1 372 ? -10.094 -29.328 -0.165 1 68.94 372 ASP B C 1
ATOM 10797 O O . ASP B 1 372 ? -10.539 -30.469 -0.238 1 68.94 372 ASP B O 1
ATOM 10801 N N . VAL B 1 373 ? -10.359 -28.547 0.793 1 58.66 373 VAL B N 1
ATOM 10802 C CA . VAL B 1 373 ? -11.023 -29.016 1.997 1 58.66 373 VAL B CA 1
ATOM 10803 C C . VAL B 1 373 ? -12.523 -29.172 1.73 1 58.66 373 VAL B C 1
ATOM 10805 O O . VAL B 1 373 ? -13.242 -29.781 2.531 1 58.66 373 VAL B O 1
ATOM 10808 N N . ARG B 1 374 ? -13.07 -28.609 0.626 1 57.47 374 ARG B N 1
ATOM 10809 C CA . ARG B 1 374 ? -14.492 -28.688 0.296 1 57.47 374 ARG B CA 1
ATOM 10810 C C . ARG B 1 374 ? -14.859 -30.078 -0.201 1 57.47 374 ARG B C 1
ATOM 10812 O O . ARG B 1 374 ? -16.016 -30.5 -0.103 1 57.47 374 ARG B O 1
ATOM 10819 N N . VAL B 1 375 ? -14.047 -30.609 -1.059 1 50.59 375 VAL B N 1
ATOM 10820 C CA . VAL B 1 375 ? -14.352 -31.891 -1.669 1 50.59 375 VAL B CA 1
ATOM 10821 C C . VAL B 1 375 ? -14.023 -33.031 -0.691 1 50.59 375 VAL B C 1
ATOM 10823 O O . VAL B 1 375 ? -13.609 -34.094 -1.102 1 50.59 375 VAL B O 1
ATOM 10826 N N . ILE B 1 376 ? -13.844 -32.562 0.457 1 43.03 376 ILE B N 1
ATOM 10827 C CA . ILE B 1 376 ? -13.562 -33.75 1.281 1 43.03 376 ILE B CA 1
ATOM 10828 C C . ILE B 1 376 ? -14.773 -34.656 1.277 1 43.03 376 ILE B C 1
ATOM 10830 O O . ILE B 1 376 ? -15.797 -34.375 1.893 1 43.03 376 ILE B O 1
ATOM 10834 N N . PRO B 1 377 ? -15.367 -35 0.088 1 38.84 377 PRO B N 1
ATOM 10835 C CA . PRO B 1 377 ? -16.297 -36.094 0.408 1 38.84 377 PRO B CA 1
ATOM 10836 C C . PRO B 1 377 ? -15.867 -36.906 1.631 1 38.84 377 PRO B C 1
ATOM 10838 O O . PRO B 1 377 ? -14.695 -36.875 2.012 1 38.84 377 PRO B O 1
ATOM 10841 N N . PRO B 1 378 ? -16.938 -37.562 2.189 1 35.5 378 PRO B N 1
ATOM 10842 C CA . PRO B 1 378 ? -16.422 -38.656 3.025 1 35.5 378 PRO B CA 1
ATOM 10843 C C . PRO B 1 378 ? -15.102 -39.219 2.508 1 35.5 378 PRO B C 1
ATOM 10845 O O . PRO B 1 378 ? -14.461 -40.031 3.191 1 35.5 378 PRO B O 1
ATOM 10848 N N . ASN B 1 379 ? -15.078 -39.031 1.205 1 34.12 379 ASN B N 1
ATOM 10849 C CA . ASN B 1 379 ? -14.047 -39.75 0.459 1 34.12 379 ASN B CA 1
ATOM 10850 C C . ASN B 1 379 ? -12.695 -39.062 0.557 1 34.12 379 ASN B C 1
ATOM 10852 O O . ASN B 1 379 ? -11.688 -39.562 0.067 1 34.12 379 ASN B O 1
ATOM 10856 N N . HIS B 1 380 ? -12.641 -37.719 0.396 1 42.5 380 HIS B N 1
ATOM 10857 C CA . HIS B 1 380 ? -11.32 -37.219 0.752 1 42.5 380 HIS B CA 1
ATOM 10858 C C . HIS B 1 380 ? -11.031 -37.406 2.236 1 42.5 380 HIS B C 1
ATOM 10860 O O . HIS B 1 380 ? -10.43 -36.531 2.877 1 42.5 380 HIS B O 1
ATOM 10866 N N . ILE B 1 381 ? -11.727 -38.219 2.668 1 42.31 381 ILE B N 1
ATOM 10867 C CA . ILE B 1 381 ? -11.438 -38.781 3.986 1 42.31 381 ILE B CA 1
ATOM 10868 C C . ILE B 1 381 ? -9.93 -38.812 4.211 1 42.31 381 ILE B C 1
ATOM 10870 O O . ILE B 1 381 ? -9.461 -39.125 5.305 1 42.31 381 ILE B O 1
ATOM 10874 N N . ASN B 1 382 ? -9.273 -38.719 2.969 1 46.84 382 ASN B N 1
ATOM 10875 C CA . ASN B 1 382 ? -7.922 -39.281 2.93 1 46.84 382 ASN B CA 1
ATOM 10876 C C . ASN B 1 382 ? -6.906 -38.281 3.506 1 46.84 382 ASN B C 1
ATOM 10878 O O . ASN B 1 382 ? -5.715 -38.375 3.203 1 46.84 382 ASN B O 1
ATOM 10882 N N . GLY B 1 383 ? -7.207 -37.375 3.984 1 57.62 383 GLY B N 1
ATOM 10883 C CA . GLY B 1 383 ? -6.289 -36.625 4.816 1 57.62 383 GLY B CA 1
ATOM 10884 C C . GLY B 1 383 ? -5.742 -35.406 4.129 1 57.62 383 GLY B C 1
ATOM 10885 O O . GLY B 1 383 ? -6.141 -35.062 3.006 1 57.62 383 GLY B O 1
ATOM 10886 N N . PHE B 1 384 ? -5.109 -34.531 4.633 1 69 384 PHE B N 1
ATOM 10887 C CA . PHE B 1 384 ? -4.418 -33.312 4.215 1 69 384 PHE B CA 1
ATOM 10888 C C . PHE B 1 384 ? -3.021 -33.625 3.695 1 69 384 PHE B C 1
ATOM 10890 O O . PHE B 1 384 ? -2.467 -34.688 4.008 1 69 384 PHE B O 1
ATOM 10897 N N . ASP B 1 385 ? -2.619 -32.844 2.643 1 70.38 385 ASP B N 1
ATOM 10898 C CA . ASP B 1 385 ? -1.271 -33.031 2.119 1 70.38 385 ASP B CA 1
ATOM 10899 C C . ASP B 1 385 ? -0.22 -32.594 3.133 1 70.38 385 ASP B C 1
ATOM 10901 O O . ASP B 1 385 ? -0.012 -31.406 3.332 1 70.38 385 ASP B O 1
ATOM 10905 N N . PHE B 1 386 ? 0.47 -33.531 3.594 1 70.44 386 PHE B N 1
ATOM 10906 C CA . PHE B 1 386 ? 1.473 -33.219 4.609 1 70.44 386 PHE B CA 1
ATOM 10907 C C . PHE B 1 386 ? 2.869 -33.188 4 1 70.44 386 PHE B C 1
ATOM 10909 O O . PHE B 1 386 ? 3.865 -33.094 4.719 1 70.44 386 PHE B O 1
ATOM 10916 N N . THR B 1 387 ? 2.902 -33.25 2.709 1 72.69 387 THR B N 1
ATOM 10917 C CA . THR B 1 387 ? 4.211 -33.344 2.07 1 72.69 387 THR B CA 1
ATOM 10918 C C . THR B 1 387 ? 4.715 -31.969 1.666 1 72.69 387 THR B C 1
ATOM 10920 O O . THR B 1 387 ? 5.871 -31.812 1.27 1 72.69 387 THR B O 1
ATOM 10923 N N . MET B 1 388 ? 3.91 -31.047 1.794 1 79.25 388 MET B N 1
ATOM 10924 C CA . MET B 1 388 ? 4.25 -29.734 1.259 1 79.25 388 MET B CA 1
ATOM 10925 C C . MET B 1 388 ? 5.094 -28.938 2.25 1 79.25 388 MET B C 1
ATOM 10927 O O . MET B 1 388 ? 5.809 -28.016 1.863 1 79.25 388 MET B O 1
ATOM 10931 N N . PHE B 1 389 ? 5.047 -29.297 3.512 1 80.12 389 PHE B N 1
ATOM 10932 C CA . PHE B 1 389 ? 5.848 -28.672 4.555 1 80.12 389 PHE B CA 1
ATOM 10933 C C . PHE B 1 389 ? 7.059 -29.531 4.898 1 80.12 389 PHE B C 1
ATOM 10935 O O . PHE B 1 389 ? 6.91 -30.656 5.406 1 80.12 389 PHE B O 1
ATOM 10942 N N . PRO B 1 390 ? 8.258 -29.031 4.52 1 80.94 390 PRO B N 1
ATOM 10943 C CA . PRO B 1 390 ? 9.43 -29.859 4.809 1 80.94 390 PRO B CA 1
ATOM 10944 C C . PRO B 1 390 ? 9.781 -29.891 6.297 1 80.94 390 PRO B C 1
ATOM 10946 O O . PRO B 1 390 ? 10.836 -29.406 6.695 1 80.94 390 PRO B O 1
ATOM 10949 N N . ARG B 1 391 ? 8.984 -30.594 7 1 81.94 391 ARG B N 1
ATOM 10950 C CA . ARG B 1 391 ? 9.078 -30.625 8.453 1 81.94 391 ARG B CA 1
ATOM 10951 C C . ARG B 1 391 ? 10.469 -31.062 8.898 1 81.94 391 ARG B C 1
ATOM 10953 O O . ARG B 1 391 ? 11.031 -30.5 9.852 1 81.94 391 ARG B O 1
ATOM 10960 N N . GLY B 1 392 ? 11.023 -32.125 8.234 1 80.19 392 GLY B N 1
ATOM 10961 C CA . GLY B 1 392 ? 12.352 -32.594 8.602 1 80.19 392 GLY B CA 1
ATOM 10962 C C . GLY B 1 392 ? 13.414 -31.531 8.516 1 80.19 392 GLY B C 1
ATOM 10963 O O . GLY B 1 392 ? 14.281 -31.422 9.391 1 80.19 392 GLY B O 1
ATOM 10964 N N . ASP B 1 393 ? 13.391 -30.719 7.504 1 84.5 393 ASP B N 1
ATOM 10965 C CA . ASP B 1 393 ? 14.344 -29.641 7.332 1 84.5 393 ASP B CA 1
ATOM 10966 C C . ASP B 1 393 ? 14.141 -28.562 8.406 1 84.5 393 ASP B C 1
ATOM 10968 O O . ASP B 1 393 ? 15.117 -28.016 8.938 1 84.5 393 ASP B O 1
ATOM 10972 N N . TRP B 1 394 ? 12.953 -28.281 8.758 1 88.12 394 TRP B N 1
ATOM 10973 C CA . TRP B 1 394 ? 12.664 -27.281 9.781 1 88.12 394 TRP B CA 1
ATOM 10974 C C . TRP B 1 394 ? 13.141 -27.75 11.148 1 88.12 394 TRP B C 1
ATOM 10976 O O . TRP B 1 394 ? 13.656 -26.953 11.945 1 88.12 394 TRP B O 1
ATOM 10986 N N . GLU B 1 395 ? 12.953 -29 11.383 1 85.88 395 GLU B N 1
ATOM 10987 C CA . GLU B 1 395 ? 13.445 -29.562 12.641 1 85.88 395 GLU B CA 1
ATOM 10988 C C . GLU B 1 395 ? 14.969 -29.5 12.703 1 85.88 395 GLU B C 1
ATOM 10990 O O . GLU B 1 395 ? 15.539 -29.219 13.766 1 85.88 395 GLU B O 1
ATOM 10995 N N . ALA B 1 396 ? 15.555 -29.812 11.594 1 87.31 396 ALA B N 1
ATOM 10996 C CA . ALA B 1 396 ? 17.016 -29.703 11.531 1 87.31 396 ALA B CA 1
ATOM 10997 C C . ALA B 1 396 ? 17.469 -28.281 11.805 1 87.31 396 ALA B C 1
ATOM 10999 O O . ALA B 1 396 ? 18.469 -28.062 12.492 1 87.31 396 ALA B O 1
ATOM 11000 N N . ILE B 1 397 ? 16.828 -27.281 11.328 1 92.25 397 ILE B N 1
ATOM 11001 C CA . ILE B 1 397 ? 17.141 -25.875 11.562 1 92.25 397 ILE B CA 1
ATOM 11002 C C . ILE B 1 397 ? 16.922 -25.531 13.031 1 92.25 397 ILE B C 1
ATOM 11004 O O . ILE B 1 397 ? 17.75 -24.859 13.648 1 92.25 397 ILE B O 1
ATOM 11008 N N . MET B 1 398 ? 15.805 -26 13.617 1 90.81 398 MET B N 1
ATOM 11009 C CA . MET B 1 398 ? 15.484 -25.734 15.016 1 90.81 398 MET B CA 1
ATOM 11010 C C . MET B 1 398 ? 16.594 -26.234 15.938 1 90.81 398 MET B C 1
ATOM 11012 O O . MET B 1 398 ? 16.984 -25.547 16.891 1 90.81 398 MET B O 1
ATOM 11016 N N . THR B 1 399 ? 17.172 -27.391 15.586 1 90.88 399 THR B N 1
ATOM 11017 C CA . THR B 1 399 ? 18.156 -28.016 16.469 1 90.88 399 THR B CA 1
ATOM 11018 C C . THR B 1 399 ? 19.562 -27.578 16.109 1 90.88 399 THR B C 1
ATOM 11020 O O . THR B 1 399 ? 20.484 -27.734 16.922 1 90.88 399 THR B O 1
ATOM 11023 N N . GLY B 1 400 ? 19.75 -27.188 14.922 1 92.81 400 GLY B N 1
ATOM 11024 C CA . GLY B 1 400 ? 21.078 -26.875 14.43 1 92.81 400 GLY B CA 1
ATOM 11025 C C . GLY B 1 400 ? 21.797 -28.094 13.867 1 92.81 400 GLY B C 1
ATOM 11026 O O . GLY B 1 400 ? 22.969 -28.016 13.516 1 92.81 400 GLY B O 1
ATOM 11027 N N . ASP B 1 401 ? 21.125 -29.25 13.742 1 89 401 ASP B N 1
ATOM 11028 C CA . ASP B 1 401 ? 21.719 -30.469 13.195 1 89 401 ASP B CA 1
ATOM 11029 C C . ASP B 1 401 ? 21.547 -30.531 11.68 1 89 401 ASP B C 1
ATOM 11031 O O . ASP B 1 401 ? 20.922 -31.469 11.164 1 89 401 ASP B O 1
ATOM 11035 N N . HIS B 1 402 ? 22.203 -29.656 10.992 1 87.69 402 HIS B N 1
ATOM 11036 C CA . HIS B 1 402 ? 22.062 -29.5 9.547 1 87.69 402 HIS B CA 1
ATOM 11037 C C . HIS B 1 402 ? 22.562 -30.734 8.805 1 87.69 402 HIS B C 1
ATOM 11039 O O . HIS B 1 402 ? 22.047 -31.062 7.734 1 87.69 402 HIS B O 1
ATOM 11045 N N . ASP B 1 403 ? 23.438 -31.453 9.398 1 82.44 403 ASP B N 1
ATOM 11046 C CA . ASP B 1 403 ? 24.078 -32.594 8.734 1 82.44 403 ASP B CA 1
ATOM 11047 C C . ASP B 1 403 ? 23.438 -33.906 9.18 1 82.44 403 ASP B C 1
ATOM 11049 O O . ASP B 1 403 ? 23.922 -34.969 8.812 1 82.44 403 ASP B O 1
ATOM 11053 N N . ALA B 1 404 ? 22.453 -33.812 10 1 80.25 404 ALA B N 1
ATOM 11054 C CA . ALA B 1 404 ? 21.75 -35.031 10.477 1 80.25 404 ALA B CA 1
ATOM 11055 C C . ALA B 1 404 ? 22.719 -35.969 11.188 1 80.25 404 ALA B C 1
ATOM 11057 O O . ALA B 1 404 ? 22.75 -37.156 10.883 1 80.25 404 ALA B O 1
ATOM 11058 N N . THR B 1 405 ? 23.5 -35.438 12.094 1 77.81 405 THR B N 1
ATOM 11059 C CA . THR B 1 405 ? 24.484 -36.219 12.859 1 77.81 405 THR B CA 1
ATOM 11060 C C . THR B 1 405 ? 23.859 -36.75 14.156 1 77.81 405 THR B C 1
ATOM 11062 O O . THR B 1 405 ? 24.406 -37.625 14.797 1 77.81 405 THR B O 1
ATOM 11065 N N . GLY B 1 406 ? 22.766 -36.188 14.5 1 74.88 406 GLY B N 1
ATOM 11066 C CA . GLY B 1 406 ? 22.156 -36.469 15.789 1 74.88 406 GLY B CA 1
ATOM 11067 C C . GLY B 1 406 ? 22.516 -35.469 16.859 1 74.88 406 GLY B C 1
ATOM 11068 O O . GLY B 1 406 ? 21.906 -35.438 17.922 1 74.88 406 GLY B O 1
ATOM 11069 N N . GLU B 1 407 ? 23.516 -34.625 16.578 1 84.94 407 GLU B N 1
ATOM 11070 C CA . GLU B 1 407 ? 23.922 -33.594 17.5 1 84.94 407 GLU B CA 1
ATOM 11071 C C . GLU B 1 407 ? 23.75 -32.188 16.875 1 84.94 407 GLU B C 1
ATOM 11073 O O . GLU B 1 407 ? 24.312 -31.906 15.82 1 84.94 407 GLU B O 1
ATOM 11078 N N . GLY B 1 408 ? 22.984 -31.453 17.578 1 88.19 408 GLY B N 1
ATOM 11079 C CA . GLY B 1 408 ? 22.75 -30.094 17.094 1 88.19 408 GLY B CA 1
ATOM 11080 C C . GLY B 1 408 ? 23.906 -29.156 17.391 1 88.19 408 GLY B C 1
ATOM 11081 O O . GLY B 1 408 ? 24.578 -29.297 18.422 1 88.19 408 GLY B O 1
ATOM 11082 N N . VAL B 1 409 ? 24.156 -28.172 16.562 1 92.56 409 VAL B N 1
ATOM 11083 C CA . VAL B 1 409 ? 25.094 -27.078 16.797 1 92.56 409 VAL B CA 1
ATOM 11084 C C . VAL B 1 409 ? 24.375 -25.906 17.453 1 92.56 409 VAL B C 1
ATOM 11086 O O . VAL B 1 409 ? 23.562 -25.219 16.828 1 92.56 409 VAL B O 1
ATOM 11089 N N . PRO B 1 410 ? 24.641 -25.562 18.656 1 92.31 410 PRO B N 1
ATOM 11090 C CA . PRO B 1 410 ? 23.906 -24.547 19.422 1 92.31 410 PRO B CA 1
ATOM 11091 C C . PRO B 1 410 ? 23.922 -23.188 18.75 1 92.31 410 PRO B C 1
ATOM 11093 O O . PRO B 1 410 ? 22.906 -22.469 18.75 1 92.31 410 PRO B O 1
ATOM 11096 N N . ALA B 1 411 ? 25 -22.828 18.156 1 93 411 ALA B N 1
ATOM 11097 C CA . ALA B 1 411 ? 25.141 -21.5 17.562 1 93 411 ALA B CA 1
ATOM 11098 C C . ALA B 1 411 ? 24.203 -21.359 16.359 1 93 411 ALA B C 1
ATOM 11100 O O . ALA B 1 411 ? 23.906 -20.234 15.93 1 93 411 ALA B O 1
ATOM 11101 N N . LEU B 1 412 ? 23.734 -22.438 15.875 1 95.38 412 LEU B N 1
ATOM 11102 C CA . LEU B 1 412 ? 22.906 -22.422 14.68 1 95.38 412 LEU B CA 1
ATOM 11103 C C . LEU B 1 412 ? 21.438 -22.719 15.023 1 95.38 412 LEU B C 1
ATOM 11105 O O . LEU B 1 412 ? 20.547 -22.5 14.203 1 95.38 412 LEU B O 1
ATOM 11109 N N . ALA B 1 413 ? 21.188 -23.156 16.234 1 94.38 413 ALA B N 1
ATOM 11110 C CA . ALA B 1 413 ? 19.875 -23.656 16.625 1 94.38 413 ALA B CA 1
ATOM 11111 C C . ALA B 1 413 ? 18.812 -22.562 16.531 1 94.38 413 ALA B C 1
ATOM 11113 O O . ALA B 1 413 ? 18.969 -21.484 17.125 1 94.38 413 ALA B O 1
ATOM 11114 N N . GLY B 1 414 ? 17.844 -22.844 15.766 1 92.62 414 GLY B N 1
ATOM 11115 C CA . GLY B 1 414 ? 16.688 -21.969 15.633 1 92.62 414 GLY B CA 1
ATOM 11116 C C . GLY B 1 414 ? 16.938 -20.781 14.711 1 92.62 414 GLY B C 1
ATOM 11117 O O . GLY B 1 414 ? 16.062 -19.938 14.531 1 92.62 414 GLY B O 1
ATOM 11118 N N . ARG B 1 415 ? 18.156 -20.781 14.141 1 93.69 415 ARG B N 1
ATOM 11119 C CA . ARG B 1 415 ? 18.547 -19.672 13.273 1 93.69 415 ARG B CA 1
ATOM 11120 C C . ARG B 1 415 ? 18.5 -20.078 11.805 1 93.69 415 ARG B C 1
ATOM 11122 O O . ARG B 1 415 ? 18.797 -21.219 11.461 1 93.69 415 ARG B O 1
ATOM 11129 N N . LEU B 1 416 ? 18.047 -19.188 10.961 1 93.81 416 LEU B N 1
ATOM 11130 C CA . LEU B 1 416 ? 17.922 -19.5 9.539 1 93.81 416 LEU B CA 1
ATOM 11131 C C . LEU B 1 416 ? 19.297 -19.641 8.891 1 93.81 416 LEU B C 1
ATOM 11133 O O . LEU B 1 416 ? 20.141 -18.734 9.008 1 93.81 416 LEU B O 1
ATOM 11137 N N . PRO B 1 417 ? 19.547 -20.703 8.211 1 95.44 417 PRO B N 1
ATOM 11138 C CA . PRO B 1 417 ? 20.828 -20.922 7.539 1 95.44 417 PRO B CA 1
ATOM 11139 C C . PRO B 1 417 ? 20.938 -20.172 6.207 1 95.44 417 PRO B C 1
ATOM 11141 O O . PRO B 1 417 ? 21.031 -20.812 5.152 1 95.44 417 PRO B O 1
ATOM 11144 N N . ILE B 1 418 ? 21.047 -18.859 6.277 1 96.06 418 ILE B N 1
ATOM 11145 C CA . ILE B 1 418 ? 21.094 -18.016 5.086 1 96.06 418 ILE B CA 1
ATOM 11146 C C . ILE B 1 418 ? 22.156 -16.938 5.266 1 96.06 418 ILE B C 1
ATOM 11148 O O . ILE B 1 418 ? 22.594 -16.656 6.387 1 96.06 418 ILE B O 1
ATOM 11152 N N . LYS B 1 419 ? 22.547 -16.422 4.141 1 97.25 419 LYS B N 1
ATOM 11153 C CA . LYS B 1 419 ? 23.469 -15.305 4.035 1 97.25 419 LYS B CA 1
ATOM 11154 C C . LYS B 1 419 ? 22.906 -14.203 3.139 1 97.25 419 LYS B C 1
ATOM 11156 O O . LYS B 1 419 ? 22.328 -14.492 2.086 1 97.25 419 LYS B O 1
ATOM 11161 N N . ILE B 1 420 ? 22.938 -12.961 3.674 1 97.94 420 ILE B N 1
ATOM 11162 C CA . ILE B 1 420 ? 22.562 -11.805 2.861 1 97.94 420 ILE B CA 1
ATOM 11163 C C . ILE B 1 420 ? 23.766 -10.906 2.646 1 97.94 420 ILE B C 1
ATOM 11165 O O . ILE B 1 420 ? 24.438 -10.508 3.605 1 97.94 420 ILE B O 1
ATOM 11169 N N . GLU B 1 421 ? 24.125 -10.641 1.403 1 97.88 421 GLU B N 1
ATOM 11170 C CA . GLU B 1 421 ? 25.125 -9.664 0.998 1 97.88 421 GLU B CA 1
ATOM 11171 C C . GLU B 1 421 ? 24.469 -8.445 0.343 1 97.88 421 GLU B C 1
ATOM 11173 O O . GLU B 1 421 ? 23.562 -8.586 -0.482 1 97.88 421 GLU B O 1
ATOM 11178 N N . ALA B 1 422 ? 24.875 -7.242 0.779 1 98.31 422 ALA B N 1
ATOM 11179 C CA . ALA B 1 422 ? 24.141 -6.07 0.313 1 98.31 422 ALA B CA 1
ATOM 11180 C C . ALA B 1 422 ? 25.062 -4.863 0.172 1 98.31 422 ALA B C 1
ATOM 11182 O O . ALA B 1 422 ? 26.141 -4.82 0.784 1 98.31 422 ALA B O 1
ATOM 11183 N N . LEU B 1 423 ? 24.641 -3.932 -0.707 1 97.5 423 LEU B N 1
ATOM 11184 C CA . LEU B 1 423 ? 25.188 -2.576 -0.666 1 97.5 423 LEU B CA 1
ATOM 11185 C C . LEU B 1 423 ? 24.781 -1.867 0.621 1 97.5 423 LEU B C 1
ATOM 11187 O O . LEU B 1 423 ? 23.766 -2.227 1.24 1 97.5 423 LEU B O 1
ATOM 11191 N N . PRO B 1 424 ? 25.609 -0.86 1.03 1 96.44 424 PRO B N 1
ATOM 11192 C CA . PRO B 1 424 ? 25.125 -0.083 2.178 1 96.44 424 PRO B CA 1
ATOM 11193 C C . PRO B 1 424 ? 23.812 0.643 1.896 1 96.44 424 PRO B C 1
ATOM 11195 O O . PRO B 1 424 ? 23.625 1.179 0.801 1 96.44 424 PRO B O 1
ATOM 11198 N N . GLU B 1 425 ? 22.891 0.602 2.85 1 96.62 425 GLU B N 1
ATOM 11199 C CA . GLU B 1 425 ? 21.656 1.368 2.672 1 96.62 425 GLU B CA 1
ATOM 11200 C C . GLU B 1 425 ? 21.953 2.85 2.461 1 96.62 425 GLU B C 1
ATOM 11202 O O . GLU B 1 425 ? 22.891 3.393 3.057 1 96.62 425 GLU B O 1
ATOM 11207 N N . GLY B 1 426 ? 21.156 3.473 1.628 1 96.19 426 GLY B N 1
ATOM 11208 C CA . GLY B 1 426 ? 21.391 4.852 1.222 1 96.19 426 GLY B CA 1
ATOM 11209 C C . GLY B 1 426 ? 22.172 4.973 -0.071 1 96.19 426 GLY B C 1
ATOM 11210 O O . GLY B 1 426 ? 22.219 6.047 -0.676 1 96.19 426 GLY B O 1
ATOM 11211 N N . THR B 1 427 ? 22.734 3.859 -0.536 1 96.06 427 THR B N 1
ATOM 11212 C CA . THR B 1 427 ? 23.5 3.869 -1.774 1 96.06 427 THR B CA 1
ATOM 11213 C C . THR B 1 427 ? 22.625 4.254 -2.957 1 96.06 427 THR B C 1
ATOM 11215 O O . THR B 1 427 ? 21.484 3.797 -3.064 1 96.06 427 THR B O 1
ATOM 11218 N N . LEU B 1 428 ? 23.156 5.145 -3.816 1 94.56 428 LEU B N 1
ATOM 11219 C CA . LEU B 1 428 ? 22.5 5.512 -5.062 1 94.56 428 LEU B CA 1
ATOM 11220 C C . LEU B 1 428 ? 22.891 4.555 -6.188 1 94.56 428 LEU B C 1
ATOM 11222 O O . LEU B 1 428 ? 24.078 4.305 -6.41 1 94.56 428 LEU B O 1
ATOM 11226 N N . VAL B 1 429 ? 21.812 4.047 -6.852 1 93.88 429 VAL B N 1
ATOM 11227 C CA . VAL B 1 429 ? 22.109 3.068 -7.891 1 93.88 429 VAL B CA 1
ATOM 11228 C C . VAL B 1 429 ? 21.344 3.41 -9.164 1 93.88 429 VAL B C 1
ATOM 11230 O O . VAL B 1 429 ? 20.469 4.273 -9.156 1 93.88 429 VAL B O 1
ATOM 11233 N N . GLN B 1 430 ? 21.734 2.803 -10.266 1 90.19 430 GLN B N 1
ATOM 11234 C CA . GLN B 1 430 ? 21.016 2.83 -11.531 1 90.19 430 GLN B CA 1
ATOM 11235 C C . GLN B 1 430 ? 20.172 1.573 -11.711 1 90.19 430 GLN B C 1
ATOM 11237 O O . GLN B 1 430 ? 20.406 0.556 -11.055 1 90.19 430 GLN B O 1
ATOM 11242 N N . PRO B 1 431 ? 19.188 1.671 -12.602 1 89.5 431 PRO B N 1
ATOM 11243 C CA . PRO B 1 431 ? 18.453 0.441 -12.891 1 89.5 431 PRO B CA 1
ATOM 11244 C C . PRO B 1 431 ? 19.359 -0.702 -13.336 1 89.5 431 PRO B C 1
ATOM 11246 O O . PRO B 1 431 ? 20.312 -0.482 -14.094 1 89.5 431 PRO B O 1
ATOM 11249 N N . GLY B 1 432 ? 19.062 -1.839 -12.828 1 87.56 432 GLY B N 1
ATOM 11250 C CA . GLY B 1 432 ? 19.797 -3.025 -13.234 1 87.56 432 GLY B CA 1
ATOM 11251 C C . GLY B 1 432 ? 20.828 -3.467 -12.203 1 87.56 432 GLY B C 1
ATOM 11252 O O . GLY B 1 432 ? 21.281 -4.613 -12.227 1 87.56 432 GLY B O 1
ATOM 11253 N N . VAL B 1 433 ? 21.203 -2.613 -11.281 1 92.44 433 VAL B N 1
ATOM 11254 C CA . VAL B 1 433 ? 22.234 -2.932 -10.297 1 92.44 433 VAL B CA 1
ATOM 11255 C C . VAL B 1 433 ? 21.625 -3.789 -9.188 1 92.44 433 VAL B C 1
ATOM 11257 O O . VAL B 1 433 ? 20.547 -3.5 -8.688 1 92.44 433 VAL B O 1
ATOM 11260 N N . CYS B 1 434 ? 22.344 -4.836 -8.805 1 95.31 434 CYS B N 1
ATOM 11261 C CA . CYS B 1 434 ? 21.938 -5.672 -7.684 1 95.31 434 CYS B CA 1
ATOM 11262 C C . CYS B 1 434 ? 22.156 -4.961 -6.355 1 95.31 434 CYS B C 1
ATOM 11264 O O . CYS B 1 434 ? 23.297 -4.586 -6.035 1 95.31 434 CYS B O 1
ATOM 11266 N N . CYS B 1 435 ? 21.109 -4.797 -5.555 1 97.31 435 CYS B N 1
ATOM 11267 C CA . CYS B 1 435 ? 21.234 -4.117 -4.273 1 97.31 435 CYS B CA 1
ATOM 11268 C C . CYS B 1 435 ? 21.594 -5.098 -3.166 1 97.31 435 CYS B C 1
ATOM 11270 O O . CYS B 1 435 ? 22.312 -4.738 -2.227 1 97.31 435 CYS B O 1
ATOM 11272 N N . PHE B 1 436 ? 21.016 -6.266 -3.207 1 98 436 PHE B N 1
ATOM 11273 C CA . PHE B 1 436 ? 21.406 -7.305 -2.26 1 98 436 PHE B CA 1
ATOM 11274 C C . PHE B 1 436 ? 21.125 -8.688 -2.826 1 98 436 PHE B C 1
ATOM 11276 O O . PHE B 1 436 ? 20.344 -8.836 -3.773 1 98 436 PHE B O 1
ATOM 11283 N N . LYS B 1 437 ? 21.828 -9.727 -2.223 1 96.31 437 LYS B N 1
ATOM 11284 C CA . LYS B 1 437 ? 21.688 -11.133 -2.57 1 96.31 437 LYS B CA 1
ATOM 11285 C C . LYS B 1 437 ? 21.391 -11.977 -1.334 1 96.31 437 LYS B C 1
ATOM 11287 O O . LYS B 1 437 ? 21.828 -11.641 -0.229 1 96.31 437 LYS B O 1
ATOM 11292 N N . LEU B 1 438 ? 20.594 -13.023 -1.586 1 96.5 438 LEU B N 1
ATOM 11293 C CA . LEU B 1 438 ? 20.25 -14.016 -0.574 1 96.5 438 LEU B CA 1
ATOM 11294 C C . LEU B 1 438 ? 20.672 -15.414 -1.012 1 96.5 438 LEU B C 1
ATOM 11296 O O . LEU B 1 438 ? 20.391 -15.82 -2.143 1 96.5 438 LEU B O 1
ATOM 11300 N N . SER B 1 439 ? 21.391 -16.094 -0.153 1 95.81 439 SER B N 1
ATOM 11301 C CA . SER B 1 439 ? 21.781 -17.484 -0.406 1 95.81 439 SER B CA 1
ATOM 11302 C C . SER B 1 439 ? 21.672 -18.328 0.86 1 95.81 439 SER B C 1
ATOM 11304 O O . SER B 1 439 ? 21.656 -17.797 1.97 1 95.81 439 SER B O 1
ATOM 11306 N N . ASN B 1 440 ? 21.484 -19.625 0.651 1 93.75 440 ASN B N 1
ATOM 11307 C CA . ASN B 1 440 ? 21.578 -20.531 1.783 1 93.75 440 ASN B CA 1
ATOM 11308 C C . ASN B 1 440 ? 23.031 -20.812 2.15 1 93.75 440 ASN B C 1
ATOM 11310 O O . ASN B 1 440 ? 23.906 -20.781 1.29 1 93.75 440 ASN B O 1
ATOM 11314 N N . THR B 1 441 ? 23.25 -21.109 3.4 1 94.75 441 THR B N 1
ATOM 11315 C CA . THR B 1 441 ? 24.625 -21.328 3.877 1 94.75 441 THR B CA 1
ATOM 11316 C C . THR B 1 441 ? 24.922 -22.812 4.016 1 94.75 441 THR B C 1
ATOM 11318 O O . THR B 1 441 ? 26.047 -23.203 4.32 1 94.75 441 THR B O 1
ATOM 11321 N N . HIS B 1 442 ? 23.969 -23.609 3.881 1 90.44 442 HIS B N 1
ATOM 11322 C CA . HIS B 1 442 ? 24.094 -25.062 3.859 1 90.44 442 HIS B CA 1
ATOM 11323 C C . HIS B 1 442 ? 23.344 -25.656 2.676 1 90.44 442 HIS B C 1
ATOM 11325 O O . HIS B 1 442 ? 22.188 -25.312 2.426 1 90.44 442 HIS B O 1
ATOM 11331 N N . PRO B 1 443 ? 23.891 -26.562 1.905 1 84 443 PRO B N 1
ATOM 11332 C CA . PRO B 1 443 ? 23.312 -27.047 0.661 1 84 443 PRO B CA 1
ATOM 11333 C C . PRO B 1 443 ? 21.953 -27.734 0.879 1 84 443 PRO B C 1
ATOM 11335 O O . PRO B 1 443 ? 21.109 -27.75 -0.023 1 84 443 PRO B O 1
ATOM 11338 N N . ARG B 1 444 ? 21.719 -28.266 2.045 1 81.12 444 ARG B N 1
ATOM 11339 C CA . ARG B 1 444 ? 20.469 -28.938 2.377 1 81.12 444 ARG B CA 1
ATOM 11340 C C . ARG B 1 444 ? 19.281 -27.984 2.234 1 81.12 444 ARG B C 1
ATOM 11342 O O . ARG B 1 444 ? 18.188 -28.406 1.879 1 81.12 444 ARG B O 1
ATOM 11349 N N . PHE B 1 445 ? 19.531 -26.734 2.461 1 88.31 445 PHE B N 1
ATOM 11350 C CA . PHE B 1 445 ? 18.438 -25.781 2.549 1 88.31 445 PHE B CA 1
ATOM 11351 C C . PHE B 1 445 ? 18.391 -24.906 1.302 1 88.31 445 PHE B C 1
ATOM 11353 O O . PHE B 1 445 ? 18.188 -23.688 1.396 1 88.31 445 PHE B O 1
ATOM 11360 N N . PHE B 1 446 ? 18.547 -25.438 0.088 1 84.38 446 PHE B N 1
ATOM 11361 C CA . PHE B 1 446 ? 18.578 -24.734 -1.191 1 84.38 446 PHE B CA 1
ATOM 11362 C C . PHE B 1 446 ? 17.25 -24.031 -1.457 1 84.38 446 PHE B C 1
ATOM 11364 O O . PHE B 1 446 ? 17.203 -23.062 -2.217 1 84.38 446 PHE B O 1
ATOM 11371 N N . TRP B 1 447 ? 16.125 -24.453 -0.889 1 83.81 447 TRP B N 1
ATOM 11372 C CA . TRP B 1 447 ? 14.781 -23.938 -1.145 1 83.81 447 TRP B CA 1
ATOM 11373 C C . TRP B 1 447 ? 14.516 -22.672 -0.331 1 83.81 447 TRP B C 1
ATOM 11375 O O . TRP B 1 447 ? 13.609 -21.891 -0.652 1 83.81 447 TRP B O 1
ATOM 11385 N N . LEU B 1 448 ? 15.281 -22.422 0.665 1 88.44 448 LEU B N 1
ATOM 11386 C CA . LEU B 1 448 ? 15.016 -21.375 1.651 1 88.44 448 LEU B CA 1
ATOM 11387 C C . LEU B 1 448 ? 15.125 -19.984 1.021 1 88.44 448 LEU B C 1
ATOM 11389 O O . LEU B 1 448 ? 14.336 -19.094 1.331 1 88.44 448 LEU B O 1
ATOM 11393 N N . PRO B 1 449 ? 16.109 -19.703 0.128 1 90 449 PRO B N 1
ATOM 11394 C CA . PRO B 1 449 ? 16.156 -18.375 -0.49 1 90 449 PRO B CA 1
ATOM 11395 C C . PRO B 1 449 ? 14.891 -18.031 -1.252 1 90 449 PRO B C 1
ATOM 11397 O O . PRO B 1 449 ? 14.398 -16.906 -1.167 1 90 449 PRO B O 1
ATOM 11400 N N . ASN B 1 450 ? 14.281 -19 -1.94 1 87.19 450 ASN B N 1
ATOM 11401 C CA . ASN B 1 450 ? 13.023 -18.75 -2.639 1 87.19 450 ASN B CA 1
ATOM 11402 C C . ASN B 1 450 ? 11.867 -18.531 -1.662 1 87.19 450 ASN B C 1
ATOM 11404 O O . ASN B 1 450 ? 10.961 -17.75 -1.927 1 87.19 450 ASN B O 1
ATOM 11408 N N . PHE B 1 451 ? 11.953 -19.297 -0.616 1 87.38 451 PHE B N 1
ATOM 11409 C CA . PHE B 1 451 ? 10.93 -19.203 0.419 1 87.38 451 PHE B CA 1
ATOM 11410 C C . PHE B 1 451 ? 10.883 -17.797 1.003 1 87.38 451 PHE B C 1
ATOM 11412 O O . PHE B 1 451 ? 9.805 -17.25 1.236 1 87.38 451 PHE B O 1
ATOM 11419 N N . LEU B 1 452 ? 12.016 -17.172 1.184 1 90.94 452 LEU B N 1
ATOM 11420 C CA . LEU B 1 452 ? 12.125 -15.883 1.862 1 90.94 452 LEU B CA 1
ATOM 11421 C C . LEU B 1 452 ? 11.953 -14.734 0.876 1 90.94 452 LEU B C 1
ATOM 11423 O O . LEU B 1 452 ? 11.875 -13.57 1.28 1 90.94 452 LEU B O 1
ATOM 11427 N N . GLU B 1 453 ? 11.852 -15.039 -0.377 1 90.69 453 GLU B N 1
ATOM 11428 C CA . GLU B 1 453 ? 11.656 -14.016 -1.405 1 90.69 453 GLU B CA 1
ATOM 11429 C C . GLU B 1 453 ? 10.406 -13.195 -1.136 1 90.69 453 GLU B C 1
ATOM 11431 O O . GLU B 1 453 ? 10.398 -11.977 -1.331 1 90.69 453 GLU B O 1
ATOM 11436 N N . THR B 1 454 ? 9.375 -13.828 -0.665 1 90.31 454 THR B N 1
ATOM 11437 C CA . THR B 1 454 ? 8.078 -13.188 -0.47 1 90.31 454 THR B CA 1
ATOM 11438 C C . THR B 1 454 ? 8.195 -12.008 0.489 1 90.31 454 THR B C 1
ATOM 11440 O O . THR B 1 454 ? 7.637 -10.938 0.238 1 90.31 454 THR B O 1
ATOM 11443 N N . LEU B 1 455 ? 8.945 -12.172 1.491 1 91.25 455 LEU B N 1
ATOM 11444 C CA . LEU B 1 455 ? 9.125 -11.125 2.488 1 91.25 455 LEU B CA 1
ATOM 11445 C C . LEU B 1 455 ? 10.133 -10.086 2.006 1 91.25 455 LEU B C 1
ATOM 11447 O O . LEU B 1 455 ? 9.859 -8.883 2.064 1 91.25 455 LEU B O 1
ATOM 11451 N N . LEU B 1 456 ? 11.227 -10.539 1.507 1 94.44 456 LEU B N 1
ATOM 11452 C CA . LEU B 1 456 ? 12.359 -9.648 1.265 1 94.44 456 LEU B CA 1
ATOM 11453 C C . LEU B 1 456 ? 12.125 -8.789 0.029 1 94.44 456 LEU B C 1
ATOM 11455 O O . LEU B 1 456 ? 12.734 -7.727 -0.116 1 94.44 456 LEU B O 1
ATOM 11459 N N . VAL B 1 457 ? 11.289 -9.266 -0.858 1 95.06 457 VAL B N 1
ATOM 11460 C CA . VAL B 1 457 ? 11 -8.445 -2.031 1 95.06 457 VAL B CA 1
ATOM 11461 C C . VAL B 1 457 ? 10.297 -7.16 -1.607 1 95.06 457 VAL B C 1
ATOM 11463 O O . VAL B 1 457 ? 10.297 -6.168 -2.342 1 95.06 457 VAL B O 1
ATOM 11466 N N . GLN B 1 458 ? 9.727 -7.055 -0.418 1 95.56 458 GLN B N 1
ATOM 11467 C CA . GLN B 1 458 ? 9.008 -5.887 0.07 1 95.56 458 GLN B CA 1
ATOM 11468 C C . GLN B 1 458 ? 9.953 -4.711 0.299 1 95.56 458 GLN B C 1
ATOM 11470 O O . GLN B 1 458 ? 9.508 -3.574 0.473 1 95.56 458 GLN B O 1
ATOM 11475 N N . VAL B 1 459 ? 11.227 -4.938 0.154 1 97.81 459 VAL B N 1
ATOM 11476 C CA . VAL B 1 459 ? 12.203 -3.854 0.211 1 97.81 459 VAL B CA 1
ATOM 11477 C C . VAL B 1 459 ? 11.961 -2.877 -0.936 1 97.81 459 VAL B C 1
ATOM 11479 O O . VAL B 1 459 ? 12.352 -1.71 -0.861 1 97.81 459 VAL B O 1
ATOM 11482 N N . TRP B 1 460 ? 11.188 -3.303 -1.937 1 97.88 460 TRP B N 1
ATOM 11483 C CA . TRP B 1 460 ? 10.867 -2.416 -3.051 1 97.88 460 TRP B CA 1
ATOM 11484 C C . TRP B 1 460 ? 10.164 -1.154 -2.562 1 97.88 460 TRP B C 1
ATOM 11486 O O . TRP B 1 460 ? 10.383 -0.067 -3.102 1 97.88 460 TRP B O 1
ATOM 11496 N N . TYR B 1 461 ? 9.328 -1.245 -1.527 1 98.06 461 TYR B N 1
ATOM 11497 C CA . TYR B 1 461 ? 8.477 -0.139 -1.103 1 98.06 461 TYR B CA 1
ATOM 11498 C C . TYR B 1 461 ? 9.305 0.975 -0.473 1 98.06 461 TYR B C 1
ATOM 11500 O O . TYR B 1 461 ? 9.273 2.119 -0.934 1 98.06 461 TYR B O 1
ATOM 11508 N N . PRO B 1 462 ? 10.07 0.674 0.667 1 98.44 462 PRO B N 1
ATOM 11509 C CA . PRO B 1 462 ? 10.875 1.774 1.208 1 98.44 462 PRO B CA 1
ATOM 11510 C C . PRO B 1 462 ? 11.883 2.32 0.201 1 98.44 462 PRO B C 1
ATOM 11512 O O . PRO B 1 462 ? 12.188 3.516 0.212 1 98.44 462 PRO B O 1
ATOM 11515 N N . THR B 1 463 ? 12.414 1.488 -0.706 1 98.5 463 THR B N 1
ATOM 11516 C CA . THR B 1 463 ? 13.32 1.943 -1.752 1 98.5 463 THR B CA 1
ATOM 11517 C C . THR B 1 463 ? 12.625 2.936 -2.68 1 98.5 463 THR B C 1
ATOM 11519 O O . THR B 1 463 ? 13.195 3.979 -3.02 1 98.5 463 THR B O 1
ATOM 11522 N N . THR B 1 464 ? 11.43 2.617 -3.049 1 98.19 464 THR B N 1
ATOM 11523 C CA . THR B 1 464 ? 10.672 3.473 -3.957 1 98.19 464 THR B CA 1
ATOM 11524 C C . THR B 1 464 ? 10.32 4.797 -3.285 1 98.19 464 THR B C 1
ATOM 11526 O O . THR B 1 464 ? 10.453 5.859 -3.895 1 98.19 464 THR B O 1
ATOM 11529 N N . VAL B 1 465 ? 9.867 4.762 -2.025 1 98.12 465 VAL B N 1
ATOM 11530 C CA . VAL B 1 465 ? 9.492 5.977 -1.312 1 98.12 465 VAL B CA 1
ATOM 11531 C C . VAL B 1 465 ? 10.727 6.848 -1.084 1 98.12 465 VAL B C 1
ATOM 11533 O O . VAL B 1 465 ? 10.664 8.07 -1.229 1 98.12 465 VAL B O 1
ATOM 11536 N N . ALA B 1 466 ? 11.867 6.234 -0.7 1 97.88 466 ALA B N 1
ATOM 11537 C CA . ALA B 1 466 ? 13.102 6.988 -0.516 1 97.88 466 ALA B CA 1
ATOM 11538 C C . ALA B 1 466 ? 13.516 7.688 -1.806 1 97.88 466 ALA B C 1
ATOM 11540 O O . ALA B 1 466 ? 13.93 8.852 -1.784 1 97.88 466 ALA B O 1
ATOM 11541 N N . THR B 1 467 ? 13.422 6.945 -2.932 1 97.31 467 THR B N 1
ATOM 11542 C CA . THR B 1 467 ? 13.75 7.516 -4.234 1 97.31 467 THR B CA 1
ATOM 11543 C C . THR B 1 467 ? 12.828 8.695 -4.551 1 97.31 467 THR B C 1
ATOM 11545 O O . THR B 1 467 ? 13.289 9.742 -5.008 1 97.31 467 THR B O 1
ATOM 11548 N N . GLN B 1 468 ? 11.602 8.508 -4.297 1 96.88 468 GLN B N 1
ATOM 11549 C CA . GLN B 1 468 ? 10.617 9.562 -4.551 1 96.88 468 GLN B CA 1
ATOM 11550 C C . GLN B 1 468 ? 10.898 10.789 -3.695 1 96.88 468 GLN B C 1
ATOM 11552 O O . GLN B 1 468 ? 10.836 11.922 -4.184 1 96.88 468 GLN B O 1
ATOM 11557 N N . ALA B 1 469 ? 11.141 10.586 -2.438 1 96.25 469 ALA B N 1
ATOM 11558 C CA . ALA B 1 469 ? 11.453 11.695 -1.536 1 96.25 469 ALA B CA 1
ATOM 11559 C C . ALA B 1 469 ? 12.672 12.477 -2.02 1 96.25 469 ALA B C 1
ATOM 11561 O O . ALA B 1 469 ? 12.688 13.711 -1.971 1 96.25 469 ALA B O 1
ATOM 11562 N N . ARG B 1 470 ? 13.695 11.789 -2.445 1 95.94 470 ARG B N 1
ATOM 11563 C CA . ARG B 1 470 ? 14.891 12.445 -2.951 1 95.94 470 ARG B CA 1
ATOM 11564 C C . ARG B 1 470 ? 14.586 13.266 -4.199 1 95.94 470 ARG B C 1
ATOM 11566 O O . ARG B 1 470 ? 15.102 14.367 -4.367 1 95.94 470 ARG B O 1
ATOM 11573 N N . GLU B 1 471 ? 13.734 12.734 -5.031 1 95.44 471 GLU B N 1
ATOM 11574 C CA . GLU B 1 471 ? 13.359 13.469 -6.238 1 95.44 471 GLU B CA 1
ATOM 11575 C C . GLU B 1 471 ? 12.516 14.688 -5.902 1 95.44 471 GLU B C 1
ATOM 11577 O O . GLU B 1 471 ? 12.609 15.719 -6.574 1 95.44 471 GLU B O 1
ATOM 11582 N N . PHE B 1 472 ? 11.672 14.602 -4.906 1 95.62 472 PHE B N 1
ATOM 11583 C CA . PHE B 1 472 ? 10.977 15.773 -4.391 1 95.62 472 PHE B CA 1
ATOM 11584 C C . PHE B 1 472 ? 11.969 16.859 -3.969 1 95.62 472 PHE B C 1
ATOM 11586 O O . PHE B 1 472 ? 11.797 18.016 -4.316 1 95.62 472 PHE B O 1
ATOM 11593 N N . ARG B 1 473 ? 12.945 16.438 -3.207 1 94.38 473 ARG B N 1
ATOM 11594 C CA . ARG B 1 473 ? 13.938 17.375 -2.707 1 94.38 473 ARG B CA 1
ATOM 11595 C C . ARG B 1 473 ? 14.672 18.062 -3.857 1 94.38 473 ARG B C 1
ATOM 11597 O O . ARG B 1 473 ? 14.852 19.281 -3.85 1 94.38 473 ARG B O 1
ATOM 11604 N N . LYS B 1 474 ? 15.055 17.312 -4.832 1 94.31 474 LYS B N 1
ATOM 11605 C CA . LYS B 1 474 ? 15.734 17.875 -5.996 1 94.31 474 LYS B CA 1
ATOM 11606 C C . LYS B 1 474 ? 14.852 18.906 -6.707 1 94.31 474 LYS B C 1
ATOM 11608 O O . LYS B 1 474 ? 15.328 19.969 -7.105 1 94.31 474 LYS B O 1
ATOM 11613 N N . THR B 1 475 ? 13.641 18.547 -6.84 1 95.62 475 THR B N 1
ATOM 11614 C CA . THR B 1 475 ? 12.695 19.422 -7.531 1 95.62 475 THR B CA 1
ATOM 11615 C C . THR B 1 475 ? 12.531 20.75 -6.785 1 95.62 475 THR B C 1
ATOM 11617 O O . THR B 1 475 ? 12.594 21.812 -7.391 1 95.62 475 THR B O 1
ATOM 11620 N N . ILE B 1 476 ? 12.344 20.688 -5.504 1 95.69 476 ILE B N 1
ATOM 11621 C CA . ILE B 1 476 ? 12.148 21.891 -4.691 1 95.69 476 ILE B CA 1
ATOM 11622 C C . ILE B 1 476 ? 13.438 22.703 -4.668 1 95.69 476 ILE B C 1
ATOM 11624 O O . ILE B 1 476 ? 13.398 23.938 -4.82 1 95.69 476 ILE B O 1
ATOM 11628 N N . GLN B 1 477 ? 14.57 22.031 -4.562 1 93.56 477 GLN B N 1
ATOM 11629 C CA . GLN B 1 477 ? 15.859 22.734 -4.543 1 93.56 477 GLN B CA 1
ATOM 11630 C C . GLN B 1 477 ? 16.156 23.375 -5.887 1 93.56 477 GLN B C 1
ATOM 11632 O O . GLN B 1 477 ? 16.719 24.484 -5.941 1 93.56 477 GLN B O 1
ATOM 11637 N N . ALA B 1 478 ? 15.797 22.75 -6.922 1 96 478 ALA B N 1
ATOM 11638 C CA . ALA B 1 478 ? 15.992 23.328 -8.25 1 96 478 ALA B CA 1
ATOM 11639 C C . ALA B 1 478 ? 15.242 24.641 -8.398 1 96 478 ALA B C 1
ATOM 11641 O O . ALA B 1 478 ? 15.797 25.625 -8.891 1 96 478 ALA B O 1
ATOM 11642 N N . HIS B 1 479 ? 14.039 24.672 -7.984 1 97.19 479 HIS B N 1
ATOM 11643 C CA . HIS B 1 479 ? 13.234 25.891 -8.078 1 97.19 479 HIS B CA 1
ATOM 11644 C C . HIS B 1 479 ? 13.711 26.938 -7.086 1 97.19 479 HIS B C 1
ATOM 11646 O O . HIS B 1 479 ? 13.547 28.141 -7.32 1 97.19 479 HIS B O 1
ATOM 11652 N N . SER B 1 480 ? 14.281 26.469 -5.969 1 94.69 480 SER B N 1
ATOM 11653 C CA . SER B 1 480 ? 14.883 27.375 -5.004 1 94.69 480 SER B CA 1
ATOM 11654 C C . SER B 1 480 ? 16.094 28.094 -5.598 1 94.69 480 SER B C 1
ATOM 11656 O O . SER B 1 480 ? 16.266 29.297 -5.383 1 94.69 480 SER B O 1
ATOM 11658 N N . VAL B 1 481 ? 16.812 27.391 -6.336 1 94.75 481 VAL B N 1
ATOM 11659 C CA . VAL B 1 481 ? 17.969 27.984 -7.02 1 94.75 481 VAL B CA 1
ATOM 11660 C C . VAL B 1 481 ? 17.5 29 -8.055 1 94.75 481 VAL B C 1
ATOM 11662 O O . VAL B 1 481 ? 18 30.125 -8.102 1 94.75 481 VAL B O 1
ATOM 11665 N N . LEU B 1 482 ? 16.531 28.656 -8.797 1 96.81 482 LEU B N 1
ATOM 11666 C CA . LEU B 1 482 ? 16.031 29.516 -9.852 1 96.81 482 LEU B CA 1
ATOM 11667 C C . LEU B 1 482 ? 15.422 30.797 -9.273 1 96.81 482 LEU B C 1
ATOM 11669 O O . LEU B 1 482 ? 15.5 31.859 -9.891 1 96.81 482 LEU B O 1
ATOM 11673 N N . SER B 1 483 ? 14.836 30.688 -8.109 1 96.25 483 SER B N 1
ATOM 11674 C CA . SER B 1 483 ? 14.109 31.812 -7.531 1 96.25 483 SER B CA 1
ATOM 11675 C C . SER B 1 483 ? 14.953 32.531 -6.496 1 96.25 483 SER B C 1
ATOM 11677 O O . SER B 1 483 ? 14.445 33.375 -5.742 1 96.25 483 SER B O 1
ATOM 11679 N N . GLN B 1 484 ? 16.234 32.219 -6.395 1 91.94 484 GLN B N 1
ATOM 11680 C CA . GLN B 1 484 ? 17.203 32.906 -5.535 1 91.94 484 GLN B CA 1
ATOM 11681 C C . GLN B 1 484 ? 16.797 32.812 -4.07 1 91.94 484 GLN B C 1
ATOM 11683 O O . GLN B 1 484 ? 16.75 33.812 -3.363 1 91.94 484 GLN B O 1
ATOM 11688 N N . ARG B 1 485 ? 16.438 31.609 -3.643 1 90.25 485 ARG B N 1
ATOM 11689 C CA . ARG B 1 485 ? 16.094 31.406 -2.242 1 90.25 485 ARG B CA 1
ATOM 11690 C C . ARG B 1 485 ? 17.297 31.625 -1.333 1 90.25 485 ARG B C 1
ATOM 11692 O O . ARG B 1 485 ? 18.422 31.344 -1.719 1 90.25 485 ARG B O 1
ATOM 11699 N N . VAL B 1 486 ? 17.047 32.188 -0.145 1 80.62 486 VAL B N 1
ATOM 11700 C CA . VAL B 1 486 ? 18.078 32.344 0.871 1 80.62 486 VAL B CA 1
ATOM 11701 C C . VAL B 1 486 ? 17.578 31.828 2.211 1 80.62 486 VAL B C 1
ATOM 11703 O O . VAL B 1 486 ? 16.375 31.891 2.498 1 80.62 486 VAL B O 1
ATOM 11706 N N . SER B 1 487 ? 18.641 31.156 2.92 1 67.25 487 SER B N 1
ATOM 11707 C CA . SER B 1 487 ? 18.312 30.766 4.285 1 67.25 487 SER B CA 1
ATOM 11708 C C . SER B 1 487 ? 18.328 31.953 5.227 1 67.25 487 SER B C 1
ATOM 11710 O O . SER B 1 487 ? 19.172 32.844 5.098 1 67.25 487 SER B O 1
ATOM 11712 N N . GLN B 1 488 ? 17.312 32.656 5.648 1 57.5 488 GLN B N 1
ATOM 11713 C CA . GLN B 1 488 ? 17.219 34.031 6.129 1 57.5 488 GLN B CA 1
ATOM 11714 C C . GLN B 1 488 ? 17.688 34.156 7.578 1 57.5 488 GLN B C 1
ATOM 11716 O O . GLN B 1 488 ? 17.984 35.25 8.062 1 57.5 488 GLN B O 1
ATOM 11721 N N . MET B 1 489 ? 17.922 33.281 8.422 1 57.25 489 MET B N 1
ATOM 11722 C CA . MET B 1 489 ? 18.109 33.75 9.797 1 57.25 489 MET B CA 1
ATOM 11723 C C . MET B 1 489 ? 19.516 34.281 9.992 1 57.25 489 MET B C 1
ATOM 11725 O O . MET B 1 489 ? 20.5 33.562 9.781 1 57.25 489 MET B O 1
ATOM 11729 N N . PRO B 1 490 ? 19.578 35.656 10.07 1 52.75 490 PRO B N 1
ATOM 11730 C CA . PRO B 1 490 ? 20.875 36.312 10.195 1 52.75 490 PRO B CA 1
ATOM 11731 C C . PRO B 1 490 ? 21.766 35.688 11.273 1 52.75 490 PRO B C 1
ATOM 11733 O O . PRO B 1 490 ? 22.984 35.75 11.18 1 52.75 490 PRO B O 1
ATOM 11736 N N . GLU B 1 491 ? 20.969 35.031 12.164 1 52.59 491 GLU B N 1
ATOM 11737 C CA . GLU B 1 491 ? 21.688 34.531 13.328 1 52.59 491 GLU B CA 1
ATOM 11738 C C . GLU B 1 491 ? 22.422 33.219 12.992 1 52.59 491 GLU B C 1
ATOM 11740 O O . GLU B 1 491 ? 23.359 32.844 13.703 1 52.59 491 GLU B O 1
ATOM 11745 N N . PHE B 1 492 ? 22 32.719 11.828 1 57.06 492 PHE B N 1
ATOM 11746 C CA . PHE B 1 492 ? 22.641 31.453 11.492 1 57.06 492 PHE B CA 1
ATOM 11747 C C . PHE B 1 492 ? 23.938 31.688 10.727 1 57.06 492 PHE B C 1
ATOM 11749 O O . PHE B 1 492 ? 24.016 32.594 9.875 1 57.06 492 PHE B O 1
ATOM 11756 N N . LEU B 1 493 ? 24.953 31.062 11.234 1 58.53 493 LEU B N 1
ATOM 11757 C CA . LEU B 1 493 ? 26.281 31.203 10.648 1 58.53 493 LEU B CA 1
ATOM 11758 C C . LEU B 1 493 ? 26.391 30.375 9.359 1 58.53 493 LEU B C 1
ATOM 11760 O O . LEU B 1 493 ? 25.734 29.344 9.219 1 58.53 493 LEU B O 1
ATOM 11764 N N . GLY B 1 494 ? 26.984 30.938 8.375 1 66.94 494 GLY B N 1
ATOM 11765 C CA . GLY B 1 494 ? 27.266 30.219 7.137 1 66.94 494 GLY B CA 1
ATOM 11766 C C . GLY B 1 494 ? 26.562 30.828 5.934 1 66.94 494 GLY B C 1
ATOM 11767 O O . GLY B 1 494 ? 25.875 31.844 6.055 1 66.94 494 GLY B O 1
ATOM 11768 N N . PRO B 1 495 ? 26.812 30.125 4.801 1 76.38 495 PRO B N 1
ATOM 11769 C CA . PRO B 1 495 ? 26.141 30.625 3.594 1 76.38 495 PRO B CA 1
ATOM 11770 C C . PRO B 1 495 ? 24.625 30.453 3.639 1 76.38 495 PRO B C 1
ATOM 11772 O O . PRO B 1 495 ? 24.141 29.469 4.207 1 76.38 495 PRO B O 1
ATOM 11775 N N . ARG B 1 496 ? 23.938 31.359 2.998 1 79.31 496 ARG B N 1
ATOM 11776 C CA . ARG B 1 496 ? 22.484 31.359 3.1 1 79.31 496 ARG B CA 1
ATOM 11777 C C . ARG B 1 496 ? 21.844 31.203 1.726 1 79.31 496 ARG B C 1
ATOM 11779 O O . ARG B 1 496 ? 20.656 30.891 1.623 1 79.31 496 ARG B O 1
ATOM 11786 N N . GLU B 1 497 ? 22.703 31.406 0.723 1 83.12 497 GLU B N 1
ATOM 11787 C CA . GLU B 1 497 ? 22.141 31.406 -0.628 1 83.12 497 GLU B CA 1
ATOM 11788 C C . GLU B 1 497 ? 21.969 29.984 -1.153 1 83.12 497 GLU B C 1
ATOM 11790 O O . GLU B 1 497 ? 22.891 29.172 -1.061 1 83.12 497 GLU B O 1
ATOM 11795 N N . TYR B 1 498 ? 20.844 29.703 -1.759 1 88.38 498 TYR B N 1
ATOM 11796 C CA . TYR B 1 498 ? 20.594 28.406 -2.393 1 88.38 498 TYR B CA 1
ATOM 11797 C C . TYR B 1 498 ? 21.266 28.344 -3.76 1 88.38 498 TYR B C 1
ATOM 11799 O O . TYR B 1 498 ? 20.594 28.484 -4.793 1 88.38 498 TYR B O 1
ATOM 11807 N N . THR B 1 499 ? 22.547 28.156 -3.664 1 89.19 499 THR B N 1
ATOM 11808 C CA . THR B 1 499 ? 23.312 27.859 -4.863 1 89.19 499 THR B CA 1
ATOM 11809 C C . THR B 1 499 ? 23.672 26.375 -4.918 1 89.19 499 THR B C 1
ATOM 11811 O O . THR B 1 499 ? 23.688 25.703 -3.887 1 89.19 499 THR B O 1
ATOM 11814 N N . LYS B 1 500 ? 23.953 25.953 -6.074 1 89.31 500 LYS B N 1
ATOM 11815 C CA . LYS B 1 500 ? 24.359 24.547 -6.223 1 89.31 500 LYS B CA 1
ATOM 11816 C C . LYS B 1 500 ? 25.562 24.234 -5.34 1 89.31 500 LYS B C 1
ATOM 11818 O O . LYS B 1 500 ? 25.594 23.203 -4.672 1 89.31 500 LYS B O 1
ATOM 11823 N N . ALA B 1 501 ? 26.484 25.094 -5.293 1 86.62 501 ALA B N 1
ATOM 11824 C CA . ALA B 1 501 ? 27.703 24.906 -4.512 1 86.62 501 ALA B CA 1
ATOM 11825 C C . ALA B 1 501 ? 27.391 24.781 -3.025 1 86.62 501 ALA B C 1
ATOM 11827 O O . ALA B 1 501 ? 27.922 23.891 -2.346 1 86.62 501 ALA B O 1
ATOM 11828 N N . ASN B 1 502 ? 26.609 25.703 -2.512 1 85.5 502 ASN B N 1
ATOM 11829 C CA . ASN B 1 502 ? 26.25 25.672 -1.096 1 85.5 502 ASN B CA 1
ATOM 11830 C C . ASN B 1 502 ? 25.469 24.406 -0.743 1 85.5 502 ASN B C 1
ATOM 11832 O O . ASN B 1 502 ? 25.641 23.844 0.347 1 85.5 502 ASN B O 1
ATOM 11836 N N . LEU B 1 503 ? 24.625 23.938 -1.639 1 85.12 503 LEU B N 1
ATOM 11837 C CA . LEU B 1 503 ? 23.828 22.734 -1.416 1 85.12 503 LEU B CA 1
ATOM 11838 C C . LEU B 1 503 ? 24.703 21.5 -1.397 1 85.12 503 LEU B C 1
ATOM 11840 O O . LEU B 1 503 ? 24.547 20.625 -0.537 1 85.12 503 LEU B O 1
ATOM 11844 N N . TYR B 1 504 ? 25.672 21.422 -2.293 1 85.31 504 TYR B N 1
ATOM 11845 C CA . TYR B 1 504 ? 26.547 20.266 -2.396 1 85.31 504 TYR B CA 1
ATOM 11846 C C . TYR B 1 504 ? 27.453 20.156 -1.172 1 85.31 504 TYR B C 1
ATOM 11848 O O . TYR B 1 504 ? 27.766 19.047 -0.721 1 85.31 504 TYR B O 1
ATOM 11856 N N . ASN B 1 505 ? 27.797 21.266 -0.62 1 77.56 505 ASN B N 1
ATOM 11857 C CA . ASN B 1 505 ? 28.703 21.297 0.516 1 77.56 505 ASN B CA 1
ATOM 11858 C C . ASN B 1 505 ? 27.984 20.969 1.823 1 77.56 505 ASN B C 1
ATOM 11860 O O . ASN B 1 505 ? 28.641 20.656 2.828 1 77.56 505 ASN B O 1
ATOM 11864 N N . GLY B 1 506 ? 26.734 20.953 1.79 1 68.5 506 GLY B N 1
ATOM 11865 C CA . GLY B 1 506 ? 25.969 20.656 2.984 1 68.5 506 GLY B CA 1
ATOM 11866 C C . GLY B 1 506 ? 26.094 21.719 4.059 1 68.5 506 GLY B C 1
ATOM 11867 O O . GLY B 1 506 ? 25.828 21.453 5.23 1 68.5 506 GLY B O 1
ATOM 11868 N N . GLY B 1 507 ? 26.578 22.906 3.777 1 61.62 507 GLY B N 1
ATOM 11869 C CA . GLY B 1 507 ? 26.891 23.906 4.781 1 61.62 507 GLY B CA 1
ATOM 11870 C C . GLY B 1 507 ? 25.828 24.984 4.902 1 61.62 507 GLY B C 1
ATOM 11871 O O . GLY B 1 507 ? 26.031 25.984 5.598 1 61.62 507 GLY B O 1
ATOM 11872 N N . LEU B 1 508 ? 24.781 24.844 4.188 1 69 508 LEU B N 1
ATOM 11873 C CA . LEU B 1 508 ? 23.734 25.859 4.262 1 69 508 LEU B CA 1
ATOM 11874 C C . LEU B 1 508 ? 23.219 26 5.688 1 69 508 LEU B C 1
ATOM 11876 O O . LEU B 1 508 ? 23.031 25 6.387 1 69 508 LEU B O 1
ATOM 11880 N N . ALA B 1 509 ? 23.391 27.25 6.191 1 56.72 509 ALA B N 1
ATOM 11881 C CA . ALA B 1 509 ? 22.781 27.547 7.488 1 56.72 509 ALA B CA 1
ATOM 11882 C C . ALA B 1 509 ? 21.297 27.188 7.488 1 56.72 509 ALA B C 1
ATOM 11884 O O . ALA B 1 509 ? 20.5 27.828 6.789 1 56.72 509 ALA B O 1
ATOM 11885 N N . ILE B 1 510 ? 20.984 26.094 8.023 1 57 510 ILE B N 1
ATOM 11886 C CA . ILE B 1 510 ? 19.656 25.531 7.777 1 57 510 ILE B CA 1
ATOM 11887 C C . ILE B 1 510 ? 18.703 25.938 8.891 1 57 510 ILE B C 1
ATOM 11889 O O . ILE B 1 510 ? 18.969 25.703 10.07 1 57 510 ILE B O 1
ATOM 11893 N N . HIS B 1 511 ? 17.891 26.797 8.516 1 57.12 511 HIS B N 1
ATOM 11894 C CA . HIS B 1 511 ? 16.688 27.031 9.32 1 57.12 511 HIS B CA 1
ATOM 11895 C C . HIS B 1 511 ? 15.688 25.891 9.156 1 57.12 511 HIS B C 1
ATOM 11897 O O . HIS B 1 511 ? 15.703 25.203 8.141 1 57.12 511 HIS B O 1
ATOM 11903 N N . ILE B 1 512 ? 14.945 25.625 10.133 1 58.31 512 ILE B N 1
ATOM 11904 C CA . ILE B 1 512 ? 13.953 24.562 10.188 1 58.31 512 ILE B CA 1
ATOM 11905 C C . ILE B 1 512 ? 13.094 24.594 8.93 1 58.31 512 ILE B C 1
ATOM 11907 O O . ILE B 1 512 ? 12.719 23.531 8.406 1 58.31 512 ILE B O 1
ATOM 11911 N N . SER B 1 513 ? 13.031 25.734 8.43 1 59.19 513 SER B N 1
ATOM 11912 C CA . SER B 1 513 ? 12.148 25.906 7.277 1 59.19 513 SER B CA 1
ATOM 11913 C C . SER B 1 513 ? 12.672 25.156 6.059 1 59.19 513 SER B C 1
ATOM 11915 O O . SER B 1 513 ? 11.906 24.781 5.168 1 59.19 513 SER B O 1
ATOM 11917 N N . GLN B 1 514 ? 13.938 24.859 6.086 1 63.41 514 GLN B N 1
ATOM 11918 C CA . GLN B 1 514 ? 14.492 24.188 4.922 1 63.41 514 GLN B CA 1
ATOM 11919 C C . GLN B 1 514 ? 14.281 22.672 5.008 1 63.41 514 GLN B C 1
ATOM 11921 O O . GLN B 1 514 ? 14.164 22 3.984 1 63.41 514 GLN B O 1
ATOM 11926 N N . VAL B 1 515 ? 14.109 22.281 6.238 1 74.31 515 VAL B N 1
ATOM 11927 C CA . VAL B 1 515 ? 13.938 20.844 6.391 1 74.31 515 VAL B CA 1
ATOM 11928 C C . VAL B 1 515 ? 12.445 20.5 6.363 1 74.31 515 VAL B C 1
ATOM 11930 O O . VAL B 1 515 ? 12.07 19.328 6.305 1 74.31 515 VAL B O 1
ATOM 11933 N N . PHE B 1 516 ? 11.523 21.547 6.25 1 85.75 516 PHE B N 1
ATOM 11934 C CA . PHE B 1 516 ? 10.078 21.359 6.188 1 85.75 516 PHE B CA 1
ATOM 11935 C C . PHE B 1 516 ? 9.57 21.578 4.766 1 85.75 516 PHE B C 1
ATOM 11937 O O . PHE B 1 516 ? 8.367 21.766 4.555 1 85.75 516 PHE B O 1
ATOM 11944 N N . ASP B 1 517 ? 10.516 21.609 3.834 1 90.31 517 ASP B N 1
ATOM 11945 C CA . ASP B 1 517 ? 10.086 21.875 2.461 1 90.31 517 ASP B CA 1
ATOM 11946 C C . ASP B 1 517 ? 9.039 20.859 2.01 1 90.31 517 ASP B C 1
ATOM 11948 O O . ASP B 1 517 ? 8.156 21.188 1.207 1 90.31 517 ASP B O 1
ATOM 11952 N N . LEU B 1 518 ? 9.211 19.734 2.5 1 94.19 518 LEU B N 1
ATOM 11953 C CA . LEU B 1 518 ? 8.242 18.656 2.307 1 94.19 518 LEU B CA 1
ATOM 11954 C C . LEU B 1 518 ? 7.914 17.984 3.631 1 94.19 518 LEU B C 1
ATOM 11956 O O . LEU B 1 518 ? 8.812 17.578 4.367 1 94.19 518 LEU B O 1
ATOM 11960 N N . LEU B 1 519 ? 6.676 17.969 3.906 1 94.38 519 LEU B N 1
ATOM 11961 C CA . LEU B 1 519 ? 6.223 17.297 5.117 1 94.38 519 LEU B CA 1
ATOM 11962 C C . LEU B 1 519 ? 5.523 15.984 4.777 1 94.38 519 LEU B C 1
ATOM 11964 O O . LEU B 1 519 ? 4.766 15.914 3.807 1 94.38 519 LEU B O 1
ATOM 11968 N N . ASP B 1 520 ? 5.777 14.953 5.605 1 94.69 520 ASP B N 1
ATOM 11969 C CA . ASP B 1 520 ? 5.133 13.648 5.484 1 94.69 520 ASP B CA 1
ATOM 11970 C C . ASP B 1 520 ? 3.807 13.617 6.238 1 94.69 520 ASP B C 1
ATOM 11972 O O . ASP B 1 520 ? 3.785 13.609 7.469 1 94.69 520 ASP B O 1
ATOM 11976 N N . PHE B 1 521 ? 2.725 13.43 5.438 1 91.5 521 PHE B N 1
ATOM 11977 C CA . PHE B 1 521 ? 1.368 13.289 5.953 1 91.5 521 PHE B CA 1
ATOM 11978 C C . PHE B 1 521 ? 0.811 11.906 5.633 1 91.5 521 PHE B C 1
ATOM 11980 O O . PHE B 1 521 ? -0.398 11.75 5.453 1 91.5 521 PHE B O 1
ATOM 11987 N N . GLY B 1 522 ? 1.613 10.938 5.59 1 92.12 522 GLY B N 1
ATOM 11988 C CA . GLY B 1 522 ? 1.24 9.734 4.875 1 92.12 522 GLY B CA 1
ATOM 11989 C C . GLY B 1 522 ? 0.544 8.711 5.754 1 92.12 522 GLY B C 1
ATOM 11990 O O . GLY B 1 522 ? -0.017 7.73 5.254 1 92.12 522 GLY B O 1
ATOM 11991 N N . TYR B 1 523 ? 0.449 8.875 7.098 1 92.38 523 TYR B N 1
ATOM 11992 C CA . TYR B 1 523 ? -0.041 7.816 7.973 1 92.38 523 TYR B CA 1
ATOM 11993 C C . TYR B 1 523 ? -1.477 7.441 7.621 1 92.38 523 TYR B C 1
ATOM 11995 O O . TYR B 1 523 ? -1.791 6.262 7.441 1 92.38 523 TYR B O 1
ATOM 12003 N N . ARG B 1 524 ? -2.307 8.367 7.418 1 90.44 524 ARG B N 1
ATOM 12004 C CA . ARG B 1 524 ? -3.73 8.141 7.195 1 90.44 524 ARG B CA 1
ATOM 12005 C C . ARG B 1 524 ? -3.988 7.633 5.781 1 90.44 524 ARG B C 1
ATOM 12007 O O . ARG B 1 524 ? -5.066 7.109 5.492 1 90.44 524 ARG B O 1
ATOM 12014 N N . GLY B 1 525 ? -3.023 7.844 4.953 1 93.12 525 GLY B N 1
ATOM 12015 C CA . GLY B 1 525 ? -3.248 7.516 3.557 1 93.12 525 GLY B CA 1
ATOM 12016 C C . GLY B 1 525 ? -2.742 6.133 3.182 1 93.12 525 GLY B C 1
ATOM 12017 O O . GLY B 1 525 ? -3.033 5.637 2.092 1 93.12 525 GLY B O 1
ATOM 12018 N N . VAL B 1 526 ? -2.059 5.48 4.094 1 95.94 526 VAL B N 1
ATOM 12019 C CA . VAL B 1 526 ? -1.469 4.195 3.723 1 95.94 526 VAL B CA 1
ATOM 12020 C C . VAL B 1 526 ? -2.279 3.059 4.336 1 95.94 526 VAL B C 1
ATOM 12022 O O . VAL B 1 526 ? -3.174 3.295 5.152 1 95.94 526 VAL B O 1
ATOM 12025 N N . SER B 1 527 ? -1.972 1.862 3.998 1 95.69 527 SER B N 1
ATOM 12026 C CA . SER B 1 527 ? -2.83 0.695 4.176 1 95.69 527 SER B CA 1
ATOM 12027 C C . SER B 1 527 ? -2.691 0.113 5.578 1 95.69 527 SER B C 1
ATOM 12029 O O . SER B 1 527 ? -3.562 -0.628 6.035 1 95.69 527 SER B O 1
ATOM 12031 N N . SER B 1 528 ? -1.543 0.361 6.254 1 93.75 528 SER B N 1
ATOM 12032 C CA . SER B 1 528 ? -1.323 -0.277 7.551 1 93.75 528 SER B CA 1
ATOM 12033 C C . SER B 1 528 ? -0.282 0.479 8.367 1 93.75 528 SER B C 1
ATOM 12035 O O . SER B 1 528 ? 0.401 1.363 7.848 1 93.75 528 SER B O 1
ATOM 12037 N N . HIS B 1 529 ? -0.182 0.086 9.625 1 91.94 529 HIS B N 1
ATOM 12038 C CA . HIS B 1 529 ? 0.798 0.678 10.531 1 91.94 529 HIS B CA 1
ATOM 12039 C C . HIS B 1 529 ? 2.221 0.391 10.062 1 91.94 529 HIS B C 1
ATOM 12041 O O . HIS B 1 529 ? 3.074 1.282 10.078 1 91.94 529 HIS B O 1
ATOM 12047 N N . GLU B 1 530 ? 2.492 -0.833 9.656 1 92.06 530 GLU B N 1
ATOM 12048 C CA . GLU B 1 530 ? 3.84 -1.186 9.219 1 92.06 530 GLU B CA 1
ATOM 12049 C C . GLU B 1 530 ? 4.219 -0.438 7.941 1 92.06 530 GLU B C 1
ATOM 12051 O O . GLU B 1 530 ? 5.363 -0.01 7.781 1 92.06 530 GLU B O 1
ATOM 12056 N N . THR B 1 531 ? 3.256 -0.294 7.047 1 95.81 531 THR B N 1
ATOM 12057 C CA . THR B 1 531 ? 3.498 0.483 5.836 1 95.81 531 THR B CA 1
ATOM 12058 C C . THR B 1 531 ? 3.811 1.937 6.184 1 95.81 531 THR B C 1
ATOM 12060 O O . THR B 1 531 ? 4.699 2.545 5.586 1 95.81 531 THR B O 1
ATOM 12063 N N . ALA B 1 532 ? 3.08 2.477 7.164 1 94.75 532 ALA B N 1
ATOM 12064 C CA . ALA B 1 532 ? 3.338 3.844 7.609 1 94.75 532 ALA B CA 1
ATOM 12065 C C . ALA B 1 532 ? 4.762 3.99 8.133 1 94.75 532 ALA B C 1
ATOM 12067 O O . ALA B 1 532 ? 5.453 4.961 7.812 1 94.75 532 ALA B O 1
ATOM 12068 N N . ALA B 1 533 ? 5.195 3.021 8.883 1 92.56 533 ALA B N 1
ATOM 12069 C CA . ALA B 1 533 ? 6.539 3.051 9.461 1 92.56 533 ALA B CA 1
ATOM 12070 C C . ALA B 1 533 ? 7.605 2.984 8.375 1 92.56 533 ALA B C 1
ATOM 12072 O O . ALA B 1 533 ? 8.531 3.799 8.359 1 92.56 533 ALA B O 1
ATOM 12073 N N . LEU B 1 534 ? 7.449 2.062 7.449 1 96.12 534 LEU B N 1
ATOM 12074 C CA . LEU B 1 534 ? 8.414 1.855 6.379 1 96.12 534 LEU B CA 1
ATOM 12075 C C . LEU B 1 534 ? 8.492 3.076 5.469 1 96.12 534 LEU B C 1
ATOM 12077 O O . LEU B 1 534 ? 9.578 3.547 5.137 1 96.12 534 LEU B O 1
ATOM 12081 N N . GLY B 1 535 ? 7.328 3.568 5.09 1 96.88 535 GLY B N 1
ATOM 12082 C CA . GLY B 1 535 ? 7.273 4.711 4.195 1 96.88 535 GLY B CA 1
ATOM 12083 C C . GLY B 1 535 ? 7.848 5.977 4.805 1 96.88 535 GLY B C 1
ATOM 12084 O O . GLY B 1 535 ? 8.648 6.672 4.172 1 96.88 535 GLY B O 1
ATOM 12085 N N . SER B 1 536 ? 7.461 6.246 6.027 1 94.94 536 SER B N 1
ATOM 12086 C CA . SER B 1 536 ? 7.938 7.449 6.699 1 94.94 536 SER B CA 1
ATOM 12087 C C . SER B 1 536 ? 9.438 7.371 6.977 1 94.94 536 SER B C 1
ATOM 12089 O O . SER B 1 536 ? 10.148 8.367 6.852 1 94.94 536 SER B O 1
ATOM 12091 N N . ALA B 1 537 ? 9.93 6.223 7.379 1 93.69 537 ALA B N 1
ATOM 12092 C CA . ALA B 1 537 ? 11.367 6.055 7.562 1 93.69 537 ALA B CA 1
ATOM 12093 C C . ALA B 1 537 ? 12.125 6.34 6.27 1 93.69 537 ALA B C 1
ATOM 12095 O O . ALA B 1 537 ? 13.172 6.988 6.285 1 93.69 537 ALA B O 1
ATOM 12096 N N . ALA B 1 538 ? 11.617 5.84 5.199 1 96.88 538 ALA B N 1
ATOM 12097 C CA . ALA B 1 538 ? 12.219 6.074 3.893 1 96.88 538 ALA B CA 1
ATOM 12098 C C . ALA B 1 538 ? 12.242 7.562 3.557 1 96.88 538 ALA B C 1
ATOM 12100 O O . ALA B 1 538 ? 13.234 8.07 3.027 1 96.88 538 ALA B O 1
ATOM 12101 N N . TYR B 1 539 ? 11.195 8.297 3.834 1 95.5 539 TYR B N 1
ATOM 12102 C CA . TYR B 1 539 ? 11.07 9.734 3.648 1 95.5 539 TYR B CA 1
ATOM 12103 C C . TYR B 1 539 ? 12.211 10.469 4.348 1 95.5 539 TYR B C 1
ATOM 12105 O O . TYR B 1 539 ? 12.812 11.383 3.771 1 95.5 539 TYR B O 1
ATOM 12113 N N . TYR B 1 540 ? 12.656 10.016 5.52 1 91.5 540 TYR B N 1
ATOM 12114 C CA . TYR B 1 540 ? 13.641 10.688 6.359 1 91.5 540 TYR B CA 1
ATOM 12115 C C . TYR B 1 540 ? 15.039 10.531 5.785 1 91.5 540 TYR B C 1
ATOM 12117 O O . TYR B 1 540 ? 15.953 11.281 6.148 1 91.5 540 TYR B O 1
ATOM 12125 N N . THR B 1 541 ? 15.25 9.641 4.902 1 92.38 541 THR B N 1
ATOM 12126 C CA . THR B 1 541 ? 16.594 9.375 4.387 1 92.38 541 THR B CA 1
ATOM 12127 C C . THR B 1 541 ? 17.125 10.594 3.652 1 92.38 541 THR B C 1
ATOM 12129 O O . THR B 1 541 ? 18.344 10.789 3.566 1 92.38 541 THR B O 1
ATOM 12132 N N . THR B 1 542 ? 16.281 11.43 3.188 1 89.62 542 THR B N 1
ATOM 12133 C CA . THR B 1 542 ? 16.688 12.562 2.354 1 89.62 542 THR B CA 1
ATOM 12134 C C . THR B 1 542 ? 17.078 13.758 3.213 1 89.62 542 THR B C 1
ATOM 12136 O O . THR B 1 542 ? 17.578 14.758 2.699 1 89.62 542 THR B O 1
ATOM 12139 N N . GLY B 1 543 ? 16.781 13.711 4.41 1 82.62 543 GLY B N 1
ATOM 12140 C CA . GLY B 1 543 ? 17.125 14.805 5.309 1 82.62 543 GLY B CA 1
ATOM 12141 C C . GLY B 1 543 ? 15.945 15.719 5.602 1 82.62 543 GLY B C 1
ATOM 12142 O O . GLY B 1 543 ? 16.078 16.688 6.348 1 82.62 543 GLY B O 1
ATOM 12143 N N . PHE B 1 544 ? 14.773 15.461 4.996 1 88.19 544 PHE B N 1
ATOM 12144 C CA . PHE B 1 544 ? 13.578 16.141 5.477 1 88.19 544 PHE B CA 1
ATOM 12145 C C . PHE B 1 544 ? 13.297 15.773 6.934 1 88.19 544 PHE B C 1
ATOM 12147 O O . PHE B 1 544 ? 13.711 14.711 7.402 1 88.19 544 PHE B O 1
ATOM 12154 N N . GLU B 1 545 ? 12.578 16.625 7.609 1 83.94 545 GLU B N 1
ATOM 12155 C CA . GLU B 1 545 ? 12.391 16.344 9.031 1 83.94 545 GLU B CA 1
ATOM 12156 C C . GLU B 1 545 ? 10.922 16.484 9.43 1 83.94 545 GLU B C 1
ATOM 12158 O O . GLU B 1 545 ? 10.523 16.031 10.5 1 83.94 545 GLU B O 1
ATOM 12163 N N . GLY B 1 546 ? 10.172 17.156 8.656 1 89.06 546 GLY B N 1
ATOM 12164 C CA . GLY B 1 546 ? 8.781 17.375 9.023 1 89.06 546 GLY B CA 1
ATOM 12165 C C . GLY B 1 546 ? 7.887 16.203 8.68 1 89.06 546 GLY B C 1
ATOM 12166 O O . GLY B 1 546 ? 7.715 15.875 7.508 1 89.06 546 GLY B O 1
ATOM 12167 N N . SER B 1 547 ? 7.336 15.523 9.727 1 90.38 547 SER B N 1
ATOM 12168 C CA . SER B 1 547 ? 6.445 14.391 9.492 1 90.38 547 SER B CA 1
ATOM 12169 C C . SER B 1 547 ? 5.395 14.273 10.586 1 90.38 547 SER B C 1
ATOM 12171 O O . SER B 1 547 ? 5.688 14.508 11.766 1 90.38 547 SER B O 1
ATOM 12173 N N . ASP B 1 548 ? 4.234 13.953 10.156 1 91 548 ASP B N 1
ATOM 12174 C CA . ASP B 1 548 ? 3.178 13.625 11.109 1 91 548 ASP B CA 1
ATOM 12175 C C . ASP B 1 548 ? 2.961 12.109 11.18 1 91 548 ASP B C 1
ATOM 12177 O O . ASP B 1 548 ? 1.961 11.648 11.734 1 91 548 ASP B O 1
ATOM 12181 N N . THR B 1 549 ? 3.82 11.375 10.617 1 91.44 549 THR B N 1
ATOM 12182 C CA . THR B 1 549 ? 3.77 9.914 10.68 1 91.44 549 THR B CA 1
ATOM 12183 C C . THR B 1 549 ? 4.719 9.391 11.758 1 91.44 549 THR B C 1
ATOM 12185 O O . THR B 1 549 ? 5.848 9 11.453 1 91.44 549 THR B O 1
ATOM 12188 N N . VAL B 1 550 ? 4.254 9.289 12.914 1 87.38 550 VAL B N 1
ATOM 12189 C CA . VAL B 1 550 ? 5.043 8.992 14.102 1 87.38 550 VAL B CA 1
ATOM 12190 C C . VAL B 1 550 ? 5.695 7.613 13.953 1 87.38 550 VAL B C 1
ATOM 12192 O O . VAL B 1 550 ? 6.809 7.395 14.438 1 87.38 550 VAL B O 1
ATOM 12195 N N . ALA B 1 551 ? 5.074 6.707 13.234 1 87.94 551 ALA B N 1
ATOM 12196 C CA . ALA B 1 551 ? 5.547 5.336 13.086 1 87.94 551 ALA B CA 1
ATOM 12197 C C . ALA B 1 551 ? 6.938 5.293 12.461 1 87.94 551 ALA B C 1
ATOM 12199 O O . ALA B 1 551 ? 7.75 4.43 12.797 1 87.94 551 ALA B O 1
ATOM 12200 N N . GLY B 1 552 ? 7.223 6.219 11.547 1 88.94 552 GLY B N 1
ATOM 12201 C CA . GLY B 1 552 ? 8.516 6.242 10.875 1 88.94 552 GLY B CA 1
ATOM 12202 C C . GLY B 1 552 ? 9.664 6.57 11.812 1 88.94 552 GLY B C 1
ATOM 12203 O O . GLY B 1 552 ? 10.688 5.883 11.805 1 88.94 552 GLY B O 1
ATOM 12204 N N . ALA B 1 553 ? 9.516 7.609 12.609 1 84.88 553 ALA B N 1
ATOM 12205 C CA . ALA B 1 553 ? 10.547 8 13.562 1 84.88 553 ALA B CA 1
ATOM 12206 C C . ALA B 1 553 ? 10.797 6.902 14.594 1 84.88 553 ALA B C 1
ATOM 12208 O O . ALA B 1 553 ? 11.938 6.648 14.977 1 84.88 553 ALA B O 1
ATOM 12209 N N . ARG B 1 554 ? 9.773 6.266 15 1 82.94 554 ARG B N 1
ATOM 12210 C CA . ARG B 1 554 ? 9.914 5.18 15.961 1 82.94 554 ARG B CA 1
ATOM 12211 C C . ARG B 1 554 ? 10.68 4.004 15.352 1 82.94 554 ARG B C 1
ATOM 12213 O O . ARG B 1 554 ? 11.523 3.398 16.016 1 82.94 554 ARG B O 1
ATOM 12220 N N . MET B 1 555 ? 10.312 3.656 14.148 1 85.06 555 MET B N 1
ATOM 12221 C CA . MET B 1 555 ? 11.008 2.564 13.469 1 85.06 555 MET B CA 1
ATOM 12222 C C . MET B 1 555 ? 12.5 2.854 13.359 1 85.06 555 MET B C 1
ATOM 12224 O O . MET B 1 555 ? 13.328 1.966 13.578 1 85.06 555 MET B O 1
ATOM 12228 N N . ILE B 1 556 ? 12.852 4.074 13.008 1 86 556 ILE B N 1
ATOM 12229 C CA . ILE B 1 556 ? 14.258 4.449 12.867 1 86 556 ILE B CA 1
ATOM 12230 C C . ILE B 1 556 ? 14.961 4.297 14.219 1 86 556 ILE B C 1
ATOM 12232 O O . ILE B 1 556 ? 16.062 3.74 14.289 1 86 556 ILE B O 1
ATOM 12236 N N . LEU B 1 557 ? 14.344 4.727 15.297 1 76.38 557 LEU B N 1
ATOM 12237 C CA . LEU B 1 557 ? 14.93 4.637 16.641 1 76.38 557 LEU B CA 1
ATOM 12238 C C . LEU B 1 557 ? 15.141 3.18 17.031 1 76.38 557 LEU B C 1
ATOM 12240 O O . LEU B 1 557 ? 16.125 2.854 17.703 1 76.38 557 LEU B O 1
ATOM 12244 N N . GLN B 1 558 ? 14.266 2.377 16.578 1 76.75 558 GLN B N 1
ATOM 12245 C CA . GLN B 1 558 ? 14.297 0.98 17 1 76.75 558 GLN B CA 1
ATOM 12246 C C . GLN B 1 558 ? 15.242 0.162 16.109 1 76.75 558 GLN B C 1
ATOM 12248 O O . GLN B 1 558 ? 15.953 -0.712 16.609 1 76.75 558 GLN B O 1
ATOM 12253 N N . ASN B 1 559 ? 15.273 0.446 14.859 1 83.81 559 ASN B N 1
ATOM 12254 C CA . ASN B 1 559 ? 15.922 -0.476 13.93 1 83.81 559 ASN B CA 1
ATOM 12255 C C . ASN B 1 559 ? 17.203 0.119 13.359 1 83.81 559 ASN B C 1
ATOM 12257 O O . ASN B 1 559 ? 18.016 -0.596 12.766 1 83.81 559 ASN B O 1
ATOM 12261 N N . TYR B 1 560 ? 17.438 1.316 13.461 1 80.69 560 TYR B N 1
ATOM 12262 C CA . TYR B 1 560 ? 18.625 1.972 12.914 1 80.69 560 TYR B CA 1
ATOM 12263 C C . TYR B 1 560 ? 19.375 2.717 14.008 1 80.69 560 TYR B C 1
ATOM 12265 O O . TYR B 1 560 ? 19.984 3.762 13.75 1 80.69 560 TYR B O 1
ATOM 12273 N N . ASN B 1 561 ? 19.266 2.391 15.273 1 62.31 561 ASN B N 1
ATOM 12274 C CA . ASN B 1 561 ? 19.812 3.074 16.438 1 62.31 561 ASN B CA 1
ATOM 12275 C C . ASN B 1 561 ? 21.312 2.818 16.578 1 62.31 561 ASN B C 1
ATOM 12277 O O . ASN B 1 561 ? 21.859 2.906 17.688 1 62.31 561 ASN B O 1
ATOM 12281 N N . ALA B 1 562 ? 22.016 2.207 15.664 1 49.75 562 ALA B N 1
ATOM 12282 C CA . ALA B 1 562 ? 23.422 1.934 15.906 1 49.75 562 ALA B CA 1
ATOM 12283 C C . ALA B 1 562 ? 24.188 3.213 16.25 1 49.75 562 ALA B C 1
ATOM 12285 O O . ALA B 1 562 ? 24.078 4.215 15.539 1 49.75 562 ALA B O 1
ATOM 12286 N N . ALA B 1 563 ? 24.297 3.357 17.688 1 42.41 563 ALA B N 1
ATOM 12287 C CA . ALA B 1 563 ? 25.094 4.457 18.219 1 42.41 563 ALA B CA 1
ATOM 12288 C C . ALA B 1 563 ? 26.391 4.609 17.438 1 42.41 563 ALA B C 1
ATOM 12290 O O . ALA B 1 563 ? 27 3.617 17.016 1 42.41 563 ALA B O 1
ATOM 12291 N N . SER B 1 564 ? 26.5 5.508 16.719 1 42.25 564 SER B N 1
ATOM 12292 C CA . SER B 1 564 ? 27.859 5.723 16.234 1 42.25 564 SER B CA 1
ATOM 12293 C C . SER B 1 564 ? 28.891 5.402 17.312 1 42.25 564 SER B C 1
ATOM 12295 O O . SER B 1 564 ? 28.656 5.656 18.5 1 42.25 564 SER B O 1
ATOM 12297 N N . PRO B 1 565 ? 29.828 4.375 17.109 1 36.69 565 PRO B N 1
ATOM 12298 C CA . PRO B 1 565 ? 30.844 4.051 18.125 1 36.69 565 PRO B CA 1
ATOM 12299 C C . PRO B 1 565 ? 31.328 5.277 18.875 1 36.69 565 PRO B C 1
ATOM 12301 O O . PRO B 1 565 ? 32.188 5.164 19.75 1 36.69 565 PRO B O 1
ATOM 12304 N N . GLU B 1 566 ? 31.312 6.398 18.469 1 35.5 566 GLU B N 1
ATOM 12305 C CA . GLU B 1 566 ? 31.906 7.461 19.266 1 35.5 566 GLU B CA 1
ATOM 12306 C C . GLU B 1 566 ? 31.25 7.562 20.641 1 35.5 566 GLU B C 1
ATOM 12308 O O . GLU B 1 566 ? 30.062 7.238 20.781 1 35.5 566 GLU B O 1
ATOM 12313 N N . PRO B 1 567 ? 32.188 7.562 21.828 1 32.06 567 PRO B N 1
ATOM 12314 C CA . PRO B 1 567 ? 31.828 7.535 23.234 1 32.06 567 PRO B CA 1
ATOM 12315 C C . PRO B 1 567 ? 30.422 8.078 23.484 1 32.06 567 PRO B C 1
ATOM 12317 O O . PRO B 1 567 ? 29.969 8.984 22.781 1 32.06 567 PRO B O 1
ATOM 12320 N N . PRO B 1 568 ? 29.719 7.188 24.344 1 31.56 568 PRO B N 1
ATOM 12321 C CA . PRO B 1 568 ? 28.344 7.547 24.75 1 31.56 568 PRO B CA 1
ATOM 12322 C C . PRO B 1 568 ? 28.219 9.016 25.156 1 31.56 568 PRO B C 1
ATOM 12324 O O . PRO B 1 568 ? 28.922 9.469 26.047 1 31.56 568 PRO B O 1
ATOM 12327 N N . VAL B 1 569 ? 28 9.992 24.438 1 30.59 569 VAL B N 1
ATOM 12328 C CA . VAL B 1 569 ? 27.672 11.211 25.172 1 30.59 569 VAL B CA 1
ATOM 12329 C C . VAL B 1 569 ? 26.547 10.93 26.156 1 30.59 569 VAL B C 1
ATOM 12331 O O . VAL B 1 569 ? 25.75 10.016 25.969 1 30.59 569 VAL B O 1
ATOM 12334 N N . PRO B 1 570 ? 26.688 11.305 27.484 1 27.59 570 PRO B N 1
ATOM 12335 C CA . PRO B 1 570 ? 25.734 11.016 28.562 1 27.59 570 PRO B CA 1
ATOM 12336 C C . PRO B 1 570 ? 24.328 10.703 28.047 1 27.59 570 PRO B C 1
ATOM 12338 O O . PRO B 1 570 ? 23.922 11.227 27.016 1 27.59 570 PRO B O 1
ATOM 12341 N N . PRO B 1 571 ? 23.781 9.586 28.797 1 26.7 571 PRO B N 1
ATOM 12342 C CA . PRO B 1 571 ? 22.5 9 28.422 1 26.7 571 PRO B CA 1
ATOM 12343 C C . PRO B 1 571 ? 21.5 10.031 27.891 1 26.7 571 PRO B C 1
ATOM 12345 O O . PRO B 1 571 ? 20.734 9.75 26.969 1 26.7 571 PRO B O 1
ATOM 12348 N N . LEU B 1 572 ? 21.125 10.922 28.828 1 28.14 572 LEU B N 1
ATOM 12349 C CA . LEU B 1 572 ? 20.438 12.141 28.422 1 28.14 572 LEU B CA 1
ATOM 12350 C C . LEU B 1 572 ? 21.016 12.68 27.109 1 28.14 572 LEU B C 1
ATOM 12352 O O . LEU B 1 572 ? 20.312 13.344 26.344 1 28.14 572 LEU B O 1
ATOM 12356 N N . GLU B 1 573 ? 22.328 12.492 26.906 1 28.58 573 GLU B N 1
ATOM 12357 C CA . GLU B 1 573 ? 23.203 12.773 25.781 1 28.58 573 GLU B CA 1
ATOM 12358 C C . GLU B 1 573 ? 22.984 11.773 24.641 1 28.58 573 GLU B C 1
ATOM 12360 O O . GLU B 1 573 ? 23.234 12.086 23.484 1 28.58 573 GLU B O 1
ATOM 12365 N N . ARG B 1 574 ? 22.625 10.609 24.906 1 33.84 574 ARG B N 1
ATOM 12366 C CA . ARG B 1 574 ? 22.344 9.539 23.953 1 33.84 574 ARG B CA 1
ATOM 12367 C C . ARG B 1 574 ? 20.969 9.727 23.312 1 33.84 574 ARG B C 1
ATOM 12369 O O . ARG B 1 574 ? 20.797 9.461 22.125 1 33.84 574 ARG B O 1
ATOM 12376 N N . PHE B 1 575 ? 20 9.391 24.188 1 31.64 575 PHE B N 1
ATOM 12377 C CA . PHE B 1 575 ? 18.672 9.688 23.672 1 31.64 575 PHE B CA 1
ATOM 12378 C C . PHE B 1 575 ? 18.625 11.078 23.047 1 31.64 575 PHE B C 1
ATOM 12380 O O . PHE B 1 575 ? 18.062 11.258 21.969 1 31.64 575 PHE B O 1
ATOM 12387 N N . SER B 1 576 ? 18.953 12.055 23.797 1 32.84 576 SER B N 1
ATOM 12388 C CA . SER B 1 576 ? 19.266 13.367 23.234 1 32.84 576 SER B CA 1
ATOM 12389 C C . SER B 1 576 ? 20.203 13.242 22.047 1 32.84 576 SER B C 1
ATOM 12391 O O . SER B 1 576 ? 20.109 14.023 21.094 1 32.84 576 SER B O 1
ATOM 12393 N N . THR B 1 577 ? 21.047 12.211 22.078 1 34.72 577 THR B N 1
ATOM 12394 C CA . THR B 1 577 ? 21.969 11.898 20.984 1 34.72 577 THR B CA 1
ATOM 12395 C C . THR B 1 577 ? 21.234 11.242 19.828 1 34.72 577 THR B C 1
ATOM 12397 O O . THR B 1 577 ? 21.484 11.562 18.656 1 34.72 577 THR B O 1
ATOM 12400 N N . ILE B 1 578 ? 20.406 10.195 20.141 1 38.38 578 ILE B N 1
ATOM 12401 C CA . ILE B 1 578 ? 19.719 9.578 19.016 1 38.38 578 ILE B CA 1
ATOM 12402 C C . ILE B 1 578 ? 18.734 10.57 18.406 1 38.38 578 ILE B C 1
ATOM 12404 O O . ILE B 1 578 ? 18.656 10.711 17.188 1 38.38 578 ILE B O 1
ATOM 12408 N N . PHE B 1 579 ? 17.578 11.016 19.281 1 41.78 579 PHE B N 1
ATOM 12409 C CA . PHE B 1 579 ? 16.797 12.062 18.625 1 41.78 579 PHE B CA 1
ATOM 12410 C C . PHE B 1 579 ? 17.703 13.195 18.141 1 41.78 579 PHE B C 1
ATOM 12412 O O . PHE B 1 579 ? 17.422 13.812 17.109 1 41.78 579 PHE B O 1
ATOM 12419 N N . GLU B 1 580 ? 18.703 13.617 18.844 1 39.47 580 GLU B N 1
ATOM 12420 C CA . GLU B 1 580 ? 19.734 14.516 18.312 1 39.47 580 GLU B CA 1
ATOM 12421 C C . GLU B 1 580 ? 20.375 13.938 17.062 1 39.47 580 GLU B C 1
ATOM 12423 O O . GLU B 1 580 ? 20.719 14.672 16.125 1 39.47 580 GLU B O 1
ATOM 12428 N N . MET B 1 581 ? 20.578 12.641 17.203 1 39.19 581 MET B N 1
ATOM 12429 C CA . MET B 1 581 ? 21.047 11.961 16 1 39.19 581 MET B CA 1
ATOM 12430 C C . MET B 1 581 ? 19.906 11.836 14.984 1 39.19 581 MET B C 1
ATOM 12432 O O . MET B 1 581 ? 20.141 11.797 13.781 1 39.19 581 MET B O 1
ATOM 12436 N N . LEU B 1 582 ? 18.656 11.406 15.547 1 46.38 582 LEU B N 1
ATOM 12437 C CA . LEU B 1 582 ? 17.516 11.391 14.641 1 46.38 582 LEU B CA 1
ATOM 12438 C C . LEU B 1 582 ? 17.078 12.812 14.281 1 46.38 582 LEU B C 1
ATOM 12440 O O . LEU B 1 582 ? 16.016 13.008 13.703 1 46.38 582 LEU B O 1
ATOM 12444 N N . HIS B 1 583 ? 17.844 13.852 14.648 1 47.91 583 HIS B N 1
ATOM 12445 C CA . HIS B 1 583 ? 17.609 15.258 14.359 1 47.91 583 HIS B CA 1
ATOM 12446 C C . HIS B 1 583 ? 16.578 15.422 13.242 1 47.91 583 HIS B C 1
ATOM 12448 O O . HIS B 1 583 ? 16.125 16.531 12.977 1 47.91 583 HIS B O 1
ATOM 12454 N N . GLY B 1 584 ? 15.859 14.359 13.016 1 57.84 584 GLY B N 1
ATOM 12455 C CA . GLY B 1 584 ? 15.289 14.555 11.688 1 57.84 584 GLY B CA 1
ATOM 12456 C C . GLY B 1 584 ? 13.789 14.344 11.641 1 57.84 584 GLY B C 1
ATOM 12457 O O . GLY B 1 584 ? 13.148 14.625 10.625 1 57.84 584 GLY B O 1
ATOM 12458 N N . ALA B 1 585 ? 13.109 13.969 12.922 1 72.56 585 ALA B N 1
ATOM 12459 C CA . ALA B 1 585 ? 11.664 13.836 12.766 1 72.56 585 ALA B CA 1
ATOM 12460 C C . ALA B 1 585 ? 10.922 14.852 13.633 1 72.56 585 ALA B C 1
ATOM 12462 O O . ALA B 1 585 ? 11.07 14.859 14.852 1 72.56 585 ALA B O 1
ATOM 12463 N N . THR B 1 586 ? 10.289 15.805 13.141 1 81.75 586 THR B N 1
ATOM 12464 C CA . THR B 1 586 ? 9.625 16.875 13.859 1 81.75 586 THR B CA 1
ATOM 12465 C C . THR B 1 586 ? 8.195 17.078 13.352 1 81.75 586 THR B C 1
ATOM 12467 O O . THR B 1 586 ? 7.945 16.953 12.148 1 81.75 586 THR B O 1
ATOM 12470 N N . SER B 1 587 ? 7.34 17.219 14.328 1 87.94 587 SER B N 1
ATOM 12471 C CA . SER B 1 587 ? 5.988 17.688 14.031 1 87.94 587 SER B CA 1
ATOM 12472 C C . SER B 1 587 ? 5.703 19.016 14.711 1 87.94 587 SER B C 1
ATOM 12474 O O . SER B 1 587 ? 6.57 19.578 15.383 1 87.94 587 SER B O 1
ATOM 12476 N N . VAL B 1 588 ? 4.543 19.609 14.438 1 87.31 588 VAL B N 1
ATOM 12477 C CA . VAL B 1 588 ? 4.188 20.938 14.953 1 87.31 588 VAL B CA 1
ATOM 12478 C C . VAL B 1 588 ? 2.738 20.922 15.438 1 87.31 588 VAL B C 1
ATOM 12480 O O . VAL B 1 588 ? 1.935 20.094 15 1 87.31 588 VAL B O 1
ATOM 12483 N N . PRO B 1 589 ? 2.467 21.781 16.391 1 88.19 589 PRO B N 1
ATOM 12484 C CA . PRO B 1 589 ? 1.041 21.969 16.672 1 88.19 589 PRO B CA 1
ATOM 12485 C C . PRO B 1 589 ? 0.252 22.422 15.453 1 88.19 589 PRO B C 1
ATOM 12487 O O . PRO B 1 589 ? 0.62 23.406 14.812 1 88.19 589 PRO B O 1
ATOM 12490 N N . ALA B 1 590 ? -0.708 21.672 15.188 1 91.25 590 ALA B N 1
ATOM 12491 C CA . ALA B 1 590 ? -1.48 21.969 13.984 1 91.25 590 ALA B CA 1
ATOM 12492 C C . ALA B 1 590 ? -2.977 21.797 14.234 1 91.25 590 ALA B C 1
ATOM 12494 O O . ALA B 1 590 ? -3.393 20.891 14.961 1 91.25 590 ALA B O 1
ATOM 12495 N N . ALA B 1 591 ? -3.707 22.703 13.625 1 89.44 591 ALA B N 1
ATOM 12496 C CA . ALA B 1 591 ? -5.16 22.562 13.633 1 89.44 591 ALA B CA 1
ATOM 12497 C C . ALA B 1 591 ? -5.629 21.594 12.547 1 89.44 591 ALA B C 1
ATOM 12499 O O . ALA B 1 591 ? -4.945 21.422 11.539 1 89.44 591 ALA B O 1
ATOM 12500 N N . GLU B 1 592 ? -6.723 20.969 12.828 1 87.31 592 GLU B N 1
ATOM 12501 C CA . GLU B 1 592 ? -7.457 20.234 11.805 1 87.31 592 GLU B CA 1
ATOM 12502 C C . GLU B 1 592 ? -8.828 20.859 11.555 1 87.31 592 GLU B C 1
ATOM 12504 O O . GLU B 1 592 ? -9.203 21.828 12.211 1 87.31 592 GLU B O 1
ATOM 12509 N N . HIS B 1 593 ? -9.523 20.422 10.625 1 85.88 593 HIS B N 1
ATOM 12510 C CA . HIS B 1 593 ? -10.812 21.016 10.289 1 85.88 593 HIS B CA 1
ATOM 12511 C C . HIS B 1 593 ? -11.758 20.984 11.492 1 85.88 593 HIS B C 1
ATOM 12513 O O . HIS B 1 593 ? -12.406 21.984 11.797 1 85.88 593 HIS B O 1
ATOM 12519 N N . SER B 1 594 ? -11.805 19.906 12.188 1 83.69 594 SER B N 1
ATOM 12520 C CA . SER B 1 594 ? -12.75 19.797 13.289 1 83.69 594 SER B CA 1
ATOM 12521 C C . SER B 1 594 ? -12.375 20.719 14.438 1 83.69 594 SER B C 1
ATOM 12523 O O . SER B 1 594 ? -13.25 21.203 15.164 1 83.69 594 SER B O 1
ATOM 12525 N N . THR B 1 595 ? -11.086 21.016 14.602 1 84.75 595 THR B N 1
ATOM 12526 C CA . THR B 1 595 ? -10.664 21.906 15.688 1 84.75 595 THR B CA 1
ATOM 12527 C C . THR B 1 595 ? -11.039 23.344 15.383 1 84.75 595 THR B C 1
ATOM 12529 O O . THR B 1 595 ? -11.062 24.188 16.281 1 84.75 595 THR B O 1
ATOM 12532 N N . ILE B 1 596 ? -11.336 23.609 14.141 1 86.94 596 ILE B N 1
ATOM 12533 C CA . ILE B 1 596 ? -11.75 24.953 13.75 1 86.94 596 ILE B CA 1
ATOM 12534 C C . ILE B 1 596 ? -13.266 25 13.602 1 86.94 596 ILE B C 1
ATOM 12536 O O . ILE B 1 596 ? -13.93 25.844 14.219 1 86.94 596 ILE B O 1
ATOM 12540 N N . THR B 1 597 ? -13.82 24.062 12.945 1 84.31 597 THR B N 1
ATOM 12541 C CA . THR B 1 597 ? -15.227 24.141 12.547 1 84.31 597 THR B CA 1
ATOM 12542 C C . THR B 1 597 ? -16.125 23.828 13.734 1 84.31 597 THR B C 1
ATOM 12544 O O . THR B 1 597 ? -17.312 24.203 13.734 1 84.31 597 THR B O 1
ATOM 12547 N N . SER B 1 598 ? -15.617 23.203 14.695 1 82.19 598 SER B N 1
ATOM 12548 C CA . SER B 1 598 ? -16.422 22.875 15.867 1 82.19 598 SER B CA 1
ATOM 12549 C C . SER B 1 598 ? -16.797 24.125 16.656 1 82.19 598 SER B C 1
ATOM 12551 O O . SER B 1 598 ? -17.688 24.094 17.5 1 82.19 598 SER B O 1
ATOM 12553 N N . TRP B 1 599 ? -16.172 25.234 16.344 1 82.75 599 TRP B N 1
ATOM 12554 C CA . TRP B 1 599 ? -16.438 26.484 17.047 1 82.75 599 TRP B CA 1
ATOM 12555 C C . TRP B 1 599 ? -17.688 27.172 16.484 1 82.75 599 TRP B C 1
ATOM 12557 O O . TRP B 1 599 ? -18.281 28.016 17.156 1 82.75 599 TRP B O 1
ATOM 12567 N N . ALA B 1 600 ? -17.953 26.828 15.258 1 79.75 600 ALA B N 1
ATOM 12568 C CA . ALA B 1 600 ? -19.062 27.5 14.594 1 79.75 600 ALA B CA 1
ATOM 12569 C C . ALA B 1 600 ? -20.328 26.656 14.641 1 79.75 600 ALA B C 1
ATOM 12571 O O . ALA B 1 600 ? -20.266 25.422 14.602 1 79.75 600 ALA B O 1
ATOM 12572 N N . ASP B 1 601 ? -21.438 27.344 14.742 1 74.5 601 ASP B N 1
ATOM 12573 C CA . ASP B 1 601 ? -22.734 26.688 14.586 1 74.5 601 ASP B CA 1
ATOM 12574 C C . ASP B 1 601 ? -23.062 26.453 13.117 1 74.5 601 ASP B C 1
ATOM 12576 O O . ASP B 1 601 ? -23.469 27.375 12.414 1 74.5 601 ASP B O 1
ATOM 12580 N N . MET B 1 602 ? -23.031 25.266 12.695 1 76.62 602 MET B N 1
ATOM 12581 C CA . MET B 1 602 ? -23.141 24.953 11.273 1 76.62 602 MET B CA 1
ATOM 12582 C C . MET B 1 602 ? -24.594 24.75 10.875 1 76.62 602 MET B C 1
ATOM 12584 O O . MET B 1 602 ? -24.891 24.375 9.742 1 76.62 602 MET B O 1
ATOM 12588 N N . SER B 1 603 ? -25.438 25.016 11.773 1 70.12 603 SER B N 1
ATOM 12589 C CA . SER B 1 603 ? -26.844 24.906 11.422 1 70.12 603 SER B CA 1
ATOM 12590 C C . SER B 1 603 ? -27.219 25.891 10.32 1 70.12 603 SER B C 1
ATOM 12592 O O . SER B 1 603 ? -26.625 26.969 10.219 1 70.12 603 SER B O 1
ATOM 12594 N N . ALA B 1 604 ? -28.141 25.531 9.508 1 69.38 604 ALA B N 1
ATOM 12595 C CA . ALA B 1 604 ? -28.531 26.312 8.344 1 69.38 604 ALA B CA 1
ATOM 12596 C C . ALA B 1 604 ? -29 27.703 8.758 1 69.38 604 ALA B C 1
ATOM 12598 O O . ALA B 1 604 ? -28.766 28.688 8.047 1 69.38 604 ALA B O 1
ATOM 12599 N N . ASP B 1 605 ? -29.609 27.844 9.945 1 75.12 605 ASP B N 1
ATOM 12600 C CA . ASP B 1 605 ? -30.266 29.078 10.359 1 75.12 605 ASP B CA 1
ATOM 12601 C C . ASP B 1 605 ? -29.375 29.891 11.289 1 75.12 605 ASP B C 1
ATOM 12603 O O . ASP B 1 605 ? -29.812 30.891 11.867 1 75.12 605 ASP B O 1
ATOM 12607 N N . SER B 1 606 ? -28.125 29.516 11.328 1 79.75 606 SER B N 1
ATOM 12608 C CA . SER B 1 606 ? -27.25 30.234 12.234 1 79.75 606 SER B CA 1
ATOM 12609 C C . SER B 1 606 ? -26.875 31.609 11.672 1 79.75 606 SER B C 1
ATOM 12611 O O . SER B 1 606 ? -26.891 31.812 10.461 1 79.75 606 SER B O 1
ATOM 12613 N N . ASP B 1 607 ? -26.562 32.5 12.609 1 86.69 607 ASP B N 1
ATOM 12614 C CA . ASP B 1 607 ? -26.156 33.875 12.234 1 86.69 607 ASP B CA 1
ATOM 12615 C C . ASP B 1 607 ? -24.797 33.875 11.539 1 86.69 607 ASP B C 1
ATOM 12617 O O . ASP B 1 607 ? -23.812 33.375 12.086 1 86.69 607 ASP B O 1
ATOM 12621 N N . HIS B 1 608 ? -24.75 34.469 10.336 1 90.25 608 HIS B N 1
ATOM 12622 C CA . HIS B 1 608 ? -23.531 34.406 9.523 1 90.25 608 HIS B CA 1
ATOM 12623 C C . HIS B 1 608 ? -22.406 35.219 10.148 1 90.25 608 HIS B C 1
ATOM 12625 O O . HIS B 1 608 ? -21.234 34.875 9.969 1 90.25 608 HIS B O 1
ATOM 12631 N N . GLU B 1 609 ? -22.719 36.281 10.859 1 89.5 609 GLU B N 1
ATOM 12632 C CA . GLU B 1 609 ? -21.688 37.062 11.516 1 89.5 609 GLU B CA 1
ATOM 12633 C C . GLU B 1 609 ? -21.094 36.312 12.711 1 89.5 609 GLU B C 1
ATOM 12635 O O . GLU B 1 609 ? -19.875 36.312 12.906 1 89.5 609 GLU B O 1
ATOM 12640 N N . ALA B 1 610 ? -22.016 35.75 13.43 1 86.94 610 ALA B N 1
ATOM 12641 C CA . ALA B 1 610 ? -21.562 34.969 14.562 1 86.94 610 ALA B CA 1
ATOM 12642 C C . ALA B 1 610 ? -20.703 33.781 14.094 1 86.94 610 ALA B C 1
ATOM 12644 O O . ALA B 1 610 ? -19.734 33.406 14.75 1 86.94 610 ALA B O 1
ATOM 12645 N N . TYR B 1 611 ? -21.141 33.312 13.008 1 86.88 611 TYR B N 1
ATOM 12646 C CA . TYR B 1 611 ? -20.438 32.219 12.352 1 86.88 611 TYR B CA 1
ATOM 12647 C C . TYR B 1 611 ? -19 32.625 12.023 1 86.88 611 TYR B C 1
ATOM 12649 O O . TYR B 1 611 ? -18.062 31.906 12.344 1 86.88 611 TYR B O 1
ATOM 12657 N N . GLU B 1 612 ? -18.781 33.656 11.477 1 91.44 612 GLU B N 1
ATOM 12658 C CA . GLU B 1 612 ? -17.469 34.156 11.094 1 91.44 612 GLU B CA 1
ATOM 12659 C C . GLU B 1 612 ? -16.625 34.531 12.312 1 91.44 612 GLU B C 1
ATOM 12661 O O . GLU B 1 612 ? -15.43 34.25 12.359 1 91.44 612 GLU B O 1
ATOM 12666 N N . LYS B 1 613 ? -17.281 35.125 13.273 1 89.06 613 LYS B N 1
ATOM 12667 C CA . LYS B 1 613 ? -16.578 35.469 14.508 1 89.06 613 LYS B CA 1
ATOM 12668 C C . LYS B 1 613 ? -16.047 34.219 15.211 1 89.06 613 LYS B C 1
ATOM 12670 O O . LYS B 1 613 ? -14.984 34.281 15.844 1 89.06 613 LYS B O 1
ATOM 12675 N N . ALA B 1 614 ? -16.828 33.188 15.141 1 86.12 614 ALA B N 1
ATOM 12676 C CA . ALA B 1 614 ? -16.406 31.938 15.75 1 86.12 614 ALA B CA 1
ATOM 12677 C C . ALA B 1 614 ? -15.164 31.391 15.055 1 86.12 614 ALA B C 1
ATOM 12679 O O . ALA B 1 614 ? -14.242 30.875 15.703 1 86.12 614 ALA B O 1
ATOM 12680 N N . GLU B 1 615 ? -15.133 31.422 13.75 1 89.94 615 GLU B N 1
ATOM 12681 C CA . GLU B 1 615 ? -13.953 30.969 13 1 89.94 615 GLU B CA 1
ATOM 12682 C C . GLU B 1 615 ? -12.727 31.812 13.367 1 89.94 615 GLU B C 1
ATOM 12684 O O . GLU B 1 615 ? -11.641 31.266 13.562 1 89.94 615 GLU B O 1
ATOM 12689 N N . TYR B 1 616 ? -12.961 33.125 13.477 1 92.19 616 TYR B N 1
ATOM 12690 C CA . TYR B 1 616 ? -11.883 34.031 13.852 1 92.19 616 TYR B CA 1
ATOM 12691 C C . TYR B 1 616 ? -11.359 33.719 15.242 1 92.19 616 TYR B C 1
ATOM 12693 O O . TYR B 1 616 ? -10.141 33.719 15.461 1 92.19 616 TYR B O 1
ATOM 12701 N N . ALA B 1 617 ? -12.25 33.5 16.078 1 86.44 617 ALA B N 1
ATOM 12702 C CA . ALA B 1 617 ? -11.867 33.156 17.453 1 86.44 617 ALA B CA 1
ATOM 12703 C C . ALA B 1 617 ? -11.07 31.859 17.5 1 86.44 617 ALA B C 1
ATOM 12705 O O . ALA B 1 617 ? -10.141 31.719 18.297 1 86.44 617 ALA B O 1
ATOM 12706 N N . ALA B 1 618 ? -11.461 30.891 16.719 1 86.94 618 ALA B N 1
ATOM 12707 C CA . ALA B 1 618 ? -10.734 29.625 16.656 1 86.94 618 ALA B CA 1
ATOM 12708 C C . ALA B 1 618 ? -9.297 29.844 16.188 1 86.94 618 ALA B C 1
ATOM 12710 O O . ALA B 1 618 ? -8.367 29.25 16.734 1 86.94 618 ALA B O 1
ATOM 12711 N N . PHE B 1 619 ? -9.125 30.719 15.172 1 91.5 619 PHE B N 1
ATOM 12712 C CA . PHE B 1 619 ? -7.797 31.016 14.648 1 91.5 619 PHE B CA 1
ATOM 12713 C C . PHE B 1 619 ? -6.922 31.641 15.727 1 91.5 619 PHE B C 1
ATOM 12715 O O . PHE B 1 619 ? -5.801 31.203 15.961 1 91.5 619 PHE B O 1
ATOM 12722 N N . THR B 1 620 ? -7.441 32.656 16.391 1 88.62 620 THR B N 1
ATOM 12723 C CA . THR B 1 620 ? -6.672 33.375 17.391 1 88.62 620 THR B CA 1
ATOM 12724 C C . THR B 1 620 ? -6.34 32.5 18.578 1 88.62 620 THR B C 1
ATOM 12726 O O . THR B 1 620 ? -5.234 32.562 19.125 1 88.62 620 THR B O 1
ATOM 12729 N N . ASN B 1 621 ? -7.242 31.656 18.891 1 82.19 621 ASN B N 1
ATOM 12730 C CA . ASN B 1 621 ? -7.012 30.75 20 1 82.19 621 ASN B CA 1
ATOM 12731 C C . ASN B 1 621 ? -5.887 29.766 19.703 1 82.19 621 ASN B C 1
ATOM 12733 O O . ASN B 1 621 ? -5.07 29.453 20.562 1 82.19 621 ASN B O 1
ATOM 12737 N N . MET B 1 622 ? -5.918 29.234 18.547 1 85.5 622 MET B N 1
ATOM 12738 C CA . MET B 1 622 ? -4.895 28.266 18.172 1 85.5 622 MET B CA 1
ATOM 12739 C C . MET B 1 622 ? -3.5 28.875 18.312 1 85.5 622 MET B C 1
ATOM 12741 O O . MET B 1 622 ? -2.607 28.234 18.875 1 85.5 622 MET B O 1
ATOM 12745 N N . ILE B 1 623 ? -3.318 30.031 17.844 1 87.38 623 ILE B N 1
ATOM 12746 C CA . ILE B 1 623 ? -1.995 30.641 17.891 1 87.38 623 ILE B CA 1
ATOM 12747 C C . ILE B 1 623 ? -1.667 31.016 19.344 1 87.38 623 ILE B C 1
ATOM 12749 O O . ILE B 1 623 ? -0.536 30.828 19.797 1 87.38 623 ILE B O 1
ATOM 12753 N N . ARG B 1 624 ? -2.629 31.5 20 1 81.06 624 ARG B N 1
ATOM 12754 C CA . ARG B 1 624 ? -2.398 31.906 21.391 1 81.06 624 ARG B CA 1
ATOM 12755 C C . ARG B 1 624 ? -1.954 30.719 22.234 1 81.06 624 ARG B C 1
ATOM 12757 O O . ARG B 1 624 ? -0.999 30.828 23.016 1 81.06 624 ARG B O 1
ATOM 12764 N N . GLN B 1 625 ? -2.592 29.594 22.062 1 77.06 625 GLN B N 1
ATOM 12765 C CA . GLN B 1 625 ? -2.322 28.406 22.875 1 77.06 625 GLN B CA 1
ATOM 12766 C C . GLN B 1 625 ? -0.928 27.859 22.594 1 77.06 625 GLN B C 1
ATOM 12768 O O . GLN B 1 625 ? -0.276 27.312 23.484 1 77.06 625 GLN B O 1
ATOM 12773 N N . TYR B 1 626 ? -0.501 28.031 21.453 1 81.06 626 TYR B N 1
ATOM 12774 C CA . TYR B 1 626 ? 0.769 27.422 21.078 1 81.06 626 TYR B CA 1
ATOM 12775 C C . TYR B 1 626 ? 1.79 28.484 20.688 1 81.06 626 TYR B C 1
ATOM 12777 O O . TYR B 1 626 ? 2.709 28.219 19.922 1 81.06 626 TYR B O 1
ATOM 12785 N N . ASN B 1 627 ? 1.61 29.656 21.172 1 77.94 627 ASN B N 1
ATOM 12786 C CA . ASN B 1 627 ? 2.441 30.797 20.797 1 77.94 627 ASN B CA 1
ATOM 12787 C C . ASN B 1 627 ? 3.91 30.562 21.141 1 77.94 627 ASN B C 1
ATOM 12789 O O . ASN B 1 627 ? 4.797 31.125 20.5 1 77.94 627 ASN B O 1
ATOM 12793 N N . SER B 1 628 ? 4.215 29.688 22.094 1 72.56 628 SER B N 1
ATOM 12794 C CA . SER B 1 628 ? 5.586 29.422 22.5 1 72.56 628 SER B CA 1
ATOM 12795 C C . SER B 1 628 ? 6.246 28.391 21.594 1 72.56 628 SER B C 1
ATOM 12797 O O . SER B 1 628 ? 7.469 28.234 21.609 1 72.56 628 SER B O 1
ATOM 12799 N N . SER B 1 629 ? 5.469 27.719 20.797 1 77.88 629 SER B N 1
ATOM 12800 C CA . SER B 1 629 ? 6.031 26.719 19.875 1 77.88 629 SER B CA 1
ATOM 12801 C C . SER B 1 629 ? 6.82 27.391 18.75 1 77.88 629 SER B C 1
ATOM 12803 O O . SER B 1 629 ? 6.473 28.5 18.312 1 77.88 629 SER B O 1
ATOM 12805 N N . PHE B 1 630 ? 7.836 26.703 18.234 1 78.19 630 PHE B N 1
ATOM 12806 C CA . PHE B 1 630 ? 8.688 27.234 17.172 1 78.19 630 PHE B CA 1
ATOM 12807 C C . PHE B 1 630 ? 7.902 27.375 15.875 1 78.19 630 PHE B C 1
ATOM 12809 O O . PHE B 1 630 ? 8.312 28.125 14.977 1 78.19 630 PHE B O 1
ATOM 12816 N N . CYS B 1 631 ? 6.809 26.641 15.875 1 86.69 631 CYS B N 1
ATOM 12817 C CA . CYS B 1 631 ? 5.977 26.656 14.68 1 86.69 631 CYS B CA 1
ATOM 12818 C C . CYS B 1 631 ? 4.523 26.344 15.016 1 86.69 631 CYS B C 1
ATOM 12820 O O . CYS B 1 631 ? 4.25 25.578 15.938 1 86.69 631 CYS B O 1
ATOM 12822 N N . VAL B 1 632 ? 3.625 27.016 14.328 1 90.25 632 VAL B N 1
ATOM 12823 C CA . VAL B 1 632 ? 2.205 26.672 14.391 1 90.25 632 VAL B CA 1
ATOM 12824 C C . VAL B 1 632 ? 1.629 26.578 12.984 1 90.25 632 VAL B C 1
ATOM 12826 O O . VAL B 1 632 ? 2.031 27.328 12.094 1 90.25 632 VAL B O 1
ATOM 12829 N N . SER B 1 633 ? 0.801 25.594 12.805 1 93.56 633 SER B N 1
ATOM 12830 C CA . SER B 1 633 ? 0.151 25.391 11.516 1 93.56 633 SER B CA 1
ATOM 12831 C C . SER B 1 633 ? -1.367 25.422 11.648 1 93.56 633 SER B C 1
ATOM 12833 O O . SER B 1 633 ? -1.946 24.656 12.414 1 93.56 633 SER B O 1
ATOM 12835 N N . LEU B 1 634 ? -2.021 26.297 10.82 1 95.06 634 LEU B N 1
ATOM 12836 C CA . LEU B 1 634 ? -3.459 26.484 10.984 1 95.06 634 LEU B CA 1
ATOM 12837 C C . LEU B 1 634 ? -4.199 26.188 9.688 1 95.06 634 LEU B C 1
ATOM 12839 O O . LEU B 1 634 ? -3.996 26.859 8.68 1 95.06 634 LEU B O 1
ATOM 12843 N N . VAL B 1 635 ? -5.039 25.172 9.789 1 93.31 635 VAL B N 1
ATOM 12844 C CA . VAL B 1 635 ? -5.965 24.938 8.688 1 93.31 635 VAL B CA 1
ATOM 12845 C C . VAL B 1 635 ? -6.949 26.094 8.578 1 93.31 635 VAL B C 1
ATOM 12847 O O . VAL B 1 635 ? -7.566 26.5 9.57 1 93.31 635 VAL B O 1
ATOM 12850 N N . SER B 1 636 ? -7.129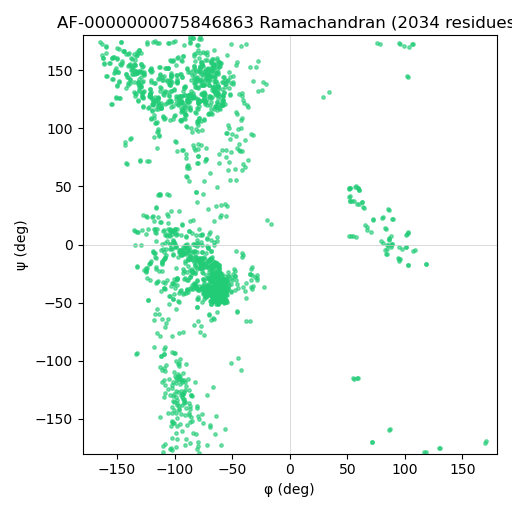 26.594 7.352 1 95.12 636 SER B N 1
ATOM 12851 C CA . SER B 1 636 ? -7.887 27.844 7.234 1 95.12 636 SER B CA 1
ATOM 12852 C C . SER B 1 636 ? -8.953 27.734 6.148 1 95.12 636 SER B C 1
ATOM 12854 O O . SER B 1 636 ? -9.57 28.734 5.777 1 95.12 636 SER B O 1
ATOM 12856 N N . ASP B 1 637 ? -9.18 26.5 5.652 1 92.31 637 ASP B N 1
ATOM 12857 C CA . ASP B 1 637 ? -10.148 26.344 4.574 1 92.31 637 ASP B CA 1
ATOM 12858 C C . ASP B 1 637 ? -11.383 25.562 5.051 1 92.31 637 ASP B C 1
ATOM 12860 O O . ASP B 1 637 ? -12.055 24.906 4.254 1 92.31 637 ASP B O 1
ATOM 12864 N N . GLY B 1 638 ? -11.602 25.484 6.277 1 88.19 638 GLY B N 1
ATOM 12865 C CA . GLY B 1 638 ? -12.82 24.844 6.742 1 88.19 638 GLY B CA 1
ATOM 12866 C C . GLY B 1 638 ? -14.07 25.422 6.109 1 88.19 638 GLY B C 1
ATOM 12867 O O . GLY B 1 638 ? -15.07 24.719 5.949 1 88.19 638 GLY B O 1
ATOM 12868 N N . PHE B 1 639 ? -13.938 26.703 5.734 1 91.44 639 PHE B N 1
ATOM 12869 C CA . PHE B 1 639 ? -15.055 27.391 5.109 1 91.44 639 PHE B CA 1
ATOM 12870 C C . PHE B 1 639 ? -14.602 28.141 3.857 1 91.44 639 PHE B C 1
ATOM 12872 O O . PHE B 1 639 ? -14.461 27.531 2.789 1 91.44 639 PHE B O 1
ATOM 12879 N N . ASN B 1 640 ? -14.266 29.406 4.02 1 94.94 640 ASN B N 1
ATOM 12880 C CA . ASN B 1 640 ? -13.867 30.234 2.893 1 94.94 640 ASN B CA 1
ATOM 12881 C C . ASN B 1 640 ? -12.422 30.703 3.027 1 94.94 640 ASN B C 1
ATOM 12883 O O . ASN B 1 640 ? -12.141 31.703 3.707 1 94.94 640 ASN B O 1
ATOM 12887 N N . ILE B 1 641 ? -11.508 30.094 2.246 1 95.44 641 ILE B N 1
ATOM 12888 C CA . ILE B 1 641 ? -10.078 30.359 2.355 1 95.44 641 ILE B CA 1
ATOM 12889 C C . ILE B 1 641 ? -9.781 31.797 1.921 1 95.44 641 ILE B C 1
ATOM 12891 O O . ILE B 1 641 ? -8.859 32.438 2.443 1 95.44 641 ILE B O 1
ATOM 12895 N N . TRP B 1 642 ? -10.531 32.375 0.991 1 95.56 642 TRP B N 1
ATOM 12896 C CA . TRP B 1 642 ? -10.305 33.719 0.525 1 95.56 642 TRP B CA 1
ATOM 12897 C C . TRP B 1 642 ? -10.672 34.75 1.605 1 95.56 642 TRP B C 1
ATOM 12899 O O . TRP B 1 642 ? -10 35.75 1.769 1 95.56 642 TRP B O 1
ATOM 12909 N N . ASN B 1 643 ? -11.727 34.469 2.287 1 96 643 ASN B N 1
ATOM 12910 C CA . ASN B 1 643 ? -12.07 35.312 3.438 1 96 643 ASN B CA 1
ATOM 12911 C C . ASN B 1 643 ? -10.992 35.25 4.52 1 96 643 ASN B C 1
ATOM 12913 O O . ASN B 1 643 ? -10.664 36.25 5.137 1 96 643 ASN B O 1
ATOM 12917 N N . ALA B 1 644 ? -10.516 34.062 4.777 1 96.25 644 ALA B N 1
ATOM 12918 C CA . ALA B 1 644 ? -9.422 33.906 5.734 1 96.25 644 ALA B CA 1
ATOM 12919 C C . ALA B 1 644 ? -8.227 34.781 5.355 1 96.25 644 ALA B C 1
ATOM 12921 O O . ALA B 1 644 ? -7.676 35.469 6.203 1 96.25 644 ALA B O 1
ATOM 12922 N N . CYS B 1 645 ? -7.879 34.812 4.125 1 95.19 645 CYS B N 1
ATOM 12923 C CA . CYS B 1 645 ? -6.684 35.5 3.646 1 95.19 645 CYS B CA 1
ATOM 12924 C C . CYS B 1 645 ? -6.898 37 3.609 1 95.19 645 CYS B C 1
ATOM 12926 O O . CYS B 1 645 ? -5.98 37.781 3.895 1 95.19 645 CYS B O 1
ATOM 12928 N N . ALA B 1 646 ? -8.07 37.438 3.258 1 94.88 646 ALA B N 1
ATOM 12929 C CA . ALA B 1 646 ? -8.312 38.844 3.008 1 94.88 646 ALA B CA 1
ATOM 12930 C C . ALA B 1 646 ? -8.781 39.562 4.273 1 94.88 646 ALA B C 1
ATOM 12932 O O . ALA B 1 646 ? -8.516 40.75 4.465 1 94.88 646 ALA B O 1
ATOM 12933 N N . ASN B 1 647 ? -9.469 38.781 5.125 1 95.12 647 ASN B N 1
ATOM 12934 C CA . ASN B 1 647 ? -10.148 39.469 6.223 1 95.12 647 ASN B CA 1
ATOM 12935 C C . ASN B 1 647 ? -9.695 38.938 7.578 1 95.12 647 ASN B C 1
ATOM 12937 O O . ASN B 1 647 ? -9.414 39.719 8.492 1 95.12 647 ASN B O 1
ATOM 12941 N N . LEU B 1 648 ? -9.633 37.688 7.809 1 96.5 648 LEU B N 1
ATOM 12942 C CA . LEU B 1 648 ? -9.5 37.125 9.148 1 96.5 648 LEU B CA 1
ATOM 12943 C C . LEU B 1 648 ? -8.047 37.188 9.609 1 96.5 648 LEU B C 1
ATOM 12945 O O . LEU B 1 648 ? -7.754 37.688 10.695 1 96.5 648 LEU B O 1
ATOM 12949 N N . TRP B 1 649 ? -7.145 36.656 8.828 1 96.69 649 TRP B N 1
ATOM 12950 C CA . TRP B 1 649 ? -5.73 36.656 9.195 1 96.69 649 TRP B CA 1
ATOM 12951 C C . TRP B 1 649 ? -5.199 38.062 9.312 1 96.69 649 TRP B C 1
ATOM 12953 O O . TRP B 1 649 ? -4.43 38.375 10.234 1 96.69 649 TRP B O 1
ATOM 12963 N N . PRO B 1 650 ? -5.66 39.031 8.43 1 95.94 650 PRO B N 1
ATOM 12964 C CA . PRO B 1 650 ? -5.148 40.406 8.484 1 95.94 650 PRO B CA 1
ATOM 12965 C C . PRO B 1 650 ? -5.852 41.25 9.547 1 95.94 650 PRO B C 1
ATOM 12967 O O . PRO B 1 650 ? -5.523 42.406 9.719 1 95.94 650 PRO B O 1
ATOM 12970 N N . SER B 1 651 ? -6.746 40.688 10.242 1 96.06 651 SER B N 1
ATOM 12971 C CA . SER B 1 651 ? -7.633 41.469 11.102 1 96.06 651 SER B CA 1
ATOM 12972 C C . SER B 1 651 ? -6.879 42.031 12.297 1 96.06 651 SER B C 1
ATOM 12974 O O . SER B 1 651 ? -6.031 41.344 12.883 1 96.06 651 SER B O 1
ATOM 12976 N N . THR B 1 652 ? -7.25 43.281 12.719 1 94.69 652 THR B N 1
ATOM 12977 C CA . THR B 1 652 ? -6.723 43.938 13.906 1 94.69 652 THR B CA 1
ATOM 12978 C C . THR B 1 652 ? -7.742 43.906 15.039 1 94.69 652 THR B C 1
ATOM 12980 O O . THR B 1 652 ? -7.504 44.469 16.109 1 94.69 652 THR B O 1
ATOM 12983 N N . GLU B 1 653 ? -8.852 43.281 14.664 1 91.75 653 GLU B N 1
ATOM 12984 C CA . GLU B 1 653 ? -9.883 43.156 15.688 1 91.75 653 GLU B CA 1
ATOM 12985 C C . GLU B 1 653 ? -9.438 42.281 16.844 1 91.75 653 GLU B C 1
ATOM 12987 O O . GLU B 1 653 ? -8.836 41.219 16.609 1 91.75 653 GLU B O 1
ATOM 12992 N N . GLU B 1 654 ? -9.695 42.75 18 1 87.31 654 GLU B N 1
ATOM 12993 C CA . GLU B 1 654 ? -9.242 42 19.156 1 87.31 654 GLU B CA 1
ATOM 12994 C C . GLU B 1 654 ? -10.281 40.969 19.594 1 87.31 654 GLU B C 1
ATOM 12996 O O . GLU B 1 654 ? -11.477 41.25 19.609 1 87.31 654 GLU B O 1
ATOM 13001 N N . ALA B 1 655 ? -9.891 39.875 19.672 1 71.25 655 ALA B N 1
ATOM 13002 C CA . ALA B 1 655 ? -10.602 38.75 20.328 1 71.25 655 ALA B CA 1
ATOM 13003 C C . ALA B 1 655 ? -9.883 38.344 21.594 1 71.25 655 ALA B C 1
ATOM 13005 O O . ALA B 1 655 ? -8.766 37.812 21.547 1 71.25 655 ALA B O 1
ATOM 13006 N N . GLU B 1 656 ? -10.484 38.625 22.734 1 65.44 656 GLU B N 1
ATOM 13007 C CA . GLU B 1 656 ? -9.922 38.281 24.047 1 65.44 656 GLU B CA 1
ATOM 13008 C C . GLU B 1 656 ? -8.562 38.969 24.25 1 65.44 656 GLU B C 1
ATOM 13010 O O . GLU B 1 656 ? -7.605 38.312 24.672 1 65.44 656 GLU B O 1
ATOM 13015 N N . GLY B 1 657 ? -8.406 40.094 23.766 1 72.75 657 GLY B N 1
ATOM 13016 C CA . GLY B 1 657 ? -7.266 40.969 24.031 1 72.75 657 GLY B CA 1
ATOM 13017 C C . GLY B 1 657 ? -6.176 40.844 22.984 1 72.75 657 GLY B C 1
ATOM 13018 O O . GLY B 1 657 ? -5.16 41.562 23.062 1 72.75 657 GLY B O 1
ATOM 13019 N N . VAL B 1 658 ? -6.352 39.969 22.016 1 83.75 658 VAL B N 1
ATOM 13020 C CA . VAL B 1 658 ? -5.312 39.875 21 1 83.75 658 VAL B CA 1
ATOM 13021 C C . VAL B 1 658 ? -5.949 39.875 19.609 1 83.75 658 VAL B C 1
ATOM 13023 O O . VAL B 1 658 ? -7.105 39.469 19.453 1 83.75 658 VAL B O 1
ATOM 13026 N N . SER B 1 659 ? -5.266 40.406 18.703 1 94.12 659 SER B N 1
ATOM 13027 C CA . SER B 1 659 ? -5.703 40.344 17.312 1 94.12 659 SER B CA 1
ATOM 13028 C C . SER B 1 659 ? -4.852 39.344 16.516 1 94.12 659 SER B C 1
ATOM 13030 O O . SER B 1 659 ? -3.701 39.094 16.875 1 94.12 659 SER B O 1
ATOM 13032 N N . MET B 1 660 ? -5.449 38.781 15.492 1 94.94 660 MET B N 1
ATOM 13033 C CA . MET B 1 660 ? -4.727 37.875 14.633 1 94.94 660 MET B CA 1
ATOM 13034 C C . MET B 1 660 ? -3.477 38.5 14.047 1 94.94 660 MET B C 1
ATOM 13036 O O . MET B 1 660 ? -2.396 37.906 14.07 1 94.94 660 MET B O 1
ATOM 13040 N N . ARG B 1 661 ? -3.625 39.719 13.531 1 95.06 661 ARG B N 1
ATOM 13041 C CA . ARG B 1 661 ? -2.498 40.469 12.961 1 95.06 661 ARG B CA 1
ATOM 13042 C C . ARG B 1 661 ? -1.426 40.719 14.016 1 95.06 661 ARG B C 1
ATOM 13044 O O . ARG B 1 661 ? -0.23 40.656 13.727 1 95.06 661 ARG B O 1
ATOM 13051 N N . GLY B 1 662 ? -1.879 41.062 15.195 1 94 662 GLY B N 1
ATOM 13052 C CA . GLY B 1 662 ? -0.956 41.25 16.312 1 94 662 GLY B CA 1
ATOM 13053 C C . GLY B 1 662 ? -0.178 40 16.656 1 94 662 GLY B C 1
ATOM 13054 O O . GLY B 1 662 ? 1.025 40.062 16.906 1 94 662 GLY B O 1
ATOM 13055 N N . LEU B 1 663 ? -0.836 38.875 16.688 1 92.25 663 LEU B N 1
ATOM 13056 C CA . LEU B 1 663 ? -0.199 37.594 16.969 1 92.25 663 LEU B CA 1
ATOM 13057 C C . LEU B 1 663 ? 0.838 37.25 15.906 1 92.25 663 LEU B C 1
ATOM 13059 O O . LEU B 1 663 ? 1.93 36.781 16.219 1 92.25 663 LEU B O 1
ATOM 13063 N N . ILE B 1 664 ? 0.504 37.469 14.672 1 93.44 664 ILE B N 1
ATOM 13064 C CA . ILE B 1 664 ? 1.415 37.219 13.562 1 93.44 664 ILE B CA 1
ATOM 13065 C C . ILE B 1 664 ? 2.666 38.062 13.703 1 93.44 664 ILE B C 1
ATOM 13067 O O . ILE B 1 664 ? 3.789 37.562 13.602 1 93.44 664 ILE B O 1
ATOM 13071 N N . ASN B 1 665 ? 2.447 39.344 14.008 1 91.19 665 ASN B N 1
ATOM 13072 C CA . ASN B 1 665 ? 3.566 40.25 14.156 1 91.19 665 ASN B CA 1
ATOM 13073 C C . ASN B 1 665 ? 4.465 39.875 15.328 1 91.19 665 ASN B C 1
ATOM 13075 O O . ASN B 1 665 ? 5.691 39.969 15.234 1 91.19 665 ASN B O 1
ATOM 13079 N N . ASP B 1 666 ? 3.844 39.5 16.344 1 86.88 666 ASP B N 1
ATOM 13080 C CA . ASP B 1 666 ? 4.605 39.031 17.5 1 86.88 666 ASP B CA 1
ATOM 13081 C C . ASP B 1 666 ? 5.484 37.844 17.156 1 86.88 666 ASP B C 1
ATOM 13083 O O . ASP B 1 666 ? 6.672 37.812 17.5 1 86.88 666 ASP B O 1
ATOM 13087 N N . ARG B 1 667 ? 4.934 36.875 16.516 1 86.56 667 ARG B N 1
ATOM 13088 C CA . ARG B 1 667 ? 5.68 35.656 16.141 1 86.56 667 ARG B CA 1
ATOM 13089 C C . ARG B 1 667 ? 6.773 36 15.133 1 86.56 667 ARG B C 1
ATOM 13091 O O . ARG B 1 667 ? 7.879 35.438 15.211 1 86.56 667 ARG B O 1
ATOM 13098 N N . MET B 1 668 ? 6.473 36.875 14.219 1 86.12 668 MET B N 1
ATOM 13099 C CA . MET B 1 668 ? 7.48 37.312 13.258 1 86.12 668 MET B CA 1
ATOM 13100 C C . MET B 1 668 ? 8.656 37.969 13.977 1 86.12 668 MET B C 1
ATOM 13102 O O . MET B 1 668 ? 9.812 37.688 13.656 1 86.12 668 MET B O 1
ATOM 13106 N N . ALA B 1 669 ? 8.328 38.781 14.898 1 80.94 669 ALA B N 1
ATOM 13107 C CA . ALA B 1 669 ? 9.352 39.5 15.648 1 80.94 669 ALA B CA 1
ATOM 13108 C C . ALA B 1 669 ? 10.242 38.531 16.422 1 80.94 669 ALA B C 1
ATOM 13110 O O . ALA B 1 669 ? 11.445 38.781 16.594 1 80.94 669 ALA B O 1
ATOM 13111 N N . ARG B 1 670 ? 9.68 37.438 16.781 1 76.06 670 ARG B N 1
ATOM 13112 C CA . ARG B 1 670 ? 10.414 36.469 17.562 1 76.06 670 ARG B CA 1
ATOM 13113 C C . ARG B 1 670 ? 11.062 35.406 16.656 1 76.06 670 ARG B C 1
ATOM 13115 O O . ARG B 1 670 ? 11.727 34.5 17.141 1 76.06 670 ARG B O 1
ATOM 13122 N N . GLY B 1 671 ? 10.82 35.438 15.438 1 75.44 671 GLY B N 1
ATOM 13123 C CA . GLY B 1 671 ? 11.422 34.5 14.492 1 75.44 671 GLY B CA 1
ATOM 13124 C C . GLY B 1 671 ? 10.742 33.156 14.461 1 75.44 671 GLY B C 1
ATOM 13125 O O . GLY B 1 671 ? 11.367 32.156 14.141 1 75.44 671 GLY B O 1
ATOM 13126 N N . MET B 1 672 ? 9.539 33.062 14.844 1 80.5 672 MET B N 1
ATOM 13127 C CA . MET B 1 672 ? 8.789 31.812 14.883 1 80.5 672 MET B CA 1
ATOM 13128 C C . MET B 1 672 ? 8 31.609 13.594 1 80.5 672 MET B C 1
ATOM 13130 O O . MET B 1 672 ? 7.477 32.562 13.031 1 80.5 672 MET B O 1
ATOM 13134 N N . LEU B 1 673 ? 7.926 30.359 13.211 1 86.12 673 LEU B N 1
ATOM 13135 C CA . LEU B 1 673 ? 7.285 30.031 11.945 1 86.12 673 LEU B CA 1
ATOM 13136 C C . LEU B 1 673 ? 5.773 29.922 12.117 1 86.12 673 LEU B C 1
ATOM 13138 O O . LEU B 1 673 ? 5.297 29.281 13.055 1 86.12 673 LEU B O 1
ATOM 13142 N N . THR B 1 674 ? 5.031 30.594 11.266 1 92.69 674 THR B N 1
ATOM 13143 C CA . THR B 1 674 ? 3.574 30.516 11.211 1 92.69 674 THR B CA 1
ATOM 13144 C C . THR B 1 674 ? 3.115 30.016 9.836 1 92.69 674 THR B C 1
ATOM 13146 O O . THR B 1 674 ? 3.447 30.625 8.812 1 92.69 674 THR B O 1
ATOM 13149 N N . LEU B 1 675 ? 2.318 28.938 9.852 1 94.31 675 LEU B N 1
ATOM 13150 C CA . LEU B 1 675 ? 1.911 28.312 8.594 1 94.31 675 LEU B CA 1
ATOM 13151 C C . LEU B 1 675 ? 0.406 28.438 8.383 1 94.31 675 LEU B C 1
ATOM 13153 O O . LEU B 1 675 ? -0.379 28.062 9.258 1 94.31 675 LEU B O 1
ATOM 13157 N N . LEU B 1 676 ? 0.011 29 7.219 1 96.44 676 LEU B N 1
ATOM 13158 C CA . LEU B 1 676 ? -1.37 29.031 6.75 1 96.44 676 LEU B CA 1
ATOM 13159 C C . LEU B 1 676 ? -1.651 27.859 5.805 1 96.44 676 LEU B C 1
ATOM 13161 O O . LEU B 1 676 ? -0.947 27.688 4.809 1 96.44 676 LEU B O 1
ATOM 13165 N N . ARG B 1 677 ? -2.738 27.094 6.109 1 94.81 677 ARG B N 1
ATOM 13166 C CA . ARG B 1 677 ? -2.969 25.875 5.348 1 94.81 677 ARG B CA 1
ATOM 13167 C C . ARG B 1 677 ? -4.312 25.922 4.625 1 94.81 677 ARG B C 1
ATOM 13169 O O . ARG B 1 677 ? -5.367 25.859 5.262 1 94.81 677 ARG B O 1
ATOM 13176 N N . PRO B 1 678 ? -4.398 25.922 3.303 1 91.38 678 PRO B N 1
ATOM 13177 C CA . PRO B 1 678 ? -5.664 25.812 2.576 1 91.38 678 PRO B CA 1
ATOM 13178 C C . PRO B 1 678 ? -6.148 24.375 2.445 1 91.38 678 PRO B C 1
ATOM 13180 O O . PRO B 1 678 ? -7.359 24.125 2.42 1 91.38 678 PRO B O 1
ATOM 13183 N N . ASP B 1 679 ? -5.414 23.281 2.305 1 81.06 679 ASP B N 1
ATOM 13184 C CA . ASP B 1 679 ? -5.648 21.844 2.193 1 81.06 679 ASP B CA 1
ATOM 13185 C C . ASP B 1 679 ? -6.68 21.531 1.111 1 81.06 679 ASP B C 1
ATOM 13187 O O . ASP B 1 679 ? -7.367 20.516 1.172 1 81.06 679 ASP B O 1
ATOM 13191 N N . SER B 1 680 ? -7.148 22.469 0.314 1 82.44 680 SER B N 1
ATOM 13192 C CA . SER B 1 680 ? -8.062 22.281 -0.809 1 82.44 680 SER B CA 1
ATOM 13193 C C . SER B 1 680 ? -7.668 23.156 -1.993 1 82.44 680 SER B C 1
ATOM 13195 O O . SER B 1 680 ? -6.789 24.016 -1.874 1 82.44 680 SER B O 1
ATOM 13197 N N . GLY B 1 681 ? -8.266 22.812 -3.17 1 83.19 681 GLY B N 1
ATOM 13198 C CA . GLY B 1 681 ? -8.047 23.594 -4.371 1 83.19 681 GLY B CA 1
ATOM 13199 C C . GLY B 1 681 ? -6.938 23.062 -5.25 1 83.19 681 GLY B C 1
ATOM 13200 O O . GLY B 1 681 ? -6.23 22.125 -4.863 1 83.19 681 GLY B O 1
ATOM 13201 N N . GLU B 1 682 ? -6.852 23.688 -6.367 1 87.31 682 GLU B N 1
ATOM 13202 C CA . GLU B 1 682 ? -5.797 23.328 -7.316 1 87.31 682 GLU B CA 1
ATOM 13203 C C . GLU B 1 682 ? -4.551 24.188 -7.098 1 87.31 682 GLU B C 1
ATOM 13205 O O . GLU B 1 682 ? -4.508 25.344 -7.508 1 87.31 682 GLU B O 1
ATOM 13210 N N . GLY B 1 683 ? -3.521 23.578 -6.59 1 90.25 683 GLY B N 1
ATOM 13211 C CA . GLY B 1 683 ? -2.334 24.297 -6.152 1 90.25 683 GLY B CA 1
ATOM 13212 C C . GLY B 1 683 ? -1.737 25.188 -7.227 1 90.25 683 GLY B C 1
ATOM 13213 O O . GLY B 1 683 ? -1.232 26.266 -6.938 1 90.25 683 GLY B O 1
ATOM 13214 N N . VAL B 1 684 ? -1.856 24.844 -8.492 1 90.31 684 VAL B N 1
ATOM 13215 C CA . VAL B 1 684 ? -1.258 25.594 -9.594 1 90.31 684 VAL B CA 1
ATOM 13216 C C . VAL B 1 684 ? -1.938 26.953 -9.727 1 90.31 684 VAL B C 1
ATOM 13218 O O . VAL B 1 684 ? -1.302 27.938 -10.109 1 90.31 684 VAL B O 1
ATOM 13221 N N . GLU B 1 685 ? -3.146 27 -9.328 1 89.25 685 GLU B N 1
ATOM 13222 C CA . GLU B 1 685 ? -3.916 28.234 -9.43 1 89.25 685 GLU B CA 1
ATOM 13223 C C . GLU B 1 685 ? -4.055 28.922 -8.07 1 89.25 685 GLU B C 1
ATOM 13225 O O . GLU B 1 685 ? -3.826 30.125 -7.938 1 89.25 685 GLU B O 1
ATOM 13230 N N . THR B 1 686 ? -4.344 28.234 -7.031 1 90.88 686 THR B N 1
ATOM 13231 C CA . THR B 1 686 ? -4.746 28.766 -5.734 1 90.88 686 THR B CA 1
ATOM 13232 C C . THR B 1 686 ? -3.551 29.375 -5.008 1 90.88 686 THR B C 1
ATOM 13234 O O . THR B 1 686 ? -3.674 30.422 -4.379 1 90.88 686 THR B O 1
ATOM 13237 N N . LEU B 1 687 ? -2.41 28.828 -5.102 1 94.25 687 LEU B N 1
ATOM 13238 C CA . LEU B 1 687 ? -1.274 29.234 -4.281 1 94.25 687 LEU B CA 1
ATOM 13239 C C . LEU B 1 687 ? -0.793 30.625 -4.66 1 94.25 687 LEU B C 1
ATOM 13241 O O . LEU B 1 687 ? -0.698 31.516 -3.807 1 94.25 687 LEU B O 1
ATOM 13245 N N . PRO B 1 688 ? -0.524 30.938 -5.988 1 93.25 688 PRO B N 1
ATOM 13246 C CA . PRO B 1 688 ? -0.081 32.281 -6.312 1 93.25 688 PRO B CA 1
ATOM 13247 C C . PRO B 1 688 ? -1.15 33.344 -6.027 1 93.25 688 PRO B C 1
ATOM 13249 O O . PRO B 1 688 ? -0.825 34.469 -5.672 1 93.25 688 PRO B O 1
ATOM 13252 N N . GLN B 1 689 ? -2.359 32.969 -6.098 1 91.62 689 GLN B N 1
ATOM 13253 C CA . GLN B 1 689 ? -3.441 33.906 -5.859 1 91.62 689 GLN B CA 1
ATOM 13254 C C . GLN B 1 689 ? -3.588 34.219 -4.371 1 91.62 689 GLN B C 1
ATOM 13256 O O . GLN B 1 689 ? -3.838 35.375 -3.99 1 91.62 689 GLN B O 1
ATOM 13261 N N . MET B 1 690 ? -3.473 33.188 -3.566 1 94.06 690 MET B N 1
ATOM 13262 C CA . MET B 1 690 ? -3.471 33.406 -2.123 1 94.06 690 MET B CA 1
ATOM 13263 C C . MET B 1 690 ? -2.324 34.312 -1.709 1 94.06 690 MET B C 1
ATOM 13265 O O . MET B 1 690 ? -2.521 35.25 -0.926 1 94.06 690 MET B O 1
ATOM 13269 N N . LEU B 1 691 ? -1.194 34.094 -2.24 1 94.62 691 LEU B N 1
ATOM 13270 C CA . LEU B 1 691 ? -0.016 34.875 -1.899 1 94.62 691 LEU B CA 1
ATOM 13271 C C . LEU B 1 691 ? -0.183 36.312 -2.348 1 94.62 691 LEU B C 1
ATOM 13273 O O . LEU B 1 691 ? 0.256 37.25 -1.658 1 94.62 691 LEU B O 1
ATOM 13277 N N . THR B 1 692 ? -0.8 36.531 -3.467 1 91.38 692 THR B N 1
ATOM 13278 C CA . THR B 1 692 ? -1.05 37.906 -3.965 1 91.38 692 THR B CA 1
ATOM 13279 C C . THR B 1 692 ? -1.979 38.656 -3.021 1 91.38 692 THR B C 1
ATOM 13281 O O . THR B 1 692 ? -1.742 39.812 -2.721 1 91.38 692 THR B O 1
ATOM 13284 N N . ILE B 1 693 ? -2.965 38 -2.564 1 92 693 ILE B N 1
ATOM 13285 C CA . ILE B 1 693 ? -3.898 38.594 -1.631 1 92 693 ILE B CA 1
ATOM 13286 C C . ILE B 1 693 ? -3.189 38.906 -0.312 1 92 693 ILE B C 1
ATOM 13288 O O . ILE B 1 693 ? -3.352 40 0.257 1 92 693 ILE B O 1
ATOM 13292 N N . LEU B 1 694 ? -2.436 38 0.186 1 93.5 694 LEU B N 1
ATOM 13293 C CA . LEU B 1 694 ? -1.727 38.156 1.45 1 93.5 694 LEU B CA 1
ATOM 13294 C C . LEU B 1 694 ? -0.708 39.281 1.356 1 93.5 694 LEU B C 1
ATOM 13296 O O . LEU B 1 694 ? -0.502 40.031 2.322 1 93.5 694 LEU B O 1
ATOM 13300 N N . GLN B 1 695 ? -0.083 39.438 0.2 1 90.69 695 GLN B N 1
ATOM 13301 C CA . GLN B 1 695 ? 0.863 40.531 -0.011 1 90.69 695 GLN B CA 1
ATOM 13302 C C . GLN B 1 695 ? 0.18 41.875 0.131 1 90.69 695 GLN B C 1
ATOM 13304 O O . GLN B 1 695 ? 0.767 42.844 0.664 1 90.69 695 GLN B O 1
ATOM 13309 N N . THR B 1 696 ? -1.004 41.906 -0.314 1 87.38 696 THR B N 1
ATOM 13310 C CA . THR B 1 696 ? -1.771 43.125 -0.263 1 87.38 696 THR B CA 1
ATOM 13311 C C . THR B 1 696 ? -2.346 43.344 1.133 1 87.38 696 THR B C 1
ATOM 13313 O O . THR B 1 696 ? -2.359 44.5 1.631 1 87.38 696 THR B O 1
ATOM 13316 N N . ALA B 1 697 ? -2.777 42.344 1.768 1 91.44 697 ALA B N 1
ATOM 13317 C CA . ALA B 1 697 ? -3.535 42.406 3.012 1 91.44 697 ALA B CA 1
ATOM 13318 C C . ALA B 1 697 ? -2.604 42.562 4.211 1 91.44 697 ALA B C 1
ATOM 13320 O O . ALA B 1 697 ? -2.957 43.188 5.211 1 91.44 697 ALA B O 1
ATOM 13321 N N . ILE B 1 698 ? -1.432 41.906 4.148 1 93.69 698 ILE B N 1
ATOM 13322 C CA . ILE B 1 698 ? -0.452 41.969 5.227 1 93.69 698 ILE B CA 1
ATOM 13323 C C . ILE B 1 698 ? 0.922 42.312 4.652 1 93.69 698 ILE B C 1
ATOM 13325 O O . ILE B 1 698 ? 1.851 41.5 4.73 1 93.69 698 ILE B O 1
ATOM 13329 N N . PRO B 1 699 ? 1.137 43.469 4.23 1 91.31 699 PRO B N 1
ATOM 13330 C CA . PRO B 1 699 ? 2.363 43.844 3.518 1 91.31 699 PRO B CA 1
ATOM 13331 C C . PRO B 1 699 ? 3.604 43.781 4.406 1 91.31 699 PRO B C 1
ATOM 13333 O O . PRO B 1 699 ? 4.711 43.531 3.914 1 91.31 699 PRO B O 1
ATOM 13336 N N . GLU B 1 700 ? 3.459 43.906 5.703 1 90.56 700 GLU B N 1
ATOM 13337 C CA . GLU B 1 700 ? 4.602 44.031 6.609 1 90.56 700 GLU B CA 1
ATOM 13338 C C . GLU B 1 700 ? 5.312 42.688 6.762 1 90.56 700 GLU B C 1
ATOM 13340 O O . GLU B 1 700 ? 6.438 42.625 7.262 1 90.56 700 GLU B O 1
ATOM 13345 N N . VAL B 1 701 ? 4.684 41.594 6.297 1 90.81 701 VAL B N 1
ATOM 13346 C CA . VAL B 1 701 ? 5.312 40.281 6.461 1 90.81 701 VAL B CA 1
ATOM 13347 C C . VAL B 1 701 ? 6.188 39.969 5.246 1 90.81 701 VAL B C 1
ATOM 13349 O O . VAL B 1 701 ? 6.863 38.938 5.207 1 90.81 701 VAL B O 1
ATOM 13352 N N . TRP B 1 702 ? 6.281 40.812 4.285 1 91.56 702 TRP B N 1
ATOM 13353 C CA . TRP B 1 702 ? 7.031 40.594 3.059 1 91.56 702 TRP B CA 1
ATOM 13354 C C . TRP B 1 702 ? 8.352 41.344 3.068 1 91.56 702 TRP B C 1
ATOM 13356 O O . TRP B 1 702 ? 8.406 42.5 3.527 1 91.56 702 TRP B O 1
ATOM 13366 N N . GLN B 1 703 ? 9.305 40.719 2.473 1 88.81 703 GLN B N 1
ATOM 13367 C CA . GLN B 1 703 ? 10.633 41.312 2.404 1 88.81 703 GLN B CA 1
ATOM 13368 C C . GLN B 1 703 ? 10.672 42.438 1.385 1 88.81 703 GLN B C 1
ATOM 13370 O O . GLN B 1 703 ? 10.109 42.312 0.294 1 88.81 703 GLN B O 1
ATOM 13375 N N . LYS B 1 704 ? 11.312 43.594 1.664 1 83.25 704 LYS B N 1
ATOM 13376 C CA . LYS B 1 704 ? 11.336 44.75 0.782 1 83.25 704 LYS B CA 1
ATOM 13377 C C . LYS B 1 704 ? 12.656 44.844 0.016 1 83.25 704 LYS B C 1
ATOM 13379 O O . LYS B 1 704 ? 12.688 45.312 -1.127 1 83.25 704 LYS B O 1
ATOM 13384 N N . ASP B 1 705 ? 13.711 44.406 0.657 1 79.81 705 ASP B N 1
ATOM 13385 C CA . ASP B 1 705 ? 15.023 44.562 0.041 1 79.81 705 ASP B CA 1
ATOM 13386 C C . ASP B 1 705 ? 15.641 43.219 -0.327 1 79.81 705 ASP B C 1
ATOM 13388 O O . ASP B 1 705 ? 16.125 42.5 0.544 1 79.81 705 ASP B O 1
ATOM 13392 N N . CYS B 1 706 ? 15.391 42.844 -1.667 1 84.06 706 CYS B N 1
ATOM 13393 C CA . CYS B 1 706 ? 16 41.594 -2.131 1 84.06 706 CYS B CA 1
ATOM 13394 C C . CYS B 1 706 ? 17.203 41.875 -3.02 1 84.06 706 CYS B C 1
ATOM 13396 O O . CYS B 1 706 ? 17.203 42.844 -3.793 1 84.06 706 CYS B O 1
ATOM 13398 N N . ALA B 1 707 ? 18.25 41.094 -2.844 1 84.56 707 ALA B N 1
ATOM 13399 C CA . ALA B 1 707 ? 19.422 41.219 -3.695 1 84.56 707 ALA B CA 1
ATOM 13400 C C . ALA B 1 707 ? 19.078 40.938 -5.156 1 84.56 707 ALA B C 1
ATOM 13402 O O . ALA B 1 707 ? 18.109 40.25 -5.453 1 84.56 707 ALA B O 1
ATOM 13403 N N . ASP B 1 708 ? 19.844 41.531 -6.02 1 89.06 708 ASP B N 1
ATOM 13404 C CA . ASP B 1 708 ? 19.641 41.281 -7.445 1 89.06 708 ASP B CA 1
ATOM 13405 C C . ASP B 1 708 ? 19.812 39.812 -7.785 1 89.06 708 ASP B C 1
ATOM 13407 O O . ASP B 1 708 ? 20.547 39.094 -7.105 1 89.06 708 ASP B O 1
ATOM 13411 N N . VAL B 1 709 ? 19.203 39.406 -8.867 1 92.38 709 VAL B N 1
ATOM 13412 C CA . VAL B 1 709 ? 19.234 38 -9.281 1 92.38 709 VAL B CA 1
ATOM 13413 C C . VAL B 1 709 ? 20.609 37.656 -9.836 1 92.38 709 VAL B C 1
ATOM 13415 O O . VAL B 1 709 ? 21.172 38.406 -10.633 1 92.38 709 VAL B O 1
ATOM 13418 N N . VAL B 1 710 ? 21.203 36.594 -9.375 1 91.75 710 VAL B N 1
ATOM 13419 C CA . VAL B 1 710 ? 22.422 36.031 -9.93 1 91.75 710 VAL B CA 1
ATOM 13420 C C . VAL B 1 710 ? 22.078 34.781 -10.734 1 91.75 710 VAL B C 1
ATOM 13422 O O . VAL B 1 710 ? 21.469 33.844 -10.211 1 91.75 710 VAL B O 1
ATOM 13425 N N . SER B 1 711 ? 22.438 34.688 -11.969 1 93.25 711 SER B N 1
ATOM 13426 C CA . SER B 1 711 ? 22.094 33.562 -12.836 1 93.25 711 SER B CA 1
ATOM 13427 C C . SER B 1 711 ? 22.734 32.281 -12.344 1 93.25 711 SER B C 1
ATOM 13429 O O . SER B 1 711 ? 23.953 32.25 -12.102 1 93.25 711 SER B O 1
ATOM 13431 N N . PRO B 1 712 ? 21.969 31.25 -12.273 1 93.88 712 PRO B N 1
ATOM 13432 C CA . PRO B 1 712 ? 22.547 29.953 -11.906 1 93.88 712 PRO B CA 1
ATOM 13433 C C . PRO B 1 712 ? 23.219 29.266 -13.086 1 93.88 712 PRO B C 1
ATOM 13435 O O . PRO B 1 712 ? 23.734 28.141 -12.938 1 93.88 712 PRO B O 1
ATOM 13438 N N . PHE B 1 713 ? 23.25 29.844 -14.227 1 94.75 713 PHE B N 1
ATOM 13439 C CA . PHE B 1 713 ? 23.75 29.219 -15.445 1 94.75 713 PHE B CA 1
ATOM 13440 C C . PHE B 1 713 ? 25.016 29.922 -15.945 1 94.75 713 PHE B C 1
ATOM 13442 O O . PHE B 1 713 ? 25.172 30.141 -17.141 1 94.75 713 PHE B O 1
ATOM 13449 N N . ALA B 1 714 ? 25.859 30.234 -15.07 1 87.38 714 ALA B N 1
ATOM 13450 C CA . ALA B 1 714 ? 27.062 30.969 -15.422 1 87.38 714 ALA B CA 1
ATOM 13451 C C . ALA B 1 714 ? 27.891 30.203 -16.453 1 87.38 714 ALA B C 1
ATOM 13453 O O . ALA B 1 714 ? 28.516 30.812 -17.328 1 87.38 714 ALA B O 1
ATOM 13454 N N . ASP B 1 715 ? 27.859 28.922 -16.453 1 88.88 715 ASP B N 1
ATOM 13455 C CA . ASP B 1 715 ? 28.703 28.094 -17.312 1 88.88 715 ASP B CA 1
ATOM 13456 C C . ASP B 1 715 ? 27.938 27.641 -18.547 1 88.88 715 ASP B C 1
ATOM 13458 O O . ASP B 1 715 ? 28.422 26.797 -19.312 1 88.88 715 ASP B O 1
ATOM 13462 N N . ASP B 1 716 ? 26.766 28.141 -18.766 1 93.88 716 ASP B N 1
ATOM 13463 C CA . ASP B 1 716 ? 25.906 27.797 -19.906 1 93.88 716 ASP B CA 1
ATOM 13464 C C . ASP B 1 716 ? 25.25 29.047 -20.484 1 93.88 716 ASP B C 1
ATOM 13466 O O . ASP B 1 716 ? 24.109 29.359 -20.156 1 93.88 716 ASP B O 1
ATOM 13470 N N . PRO B 1 717 ? 25.891 29.656 -21.469 1 93.81 717 PRO B N 1
ATOM 13471 C CA . PRO B 1 717 ? 25.406 30.938 -21.984 1 93.81 717 PRO B CA 1
ATOM 13472 C C . PRO B 1 717 ? 24.016 30.828 -22.609 1 93.81 717 PRO B C 1
ATOM 13474 O O . PRO B 1 717 ? 23.219 31.75 -22.469 1 93.81 717 PRO B O 1
ATOM 13477 N N . ALA B 1 718 ? 23.812 29.734 -23.281 1 95.12 718 ALA B N 1
ATOM 13478 C CA . ALA B 1 718 ? 22.516 29.578 -23.922 1 95.12 718 ALA B CA 1
ATOM 13479 C C . ALA B 1 718 ? 21.391 29.547 -22.891 1 95.12 718 ALA B C 1
ATOM 13481 O O . ALA B 1 718 ? 20.359 30.203 -23.062 1 95.12 718 ALA B O 1
ATOM 13482 N N . ARG B 1 719 ? 21.578 28.891 -21.875 1 95.06 719 ARG B N 1
ATOM 13483 C CA . ARG B 1 719 ? 20.562 28.797 -20.844 1 95.06 719 ARG B CA 1
ATOM 13484 C C . ARG B 1 719 ? 20.484 30.109 -20.047 1 95.06 719 ARG B C 1
ATOM 13486 O O . ARG B 1 719 ? 19.406 30.484 -19.578 1 95.06 719 ARG B O 1
ATOM 13493 N N . LYS B 1 720 ? 21.625 30.75 -19.859 1 95.81 720 LYS B N 1
ATOM 13494 C CA . LYS B 1 720 ? 21.641 32.031 -19.203 1 95.81 720 LYS B CA 1
ATOM 13495 C C . LYS B 1 720 ? 20.719 33.031 -19.906 1 95.81 720 LYS B C 1
ATOM 13497 O O . LYS B 1 720 ? 19.969 33.781 -19.25 1 95.81 720 LYS B O 1
ATOM 13502 N N . VAL B 1 721 ? 20.781 33 -21.219 1 96.06 721 VAL B N 1
ATOM 13503 C CA . VAL B 1 721 ? 19.953 33.906 -22.016 1 96.06 721 VAL B CA 1
ATOM 13504 C C . VAL B 1 721 ? 18.469 33.562 -21.844 1 96.06 721 VAL B C 1
ATOM 13506 O O . VAL B 1 721 ? 17.625 34.438 -21.672 1 96.06 721 VAL B O 1
ATOM 13509 N N . ARG B 1 722 ? 18.188 32.281 -21.906 1 96.31 722 ARG B N 1
ATOM 13510 C CA . ARG B 1 722 ? 16.812 31.828 -21.75 1 96.31 722 ARG B CA 1
ATOM 13511 C C . ARG B 1 722 ? 16.25 32.219 -20.375 1 96.31 722 ARG B C 1
ATOM 13513 O O . ARG B 1 722 ? 15.109 32.656 -20.266 1 96.31 722 ARG B O 1
ATOM 13520 N N . TYR B 1 723 ? 17.109 32.031 -19.422 1 97.19 723 TYR B N 1
ATOM 13521 C CA . TYR B 1 723 ? 16.719 32.375 -18.062 1 97.19 723 TYR B CA 1
ATOM 13522 C C . TYR B 1 723 ? 16.406 33.875 -17.953 1 97.19 723 TYR B C 1
ATOM 13524 O O . TYR B 1 723 ? 15.422 34.25 -17.328 1 97.19 723 TYR B O 1
ATOM 13532 N N . GLU B 1 724 ? 17.094 34.688 -18.594 1 96 724 GLU B N 1
ATOM 13533 C CA . GLU B 1 724 ? 16.875 36.125 -18.547 1 96 724 GLU B CA 1
ATOM 13534 C C . GLU B 1 724 ? 15.57 36.5 -19.234 1 96 724 GLU B C 1
ATOM 13536 O O . GLU B 1 724 ? 14.883 37.406 -18.797 1 96 724 GLU B O 1
ATOM 13541 N N . VAL B 1 725 ? 15.305 35.844 -20.281 1 96.75 725 VAL B N 1
ATOM 13542 C CA . VAL B 1 725 ? 14.055 36.094 -21 1 96.75 725 VAL B CA 1
ATOM 13543 C C . VAL B 1 725 ? 12.875 35.719 -20.094 1 96.75 725 VAL B C 1
ATOM 13545 O O . VAL B 1 725 ? 11.883 36.469 -20.047 1 96.75 725 VAL B O 1
ATOM 13548 N N . ILE B 1 726 ? 12.984 34.656 -19.406 1 97.12 726 ILE B N 1
ATOM 13549 C CA . ILE B 1 726 ? 11.945 34.188 -18.484 1 97.12 726 ILE B CA 1
ATOM 13550 C C . ILE B 1 726 ? 11.805 35.219 -17.344 1 97.12 726 ILE B C 1
ATOM 13552 O O . ILE B 1 726 ? 10.688 35.594 -16.969 1 97.12 726 ILE B O 1
ATOM 13556 N N . LEU B 1 727 ? 12.922 35.719 -16.828 1 97.25 727 LEU B N 1
ATOM 13557 C CA . LEU B 1 727 ? 12.93 36.688 -15.742 1 97.25 727 LEU B CA 1
ATOM 13558 C C . LEU B 1 727 ? 12.219 37.969 -16.156 1 97.25 727 LEU B C 1
ATOM 13560 O O . LEU B 1 727 ? 11.484 38.562 -15.367 1 97.25 727 LEU B O 1
ATOM 13564 N N . ASP B 1 728 ? 12.414 38.312 -17.344 1 96.75 728 ASP B N 1
ATOM 13565 C CA . ASP B 1 728 ? 11.805 39.562 -17.844 1 96.75 728 ASP B CA 1
ATOM 13566 C C . ASP B 1 728 ? 10.281 39.406 -17.922 1 96.75 728 ASP B C 1
ATOM 13568 O O . ASP B 1 728 ? 9.555 40.375 -17.672 1 96.75 728 ASP B O 1
ATOM 13572 N N . LYS B 1 729 ? 9.867 38.25 -18.281 1 95.12 729 LYS B N 1
ATOM 13573 C CA . LYS B 1 729 ? 8.422 38 -18.281 1 95.12 729 LYS B CA 1
ATOM 13574 C C . LYS B 1 729 ? 7.863 38.094 -16.859 1 95.12 729 LYS B C 1
ATOM 13576 O O . LYS B 1 729 ? 6.766 38.625 -16.656 1 95.12 729 LYS B O 1
ATOM 13581 N N . ILE B 1 730 ? 8.602 37.594 -15.93 1 96.06 730 ILE B N 1
ATOM 13582 C CA . ILE B 1 730 ? 8.172 37.625 -14.531 1 96.06 730 ILE B CA 1
ATOM 13583 C C . ILE B 1 730 ? 8.219 39.031 -14 1 96.06 730 ILE B C 1
ATOM 13585 O O . ILE B 1 730 ? 7.301 39.469 -13.305 1 96.06 730 ILE B O 1
ATOM 13589 N N . ARG B 1 731 ? 9.289 39.781 -14.383 1 95.38 731 ARG B N 1
ATOM 13590 C CA . ARG B 1 731 ? 9.406 41.188 -14 1 95.38 731 ARG B CA 1
ATOM 13591 C C . ARG B 1 731 ? 8.227 42 -14.516 1 95.38 731 ARG B C 1
ATOM 13593 O O . ARG B 1 731 ? 7.637 42.781 -13.766 1 95.38 731 ARG B O 1
ATOM 13600 N N . ARG B 1 732 ? 7.84 41.719 -15.672 1 91.56 732 ARG B N 1
ATOM 13601 C CA . ARG B 1 732 ? 6.699 42.438 -16.25 1 91.56 732 ARG B CA 1
ATOM 13602 C C . ARG B 1 732 ? 5.418 42.125 -15.484 1 91.56 732 ARG B C 1
ATOM 13604 O O . ARG B 1 732 ? 4.586 43 -15.273 1 91.56 732 ARG B O 1
ATOM 13611 N N . LYS B 1 733 ? 5.277 40.875 -15.102 1 89.69 733 LYS B N 1
ATOM 13612 C CA . LYS B 1 733 ? 4.102 40.438 -14.367 1 89.69 733 LYS B CA 1
ATOM 13613 C C . LYS B 1 733 ? 3.973 41.156 -13.031 1 89.69 733 LYS B C 1
ATOM 13615 O O . LYS B 1 733 ? 2.861 41.406 -12.57 1 89.69 733 LYS B O 1
ATOM 13620 N N . VAL B 1 734 ? 5.117 41.5 -12.398 1 89.19 734 VAL B N 1
ATOM 13621 C CA . VAL B 1 734 ? 5.055 42.094 -11.062 1 89.19 734 VAL B CA 1
ATOM 13622 C C . VAL B 1 734 ? 5.316 43.594 -11.133 1 89.19 734 VAL B C 1
ATOM 13624 O O . VAL B 1 734 ? 5.594 44.219 -10.109 1 89.19 734 VAL B O 1
ATOM 13627 N N . GLY B 1 735 ? 5.41 44.188 -12.336 1 86.06 735 GLY B N 1
ATOM 13628 C CA . GLY B 1 735 ? 5.473 45.625 -12.523 1 86.06 735 GLY B CA 1
ATOM 13629 C C . GLY B 1 735 ? 6.887 46.156 -12.5 1 86.06 735 GLY B C 1
ATOM 13630 O O . GLY B 1 735 ? 7.098 47.344 -12.242 1 86.06 735 GLY B O 1
ATOM 13631 N N . LEU B 1 736 ? 7.855 45.312 -12.758 1 90.88 736 LEU B N 1
ATOM 13632 C CA . LEU B 1 736 ? 9.25 45.75 -12.828 1 90.88 736 LEU B CA 1
ATOM 13633 C C . LEU B 1 736 ? 9.695 45.906 -14.281 1 90.88 736 LEU B C 1
ATOM 13635 O O . LEU B 1 736 ? 9.094 45.344 -15.188 1 90.88 736 LEU B O 1
ATOM 13639 N N . GLY B 1 737 ? 10.742 46.719 -14.461 1 90.19 737 GLY B N 1
ATOM 13640 C CA . GLY B 1 737 ? 11.305 46.906 -15.781 1 90.19 737 GLY B CA 1
ATOM 13641 C C . GLY B 1 737 ? 12.258 45.812 -16.203 1 90.19 737 GLY B C 1
ATOM 13642 O O . GLY B 1 737 ? 12.68 45 -15.375 1 90.19 737 GLY B O 1
ATOM 13643 N N . GLN B 1 738 ? 12.531 45.781 -17.5 1 88.88 738 GLN B N 1
ATOM 13644 C CA . GLN B 1 738 ? 13.453 44.781 -18.031 1 88.88 738 GLN B CA 1
ATOM 13645 C C . GLN B 1 738 ? 14.812 44.875 -17.344 1 88.88 738 GLN B C 1
ATOM 13647 O O . GLN B 1 738 ? 15.367 45.969 -17.188 1 88.88 738 GLN B O 1
ATOM 13652 N N . GLY B 1 739 ? 15.25 43.719 -16.922 1 86.56 739 GLY B N 1
ATOM 13653 C CA . GLY B 1 739 ? 16.578 43.625 -16.328 1 86.56 739 GLY B CA 1
ATOM 13654 C C . GLY B 1 739 ? 16.672 44.281 -14.969 1 86.56 739 GLY B C 1
ATOM 13655 O O . GLY B 1 739 ? 17.75 44.344 -14.375 1 86.56 739 GLY B O 1
ATOM 13656 N N . VAL B 1 740 ? 15.578 44.656 -14.391 1 88.06 740 VAL B N 1
ATOM 13657 C CA . VAL B 1 740 ? 15.633 45.469 -13.195 1 88.06 740 VAL B CA 1
ATOM 13658 C C . VAL B 1 740 ? 15.133 44.688 -11.992 1 88.06 740 VAL B C 1
ATOM 13660 O O . VAL B 1 740 ? 13.992 44.219 -11.977 1 88.06 740 VAL B O 1
ATOM 13663 N N . GLY B 1 741 ? 16.031 44.562 -11.047 1 88.56 741 GLY B N 1
ATOM 13664 C CA . GLY B 1 741 ? 15.586 44.125 -9.742 1 88.56 741 GLY B CA 1
ATOM 13665 C C . GLY B 1 741 ? 15.344 42.625 -9.68 1 88.56 741 GLY B C 1
ATOM 13666 O O . GLY B 1 741 ? 15.391 41.938 -10.711 1 88.56 741 GLY B O 1
ATOM 13667 N N . ASN B 1 742 ? 15.078 42.094 -8.516 1 93.94 742 ASN B N 1
ATOM 13668 C CA . ASN B 1 742 ? 14.68 40.719 -8.211 1 93.94 742 ASN B CA 1
ATOM 13669 C C . ASN B 1 742 ? 13.164 40.594 -8.148 1 93.94 742 ASN B C 1
ATOM 13671 O O . ASN B 1 742 ? 12.516 41.156 -7.266 1 93.94 742 ASN B O 1
ATOM 13675 N N . PRO B 1 743 ? 12.594 39.844 -9.047 1 94.81 743 PRO B N 1
ATOM 13676 C CA . PRO B 1 743 ? 11.125 39.812 -9.086 1 94.81 743 PRO B CA 1
ATOM 13677 C C . PRO B 1 743 ? 10.547 38.812 -8.094 1 94.81 743 PRO B C 1
ATOM 13679 O O . PRO B 1 743 ? 9.328 38.719 -7.926 1 94.81 743 PRO B O 1
ATOM 13682 N N . PHE B 1 744 ? 11.352 38 -7.402 1 95.69 744 PHE B N 1
ATOM 13683 C CA . PHE B 1 744 ? 10.859 36.906 -6.566 1 95.69 744 PHE B CA 1
ATOM 13684 C C . PHE B 1 744 ? 10.594 37.406 -5.145 1 95.69 744 PHE B C 1
ATOM 13686 O O . PHE B 1 744 ? 11.508 37.438 -4.316 1 95.69 744 PHE B O 1
ATOM 13693 N N . ARG B 1 745 ? 9.359 37.656 -4.836 1 93.44 745 ARG B N 1
ATOM 13694 C CA . ARG B 1 745 ? 8.93 38.125 -3.518 1 93.44 745 ARG B CA 1
ATOM 13695 C C . ARG B 1 745 ? 8.969 36.969 -2.504 1 93.44 745 ARG B C 1
ATOM 13697 O O . ARG B 1 745 ? 8.695 35.812 -2.848 1 93.44 745 ARG B O 1
ATOM 13704 N N . ARG B 1 746 ? 9.281 37.25 -1.267 1 91.44 746 ARG B N 1
ATOM 13705 C CA . ARG B 1 746 ? 9.375 36.281 -0.188 1 91.44 746 ARG B CA 1
ATOM 13706 C C . ARG B 1 746 ? 9.031 36.906 1.156 1 91.44 746 ARG B C 1
ATOM 13708 O O . ARG B 1 746 ? 9 38.156 1.283 1 91.44 746 ARG B O 1
ATOM 13715 N N . PHE B 1 747 ? 8.688 36.125 2.115 1 88.88 747 PHE B N 1
ATOM 13716 C CA . PHE B 1 747 ? 8.352 36.625 3.449 1 88.88 747 PHE B CA 1
ATOM 13717 C C . PHE B 1 747 ? 9.609 37 4.215 1 88.88 747 PHE B C 1
ATOM 13719 O O . PHE B 1 747 ? 10.68 36.438 3.984 1 88.88 747 PHE B O 1
ATOM 13726 N N . VAL B 1 748 ? 9.367 37.875 5.141 1 84.88 748 VAL B N 1
ATOM 13727 C CA . VAL B 1 748 ? 10.461 38.312 6 1 84.88 748 VAL B CA 1
ATOM 13728 C C . VAL B 1 748 ? 10.961 37.125 6.836 1 84.88 748 VAL B C 1
ATOM 13730 O O . VAL B 1 748 ? 10.164 36.438 7.48 1 84.88 748 VAL B O 1
ATOM 13733 N N . GLY B 1 749 ? 12.242 36.875 6.871 1 73.88 749 GLY B N 1
ATOM 13734 C CA . GLY B 1 749 ? 12.875 35.844 7.703 1 73.88 749 GLY B CA 1
ATOM 13735 C C . GLY B 1 749 ? 12.305 34.469 7.496 1 73.88 749 GLY B C 1
ATOM 13736 O O . GLY B 1 749 ? 12.578 33.562 8.273 1 73.88 749 GLY B O 1
ATOM 13737 N N . GLN B 1 750 ? 11.484 34.344 6.559 1 70.06 750 GLN B N 1
ATOM 13738 C CA . GLN B 1 750 ? 10.883 33.062 6.191 1 70.06 750 GLN B CA 1
ATOM 13739 C C . GLN B 1 750 ? 10.016 32.531 7.32 1 70.06 750 GLN B C 1
ATOM 13741 O O . GLN B 1 750 ? 9.945 31.312 7.52 1 70.06 750 GLN B O 1
ATOM 13746 N N . GLN B 1 751 ? 9.422 33.344 8.062 1 79.25 751 GLN B N 1
ATOM 13747 C CA . GLN B 1 751 ? 8.695 33 9.266 1 79.25 751 GLN B CA 1
ATOM 13748 C C . GLN B 1 751 ? 7.195 32.906 9.008 1 79.25 751 GLN B C 1
ATOM 13750 O O . GLN B 1 751 ? 6.41 32.688 9.93 1 79.25 751 GLN B O 1
ATOM 13755 N N . PHE B 1 752 ? 6.738 33.156 7.832 1 90.25 752 PHE B N 1
ATOM 13756 C CA . PHE B 1 752 ? 5.355 33 7.383 1 90.25 752 PHE B CA 1
ATOM 13757 C C . PHE B 1 752 ? 5.293 32.281 6.043 1 90.25 752 PHE B C 1
ATOM 13759 O O . PHE B 1 752 ? 6.09 32.562 5.145 1 90.25 752 PHE B O 1
ATOM 13766 N N . ARG B 1 753 ? 4.441 31.234 6 1 93.44 753 ARG B N 1
ATOM 13767 C CA . ARG B 1 753 ? 4.363 30.453 4.766 1 93.44 753 ARG B CA 1
ATOM 13768 C C . ARG B 1 753 ? 3 29.797 4.617 1 93.44 753 ARG B C 1
ATOM 13770 O O . ARG B 1 753 ? 2.234 29.703 5.582 1 93.44 753 ARG B O 1
ATOM 13777 N N . ILE B 1 754 ? 2.725 29.406 3.373 1 95.94 754 ILE B N 1
ATOM 13778 C CA . ILE B 1 754 ? 1.6 28.516 3.104 1 95.94 754 ILE B CA 1
ATOM 13779 C C . ILE B 1 754 ? 2.068 27.062 3.154 1 95.94 754 ILE B C 1
ATOM 13781 O O . ILE B 1 754 ? 3.174 26.734 2.711 1 95.94 754 ILE B O 1
ATOM 13785 N N . LEU B 1 755 ? 1.329 26.203 3.77 1 95.5 755 LEU B N 1
ATOM 13786 C CA . LEU B 1 755 ? 1.535 24.766 3.697 1 95.5 755 LEU B CA 1
ATOM 13787 C C . LEU B 1 755 ? 0.426 24.094 2.891 1 95.5 755 LEU B C 1
ATOM 13789 O O . LEU B 1 755 ? -0.722 24.031 3.338 1 95.5 755 LEU B O 1
ATOM 13793 N N . GLN B 1 756 ? 0.771 23.641 1.702 1 95.44 756 GLN B N 1
ATOM 13794 C CA . GLN B 1 756 ? -0.183 22.984 0.821 1 95.44 756 GLN B CA 1
ATOM 13795 C C . GLN B 1 756 ? -0.219 21.469 1.083 1 95.44 756 GLN B C 1
ATOM 13797 O O . GLN B 1 756 ? 0.808 20.797 0.989 1 95.44 756 GLN B O 1
ATOM 13802 N N . GLY B 1 757 ? -1.41 20.922 1.365 1 91.19 757 GLY B N 1
ATOM 13803 C CA . GLY B 1 757 ? -1.488 19.516 1.737 1 91.19 757 GLY B CA 1
ATOM 13804 C C . GLY B 1 757 ? -2.291 18.688 0.757 1 91.19 757 GLY B C 1
ATOM 13805 O O . GLY B 1 757 ? -2.23 17.453 0.784 1 91.19 757 GLY B O 1
ATOM 13806 N N . ASP B 1 758 ? -3.002 19.281 -0.162 1 87.62 758 ASP B N 1
ATOM 13807 C CA . ASP B 1 758 ? -3.846 18.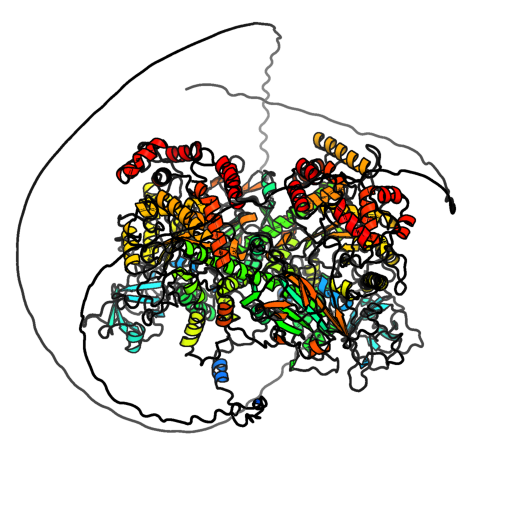531 -1.096 1 87.62 758 ASP B CA 1
ATOM 13808 C C . ASP B 1 758 ? -3.205 18.469 -2.48 1 87.62 758 ASP B C 1
ATOM 13810 O O . ASP B 1 758 ? -2.609 19.453 -2.941 1 87.62 758 ASP B O 1
ATOM 13814 N N . GLY B 1 759 ? -3.301 17.344 -3.051 1 87.12 759 GLY B N 1
ATOM 13815 C CA . GLY B 1 759 ? -2.859 17.188 -4.426 1 87.12 759 GLY B CA 1
ATOM 13816 C C . GLY B 1 759 ? -1.35 17.219 -4.578 1 87.12 759 GLY B C 1
ATOM 13817 O O . GLY B 1 759 ? -0.834 17.5 -5.656 1 87.12 759 GLY B O 1
ATOM 13818 N N . VAL B 1 760 ? -0.609 16.953 -3.574 1 94.44 760 VAL B N 1
ATOM 13819 C CA . VAL B 1 760 ? 0.845 17.078 -3.605 1 94.44 760 VAL B CA 1
ATOM 13820 C C . VAL B 1 760 ? 1.46 15.742 -4.039 1 94.44 760 VAL B C 1
ATOM 13822 O O . VAL B 1 760 ? 1.319 14.734 -3.344 1 94.44 760 VAL B O 1
ATOM 13825 N N . SER B 1 761 ? 2.041 15.703 -5.172 1 93.31 761 SER B N 1
ATOM 13826 C CA . SER B 1 761 ? 2.734 14.547 -5.727 1 93.31 761 SER B CA 1
ATOM 13827 C C . SER B 1 761 ? 3.961 14.969 -6.531 1 93.31 761 SER B C 1
ATOM 13829 O O . SER B 1 761 ? 4.141 16.156 -6.816 1 93.31 761 SER B O 1
ATOM 13831 N N . LEU B 1 762 ? 4.766 14.016 -6.828 1 94 762 LEU B N 1
ATOM 13832 C CA . LEU B 1 762 ? 5.965 14.305 -7.605 1 94 762 LEU B CA 1
ATOM 13833 C C . LEU B 1 762 ? 5.598 14.836 -8.992 1 94 762 LEU B C 1
ATOM 13835 O O . LEU B 1 762 ? 6.395 15.539 -9.617 1 94 762 LEU B O 1
ATOM 13839 N N . VAL B 1 763 ? 4.383 14.609 -9.406 1 89.06 763 VAL B N 1
ATOM 13840 C CA . VAL B 1 763 ? 3.92 15.016 -10.734 1 89.06 763 VAL B CA 1
ATOM 13841 C C . VAL B 1 763 ? 3.361 16.438 -10.672 1 89.06 763 VAL B C 1
ATOM 13843 O O . VAL B 1 763 ? 3.533 17.219 -11.609 1 89.06 763 VAL B O 1
ATOM 13846 N N . THR B 1 764 ? 2.801 16.859 -9.578 1 92 764 THR B N 1
ATOM 13847 C CA . THR B 1 764 ? 2.068 18.125 -9.508 1 92 764 THR B CA 1
ATOM 13848 C C . THR B 1 764 ? 2.951 19.219 -8.938 1 92 764 THR B C 1
ATOM 13850 O O . THR B 1 764 ? 2.779 20.406 -9.281 1 92 764 THR B O 1
ATOM 13853 N N . VAL B 1 765 ? 3.887 18.922 -8.109 1 95.06 765 VAL B N 1
ATOM 13854 C CA . VAL B 1 765 ? 4.664 19.906 -7.383 1 95.06 765 VAL B CA 1
ATOM 13855 C C . VAL B 1 765 ? 5.488 20.75 -8.359 1 95.06 765 VAL B C 1
ATOM 13857 O O . VAL B 1 765 ? 5.598 21.969 -8.211 1 95.06 765 VAL B O 1
ATOM 13860 N N . PRO B 1 766 ? 6.062 20.156 -9.422 1 95 766 PRO B N 1
ATOM 13861 C CA . PRO B 1 766 ? 6.801 20.984 -10.383 1 95 766 PRO B CA 1
ATOM 13862 C C . PRO B 1 766 ? 5.938 22.062 -11.008 1 95 766 PRO B C 1
ATOM 13864 O O . PRO B 1 766 ? 6.391 23.203 -11.18 1 95 766 PRO B O 1
ATOM 13867 N N . ASP B 1 767 ? 4.762 21.766 -11.25 1 94.12 767 ASP B N 1
ATOM 13868 C CA . ASP B 1 767 ? 3.859 22.75 -11.852 1 94.12 767 ASP B CA 1
ATOM 13869 C C . ASP B 1 767 ? 3.455 23.812 -10.828 1 94.12 767 ASP B C 1
ATOM 13871 O O . ASP B 1 767 ? 3.301 24.984 -11.18 1 94.12 767 ASP B O 1
ATOM 13875 N N . MET B 1 768 ? 3.225 23.406 -9.609 1 95.44 768 MET B N 1
ATOM 13876 C CA . MET B 1 768 ? 2.932 24.375 -8.555 1 95.44 768 MET B CA 1
ATOM 13877 C C . MET B 1 768 ? 4.082 25.359 -8.383 1 95.44 768 MET B C 1
ATOM 13879 O O . MET B 1 768 ? 3.859 26.578 -8.297 1 95.44 768 MET B O 1
ATOM 13883 N N . LEU B 1 769 ? 5.258 24.781 -8.375 1 97.62 769 LEU B N 1
ATOM 13884 C CA . LEU B 1 769 ? 6.449 25.594 -8.211 1 97.62 769 LEU B CA 1
ATOM 13885 C C . LEU B 1 769 ? 6.652 26.516 -9.414 1 97.62 769 LEU B C 1
ATOM 13887 O O . LEU B 1 769 ? 6.996 27.688 -9.25 1 97.62 769 LEU B O 1
ATOM 13891 N N . ALA B 1 770 ? 6.43 26.031 -10.586 1 96.94 770 ALA B N 1
ATOM 13892 C CA . ALA B 1 770 ? 6.516 26.859 -11.789 1 96.94 770 ALA B CA 1
ATOM 13893 C C . ALA B 1 770 ? 5.508 28.016 -11.734 1 96.94 770 ALA B C 1
ATOM 13895 O O . ALA B 1 770 ? 5.816 29.141 -12.125 1 96.94 770 ALA B O 1
ATOM 13896 N N . SER B 1 771 ? 4.383 27.719 -11.305 1 95.69 771 SER B N 1
ATOM 13897 C CA . SER B 1 771 ? 3.342 28.734 -11.195 1 95.69 771 SER B CA 1
ATOM 13898 C C . SER B 1 771 ? 3.732 29.812 -10.203 1 95.69 771 SER B C 1
ATOM 13900 O O . SER B 1 771 ? 3.492 31 -10.445 1 95.69 771 SER B O 1
ATOM 13902 N N . LEU B 1 772 ? 4.285 29.438 -9.062 1 97.31 772 LEU B N 1
ATOM 13903 C CA . LEU B 1 772 ? 4.766 30.406 -8.086 1 97.31 772 LEU B CA 1
ATOM 13904 C C . LEU B 1 772 ? 5.805 31.344 -8.711 1 97.31 772 LEU B C 1
ATOM 13906 O O . LEU B 1 772 ? 5.691 32.562 -8.617 1 97.31 772 LEU B O 1
ATOM 13910 N N . LEU B 1 773 ? 6.766 30.75 -9.391 1 98 773 LEU B N 1
ATOM 13911 C CA . LEU B 1 773 ? 7.832 31.547 -9.992 1 98 773 LEU B CA 1
ATOM 13912 C C . LEU B 1 773 ? 7.281 32.469 -11.094 1 98 773 LEU B C 1
ATOM 13914 O O . LEU B 1 773 ? 7.617 33.625 -11.156 1 98 773 LEU B O 1
ATOM 13918 N N . ALA B 1 774 ? 6.453 31.922 -11.875 1 96.5 774 ALA B N 1
ATOM 13919 C CA . ALA B 1 774 ? 5.875 32.688 -12.984 1 96.5 774 ALA B CA 1
ATOM 13920 C C . ALA B 1 774 ? 5.156 33.938 -12.477 1 96.5 774 ALA B C 1
ATOM 13922 O O . ALA B 1 774 ? 5.098 34.938 -13.18 1 96.5 774 ALA B O 1
ATOM 13923 N N . ASN B 1 775 ? 4.648 33.875 -11.312 1 94.38 775 ASN B N 1
ATOM 13924 C CA . ASN B 1 775 ? 3.885 34.969 -10.766 1 94.38 775 ASN B CA 1
ATOM 13925 C C . ASN B 1 775 ? 4.707 35.781 -9.766 1 94.38 775 ASN B C 1
ATOM 13927 O O . ASN B 1 775 ? 4.152 36.562 -8.977 1 94.38 775 ASN B O 1
ATOM 13931 N N . GLY B 1 776 ? 5.977 35.562 -9.703 1 95.12 776 GLY B N 1
ATOM 13932 C CA . GLY B 1 776 ? 6.922 36.406 -9 1 95.12 776 GLY B CA 1
ATOM 13933 C C . GLY B 1 776 ? 7.051 36.062 -7.523 1 95.12 776 GLY B C 1
ATOM 13934 O O . GLY B 1 776 ? 7.246 36.969 -6.691 1 95.12 776 GLY B O 1
ATOM 13935 N N . PHE B 1 777 ? 6.855 34.875 -7.184 1 96.19 777 PHE B N 1
ATOM 13936 C CA . PHE B 1 777 ? 7.051 34.438 -5.805 1 96.19 777 PHE B CA 1
ATOM 13937 C C . PHE B 1 777 ? 8.219 33.469 -5.711 1 96.19 777 PHE B C 1
ATOM 13939 O O . PHE B 1 777 ? 8.414 32.625 -6.598 1 96.19 777 PHE B O 1
ATOM 13946 N N . CYS B 1 778 ? 8.969 33.562 -4.641 1 95.19 778 CYS B N 1
ATOM 13947 C CA . CYS B 1 778 ? 10.062 32.656 -4.352 1 95.19 778 CYS B CA 1
ATOM 13948 C C . CYS B 1 778 ? 9.523 31.281 -3.939 1 95.19 778 CYS B C 1
ATOM 13950 O O . CYS B 1 778 ? 8.461 31.188 -3.324 1 95.19 778 CYS B O 1
ATOM 13952 N N . ALA B 1 779 ? 10.273 30.203 -4.195 1 94.56 779 ALA B N 1
ATOM 13953 C CA . ALA B 1 779 ? 9.891 28.828 -3.857 1 94.56 779 ALA B CA 1
ATOM 13954 C C . ALA B 1 779 ? 9.711 28.672 -2.352 1 94.56 779 ALA B C 1
ATOM 13956 O O . ALA B 1 779 ? 9 27.766 -1.896 1 94.56 779 ALA B O 1
ATOM 13957 N N . SER B 1 780 ? 10.266 29.516 -1.562 1 91.38 780 SER B N 1
ATOM 13958 C CA . SER B 1 780 ? 10.25 29.422 -0.106 1 91.38 780 SER B CA 1
ATOM 13959 C C . SER B 1 780 ? 8.898 29.828 0.461 1 91.38 780 SER B C 1
ATOM 13961 O O . SER B 1 780 ? 8.633 29.625 1.649 1 91.38 780 SER B O 1
ATOM 13963 N N . THR B 1 781 ? 8.008 30.312 -0.326 1 95 781 THR B N 1
ATOM 13964 C CA . THR B 1 781 ? 6.754 30.859 0.174 1 95 781 THR B CA 1
ATOM 13965 C C . THR B 1 781 ? 5.785 29.75 0.54 1 95 781 THR B C 1
ATOM 13967 O O . THR B 1 781 ? 4.805 29.969 1.255 1 95 781 THR B O 1
ATOM 13970 N N . VAL B 1 782 ? 6.098 28.562 0.047 1 95.56 782 VAL B N 1
ATOM 13971 C CA . VAL B 1 782 ? 5.152 27.469 0.25 1 95.56 782 VAL B CA 1
ATOM 13972 C C . VAL B 1 782 ? 5.902 26.219 0.691 1 95.56 782 VAL B C 1
ATOM 13974 O O . VAL B 1 782 ? 6.965 25.891 0.154 1 95.56 782 VAL B O 1
ATOM 13977 N N . HIS B 1 783 ? 5.402 25.594 1.759 1 94.44 783 HIS B N 1
ATOM 13978 C CA . HIS B 1 783 ? 5.75 24.219 2.088 1 94.44 783 HIS B CA 1
ATOM 13979 C C . HIS B 1 783 ? 4.73 23.234 1.514 1 94.44 783 HIS B C 1
ATOM 13981 O O . HIS B 1 783 ? 3.592 23.625 1.231 1 94.44 783 HIS B O 1
ATOM 13987 N N . TYR B 1 784 ? 5.184 21.969 1.375 1 95.75 784 TYR B N 1
ATOM 13988 C CA . TYR B 1 784 ? 4.301 20.953 0.81 1 95.75 784 TYR B CA 1
ATOM 13989 C C . TYR B 1 784 ? 4.117 19.781 1.774 1 95.75 784 TYR B C 1
ATOM 13991 O O . TYR B 1 784 ? 5.082 19.312 2.379 1 95.75 784 TYR B O 1
ATOM 13999 N N . GLY B 1 785 ? 2.924 19.422 2.057 1 95.06 785 GLY B N 1
ATOM 14000 C CA . GLY B 1 785 ? 2.594 18.188 2.76 1 95.06 785 GLY B CA 1
ATOM 14001 C C . GLY B 1 785 ? 2.033 17.109 1.849 1 95.06 785 GLY B C 1
ATOM 14002 O O . GLY B 1 785 ? 1.038 17.328 1.156 1 95.06 785 GLY B O 1
ATOM 14003 N N . SER B 1 786 ? 2.68 15.961 1.831 1 95.44 786 SER B N 1
ATOM 14004 C CA . SER B 1 786 ? 2.262 14.891 0.936 1 95.44 786 SER B CA 1
ATOM 14005 C C . SER B 1 786 ? 1.907 13.625 1.714 1 95.44 786 SER B C 1
ATOM 14007 O O . SER B 1 786 ? 2.627 13.234 2.635 1 95.44 786 SER B O 1
ATOM 14009 N N . GLY B 1 787 ? 0.814 13.031 1.384 1 93.5 787 GLY B N 1
ATOM 14010 C CA . GLY B 1 787 ? 0.38 11.781 2 1 93.5 787 GLY B CA 1
ATOM 14011 C C . GLY B 1 787 ? 0.41 10.602 1.047 1 93.5 787 GLY B C 1
ATOM 14012 O O . GLY B 1 787 ? 1.478 10.062 0.757 1 93.5 787 GLY B O 1
ATOM 14013 N N . GLY B 1 788 ? -0.789 10.328 0.457 1 89.88 788 GLY B N 1
ATOM 14014 C CA . GLY B 1 788 ? -0.887 9.234 -0.494 1 89.88 788 GLY B CA 1
ATOM 14015 C C . GLY B 1 788 ? 0.016 9.406 -1.7 1 89.88 788 GLY B C 1
ATOM 14016 O O . GLY B 1 788 ? 0.508 8.43 -2.262 1 89.88 788 GLY B O 1
ATOM 14017 N N . GLY B 1 789 ? 0.258 10.594 -2.111 1 91.88 789 GLY B N 1
ATOM 14018 C CA . GLY B 1 789 ? 1.139 10.859 -3.236 1 91.88 789 GLY B CA 1
ATOM 14019 C C . GLY B 1 789 ? 2.58 10.469 -2.973 1 91.88 789 GLY B C 1
ATOM 14020 O O . GLY B 1 789 ? 3.307 10.102 -3.898 1 91.88 789 GLY B O 1
ATOM 14021 N N . LEU B 1 790 ? 2.92 10.523 -1.732 1 93.88 790 LEU B N 1
ATOM 14022 C CA . LEU B 1 790 ? 4.281 10.195 -1.331 1 93.88 790 LEU B CA 1
ATOM 14023 C C . LEU B 1 790 ? 4.418 8.703 -1.034 1 93.88 790 LEU B C 1
ATOM 14025 O O . LEU B 1 790 ? 5.41 8.078 -1.418 1 93.88 790 LEU B O 1
ATOM 14029 N N . MET B 1 791 ? 3.406 8.102 -0.408 1 95.94 791 MET B N 1
ATOM 14030 C CA . MET B 1 791 ? 3.691 6.809 0.21 1 95.94 791 MET B CA 1
ATOM 14031 C C . MET B 1 791 ? 2.742 5.734 -0.31 1 95.94 791 MET B C 1
ATOM 14033 O O . MET B 1 791 ? 3.01 4.543 -0.164 1 95.94 791 MET B O 1
ATOM 14037 N N . GLN B 1 792 ? 1.63 6.039 -0.848 1 96.19 792 GLN B N 1
ATOM 14038 C CA . GLN B 1 792 ? 0.649 5.012 -1.184 1 96.19 792 GLN B CA 1
ATOM 14039 C C . GLN B 1 792 ? 0.548 4.82 -2.693 1 96.19 792 GLN B C 1
ATOM 14041 O O . GLN B 1 792 ? 0.368 3.699 -3.172 1 96.19 792 GLN B O 1
ATOM 14046 N N . LYS B 1 793 ? 0.638 5.859 -3.486 1 94.44 793 LYS B N 1
ATOM 14047 C CA . LYS B 1 793 ? 0.461 5.789 -4.934 1 94.44 793 LYS B CA 1
ATOM 14048 C C . LYS B 1 793 ? 1.741 5.32 -5.621 1 94.44 793 LYS B C 1
ATOM 14050 O O . LYS B 1 793 ? 2.215 5.961 -6.562 1 94.44 793 LYS B O 1
ATOM 14055 N N . VAL B 1 794 ? 2.346 4.312 -5.082 1 96 794 VAL B N 1
ATOM 14056 C CA . VAL B 1 794 ? 3.512 3.621 -5.625 1 96 794 VAL B CA 1
ATOM 14057 C C . VAL B 1 794 ? 3.254 2.115 -5.648 1 96 794 VAL B C 1
ATOM 14059 O O . VAL B 1 794 ? 2.387 1.616 -4.93 1 96 794 VAL B O 1
ATOM 14062 N N . ASN B 1 795 ? 3.924 1.419 -6.496 1 95.38 795 ASN B N 1
ATOM 14063 C CA . ASN B 1 795 ? 3.867 -0.037 -6.559 1 95.38 795 ASN B CA 1
ATOM 14064 C C . ASN B 1 795 ? 5.207 -0.633 -6.98 1 95.38 795 ASN B C 1
ATOM 14066 O O . ASN B 1 795 ? 6.145 0.1 -7.301 1 95.38 795 ASN B O 1
ATOM 14070 N N . ARG B 1 796 ? 5.309 -1.871 -6.965 1 94.88 796 ARG B N 1
ATOM 14071 C CA . ARG B 1 796 ? 6.562 -2.568 -7.219 1 94.88 796 ARG B CA 1
ATOM 14072 C C . ARG B 1 796 ? 7.098 -2.242 -8.609 1 94.88 796 ARG B C 1
ATOM 14074 O O . ARG B 1 796 ? 8.312 -2.166 -8.812 1 94.88 796 ARG B O 1
ATOM 14081 N N . ASP B 1 797 ? 6.262 -1.903 -9.547 1 91.62 797 ASP B N 1
ATOM 14082 C CA . ASP B 1 797 ? 6.641 -1.658 -10.938 1 91.62 797 ASP B CA 1
ATOM 14083 C C . ASP B 1 797 ? 7.09 -0.213 -11.141 1 91.62 797 ASP B C 1
ATOM 14085 O O . ASP B 1 797 ? 7.668 0.126 -12.172 1 91.62 797 ASP B O 1
ATOM 14089 N N . SER B 1 798 ? 6.875 0.61 -10.141 1 95.19 798 SER B N 1
ATOM 14090 C CA . SER B 1 798 ? 7.312 1.995 -10.273 1 95.19 798 SER B CA 1
ATOM 14091 C C . SER B 1 798 ? 8.805 2.074 -10.57 1 95.19 798 SER B C 1
ATOM 14093 O O . SER B 1 798 ? 9.242 2.912 -11.367 1 95.19 798 SER B O 1
ATOM 14095 N N . LEU B 1 799 ? 9.57 1.203 -9.953 1 95.94 799 LEU B N 1
ATOM 14096 C CA . LEU B 1 799 ? 10.992 1.073 -10.242 1 95.94 799 LEU B CA 1
ATOM 14097 C C . LEU B 1 799 ? 11.312 -0.305 -10.812 1 95.94 799 LEU B C 1
ATOM 14099 O O . LEU B 1 799 ? 12.469 -0.723 -10.828 1 95.94 799 LEU B O 1
ATOM 14103 N N . SER B 1 800 ? 10.273 -1.014 -11.148 1 93.12 800 SER B N 1
ATOM 14104 C CA . SER B 1 800 ? 10.391 -2.354 -11.719 1 93.12 800 SER B CA 1
ATOM 14105 C C . SER B 1 800 ? 11.289 -3.238 -10.867 1 93.12 800 SER B C 1
ATOM 14107 O O . SER B 1 800 ? 12.219 -3.863 -11.375 1 93.12 800 SER B O 1
ATOM 14109 N N . CYS B 1 801 ? 11.039 -3.229 -9.617 1 94.5 801 CYS B N 1
ATOM 14110 C CA . CYS B 1 801 ? 11.836 -4.035 -8.695 1 94.5 801 CYS B CA 1
ATOM 14111 C C . CYS B 1 801 ? 11.539 -5.52 -8.867 1 94.5 801 CYS B C 1
ATOM 14113 O O . CYS B 1 801 ? 10.391 -5.902 -9.094 1 94.5 801 CYS B O 1
ATOM 14115 N N . ALA B 1 802 ? 12.617 -6.352 -8.789 1 91.19 802 ALA B N 1
ATOM 14116 C CA . ALA B 1 802 ? 12.492 -7.801 -8.914 1 91.19 802 ALA B CA 1
ATOM 14117 C C . ALA B 1 802 ? 13.422 -8.523 -7.938 1 91.19 802 ALA B C 1
ATOM 14119 O O . ALA B 1 802 ? 14.484 -8 -7.586 1 91.19 802 ALA B O 1
ATOM 14120 N N . PHE B 1 803 ? 13.016 -9.57 -7.426 1 91.75 803 PHE B N 1
ATOM 14121 C CA . PHE B 1 803 ? 13.789 -10.531 -6.645 1 91.75 803 PHE B CA 1
ATOM 14122 C C . PHE B 1 803 ? 13.766 -11.906 -7.297 1 91.75 803 PHE B C 1
ATOM 14124 O O . PHE B 1 803 ? 12.727 -12.578 -7.309 1 91.75 803 PHE B O 1
ATOM 14131 N N . LYS B 1 804 ? 14.922 -12.336 -7.895 1 88.44 804 LYS B N 1
ATOM 14132 C CA . LYS B 1 804 ? 14.938 -13.531 -8.727 1 88.44 804 LYS B CA 1
ATOM 14133 C C . LYS B 1 804 ? 16.156 -14.398 -8.422 1 88.44 804 LYS B C 1
ATOM 14135 O O . LYS B 1 804 ? 17.234 -13.883 -8.109 1 88.44 804 LYS B O 1
ATOM 14140 N N . CYS B 1 805 ? 15.906 -15.664 -8.562 1 89.5 805 CYS B N 1
ATOM 14141 C CA . CYS B 1 805 ? 17.047 -16.578 -8.539 1 89.5 805 CYS B CA 1
ATOM 14142 C C . CYS B 1 805 ? 17.938 -16.344 -9.75 1 89.5 805 CYS B C 1
ATOM 14144 O O . CYS B 1 805 ? 17.453 -16.25 -10.883 1 89.5 805 CYS B O 1
ATOM 14146 N N . CYS B 1 806 ? 19.266 -16.234 -9.484 1 89.75 806 CYS B N 1
ATOM 14147 C CA . CYS B 1 806 ? 20.141 -15.906 -10.602 1 89.75 806 CYS B CA 1
ATOM 14148 C C . CYS B 1 806 ? 21.203 -16.984 -10.797 1 89.75 806 CYS B C 1
ATOM 14150 O O . CYS B 1 806 ? 21.859 -17.031 -11.836 1 89.75 806 CYS B O 1
ATOM 14152 N N . SER B 1 807 ? 21.359 -17.797 -9.781 1 89.5 807 SER B N 1
ATOM 14153 C CA . SER B 1 807 ? 22.375 -18.828 -9.906 1 89.5 807 SER B CA 1
ATOM 14154 C C . SER B 1 807 ? 22.156 -19.953 -8.898 1 89.5 807 SER B C 1
ATOM 14156 O O . SER B 1 807 ? 21.531 -19.75 -7.855 1 89.5 807 SER B O 1
ATOM 14158 N N . MET B 1 808 ? 22.672 -21.109 -9.242 1 85.5 808 MET B N 1
ATOM 14159 C CA . MET B 1 808 ? 22.812 -22.234 -8.336 1 85.5 808 MET B CA 1
ATOM 14160 C C . MET B 1 808 ? 24.219 -22.828 -8.398 1 85.5 808 MET B C 1
ATOM 14162 O O . MET B 1 808 ? 24.844 -22.844 -9.461 1 85.5 808 MET B O 1
ATOM 14166 N N . TYR B 1 809 ? 24.734 -23.156 -7.289 1 85.94 809 TYR B N 1
ATOM 14167 C CA . TYR B 1 809 ? 26.031 -23.828 -7.199 1 85.94 809 TYR B CA 1
ATOM 14168 C C . TYR B 1 809 ? 25.891 -25.234 -6.648 1 85.94 809 TYR B C 1
ATOM 14170 O O . TYR B 1 809 ? 25.469 -25.422 -5.5 1 85.94 809 TYR B O 1
ATOM 14178 N N . VAL B 1 810 ? 26.234 -26.156 -7.469 1 78.62 810 VAL B N 1
ATOM 14179 C CA . VAL B 1 810 ? 26.094 -27.562 -7.086 1 78.62 810 VAL B CA 1
ATOM 14180 C C . VAL B 1 810 ? 27.406 -28.297 -7.305 1 78.62 810 VAL B C 1
ATOM 14182 O O . VAL B 1 810 ? 27.938 -28.312 -8.422 1 78.62 810 VAL B O 1
ATOM 14185 N N . HIS B 1 811 ? 28 -28.828 -6.312 1 75.81 811 HIS B N 1
ATOM 14186 C CA . HIS B 1 811 ? 29.25 -29.594 -6.363 1 75.81 811 HIS B CA 1
ATOM 14187 C C . HIS B 1 811 ? 30.359 -28.781 -7.008 1 75.81 811 HIS B C 1
ATOM 14189 O O . HIS B 1 811 ? 31.047 -29.266 -7.918 1 75.81 811 HIS B O 1
ATOM 14195 N N . GLY B 1 812 ? 30.297 -27.609 -6.699 1 77.31 812 GLY B N 1
ATOM 14196 C CA . GLY B 1 812 ? 31.391 -26.75 -7.145 1 77.31 812 GLY B CA 1
ATOM 14197 C C . GLY B 1 812 ? 31.156 -26.172 -8.531 1 77.31 812 GLY B C 1
ATOM 14198 O O . GLY B 1 812 ? 32 -25.438 -9.039 1 77.31 812 GLY B O 1
ATOM 14199 N N . VAL B 1 813 ? 30.062 -26.547 -9.117 1 78.62 813 VAL B N 1
ATOM 14200 C CA . VAL B 1 813 ? 29.766 -26.062 -10.469 1 78.62 813 VAL B CA 1
ATOM 14201 C C . VAL B 1 813 ? 28.703 -24.969 -10.406 1 78.62 813 VAL B C 1
ATOM 14203 O O . VAL B 1 813 ? 27.719 -25.078 -9.672 1 78.62 813 VAL B O 1
ATOM 14206 N N . ALA B 1 814 ? 28.953 -23.922 -11.195 1 83.88 814 ALA B N 1
ATOM 14207 C CA . ALA B 1 814 ? 28.016 -22.812 -11.266 1 83.88 814 ALA B CA 1
ATOM 14208 C C . ALA B 1 814 ? 27 -23.016 -12.383 1 83.88 814 ALA B C 1
ATOM 14210 O O . ALA B 1 814 ? 27.359 -23.375 -13.5 1 83.88 814 ALA B O 1
ATOM 14211 N N . TYR B 1 815 ? 25.75 -22.891 -12.055 1 80.81 815 TYR B N 1
ATOM 14212 C CA . TYR B 1 815 ? 24.656 -22.875 -13.023 1 80.81 815 TYR B CA 1
ATOM 14213 C C . TYR B 1 815 ? 24 -21.5 -13.086 1 80.81 815 TYR B C 1
ATOM 14215 O O . TYR B 1 815 ? 23.422 -21.031 -12.102 1 80.81 815 TYR B O 1
ATOM 14223 N N . ASN B 1 816 ? 24.094 -20.922 -14.234 1 83.88 816 ASN B N 1
ATOM 14224 C CA . ASN B 1 816 ? 23.469 -19.609 -14.438 1 83.88 816 ASN B CA 1
ATOM 14225 C C . ASN B 1 816 ? 21.969 -19.734 -14.703 1 83.88 816 ASN B C 1
ATOM 14227 O O . ASN B 1 816 ? 21.562 -20.516 -15.555 1 83.88 816 ASN B O 1
ATOM 14231 N N . ILE B 1 817 ? 21.203 -19.062 -13.93 1 84.19 817 ILE B N 1
ATOM 14232 C CA . ILE B 1 817 ? 19.75 -19.141 -14.039 1 84.19 817 ILE B CA 1
ATOM 14233 C C . ILE B 1 817 ? 19.203 -17.812 -14.547 1 84.19 817 ILE B C 1
ATOM 14235 O O . ILE B 1 817 ? 19.641 -16.734 -14.109 1 84.19 817 ILE B O 1
ATOM 14239 N N . GLY B 1 818 ? 18.312 -17.812 -15.484 1 80.31 818 GLY B N 1
ATOM 14240 C CA . GLY B 1 818 ? 17.625 -16.656 -16.031 1 80.31 818 GLY B CA 1
ATOM 14241 C C . GLY B 1 818 ? 16.375 -17 -16.812 1 80.31 818 GLY B C 1
ATOM 14242 O O . GLY B 1 818 ? 15.992 -18.172 -16.875 1 80.31 818 GLY B O 1
ATOM 14243 N N . LYS B 1 819 ? 15.641 -15.984 -17.203 1 80.69 819 LYS B N 1
ATOM 14244 C CA . LYS B 1 819 ? 14.469 -16.188 -18.047 1 80.69 819 LYS B CA 1
ATOM 14245 C C . LYS B 1 819 ? 14.492 -15.258 -19.266 1 80.69 819 LYS B C 1
ATOM 14247 O O . LYS B 1 819 ? 15.117 -14.195 -19.219 1 80.69 819 LYS B O 1
ATOM 14252 N N . ASP B 1 820 ? 13.938 -15.742 -20.266 1 80.31 820 ASP B N 1
ATOM 14253 C CA . ASP B 1 820 ? 13.836 -14.977 -21.516 1 80.31 820 ASP B CA 1
ATOM 14254 C C . ASP B 1 820 ? 12.492 -15.203 -22.188 1 80.31 820 ASP B C 1
ATOM 14256 O O . ASP B 1 820 ? 12.43 -15.742 -23.297 1 80.31 820 ASP B O 1
ATOM 14260 N N . PRO B 1 821 ? 11.453 -14.703 -21.609 1 85.31 821 PRO B N 1
ATOM 14261 C CA . PRO B 1 821 ? 10.125 -14.922 -22.188 1 85.31 821 PRO B CA 1
ATOM 14262 C C . PRO B 1 821 ? 9.953 -14.234 -23.547 1 85.31 821 PRO B C 1
ATOM 14264 O O . PRO B 1 821 ? 10.266 -13.047 -23.688 1 85.31 821 PRO B O 1
ATOM 14267 N N . ILE B 1 822 ? 9.43 -14.906 -24.5 1 86.5 822 ILE B N 1
ATOM 14268 C CA . ILE B 1 822 ? 9.297 -14.422 -25.859 1 86.5 822 ILE B CA 1
ATOM 14269 C C . ILE B 1 822 ? 8.281 -13.289 -25.922 1 86.5 822 ILE B C 1
ATOM 14271 O O . ILE B 1 822 ? 8.414 -12.359 -26.719 1 86.5 822 ILE B O 1
ATOM 14275 N N . ALA B 1 823 ? 7.215 -13.359 -25.141 1 75.69 823 ALA B N 1
ATOM 14276 C CA . ALA B 1 823 ? 6.141 -12.375 -25.188 1 75.69 823 ALA B CA 1
ATOM 14277 C C . ALA B 1 823 ? 6.551 -11.086 -24.484 1 75.69 823 ALA B C 1
ATOM 14279 O O . ALA B 1 823 ? 5.793 -10.109 -24.453 1 75.69 823 ALA B O 1
ATOM 14280 N N . GLY B 1 824 ? 7.688 -11.008 -23.969 1 69.31 824 GLY B N 1
ATOM 14281 C CA . GLY B 1 824 ? 8.148 -9.812 -23.281 1 69.31 824 GLY B CA 1
ATOM 14282 C C . GLY B 1 824 ? 8.211 -9.977 -21.781 1 69.31 824 GLY B C 1
ATOM 14283 O O . GLY B 1 824 ? 7.965 -11.07 -21.25 1 69.31 824 GLY B O 1
ATOM 14284 N N . GLY B 1 825 ? 8.742 -9.023 -21.109 1 63.66 825 GLY B N 1
ATOM 14285 C CA . GLY B 1 825 ? 8.82 -9.008 -19.656 1 63.66 825 GLY B CA 1
ATOM 14286 C C . GLY B 1 825 ? 10.203 -8.688 -19.141 1 63.66 825 GLY B C 1
ATOM 14287 O O . GLY B 1 825 ? 11.117 -8.391 -19.906 1 63.66 825 GLY B O 1
ATOM 14288 N N . LYS B 1 826 ? 10.312 -8.773 -17.891 1 61.34 826 LYS B N 1
ATOM 14289 C CA . LYS B 1 826 ? 11.531 -8.398 -17.188 1 61.34 826 LYS B CA 1
ATOM 14290 C C . LYS B 1 826 ? 12.625 -9.445 -17.375 1 61.34 826 LYS B C 1
ATOM 14292 O O . LYS B 1 826 ? 12.484 -10.586 -16.938 1 61.34 826 LYS B O 1
ATOM 14297 N N . LYS B 1 827 ? 13.594 -8.977 -18.188 1 61.84 827 LYS B N 1
ATOM 14298 C CA . LYS B 1 827 ? 14.758 -9.844 -18.328 1 61.84 827 LYS B CA 1
ATOM 14299 C C . LYS B 1 827 ? 15.562 -9.891 -17.047 1 61.84 827 LYS B C 1
ATOM 14301 O O . LYS B 1 827 ? 15.523 -8.961 -16.234 1 61.84 827 LYS B O 1
ATOM 14306 N N . SER B 1 828 ? 16.141 -11.125 -16.781 1 71.5 828 SER B N 1
ATOM 14307 C CA . SER B 1 828 ? 16.969 -11.25 -15.586 1 71.5 828 SER B CA 1
ATOM 14308 C C . SER B 1 828 ? 18.438 -11.43 -15.969 1 71.5 828 SER B C 1
ATOM 14310 O O . SER B 1 828 ? 18.75 -11.867 -17.078 1 71.5 828 SER B O 1
ATOM 14312 N N . TYR B 1 829 ? 19.391 -10.82 -15.219 1 74.44 829 TYR B N 1
ATOM 14313 C CA . TYR B 1 829 ? 20.797 -11.109 -15.445 1 74.44 829 TYR B CA 1
ATOM 14314 C C . TYR B 1 829 ? 21.203 -12.43 -14.789 1 74.44 829 TYR B C 1
ATOM 14316 O O . TYR B 1 829 ? 21.062 -12.594 -13.578 1 74.44 829 TYR B O 1
ATOM 14324 N N . PRO B 1 830 ? 21.703 -13.289 -15.508 1 81.81 830 PRO B N 1
ATOM 14325 C CA . PRO B 1 830 ? 22.078 -14.609 -14.992 1 81.81 830 PRO B CA 1
ATOM 14326 C C . PRO B 1 830 ? 23.484 -14.648 -14.43 1 81.81 830 PRO B C 1
ATOM 14328 O O . PRO B 1 830 ? 24.344 -13.867 -14.844 1 81.81 830 PRO B O 1
ATOM 14331 N N . GLY B 1 831 ? 23.719 -15.469 -13.438 1 87.44 831 GLY B N 1
ATOM 14332 C CA . GLY B 1 831 ? 25.062 -15.891 -13.086 1 87.44 831 GLY B CA 1
ATOM 14333 C C . GLY B 1 831 ? 25.609 -15.18 -11.867 1 87.44 831 GLY B C 1
ATOM 14334 O O . GLY B 1 831 ? 26.828 -15.195 -11.625 1 87.44 831 GLY B O 1
ATOM 14335 N N . ASN B 1 832 ? 24.812 -14.438 -11.148 1 91.94 832 ASN B N 1
ATOM 14336 C CA . ASN B 1 832 ? 25.219 -13.836 -9.883 1 91.94 832 ASN B CA 1
ATOM 14337 C C . ASN B 1 832 ? 26.453 -12.945 -10.062 1 91.94 832 ASN B C 1
ATOM 14339 O O . ASN B 1 832 ? 27.438 -13.102 -9.352 1 91.94 832 ASN B O 1
ATOM 14343 N N . PRO B 1 833 ? 26.406 -12.07 -11 1 92.69 833 PRO B N 1
ATOM 14344 C CA . PRO B 1 833 ? 27.594 -11.227 -11.195 1 92.69 833 PRO B CA 1
ATOM 14345 C C . PRO B 1 833 ? 27.891 -10.336 -9.992 1 92.69 833 PRO B C 1
ATOM 14347 O O . PRO B 1 833 ? 26.969 -9.883 -9.312 1 92.69 833 PRO B O 1
ATOM 14350 N N . ALA B 1 834 ? 29.188 -10.094 -9.797 1 95.38 834 ALA B N 1
ATOM 14351 C CA . ALA B 1 834 ? 29.594 -9.141 -8.766 1 95.38 834 ALA B CA 1
ATOM 14352 C C . ALA B 1 834 ? 29.156 -7.727 -9.117 1 95.38 834 ALA B C 1
ATOM 14354 O O . ALA B 1 834 ? 28.906 -7.418 -10.289 1 95.38 834 ALA B O 1
ATOM 14355 N N . VAL B 1 835 ? 28.938 -6.941 -8.133 1 95.75 835 VAL B N 1
ATOM 14356 C CA . VAL B 1 835 ? 28.641 -5.523 -8.328 1 95.75 835 VAL B CA 1
ATOM 14357 C C . VAL B 1 835 ? 29.938 -4.711 -8.156 1 95.75 835 VAL B C 1
ATOM 14359 O O . VAL B 1 835 ? 30.516 -4.688 -7.078 1 95.75 835 VAL B O 1
ATOM 14362 N N . ILE B 1 836 ? 30.297 -4.008 -9.172 1 94.31 836 ILE B N 1
ATOM 14363 C CA . ILE B 1 836 ? 31.594 -3.344 -9.188 1 94.31 836 ILE B CA 1
ATOM 14364 C C . ILE B 1 836 ? 31.406 -1.868 -9.531 1 94.31 836 ILE B C 1
ATOM 14366 O O . ILE B 1 836 ? 30.5 -1.505 -10.273 1 94.31 836 ILE B O 1
ATOM 14370 N N . ARG B 1 837 ? 32.125 -1.079 -8.891 1 89.94 837 ARG B N 1
ATOM 14371 C CA . ARG B 1 837 ? 32.219 0.322 -9.289 1 89.94 837 ARG B CA 1
ATOM 14372 C C . ARG B 1 837 ? 33.156 0.5 -10.453 1 89.94 837 ARG B C 1
ATOM 14374 O O . ARG B 1 837 ? 34.375 0.268 -10.312 1 89.94 837 ARG B O 1
ATOM 14381 N N . TYR B 1 838 ? 32.719 0.927 -11.523 1 86.5 838 TYR B N 1
ATOM 14382 C CA . TYR B 1 838 ? 33.531 1.084 -12.719 1 86.5 838 TYR B CA 1
ATOM 14383 C C . TYR B 1 838 ? 34.281 2.408 -12.688 1 86.5 838 TYR B C 1
ATOM 14385 O O . TYR B 1 838 ? 34.125 3.209 -11.766 1 86.5 838 TYR B O 1
ATOM 14393 N N . ALA B 1 839 ? 35.094 2.617 -13.719 1 82.88 839 ALA B N 1
ATOM 14394 C CA . ALA B 1 839 ? 36 3.752 -13.766 1 82.88 839 ALA B CA 1
ATOM 14395 C C . ALA B 1 839 ? 35.25 5.074 -13.797 1 82.88 839 ALA B C 1
ATOM 14397 O O . ALA B 1 839 ? 35.719 6.086 -13.281 1 82.88 839 ALA B O 1
ATOM 14398 N N . ASP B 1 840 ? 34.125 5.051 -14.297 1 79.5 840 ASP B N 1
ATOM 14399 C CA . ASP B 1 840 ? 33.312 6.266 -14.359 1 79.5 840 ASP B CA 1
ATOM 14400 C C . ASP B 1 840 ? 32.625 6.531 -13.031 1 79.5 840 ASP B C 1
ATOM 14402 O O . ASP B 1 840 ? 31.859 7.5 -12.906 1 79.5 840 ASP B O 1
ATOM 14406 N N . GLY B 1 841 ? 32.844 5.648 -12.094 1 80.81 841 GLY B N 1
ATOM 14407 C CA . GLY B 1 841 ? 32.312 5.832 -10.758 1 80.81 841 GLY B CA 1
ATOM 14408 C C . GLY B 1 841 ? 30.906 5.25 -10.602 1 80.81 841 GLY B C 1
ATOM 14409 O O . GLY B 1 841 ? 30.344 5.285 -9.508 1 80.81 841 GLY B O 1
ATOM 14410 N N . VAL B 1 842 ? 30.422 4.68 -11.656 1 84.25 842 VAL B N 1
ATOM 14411 C CA . VAL B 1 842 ? 29.047 4.164 -11.641 1 84.25 842 VAL B CA 1
ATOM 14412 C C . VAL B 1 842 ? 29.062 2.701 -11.203 1 84.25 842 VAL B C 1
ATOM 14414 O O . VAL B 1 842 ? 29.922 1.929 -11.617 1 84.25 842 VAL B O 1
ATOM 14417 N N . LEU B 1 843 ? 28.156 2.367 -10.328 1 90.25 843 LEU B N 1
ATOM 14418 C CA . LEU B 1 843 ? 27.984 0.983 -9.898 1 90.25 843 LEU B CA 1
ATOM 14419 C C . LEU B 1 843 ? 27.234 0.175 -10.953 1 90.25 843 LEU B C 1
ATOM 14421 O O . LEU B 1 843 ? 26.203 0.617 -11.461 1 90.25 843 LEU B O 1
ATOM 14425 N N . ARG B 1 844 ? 27.844 -1.005 -11.297 1 91.19 844 ARG B N 1
ATOM 14426 C CA . ARG B 1 844 ? 27.203 -1.909 -12.25 1 91.19 844 ARG B CA 1
ATOM 14427 C C . ARG B 1 844 ? 27.484 -3.365 -11.891 1 91.19 844 ARG B C 1
ATOM 14429 O O . ARG B 1 844 ? 28.422 -3.66 -11.141 1 91.19 844 ARG B O 1
ATOM 14436 N N . ASN B 1 845 ? 26.594 -4.215 -12.391 1 92.44 845 ASN B N 1
ATOM 14437 C CA . ASN B 1 845 ? 26.938 -5.633 -12.367 1 92.44 845 ASN B CA 1
ATOM 14438 C C . ASN B 1 845 ? 28.125 -5.934 -13.281 1 92.44 845 ASN B C 1
ATOM 14440 O O . ASN B 1 845 ? 28.234 -5.371 -14.367 1 92.44 845 ASN B O 1
ATOM 14444 N N . ARG B 1 846 ? 28.953 -6.781 -12.812 1 93.5 846 ARG B N 1
ATOM 14445 C CA . ARG B 1 846 ? 30.125 -7.16 -13.594 1 93.5 846 ARG B CA 1
ATOM 14446 C C . ARG B 1 846 ? 29.734 -7.727 -14.953 1 93.5 846 ARG B C 1
ATOM 14448 O O . ARG B 1 846 ? 28.922 -8.656 -15.023 1 93.5 846 ARG B O 1
ATOM 14455 N N . GLY B 1 847 ? 30.203 -7.148 -15.984 1 91.31 847 GLY B N 1
ATOM 14456 C CA . GLY B 1 847 ? 29.891 -7.602 -17.328 1 91.31 847 GLY B CA 1
ATOM 14457 C C . GLY B 1 847 ? 30.359 -6.641 -18.406 1 91.31 847 GLY B C 1
ATOM 14458 O O . GLY B 1 847 ? 31.172 -5.758 -18.156 1 91.31 847 GLY B O 1
ATOM 14459 N N . GLN B 1 848 ? 29.859 -6.961 -19.625 1 88.25 848 GLN B N 1
ATOM 14460 C CA . GLN B 1 848 ? 30.156 -6.113 -20.781 1 88.25 848 GLN B CA 1
ATOM 14461 C C . GLN B 1 848 ? 29.016 -5.16 -21.078 1 88.25 848 GLN B C 1
ATOM 14463 O O . GLN B 1 848 ? 27.844 -5.574 -21.125 1 88.25 848 GLN B O 1
ATOM 14468 N N . TYR B 1 849 ? 29.359 -3.932 -21.172 1 86.69 849 TYR B N 1
ATOM 14469 C CA . TYR B 1 849 ? 28.359 -2.898 -21.391 1 86.69 849 TYR B CA 1
ATOM 14470 C C . TYR B 1 849 ? 28.594 -2.18 -22.703 1 86.69 849 TYR B C 1
ATOM 14472 O O . TYR B 1 849 ? 29.734 -1.994 -23.125 1 86.69 849 TYR B O 1
ATOM 14480 N N . GLU B 1 850 ? 27.453 -1.907 -23.406 1 81.75 850 GLU B N 1
ATOM 14481 C CA . GLU B 1 850 ? 27.438 -0.991 -24.531 1 81.75 850 GLU B CA 1
ATOM 14482 C C . GLU B 1 850 ? 26.516 0.193 -24.281 1 81.75 850 GLU B C 1
ATOM 14484 O O . GLU B 1 850 ? 25.312 0.013 -24.078 1 81.75 850 GLU B O 1
ATOM 14489 N N . ASN B 1 851 ? 26.984 1.395 -24.297 1 76.56 851 ASN B N 1
ATOM 14490 C CA . ASN B 1 851 ? 26.219 2.609 -24.031 1 76.56 851 ASN B CA 1
ATOM 14491 C C . ASN B 1 851 ? 25.453 2.516 -22.719 1 76.56 851 ASN B C 1
ATOM 14493 O O . ASN B 1 851 ? 24.266 2.814 -22.656 1 76.56 851 ASN B O 1
ATOM 14497 N N . GLY B 1 852 ? 26.109 1.874 -21.719 1 71.69 852 GLY B N 1
ATOM 14498 C CA . GLY B 1 852 ? 25.531 1.81 -20.391 1 71.69 852 GLY B CA 1
ATOM 14499 C C . GLY B 1 852 ? 24.547 0.664 -20.219 1 71.69 852 GLY B C 1
ATOM 14500 O O . GLY B 1 852 ? 24.016 0.441 -19.125 1 71.69 852 GLY B O 1
ATOM 14501 N N . VAL B 1 853 ? 24.359 -0.094 -21.281 1 75.38 853 VAL B N 1
ATOM 14502 C CA . VAL B 1 853 ? 23.422 -1.212 -21.234 1 75.38 853 VAL B CA 1
ATOM 14503 C C . VAL B 1 853 ? 24.203 -2.527 -21.141 1 75.38 853 VAL B C 1
ATOM 14505 O O . VAL B 1 853 ? 25.125 -2.771 -21.922 1 75.38 853 VAL B O 1
ATOM 14508 N N . LEU B 1 854 ? 23.875 -3.307 -20.234 1 80.38 854 LEU B N 1
ATOM 14509 C CA . LEU B 1 854 ? 24.531 -4.598 -20.047 1 80.38 854 LEU B CA 1
ATOM 14510 C C . LEU B 1 854 ? 24.266 -5.508 -21.25 1 80.38 854 LEU B C 1
ATOM 14512 O O . LEU B 1 854 ? 23.109 -5.801 -21.562 1 80.38 854 LEU B O 1
ATOM 14516 N N . GLN B 1 855 ? 25.312 -5.891 -21.906 1 77.06 855 GLN B N 1
ATOM 14517 C CA . GLN B 1 855 ? 25.203 -6.805 -23.047 1 77.06 855 GLN B CA 1
ATOM 14518 C C . GLN B 1 855 ? 25.375 -8.258 -22.594 1 77.06 855 GLN B C 1
ATOM 14520 O O . GLN B 1 855 ? 24.656 -9.141 -23.062 1 77.06 855 GLN B O 1
ATOM 14525 N N . ARG B 1 856 ? 26.359 -8.375 -21.734 1 81.12 856 ARG B N 1
ATOM 14526 C CA . ARG B 1 856 ? 26.656 -9.703 -21.219 1 81.12 856 ARG B CA 1
ATOM 14527 C C . ARG B 1 856 ? 27.156 -9.641 -19.781 1 81.12 856 ARG B C 1
ATOM 14529 O O . ARG B 1 856 ? 28.141 -8.961 -19.5 1 81.12 856 ARG B O 1
ATOM 14536 N N . ALA B 1 857 ? 26.5 -10.391 -18.953 1 85.5 857 ALA B N 1
ATOM 14537 C CA . ALA B 1 857 ? 26.953 -10.477 -17.578 1 85.5 857 ALA B CA 1
ATOM 14538 C C . ALA B 1 857 ? 28.125 -11.445 -17.438 1 85.5 857 ALA B C 1
ATOM 14540 O O . ALA B 1 857 ? 28.203 -12.445 -18.141 1 85.5 857 ALA B O 1
ATOM 14541 N N . GLU B 1 858 ? 29.062 -11.125 -16.625 1 89.38 858 GLU B N 1
ATOM 14542 C CA . GLU B 1 858 ? 30.125 -12.039 -16.234 1 89.38 858 GLU B CA 1
ATOM 14543 C C . GLU B 1 858 ? 29.781 -12.766 -14.938 1 89.38 858 GLU B C 1
ATOM 14545 O O . GLU B 1 858 ? 29.922 -12.195 -13.852 1 89.38 858 GLU B O 1
ATOM 14550 N N . PRO B 1 859 ? 29.469 -14.031 -15.055 1 90.69 859 PRO B N 1
ATOM 14551 C CA . PRO B 1 859 ? 28.984 -14.781 -13.883 1 90.69 859 PRO B CA 1
ATOM 14552 C C . PRO B 1 859 ? 30.062 -14.969 -12.828 1 90.69 859 PRO B C 1
ATOM 14554 O O . PRO B 1 859 ? 31.266 -14.82 -13.117 1 90.69 859 PRO B O 1
ATOM 14557 N N . MET B 1 860 ? 29.641 -15.242 -11.633 1 93.12 860 MET B N 1
ATOM 14558 C CA . MET B 1 860 ? 30.516 -15.578 -10.516 1 93.12 860 MET B CA 1
ATOM 14559 C C . MET B 1 860 ? 30.812 -17.078 -10.492 1 93.12 860 MET B C 1
ATOM 14561 O O . MET B 1 860 ? 29.891 -17.891 -10.539 1 93.12 860 MET B O 1
ATOM 14565 N N . SER B 1 861 ? 32.094 -17.453 -10.398 1 92.38 861 SER B N 1
ATOM 14566 C CA . SER B 1 861 ? 32.469 -18.859 -10.266 1 92.38 861 SER B CA 1
ATOM 14567 C C . SER B 1 861 ? 32.188 -19.375 -8.867 1 92.38 861 SER B C 1
ATOM 14569 O O . SER B 1 861 ? 31.875 -18.594 -7.961 1 92.38 861 SER B O 1
ATOM 14571 N N . TYR B 1 862 ? 32.219 -20.719 -8.773 1 91.38 862 TYR B N 1
ATOM 14572 C CA . TYR B 1 862 ? 32 -21.312 -7.453 1 91.38 862 TYR B CA 1
ATOM 14573 C C . TYR B 1 862 ? 33.062 -20.828 -6.473 1 91.38 862 TYR B C 1
ATOM 14575 O O . TYR B 1 862 ? 32.781 -20.562 -5.305 1 91.38 862 TYR B O 1
ATOM 14583 N N . GLU B 1 863 ? 34.281 -20.719 -6.906 1 93.25 863 GLU B N 1
ATOM 14584 C CA . GLU B 1 863 ? 35.375 -20.25 -6.059 1 93.25 863 GLU B CA 1
ATOM 14585 C C . GLU B 1 863 ? 35.125 -18.812 -5.586 1 93.25 863 GLU B C 1
ATOM 14587 O O . GLU B 1 863 ? 35.344 -18.5 -4.41 1 93.25 863 GLU B O 1
ATOM 14592 N N . GLU B 1 864 ? 34.688 -18.016 -6.52 1 94.56 864 GLU B N 1
ATOM 14593 C CA . GLU B 1 864 ? 34.375 -16.641 -6.16 1 94.56 864 GLU B CA 1
ATOM 14594 C C . GLU B 1 864 ? 33.188 -16.562 -5.184 1 94.56 864 GLU B C 1
ATOM 14596 O O . GLU B 1 864 ? 33.188 -15.711 -4.293 1 94.56 864 GLU B O 1
ATOM 14601 N N . PHE B 1 865 ? 32.281 -17.406 -5.414 1 93.88 865 PHE B N 1
ATOM 14602 C CA . PHE B 1 865 ? 31.109 -17.469 -4.535 1 93.88 865 PHE B CA 1
ATOM 14603 C C . PHE B 1 865 ? 31.531 -17.812 -3.109 1 93.88 865 PHE B C 1
ATOM 14605 O O . PHE B 1 865 ? 31.031 -17.234 -2.15 1 93.88 865 PHE B O 1
ATOM 14612 N N . ARG B 1 866 ? 32.438 -18.656 -2.951 1 91 866 ARG B N 1
ATOM 14613 C CA . ARG B 1 866 ? 32.875 -19.125 -1.643 1 91 866 ARG B CA 1
ATOM 14614 C C . ARG B 1 866 ? 33.844 -18.141 -0.995 1 91 866 ARG B C 1
ATOM 14616 O O . ARG B 1 866 ? 33.781 -17.906 0.215 1 91 866 ARG B O 1
ATOM 14623 N N . GLU B 1 867 ? 34.719 -17.531 -1.829 1 92.25 867 GLU B N 1
ATOM 14624 C CA . GLU B 1 867 ? 35.844 -16.781 -1.27 1 92.25 867 GLU B CA 1
ATOM 14625 C C . GLU B 1 867 ? 35.656 -15.281 -1.462 1 92.25 867 GLU B C 1
ATOM 14627 O O . GLU B 1 867 ? 36.344 -14.477 -0.816 1 92.25 867 GLU B O 1
ATOM 14632 N N . GLY B 1 868 ? 34.719 -14.953 -2.264 1 93.19 868 GLY B N 1
ATOM 14633 C CA . GLY B 1 868 ? 34.531 -13.547 -2.59 1 93.19 868 GLY B CA 1
ATOM 14634 C C . GLY B 1 868 ? 35.094 -13.18 -3.953 1 93.19 868 GLY B C 1
ATOM 14635 O O . GLY B 1 868 ? 36.062 -13.766 -4.414 1 93.19 868 GLY B O 1
ATOM 14636 N N . ALA B 1 869 ? 34.438 -12.297 -4.609 1 94.44 869 ALA B N 1
ATOM 14637 C CA . ALA B 1 869 ? 34.875 -11.766 -5.891 1 94.44 869 ALA B CA 1
ATOM 14638 C C . ALA B 1 869 ? 35.594 -10.43 -5.707 1 94.44 869 ALA B C 1
ATOM 14640 O O . ALA B 1 869 ? 35.156 -9.586 -4.926 1 94.44 869 ALA B O 1
ATOM 14641 N N . GLU B 1 870 ? 36.688 -10.234 -6.445 1 92.62 870 GLU B N 1
ATOM 14642 C CA . GLU B 1 870 ? 37.469 -9.008 -6.336 1 92.62 870 GLU B CA 1
ATOM 14643 C C . GLU B 1 870 ? 36.656 -7.789 -6.734 1 92.62 870 GLU B C 1
ATOM 14645 O O . GLU B 1 870 ? 35.969 -7.793 -7.77 1 92.62 870 GLU B O 1
ATOM 14650 N N . GLY B 1 871 ? 36.688 -6.812 -5.887 1 93.44 871 GLY B N 1
ATOM 14651 C CA . GLY B 1 871 ? 36.031 -5.539 -6.195 1 93.44 871 GLY B CA 1
ATOM 14652 C C . GLY B 1 871 ? 34.562 -5.527 -5.883 1 93.44 871 GLY B C 1
ATOM 14653 O O . GLY B 1 871 ? 33.906 -4.492 -6.008 1 93.44 871 GLY B O 1
ATOM 14654 N N . ASP B 1 872 ? 34 -6.688 -5.535 1 96.06 872 ASP B N 1
ATOM 14655 C CA . ASP B 1 872 ? 32.594 -6.746 -5.242 1 96.06 872 ASP B CA 1
ATOM 14656 C C . ASP B 1 872 ? 32.219 -5.793 -4.105 1 96.06 872 ASP B C 1
ATOM 14658 O O . ASP B 1 872 ? 32.844 -5.82 -3.041 1 96.06 872 ASP B O 1
ATOM 14662 N N . GLN B 1 873 ? 31.219 -4.977 -4.391 1 96.06 873 GLN B N 1
ATOM 14663 C CA . GLN B 1 873 ? 30.797 -3.973 -3.418 1 96.06 873 GLN B CA 1
ATOM 14664 C C . GLN B 1 873 ? 29.75 -4.543 -2.461 1 96.06 873 GLN B C 1
ATOM 14666 O O . GLN B 1 873 ? 29.438 -3.92 -1.445 1 96.06 873 GLN B O 1
ATOM 14671 N N . LEU B 1 874 ? 29.188 -5.707 -2.77 1 97.38 874 LEU B N 1
ATOM 14672 C CA . LEU B 1 874 ? 28.266 -6.355 -1.842 1 97.38 874 LEU B CA 1
ATOM 14673 C C . LEU B 1 874 ? 29.016 -6.969 -0.668 1 97.38 874 LEU B C 1
ATOM 14675 O O . LEU B 1 874 ? 30 -7.695 -0.865 1 97.38 874 LEU B O 1
ATOM 14679 N N . VAL B 1 875 ? 28.594 -6.645 0.519 1 96.56 875 VAL B N 1
ATOM 14680 C CA . VAL B 1 875 ? 29.234 -7.176 1.717 1 96.56 875 VAL B CA 1
ATOM 14681 C C . VAL B 1 875 ? 28.219 -7.973 2.537 1 96.56 875 VAL B C 1
ATOM 14683 O O . VAL B 1 875 ? 27.016 -7.695 2.486 1 96.56 875 VAL B O 1
ATOM 14686 N N . THR B 1 876 ? 28.672 -9.008 3.256 1 97.69 876 THR B N 1
ATOM 14687 C CA . THR B 1 876 ? 27.781 -9.789 4.117 1 97.69 876 THR B CA 1
ATOM 14688 C C . THR B 1 876 ? 27.219 -8.922 5.242 1 97.69 876 THR B C 1
ATOM 14690 O O . THR B 1 876 ? 27.984 -8.414 6.074 1 97.69 876 THR B O 1
ATOM 14693 N N . VAL B 1 877 ? 25.906 -8.812 5.25 1 97.81 877 VAL B N 1
ATOM 14694 C CA . VAL B 1 877 ? 25.297 -7.977 6.281 1 97.81 877 VAL B CA 1
ATOM 14695 C C . VAL B 1 877 ? 24.531 -8.844 7.27 1 97.81 877 VAL B C 1
ATOM 14697 O O . VAL B 1 877 ? 24.188 -8.391 8.359 1 97.81 877 VAL B O 1
ATOM 14700 N N . PHE B 1 878 ? 24.234 -10.031 6.941 1 97.44 878 PHE B N 1
ATOM 14701 C CA . PHE B 1 878 ? 23.5 -10.977 7.77 1 97.44 878 PHE B CA 1
ATOM 14702 C C . PHE B 1 878 ? 23.938 -12.406 7.465 1 97.44 878 PHE B C 1
ATOM 14704 O O . PHE B 1 878 ? 24.141 -12.766 6.305 1 97.44 878 PHE B O 1
ATOM 14711 N N . GLU B 1 879 ? 24.109 -13.203 8.508 1 97.62 879 GLU B N 1
ATOM 14712 C CA . GLU B 1 879 ? 24.516 -14.594 8.32 1 97.62 879 GLU B CA 1
ATOM 14713 C C . GLU B 1 879 ? 24.078 -15.461 9.5 1 97.62 879 GLU B C 1
ATOM 14715 O O . GLU B 1 879 ? 24.438 -15.188 10.641 1 97.62 879 GLU B O 1
ATOM 14720 N N . ASN B 1 880 ? 23.281 -16.453 9.195 1 96.56 880 ASN B N 1
ATOM 14721 C CA . ASN B 1 880 ? 22.875 -17.453 10.18 1 96.56 880 ASN B CA 1
ATOM 14722 C C . ASN B 1 880 ? 22.297 -16.797 11.43 1 96.56 880 ASN B C 1
ATOM 14724 O O . ASN B 1 880 ? 22.734 -17.094 12.547 1 96.56 880 ASN B O 1
ATOM 14728 N N . GLY B 1 881 ? 21.422 -15.906 11.234 1 94 881 GLY B N 1
ATOM 14729 C CA . GLY B 1 881 ? 20.656 -15.32 12.328 1 94 881 GLY B CA 1
ATOM 14730 C C . GLY B 1 881 ? 21.359 -14.148 12.992 1 94 881 GLY B C 1
ATOM 14731 O O . GLY B 1 881 ? 20.844 -13.57 13.945 1 94 881 GLY B O 1
ATOM 14732 N N . VAL B 1 882 ? 22.516 -13.742 12.461 1 95 882 VAL B N 1
ATOM 14733 C CA . VAL B 1 882 ? 23.312 -12.703 13.117 1 95 882 VAL B CA 1
ATOM 14734 C C . VAL B 1 882 ? 23.516 -11.523 12.156 1 95 882 VAL B C 1
ATOM 14736 O O . VAL B 1 882 ? 23.938 -11.719 11.008 1 95 882 VAL B O 1
ATOM 14739 N N . VAL B 1 883 ? 23.219 -10.32 12.656 1 94.44 883 VAL B N 1
ATOM 14740 C CA . VAL B 1 883 ? 23.484 -9.094 11.906 1 94.44 883 VAL B CA 1
ATOM 14741 C C . VAL B 1 883 ? 24.984 -8.812 11.922 1 94.44 883 VAL B C 1
ATOM 14743 O O . VAL B 1 883 ? 25.594 -8.711 12.992 1 94.44 883 VAL B O 1
ATOM 14746 N N . LYS B 1 884 ? 25.609 -8.688 10.75 1 96.31 884 LYS B N 1
ATOM 14747 C CA . LYS B 1 884 ? 27.047 -8.492 10.633 1 96.31 884 LYS B CA 1
ATOM 14748 C C . LYS B 1 884 ? 27.391 -7.02 10.445 1 96.31 884 LYS B C 1
ATOM 14750 O O . LYS B 1 884 ? 28.5 -6.59 10.773 1 96.31 884 LYS B O 1
ATOM 14755 N N . VAL B 1 885 ? 26.484 -6.312 9.836 1 94.12 885 VAL B N 1
ATOM 14756 C CA . VAL B 1 885 ? 26.625 -4.871 9.648 1 94.12 885 VAL B CA 1
ATOM 14757 C C . VAL B 1 885 ? 25.375 -4.156 10.148 1 94.12 885 VAL B C 1
ATOM 14759 O O . VAL B 1 885 ? 24.266 -4.504 9.773 1 94.12 885 VAL B O 1
ATOM 14762 N N . ASP B 1 886 ? 25.562 -3.164 11.016 1 90.19 886 ASP B N 1
ATOM 14763 C CA . ASP B 1 886 ? 24.5 -2.289 11.508 1 90.19 886 ASP B CA 1
ATOM 14764 C C . ASP B 1 886 ? 24.719 -0.848 11.055 1 90.19 886 ASP B C 1
ATOM 14766 O O . ASP B 1 886 ? 25.484 -0.105 11.68 1 90.19 886 ASP B O 1
ATOM 14770 N N . HIS B 1 887 ? 24.047 -0.498 9.984 1 89.06 887 HIS B N 1
ATOM 14771 C CA . HIS B 1 887 ? 24.234 0.841 9.438 1 89.06 887 HIS B CA 1
ATOM 14772 C C . HIS B 1 887 ? 23.641 1.901 10.352 1 89.06 887 HIS B C 1
ATOM 14774 O O . HIS B 1 887 ? 22.516 1.74 10.844 1 89.06 887 HIS B O 1
ATOM 14780 N N . SER B 1 888 ? 24.406 2.984 10.508 1 83.06 888 SER B N 1
ATOM 14781 C CA . SER B 1 888 ? 23.875 4.105 11.273 1 83.06 888 SER B CA 1
ATOM 14782 C C . SER B 1 888 ? 22.984 4.992 10.406 1 83.06 888 SER B C 1
ATOM 14784 O O . SER B 1 888 ? 23.156 5.07 9.188 1 83.06 888 SER B O 1
ATOM 14786 N N . TRP B 1 889 ? 22.109 5.617 11.102 1 85.25 889 TRP B N 1
ATOM 14787 C CA . TRP B 1 889 ? 21.172 6.492 10.391 1 85.25 889 TRP B CA 1
ATOM 14788 C C . TRP B 1 889 ? 21.922 7.633 9.711 1 85.25 889 TRP B C 1
ATOM 14790 O O . TRP B 1 889 ? 21.609 7.996 8.578 1 85.25 889 TRP B O 1
ATOM 14800 N N . ASN B 1 890 ? 22.953 8.211 10.297 1 81.44 890 ASN B N 1
ATOM 14801 C CA . ASN B 1 890 ? 23.734 9.312 9.742 1 81.44 890 ASN B CA 1
ATOM 14802 C C . ASN B 1 890 ? 24.453 8.898 8.461 1 81.44 890 ASN B C 1
ATOM 14804 O O . ASN B 1 890 ? 24.562 9.68 7.523 1 81.44 890 ASN B O 1
ATOM 14808 N N . ASP B 1 891 ? 24.969 7.676 8.492 1 86.56 891 ASP B N 1
ATOM 14809 C CA . ASP B 1 891 ? 25.656 7.191 7.301 1 86.56 891 ASP B CA 1
ATOM 14810 C C . ASP B 1 891 ? 24.688 7.074 6.121 1 86.56 891 ASP B C 1
ATOM 14812 O O . ASP B 1 891 ? 25.047 7.387 4.984 1 86.56 891 ASP B O 1
ATOM 14816 N N . ILE B 1 892 ? 23.516 6.613 6.457 1 92.06 892 ILE B N 1
ATOM 14817 C CA . ILE B 1 892 ? 22.516 6.445 5.41 1 92.06 892 ILE B CA 1
ATOM 14818 C C . ILE B 1 892 ? 22.141 7.809 4.824 1 92.06 892 ILE B C 1
ATOM 14820 O O . ILE B 1 892 ? 22.141 7.984 3.604 1 92.06 892 ILE B O 1
ATOM 14824 N N . ARG B 1 893 ? 21.906 8.781 5.598 1 88.12 893 ARG B N 1
ATOM 14825 C CA . ARG B 1 893 ? 21.547 10.125 5.148 1 88.12 893 ARG B CA 1
ATOM 14826 C C . ARG B 1 893 ? 22.672 10.75 4.336 1 88.12 893 ARG B C 1
ATOM 14828 O O . ARG B 1 893 ? 22.422 11.445 3.346 1 88.12 893 ARG B O 1
ATOM 14835 N N . ALA B 1 894 ? 23.891 10.531 4.797 1 87.56 894 ALA B N 1
ATOM 14836 C CA . ALA B 1 894 ? 25.047 11.086 4.102 1 87.56 894 ALA B CA 1
ATOM 14837 C C . ALA B 1 894 ? 25.156 10.539 2.682 1 87.56 894 ALA B C 1
ATOM 14839 O O . ALA B 1 894 ? 25.531 11.266 1.755 1 87.56 894 ALA B O 1
ATOM 14840 N N . ARG B 1 895 ? 24.781 9.336 2.525 1 91.81 895 ARG B N 1
ATOM 14841 C CA . ARG B 1 895 ? 24.859 8.695 1.216 1 91.81 895 ARG B CA 1
ATOM 14842 C C . ARG B 1 895 ? 23.75 9.188 0.292 1 91.81 895 ARG B C 1
ATOM 14844 O O . ARG B 1 895 ? 23.938 9.266 -0.923 1 91.81 895 ARG B O 1
ATOM 14851 N N . VAL B 1 896 ? 22.609 9.57 0.856 1 93.44 896 VAL B N 1
ATOM 14852 C CA . VAL B 1 896 ? 21.438 9.93 0.076 1 93.44 896 VAL B CA 1
ATOM 14853 C C . VAL B 1 896 ? 21.484 11.406 -0.297 1 93.44 896 VAL B C 1
ATOM 14855 O O . VAL B 1 896 ? 20.703 11.883 -1.122 1 93.44 896 VAL B O 1
ATOM 14858 N N . ARG B 1 897 ? 22.344 12.117 0.177 1 88.56 897 ARG B N 1
ATOM 14859 C CA . ARG B 1 897 ? 22.422 13.57 0.009 1 88.56 897 ARG B CA 1
ATOM 14860 C C . ARG B 1 897 ? 22.453 13.945 -1.468 1 88.56 897 ARG B C 1
ATOM 14862 O O . ARG B 1 897 ? 23.094 13.273 -2.277 1 88.56 897 ARG B O 1
ATOM 14869 N N . VAL B 1 898 ? 21.781 15.016 -1.777 1 89.62 898 VAL B N 1
ATOM 14870 C CA . VAL B 1 898 ? 21.703 15.508 -3.15 1 89.62 898 VAL B CA 1
ATOM 14871 C C . VAL B 1 898 ? 23 16.234 -3.504 1 89.62 898 VAL B C 1
ATOM 14873 O O . VAL B 1 898 ? 23.375 17.203 -2.842 1 89.62 898 VAL B O 1
ATOM 14876 N N . THR B 1 899 ? 23.672 15.773 -4.586 1 86.62 899 THR B N 1
ATOM 14877 C CA . THR B 1 899 ? 24.922 16.391 -5.023 1 86.62 899 THR B CA 1
ATOM 14878 C C . THR B 1 899 ? 24.922 16.578 -6.539 1 86.62 899 THR B C 1
ATOM 14880 O O . THR B 1 899 ? 25.969 16.875 -7.129 1 86.62 899 THR B O 1
ATOM 14883 N N . ASP B 1 900 ? 23.828 16.422 -7.164 1 85.56 900 ASP B N 1
ATOM 14884 C CA . ASP B 1 900 ? 23.672 16.5 -8.617 1 85.56 900 ASP B CA 1
ATOM 14885 C C . ASP B 1 900 ? 22.344 17.156 -8.992 1 85.56 900 ASP B C 1
ATOM 14887 O O . ASP B 1 900 ? 21.422 16.484 -9.461 1 85.56 900 ASP B O 1
ATOM 14891 N N . LEU B 1 901 ? 22.281 18.422 -9.055 1 90.81 901 LEU B N 1
ATOM 14892 C CA . LEU B 1 901 ? 21.031 19.141 -9.234 1 90.81 901 LEU B CA 1
ATOM 14893 C C . LEU B 1 901 ? 20.906 19.656 -10.664 1 90.81 901 LEU B C 1
ATOM 14895 O O . LEU B 1 901 ? 19.859 20.219 -11.039 1 90.81 901 LEU B O 1
ATOM 14899 N N . ASP B 1 902 ? 21.875 19.5 -11.5 1 89.62 902 ASP B N 1
ATOM 14900 C CA . ASP B 1 902 ? 21.906 20.141 -12.812 1 89.62 902 ASP B CA 1
ATOM 14901 C C . ASP B 1 902 ? 20.703 19.719 -13.648 1 89.62 902 ASP B C 1
ATOM 14903 O O . ASP B 1 902 ? 20.016 20.562 -14.227 1 89.62 902 ASP B O 1
ATOM 14907 N N . HIS B 1 903 ? 20.484 18.453 -13.688 1 90.56 903 HIS B N 1
ATOM 14908 C CA . HIS B 1 903 ? 19.359 17.969 -14.477 1 90.56 903 HIS B CA 1
ATOM 14909 C C . HIS B 1 903 ? 18.047 18.516 -13.953 1 90.56 903 HIS B C 1
ATOM 14911 O O . HIS B 1 903 ? 17.172 18.906 -14.734 1 90.56 903 HIS B O 1
ATOM 14917 N N . ALA B 1 904 ? 17.891 18.516 -12.664 1 93.12 904 ALA B N 1
ATOM 14918 C CA . ALA B 1 904 ? 16.656 19 -12.047 1 93.12 904 ALA B CA 1
ATOM 14919 C C . ALA B 1 904 ? 16.453 20.484 -12.328 1 93.12 904 ALA B C 1
ATOM 14921 O O . ALA B 1 904 ? 15.336 20.922 -12.586 1 93.12 904 ALA B O 1
ATOM 14922 N N . VAL B 1 905 ? 17.5 21.281 -12.305 1 95.5 905 VAL B N 1
ATOM 14923 C CA . VAL B 1 905 ? 17.422 22.719 -12.562 1 95.5 905 VAL B CA 1
ATOM 14924 C C . VAL B 1 905 ? 17.047 22.969 -14.023 1 95.5 905 VAL B C 1
ATOM 14926 O O . VAL B 1 905 ? 16.203 23.812 -14.328 1 95.5 905 VAL B O 1
ATOM 14929 N N . ASN B 1 906 ? 17.672 22.203 -14.891 1 93.88 906 ASN B N 1
ATOM 14930 C CA . ASN B 1 906 ? 17.359 22.328 -16.312 1 93.88 906 ASN B CA 1
ATOM 14931 C C . ASN B 1 906 ? 15.898 21.969 -16.594 1 93.88 906 ASN B C 1
ATOM 14933 O O . ASN B 1 906 ? 15.219 22.672 -17.344 1 93.88 906 ASN B O 1
ATOM 14937 N N . LYS B 1 907 ? 15.484 20.938 -15.977 1 93.38 907 LYS B N 1
ATOM 14938 C CA . LYS B 1 907 ? 14.094 20.516 -16.156 1 93.38 907 LYS B CA 1
ATOM 14939 C C . LYS B 1 907 ? 13.133 21.578 -15.625 1 93.38 907 LYS B C 1
ATOM 14941 O O . LYS B 1 907 ? 12.086 21.828 -16.219 1 93.38 907 LYS B O 1
ATOM 14946 N N . ALA B 1 908 ? 13.445 22.109 -14.5 1 96.56 908 ALA B N 1
ATOM 14947 C CA . ALA B 1 908 ? 12.625 23.156 -13.906 1 96.56 908 ALA B CA 1
ATOM 14948 C C . ALA B 1 908 ? 12.516 24.359 -14.836 1 96.56 908 ALA B C 1
ATOM 14950 O O . ALA B 1 908 ? 11.43 24.922 -15.023 1 96.56 908 ALA B O 1
ATOM 14951 N N . LEU B 1 909 ? 13.617 24.781 -15.453 1 97.25 909 LEU B N 1
ATOM 14952 C CA . LEU B 1 909 ? 13.633 25.906 -16.375 1 97.25 909 LEU B CA 1
ATOM 14953 C C . LEU B 1 909 ? 12.797 25.609 -17.625 1 97.25 909 LEU B C 1
ATOM 14955 O O . LEU B 1 909 ? 12.023 26.453 -18.062 1 97.25 909 LEU B O 1
ATOM 14959 N N . ASP B 1 910 ? 12.938 24.406 -18.125 1 94.81 910 ASP B N 1
ATOM 14960 C CA . ASP B 1 910 ? 12.188 24 -19.297 1 94.81 910 ASP B CA 1
ATOM 14961 C C . ASP B 1 910 ? 10.68 24.031 -19.031 1 94.81 910 ASP B C 1
ATOM 14963 O O . ASP B 1 910 ? 9.906 24.5 -19.875 1 94.81 910 ASP B O 1
ATOM 14967 N N . ASN B 1 911 ? 10.367 23.5 -17.891 1 95 911 ASN B N 1
ATOM 14968 C CA . ASN B 1 911 ? 8.961 23.469 -17.516 1 95 911 ASN B CA 1
ATOM 14969 C C . ASN B 1 911 ? 8.398 24.875 -17.359 1 95 911 ASN B C 1
ATOM 14971 O O . ASN B 1 911 ? 7.285 25.156 -17.812 1 95 911 ASN B O 1
ATOM 14975 N N . LEU B 1 912 ? 9.094 25.734 -16.703 1 96.5 912 LEU B N 1
ATOM 14976 C CA . LEU B 1 912 ? 8.695 27.125 -16.516 1 96.5 912 LEU B CA 1
ATOM 14977 C C . LEU B 1 912 ? 8.562 27.844 -17.844 1 96.5 912 LEU B C 1
ATOM 14979 O O . LEU B 1 912 ? 7.578 28.547 -18.078 1 96.5 912 LEU B O 1
ATOM 14983 N N . GLU B 1 913 ? 9.516 27.672 -18.703 1 95.5 913 GLU B N 1
ATOM 14984 C CA . GLU B 1 913 ? 9.508 28.312 -20.016 1 95.5 913 GLU B CA 1
ATOM 14985 C C . GLU B 1 913 ? 8.297 27.875 -20.828 1 95.5 913 GLU B C 1
ATOM 14987 O O . GLU B 1 913 ? 7.629 28.703 -21.453 1 95.5 913 GLU B O 1
ATOM 14992 N N . ALA B 1 914 ? 8.031 26.656 -20.781 1 93.56 914 ALA B N 1
ATOM 14993 C CA . ALA B 1 914 ? 6.961 26.078 -21.578 1 93.56 914 ALA B CA 1
ATOM 14994 C C . ALA B 1 914 ? 5.594 26.578 -21.125 1 93.56 914 ALA B C 1
ATOM 14996 O O . ALA B 1 914 ? 4.676 26.719 -21.938 1 93.56 914 ALA B O 1
ATOM 14997 N N . LYS B 1 915 ? 5.484 26.953 -19.828 1 94.31 915 LYS B N 1
ATOM 14998 C CA . LYS B 1 915 ? 4.137 27.125 -19.297 1 94.31 915 LYS B CA 1
ATOM 14999 C C . LYS B 1 915 ? 3.912 28.547 -18.828 1 94.31 915 LYS B C 1
ATOM 15001 O O . LYS B 1 915 ? 2.795 28.922 -18.469 1 94.31 915 LYS B O 1
ATOM 15006 N N . ILE B 1 916 ? 4.906 29.391 -18.828 1 94.75 916 ILE B N 1
ATOM 15007 C CA . ILE B 1 916 ? 4.875 30.688 -18.172 1 94.75 916 ILE B CA 1
ATOM 15008 C C . ILE B 1 916 ? 3.756 31.547 -18.781 1 94.75 916 ILE B C 1
ATOM 15010 O O . ILE B 1 916 ? 3.059 32.25 -18.062 1 94.75 916 ILE B O 1
ATOM 15014 N N . ASP B 1 917 ? 3.508 31.469 -20.031 1 90.75 917 ASP B N 1
ATOM 15015 C CA . ASP B 1 917 ? 2.475 32.281 -20.656 1 90.75 917 ASP B CA 1
ATOM 15016 C C . ASP B 1 917 ? 1.084 31.875 -20.172 1 90.75 917 ASP B C 1
ATOM 15018 O O . ASP B 1 917 ? 0.222 32.719 -19.953 1 90.75 917 ASP B O 1
ATOM 15022 N N . PHE B 1 918 ? 0.919 30.625 -20.031 1 90.69 918 PHE B N 1
ATOM 15023 C CA . PHE B 1 918 ? -0.355 30.141 -19.516 1 90.69 918 PHE B CA 1
ATOM 15024 C C . PHE B 1 918 ? -0.52 30.516 -18.047 1 90.69 918 PHE B C 1
ATOM 15026 O O . PHE B 1 918 ? -1.601 30.938 -17.625 1 90.69 918 PHE B O 1
ATOM 15033 N N . LEU B 1 919 ? 0.491 30.375 -17.312 1 91.25 919 LEU B N 1
ATOM 15034 C CA . LEU B 1 919 ? 0.458 30.594 -15.859 1 91.25 919 LEU B CA 1
ATOM 15035 C C . LEU B 1 919 ? 0.25 32.062 -15.531 1 91.25 919 LEU B C 1
ATOM 15037 O O . LEU B 1 919 ? -0.184 32.406 -14.43 1 91.25 919 LEU B O 1
ATOM 15041 N N . GLN B 1 920 ? 0.505 32.906 -16.5 1 89.69 920 GLN B N 1
ATOM 15042 C CA . GLN B 1 920 ? 0.335 34.344 -16.297 1 89.69 920 GLN B CA 1
ATOM 15043 C C . GLN B 1 920 ? -0.902 34.875 -17.031 1 89.69 920 GLN B C 1
ATOM 15045 O O . GLN B 1 920 ? -1.142 36.062 -17.078 1 89.69 920 GLN B O 1
ATOM 15050 N N . GLN B 1 921 ? -1.565 33.969 -17.609 1 79.69 921 GLN B N 1
ATOM 15051 C CA . GLN B 1 921 ? -2.648 34.406 -18.484 1 79.69 921 GLN B CA 1
ATOM 15052 C C . GLN B 1 921 ? -3.727 35.156 -17.703 1 79.69 921 GLN B C 1
ATOM 15054 O O . GLN B 1 921 ? -4.371 36.062 -18.234 1 79.69 921 GLN B O 1
ATOM 15059 N N . LEU B 1 922 ? -3.895 34.75 -16.469 1 72.19 922 LEU B N 1
ATOM 15060 C CA . LEU B 1 922 ? -4.879 35.469 -15.664 1 72.19 922 LEU B CA 1
ATOM 15061 C C . LEU B 1 922 ? -4.312 36.781 -15.164 1 72.19 922 LEU B C 1
ATOM 15063 O O . LEU B 1 922 ? -3.217 36.812 -14.602 1 72.19 922 LEU B O 1
ATOM 15067 N N . SER B 1 923 ? -5.059 37.812 -15.641 1 74.31 923 SER B N 1
ATOM 15068 C CA . SER B 1 923 ? -4.562 39.094 -15.148 1 74.31 923 SER B CA 1
ATOM 15069 C C . SER B 1 923 ? -4.566 39.156 -13.625 1 74.31 923 SER B C 1
ATOM 15071 O O . SER B 1 923 ? -5.492 38.656 -12.984 1 74.31 923 SER B O 1
ATOM 15073 N N . THR B 1 924 ? -3.557 39.594 -13.062 1 72.94 924 THR B N 1
ATOM 15074 C CA . THR B 1 924 ? -3.412 39.688 -11.617 1 72.94 924 THR B CA 1
ATOM 15075 C C . THR B 1 924 ? -4.566 40.469 -11 1 72.94 924 THR B C 1
ATOM 15077 O O . THR B 1 924 ? -5.121 40.062 -9.977 1 72.94 924 THR B O 1
ATOM 15080 N N . GLU B 1 925 ? -4.934 41.5 -11.727 1 80.81 925 GLU B N 1
ATOM 15081 C CA . GLU B 1 925 ? -5.969 42.375 -11.188 1 80.81 925 GLU B CA 1
ATOM 15082 C C . GLU B 1 925 ? -7.336 41.719 -11.219 1 80.81 925 GLU B C 1
ATOM 15084 O O . GLU B 1 925 ? -8.094 41.781 -10.258 1 80.81 925 GLU B O 1
ATOM 15089 N N . GLN B 1 926 ? -7.574 41.094 -12.289 1 83.56 926 GLN B N 1
ATOM 15090 C CA . GLN B 1 926 ? -8.859 40.406 -12.43 1 83.56 926 GLN B CA 1
ATOM 15091 C C . GLN B 1 926 ? -8.977 39.25 -11.438 1 83.56 926 GLN B C 1
ATOM 15093 O O . GLN B 1 926 ? -10.023 39.062 -10.812 1 83.56 926 GLN B O 1
ATOM 15098 N N . THR B 1 927 ? -7.969 38.562 -11.328 1 80.06 927 THR B N 1
ATOM 15099 C CA . THR B 1 927 ? -7.984 37.406 -10.445 1 80.06 927 THR B CA 1
ATOM 15100 C C . THR B 1 927 ? -8.141 37.844 -8.992 1 80.06 927 THR B C 1
ATOM 15102 O O . THR B 1 927 ? -8.938 37.25 -8.25 1 80.06 927 THR B O 1
ATOM 15105 N N . ILE B 1 928 ? -7.477 38.844 -8.633 1 83.69 928 ILE B N 1
ATOM 15106 C CA . ILE B 1 928 ? -7.578 39.344 -7.266 1 83.69 928 ILE B CA 1
ATOM 15107 C C . ILE B 1 928 ? -8.984 39.875 -7.016 1 83.69 928 ILE B C 1
ATOM 15109 O O . ILE B 1 928 ? -9.57 39.625 -5.957 1 83.69 928 ILE B O 1
ATOM 15113 N N . ALA B 1 929 ? -9.406 40.594 -8.047 1 90.88 929 ALA B N 1
ATOM 15114 C CA . ALA B 1 929 ? -10.758 41.156 -7.926 1 90.88 929 ALA B CA 1
ATOM 15115 C C . ALA B 1 929 ? -11.781 40.031 -7.73 1 90.88 929 ALA B C 1
ATOM 15117 O O . ALA B 1 929 ? -12.703 40.156 -6.918 1 90.88 929 ALA B O 1
ATOM 15118 N N . LEU B 1 930 ? -11.625 39.031 -8.43 1 92.75 930 LEU B N 1
ATOM 15119 C CA . LEU B 1 930 ? -12.547 37.875 -8.344 1 92.75 930 LEU B CA 1
ATOM 15120 C C . LEU B 1 930 ? -12.445 37.219 -6.977 1 92.75 930 LEU B C 1
ATOM 15122 O O . LEU B 1 930 ? -13.461 36.938 -6.336 1 92.75 930 LEU B O 1
ATOM 15126 N N . ARG B 1 931 ? -11.25 36.969 -6.523 1 93.31 931 ARG B N 1
ATOM 15127 C CA . ARG B 1 931 ? -11.047 36.281 -5.246 1 93.31 931 ARG B CA 1
ATOM 15128 C C . ARG B 1 931 ? -11.492 37.156 -4.086 1 93.31 931 ARG B C 1
ATOM 15130 O O . ARG B 1 931 ? -12 36.656 -3.078 1 93.31 931 ARG B O 1
ATOM 15137 N N . LEU B 1 932 ? -11.352 38.438 -4.23 1 93.38 932 LEU B N 1
ATOM 15138 C CA . LEU B 1 932 ? -11.844 39.375 -3.221 1 93.38 932 LEU B CA 1
ATOM 15139 C C . LEU B 1 932 ? -13.367 39.344 -3.164 1 93.38 932 LEU B C 1
ATOM 15141 O O . LEU B 1 932 ? -13.953 39.5 -2.088 1 93.38 932 LEU B O 1
ATOM 15145 N N . ALA B 1 933 ? -13.906 39.219 -4.344 1 94.75 933 ALA B N 1
ATOM 15146 C CA . ALA B 1 933 ? -15.359 39.094 -4.367 1 94.75 933 ALA B CA 1
ATOM 15147 C C . ALA B 1 933 ? -15.805 37.844 -3.631 1 94.75 933 ALA B C 1
ATOM 15149 O O . ALA B 1 933 ? -16.797 37.875 -2.889 1 94.75 933 ALA B O 1
ATOM 15150 N N . GLU B 1 934 ? -15.141 36.812 -3.807 1 94.19 934 GLU B N 1
ATOM 15151 C CA . GLU B 1 934 ? -15.43 35.562 -3.074 1 94.19 934 GLU B CA 1
ATOM 15152 C C . GLU B 1 934 ? -15.219 35.75 -1.574 1 94.19 934 GLU B C 1
ATOM 15154 O O . GLU B 1 934 ? -16.016 35.281 -0.764 1 94.19 934 GLU B O 1
ATOM 15159 N N . ALA B 1 935 ? -14.164 36.438 -1.241 1 95.06 935 ALA B N 1
ATOM 15160 C CA . ALA B 1 935 ? -13.867 36.719 0.16 1 95.06 935 ALA B CA 1
ATOM 15161 C C . ALA B 1 935 ? -15 37.531 0.808 1 95.06 935 ALA B C 1
ATOM 15163 O O . ALA B 1 935 ? -15.289 37.344 1.993 1 95.06 935 ALA B O 1
ATOM 15164 N N . ALA B 1 936 ? -15.625 38.344 0.007 1 95.75 936 ALA B N 1
ATOM 15165 C CA . ALA B 1 936 ? -16.688 39.219 0.491 1 95.75 936 ALA B CA 1
ATOM 15166 C C . ALA B 1 936 ? -17.891 38.406 0.959 1 95.75 936 ALA B C 1
ATOM 15168 O O . ALA B 1 936 ? -18.75 38.906 1.688 1 95.75 936 ALA B O 1
ATOM 15169 N N . CYS B 1 937 ? -17.922 37.219 0.588 1 95.44 937 CYS B N 1
ATOM 15170 C CA . CYS B 1 937 ? -19.047 36.344 0.947 1 95.44 937 CYS B CA 1
ATOM 15171 C C . CYS B 1 937 ? -18.875 35.812 2.363 1 95.44 937 CYS B C 1
ATOM 15173 O O . CYS B 1 937 ? -19.797 35.156 2.891 1 95.44 937 CYS B O 1
ATOM 15175 N N . GLY B 1 938 ? -17.781 36.062 3.006 1 94 938 GLY B N 1
ATOM 15176 C CA . GLY B 1 938 ? -17.594 35.688 4.395 1 94 938 GLY B CA 1
ATOM 15177 C C . GLY B 1 938 ? -17.438 34.188 4.57 1 94 938 GLY B C 1
ATOM 15178 O O . GLY B 1 938 ? -17.266 33.438 3.594 1 94 938 GLY B O 1
ATOM 15179 N N . SER B 1 939 ? -17.469 33.719 5.859 1 93.5 939 SER B N 1
ATOM 15180 C CA . SER B 1 939 ? -17.25 32.312 6.191 1 93.5 939 SER B CA 1
ATOM 15181 C C . SER B 1 939 ? -18.438 31.453 5.793 1 93.5 939 SER B C 1
ATOM 15183 O O . SER B 1 939 ? -18.266 30.328 5.316 1 93.5 939 SER B O 1
ATOM 15185 N N . LYS B 1 940 ? -19.578 31.938 5.996 1 92.06 940 LYS B N 1
ATOM 15186 C CA . LYS B 1 940 ? -20.797 31.188 5.652 1 92.06 940 LYS B CA 1
ATOM 15187 C C . LYS B 1 940 ? -21.234 31.5 4.227 1 92.06 940 LYS B C 1
ATOM 15189 O O . LYS B 1 940 ? -22.391 31.875 3.998 1 92.06 940 LYS B O 1
ATOM 15194 N N . TRP B 1 941 ? -20.484 31.281 3.281 1 92 941 TRP B N 1
ATOM 15195 C CA . TRP B 1 941 ? -20.578 31.734 1.897 1 92 941 TRP B CA 1
ATOM 15196 C C . TRP B 1 941 ? -21.734 31.031 1.175 1 92 941 TRP B C 1
ATOM 15198 O O . TRP B 1 941 ? -22.234 31.516 0.162 1 92 941 TRP B O 1
ATOM 15208 N N . THR B 1 942 ? -22.203 29.859 1.685 1 86.44 942 THR B N 1
ATOM 15209 C CA . THR B 1 942 ? -23.266 29.109 1.023 1 86.44 942 THR B CA 1
ATOM 15210 C C . THR B 1 942 ? -24.625 29.688 1.376 1 86.44 942 THR B C 1
ATOM 15212 O O . THR B 1 942 ? -25.625 29.375 0.713 1 86.44 942 THR B O 1
ATOM 15215 N N . HIS B 1 943 ? -24.672 30.5 2.357 1 86.81 943 HIS B N 1
ATOM 15216 C CA . HIS B 1 943 ? -25.922 31.109 2.805 1 86.81 943 HIS B CA 1
ATOM 15217 C C . HIS B 1 943 ? -26.094 32.5 2.246 1 86.81 943 HIS B C 1
ATOM 15219 O O . HIS B 1 943 ? -25.141 33.281 2.197 1 86.81 943 HIS B O 1
ATOM 15225 N N . LYS B 1 944 ? -27.328 32.75 1.933 1 89.94 944 LYS B N 1
ATOM 15226 C CA . LYS B 1 944 ? -27.625 34.062 1.393 1 89.94 944 LYS B CA 1
ATOM 15227 C C . LYS B 1 944 ? -27.578 35.156 2.486 1 89.94 944 LYS B C 1
ATOM 15229 O O . LYS B 1 944 ? -28.266 35.031 3.504 1 89.94 944 LYS B O 1
ATOM 15234 N N . HIS B 1 945 ? -26.812 36.094 2.33 1 92.88 945 HIS B N 1
ATOM 15235 C CA . HIS B 1 945 ? -26.734 37.281 3.189 1 92.88 945 HIS B CA 1
ATOM 15236 C C . HIS B 1 945 ? -26.062 38.438 2.465 1 92.88 945 HIS B C 1
ATOM 15238 O O . HIS B 1 945 ? -25.5 38.25 1.382 1 92.88 945 HIS B O 1
ATOM 15244 N N . GLN B 1 946 ? -26.219 39.594 3.023 1 92.56 946 GLN B N 1
ATOM 15245 C CA . GLN B 1 946 ? -25.531 40.75 2.443 1 92.56 946 GLN B CA 1
ATOM 15246 C C . GLN B 1 946 ? -24.016 40.562 2.51 1 92.56 946 GLN B C 1
ATOM 15248 O O . GLN B 1 946 ? -23.469 40.219 3.561 1 92.56 946 GLN B O 1
ATOM 15253 N N . SER B 1 947 ? -23.359 40.688 1.369 1 95.44 947 SER B N 1
ATOM 15254 C CA . SER B 1 947 ? -21.922 40.469 1.312 1 95.44 947 SER B CA 1
ATOM 15255 C C . SER B 1 947 ? -21.156 41.688 1.823 1 95.44 947 SER B C 1
ATOM 15257 O O . SER B 1 947 ? -21.75 42.781 2.008 1 95.44 947 SER B O 1
ATOM 15259 N N . LYS B 1 948 ? -19.859 41.594 1.993 1 94.19 948 LYS B N 1
ATOM 15260 C CA . LYS B 1 948 ? -18.969 42.656 2.416 1 94.19 948 LYS B CA 1
ATOM 15261 C C . LYS B 1 948 ? -18.359 43.375 1.211 1 94.19 948 LYS B C 1
ATOM 15263 O O . LYS B 1 948 ? -17.297 44 1.322 1 94.19 948 LYS B O 1
ATOM 15268 N N . LEU B 1 949 ? -18.953 43.188 0.065 1 95.81 949 LEU B N 1
ATOM 15269 C CA . LEU B 1 949 ? -18.328 43.656 -1.164 1 95.81 949 LEU B CA 1
ATOM 15270 C C . LEU B 1 949 ? -18.125 45.156 -1.123 1 95.81 949 LEU B C 1
ATOM 15272 O O . LEU B 1 949 ? -17.125 45.688 -1.615 1 95.81 949 LEU B O 1
ATOM 15276 N N . ALA B 1 950 ? -19.062 45.938 -0.522 1 93.81 950 ALA B N 1
ATOM 15277 C CA . ALA B 1 950 ? -18.922 47.375 -0.405 1 93.81 950 ALA B CA 1
ATOM 15278 C C . ALA B 1 950 ? -17.719 47.75 0.455 1 93.81 950 ALA B C 1
ATOM 15280 O O . ALA B 1 950 ? -16.938 48.625 0.094 1 93.81 950 ALA B O 1
ATOM 15281 N N . SER B 1 951 ? -17.609 47.062 1.544 1 92.56 951 SER B N 1
ATOM 15282 C CA . SER B 1 951 ? -16.484 47.312 2.443 1 92.56 951 SER B CA 1
ATOM 15283 C C . SER B 1 951 ? -15.164 46.906 1.795 1 92.56 951 SER B C 1
ATOM 15285 O O . SER B 1 951 ? -14.141 47.562 2.016 1 92.56 951 SER B O 1
ATOM 15287 N N . MET B 1 952 ? -15.195 45.812 1.018 1 93.44 952 MET B N 1
ATOM 15288 C CA . MET B 1 952 ? -13.984 45.375 0.332 1 93.44 952 MET B CA 1
ATOM 15289 C C . MET B 1 952 ? -13.539 46.406 -0.711 1 93.44 952 MET B C 1
ATOM 15291 O O . MET B 1 952 ? -12.344 46.625 -0.881 1 93.44 952 MET B O 1
ATOM 15295 N N . ARG B 1 953 ? -14.469 46.969 -1.356 1 93.19 953 ARG B N 1
ATOM 15296 C CA . ARG B 1 953 ? -14.188 47.969 -2.361 1 93.19 953 ARG B CA 1
ATOM 15297 C C . ARG B 1 953 ? -13.578 49.219 -1.723 1 93.19 953 ARG B C 1
ATOM 15299 O O . ARG B 1 953 ? -12.711 49.875 -2.316 1 93.19 953 ARG B O 1
ATOM 15306 N N . GLU B 1 954 ? -14.008 49.594 -0.553 1 93.88 954 GLU B N 1
ATOM 15307 C CA . GLU B 1 954 ? -13.43 50.719 0.177 1 93.88 954 GLU B CA 1
ATOM 15308 C C . GLU B 1 954 ? -12 50.438 0.607 1 93.88 954 GLU B C 1
ATOM 15310 O O . GLU B 1 954 ? -11.133 51.312 0.557 1 93.88 954 GLU B O 1
ATOM 15315 N N . ARG B 1 955 ? -11.781 49.219 0.976 1 92.44 955 ARG B N 1
ATOM 15316 C CA . ARG B 1 955 ? -10.477 48.812 1.479 1 92.44 955 ARG B CA 1
ATOM 15317 C C . ARG B 1 955 ? -9.477 48.656 0.34 1 92.44 955 ARG B C 1
ATOM 15319 O O . ARG B 1 955 ? -8.281 48.938 0.508 1 92.44 955 ARG B O 1
ATOM 15326 N N . TYR B 1 956 ? -10.055 48.125 -0.785 1 92.31 956 TYR B N 1
ATOM 15327 C CA . TYR B 1 956 ? -9.188 47.875 -1.932 1 92.31 956 TYR B CA 1
ATOM 15328 C C . TYR B 1 956 ? -9.68 48.625 -3.162 1 92.31 956 TYR B C 1
ATOM 15330 O O . TYR B 1 956 ? -10.023 48.031 -4.176 1 92.31 956 TYR B O 1
ATOM 15338 N N . PRO B 1 957 ? -9.531 49.906 -3.166 1 92.56 957 PRO B N 1
ATOM 15339 C CA . PRO B 1 957 ? -10.086 50.719 -4.262 1 92.56 957 PRO B CA 1
ATOM 15340 C C . PRO B 1 957 ? -9.383 50.469 -5.594 1 92.56 957 PRO B C 1
ATOM 15342 O O . PRO B 1 957 ? -9.984 50.625 -6.656 1 92.56 957 PRO B O 1
ATOM 15345 N N . GLN B 1 958 ? -8.133 50.031 -5.605 1 88.25 958 GLN B N 1
ATOM 15346 C CA . GLN B 1 958 ? -7.34 49.812 -6.812 1 88.25 958 GLN B CA 1
ATOM 15347 C C . GLN B 1 958 ? -7.906 48.688 -7.645 1 88.25 958 GLN B C 1
ATOM 15349 O O . GLN B 1 958 ? -7.59 48.531 -8.828 1 88.25 958 GLN B O 1
ATOM 15354 N N . TYR B 1 959 ? -8.828 47.812 -7.07 1 91.38 959 TYR B N 1
ATOM 15355 C CA . TYR B 1 959 ? -9.359 46.656 -7.805 1 91.38 959 TYR B CA 1
ATOM 15356 C C . TYR B 1 959 ? -10.82 46.906 -8.18 1 91.38 959 TYR B C 1
ATOM 15358 O O . TYR B 1 959 ? -11.461 46 -8.758 1 91.38 959 TYR B O 1
ATOM 15366 N N . CYS B 1 960 ? -11.398 48.031 -7.863 1 92.88 960 CYS B N 1
ATOM 15367 C CA . CYS B 1 960 ? -12.812 48.312 -8.102 1 92.88 960 CYS B CA 1
ATOM 15368 C C . CYS B 1 960 ? -13.133 48.281 -9.586 1 92.88 960 CYS B C 1
ATOM 15370 O O . CYS B 1 960 ? -14.18 47.75 -9.984 1 92.88 960 CYS B O 1
ATOM 15372 N N . ALA B 1 961 ? -12.188 48.844 -10.391 1 92.31 961 ALA B N 1
ATOM 15373 C CA . ALA B 1 961 ? -12.406 48.844 -11.836 1 92.31 961 ALA B CA 1
ATOM 15374 C C . ALA B 1 961 ? -12.492 47.406 -12.375 1 92.31 961 ALA B C 1
ATOM 15376 O O . ALA B 1 961 ? -13.336 47.125 -13.227 1 92.31 961 ALA B O 1
ATOM 15377 N N . ALA B 1 962 ? -11.625 46.625 -11.891 1 92.38 962 ALA B N 1
ATOM 15378 C CA . ALA B 1 962 ? -11.633 45.219 -12.289 1 92.38 962 ALA B CA 1
ATOM 15379 C C . ALA B 1 962 ? -12.898 44.531 -11.805 1 92.38 962 ALA B C 1
ATOM 15381 O O . ALA B 1 962 ? -13.477 43.688 -12.516 1 92.38 962 ALA B O 1
ATOM 15382 N N . MET B 1 963 ? -13.391 44.75 -10.594 1 94.88 963 MET B N 1
ATOM 15383 C CA . MET B 1 963 ? -14.617 44.188 -10.055 1 94.88 963 MET B CA 1
ATOM 15384 C C . MET B 1 963 ? -15.82 44.562 -10.906 1 94.88 963 MET B C 1
ATOM 15386 O O . MET B 1 963 ? -16.672 43.719 -11.203 1 94.88 963 MET B O 1
ATOM 15390 N N . ASP B 1 964 ? -15.758 45.812 -11.336 1 94.38 964 ASP B N 1
ATOM 15391 C CA . ASP B 1 964 ? -16.844 46.312 -12.18 1 94.38 964 ASP B CA 1
ATOM 15392 C C . ASP B 1 964 ? -16.859 45.594 -13.531 1 94.38 964 ASP B C 1
ATOM 15394 O O . ASP B 1 964 ? -17.922 45.188 -14.023 1 94.38 964 ASP B O 1
ATOM 15398 N N . SER B 1 965 ? -15.664 45.438 -14.062 1 93.06 965 SER B N 1
ATOM 15399 C CA . SER B 1 965 ? -15.547 44.812 -15.367 1 93.06 965 SER B CA 1
ATOM 15400 C C . SER B 1 965 ? -15.984 43.344 -15.32 1 93.06 965 SER B C 1
ATOM 15402 O O . SER B 1 965 ? -16.438 42.781 -16.328 1 93.06 965 SER B O 1
ATOM 15404 N N . LEU B 1 966 ? -15.875 42.75 -14.156 1 94.44 966 LEU B N 1
ATOM 15405 C CA . LEU B 1 966 ? -16.234 41.344 -14 1 94.44 966 LEU B CA 1
ATOM 15406 C C . LEU B 1 966 ? -17.688 41.219 -13.586 1 94.44 966 LEU B C 1
ATOM 15408 O O . LEU B 1 966 ? -18.203 40.094 -13.469 1 94.44 966 LEU B O 1
ATOM 15412 N N . GLY B 1 967 ? -18.312 42.344 -13.305 1 95.12 967 GLY B N 1
ATOM 15413 C CA . GLY B 1 967 ? -19.75 42.312 -13.047 1 95.12 967 GLY B CA 1
ATOM 15414 C C . GLY B 1 967 ? -20.078 42.375 -11.57 1 95.12 967 GLY B C 1
ATOM 15415 O O . GLY B 1 967 ? -21.25 42.25 -11.195 1 95.12 967 GLY B O 1
ATOM 15416 N N . PHE B 1 968 ? -19.172 42.625 -10.688 1 96.56 968 PHE B N 1
ATOM 15417 C CA . PHE B 1 968 ? -19.422 42.656 -9.25 1 96.56 968 PHE B CA 1
ATOM 15418 C C . PHE B 1 968 ? -19.859 44.031 -8.805 1 96.56 968 PHE B C 1
ATOM 15420 O O . PHE B 1 968 ? -19.078 44.969 -8.867 1 96.56 968 PHE B O 1
ATOM 15427 N N . LYS B 1 969 ? -21.062 44.062 -8.289 1 94.19 969 LYS B N 1
ATOM 15428 C CA . LYS B 1 969 ? -21.609 45.344 -7.828 1 94.19 969 LYS B CA 1
ATOM 15429 C C . LYS B 1 969 ? -21.766 45.344 -6.312 1 94.19 969 LYS B C 1
ATOM 15431 O O . LYS B 1 969 ? -22.078 44.312 -5.703 1 94.19 969 LYS B O 1
ATOM 15436 N N . PRO B 1 970 ? -21.578 46.5 -5.652 1 91.94 970 PRO B N 1
ATOM 15437 C CA . PRO B 1 970 ? -21.578 46.594 -4.191 1 91.94 970 PRO B CA 1
ATOM 15438 C C . PRO B 1 970 ? -22.859 46.062 -3.561 1 91.94 970 PRO B C 1
ATOM 15440 O O . PRO B 1 970 ? -22.828 45.531 -2.438 1 91.94 970 PRO B O 1
ATOM 15443 N N . GLY B 1 971 ? -23.984 46.094 -4.141 1 91.38 971 GLY B N 1
ATOM 15444 C CA . GLY B 1 971 ? -25.234 45.656 -3.541 1 91.38 971 GLY B CA 1
ATOM 15445 C C . GLY B 1 971 ? -25.516 44.188 -3.719 1 91.38 971 GLY B C 1
ATOM 15446 O O . GLY B 1 971 ? -26.5 43.656 -3.18 1 91.38 971 GLY B O 1
ATOM 15447 N N . MET B 1 972 ? -24.516 43.469 -4.156 1 95.69 972 MET B N 1
ATOM 15448 C CA . MET B 1 972 ? -24.734 42.031 -4.414 1 95.69 972 MET B CA 1
ATOM 15449 C C . MET B 1 972 ? -24.625 41.219 -3.123 1 95.69 972 MET B C 1
ATOM 15451 O O . MET B 1 972 ? -23.781 41.5 -2.277 1 95.69 972 MET B O 1
ATOM 15455 N N . ASP B 1 973 ? -25.516 40.281 -2.986 1 95.62 973 ASP B N 1
ATOM 15456 C CA . ASP B 1 973 ? -25.438 39.375 -1.85 1 95.62 973 ASP B CA 1
ATOM 15457 C C . ASP B 1 973 ? -24.531 38.188 -2.164 1 95.62 973 ASP B C 1
ATOM 15459 O O . ASP B 1 973 ? -23.953 38.094 -3.254 1 95.62 973 ASP B O 1
ATOM 15463 N N . SER B 1 974 ? -24.266 37.344 -1.198 1 95.25 974 SER B N 1
ATOM 15464 C CA . SER B 1 974 ? -23.328 36.25 -1.32 1 95.25 974 SER B CA 1
ATOM 15465 C C . SER B 1 974 ? -23.734 35.281 -2.441 1 95.25 974 SER B C 1
ATOM 15467 O O . SER B 1 974 ? -22.906 34.844 -3.221 1 95.25 974 SER B O 1
ATOM 15469 N N . ASN B 1 975 ? -24.984 35 -2.66 1 95.62 975 ASN B N 1
ATOM 15470 C CA . ASN B 1 975 ? -25.438 34.094 -3.699 1 95.62 975 ASN B CA 1
ATOM 15471 C C . ASN B 1 975 ? -25.25 34.656 -5.094 1 95.62 975 ASN B C 1
ATOM 15473 O O . ASN B 1 975 ? -24.875 33.969 -6.027 1 95.62 975 ASN B O 1
ATOM 15477 N N . GLN B 1 976 ? -25.547 35.906 -5.156 1 96.12 976 GLN B N 1
ATOM 15478 C CA . GLN B 1 976 ? -25.375 36.562 -6.441 1 96.12 976 GLN B CA 1
ATOM 15479 C C . GLN B 1 976 ? -23.922 36.531 -6.902 1 96.12 976 GLN B C 1
ATOM 15481 O O . GLN B 1 976 ? -23.641 36.312 -8.086 1 96.12 976 GLN B O 1
ATOM 15486 N N . ILE B 1 977 ? -23.109 36.781 -5.984 1 96.62 977 ILE B N 1
ATOM 15487 C CA . ILE B 1 977 ? -21.688 36.781 -6.293 1 96.62 977 ILE B CA 1
ATOM 15488 C C . ILE B 1 977 ? -21.25 35.375 -6.742 1 96.62 977 ILE B C 1
ATOM 15490 O O . ILE B 1 977 ? -20.625 35.219 -7.797 1 96.62 977 ILE B O 1
ATOM 15494 N N . ILE B 1 978 ? -21.578 34.344 -5.98 1 95.31 978 ILE B N 1
ATOM 15495 C CA . ILE B 1 978 ? -21.141 32.969 -6.242 1 95.31 978 ILE B CA 1
ATOM 15496 C C . ILE B 1 978 ? -21.766 32.469 -7.547 1 95.31 978 ILE B C 1
ATOM 15498 O O . ILE B 1 978 ? -21.094 31.812 -8.352 1 95.31 978 ILE B O 1
ATOM 15502 N N . ASP B 1 979 ? -22.953 32.812 -7.793 1 95.31 979 ASP B N 1
ATOM 15503 C CA . ASP B 1 979 ? -23.625 32.406 -9.023 1 95.31 979 ASP B CA 1
ATOM 15504 C C . ASP B 1 979 ? -22.969 33.031 -10.242 1 95.31 979 ASP B C 1
ATOM 15506 O O . ASP B 1 979 ? -22.812 32.406 -11.273 1 95.31 979 ASP B O 1
ATOM 15510 N N . LEU B 1 980 ? -22.719 34.281 -10.086 1 95.62 980 LEU B N 1
ATOM 15511 C CA . LEU B 1 980 ? -22.062 35 -11.18 1 95.62 980 LEU B CA 1
ATOM 15512 C C . LEU B 1 980 ? -20.734 34.344 -11.516 1 95.62 980 LEU B C 1
ATOM 15514 O O . LEU B 1 980 ? -20.406 34.156 -12.695 1 95.62 980 LEU B O 1
ATOM 15518 N N . ILE B 1 981 ? -19.984 34.031 -10.531 1 94.62 981 ILE B N 1
ATOM 15519 C CA . ILE B 1 981 ? -18.672 33.438 -10.742 1 94.62 981 ILE B CA 1
ATOM 15520 C C . ILE B 1 981 ? -18.828 32.062 -11.398 1 94.62 981 ILE B C 1
ATOM 15522 O O . ILE B 1 981 ? -18.156 31.734 -12.375 1 94.62 981 ILE B O 1
ATOM 15526 N N . LYS B 1 982 ? -19.703 31.188 -10.898 1 92.75 982 LYS B N 1
ATOM 15527 C CA . LYS B 1 982 ? -19.922 29.828 -11.406 1 92.75 982 LYS B CA 1
ATOM 15528 C C . LYS B 1 982 ? -20.391 29.859 -12.859 1 92.75 982 LYS B C 1
ATOM 15530 O O . LYS B 1 982 ? -19.984 29.016 -13.664 1 92.75 982 LYS B O 1
ATOM 15535 N N . GLU B 1 983 ? -21.188 30.828 -13.172 1 92.75 983 GLU B N 1
ATOM 15536 C CA . GLU B 1 983 ? -21.812 30.875 -14.492 1 92.75 983 GLU B CA 1
ATOM 15537 C C . GLU B 1 983 ? -20.875 31.516 -15.516 1 92.75 983 GLU B C 1
ATOM 15539 O O . GLU B 1 983 ? -20.781 31.031 -16.656 1 92.75 983 GLU B O 1
ATOM 15544 N N . ARG B 1 984 ? -20.172 32.469 -15.062 1 92.5 984 ARG B N 1
ATOM 15545 C CA . ARG B 1 984 ? -19.5 33.281 -16.078 1 92.5 984 ARG B CA 1
ATOM 15546 C C . ARG B 1 984 ? -17.984 33.062 -16.047 1 92.5 984 ARG B C 1
ATOM 15548 O O . ARG B 1 984 ? -17.312 33.188 -17.062 1 92.5 984 ARG B O 1
ATOM 15555 N N . HIS B 1 985 ? -17.484 32.812 -14.93 1 93.25 985 HIS B N 1
ATOM 15556 C CA . HIS B 1 985 ? -16.031 32.969 -14.828 1 93.25 985 HIS B CA 1
ATOM 15557 C C . HIS B 1 985 ? -15.359 31.641 -14.523 1 93.25 985 HIS B C 1
ATOM 15559 O O . HIS B 1 985 ? -14.156 31.484 -14.742 1 93.25 985 HIS B O 1
ATOM 15565 N N . MET B 1 986 ? -16 30.625 -14.023 1 91.81 986 MET B N 1
ATOM 15566 C CA . MET B 1 986 ? -15.406 29.391 -13.555 1 91.81 986 MET B CA 1
ATOM 15567 C C . MET B 1 986 ? -15.609 28.266 -14.578 1 91.81 986 MET B C 1
ATOM 15569 O O . MET B 1 986 ? -16.672 28.172 -15.195 1 91.81 986 MET B O 1
ATOM 15573 N N . CYS B 1 987 ? -14.609 27.359 -14.664 1 89.25 987 CYS B N 1
ATOM 15574 C CA . CYS B 1 987 ? -14.695 26.172 -15.492 1 89.25 987 CYS B CA 1
ATOM 15575 C C . CYS B 1 987 ? -15.57 25.109 -14.836 1 89.25 987 CYS B C 1
ATOM 15577 O O . CYS B 1 987 ? -15.586 24.984 -13.609 1 89.25 987 CYS B O 1
ATOM 15579 N N . ASP B 1 988 ? -16.234 24.391 -15.664 1 86.94 988 ASP B N 1
ATOM 15580 C CA . ASP B 1 988 ? -16.922 23.219 -15.109 1 86.94 988 ASP B CA 1
ATOM 15581 C C . ASP B 1 988 ? -15.953 22.078 -14.852 1 86.94 988 ASP B C 1
ATOM 15583 O O . ASP B 1 988 ? -14.766 22.172 -15.164 1 86.94 988 ASP B O 1
ATOM 15587 N N . LYS B 1 989 ? -16.484 21.047 -14.312 1 82.19 989 LYS B N 1
ATOM 15588 C CA . LYS B 1 989 ? -15.656 19.938 -13.844 1 82.19 989 LYS B CA 1
ATOM 15589 C C . LYS B 1 989 ? -14.922 19.281 -15.008 1 82.19 989 LYS B C 1
ATOM 15591 O O . LYS B 1 989 ? -13.75 18.922 -14.891 1 82.19 989 LYS B O 1
ATOM 15596 N N . LYS B 1 990 ? -15.562 19.047 -16.047 1 82.31 990 LYS B N 1
ATOM 15597 C CA . LYS B 1 990 ? -14.977 18.375 -17.203 1 82.31 990 LYS B CA 1
ATOM 15598 C C . LYS B 1 990 ? -13.859 19.219 -17.812 1 82.31 990 LYS B C 1
ATOM 15600 O O . LYS B 1 990 ? -12.805 18.688 -18.172 1 82.31 990 LYS B O 1
ATOM 15605 N N . LEU B 1 991 ? -14.227 20.5 -17.953 1 87.44 991 LEU B N 1
ATOM 15606 C CA . LEU B 1 991 ? -13.25 21.422 -18.5 1 87.44 991 LEU B CA 1
ATOM 15607 C C . LEU B 1 991 ? -12.023 21.531 -17.609 1 87.44 991 LEU B C 1
ATOM 15609 O O . LEU B 1 991 ? -10.883 21.531 -18.094 1 87.44 991 LEU B O 1
ATOM 15613 N N . LYS B 1 992 ? -12.258 21.625 -16.375 1 89.31 992 LYS B N 1
ATOM 15614 C CA . LYS B 1 992 ? -11.164 21.688 -15.406 1 89.31 992 LYS B CA 1
ATOM 15615 C C . LYS B 1 992 ? -10.234 20.484 -15.562 1 89.31 992 LYS B C 1
ATOM 15617 O O . LYS B 1 992 ? -9.016 20.641 -15.633 1 89.31 992 LYS B O 1
ATOM 15622 N N . LYS B 1 993 ? -10.812 19.344 -15.609 1 84.69 993 LYS B N 1
ATOM 15623 C CA . LYS B 1 993 ? -10.039 18.109 -15.75 1 84.69 993 LYS B CA 1
ATOM 15624 C C . LYS B 1 993 ? -9.219 18.109 -17.031 1 84.69 993 LYS B C 1
ATOM 15626 O O . LYS B 1 993 ? -8.055 17.703 -17.047 1 84.69 993 LYS B O 1
ATOM 15631 N N . ARG B 1 994 ? -9.805 18.547 -18.078 1 85.75 994 ARG B N 1
ATOM 15632 C CA . ARG B 1 994 ? -9.141 18.609 -19.375 1 85.75 994 ARG B CA 1
ATOM 15633 C C . ARG B 1 994 ? -7.957 19.578 -19.344 1 85.75 994 ARG B C 1
ATOM 15635 O O . ARG B 1 994 ? -6.906 19.297 -19.938 1 85.75 994 ARG B O 1
ATOM 15642 N N . ILE B 1 995 ? -8.148 20.672 -18.766 1 88.25 995 ILE B N 1
ATOM 15643 C CA . ILE B 1 995 ? -7.121 21.703 -18.688 1 88.25 995 ILE B CA 1
ATOM 15644 C C . ILE B 1 995 ? -5.945 21.203 -17.859 1 88.25 995 ILE B C 1
ATOM 15646 O O . ILE B 1 995 ? -4.789 21.312 -18.266 1 88.25 995 ILE B O 1
ATOM 15650 N N . ILE B 1 996 ? -6.238 20.625 -16.75 1 85.88 996 ILE B N 1
ATOM 15651 C CA . ILE B 1 996 ? -5.199 20.125 -15.859 1 85.88 996 ILE B CA 1
ATOM 15652 C C . ILE B 1 996 ? -4.418 19 -16.531 1 85.88 996 ILE B C 1
ATOM 15654 O O . ILE B 1 996 ? -3.186 18.969 -16.453 1 85.88 996 ILE B O 1
ATOM 15658 N N . GLN B 1 997 ? -5.129 18.156 -17.188 1 82.25 997 GLN B N 1
ATOM 15659 C CA . GLN B 1 997 ? -4.465 17.062 -17.875 1 82.25 997 GLN B CA 1
ATOM 15660 C C . GLN B 1 997 ? -3.566 17.578 -19 1 82.25 997 GLN B C 1
ATOM 15662 O O . GLN B 1 997 ? -2.455 17.078 -19.188 1 82.25 997 GLN B O 1
ATOM 15667 N N . ALA B 1 998 ? -4.059 18.547 -19.719 1 85.19 998 ALA B N 1
ATOM 15668 C CA . ALA B 1 998 ? -3.262 19.156 -20.781 1 85.19 998 ALA B CA 1
ATOM 15669 C C . ALA B 1 998 ? -1.982 19.766 -20.234 1 85.19 998 ALA B C 1
ATOM 15671 O O . ALA B 1 998 ? -0.921 19.688 -20.859 1 85.19 998 ALA B O 1
ATOM 15672 N N . LEU B 1 999 ? -2.053 20.359 -19.109 1 83.56 999 LEU B N 1
ATOM 15673 C CA . LEU B 1 999 ? -0.882 20.938 -18.469 1 83.56 999 LEU B CA 1
ATOM 15674 C C . LEU B 1 999 ? 0.105 19.859 -18.031 1 83.56 999 LEU B C 1
ATOM 15676 O O . LEU B 1 999 ? 1.313 20 -18.234 1 83.56 999 LEU B O 1
ATOM 15680 N N . VAL B 1 1000 ? -0.403 18.859 -17.516 1 77.25 1000 VAL B N 1
ATOM 15681 C CA . VAL B 1 1000 ? 0.432 17.75 -17.047 1 77.25 1000 VAL B CA 1
ATOM 15682 C C . VAL B 1 1000 ? 1.146 17.125 -18.25 1 77.25 1000 VAL B C 1
ATOM 15684 O O . VAL B 1 1000 ? 2.307 16.719 -18.141 1 77.25 1000 VAL B O 1
ATOM 15687 N N . ASP B 1 1001 ? 0.412 17.141 -19.406 1 75.88 1001 ASP B N 1
ATOM 15688 C CA . ASP B 1 1001 ? 0.962 16.547 -20.625 1 75.88 1001 ASP B CA 1
ATOM 15689 C C . ASP B 1 1001 ? 1.904 17.516 -21.328 1 75.88 1001 ASP B C 1
ATOM 15691 O O . ASP B 1 1001 ? 2.561 17.156 -22.312 1 75.88 1001 ASP B O 1
ATOM 15695 N N . GLY B 1 1002 ? 1.923 18.734 -20.922 1 77.94 1002 GLY B N 1
ATOM 15696 C CA . GLY B 1 1002 ? 2.773 19.75 -21.531 1 77.94 1002 GLY B CA 1
ATOM 15697 C C . GLY B 1 1002 ? 2.16 20.375 -22.766 1 77.94 1002 GLY B C 1
ATOM 15698 O O . GLY B 1 1002 ? 2.85 21.031 -23.531 1 77.94 1002 GLY B O 1
ATOM 15699 N N . ASP B 1 1003 ? 0.887 20.109 -22.906 1 86.12 1003 ASP B N 1
ATOM 15700 C CA . ASP B 1 1003 ? 0.173 20.656 -24.047 1 86.12 1003 ASP B CA 1
ATOM 15701 C C . ASP B 1 1003 ? -0.485 22 -23.703 1 86.12 1003 ASP B C 1
ATOM 15703 O O . ASP B 1 1003 ? -1.707 22.078 -23.562 1 86.12 1003 ASP B O 1
ATOM 15707 N N . VAL B 1 1004 ? 0.271 23.047 -23.734 1 88.19 1004 VAL B N 1
ATOM 15708 C CA . VAL B 1 1004 ? -0.144 24.375 -23.266 1 88.19 1004 VAL B CA 1
ATOM 15709 C C . VAL B 1 1004 ? -1.169 24.969 -24.234 1 88.19 1004 VAL B C 1
ATOM 15711 O O . VAL B 1 1004 ? -2.174 25.531 -23.812 1 88.19 1004 VAL B O 1
ATOM 15714 N N . PRO B 1 1005 ? -0.982 24.734 -25.531 1 88.75 1005 PRO B N 1
ATOM 15715 C CA . PRO B 1 1005 ? -2.008 25.25 -26.453 1 88.75 1005 PRO B CA 1
ATOM 15716 C C . PRO B 1 1005 ? -3.381 24.625 -26.203 1 88.75 1005 PRO B C 1
ATOM 15718 O O . PRO B 1 1005 ? -4.391 25.328 -26.219 1 88.75 1005 PRO B O 1
ATOM 15721 N N . ALA B 1 1006 ? -3.363 23.391 -25.891 1 89.94 1006 ALA B N 1
ATOM 15722 C CA . ALA B 1 1006 ? -4.629 22.719 -25.609 1 89.94 1006 ALA B CA 1
ATOM 15723 C C . ALA B 1 1006 ? -5.242 23.234 -24.312 1 89.94 1006 ALA B C 1
ATOM 15725 O O . ALA B 1 1006 ? -6.461 23.391 -24.203 1 89.94 1006 ALA B O 1
ATOM 15726 N N . ALA B 1 1007 ? -4.418 23.484 -23.359 1 89.25 1007 ALA B N 1
ATOM 15727 C CA . ALA B 1 1007 ? -4.898 24.031 -22.078 1 89.25 1007 ALA B CA 1
ATOM 15728 C C . ALA B 1 1007 ? -5.508 25.422 -22.281 1 89.25 1007 ALA B C 1
ATOM 15730 O O . ALA B 1 1007 ? -6.574 25.719 -21.734 1 89.25 1007 ALA B O 1
ATOM 15731 N N . ARG B 1 1008 ? -4.891 26.234 -23.094 1 89.88 1008 ARG B N 1
ATOM 15732 C CA . ARG B 1 1008 ? -5.363 27.594 -23.359 1 89.88 1008 ARG B CA 1
ATOM 15733 C C . ARG B 1 1008 ? -6.676 27.578 -24.141 1 89.88 1008 ARG B C 1
ATOM 15735 O O . ARG B 1 1008 ? -7.59 28.344 -23.844 1 89.88 1008 ARG B O 1
ATOM 15742 N N . ALA B 1 1009 ? -6.633 26.656 -25.062 1 90 1009 ALA B N 1
ATOM 15743 C CA . ALA B 1 1009 ? -7.848 26.531 -25.859 1 90 1009 ALA B CA 1
ATOM 15744 C C . ALA B 1 1009 ? -9.023 26.094 -25 1 90 1009 ALA B C 1
ATOM 15746 O O . ALA B 1 1009 ? -10.148 26.578 -25.172 1 90 1009 ALA B O 1
ATOM 15747 N N . ALA B 1 1010 ? -8.773 25.234 -24.125 1 89.75 1010 ALA B N 1
ATOM 15748 C CA . ALA B 1 1010 ? -9.82 24.734 -23.25 1 89.75 1010 ALA B CA 1
ATOM 15749 C C . ALA B 1 1010 ? -10.289 25.797 -22.266 1 89.75 1010 ALA B C 1
ATOM 15751 O O . ALA B 1 1010 ? -11.477 25.891 -21.938 1 89.75 1010 ALA B O 1
ATOM 15752 N N . MET B 1 1011 ? -9.398 26.609 -21.75 1 87.81 1011 MET B N 1
ATOM 15753 C CA . MET B 1 1011 ? -9.742 27.656 -20.797 1 87.81 1011 MET B CA 1
ATOM 15754 C C . MET B 1 1011 ? -10.664 28.703 -21.438 1 87.81 1011 MET B C 1
ATOM 15756 O O . MET B 1 1011 ? -11.602 29.172 -20.781 1 87.81 1011 MET B O 1
ATOM 15760 N N . GLY B 1 1012 ? -10.422 29.078 -22.688 1 85.31 1012 GLY B N 1
ATOM 15761 C CA . GLY B 1 1012 ? -11.266 30.031 -23.391 1 85.31 1012 GLY B CA 1
ATOM 15762 C C . GLY B 1 1012 ? -11.406 31.344 -22.656 1 85.31 1012 GLY B C 1
ATOM 15763 O O . GLY B 1 1012 ? -10.414 32 -22.328 1 85.31 1012 GLY B O 1
ATOM 15764 N N . LYS B 1 1013 ? -12.648 31.609 -22.25 1 83.31 1013 LYS B N 1
ATOM 15765 C CA . LYS B 1 1013 ? -12.938 32.906 -21.625 1 83.31 1013 LYS B CA 1
ATOM 15766 C C . LYS B 1 1013 ? -13.062 32.75 -20.109 1 83.31 1013 LYS B C 1
ATOM 15768 O O . LYS B 1 1013 ? -13.227 33.75 -19.406 1 83.31 1013 LYS B O 1
ATOM 15773 N N . LYS B 1 1014 ? -12.961 31.578 -19.688 1 89.56 1014 LYS B N 1
ATOM 15774 C CA . LYS B 1 1014 ? -13.055 31.375 -18.234 1 89.56 1014 LYS B CA 1
ATOM 15775 C C . LYS B 1 1014 ? -11.812 31.891 -17.531 1 89.56 1014 LYS B C 1
ATOM 15777 O O . LYS B 1 1014 ? -10.703 31.812 -18.062 1 89.56 1014 LYS B O 1
ATOM 15782 N N . LEU B 1 1015 ? -12.023 32.406 -16.344 1 88.19 1015 LEU B N 1
ATOM 15783 C CA . LEU B 1 1015 ? -10.938 33.062 -15.617 1 88.19 1015 LEU B CA 1
ATOM 15784 C C . LEU B 1 1015 ? -10.312 32.094 -14.602 1 88.19 1015 LEU B C 1
ATOM 15786 O O . LEU B 1 1015 ? -9.109 32.188 -14.336 1 88.19 1015 LEU B O 1
ATOM 15790 N N . VAL B 1 1016 ? -11.203 31.219 -14.023 1 90 1016 VAL B N 1
ATOM 15791 C CA . VAL B 1 1016 ? -10.672 30.406 -12.938 1 90 1016 VAL B CA 1
ATOM 15792 C C . VAL B 1 1016 ? -11.125 28.953 -13.125 1 90 1016 VAL B C 1
ATOM 15794 O O . VAL B 1 1016 ? -12.172 28.703 -13.719 1 90 1016 VAL B O 1
ATOM 15797 N N . LEU B 1 1017 ? -10.367 28.031 -12.586 1 86.31 1017 LEU B N 1
ATOM 15798 C CA . LEU B 1 1017 ? -10.648 26.609 -12.688 1 86.31 1017 LEU B CA 1
ATOM 15799 C C . LEU B 1 1017 ? -11.664 26.172 -11.633 1 86.31 1017 LEU B C 1
ATOM 15801 O O . LEU B 1 1017 ? -12.414 25.219 -11.844 1 86.31 1017 LEU B O 1
ATOM 15805 N N . SER B 1 1018 ? -11.57 26.844 -10.461 1 84.88 1018 SER B N 1
ATOM 15806 C CA . SER B 1 1018 ? -12.438 26.484 -9.352 1 84.88 1018 SER B CA 1
ATOM 15807 C C . SER B 1 1018 ? -12.727 27.688 -8.461 1 84.88 1018 SER B C 1
ATOM 15809 O O . SER B 1 1018 ? -12.125 28.75 -8.625 1 84.88 1018 SER B O 1
ATOM 15811 N N . LEU B 1 1019 ? -13.711 27.438 -7.578 1 84.62 1019 LEU B N 1
ATOM 15812 C CA . LEU B 1 1019 ? -13.945 28.453 -6.555 1 84.62 1019 LEU B CA 1
ATOM 15813 C C . LEU B 1 1019 ? -12.797 28.5 -5.555 1 84.62 1019 LEU B C 1
ATOM 15815 O O . LEU B 1 1019 ? -12.203 27.453 -5.238 1 84.62 1019 LEU B O 1
#

Organism: Prymnesium parvum (NCBI:txid97485)

Solvent-accessible surface area (backbone atoms only — not comparable to full-atom values): 111298 Å² total; per-residue (Å²): 138,86,80,88,87,80,86,87,92,89,94,89,96,88,91,93,90,94,85,86,86,90,81,84,84,86,83,81,87,80,91,84,80,80,77,79,80,77,80,78,84,78,82,87,84,89,81,87,82,80,88,82,81,83,86,81,78,84,88,89,88,86,88,78,86,70,87,87,92,85,83,84,81,91,82,84,86,90,79,85,90,80,91,78,91,74,89,76,85,83,80,87,79,87,83,77,78,85,76,83,78,77,80,83,77,79,83,76,80,82,73,74,92,68,61,79,60,70,73,76,73,82,71,71,89,69,81,71,72,58,66,65,59,49,58,66,61,64,40,62,59,80,78,67,47,81,61,67,46,79,76,25,40,78,56,68,34,30,40,41,32,47,44,36,38,64,46,50,39,32,37,35,49,58,48,74,86,48,45,61,57,80,93,43,51,93,77,54,57,46,51,57,56,30,26,54,51,95,85,27,45,38,31,34,40,51,47,76,40,40,49,39,49,62,74,82,44,82,63,43,52,33,27,35,28,44,32,20,56,76,45,54,24,67,40,58,49,40,61,48,55,91,87,56,69,76,67,43,78,48,82,80,61,66,45,72,41,83,50,76,75,46,67,57,45,27,38,35,41,38,74,67,51,24,58,72,40,52,35,59,86,80,35,42,35,30,24,30,64,31,46,28,58,45,37,50,20,74,33,29,88,83,22,73,78,36,51,18,23,34,27,33,28,36,34,27,39,51,39,62,24,78,94,38,40,70,55,68,74,50,86,77,60,60,63,42,29,40,37,54,58,64,46,54,40,63,56,50,45,48,39,66,43,45,48,71,70,51,51,55,50,39,45,59,48,44,15,47,30,49,32,73,69,76,68,39,49,98,50,40,66,28,57,43,37,66,74,42,49,64,57,25,59,52,51,23,35,36,43,23,20,78,70,50,45,79,58,53,37,73,87,37,32,10,15,52,59,33,35,34,29,28,47,66,56,20,40,60,35,42,64,61,28,69,46,34,37,33,26,26,70,44,36,70,43,35,41,50,37,65,33,43,40,38,50,60,40,24,32,41,42,21,16,49,23,24,22,48,41,41,51,46,51,41,49,54,50,23,44,19,37,76,34,64,32,58,44,49,55,84,85,46,67,64,54,33,57,44,39,73,68,39,52,55,66,67,52,49,30,73,49,71,66,67,30,33,48,48,23,38,48,26,40,55,31,25,59,30,69,62,37,23,18,42,32,39,38,20,38,41,37,53,58,33,21,29,33,28,29,42,38,4,55,51,44,42,58,69,62,30,52,48,68,65,86,65,77,82,50,57,66,77,44,31,54,51,35,40,54,54,63,44,62,33,56,23,32,44,46,39,52,47,56,59,50,36,29,59,41,23,64,68,56,89,85,46,57,56,65,60,30,35,51,16,44,46,47,36,54,43,46,54,48,62,63,40,61,65,44,67,36,40,36,40,57,44,24,43,24,26,44,46,18,34,46,58,46,47,54,46,22,72,61,65,58,96,84,42,18,40,35,53,52,51,50,51,34,48,74,69,66,23,34,40,31,44,22,53,59,49,45,54,54,57,58,47,50,50,51,52,50,52,43,34,48,69,48,43,49,86,52,43,53,86,87,67,70,68,77,73,76,88,35,80,93,35,66,71,57,37,52,52,50,50,54,54,47,35,55,18,13,52,70,70,76,36,53,80,89,45,69,50,52,46,45,41,39,43,67,63,19,48,32,37,36,43,46,42,80,36,30,82,76,42,44,61,51,30,51,34,28,26,42,40,68,21,30,21,52,76,39,49,29,35,27,23,19,34,50,57,60,24,75,58,52,45,59,38,37,36,46,47,67,44,57,11,26,36,37,37,87,70,38,62,41,39,14,47,42,56,35,56,39,45,77,85,73,52,76,37,17,54,40,44,34,30,66,44,96,87,66,49,63,33,51,33,53,44,65,56,96,86,37,78,75,40,67,42,53,45,47,43,66,30,68,75,72,53,54,89,68,39,58,54,38,70,32,32,46,44,26,38,78,68,54,75,66,33,55,67,59,22,31,63,51,43,49,72,76,74,53,65,66,42,32,51,50,49,52,52,53,31,65,68,40,34,67,66,66,49,62,61,50,69,55,50,49,48,25,52,46,50,52,57,19,22,24,36,47,49,40,90,44,80,42,84,31,42,38,47,60,47,37,69,74,40,55,92,33,41,66,43,24,48,74,74,66,56,56,56,87,41,32,15,50,56,50,54,48,47,39,57,71,62,31,33,42,51,71,69,53,34,51,50,30,52,49,23,52,74,71,67,35,49,69,57,22,52,60,64,44,63,81,39,73,36,61,61,90,136,84,90,83,86,92,82,90,94,82,89,86,94,84,93,94,86,94,83,94,85,90,84,86,87,91,85,86,86,89,88,90,92,83,88,89,86,86,89,85,89,82,86,84,87,86,85,88,82,86,85,90,86,88,81,81,81,83,84,83,85,82,80,85,77,86,80,87,82,87,82,86,83,84,85,84,81,83,82,82,83,88,81,84,86,84,92,82,89,87,87,89,80,91,81,86,91,86,91,86,90,82,84,81,80,83,80,83,74,81,83,82,88,72,70,92,64,79,76,80,74,86,70,70,92,68,82,70,72,59,67,66,59,51,59,66,64,64,40,62,60,82,78,68,51,80,64,66,44,79,73,28,39,77,55,66,33,31,39,40,32,48,44,34,40,64,56,52,38,37,38,38,44,59,47,76,87,44,46,62,58,77,95,45,51,94,76,60,46,52,52,60,56,32,27,52,53,94,87,29,44,40,29,35,40,51,46,77,39,37,50,38,39,60,59,81,43,84,64,44,58,30,32,35,27,44,33,18,55,72,45,64,34,66,38,59,47,42,61,48,54,91,86,55,69,76,64,42,79,48,82,81,60,66,45,72,41,82,49,77,75,48,71,56,44,26,38,34,41,38,74,68,52,25,56,72,43,53,36,60,88,79,37,42,34,29,27,30,60,24,50,32,59,59,43,45,27,69,34,32,92,85,24,70,75,35,51,17,25,34,25,32,28,34,34,27,39,51,40,61,25,78,94,39,40,71,55,68,74,49,86,78,59,60,63,41,29,39,37,54,58,65,46,55,40,63,58,52,45,46,38,61,40,45,48,71,69,51,51,55,51,41,45,59,47,45,13,48,30,50,30,73,68,78,63,40,42,89,32,31,62,30,52,49,37,63,76,44,47,63,57,25,60,51,50,22,33,35,43,22,20,77,68,52,46,79,57,54,38,72,87,38,32,10,17,53,59,34,36,33,30,28,49,64,57,18,40,61,36,41,65,62,27,68,46,34,36,33,26,26,72,43,37,72,44,34,43,49,40,66,33,44,39,39,50,60,41,24,34,42,42,20,16,50,23,24,22,49,40,43,51,46,50,41,49,55,50,24,44,19,36,75,35,64,34,61,44,52,55,82,84,45,68,64,54,35,57,45,39,72,66,39,54,56,67,66,52,49,29,73,49,71,65,68,29,34,46,48,24,38,48,27,39,55,31,25,58,30,70,63,36,25,17,42,32,40,38,20,40,41,36,53,57,34,19,28,33,28,29,44,40,4,56,51,46,42,58,70,62,30,52,47,66,64,84,64,74,79,48,57,65,77,39,33,56,50,31,41,55,55,62,43,61,33,56,22,31,44,48,41,52,47,57,58,49,35,29,59,40,24,66,66,56,91,85,46,58,55,66,60,31,35,52,14,45,47,47,36,54,44,46,54,48,63,70,42,59,65,43,67,35,41,36,38,56,43,24,45,26,26,44,48,19,34,46,60,47,49,53,48,24,74,60,65,57,94,86,42,19,40,34,54,51,51,50,52,34,48,74,70,65,23,34,40,33,45,21,52,59,49,45,56,55,56,59,48,50,50,51,52,51,53,44,33,49,68,49,44,50,86,52,42,55,84,86,68,70,66,76,73,74,89,34,79,91,34,66,72,56,37,52,52,50,51,55,53,49,36,55,19,14,52,71,70,74,37,54,80,88,45,70,49,52,47,45,42,39,43,67,63,20,48,33,37,36,43,45,42,80,36,29,83,77,43,45,60,50,30,50,34,29,27,42,42,69,21,30,21,52,76,40,48,28,36,26,24,19,35,50,58,59,25,75,57,51,47,59,39,37,36,48,47,65,43,58,12,26,35,37,36,88,71,38,63,42,40,14,48,45,57,34,56,38,44,75,85,74,52,75,37,17,55,40,45,36,29,67,43,94,86,66,49,64,34,52,35,54,43,65,57,96,87,38,79,75,40,66,42,53,45,47,42,65,30,68,74,74,53,54,90,69,39,59,54,39,70,34,32,45,44,24,38,77,67,55,75,65,32,54,65,59,23,29,64,50,42,50,71,75,74,54,65,66,41,34,51,51,49,50,53,53,31,68,67,38,37,67,67,66,50,60,57,49,66,54,48,51,49,25,52,45,50,51,56,19,22,24,37,46,48,40,91,47,79,43,83,32,41,38,49,60,48,37,70,75,40,54,92,33,42,66,41,23,49,75,73,66,56,56,56,87,41,31,15,51,57,50,54,49,49,38,58,72,61,30,34,41,50,72,67,53,33,52,51,30,54,50,23,51,76,70,67,36,49,69,59,20,53,62,64,44,64,82,40,71,36,60,60,88

pLDDT: mean 74.01, std 27.25, range [12.48, 98.5]

Nearest PDB structures (foldseek):
  4l4l-assembly1_A  TM=9.184E-01  e=3.066E-37  Homo sapiens
  4o18-assembly1_B  TM=9.119E-01  e=3.397E-37  Homo sapiens
  7enq-assembly1_A  TM=9.195E-01  e=8.118E-37  Homo sapiens
  7enq-assembly2_D  TM=9.188E-01  e=4.185E-36  Homo sapiens
  4o14-assembly1_A  TM=9.158E-01  e=2.271E-35  Homo sapiens

Secondary structure (DSSP, 8-state):
----------------------------------------------------------------------------------------------------------------GGGGG-------------THHHHHHHS-HHHHS----TT--TTTT-BGGGGGHHHHSS-B---GGGSPPGGGGGGPPPPSS---BTTB--PEEEEEEEPP--TT-TTGGGEEEEEESS-EEEEE-EEPPTTPPP-EEE-SS-EE--SPP-SEEEEEEPHHHHHHTT--TT-SEEEEES---TT-----TT-TT-BS-EEEEEEEE----GGGGGGGG-TT---EE---HHHHIIIIISS----HHHHHHHHHHHHHHTS-TT---TTTTS----SSS-HHHHHHHHHT-TT-SS---GGGTTS--EEEEEPPTT-EE-TT---EEEEESSGGGTTHHHHHHHHHGGGHHHHHHHHHHHHHHHHHHHHHHHTT-B---TTS-S--B--HHHHHHT-----HHHHTSEEE--GGGSS-HHHHHHHHHHHHTTT--BBSBHHHHHHHHHHS----SS----HHHHHHHHHHHSTT-B---B--HHHHHTTS--STTS-HHHHHHHHHHHHHHHHHHTTTSSEEEEE--SS-HHHIIIIITT---EETTEEHHHHHHHHHHTT-EEEEE---S-HHHHHHHHHHHHHHH-GGGB-S-PPPP--S-TT-HHHHHHHHHHHHHHHHHTTPPTT-S---B-BGGG-EEEEE-SS--TTTHHHHHHHHHHTTB-GGGEEEEESHHHHTS--GGGTTEEEEEEEEEETTEEEE-----TT-------S-PPEEE-TTS-EEESEEEETTEEEEE-PPPHHHHHH--TT---EEEEETTEE-----HHHHHHHH-----HHHHHHHHHHHHHHHHHHT-S-HHHHHHHHHHHHTT-S-TTS--B-SHHHHHHH-GGGHHHHHHTT--TT-BHHHHHHHIIIIIB--HHHHHHHHHHHHHT-HHHHHHHHTT--BS--/-------------------------------------------------------------------------------------------------------------------TT-------------THHHHHHHS-HHHHS----TT--TTTT-BGGGGGHHHHSS-B---GGGSPPGGGGGGPPPBSS---BTTB--PEEEEEEEPP--TT-TTGGGEEEEEESS-EEEEEEEEPPTTPPP-EEE-SS-EE--S---SEEEEEEPHHHHHHTT--TT-SEEEEESB-TTS----STTTTT-BS-EEEEEEEE----GGGGGGGG-TT---EEP--HHHHIIIIISS----HHHHHHHHHHHHHHTS-GGG--TT-TT----SSS-HHHHHHHHHT-TT-SS---GGGTTS--EEEEEPPTT-EE-TT---EEEEESSGGGTTHHHHHHHHHGGGHHHHHHHHHHHHHHHHHHHHHHHTT-B---TTS-S--B--HHHHHHT-----HHHHTSEEE--GGGSS-HHHHHHHHHHHHTTT--BBSBHHHHHHHHHHS----SS----HHHHHHHHHHHSTT-B---B--HHHHHTTS--STTS-HHHHHHHHHHHHHHHHHHTTTSSEEEEE--SS-HHHIIIIITT---EETTEEHHHHHHHHHHTT-EEEEE--SS-HHHHHHHHHHHHHHH-GGGB-S--PPP--S-TT-HHHHHHHHHHHHHHHHHTTPPTT-S---B-BGGG-EEEEE-SS--TTTHHHHHHHHHHTTB-GGGEEEEESHHHHTS--GGGTTEEEEEEEEEETTEEEE-----TT-------S-PPEEE-TTS-EEESEEEETTEEEEE-PPPHHHHHH--TT---EEEEETTEE-----HHHHHHHH-----HHHHHHHHHHHHHHHHHHT-S-HHHHHHHHHHHHTT-S-TTS--B-SHHHHHHH-GGGHHHHHHTT--TT-BHHHHHHHIIIIIB--HHHHHHHHHHHHHT-HHHHHHHHTT--BS--

InterPro domains:
  IPR013785 Aldolase-type TIM barrel [G3DSA:3.20.20.70] (458-819)
  IPR016471 Nicotinamide phosphoribosyl transferase [PTHR43816] (323-479)
  IPR036068 Nicotinate phosphoribosyltransferase-like, C-terminal [SSF51690] (516-897)
  IPR041525 Nicotinate/nicotinamide phosphoribosyltransferase [PF04095] (516-828)
  IPR041529 Nicotinamide phosphoribosyltransferase, N-terminal domain [PF18127] (317-370)

Radius of gyration: 41.25 Å; Cα contacts (8 Å, |Δi|>4): 3870; chains: 2; bounding box: 130×144×126 Å